Protein 2E7M (pdb70)

Secondary structure (DSSP, 8-state):
-------S---EE-EEE--S-EEEETT---EEEE-EEESPP-SS-----B--EEE--TT------TTSSSEEEE-S--SEEEEE--EEEETTEEEE--EEEEEE----S----

Organism: Homo sapiens (NCBI:txid9606)

InterPro domains:
  IPR000601 PKD domain [PS50093] (545-618)
  IPR003961 Fibronectin type III [SM00060] (305-418)
  IPR003961 Fibronectin type III [SM00060] (434-512)
  IPR003961 Fibronectin type III [SM00060] (593-702)
  IPR003961 Fibronectin type III [SM00060] (719-799)
  IPR011106 Seven cysteines, N-terminal [SM00765] (20-102)
  IPR013783 Immunoglobulin-like fold [G3DSA:2.60.40.10] (332-431)
  IPR013783 Immunoglobulin-like fold [G3DSA:2.60.40.10] (442-522)
  IPR013783 Immunoglobulin-like fold [G3DSA:2.60.40.10] (527-626)
  IPR013783 Immunoglobulin-like fold [G3DSA:2.60.40.10] (631-713)
  IPR013783 Immunoglobulin-like fold [G3DSA:2.60.40.10] (719-815)
  IPR013980 MANSC domain [PF23597] (23-106)
  IPR013980 MANSC domain [PS50986] (13-99)
  IPR022409 PKD/Chitinase domain [SM00089] (341-427)
  IPR022409 PKD/Chitinase domain [SM00089] (435-524)
  IPR022409 PKD/Chitinase domain [SM00089] (530-620)
  IPR022409 PKD/Chitinase domain [SM00089] (621-714)
  IPR022409 PKD/Chitinase domain [SM00089] (720-811)
  IPR029865 Dyslexia-associated protein KIAA0319-like [PTHR46182] (11-1071)
  IPR035986 PKD domain superfamily [SSF49299] (431-523)

GO terms:
  GO:0060391 positive regulation of SMAD protein signal transduction (P, IGI)
  GO:0030517 negative regulation of axon extension (P, IMP)
  GO:0060391 positive regulation of SMAD protein signal transduction (P, IMP)
  GO:0048692 negative regulation of axon extension involved in regeneration (P, IMP)
  GO:0005769 early endosome (C, IDA)
  GO:0005886 plasma membrane (C, IDA)
  GO:0031901 early endosome membrane (C, EXP)
  GO:0005886 plasma membrane (C, EXP)
  GO:0001764 neuron migration (P, IGI)
  GO:2000171 negative regulation of dendrite development (P, IGI)
  GO:0005515 protein binding (F, IPI)
  GO:0005886 plasma membrane (C, TAS)
  GO:0030669 clathrin-coated endocytic vesicle membrane (C, TAS)

Radius of gyration: 18.54 Å; Cα contacts (8 Å, |Δi|>4): 229; chains: 1; bounding box: 61×37×45 Å

Sequence (113 aa):
GSSGSSGPRTVKELTVSAGDNLIITLPDNEVELKAFVAPAPPVETTYNYEWNLISHPTDYQGEIKQGHKQTLNLSQLSVGLYVFKVTVSSENAFGEGFVNVTVKPARSGPSSGGSSGSSGPRTVKELTVSAGDNLIITLPDNEVELKAFVAPAPPVETTYNYEWNLISHPTDYQGEIKQGHKQTLNLSQLSVGLYVFKVTVSSENAFGEGFVNVTVKPARSGPSSGGSSGSSGPRTVKELTVSAGDNLIITLPDNEVELKAFVAPAPPVETTYNYEWNLISHPTDYQGEIKQGHKQTLNLSQLSVGLYVFKVTVSSENAFGEGFVNVTVKPARSGPSSGGSSGSSGPRTVKELTVSAGDNLIITLPDNEVELKAFVAPAPPVETTYNYEWNLISHPTDYQGEIKQGHKQTLNLSQLSVGLYVFKVTVSSENAFGEGFVNVTVKPARSGPSSGGSSGSSGPRTVKELTVSAGDNLIITLPDNEVELKAFVAPAPPVETTYNYEWNLISHPTDYQGEIKQGHKQTLNLSQLSVGLYVFKVTVSSENAFGEGFVNVTVKPARSGPSSGGSSGSSGPRTVKELTVSAGDNLIITLPDNEVELKAFVAPAPPVETTYNYEWNLISHPTDYQGEIKQGHKQTLNLSQLSVGLYVFKVTVSSENAFGEGFVNVTVKPARSGPSSGGSSGSSGPRTVKELTVSAGDNLIITLPDNEVELKAFVAPAPPVETTYNYEWNLISHPTDYQGEIKQGHKQTLNLSQLSVGLYVFKVTVSSENAFGEGFVNVTVKPARSGPSSGGSSGSSGPRTVKELTVSAGDNLIITLPDNEVELKAFVAPAPPVETTYNYEWNLISHPTDYQGEIKQGHKQTLNLSQLSVGLYVFKVTVSSENAFGEGFVNVTVKPARSGPSSGGSSGSSGPRTVKELTVSAGDNLIITLPDNEVELKAFVAPAPPVETTYNYEWNLISHPTDYQGEIKQGHKQTLNLSQLSVGLYVFKVTVSSENAFGEGFVNVTVKPARSGPSSGGSSGSSGPRTVKELTVSAGDNLIITLPDNEVELKAFVAPAPPVETTYNYEWNLISHPTDYQGEIKQGHKQTLNLSQLSVGLYVFKVTVSSENAFGEGFVNVTVKPARSGPSSGGSSGSSGPRTVKELTVSAGDNLIITLPDNEVELKAFVAPAPPVETTYNYEWNLISHPTDYQGEIKQGHKQTLNLSQLSVGLYVFKVTVSSENAFGEGFVNVTVKPARSGPSSGGSSGSSGPRTVKELTVSAGDNLIITLPDNEVELKAFVAPAPPVETTYNYEWNLISHPTDYQGEIKQGHKQTLNLSQLSVGLYVFKVTVSSENAFGEGFVNVTVKPARSGPSSGGSSGSSGPRTVKELTVSAGDNLIITLPDNEVELKAFVAPAPPVETTYNYEWNLISHPTDYQGEIKQGHKQTLNLSQLSVGLYVFKVTVSSENAFGEGFVNVTVKPARSGPSSGGSSGSSGPRTVKELTVSAGDNLIITLPDNEVELKAFVAPAPPVETTYNYEWNLISHPTDYQGEIKQGHKQTL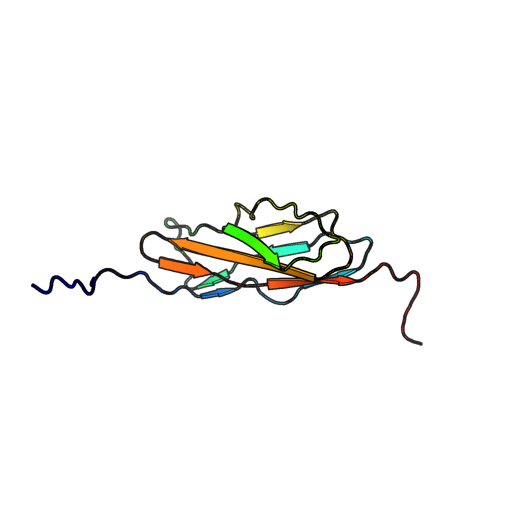NLSQLSVGLYVFKVTVSSENAFGEGFVNVTVKPARSGPSSGGSSGSSGPRTVKELTVSAGDNLIITLPDNEVELKAFVAPAPPVETTYNYEWNLISHPTDYQGEIKQGHKQTLNLSQLSVGLYVFKVTVSSENAFGEGFVNVTVKPARSGPSSGGSSGSSGPRTVKELTVSAGDNLIITLPDNEVELKAFVAPAPPVETTYNYEWNLISHPTDYQGEIKQGHKQTLNLSQLSVGLYVFKVTVSSENAFGEGFVNVTVKPARSGPSSGGSSGSSGPRTVKELTVSAGDNLIITLPDNEVELKAFVAPAPPVETTYNYEWNLISHPTDYQGEIKQGHKQTLNLSQLSVGLYVFKVTVSSENAFGEGFVNVTVKPARSGPSSGGSSGSSGPRTVKELTVSAGDNLIITLPDNEVELKAFVAPAPPVETTYNYEWNLISHPTDYQGEIKQGHKQTLNLSQLSVGLYVFKVTVSSENAFGEGFVNVTVKPARSGPSSGGSSGSSGPRTVKELTVSAGDNLIITLPDNEVELKAFVAPAPPVETTYNYEWNLISHPTDYQGEIKQGHKQTLNLSQLSVGLYVFKVTVSSENAFGEGFVNVTVKPARSGPSSGGSSGSSGPRTVKELTVSAGDNLIITLPDNEVELKAFVAPAPPVETTYNYEWNLISHPTDYQGEIKQGHKQTLNLSQLSVGLYVFKVTVSSENAFGEGFVNVTVKPARSGPSSG

Structure (mmCIF, N/CA/C/O backbone):
data_2E7M
#
_entry.id   2E7M
#
loop_
_atom_site.group_PDB
_atom_site.id
_atom_site.type_symbol
_atom_site.label_atom_id
_atom_site.label_alt_id
_atom_site.label_comp_id
_atom_site.label_asym_id
_atom_site.label_entity_id
_atom_site.label_seq_id
_atom_site.pdbx_PDB_ins_code
_atom_site.Cartn_x
_atom_site.Cartn_y
_atom_site.Cartn_z
_atom_site.occupancy
_atom_site.B_iso_or_equiv
_atom_site.auth_seq_id
_atom_site.auth_comp_id
_atom_site.auth_asym_id
_atom_site.auth_atom_id
_atom_site.pdbx_PDB_model_num
ATOM 1 N N . GLY A 1 1 ? -31.112 14.353 31.772 1.00 0.00 1 GLY A N 1
ATOM 2 C CA . GLY A 1 1 ? -31.728 13.320 30.959 1.00 0.00 1 GLY A CA 1
ATOM 3 C C . GLY A 1 1 ? -30.707 12.461 30.241 1.00 0.00 1 GLY A C 1
ATOM 4 O O . GLY A 1 1 ? -29.503 12.613 30.447 1.00 0.00 1 GLY A O 1
ATOM 8 N N . SER A 1 2 ? -31.187 11.554 29.396 1.00 0.00 2 SER A N 1
ATOM 9 C CA . SER A 1 2 ? -30.308 10.663 28.649 1.00 0.00 2 SER A CA 1
ATOM 10 C C . SER A 1 2 ? -30.527 10.816 27.148 1.00 0.00 2 SER A C 1
ATOM 11 O O . SER A 1 2 ? -31.473 10.262 26.588 1.00 0.00 2 SER A O 1
ATOM 19 N N . SER A 1 3 ? -29.646 11.572 26.501 1.00 0.00 3 SER A N 1
ATOM 20 C CA . SER A 1 3 ? -29.744 11.802 25.064 1.00 0.00 3 SER A CA 1
ATOM 21 C C . SER A 1 3 ? -28.706 10.978 24.309 1.00 0.00 3 SER A C 1
ATOM 22 O O . SER A 1 3 ? -27.627 11.469 23.979 1.00 0.00 3 SER A O 1
ATOM 30 N N . GLY A 1 4 ? -29.040 9.720 24.039 1.00 0.00 4 GLY A N 1
ATOM 31 C CA . GLY A 1 4 ? -28.127 8.846 23.326 1.00 0.00 4 GLY A CA 1
ATOM 32 C C . GLY A 1 4 ? -28.584 8.563 21.909 1.00 0.00 4 GLY A C 1
ATOM 33 O O . GLY A 1 4 ? -29.779 8.416 21.652 1.00 0.00 4 GLY A O 1
ATOM 37 N N . SER A 1 5 ? -27.631 8.487 20.985 1.00 0.00 5 SER A N 1
ATOM 38 C CA . SER A 1 5 ? -27.943 8.225 19.585 1.00 0.00 5 SER A CA 1
ATOM 39 C C . SER A 1 5 ? -27.085 7.086 19.042 1.00 0.00 5 SER A C 1
ATOM 40 O O . SER A 1 5 ? -25.866 7.213 18.926 1.00 0.00 5 SER A O 1
ATOM 48 N N . SER A 1 6 ? -27.731 5.973 18.709 1.00 0.00 6 SER A N 1
ATOM 49 C CA . SER A 1 6 ? -27.028 4.810 18.181 1.00 0.00 6 SER A CA 1
ATOM 50 C C . SER A 1 6 ? -26.408 5.120 16.822 1.00 0.00 6 SER A C 1
ATOM 51 O O . SER A 1 6 ? -25.288 4.704 16.528 1.00 0.00 6 SER A O 1
ATOM 59 N N . GLY A 1 7 ? -27.145 5.856 15.996 1.00 0.00 7 GLY A N 1
ATOM 60 C CA . GLY A 1 7 ? -26.653 6.211 14.678 1.00 0.00 7 GLY A CA 1
ATOM 61 C C . GLY A 1 7 ? -26.825 5.089 13.673 1.00 0.00 7 GLY A C 1
ATOM 62 O O . GLY A 1 7 ? -25.933 4.264 13.473 1.00 0.00 7 GLY A O 1
ATOM 66 N N . PRO A 1 8 ? -27.997 5.046 13.023 1.00 0.00 8 PRO A N 1
ATOM 67 C CA . PRO A 1 8 ? -28.311 4.020 12.024 1.00 0.00 8 PRO A CA 1
ATOM 68 C C . PRO A 1 8 ? -27.496 4.187 10.746 1.00 0.00 8 PRO A C 1
ATOM 69 O O . PRO A 1 8 ? -27.588 3.370 9.829 1.00 0.00 8 PRO A O 1
ATOM 80 N N . ARG A 1 9 ? -26.699 5.249 10.692 1.00 0.00 9 ARG A N 1
ATOM 81 C CA . ARG A 1 9 ? -25.868 5.522 9.525 1.00 0.00 9 ARG A CA 1
ATOM 82 C C . ARG A 1 9 ? -24.454 4.986 9.727 1.00 0.00 9 ARG A C 1
ATOM 83 O O . ARG A 1 9 ? -23.680 5.527 10.518 1.00 0.00 9 ARG A O 1
ATOM 104 N N . THR A 1 10 ? -24.123 3.918 9.008 1.00 0.00 10 THR A N 1
ATOM 105 C CA . THR A 1 10 ? -22.804 3.308 9.108 1.00 0.00 10 THR A CA 1
ATOM 106 C C . THR A 1 10 ? -22.170 3.137 7.732 1.00 0.00 10 THR A C 1
ATOM 107 O O . THR A 1 10 ? -22.836 3.287 6.708 1.00 0.00 10 THR A O 1
ATOM 118 N N . VAL A 1 11 ? -20.879 2.820 7.715 1.00 0.00 11 VAL A N 1
ATOM 119 C CA . VAL A 1 11 ? -20.156 2.626 6.464 1.00 0.00 11 VAL A CA 1
ATOM 120 C C . VAL A 1 11 ? -19.897 1.147 6.203 1.00 0.00 11 VAL A C 1
ATOM 121 O O . VAL A 1 11 ? -19.891 0.333 7.127 1.00 0.00 11 VAL A O 1
ATOM 134 N N . LYS A 1 12 ? -19.683 0.804 4.937 1.00 0.00 12 LYS A N 1
ATOM 135 C CA . LYS A 1 12 ? -19.422 -0.578 4.552 1.00 0.00 12 LYS A CA 1
ATOM 136 C C . LYS A 1 12 ? -17.973 -0.957 4.839 1.00 0.00 12 LYS A C 1
ATOM 137 O O . LYS A 1 12 ? -17.057 -0.171 4.599 1.00 0.00 12 LYS A O 1
ATOM 156 N N . GLU A 1 13 ? -17.773 -2.167 5.352 1.00 0.00 13 GLU A N 1
ATOM 157 C CA . GLU A 1 13 ? -16.434 -2.650 5.670 1.00 0.00 13 GLU A CA 1
ATOM 158 C C . GLU A 1 13 ? -15.786 -3.299 4.451 1.00 0.00 13 GLU A C 1
ATOM 159 O O . GLU A 1 13 ? -16.076 -4.448 4.116 1.00 0.00 13 GLU A O 1
ATOM 171 N N . LEU A 1 14 ? -14.907 -2.554 3.789 1.00 0.00 14 LEU A N 1
ATOM 172 C CA . LEU A 1 14 ? -14.216 -3.055 2.606 1.00 0.00 14 LEU A CA 1
ATOM 173 C C . LEU A 1 14 ? -12.950 -3.812 2.994 1.00 0.00 14 LEU A C 1
ATOM 174 O O . LEU A 1 14 ? -12.303 -3.492 3.992 1.00 0.00 14 LEU A O 1
ATOM 190 N N . THR A 1 15 ? -12.600 -4.818 2.198 1.00 0.00 15 THR A N 1
ATOM 191 C CA . THR A 1 15 ? -11.412 -5.620 2.457 1.00 0.00 15 THR A CA 1
ATOM 192 C C . THR A 1 15 ? -10.240 -5.159 1.598 1.00 0.00 15 THR A C 1
ATOM 193 O O . THR A 1 15 ? -10.144 -5.508 0.421 1.00 0.00 15 THR A O 1
ATOM 204 N N . VAL A 1 16 ? -9.348 -4.374 2.194 1.00 0.00 16 VAL A N 1
ATOM 205 C CA . VAL A 1 16 ? -8.180 -3.867 1.483 1.00 0.00 16 VAL A CA 1
ATOM 206 C C . VAL A 1 16 ? -6.982 -4.793 1.663 1.00 0.00 16 VAL A C 1
ATOM 207 O O . VAL A 1 16 ? -6.652 -5.187 2.782 1.00 0.00 16 VAL A O 1
ATOM 220 N N . SER A 1 17 ? -6.335 -5.137 0.555 1.00 0.00 17 SER A N 1
ATOM 221 C CA . SER A 1 17 ? -5.175 -6.020 0.589 1.00 0.00 17 SER A CA 1
ATOM 222 C C . SER A 1 17 ? -4.153 -5.615 -0.469 1.00 0.00 17 SER A C 1
ATOM 223 O O . SER A 1 17 ? -4.483 -5.477 -1.646 1.00 0.00 17 SER A O 1
ATOM 231 N N . ALA A 1 18 ? -2.909 -5.427 -0.040 1.00 0.00 18 ALA A N 1
ATOM 232 C CA . ALA A 1 18 ? -1.838 -5.041 -0.949 1.00 0.00 18 ALA A CA 1
ATOM 233 C C . ALA A 1 18 ? -1.419 -6.211 -1.833 1.00 0.00 18 ALA A C 1
ATOM 234 O O . ALA A 1 18 ? -1.131 -6.036 -3.016 1.00 0.00 18 ALA A O 1
ATOM 241 N N . GLY A 1 19 ? -1.385 -7.405 -1.249 1.00 0.00 19 GLY A N 1
ATOM 242 C CA . GLY A 1 19 ? -0.999 -8.586 -1.998 1.00 0.00 19 GLY A CA 1
ATOM 243 C C . GLY A 1 19 ? -0.225 -9.580 -1.156 1.00 0.00 19 GLY A C 1
ATOM 244 O O . GLY A 1 19 ? -0.733 -10.652 -0.825 1.00 0.00 19 GLY A O 1
ATOM 248 N N . ASP A 1 20 ? 1.007 -9.226 -0.809 1.00 0.00 20 ASP A N 1
ATOM 249 C CA . ASP A 1 20 ? 1.854 -10.095 0.000 1.00 0.00 20 ASP A CA 1
ATOM 250 C C . ASP A 1 20 ? 3.160 -9.396 0.364 1.00 0.00 20 ASP A C 1
ATOM 251 O O . ASP A 1 20 ? 3.466 -8.322 -0.153 1.00 0.00 20 ASP A O 1
ATOM 260 N N . ASN A 1 21 ? 3.927 -10.013 1.257 1.00 0.00 21 ASN A N 1
ATOM 261 C CA . ASN A 1 21 ? 5.200 -9.449 1.691 1.00 0.00 21 ASN A CA 1
ATOM 262 C C . ASN A 1 21 ? 6.193 -9.393 0.534 1.00 0.00 21 ASN A C 1
ATOM 263 O O . ASN A 1 21 ? 6.377 -10.373 -0.189 1.00 0.00 21 ASN A O 1
ATOM 274 N N . LEU A 1 22 ? 6.831 -8.240 0.365 1.00 0.00 22 LEU A N 1
ATOM 275 C CA . LEU A 1 22 ? 7.806 -8.055 -0.704 1.00 0.00 22 LEU A CA 1
ATOM 276 C C . LEU A 1 22 ? 9.218 -7.941 -0.139 1.00 0.00 22 LEU A C 1
ATOM 277 O O . LEU A 1 22 ? 9.435 -7.303 0.892 1.00 0.00 22 LEU A O 1
ATOM 293 N N . ILE A 1 23 ? 10.175 -8.562 -0.821 1.00 0.00 23 ILE A N 1
ATOM 294 C CA . ILE A 1 23 ? 11.566 -8.526 -0.388 1.00 0.00 23 ILE A CA 1
ATOM 295 C C . ILE A 1 23 ? 12.494 -8.179 -1.547 1.00 0.00 23 ILE A C 1
ATOM 296 O O . ILE A 1 23 ? 12.470 -8.831 -2.592 1.00 0.00 23 ILE A O 1
ATOM 312 N N . ILE A 1 24 ? 13.311 -7.149 -1.356 1.00 0.00 24 ILE A N 1
ATOM 313 C CA . ILE A 1 24 ? 14.249 -6.717 -2.385 1.00 0.00 24 ILE A CA 1
ATOM 314 C C . ILE A 1 24 ? 15.691 -6.866 -1.911 1.00 0.00 24 ILE A C 1
ATOM 315 O O . ILE A 1 24 ? 15.951 -7.044 -0.721 1.00 0.00 24 ILE A O 1
ATOM 331 N N . THR A 1 25 ? 16.628 -6.789 -2.852 1.00 0.00 25 THR A N 1
ATOM 332 C CA . THR A 1 25 ? 18.044 -6.914 -2.532 1.00 0.00 25 THR A CA 1
ATOM 333 C C . THR A 1 25 ? 18.870 -5.872 -3.278 1.00 0.00 25 THR A C 1
ATOM 334 O O . THR A 1 25 ? 18.769 -5.742 -4.498 1.00 0.00 25 THR A O 1
ATOM 345 N N . LEU A 1 26 ? 19.689 -5.133 -2.538 1.00 0.00 26 LEU A N 1
ATOM 346 C CA . LEU A 1 26 ? 20.535 -4.102 -3.130 1.00 0.00 26 LEU A CA 1
ATOM 347 C C . LEU A 1 26 ? 21.324 -4.658 -4.311 1.00 0.00 26 LEU A C 1
ATOM 348 O O . LEU A 1 26 ? 21.567 -5.860 -4.417 1.00 0.00 26 LEU A O 1
ATOM 364 N N . PRO A 1 27 ? 21.737 -3.763 -5.220 1.00 0.00 27 PRO A N 1
ATOM 365 C CA . PRO A 1 27 ? 21.454 -2.329 -5.105 1.00 0.00 27 PRO A CA 1
ATOM 366 C C . PRO A 1 27 ? 19.978 -2.011 -5.318 1.00 0.00 27 PRO A C 1
ATOM 367 O O . PRO A 1 27 ? 19.496 -0.954 -4.911 1.00 0.00 27 PRO A O 1
ATOM 378 N N . ASP A 1 28 ? 19.265 -2.932 -5.958 1.00 0.00 28 ASP A N 1
ATOM 379 C CA . ASP A 1 28 ? 17.843 -2.749 -6.223 1.00 0.00 28 ASP A CA 1
ATOM 380 C C . ASP A 1 28 ? 17.108 -2.299 -4.965 1.00 0.00 28 ASP A C 1
ATOM 381 O O . ASP A 1 28 ? 16.879 -3.091 -4.052 1.00 0.00 28 ASP A O 1
ATOM 390 N N . ASN A 1 29 ? 16.744 -1.022 -4.923 1.00 0.00 29 ASN A N 1
ATOM 391 C CA . ASN A 1 29 ? 16.037 -0.465 -3.776 1.00 0.00 29 ASN A CA 1
ATOM 392 C C . ASN A 1 29 ? 14.672 0.078 -4.188 1.00 0.00 29 ASN A C 1
ATOM 393 O O . ASN A 1 29 ? 14.115 0.952 -3.525 1.00 0.00 29 ASN A O 1
ATOM 404 N N . GLU A 1 30 ? 14.139 -0.448 -5.287 1.00 0.00 30 GLU A N 1
ATOM 405 C CA . GLU A 1 30 ? 12.840 -0.016 -5.788 1.00 0.00 30 GLU A CA 1
ATOM 406 C C . GLU A 1 30 ? 11.810 -1.136 -5.669 1.00 0.00 30 GLU A C 1
ATOM 407 O O . GLU A 1 30 ? 12.112 -2.301 -5.925 1.00 0.00 30 GLU A O 1
ATOM 419 N N . VAL A 1 31 ? 10.593 -0.773 -5.277 1.00 0.00 31 VAL A N 1
ATOM 420 C CA . VAL A 1 31 ? 9.518 -1.746 -5.124 1.00 0.00 31 VAL A CA 1
ATOM 421 C C . VAL A 1 31 ? 8.160 -1.113 -5.405 1.00 0.00 31 VAL A C 1
ATOM 422 O O . VAL A 1 31 ? 7.905 0.027 -5.020 1.00 0.00 31 VAL A O 1
ATOM 435 N N . GLU A 1 32 ? 7.291 -1.862 -6.077 1.00 0.00 32 GLU A N 1
ATOM 436 C CA . GLU A 1 32 ? 5.958 -1.373 -6.410 1.00 0.00 32 GLU A CA 1
ATOM 437 C C . GLU A 1 32 ? 4.887 -2.162 -5.662 1.00 0.00 32 GLU A C 1
ATOM 438 O O . GLU A 1 32 ? 4.891 -3.394 -5.666 1.00 0.00 32 GLU A O 1
ATOM 450 N N . LEU A 1 33 ? 3.972 -1.444 -5.020 1.00 0.00 33 LEU A N 1
ATOM 451 C CA . LEU A 1 33 ? 2.895 -2.076 -4.267 1.00 0.00 33 LEU A CA 1
ATOM 452 C C . LEU A 1 33 ? 1.532 -1.639 -4.795 1.00 0.00 33 LEU A C 1
ATOM 453 O O . LEU A 1 33 ? 1.309 -0.459 -5.068 1.00 0.00 33 LEU A O 1
ATOM 469 N N . LYS A 1 34 ? 0.622 -2.597 -4.934 1.00 0.00 34 LYS A N 1
ATOM 470 C CA . LYS A 1 34 ? -0.721 -2.312 -5.425 1.00 0.00 34 LYS A CA 1
ATOM 471 C C . LYS A 1 34 ? -1.768 -2.623 -4.361 1.00 0.00 34 LYS A C 1
ATOM 472 O O . LYS A 1 34 ? -1.622 -3.574 -3.593 1.00 0.00 34 LYS A O 1
ATOM 491 N N . ALA A 1 35 ? -2.823 -1.816 -4.321 1.00 0.00 35 ALA A N 1
ATOM 492 C CA . ALA A 1 35 ? -3.895 -2.008 -3.353 1.00 0.00 35 ALA A CA 1
ATOM 493 C C . ALA A 1 35 ? -5.113 -2.654 -4.004 1.00 0.00 35 ALA A C 1
ATOM 494 O O . ALA A 1 35 ? -5.558 -2.230 -5.070 1.00 0.00 35 ALA A O 1
ATOM 501 N N . PHE A 1 36 ? -5.648 -3.684 -3.355 1.00 0.00 36 PHE A N 1
ATOM 502 C CA . PHE A 1 36 ? -6.814 -4.391 -3.872 1.00 0.00 36 PHE A CA 1
ATOM 503 C C . PHE A 1 36 ? -7.984 -4.296 -2.897 1.00 0.00 36 PHE A C 1
ATOM 504 O O . PHE A 1 36 ? -7.937 -4.849 -1.798 1.00 0.00 36 PHE A O 1
ATOM 521 N N . VAL A 1 37 ? -9.033 -3.591 -3.307 1.00 0.00 37 VAL A N 1
ATOM 522 C CA . VAL A 1 37 ? -10.216 -3.423 -2.471 1.00 0.00 37 VAL A CA 1
ATOM 523 C C . VAL A 1 37 ? -11.395 -4.216 -3.022 1.00 0.00 37 VAL A C 1
ATOM 524 O O . VAL A 1 37 ? -11.748 -4.089 -4.195 1.00 0.00 37 VAL A O 1
ATOM 537 N N . ALA A 1 38 ? -12.002 -5.034 -2.169 1.00 0.00 38 ALA A N 1
ATOM 538 C CA . ALA A 1 38 ? -13.144 -5.846 -2.570 1.00 0.00 38 ALA A CA 1
ATOM 539 C C . ALA A 1 38 ? -14.373 -5.519 -1.729 1.00 0.00 38 ALA A C 1
ATOM 540 O O . ALA A 1 38 ? -14.291 -5.323 -0.516 1.00 0.00 38 ALA A O 1
ATOM 547 N N . PRO A 1 39 ? -15.541 -5.456 -2.385 1.00 0.00 39 PRO A N 1
ATOM 548 C CA . PRO A 1 39 ? -15.651 -5.686 -3.829 1.00 0.00 39 PRO A CA 1
ATOM 549 C C . PRO A 1 39 ? -15.020 -4.563 -4.645 1.00 0.00 39 PRO A C 1
ATOM 550 O O . PRO A 1 39 ? -14.758 -3.478 -4.126 1.00 0.00 39 PRO A O 1
ATOM 561 N N . ALA A 1 40 ? -14.779 -4.831 -5.924 1.00 0.00 40 ALA A N 1
ATOM 562 C CA . ALA A 1 40 ? -14.181 -3.842 -6.812 1.00 0.00 40 ALA A CA 1
ATOM 563 C C . ALA A 1 40 ? -15.185 -2.753 -7.175 1.00 0.00 40 ALA A C 1
ATOM 564 O O . ALA A 1 40 ? -16.372 -3.010 -7.376 1.00 0.00 40 ALA A O 1
ATOM 571 N N . PRO A 1 41 ? -14.700 -1.505 -7.262 1.00 0.00 41 PRO A N 1
ATOM 572 C CA . PRO A 1 41 ? -15.538 -0.352 -7.602 1.00 0.00 41 PRO A CA 1
ATOM 573 C C . PRO A 1 41 ? -16.000 -0.378 -9.055 1.00 0.00 41 PRO A C 1
ATOM 574 O O . PRO A 1 41 ? -15.368 -0.984 -9.921 1.00 0.00 41 PRO A O 1
ATOM 585 N N . PRO A 1 42 ? -17.127 0.294 -9.330 1.00 0.00 42 PRO A N 1
ATOM 586 C CA . PRO A 1 42 ? -17.698 0.363 -10.679 1.00 0.00 42 PRO A CA 1
ATOM 587 C C . PRO A 1 42 ? -16.849 1.205 -11.625 1.00 0.00 42 PRO A C 1
ATOM 588 O O . PRO A 1 42 ? -15.697 1.520 -11.328 1.00 0.00 42 PRO A O 1
ATOM 599 N N . VAL A 1 43 ? -17.425 1.567 -12.767 1.00 0.00 43 VAL A N 1
ATOM 600 C CA . VAL A 1 43 ? -16.722 2.374 -13.757 1.00 0.00 43 VAL A CA 1
ATOM 601 C C . VAL A 1 43 ? -16.822 3.859 -13.426 1.00 0.00 43 VAL A C 1
ATOM 602 O O . VAL A 1 43 ? -16.132 4.685 -14.023 1.00 0.00 43 VAL A O 1
ATOM 615 N N . GLU A 1 44 ? -17.686 4.190 -12.472 1.00 0.00 44 GLU A N 1
ATOM 616 C CA . GLU A 1 44 ? -17.877 5.577 -12.063 1.00 0.00 44 GLU A CA 1
ATOM 617 C C . GLU A 1 44 ? -17.270 5.826 -10.685 1.00 0.00 44 GLU A C 1
ATOM 618 O O . GLU A 1 44 ? -16.267 6.528 -10.553 1.00 0.00 44 GLU A O 1
ATOM 630 N N . THR A 1 45 ? -17.886 5.245 -9.660 1.00 0.00 45 THR A N 1
ATOM 631 C CA . THR A 1 45 ? -17.409 5.405 -8.292 1.00 0.00 45 THR A CA 1
ATOM 632 C C . THR A 1 45 ? -16.050 4.740 -8.102 1.00 0.00 45 THR A C 1
ATOM 633 O O . THR A 1 45 ? -15.936 3.514 -8.137 1.00 0.00 45 THR A O 1
ATOM 644 N N . THR A 1 46 ? -15.020 5.556 -7.901 1.00 0.00 46 THR A N 1
ATOM 645 C CA . THR A 1 46 ? -13.668 5.047 -7.706 1.00 0.00 46 THR A CA 1
ATOM 646 C C . THR A 1 46 ? -13.171 5.335 -6.294 1.00 0.00 46 THR A C 1
ATOM 647 O O . THR A 1 46 ? -13.356 6.434 -5.772 1.00 0.00 46 THR A O 1
ATOM 658 N N . TYR A 1 47 ? -12.537 4.341 -5.682 1.00 0.00 47 TYR A N 1
ATOM 659 C CA . TYR A 1 47 ? -12.014 4.486 -4.329 1.00 0.00 47 TYR A CA 1
ATOM 660 C C . TYR A 1 47 ? -10.656 5.182 -4.342 1.00 0.00 47 TYR A C 1
ATOM 661 O O . TYR A 1 47 ? -9.920 5.112 -5.325 1.00 0.00 47 TYR A O 1
ATOM 679 N N . ASN A 1 48 ? -10.331 5.852 -3.241 1.00 0.00 48 ASN A N 1
ATOM 680 C CA . ASN A 1 48 ? -9.062 6.561 -3.124 1.00 0.00 48 ASN A CA 1
ATOM 681 C C . ASN A 1 48 ? -8.055 5.744 -2.319 1.00 0.00 48 ASN A C 1
ATOM 682 O O . ASN A 1 48 ? -8.409 5.107 -1.327 1.00 0.00 48 ASN A O 1
ATOM 693 N N . TYR A 1 49 ? -6.800 5.770 -2.753 1.00 0.00 49 TYR A N 1
ATOM 694 C CA . TYR A 1 49 ? -5.742 5.031 -2.074 1.00 0.00 49 TYR A CA 1
ATOM 695 C C . TYR A 1 49 ? -4.780 5.982 -1.369 1.00 0.00 49 TYR A C 1
ATOM 696 O O . TYR A 1 49 ? -4.097 6.779 -2.010 1.00 0.00 49 TYR A O 1
ATOM 714 N N . GLU A 1 50 ? -4.732 5.889 -0.043 1.00 0.00 50 GLU A N 1
ATOM 715 C CA . GLU A 1 50 ? -3.854 6.741 0.750 1.00 0.00 50 GLU A CA 1
ATOM 716 C C . GLU A 1 50 ? -2.824 5.906 1.507 1.00 0.00 50 GLU A C 1
ATOM 717 O O . GLU A 1 50 ? -3.147 5.258 2.502 1.00 0.00 50 GLU A O 1
ATOM 729 N N . TRP A 1 51 ? -1.586 5.927 1.027 1.00 0.00 51 TRP A N 1
ATOM 730 C CA . TRP A 1 51 ? -0.509 5.172 1.657 1.00 0.00 51 TRP A CA 1
ATOM 731 C C . TRP A 1 51 ? 0.176 6.001 2.738 1.00 0.00 51 TRP A C 1
ATOM 732 O O . TRP A 1 51 ? 0.175 7.230 2.684 1.00 0.00 51 TRP A O 1
ATOM 753 N N . ASN A 1 52 ? 0.762 5.320 3.718 1.00 0.00 52 ASN A N 1
ATOM 754 C CA . ASN A 1 52 ? 1.452 5.995 4.811 1.00 0.00 52 ASN A CA 1
ATOM 755 C C . ASN A 1 52 ? 2.411 5.043 5.519 1.00 0.00 52 ASN A C 1
ATOM 756 O O . ASN A 1 52 ? 2.192 3.831 5.549 1.00 0.00 52 ASN A O 1
ATOM 767 N N . LEU A 1 53 ? 3.475 5.599 6.088 1.00 0.00 53 LEU A N 1
ATOM 768 C CA . LEU A 1 53 ? 4.468 4.800 6.797 1.00 0.00 53 LEU A CA 1
ATOM 769 C C . LEU A 1 53 ? 4.278 4.909 8.307 1.00 0.00 53 LEU A C 1
ATOM 770 O O . LEU A 1 53 ? 4.352 5.999 8.875 1.00 0.00 53 LEU A O 1
ATOM 786 N N . ILE A 1 54 ? 4.033 3.772 8.950 1.00 0.00 54 ILE A N 1
ATOM 787 C CA . ILE A 1 54 ? 3.836 3.739 10.394 1.00 0.00 54 ILE A CA 1
ATOM 788 C C . ILE A 1 54 ? 4.995 3.037 11.092 1.00 0.00 54 ILE A C 1
ATOM 789 O O . ILE A 1 54 ? 5.365 3.390 12.211 1.00 0.00 54 ILE A O 1
ATOM 805 N N . SER A 1 55 ? 5.567 2.041 10.422 1.00 0.00 55 SER A N 1
ATOM 806 C CA . SER A 1 55 ? 6.684 1.287 10.978 1.00 0.00 55 SER A CA 1
ATOM 807 C C . SER A 1 55 ? 7.920 1.414 10.092 1.00 0.00 55 SER A C 1
ATOM 808 O O . SER A 1 55 ? 7.920 0.976 8.941 1.00 0.00 55 SER A O 1
ATOM 816 N N . HIS A 1 56 ? 8.972 2.017 10.637 1.00 0.00 56 HIS A N 1
ATOM 817 C CA . HIS A 1 56 ? 10.215 2.201 9.898 1.00 0.00 56 HIS A CA 1
ATOM 818 C C . HIS A 1 56 ? 11.385 2.428 10.850 1.00 0.00 56 HIS A C 1
ATOM 819 O O . HIS A 1 56 ? 11.246 3.043 11.908 1.00 0.00 56 HIS A O 1
ATOM 834 N N . PRO A 1 57 ? 12.567 1.920 10.469 1.00 0.00 57 PRO A N 1
ATOM 835 C CA . PRO A 1 57 ? 13.784 2.054 11.275 1.00 0.00 57 PRO A CA 1
ATOM 836 C C . PRO A 1 57 ? 14.301 3.489 11.309 1.00 0.00 57 PRO A C 1
ATOM 837 O O . PRO A 1 57 ? 13.995 4.292 10.427 1.00 0.00 57 PRO A O 1
ATOM 848 N N . THR A 1 58 ? 15.087 3.805 12.334 1.00 0.00 58 THR A N 1
ATOM 849 C CA . THR A 1 58 ? 15.646 5.142 12.484 1.00 0.00 58 THR A CA 1
ATOM 850 C C . THR A 1 58 ? 16.594 5.474 11.337 1.00 0.00 58 THR A C 1
ATOM 851 O O . THR A 1 58 ? 16.816 6.643 11.021 1.00 0.00 58 THR A O 1
ATOM 862 N N . ASP A 1 59 ? 17.149 4.439 10.717 1.00 0.00 59 ASP A N 1
ATOM 863 C CA . ASP A 1 59 ? 18.073 4.620 9.603 1.00 0.00 59 ASP A CA 1
ATOM 864 C C . ASP A 1 59 ? 17.376 5.289 8.423 1.00 0.00 59 ASP A C 1
ATOM 865 O O . ASP A 1 59 ? 17.996 6.030 7.660 1.00 0.00 59 ASP A O 1
ATOM 874 N N . TYR A 1 60 ? 16.083 5.021 8.277 1.00 0.00 60 TYR A N 1
ATOM 875 C CA . TYR A 1 60 ? 15.301 5.594 7.188 1.00 0.00 60 TYR A CA 1
ATOM 876 C C . TYR A 1 60 ? 14.665 6.915 7.609 1.00 0.00 60 TYR A C 1
ATOM 877 O O . TYR A 1 60 ? 14.053 7.009 8.672 1.00 0.00 60 TYR A O 1
ATOM 895 N N . GLN A 1 61 ? 14.815 7.931 6.766 1.00 0.00 61 GLN A N 1
ATOM 896 C CA . GLN A 1 61 ? 14.255 9.248 7.050 1.00 0.00 61 GLN A CA 1
ATOM 897 C C . GLN A 1 61 ? 12.740 9.242 6.883 1.00 0.00 61 GLN A C 1
ATOM 898 O O . GLN A 1 61 ? 12.016 9.848 7.672 1.00 0.00 61 GLN A O 1
ATOM 912 N N . GLY A 1 62 ? 12.265 8.554 5.848 1.00 0.00 62 GLY A N 1
ATOM 913 C CA . GLY A 1 62 ? 10.838 8.484 5.596 1.00 0.00 62 GLY A CA 1
ATOM 914 C C . GLY A 1 62 ? 10.388 9.465 4.532 1.00 0.00 62 GLY A C 1
ATOM 915 O O . GLY A 1 62 ? 10.020 10.598 4.840 1.00 0.00 62 GLY A O 1
ATOM 919 N N . GLU A 1 63 ? 10.420 9.030 3.276 1.00 0.00 63 GLU A N 1
ATOM 920 C CA . GLU A 1 63 ? 10.014 9.880 2.163 1.00 0.00 63 GLU A CA 1
ATOM 921 C C . GLU A 1 63 ? 9.081 9.130 1.217 1.00 0.00 63 GLU A C 1
ATOM 922 O O . GLU A 1 63 ? 9.521 8.288 0.433 1.00 0.00 63 GLU A O 1
ATOM 934 N N . ILE A 1 64 ? 7.792 9.441 1.297 1.00 0.00 64 ILE A N 1
ATOM 935 C CA . ILE A 1 64 ? 6.797 8.798 0.448 1.00 0.00 64 ILE A CA 1
ATOM 936 C C . ILE A 1 64 ? 5.678 9.766 0.081 1.00 0.00 64 ILE A C 1
ATOM 937 O O . ILE A 1 64 ? 5.380 10.700 0.826 1.00 0.00 64 ILE A O 1
ATOM 953 N N . LYS A 1 65 ? 5.059 9.537 -1.072 1.00 0.00 65 LYS A N 1
ATOM 954 C CA . LYS A 1 65 ? 3.970 10.387 -1.539 1.00 0.00 65 LYS A CA 1
ATOM 955 C C . LYS A 1 65 ? 2.617 9.749 -1.241 1.00 0.00 65 LYS A C 1
ATOM 956 O O . LYS A 1 65 ? 1.675 9.878 -2.023 1.00 0.00 65 LYS A O 1
ATOM 975 N N . GLN A 1 66 ? 2.528 9.063 -0.107 1.00 0.00 66 GLN A N 1
ATOM 976 C CA . GLN A 1 66 ? 1.289 8.406 0.293 1.00 0.00 66 GLN A CA 1
ATOM 977 C C . GLN A 1 66 ? 0.597 7.771 -0.909 1.00 0.00 66 GLN A C 1
ATOM 978 O O . GLN A 1 66 ? -0.623 7.611 -0.922 1.00 0.00 66 GLN A O 1
ATOM 992 N N . GLY A 1 67 ? 1.385 7.412 -1.918 1.00 0.00 67 GLY A N 1
ATOM 993 C CA . GLY A 1 67 ? 0.830 6.799 -3.110 1.00 0.00 67 GLY A CA 1
ATOM 994 C C . GLY A 1 67 ? -0.546 7.336 -3.452 1.00 0.00 67 GLY A C 1
ATOM 995 O O . GLY A 1 67 ? -1.553 6.657 -3.251 1.00 0.00 67 GLY A O 1
ATOM 999 N N . HIS A 1 68 ? -0.590 8.560 -3.969 1.00 0.00 68 HIS A N 1
ATOM 1000 C CA . HIS A 1 68 ? -1.853 9.189 -4.338 1.00 0.00 68 HIS A CA 1
ATOM 1001 C C . HIS A 1 68 ? -2.642 8.302 -5.297 1.00 0.00 68 HIS A C 1
ATOM 1002 O O . HIS A 1 68 ? -3.833 8.516 -5.520 1.00 0.00 68 HIS A O 1
ATOM 1017 N N . LYS A 1 69 ? -1.969 7.305 -5.862 1.00 0.00 69 LYS A N 1
ATOM 1018 C CA . LYS A 1 69 ? -2.605 6.385 -6.796 1.00 0.00 69 LYS A CA 1
ATOM 1019 C C . LYS A 1 69 ? -2.814 5.016 -6.155 1.00 0.00 69 LYS A C 1
ATOM 1020 O O . LYS A 1 69 ? -2.523 4.823 -4.975 1.00 0.00 69 LYS A O 1
ATOM 1039 N N . GLN A 1 70 ? -3.318 4.070 -6.941 1.00 0.00 70 GLN A N 1
ATOM 1040 C CA . GLN A 1 70 ? -3.563 2.720 -6.450 1.00 0.00 70 GLN A CA 1
ATOM 1041 C C . GLN A 1 70 ? -2.253 1.966 -6.251 1.00 0.00 70 GLN A C 1
ATOM 1042 O O . GLN A 1 70 ? -2.183 1.014 -5.473 1.00 0.00 70 GLN A O 1
ATOM 1056 N N . THR A 1 71 ? -1.214 2.397 -6.960 1.00 0.00 71 THR A N 1
ATOM 1057 C CA . THR A 1 71 ? 0.094 1.762 -6.864 1.00 0.00 71 THR A CA 1
ATOM 1058 C C . THR A 1 71 ? 1.125 2.715 -6.269 1.00 0.00 71 THR A C 1
ATOM 1059 O O . THR A 1 71 ? 1.160 3.899 -6.607 1.00 0.00 71 THR A O 1
ATOM 1070 N N . LEU A 1 72 ? 1.964 2.192 -5.381 1.00 0.00 72 LEU A N 1
ATOM 1071 C CA . LEU A 1 72 ? 2.998 2.996 -4.739 1.00 0.00 72 LEU A CA 1
ATOM 1072 C C . LEU A 1 72 ? 4.387 2.454 -5.059 1.00 0.00 72 LEU A C 1
ATOM 1073 O O . LEU A 1 72 ? 4.668 1.276 -4.843 1.00 0.00 72 LEU A O 1
ATOM 1089 N N . ASN A 1 73 ? 5.252 3.322 -5.572 1.00 0.00 73 ASN A N 1
ATOM 1090 C CA . ASN A 1 73 ? 6.613 2.931 -5.920 1.00 0.00 73 ASN A CA 1
ATOM 1091 C C . ASN A 1 73 ? 7.632 3.712 -5.095 1.00 0.00 73 ASN A C 1
ATOM 1092 O O . ASN A 1 73 ? 7.628 4.944 -5.089 1.00 0.00 73 ASN A O 1
ATOM 1103 N N . LEU A 1 74 ? 8.503 2.988 -4.401 1.00 0.00 74 LEU A N 1
ATOM 1104 C CA . LEU A 1 74 ? 9.528 3.613 -3.572 1.00 0.00 74 LEU A CA 1
ATOM 1105 C C . LEU A 1 74 ? 10.901 3.500 -4.228 1.00 0.00 74 LEU A C 1
ATOM 1106 O O . LEU A 1 74 ? 11.105 2.685 -5.128 1.00 0.00 74 LEU A O 1
ATOM 1122 N N . SER A 1 75 ? 11.840 4.321 -3.768 1.00 0.00 75 SER A N 1
ATOM 1123 C CA . SER A 1 75 ? 13.193 4.314 -4.311 1.00 0.00 75 SER A CA 1
ATOM 1124 C C . SER A 1 75 ? 14.213 4.669 -3.233 1.00 0.00 75 SER A C 1
ATOM 1125 O O . SER A 1 75 ? 13.852 4.936 -2.087 1.00 0.00 75 SER A O 1
ATOM 1133 N N . GLN A 1 76 ? 15.487 4.669 -3.609 1.00 0.00 76 GLN A N 1
ATOM 1134 C CA . GLN A 1 76 ? 16.560 4.990 -2.675 1.00 0.00 76 GLN A CA 1
ATOM 1135 C C . GLN A 1 76 ? 16.320 4.327 -1.322 1.00 0.00 76 GLN A C 1
ATOM 1136 O O . GLN A 1 76 ? 16.659 4.884 -0.277 1.00 0.00 76 GLN A O 1
ATOM 1150 N N . LEU A 1 77 ? 15.734 3.136 -1.349 1.00 0.00 77 LEU A N 1
ATOM 1151 C CA . LEU A 1 77 ? 15.448 2.396 -0.125 1.00 0.00 77 LEU A CA 1
ATOM 1152 C C . LEU A 1 77 ? 16.694 1.674 0.379 1.00 0.00 77 LEU A C 1
ATOM 1153 O O . LEU A 1 77 ? 17.467 1.127 -0.407 1.00 0.00 77 LEU A O 1
ATOM 1169 N N . SER A 1 78 ? 16.880 1.675 1.695 1.00 0.00 78 SER A N 1
ATOM 1170 C CA . SER A 1 78 ? 18.033 1.021 2.304 1.00 0.00 78 SER A CA 1
ATOM 1171 C C . SER A 1 78 ? 17.609 -0.232 3.064 1.00 0.00 78 SER A C 1
ATOM 1172 O O . SER A 1 78 ? 16.431 -0.416 3.371 1.00 0.00 78 SER A O 1
ATOM 1180 N N . VAL A 1 79 ? 18.578 -1.091 3.363 1.00 0.00 79 VAL A N 1
ATOM 1181 C CA . VAL A 1 79 ? 18.307 -2.326 4.088 1.00 0.00 79 VAL A CA 1
ATOM 1182 C C . VAL A 1 79 ? 17.505 -2.055 5.356 1.00 0.00 79 VAL A C 1
ATOM 1183 O O . VAL A 1 79 ? 17.947 -1.319 6.237 1.00 0.00 79 VAL A O 1
ATOM 1196 N N . GLY A 1 80 ? 16.322 -2.657 5.442 1.00 0.00 80 GLY A N 1
ATOM 1197 C CA . GLY A 1 80 ? 15.477 -2.468 6.607 1.00 0.00 80 GLY A CA 1
ATOM 1198 C C . GLY A 1 80 ? 14.036 -2.860 6.347 1.00 0.00 80 GLY A C 1
ATOM 1199 O O . GLY A 1 80 ? 13.657 -3.141 5.210 1.00 0.00 80 GLY A O 1
ATOM 1203 N N . LEU A 1 81 ? 13.231 -2.882 7.404 1.00 0.00 81 LEU A N 1
ATOM 1204 C CA . LEU A 1 81 ? 11.823 -3.245 7.286 1.00 0.00 81 LEU A CA 1
ATOM 1205 C C . LEU A 1 81 ? 10.948 -2.001 7.177 1.00 0.00 81 LEU A C 1
ATOM 1206 O O . LEU A 1 81 ? 11.155 -1.019 7.890 1.00 0.00 81 LEU A O 1
ATOM 1222 N N . TYR A 1 82 ? 9.967 -2.050 6.282 1.00 0.00 82 TYR A N 1
ATOM 1223 C CA . TYR A 1 82 ? 9.060 -0.927 6.079 1.00 0.00 82 TYR A CA 1
ATOM 1224 C C . TYR A 1 82 ? 7.618 -1.408 5.950 1.00 0.00 82 TYR A C 1
ATOM 1225 O O . TYR A 1 82 ? 7.328 -2.347 5.207 1.00 0.00 82 TYR A O 1
ATOM 1243 N N . VAL A 1 83 ? 6.716 -0.757 6.678 1.00 0.00 83 VAL A N 1
ATOM 1244 C CA . VAL A 1 83 ? 5.303 -1.116 6.645 1.00 0.00 83 VAL A CA 1
ATOM 1245 C C . VAL A 1 83 ? 4.458 0.030 6.100 1.00 0.00 83 VAL A C 1
ATOM 1246 O O . VAL A 1 83 ? 4.375 1.097 6.707 1.00 0.00 83 VAL A O 1
ATOM 1259 N N . PHE A 1 84 ? 3.831 -0.200 4.951 1.00 0.00 84 PHE A N 1
ATOM 1260 C CA . PHE A 1 84 ? 2.991 0.814 4.322 1.00 0.00 84 PHE A CA 1
ATOM 1261 C C . PHE A 1 84 ? 1.514 0.459 4.463 1.00 0.00 84 PHE A C 1
ATOM 1262 O O . PHE A 1 84 ? 1.052 -0.549 3.928 1.00 0.00 84 PHE A O 1
ATOM 1279 N N . LYS A 1 85 ? 0.777 1.296 5.186 1.00 0.00 85 LYS A N 1
ATOM 1280 C CA . LYS A 1 85 ? -0.648 1.074 5.398 1.00 0.00 85 LYS A CA 1
ATOM 1281 C C . LYS A 1 85 ? -1.480 1.950 4.467 1.00 0.00 85 LYS A C 1
ATOM 1282 O O . LYS A 1 85 ? -1.508 3.172 4.609 1.00 0.00 85 LYS A O 1
ATOM 1301 N N . VAL A 1 86 ? -2.157 1.317 3.514 1.00 0.00 86 VAL A N 1
ATOM 1302 C CA . VAL A 1 86 ? -2.992 2.039 2.561 1.00 0.00 86 VAL A CA 1
ATOM 1303 C C . VAL A 1 86 ? -4.434 2.123 3.047 1.00 0.00 86 VAL A C 1
ATOM 1304 O O . VAL A 1 86 ? -5.144 1.118 3.098 1.00 0.00 86 VAL A O 1
ATOM 1317 N N . THR A 1 87 ? -4.863 3.330 3.404 1.00 0.00 87 THR A N 1
ATOM 1318 C CA . THR A 1 87 ? -6.221 3.546 3.887 1.00 0.00 87 THR A CA 1
ATOM 1319 C C . THR A 1 87 ? -7.154 3.938 2.747 1.00 0.00 87 THR A C 1
ATOM 1320 O O . THR A 1 87 ? -7.083 5.052 2.228 1.00 0.00 87 THR A O 1
ATOM 1331 N N . VAL A 1 88 ? -8.030 3.015 2.362 1.00 0.00 88 VAL A N 1
ATOM 1332 C CA . VAL A 1 88 ? -8.979 3.265 1.284 1.00 0.00 88 VAL A CA 1
ATOM 1333 C C . VAL A 1 88 ? -10.412 3.284 1.806 1.00 0.00 88 VAL A C 1
ATOM 1334 O O . VAL A 1 88 ? -10.959 2.249 2.184 1.00 0.00 88 VAL A O 1
ATOM 1347 N N . SER A 1 89 ? -11.013 4.469 1.824 1.00 0.00 89 SER A N 1
ATOM 1348 C CA . SER A 1 89 ? -12.382 4.625 2.303 1.00 0.00 89 SER A CA 1
ATOM 1349 C C . SER A 1 89 ? -13.197 5.491 1.347 1.00 0.00 89 SER A C 1
ATOM 1350 O O . SER A 1 89 ? -12.645 6.298 0.600 1.00 0.00 89 SER A O 1
ATOM 1358 N N . SER A 1 90 ? -14.514 5.316 1.378 1.00 0.00 90 SER A N 1
ATOM 1359 C CA . SER A 1 90 ? -15.407 6.078 0.512 1.00 0.00 90 SER A CA 1
ATOM 1360 C C . SER A 1 90 ? -16.471 6.802 1.332 1.00 0.00 90 SER A C 1
ATOM 1361 O O . SER A 1 90 ? -16.448 6.772 2.561 1.00 0.00 90 SER A O 1
ATOM 1369 N N . GLU A 1 91 ? -17.401 7.452 0.639 1.00 0.00 91 GLU A N 1
ATOM 1370 C CA . GLU A 1 91 ? -18.473 8.185 1.302 1.00 0.00 91 GLU A CA 1
ATOM 1371 C C . GLU A 1 91 ? -19.153 7.317 2.358 1.00 0.00 91 GLU A C 1
ATOM 1372 O O . GLU A 1 91 ? -19.223 7.687 3.529 1.00 0.00 91 GLU A O 1
ATOM 1384 N N . ASN A 1 92 ? -19.653 6.162 1.932 1.00 0.00 92 ASN A N 1
ATOM 1385 C CA . ASN A 1 92 ? -20.329 5.241 2.840 1.00 0.00 92 ASN A CA 1
ATOM 1386 C C . ASN A 1 92 ? -19.557 3.931 2.961 1.00 0.00 92 ASN A C 1
ATOM 1387 O O . ASN A 1 92 ? -20.148 2.854 3.018 1.00 0.00 92 ASN A O 1
ATOM 1398 N N . ALA A 1 93 ? -18.232 4.033 2.999 1.00 0.00 93 ALA A N 1
ATOM 1399 C CA . ALA A 1 93 ? -17.379 2.857 3.116 1.00 0.00 93 ALA A CA 1
ATOM 1400 C C . ALA A 1 93 ? -16.017 3.223 3.696 1.00 0.00 93 ALA A C 1
ATOM 1401 O O . ALA A 1 93 ? -15.608 4.383 3.662 1.00 0.00 93 ALA A O 1
ATOM 1408 N N . PHE A 1 94 ? -15.319 2.225 4.229 1.00 0.00 94 PHE A N 1
ATOM 1409 C CA . PHE A 1 94 ? -14.003 2.442 4.819 1.00 0.00 94 PHE A CA 1
ATOM 1410 C C . PHE A 1 94 ? -13.202 1.144 4.855 1.00 0.00 94 PHE A C 1
ATOM 1411 O O . PHE A 1 94 ? -13.737 0.080 5.165 1.00 0.00 94 PHE A O 1
ATOM 1428 N N . GLY A 1 95 ? -11.915 1.241 4.536 1.00 0.00 95 GLY A N 1
ATOM 1429 C CA . GLY A 1 95 ? -11.061 0.067 4.537 1.00 0.00 95 GLY A CA 1
ATOM 1430 C C . GLY A 1 95 ? -9.588 0.423 4.507 1.00 0.00 95 GLY A C 1
ATOM 1431 O O . GLY A 1 95 ? -9.218 1.529 4.113 1.00 0.00 95 GLY A O 1
ATOM 1435 N N . GLU A 1 96 ? -8.745 -0.516 4.925 1.00 0.00 96 GLU A N 1
ATOM 1436 C CA . GLU A 1 96 ? -7.304 -0.293 4.947 1.00 0.00 96 GLU A CA 1
ATOM 1437 C C . GLU A 1 96 ? -6.549 -1.620 4.954 1.00 0.00 96 GLU A C 1
ATOM 1438 O O . GLU A 1 96 ? -7.068 -2.640 5.406 1.00 0.00 96 GLU A O 1
ATOM 1450 N N . GLY A 1 97 ? -5.319 -1.597 4.448 1.00 0.00 97 GLY A N 1
ATOM 1451 C CA . GLY A 1 97 ? -4.513 -2.802 4.404 1.00 0.00 97 GLY A CA 1
ATOM 1452 C C . GLY A 1 97 ? -3.146 -2.608 5.031 1.00 0.00 97 GLY A C 1
ATOM 1453 O O . GLY A 1 97 ? -2.859 -1.554 5.598 1.00 0.00 97 GLY A O 1
ATOM 1457 N N . PHE A 1 98 ? -2.300 -3.628 4.930 1.00 0.00 98 PHE A N 1
ATOM 1458 C CA . PHE A 1 98 ? -0.957 -3.566 5.494 1.00 0.00 98 PHE A CA 1
ATOM 1459 C C . PHE A 1 98 ? 0.002 -4.460 4.713 1.00 0.00 98 PHE A C 1
ATOM 1460 O O . PHE A 1 98 ? -0.270 -5.641 4.496 1.00 0.00 98 PHE A O 1
ATOM 1477 N N . VAL A 1 99 ? 1.126 -3.888 4.294 1.00 0.00 99 VAL A N 1
ATOM 1478 C CA . VAL A 1 99 ? 2.127 -4.631 3.538 1.00 0.00 99 VAL A CA 1
ATOM 1479 C C . VAL A 1 99 ? 3.531 -4.349 4.059 1.00 0.00 99 VAL A C 1
ATOM 1480 O O . VAL A 1 99 ? 3.961 -3.198 4.122 1.00 0.00 99 VAL A O 1
ATOM 1493 N N . ASN A 1 100 ? 4.242 -5.408 4.433 1.00 0.00 100 ASN A N 1
ATOM 1494 C CA . ASN A 1 100 ? 5.599 -5.275 4.949 1.00 0.00 100 ASN A CA 1
ATOM 1495 C C . ASN A 1 100 ? 6.627 -5.557 3.858 1.00 0.00 100 ASN A C 1
ATOM 1496 O O . ASN A 1 100 ? 6.542 -6.565 3.156 1.00 0.00 100 ASN A O 1
ATOM 1507 N N . VAL A 1 101 ? 7.598 -4.660 3.721 1.00 0.00 101 VAL A N 1
ATOM 1508 C CA . VAL A 1 101 ? 8.644 -4.813 2.716 1.00 0.00 101 VAL A CA 1
ATOM 1509 C C . VAL A 1 101 ? 10.028 -4.789 3.356 1.00 0.00 101 VAL A C 1
ATOM 1510 O O . VAL A 1 101 ? 10.407 -3.814 4.006 1.00 0.00 101 VAL A O 1
ATOM 1523 N N . THR A 1 102 ? 10.780 -5.869 3.167 1.00 0.00 102 THR A N 1
ATOM 1524 C CA . THR A 1 102 ? 12.122 -5.973 3.725 1.00 0.00 102 THR A CA 1
ATOM 1525 C C . THR A 1 102 ? 13.183 -5.778 2.648 1.00 0.00 102 THR A C 1
ATOM 1526 O O . THR A 1 102 ? 13.046 -6.277 1.531 1.00 0.00 102 THR A O 1
ATOM 1537 N N . VAL A 1 103 ? 14.241 -5.050 2.990 1.00 0.00 103 VAL A N 1
ATOM 1538 C CA . VAL A 1 103 ? 15.326 -4.791 2.052 1.00 0.00 103 VAL A CA 1
ATOM 1539 C C . VAL A 1 103 ? 16.615 -5.469 2.502 1.00 0.00 103 VAL A C 1
ATOM 1540 O O . VAL A 1 103 ? 17.207 -5.094 3.514 1.00 0.00 103 VAL A O 1
ATOM 1553 N N . LYS A 1 104 ? 17.047 -6.470 1.742 1.00 0.00 104 LYS A N 1
ATOM 1554 C CA . LYS A 1 104 ? 18.267 -7.202 2.061 1.00 0.00 104 LYS A CA 1
ATOM 1555 C C . LYS A 1 104 ? 19.502 -6.405 1.650 1.00 0.00 104 LYS A C 1
ATOM 1556 O O . LYS A 1 104 ? 19.525 -5.742 0.613 1.00 0.00 104 LYS A O 1
ATOM 1575 N N . PRO A 1 105 ? 20.553 -6.471 2.481 1.00 0.00 105 PRO A N 1
ATOM 1576 C CA . PRO A 1 105 ? 21.811 -5.764 2.224 1.00 0.00 105 PRO A CA 1
ATOM 1577 C C . PRO A 1 105 ? 22.579 -6.355 1.047 1.00 0.00 105 PRO A C 1
ATOM 1578 O O . PRO A 1 105 ? 22.486 -7.551 0.772 1.00 0.00 105 PRO A O 1
ATOM 1589 N N . ALA A 1 106 ? 23.337 -5.510 0.356 1.00 0.00 106 ALA A N 1
ATOM 1590 C CA . ALA A 1 106 ? 24.123 -5.951 -0.790 1.00 0.00 106 ALA A CA 1
ATOM 1591 C C . ALA A 1 106 ? 25.155 -6.995 -0.378 1.00 0.00 106 ALA A C 1
ATOM 1592 O O . ALA A 1 106 ? 26.142 -6.677 0.286 1.00 0.00 106 ALA A O 1
ATOM 1599 N N . ARG A 1 107 ? 24.922 -8.241 -0.776 1.00 0.00 107 ARG A N 1
ATOM 1600 C CA . ARG A 1 107 ? 25.831 -9.332 -0.447 1.00 0.00 107 ARG A CA 1
ATOM 1601 C C . ARG A 1 107 ? 26.709 -9.688 -1.643 1.00 0.00 107 ARG A C 1
ATOM 1602 O O . ARG A 1 107 ? 26.394 -10.600 -2.407 1.00 0.00 107 ARG A O 1
ATOM 1623 N N . SER A 1 108 ? 27.811 -8.961 -1.800 1.00 0.00 108 SER A N 1
ATOM 1624 C CA . SER A 1 108 ? 28.732 -9.197 -2.905 1.00 0.00 108 SER A CA 1
ATOM 1625 C C . SER A 1 108 ? 29.160 -10.660 -2.952 1.00 0.00 108 SER A C 1
ATOM 1626 O O . SER A 1 108 ? 30.033 -11.088 -2.197 1.00 0.00 108 SER A O 1
ATOM 1634 N N . GLY A 1 109 ? 28.539 -11.424 -3.846 1.00 0.00 109 GLY A N 1
ATOM 1635 C CA . GLY A 1 109 ? 28.869 -12.831 -3.976 1.00 0.00 109 GLY A CA 1
ATOM 1636 C C . GLY A 1 109 ? 27.710 -13.735 -3.604 1.00 0.00 109 GLY A C 1
ATOM 1637 O O . GLY A 1 109 ? 26.695 -13.290 -3.067 1.00 0.00 109 GLY A O 1
ATOM 1641 N N . PRO A 1 110 ? 27.852 -15.036 -3.894 1.00 0.00 110 PRO A N 1
ATOM 1642 C CA . PRO A 1 110 ? 26.818 -16.032 -3.597 1.00 0.00 110 PRO A CA 1
ATOM 1643 C C . PRO A 1 110 ? 26.667 -16.281 -2.100 1.00 0.00 110 PRO A C 1
ATOM 1644 O O . PRO A 1 110 ? 27.363 -15.674 -1.287 1.00 0.00 110 PRO A O 1
ATOM 1655 N N . SER A 1 111 ? 25.754 -17.179 -1.744 1.00 0.00 111 SER A N 1
ATOM 1656 C CA . SER A 1 111 ? 25.509 -17.507 -0.344 1.00 0.00 111 SER A CA 1
ATOM 1657 C C . SER A 1 111 ? 25.656 -19.006 -0.103 1.00 0.00 111 SER A C 1
ATOM 1658 O O . SER A 1 111 ? 26.486 -19.439 0.696 1.00 0.00 111 SER A O 1
ATOM 1666 N N . SER A 1 112 ? 24.843 -19.793 -0.801 1.00 0.00 112 SER A N 1
ATOM 1667 C CA . SER A 1 112 ? 24.879 -21.244 -0.661 1.00 0.00 112 SER A CA 1
ATOM 1668 C C . SER A 1 112 ? 26.193 -21.809 -1.192 1.00 0.00 112 SER A C 1
ATOM 1669 O O . SER A 1 112 ? 26.998 -21.090 -1.782 1.00 0.00 112 SER A O 1
ATOM 1677 N N . GLY A 1 113 ? 26.402 -23.105 -0.977 1.00 0.00 113 GLY A N 1
ATOM 1678 C CA . GLY A 1 113 ? 27.620 -23.746 -1.439 1.00 0.00 113 GLY A CA 1
ATOM 1679 C C . GLY A 1 113 ? 28.580 -24.051 -0.306 1.00 0.00 113 GLY A C 1
ATOM 1680 O O . GLY A 1 113 ? 29.756 -24.331 -0.539 1.00 0.00 113 GLY A O 1
ATOM 1684 N N . GLY A 1 1 ? -22.588 16.543 23.000 1.00 0.00 1 GLY A N 2
ATOM 1685 C CA . GLY A 1 1 ? -21.412 16.764 22.179 1.00 0.00 1 GLY A CA 2
ATOM 1686 C C . GLY A 1 1 ? -21.494 18.053 21.386 1.00 0.00 1 GLY A C 2
ATOM 1687 O O . GLY A 1 1 ? -22.536 18.708 21.357 1.00 0.00 1 GLY A O 2
ATOM 1691 N N . SER A 1 2 ? -20.390 18.420 20.741 1.00 0.00 2 SER A N 2
ATOM 1692 C CA . SER A 1 2 ? -20.339 19.642 19.948 1.00 0.00 2 SER A CA 2
ATOM 1693 C C . SER A 1 2 ? -20.419 19.326 18.457 1.00 0.00 2 SER A C 2
ATOM 1694 O O . SER A 1 2 ? -21.202 19.930 17.724 1.00 0.00 2 SER A O 2
ATOM 1702 N N . SER A 1 3 ? -19.601 18.376 18.016 1.00 0.00 3 SER A N 2
ATOM 1703 C CA . SER A 1 3 ? -19.575 17.981 16.612 1.00 0.00 3 SER A CA 2
ATOM 1704 C C . SER A 1 3 ? -20.977 17.637 16.119 1.00 0.00 3 SER A C 2
ATOM 1705 O O . SER A 1 3 ? -21.490 18.260 15.190 1.00 0.00 3 SER A O 2
ATOM 1713 N N . GLY A 1 4 ? -21.591 16.639 16.747 1.00 0.00 4 GLY A N 2
ATOM 1714 C CA . GLY A 1 4 ? -22.927 16.228 16.359 1.00 0.00 4 GLY A CA 2
ATOM 1715 C C . GLY A 1 4 ? -23.176 14.754 16.608 1.00 0.00 4 GLY A C 2
ATOM 1716 O O . GLY A 1 4 ? -22.584 13.898 15.950 1.00 0.00 4 GLY A O 2
ATOM 1720 N N . SER A 1 5 ? -24.053 14.456 17.561 1.00 0.00 5 SER A N 2
ATOM 1721 C CA . SER A 1 5 ? -24.374 13.074 17.899 1.00 0.00 5 SER A CA 2
ATOM 1722 C C . SER A 1 5 ? -24.453 12.212 16.644 1.00 0.00 5 SER A C 2
ATOM 1723 O O . SER A 1 5 ? -25.214 12.506 15.722 1.00 0.00 5 SER A O 2
ATOM 1731 N N . SER A 1 6 ? -23.660 11.145 16.615 1.00 0.00 6 SER A N 2
ATOM 1732 C CA . SER A 1 6 ? -23.636 10.241 15.471 1.00 0.00 6 SER A CA 2
ATOM 1733 C C . SER A 1 6 ? -24.971 9.516 15.324 1.00 0.00 6 SER A C 2
ATOM 1734 O O . SER A 1 6 ? -25.472 8.917 16.274 1.00 0.00 6 SER A O 2
ATOM 1742 N N . GLY A 1 7 ? -25.540 9.575 14.124 1.00 0.00 7 GLY A N 2
ATOM 1743 C CA . GLY A 1 7 ? -26.811 8.921 13.873 1.00 0.00 7 GLY A CA 2
ATOM 1744 C C . GLY A 1 7 ? -26.642 7.518 13.326 1.00 0.00 7 GLY A C 2
ATOM 1745 O O . GLY A 1 7 ? -25.638 6.849 13.571 1.00 0.00 7 GLY A O 2
ATOM 1749 N N . PRO A 1 8 ? -27.645 7.049 12.568 1.00 0.00 8 PRO A N 2
ATOM 1750 C CA . PRO A 1 8 ? -27.627 5.711 11.970 1.00 0.00 8 PRO A CA 2
ATOM 1751 C C . PRO A 1 8 ? -26.595 5.588 10.854 1.00 0.00 8 PRO A C 2
ATOM 1752 O O . PRO A 1 8 ? -26.463 4.535 10.231 1.00 0.00 8 PRO A O 2
ATOM 1763 N N . ARG A 1 9 ? -25.866 6.671 10.607 1.00 0.00 9 ARG A N 2
ATOM 1764 C CA . ARG A 1 9 ? -24.846 6.685 9.566 1.00 0.00 9 ARG A CA 2
ATOM 1765 C C . ARG A 1 9 ? -23.857 5.538 9.758 1.00 0.00 9 ARG A C 2
ATOM 1766 O O . ARG A 1 9 ? -23.200 5.437 10.795 1.00 0.00 9 ARG A O 2
ATOM 1787 N N . THR A 1 10 ? -23.757 4.675 8.752 1.00 0.00 10 THR A N 2
ATOM 1788 C CA . THR A 1 10 ? -22.851 3.535 8.810 1.00 0.00 10 THR A CA 2
ATOM 1789 C C . THR A 1 10 ? -22.226 3.259 7.447 1.00 0.00 10 THR A C 2
ATOM 1790 O O . THR A 1 10 ? -22.881 3.393 6.414 1.00 0.00 10 THR A O 2
ATOM 1801 N N . VAL A 1 11 ? -20.955 2.870 7.452 1.00 0.00 11 VAL A N 2
ATOM 1802 C CA . VAL A 1 11 ? -20.242 2.573 6.215 1.00 0.00 11 VAL A CA 2
ATOM 1803 C C . VAL A 1 11 ? -19.948 1.082 6.096 1.00 0.00 11 VAL A C 2
ATOM 1804 O O . VAL A 1 11 ? -19.921 0.361 7.093 1.00 0.00 11 VAL A O 2
ATOM 1817 N N . LYS A 1 12 ? -19.727 0.625 4.868 1.00 0.00 12 LYS A N 2
ATOM 1818 C CA . LYS A 1 12 ? -19.433 -0.781 4.615 1.00 0.00 12 LYS A CA 2
ATOM 1819 C C . LYS A 1 12 ? -17.959 -1.082 4.867 1.00 0.00 12 LYS A C 2
ATOM 1820 O O . LYS A 1 12 ? -17.085 -0.298 4.499 1.00 0.00 12 LYS A O 2
ATOM 1839 N N . GLU A 1 13 ? -17.691 -2.223 5.495 1.00 0.00 13 GLU A N 2
ATOM 1840 C CA . GLU A 1 13 ? -16.322 -2.626 5.794 1.00 0.00 13 GLU A CA 2
ATOM 1841 C C . GLU A 1 13 ? -15.686 -3.322 4.595 1.00 0.00 13 GLU A C 2
ATOM 1842 O O . GLU A 1 13 ? -15.883 -4.519 4.380 1.00 0.00 13 GLU A O 2
ATOM 1854 N N . LEU A 1 14 ? -14.922 -2.564 3.816 1.00 0.00 14 LEU A N 2
ATOM 1855 C CA . LEU A 1 14 ? -14.255 -3.107 2.636 1.00 0.00 14 LEU A CA 2
ATOM 1856 C C . LEU A 1 14 ? -12.974 -3.838 3.023 1.00 0.00 14 LEU A C 2
ATOM 1857 O O . LEU A 1 14 ? -12.366 -3.546 4.054 1.00 0.00 14 LEU A O 2
ATOM 1873 N N . THR A 1 15 ? -12.567 -4.790 2.189 1.00 0.00 15 THR A N 2
ATOM 1874 C CA . THR A 1 15 ? -11.358 -5.563 2.443 1.00 0.00 15 THR A CA 2
ATOM 1875 C C . THR A 1 15 ? -10.198 -5.064 1.589 1.00 0.00 15 THR A C 2
ATOM 1876 O O . THR A 1 15 ? -10.022 -5.495 0.449 1.00 0.00 15 THR A O 2
ATOM 1887 N N . VAL A 1 16 ? -9.407 -4.154 2.148 1.00 0.00 16 VAL A N 2
ATOM 1888 C CA . VAL A 1 16 ? -8.261 -3.598 1.438 1.00 0.00 16 VAL A CA 2
ATOM 1889 C C . VAL A 1 16 ? -7.027 -4.476 1.613 1.00 0.00 16 VAL A C 2
ATOM 1890 O O . VAL A 1 16 ? -6.564 -4.698 2.731 1.00 0.00 16 VAL A O 2
ATOM 1903 N N . SER A 1 17 ? -6.498 -4.972 0.499 1.00 0.00 17 SER A N 2
ATOM 1904 C CA . SER A 1 17 ? -5.319 -5.829 0.528 1.00 0.00 17 SER A CA 2
ATOM 1905 C C . SER A 1 17 ? -4.320 -5.416 -0.548 1.00 0.00 17 SER A C 2
ATOM 1906 O O . SER A 1 17 ? -4.693 -5.171 -1.695 1.00 0.00 17 SER A O 2
ATOM 1914 N N . ALA A 1 18 ? -3.048 -5.341 -0.169 1.00 0.00 18 ALA A N 2
ATOM 1915 C CA . ALA A 1 18 ? -1.995 -4.960 -1.100 1.00 0.00 18 ALA A CA 2
ATOM 1916 C C . ALA A 1 18 ? -1.541 -6.153 -1.934 1.00 0.00 18 ALA A C 2
ATOM 1917 O O . ALA A 1 18 ? -1.109 -5.997 -3.075 1.00 0.00 18 ALA A O 2
ATOM 1924 N N . GLY A 1 19 ? -1.641 -7.346 -1.356 1.00 0.00 19 GLY A N 2
ATOM 1925 C CA . GLY A 1 19 ? -1.236 -8.549 -2.060 1.00 0.00 19 GLY A CA 2
ATOM 1926 C C . GLY A 1 19 ? -0.493 -9.522 -1.166 1.00 0.00 19 GLY A C 2
ATOM 1927 O O . GLY A 1 19 ? -1.038 -10.553 -0.771 1.00 0.00 19 GLY A O 2
ATOM 1931 N N . ASP A 1 20 ? 0.754 -9.195 -0.847 1.00 0.00 20 ASP A N 2
ATOM 1932 C CA . ASP A 1 20 ? 1.574 -10.048 0.006 1.00 0.00 20 ASP A CA 2
ATOM 1933 C C . ASP A 1 20 ? 2.905 -9.377 0.327 1.00 0.00 20 ASP A C 2
ATOM 1934 O O . ASP A 1 20 ? 3.302 -8.416 -0.331 1.00 0.00 20 ASP A O 2
ATOM 1943 N N . ASN A 1 21 ? 3.591 -9.890 1.344 1.00 0.00 21 ASN A N 2
ATOM 1944 C CA . ASN A 1 21 ? 4.877 -9.339 1.754 1.00 0.00 21 ASN A CA 2
ATOM 1945 C C . ASN A 1 21 ? 5.873 -9.365 0.599 1.00 0.00 21 ASN A C 2
ATOM 1946 O O . ASN A 1 21 ? 6.033 -10.384 -0.075 1.00 0.00 21 ASN A O 2
ATOM 1957 N N . LEU A 1 22 ? 6.541 -8.239 0.375 1.00 0.00 22 LEU A N 2
ATOM 1958 C CA . LEU A 1 22 ? 7.523 -8.132 -0.698 1.00 0.00 22 LEU A CA 2
ATOM 1959 C C . LEU A 1 22 ? 8.933 -7.983 -0.135 1.00 0.00 22 LEU A C 2
ATOM 1960 O O . LEU A 1 22 ? 9.152 -7.245 0.827 1.00 0.00 22 LEU A O 2
ATOM 1976 N N . ILE A 1 23 ? 9.884 -8.685 -0.740 1.00 0.00 23 ILE A N 2
ATOM 1977 C CA . ILE A 1 23 ? 11.273 -8.628 -0.300 1.00 0.00 23 ILE A CA 2
ATOM 1978 C C . ILE A 1 23 ? 12.203 -8.288 -1.460 1.00 0.00 23 ILE A C 2
ATOM 1979 O O . ILE A 1 23 ? 12.286 -9.029 -2.439 1.00 0.00 23 ILE A O 2
ATOM 1995 N N . ILE A 1 24 ? 12.902 -7.164 -1.340 1.00 0.00 24 ILE A N 2
ATOM 1996 C CA . ILE A 1 24 ? 13.828 -6.727 -2.377 1.00 0.00 24 ILE A CA 2
ATOM 1997 C C . ILE A 1 24 ? 15.272 -6.809 -1.894 1.00 0.00 24 ILE A C 2
ATOM 1998 O O . ILE A 1 24 ? 15.536 -6.843 -0.691 1.00 0.00 24 ILE A O 2
ATOM 2014 N N . THR A 1 25 ? 16.207 -6.839 -2.839 1.00 0.00 25 THR A N 2
ATOM 2015 C CA . THR A 1 25 ? 17.624 -6.916 -2.510 1.00 0.00 25 THR A CA 2
ATOM 2016 C C . THR A 1 25 ? 18.435 -5.927 -3.340 1.00 0.00 25 THR A C 2
ATOM 2017 O O . THR A 1 25 ? 18.261 -5.830 -4.555 1.00 0.00 25 THR A O 2
ATOM 2028 N N . LEU A 1 26 ? 19.323 -5.195 -2.676 1.00 0.00 26 LEU A N 2
ATOM 2029 C CA . LEU A 1 26 ? 20.163 -4.212 -3.353 1.00 0.00 26 LEU A CA 2
ATOM 2030 C C . LEU A 1 26 ? 20.882 -4.838 -4.544 1.00 0.00 26 LEU A C 2
ATOM 2031 O O . LEU A 1 26 ? 21.086 -6.051 -4.610 1.00 0.00 26 LEU A O 2
ATOM 2047 N N . PRO A 1 27 ? 21.276 -3.994 -5.508 1.00 0.00 27 PRO A N 2
ATOM 2048 C CA . PRO A 1 27 ? 21.038 -2.549 -5.441 1.00 0.00 27 PRO A CA 2
ATOM 2049 C C . PRO A 1 27 ? 19.563 -2.197 -5.601 1.00 0.00 27 PRO A C 2
ATOM 2050 O O . PRO A 1 27 ? 19.143 -1.083 -5.285 1.00 0.00 27 PRO A O 2
ATOM 2061 N N . ASP A 1 28 ? 18.781 -3.152 -6.092 1.00 0.00 28 ASP A N 2
ATOM 2062 C CA . ASP A 1 28 ? 17.352 -2.943 -6.292 1.00 0.00 28 ASP A CA 2
ATOM 2063 C C . ASP A 1 28 ? 16.687 -2.467 -5.004 1.00 0.00 28 ASP A C 2
ATOM 2064 O O . ASP A 1 28 ? 16.443 -3.255 -4.092 1.00 0.00 28 ASP A O 2
ATOM 2073 N N . ASN A 1 29 ? 16.397 -1.171 -4.938 1.00 0.00 29 ASN A N 2
ATOM 2074 C CA . ASN A 1 29 ? 15.762 -0.590 -3.761 1.00 0.00 29 ASN A CA 2
ATOM 2075 C C . ASN A 1 29 ? 14.423 0.046 -4.124 1.00 0.00 29 ASN A C 2
ATOM 2076 O O . ASN A 1 29 ? 13.898 0.876 -3.383 1.00 0.00 29 ASN A O 2
ATOM 2087 N N . GLU A 1 30 ? 13.876 -0.352 -5.268 1.00 0.00 30 GLU A N 2
ATOM 2088 C CA . GLU A 1 30 ? 12.598 0.179 -5.729 1.00 0.00 30 GLU A CA 2
ATOM 2089 C C . GLU A 1 30 ? 11.521 -0.901 -5.710 1.00 0.00 30 GLU A C 2
ATOM 2090 O O . GLU A 1 30 ? 11.796 -2.073 -5.968 1.00 0.00 30 GLU A O 2
ATOM 2102 N N . VAL A 1 31 ? 10.292 -0.498 -5.401 1.00 0.00 31 VAL A N 2
ATOM 2103 C CA . VAL A 1 31 ? 9.173 -1.431 -5.348 1.00 0.00 31 VAL A CA 2
ATOM 2104 C C . VAL A 1 31 ? 7.861 -0.734 -5.690 1.00 0.00 31 VAL A C 2
ATOM 2105 O O . VAL A 1 31 ? 7.611 0.389 -5.253 1.00 0.00 31 VAL A O 2
ATOM 2118 N N . GLU A 1 32 ? 7.026 -1.408 -6.475 1.00 0.00 32 GLU A N 2
ATOM 2119 C CA . GLU A 1 32 ? 5.739 -0.853 -6.877 1.00 0.00 32 GLU A CA 2
ATOM 2120 C C . GLU A 1 32 ? 4.589 -1.645 -6.262 1.00 0.00 32 GLU A C 2
ATOM 2121 O O . GLU A 1 32 ? 4.243 -2.728 -6.737 1.00 0.00 32 GLU A O 2
ATOM 2133 N N . LEU A 1 33 ? 4.002 -1.099 -5.204 1.00 0.00 33 LEU A N 2
ATOM 2134 C CA . LEU A 1 33 ? 2.890 -1.754 -4.522 1.00 0.00 33 LEU A CA 2
ATOM 2135 C C . LEU A 1 33 ? 1.563 -1.413 -5.193 1.00 0.00 33 LEU A C 2
ATOM 2136 O O . LEU A 1 33 ? 1.430 -0.371 -5.836 1.00 0.00 33 LEU A O 2
ATOM 2152 N N . LYS A 1 34 ? 0.583 -2.295 -5.036 1.00 0.00 34 LYS A N 2
ATOM 2153 C CA . LYS A 1 34 ? -0.736 -2.087 -5.622 1.00 0.00 34 LYS A CA 2
ATOM 2154 C C . LYS A 1 34 ? -1.836 -2.419 -4.619 1.00 0.00 34 LYS A C 2
ATOM 2155 O O . LYS A 1 34 ? -1.810 -3.470 -3.980 1.00 0.00 34 LYS A O 2
ATOM 2174 N N . ALA A 1 35 ? -2.802 -1.515 -4.486 1.00 0.00 35 ALA A N 2
ATOM 2175 C CA . ALA A 1 35 ? -3.912 -1.714 -3.563 1.00 0.00 35 ALA A CA 2
ATOM 2176 C C . ALA A 1 35 ? -5.068 -2.440 -4.244 1.00 0.00 35 ALA A C 2
ATOM 2177 O O . ALA A 1 35 ? -5.348 -2.216 -5.422 1.00 0.00 35 ALA A O 2
ATOM 2184 N N . PHE A 1 36 ? -5.737 -3.310 -3.495 1.00 0.00 36 PHE A N 2
ATOM 2185 C CA . PHE A 1 36 ? -6.862 -4.071 -4.027 1.00 0.00 36 PHE A CA 2
ATOM 2186 C C . PHE A 1 36 ? -8.061 -3.998 -3.086 1.00 0.00 36 PHE A C 2
ATOM 2187 O O . PHE A 1 36 ? -7.988 -4.427 -1.934 1.00 0.00 36 PHE A O 2
ATOM 2204 N N . VAL A 1 37 ? -9.165 -3.450 -3.585 1.00 0.00 37 VAL A N 2
ATOM 2205 C CA . VAL A 1 37 ? -10.381 -3.321 -2.790 1.00 0.00 37 VAL A CA 2
ATOM 2206 C C . VAL A 1 37 ? -11.398 -4.394 -3.163 1.00 0.00 37 VAL A C 2
ATOM 2207 O O . VAL A 1 37 ? -11.706 -4.589 -4.338 1.00 0.00 37 VAL A O 2
ATOM 2220 N N . ALA A 1 38 ? -11.916 -5.086 -2.154 1.00 0.00 38 ALA A N 2
ATOM 2221 C CA . ALA A 1 38 ? -12.901 -6.138 -2.375 1.00 0.00 38 ALA A CA 2
ATOM 2222 C C . ALA A 1 38 ? -14.179 -5.867 -1.589 1.00 0.00 38 ALA A C 2
ATOM 2223 O O . ALA A 1 38 ? -14.162 -5.696 -0.370 1.00 0.00 38 ALA A O 2
ATOM 2230 N N . PRO A 1 39 ? -15.315 -5.827 -2.302 1.00 0.00 39 PRO A N 2
ATOM 2231 C CA . PRO A 1 39 ? -15.347 -6.029 -3.753 1.00 0.00 39 PRO A CA 2
ATOM 2232 C C . PRO A 1 39 ? -14.713 -4.869 -4.514 1.00 0.00 39 PRO A C 2
ATOM 2233 O O . PRO A 1 39 ? -14.595 -3.762 -3.990 1.00 0.00 39 PRO A O 2
ATOM 2244 N N . ALA A 1 40 ? -14.308 -5.131 -5.752 1.00 0.00 40 ALA A N 2
ATOM 2245 C CA . ALA A 1 40 ? -13.688 -4.108 -6.586 1.00 0.00 40 ALA A CA 2
ATOM 2246 C C . ALA A 1 40 ? -14.717 -3.084 -7.052 1.00 0.00 40 ALA A C 2
ATOM 2247 O O . ALA A 1 40 ? -15.870 -3.410 -7.333 1.00 0.00 40 ALA A O 2
ATOM 2254 N N . PRO A 1 41 ? -14.292 -1.814 -7.137 1.00 0.00 41 PRO A N 2
ATOM 2255 C CA . PRO A 1 41 ? -15.162 -0.716 -7.569 1.00 0.00 41 PRO A CA 2
ATOM 2256 C C . PRO A 1 41 ? -15.510 -0.801 -9.051 1.00 0.00 41 PRO A C 2
ATOM 2257 O O . PRO A 1 41 ? -14.884 -1.531 -9.820 1.00 0.00 41 PRO A O 2
ATOM 2268 N N . PRO A 1 42 ? -16.533 -0.038 -9.465 1.00 0.00 42 PRO A N 2
ATOM 2269 C CA . PRO A 1 42 ? -16.987 -0.010 -10.858 1.00 0.00 42 PRO A CA 2
ATOM 2270 C C . PRO A 1 42 ? -15.980 0.667 -11.782 1.00 0.00 42 PRO A C 2
ATOM 2271 O O . PRO A 1 42 ? -14.878 1.021 -11.363 1.00 0.00 42 PRO A O 2
ATOM 2282 N N . VAL A 1 43 ? -16.367 0.847 -13.041 1.00 0.00 43 VAL A N 2
ATOM 2283 C CA . VAL A 1 43 ? -15.498 1.483 -14.024 1.00 0.00 43 VAL A CA 2
ATOM 2284 C C . VAL A 1 43 ? -15.540 3.002 -13.892 1.00 0.00 43 VAL A C 2
ATOM 2285 O O . VAL A 1 43 ? -14.745 3.710 -14.510 1.00 0.00 43 VAL A O 2
ATOM 2298 N N . GLU A 1 44 ? -16.471 3.495 -13.082 1.00 0.00 44 GLU A N 2
ATOM 2299 C CA . GLU A 1 44 ? -16.616 4.930 -12.869 1.00 0.00 44 GLU A CA 2
ATOM 2300 C C . GLU A 1 44 ? -16.106 5.329 -11.487 1.00 0.00 44 GLU A C 2
ATOM 2301 O O . GLU A 1 44 ? -15.083 6.003 -11.361 1.00 0.00 44 GLU A O 2
ATOM 2313 N N . THR A 1 45 ? -16.827 4.909 -10.452 1.00 0.00 45 THR A N 2
ATOM 2314 C CA . THR A 1 45 ? -16.449 5.224 -9.080 1.00 0.00 45 THR A CA 2
ATOM 2315 C C . THR A 1 45 ? -15.079 4.649 -8.741 1.00 0.00 45 THR A C 2
ATOM 2316 O O . THR A 1 45 ? -14.840 3.451 -8.898 1.00 0.00 45 THR A O 2
ATOM 2327 N N . THR A 1 46 ? -14.180 5.510 -8.275 1.00 0.00 46 THR A N 2
ATOM 2328 C CA . THR A 1 46 ? -12.832 5.087 -7.914 1.00 0.00 46 THR A CA 2
ATOM 2329 C C . THR A 1 46 ? -12.515 5.441 -6.466 1.00 0.00 46 THR A C 2
ATOM 2330 O O . THR A 1 46 ? -12.477 6.615 -6.097 1.00 0.00 46 THR A O 2
ATOM 2341 N N . TYR A 1 47 ? -12.287 4.419 -5.649 1.00 0.00 47 TYR A N 2
ATOM 2342 C CA . TYR A 1 47 ? -11.974 4.622 -4.239 1.00 0.00 47 TYR A CA 2
ATOM 2343 C C . TYR A 1 47 ? -10.714 5.467 -4.077 1.00 0.00 47 TYR A C 2
ATOM 2344 O O . TYR A 1 47 ? -10.063 5.825 -5.058 1.00 0.00 47 TYR A O 2
ATOM 2362 N N . ASN A 1 48 ? -10.377 5.782 -2.831 1.00 0.00 48 ASN A N 2
ATOM 2363 C CA . ASN A 1 48 ? -9.195 6.585 -2.538 1.00 0.00 48 ASN A CA 2
ATOM 2364 C C . ASN A 1 48 ? -8.129 5.749 -1.836 1.00 0.00 48 ASN A C 2
ATOM 2365 O O . ASN A 1 48 ? -8.403 5.093 -0.830 1.00 0.00 48 ASN A O 2
ATOM 2376 N N . TYR A 1 49 ? -6.914 5.778 -2.372 1.00 0.00 49 TYR A N 2
ATOM 2377 C CA . TYR A 1 49 ? -5.808 5.022 -1.798 1.00 0.00 49 TYR A CA 2
ATOM 2378 C C . TYR A 1 49 ? -4.835 5.946 -1.073 1.00 0.00 49 TYR A C 2
ATOM 2379 O O . TYR A 1 49 ? -4.119 6.726 -1.700 1.00 0.00 49 TYR A O 2
ATOM 2397 N N . GLU A 1 50 ? -4.815 5.851 0.253 1.00 0.00 50 GLU A N 2
ATOM 2398 C CA . GLU A 1 50 ? -3.930 6.678 1.065 1.00 0.00 50 GLU A CA 2
ATOM 2399 C C . GLU A 1 50 ? -2.916 5.818 1.814 1.00 0.00 50 GLU A C 2
ATOM 2400 O O . GLU A 1 50 ? -3.255 5.153 2.793 1.00 0.00 50 GLU A O 2
ATOM 2412 N N . TRP A 1 51 ? -1.674 5.837 1.347 1.00 0.00 51 TRP A N 2
ATOM 2413 C CA . TRP A 1 51 ? -0.610 5.058 1.972 1.00 0.00 51 TRP A CA 2
ATOM 2414 C C . TRP A 1 51 ? 0.070 5.856 3.079 1.00 0.00 51 TRP A C 2
ATOM 2415 O O . TRP A 1 51 ? 0.041 7.086 3.077 1.00 0.00 51 TRP A O 2
ATOM 2436 N N . ASN A 1 52 ? 0.681 5.148 4.023 1.00 0.00 52 ASN A N 2
ATOM 2437 C CA . ASN A 1 52 ? 1.368 5.792 5.137 1.00 0.00 52 ASN A CA 2
ATOM 2438 C C . ASN A 1 52 ? 2.306 4.813 5.836 1.00 0.00 52 ASN A C 2
ATOM 2439 O O . ASN A 1 52 ? 2.027 3.616 5.914 1.00 0.00 52 ASN A O 2
ATOM 2450 N N . LEU A 1 53 ? 3.420 5.329 6.344 1.00 0.00 53 LEU A N 2
ATOM 2451 C CA . LEU A 1 53 ? 4.400 4.501 7.038 1.00 0.00 53 LEU A CA 2
ATOM 2452 C C . LEU A 1 53 ? 4.186 4.554 8.547 1.00 0.00 53 LEU A C 2
ATOM 2453 O O . LEU A 1 53 ? 4.310 5.612 9.165 1.00 0.00 53 LEU A O 2
ATOM 2469 N N . ILE A 1 54 ? 3.867 3.405 9.135 1.00 0.00 54 ILE A N 2
ATOM 2470 C CA . ILE A 1 54 ? 3.639 3.320 10.572 1.00 0.00 54 ILE A CA 2
ATOM 2471 C C . ILE A 1 54 ? 4.783 2.590 11.267 1.00 0.00 54 ILE A C 2
ATOM 2472 O O . ILE A 1 54 ? 5.092 2.861 12.427 1.00 0.00 54 ILE A O 2
ATOM 2488 N N . SER A 1 55 ? 5.410 1.663 10.549 1.00 0.00 55 SER A N 2
ATOM 2489 C CA . SER A 1 55 ? 6.519 0.892 11.097 1.00 0.00 55 SER A CA 2
ATOM 2490 C C . SER A 1 55 ? 7.740 0.973 10.186 1.00 0.00 55 SER A C 2
ATOM 2491 O O . SER A 1 55 ? 7.705 0.524 9.040 1.00 0.00 55 SER A O 2
ATOM 2499 N N . HIS A 1 56 ? 8.820 1.550 10.704 1.00 0.00 56 HIS A N 2
ATOM 2500 C CA . HIS A 1 56 ? 10.054 1.691 9.939 1.00 0.00 56 HIS A CA 2
ATOM 2501 C C . HIS A 1 56 ? 11.192 2.182 10.828 1.00 0.00 56 HIS A C 2
ATOM 2502 O O . HIS A 1 56 ? 10.979 2.868 11.828 1.00 0.00 56 HIS A O 2
ATOM 2517 N N . PRO A 1 57 ? 12.430 1.824 10.457 1.00 0.00 57 PRO A N 2
ATOM 2518 C CA . PRO A 1 57 ? 13.626 2.217 11.208 1.00 0.00 57 PRO A CA 2
ATOM 2519 C C . PRO A 1 57 ? 13.918 3.709 11.093 1.00 0.00 57 PRO A C 2
ATOM 2520 O O . PRO A 1 57 ? 13.658 4.326 10.059 1.00 0.00 57 PRO A O 2
ATOM 2531 N N . THR A 1 58 ? 14.462 4.286 12.160 1.00 0.00 58 THR A N 2
ATOM 2532 C CA . THR A 1 58 ? 14.789 5.706 12.179 1.00 0.00 58 THR A CA 2
ATOM 2533 C C . THR A 1 58 ? 15.915 6.024 11.202 1.00 0.00 58 THR A C 2
ATOM 2534 O O . THR A 1 58 ? 16.061 7.163 10.758 1.00 0.00 58 THR A O 2
ATOM 2545 N N . ASP A 1 59 ? 16.707 5.010 10.869 1.00 0.00 59 ASP A N 2
ATOM 2546 C CA . ASP A 1 59 ? 17.819 5.182 9.942 1.00 0.00 59 ASP A CA 2
ATOM 2547 C C . ASP A 1 59 ? 17.314 5.523 8.544 1.00 0.00 59 ASP A C 2
ATOM 2548 O O . ASP A 1 59 ? 18.033 6.120 7.742 1.00 0.00 59 ASP A O 2
ATOM 2557 N N . TYR A 1 60 ? 16.075 5.140 8.259 1.00 0.00 60 TYR A N 2
ATOM 2558 C CA . TYR A 1 60 ? 15.474 5.403 6.956 1.00 0.00 60 TYR A CA 2
ATOM 2559 C C . TYR A 1 60 ? 15.488 6.895 6.641 1.00 0.00 60 TYR A C 2
ATOM 2560 O O . TYR A 1 60 ? 15.073 7.717 7.458 1.00 0.00 60 TYR A O 2
ATOM 2578 N N . GLN A 1 61 ? 15.969 7.237 5.450 1.00 0.00 61 GLN A N 2
ATOM 2579 C CA . GLN A 1 61 ? 16.038 8.631 5.026 1.00 0.00 61 GLN A CA 2
ATOM 2580 C C . GLN A 1 61 ? 14.914 8.958 4.048 1.00 0.00 61 GLN A C 2
ATOM 2581 O O . GLN A 1 61 ? 14.172 9.921 4.240 1.00 0.00 61 GLN A O 2
ATOM 2595 N N . GLY A 1 62 ? 14.793 8.150 3.000 1.00 0.00 62 GLY A N 2
ATOM 2596 C CA . GLY A 1 62 ? 13.758 8.371 2.008 1.00 0.00 62 GLY A CA 2
ATOM 2597 C C . GLY A 1 62 ? 12.430 8.752 2.631 1.00 0.00 62 GLY A C 2
ATOM 2598 O O . GLY A 1 62 ? 12.175 8.450 3.796 1.00 0.00 62 GLY A O 2
ATOM 2602 N N . GLU A 1 63 ? 11.582 9.420 1.854 1.00 0.00 63 GLU A N 2
ATOM 2603 C CA . GLU A 1 63 ? 10.275 9.845 2.339 1.00 0.00 63 GLU A CA 2
ATOM 2604 C C . GLU A 1 63 ? 9.179 9.475 1.344 1.00 0.00 63 GLU A C 2
ATOM 2605 O O . GLU A 1 63 ? 9.298 9.739 0.147 1.00 0.00 63 GLU A O 2
ATOM 2617 N N . ILE A 1 64 ? 8.113 8.862 1.848 1.00 0.00 64 ILE A N 2
ATOM 2618 C CA . ILE A 1 64 ? 6.996 8.456 1.004 1.00 0.00 64 ILE A CA 2
ATOM 2619 C C . ILE A 1 64 ? 5.975 9.580 0.865 1.00 0.00 64 ILE A C 2
ATOM 2620 O O . ILE A 1 64 ? 5.910 10.482 1.701 1.00 0.00 64 ILE A O 2
ATOM 2636 N N . LYS A 1 65 ? 5.176 9.520 -0.195 1.00 0.00 65 LYS A N 2
ATOM 2637 C CA . LYS A 1 65 ? 4.155 10.530 -0.443 1.00 0.00 65 LYS A CA 2
ATOM 2638 C C . LYS A 1 65 ? 2.762 9.978 -0.155 1.00 0.00 65 LYS A C 2
ATOM 2639 O O . LYS A 1 65 ? 1.763 10.512 -0.635 1.00 0.00 65 LYS A O 2
ATOM 2658 N N . GLN A 1 66 ? 2.706 8.909 0.632 1.00 0.00 66 GLN A N 2
ATOM 2659 C CA . GLN A 1 66 ? 1.435 8.286 0.983 1.00 0.00 66 GLN A CA 2
ATOM 2660 C C . GLN A 1 66 ? 0.703 7.800 -0.263 1.00 0.00 66 GLN A C 2
ATOM 2661 O O . GLN A 1 66 ? -0.521 7.675 -0.267 1.00 0.00 66 GLN A O 2
ATOM 2675 N N . GLY A 1 67 ? 1.462 7.529 -1.321 1.00 0.00 67 GLY A N 2
ATOM 2676 C CA . GLY A 1 67 ? 0.868 7.061 -2.559 1.00 0.00 67 GLY A CA 2
ATOM 2677 C C . GLY A 1 67 ? -0.497 7.670 -2.814 1.00 0.00 67 GLY A C 2
ATOM 2678 O O . GLY A 1 67 ? -1.516 7.134 -2.375 1.00 0.00 67 GLY A O 2
ATOM 2682 N N . HIS A 1 68 ? -0.519 8.793 -3.525 1.00 0.00 68 HIS A N 2
ATOM 2683 C CA . HIS A 1 68 ? -1.769 9.476 -3.837 1.00 0.00 68 HIS A CA 2
ATOM 2684 C C . HIS A 1 68 ? -2.544 8.725 -4.915 1.00 0.00 68 HIS A C 2
ATOM 2685 O O . HIS A 1 68 ? -3.594 9.180 -5.371 1.00 0.00 68 HIS A O 2
ATOM 2700 N N . LYS A 1 69 ? -2.019 7.574 -5.321 1.00 0.00 69 LYS A N 2
ATOM 2701 C CA . LYS A 1 69 ? -2.661 6.759 -6.346 1.00 0.00 69 LYS A CA 2
ATOM 2702 C C . LYS A 1 69 ? -2.918 5.346 -5.835 1.00 0.00 69 LYS A C 2
ATOM 2703 O O . LYS A 1 69 ? -2.658 5.040 -4.672 1.00 0.00 69 LYS A O 2
ATOM 2722 N N . GLN A 1 70 ? -3.429 4.488 -6.712 1.00 0.00 70 GLN A N 2
ATOM 2723 C CA . GLN A 1 70 ? -3.720 3.106 -6.349 1.00 0.00 70 GLN A CA 2
ATOM 2724 C C . GLN A 1 70 ? -2.433 2.313 -6.150 1.00 0.00 70 GLN A C 2
ATOM 2725 O O . GLN A 1 70 ? -2.415 1.304 -5.444 1.00 0.00 70 GLN A O 2
ATOM 2739 N N . THR A 1 71 ? -1.356 2.774 -6.779 1.00 0.00 71 THR A N 2
ATOM 2740 C CA . THR A 1 71 ? -0.065 2.107 -6.673 1.00 0.00 71 THR A CA 2
ATOM 2741 C C . THR A 1 71 ? 0.986 3.035 -6.075 1.00 0.00 71 THR A C 2
ATOM 2742 O O . THR A 1 71 ? 1.056 4.215 -6.421 1.00 0.00 71 THR A O 2
ATOM 2753 N N . LEU A 1 72 ? 1.802 2.496 -5.176 1.00 0.00 72 LEU A N 2
ATOM 2754 C CA . LEU A 1 72 ? 2.851 3.276 -4.530 1.00 0.00 72 LEU A CA 2
ATOM 2755 C C . LEU A 1 72 ? 4.233 2.786 -4.952 1.00 0.00 72 LEU A C 2
ATOM 2756 O O . LEU A 1 72 ? 4.527 1.593 -4.883 1.00 0.00 72 LEU A O 2
ATOM 2772 N N . ASN A 1 73 ? 5.078 3.716 -5.386 1.00 0.00 73 ASN A N 2
ATOM 2773 C CA . ASN A 1 73 ? 6.429 3.378 -5.818 1.00 0.00 73 ASN A CA 2
ATOM 2774 C C . ASN A 1 73 ? 7.469 4.043 -4.920 1.00 0.00 73 ASN A C 2
ATOM 2775 O O . ASN A 1 73 ? 7.493 5.266 -4.780 1.00 0.00 73 ASN A O 2
ATOM 2786 N N . LEU A 1 74 ? 8.326 3.229 -4.314 1.00 0.00 74 LEU A N 2
ATOM 2787 C CA . LEU A 1 74 ? 9.369 3.737 -3.430 1.00 0.00 74 LEU A CA 2
ATOM 2788 C C . LEU A 1 74 ? 10.735 3.670 -4.105 1.00 0.00 74 LEU A C 2
ATOM 2789 O O . LEU A 1 74 ? 10.933 2.911 -5.054 1.00 0.00 74 LEU A O 2
ATOM 2805 N N . SER A 1 75 ? 11.675 4.467 -3.607 1.00 0.00 75 SER A N 2
ATOM 2806 C CA . SER A 1 75 ? 13.023 4.499 -4.162 1.00 0.00 75 SER A CA 2
ATOM 2807 C C . SER A 1 75 ? 14.052 4.790 -3.074 1.00 0.00 75 SER A C 2
ATOM 2808 O O . SER A 1 75 ? 13.698 5.048 -1.924 1.00 0.00 75 SER A O 2
ATOM 2816 N N . GLN A 1 76 ? 15.327 4.747 -3.448 1.00 0.00 76 GLN A N 2
ATOM 2817 C CA . GLN A 1 76 ? 16.408 5.006 -2.505 1.00 0.00 76 GLN A CA 2
ATOM 2818 C C . GLN A 1 76 ? 16.136 4.328 -1.166 1.00 0.00 76 GLN A C 2
ATOM 2819 O O . GLN A 1 76 ? 16.529 4.830 -0.112 1.00 0.00 76 GLN A O 2
ATOM 2833 N N . LEU A 1 77 ? 15.462 3.184 -1.214 1.00 0.00 77 LEU A N 2
ATOM 2834 C CA . LEU A 1 77 ? 15.137 2.436 -0.005 1.00 0.00 77 LEU A CA 2
ATOM 2835 C C . LEU A 1 77 ? 16.379 1.765 0.571 1.00 0.00 77 LEU A C 2
ATOM 2836 O O . LEU A 1 77 ? 17.116 1.083 -0.142 1.00 0.00 77 LEU A O 2
ATOM 2852 N N . SER A 1 78 ? 16.605 1.960 1.866 1.00 0.00 78 SER A N 2
ATOM 2853 C CA . SER A 1 78 ? 17.759 1.375 2.538 1.00 0.00 78 SER A CA 2
ATOM 2854 C C . SER A 1 78 ? 17.376 0.079 3.246 1.00 0.00 78 SER A C 2
ATOM 2855 O O . SER A 1 78 ? 16.195 -0.235 3.396 1.00 0.00 78 SER A O 2
ATOM 2863 N N . VAL A 1 79 ? 18.384 -0.671 3.681 1.00 0.00 79 VAL A N 2
ATOM 2864 C CA . VAL A 1 79 ? 18.155 -1.933 4.374 1.00 0.00 79 VAL A CA 2
ATOM 2865 C C . VAL A 1 79 ? 17.339 -1.721 5.645 1.00 0.00 79 VAL A C 2
ATOM 2866 O O . VAL A 1 79 ? 17.698 -0.910 6.498 1.00 0.00 79 VAL A O 2
ATOM 2879 N N . GLY A 1 80 ? 16.238 -2.458 5.764 1.00 0.00 80 GLY A N 2
ATOM 2880 C CA . GLY A 1 80 ? 15.388 -2.336 6.934 1.00 0.00 80 GLY A CA 2
ATOM 2881 C C . GLY A 1 80 ? 13.968 -2.796 6.669 1.00 0.00 80 GLY A C 2
ATOM 2882 O O . GLY A 1 80 ? 13.620 -3.139 5.539 1.00 0.00 80 GLY A O 2
ATOM 2886 N N . LEU A 1 81 ? 13.146 -2.804 7.713 1.00 0.00 81 LEU A N 2
ATOM 2887 C CA . LEU A 1 81 ? 11.756 -3.226 7.588 1.00 0.00 81 LEU A CA 2
ATOM 2888 C C . LEU A 1 81 ? 10.832 -2.022 7.440 1.00 0.00 81 LEU A C 2
ATOM 2889 O O . LEU A 1 81 ? 10.953 -1.039 8.172 1.00 0.00 81 LEU A O 2
ATOM 2905 N N . TYR A 1 82 ? 9.907 -2.105 6.490 1.00 0.00 82 TYR A N 2
ATOM 2906 C CA . TYR A 1 82 ? 8.962 -1.022 6.245 1.00 0.00 82 TYR A CA 2
ATOM 2907 C C . TYR A 1 82 ? 7.535 -1.553 6.157 1.00 0.00 82 TYR A C 2
ATOM 2908 O O . TYR A 1 82 ? 7.297 -2.645 5.640 1.00 0.00 82 TYR A O 2
ATOM 2926 N N . VAL A 1 83 ? 6.587 -0.773 6.667 1.00 0.00 83 VAL A N 2
ATOM 2927 C CA . VAL A 1 83 ? 5.183 -1.162 6.645 1.00 0.00 83 VAL A CA 2
ATOM 2928 C C . VAL A 1 83 ? 4.304 -0.022 6.143 1.00 0.00 83 VAL A C 2
ATOM 2929 O O . VAL A 1 83 ? 4.151 0.999 6.814 1.00 0.00 83 VAL A O 2
ATOM 2942 N N . PHE A 1 84 ? 3.728 -0.203 4.960 1.00 0.00 84 PHE A N 2
ATOM 2943 C CA . PHE A 1 84 ? 2.864 0.811 4.367 1.00 0.00 84 PHE A CA 2
ATOM 2944 C C . PHE A 1 84 ? 1.394 0.433 4.525 1.00 0.00 84 PHE A C 2
ATOM 2945 O O . PHE A 1 84 ? 0.941 -0.582 3.995 1.00 0.00 84 PHE A O 2
ATOM 2962 N N . LYS A 1 85 ? 0.653 1.257 5.258 1.00 0.00 85 LYS A N 2
ATOM 2963 C CA . LYS A 1 85 ? -0.766 1.012 5.487 1.00 0.00 85 LYS A CA 2
ATOM 2964 C C . LYS A 1 85 ? -1.623 1.889 4.579 1.00 0.00 85 LYS A C 2
ATOM 2965 O O . LYS A 1 85 ? -1.700 3.103 4.765 1.00 0.00 85 LYS A O 2
ATOM 2984 N N . VAL A 1 86 ? -2.266 1.266 3.597 1.00 0.00 86 VAL A N 2
ATOM 2985 C CA . VAL A 1 86 ? -3.120 1.989 2.662 1.00 0.00 86 VAL A CA 2
ATOM 2986 C C . VAL A 1 86 ? -4.559 2.043 3.161 1.00 0.00 86 VAL A C 2
ATOM 2987 O O . VAL A 1 86 ? -5.279 1.044 3.124 1.00 0.00 86 VAL A O 2
ATOM 3000 N N . THR A 1 87 ? -4.975 3.216 3.628 1.00 0.00 87 THR A N 2
ATOM 3001 C CA . THR A 1 87 ? -6.328 3.401 4.135 1.00 0.00 87 THR A CA 2
ATOM 3002 C C . THR A 1 87 ? -7.270 3.867 3.031 1.00 0.00 87 THR A C 2
ATOM 3003 O O . THR A 1 87 ? -7.206 5.014 2.590 1.00 0.00 87 THR A O 2
ATOM 3014 N N . VAL A 1 88 ? -8.146 2.970 2.589 1.00 0.00 88 VAL A N 2
ATOM 3015 C CA . VAL A 1 88 ? -9.103 3.290 1.536 1.00 0.00 88 VAL A CA 2
ATOM 3016 C C . VAL A 1 88 ? -10.530 3.288 2.073 1.00 0.00 88 VAL A C 2
ATOM 3017 O O . VAL A 1 88 ? -11.047 2.251 2.487 1.00 0.00 88 VAL A O 2
ATOM 3030 N N . SER A 1 89 ? -11.162 4.457 2.062 1.00 0.00 89 SER A N 2
ATOM 3031 C CA . SER A 1 89 ? -12.529 4.592 2.550 1.00 0.00 89 SER A CA 2
ATOM 3032 C C . SER A 1 89 ? -13.336 5.528 1.655 1.00 0.00 89 SER A C 2
ATOM 3033 O O . SER A 1 89 ? -12.814 6.518 1.143 1.00 0.00 89 SER A O 2
ATOM 3041 N N . SER A 1 90 ? -14.613 5.206 1.472 1.00 0.00 90 SER A N 2
ATOM 3042 C CA . SER A 1 90 ? -15.492 6.014 0.636 1.00 0.00 90 SER A CA 2
ATOM 3043 C C . SER A 1 90 ? -16.562 6.702 1.479 1.00 0.00 90 SER A C 2
ATOM 3044 O O . SER A 1 90 ? -16.560 6.601 2.705 1.00 0.00 90 SER A O 2
ATOM 3052 N N . GLU A 1 91 ? -17.474 7.402 0.811 1.00 0.00 91 GLU A N 2
ATOM 3053 C CA . GLU A 1 91 ? -18.549 8.107 1.498 1.00 0.00 91 GLU A CA 2
ATOM 3054 C C . GLU A 1 91 ? -19.332 7.158 2.401 1.00 0.00 91 GLU A C 2
ATOM 3055 O O . GLU A 1 91 ? -19.664 7.497 3.536 1.00 0.00 91 GLU A O 2
ATOM 3067 N N . ASN A 1 92 ? -19.625 5.968 1.887 1.00 0.00 92 ASN A N 2
ATOM 3068 C CA . ASN A 1 92 ? -20.370 4.970 2.645 1.00 0.00 92 ASN A CA 2
ATOM 3069 C C . ASN A 1 92 ? -19.581 3.669 2.753 1.00 0.00 92 ASN A C 2
ATOM 3070 O O . ASN A 1 92 ? -20.154 2.580 2.733 1.00 0.00 92 ASN A O 2
ATOM 3081 N N . ALA A 1 93 ? -18.262 3.790 2.869 1.00 0.00 93 ALA A N 2
ATOM 3082 C CA . ALA A 1 93 ? -17.395 2.625 2.984 1.00 0.00 93 ALA A CA 2
ATOM 3083 C C . ALA A 1 93 ? -16.063 2.993 3.628 1.00 0.00 93 ALA A C 2
ATOM 3084 O O . ALA A 1 93 ? -15.629 4.144 3.567 1.00 0.00 93 ALA A O 2
ATOM 3091 N N . PHE A 1 94 ? -15.417 2.009 4.246 1.00 0.00 94 PHE A N 2
ATOM 3092 C CA . PHE A 1 94 ? -14.135 2.231 4.903 1.00 0.00 94 PHE A CA 2
ATOM 3093 C C . PHE A 1 94 ? -13.295 0.957 4.900 1.00 0.00 94 PHE A C 2
ATOM 3094 O O . PHE A 1 94 ? -13.810 -0.140 5.112 1.00 0.00 94 PHE A O 2
ATOM 3111 N N . GLY A 1 95 ? -11.997 1.111 4.658 1.00 0.00 95 GLY A N 2
ATOM 3112 C CA . GLY A 1 95 ? -11.106 -0.034 4.631 1.00 0.00 95 GLY A CA 2
ATOM 3113 C C . GLY A 1 95 ? -9.691 0.322 5.042 1.00 0.00 95 GLY A C 2
ATOM 3114 O O . GLY A 1 95 ? -9.359 1.498 5.190 1.00 0.00 95 GLY A O 2
ATOM 3118 N N . GLU A 1 96 ? -8.856 -0.696 5.229 1.00 0.00 96 GLU A N 2
ATOM 3119 C CA . GLU A 1 96 ? -7.470 -0.483 5.628 1.00 0.00 96 GLU A CA 2
ATOM 3120 C C . GLU A 1 96 ? -6.589 -1.643 5.175 1.00 0.00 96 GLU A C 2
ATOM 3121 O O . GLU A 1 96 ? -6.960 -2.808 5.310 1.00 0.00 96 GLU A O 2
ATOM 3133 N N . GLY A 1 97 ? -5.418 -1.315 4.637 1.00 0.00 97 GLY A N 2
ATOM 3134 C CA . GLY A 1 97 ? -4.503 -2.340 4.171 1.00 0.00 97 GLY A CA 2
ATOM 3135 C C . GLY A 1 97 ? -3.165 -2.288 4.882 1.00 0.00 97 GLY A C 2
ATOM 3136 O O . GLY A 1 97 ? -2.797 -1.262 5.454 1.00 0.00 97 GLY A O 2
ATOM 3140 N N . PHE A 1 98 ? -2.436 -3.399 4.849 1.00 0.00 98 PHE A N 2
ATOM 3141 C CA . PHE A 1 98 ? -1.133 -3.478 5.499 1.00 0.00 98 PHE A CA 2
ATOM 3142 C C . PHE A 1 98 ? -0.183 -4.372 4.706 1.00 0.00 98 PHE A C 2
ATOM 3143 O O . PHE A 1 98 ? -0.469 -5.546 4.472 1.00 0.00 98 PHE A O 2
ATOM 3160 N N . VAL A 1 99 ? 0.948 -3.807 4.295 1.00 0.00 99 VAL A N 2
ATOM 3161 C CA . VAL A 1 99 ? 1.940 -4.552 3.530 1.00 0.00 99 VAL A CA 2
ATOM 3162 C C . VAL A 1 99 ? 3.354 -4.224 3.997 1.00 0.00 99 VAL A C 2
ATOM 3163 O O . VAL A 1 99 ? 3.771 -3.067 3.981 1.00 0.00 99 VAL A O 2
ATOM 3176 N N . ASN A 1 100 ? 4.087 -5.252 4.412 1.00 0.00 100 ASN A N 2
ATOM 3177 C CA . ASN A 1 100 ? 5.455 -5.073 4.884 1.00 0.00 100 ASN A CA 2
ATOM 3178 C C . ASN A 1 100 ? 6.458 -5.391 3.778 1.00 0.00 100 ASN A C 2
ATOM 3179 O O . ASN A 1 100 ? 6.305 -6.370 3.048 1.00 0.00 100 ASN A O 2
ATOM 3190 N N . VAL A 1 101 ? 7.485 -4.555 3.661 1.00 0.00 101 VAL A N 2
ATOM 3191 C CA . VAL A 1 101 ? 8.515 -4.747 2.647 1.00 0.00 101 VAL A CA 2
ATOM 3192 C C . VAL A 1 101 ? 9.907 -4.736 3.267 1.00 0.00 101 VAL A C 2
ATOM 3193 O O . VAL A 1 101 ? 10.284 -3.788 3.958 1.00 0.00 101 VAL A O 2
ATOM 3206 N N . THR A 1 102 ? 10.670 -5.796 3.016 1.00 0.00 102 THR A N 2
ATOM 3207 C CA . THR A 1 102 ? 12.021 -5.909 3.551 1.00 0.00 102 THR A CA 2
ATOM 3208 C C . THR A 1 102 ? 13.063 -5.658 2.467 1.00 0.00 102 THR A C 2
ATOM 3209 O O . THR A 1 102 ? 12.904 -6.092 1.326 1.00 0.00 102 THR A O 2
ATOM 3220 N N . VAL A 1 103 ? 14.131 -4.955 2.831 1.00 0.00 103 VAL A N 2
ATOM 3221 C CA . VAL A 1 103 ? 15.202 -4.648 1.890 1.00 0.00 103 VAL A CA 2
ATOM 3222 C C . VAL A 1 103 ? 16.504 -5.325 2.300 1.00 0.00 103 VAL A C 2
ATOM 3223 O O . VAL A 1 103 ? 17.231 -4.830 3.161 1.00 0.00 103 VAL A O 2
ATOM 3236 N N . LYS A 1 104 ? 16.795 -6.462 1.676 1.00 0.00 104 LYS A N 2
ATOM 3237 C CA . LYS A 1 104 ? 18.012 -7.209 1.972 1.00 0.00 104 LYS A CA 2
ATOM 3238 C C . LYS A 1 104 ? 19.241 -6.479 1.442 1.00 0.00 104 LYS A C 2
ATOM 3239 O O . LYS A 1 104 ? 19.172 -5.717 0.477 1.00 0.00 104 LYS A O 2
ATOM 3258 N N . PRO A 1 105 ? 20.395 -6.716 2.084 1.00 0.00 105 PRO A N 2
ATOM 3259 C CA . PRO A 1 105 ? 21.662 -6.092 1.692 1.00 0.00 105 PRO A CA 2
ATOM 3260 C C . PRO A 1 105 ? 22.181 -6.621 0.360 1.00 0.00 105 PRO A C 2
ATOM 3261 O O . PRO A 1 105 ? 21.809 -7.711 -0.073 1.00 0.00 105 PRO A O 2
ATOM 3272 N N . ALA A 1 106 ? 23.044 -5.843 -0.285 1.00 0.00 106 ALA A N 2
ATOM 3273 C CA . ALA A 1 106 ? 23.616 -6.235 -1.567 1.00 0.00 106 ALA A CA 2
ATOM 3274 C C . ALA A 1 106 ? 24.384 -7.547 -1.447 1.00 0.00 106 ALA A C 2
ATOM 3275 O O . ALA A 1 106 ? 25.471 -7.591 -0.871 1.00 0.00 106 ALA A O 2
ATOM 3282 N N . ARG A 1 107 ? 23.811 -8.615 -1.994 1.00 0.00 107 ARG A N 2
ATOM 3283 C CA . ARG A 1 107 ? 24.441 -9.929 -1.946 1.00 0.00 107 ARG A CA 2
ATOM 3284 C C . ARG A 1 107 ? 25.662 -9.980 -2.860 1.00 0.00 107 ARG A C 2
ATOM 3285 O O . ARG A 1 107 ? 26.705 -10.517 -2.488 1.00 0.00 107 ARG A O 2
ATOM 3306 N N . SER A 1 108 ? 25.523 -9.418 -4.056 1.00 0.00 108 SER A N 2
ATOM 3307 C CA . SER A 1 108 ? 26.613 -9.403 -5.025 1.00 0.00 108 SER A CA 2
ATOM 3308 C C . SER A 1 108 ? 27.108 -7.980 -5.264 1.00 0.00 108 SER A C 2
ATOM 3309 O O . SER A 1 108 ? 26.721 -7.331 -6.235 1.00 0.00 108 SER A O 2
ATOM 3317 N N . GLY A 1 109 ? 27.967 -7.500 -4.370 1.00 0.00 109 GLY A N 2
ATOM 3318 C CA . GLY A 1 109 ? 28.501 -6.157 -4.500 1.00 0.00 109 GLY A CA 2
ATOM 3319 C C . GLY A 1 109 ? 29.958 -6.151 -4.917 1.00 0.00 109 GLY A C 2
ATOM 3320 O O . GLY A 1 109 ? 30.863 -6.052 -4.088 1.00 0.00 109 GLY A O 2
ATOM 3324 N N . PRO A 1 110 ? 30.202 -6.261 -6.232 1.00 0.00 110 PRO A N 2
ATOM 3325 C CA . PRO A 1 110 ? 31.559 -6.271 -6.787 1.00 0.00 110 PRO A CA 2
ATOM 3326 C C . PRO A 1 110 ? 32.242 -4.912 -6.674 1.00 0.00 110 PRO A C 2
ATOM 3327 O O . PRO A 1 110 ? 31.659 -3.884 -7.017 1.00 0.00 110 PRO A O 2
ATOM 3338 N N . SER A 1 111 ? 33.480 -4.916 -6.192 1.00 0.00 111 SER A N 2
ATOM 3339 C CA . SER A 1 111 ? 34.241 -3.683 -6.031 1.00 0.00 111 SER A CA 2
ATOM 3340 C C . SER A 1 111 ? 35.457 -3.670 -6.953 1.00 0.00 111 SER A C 2
ATOM 3341 O O . SER A 1 111 ? 36.212 -4.640 -7.016 1.00 0.00 111 SER A O 2
ATOM 3349 N N . SER A 1 112 ? 35.638 -2.564 -7.667 1.00 0.00 112 SER A N 2
ATOM 3350 C CA . SER A 1 112 ? 36.759 -2.425 -8.589 1.00 0.00 112 SER A CA 2
ATOM 3351 C C . SER A 1 112 ? 38.036 -2.054 -7.841 1.00 0.00 112 SER A C 2
ATOM 3352 O O . SER A 1 112 ? 37.991 -1.397 -6.802 1.00 0.00 112 SER A O 2
ATOM 3360 N N . GLY A 1 113 ? 39.175 -2.480 -8.379 1.00 0.00 113 GLY A N 2
ATOM 3361 C CA . GLY A 1 113 ? 40.448 -2.184 -7.749 1.00 0.00 113 GLY A CA 2
ATOM 3362 C C . GLY A 1 113 ? 40.789 -0.707 -7.797 1.00 0.00 113 GLY A C 2
ATOM 3363 O O . GLY A 1 113 ? 41.589 -0.275 -8.627 1.00 0.00 113 GLY A O 2
ATOM 3367 N N . GLY A 1 1 ? -32.990 3.441 31.556 1.00 0.00 1 GLY A N 3
ATOM 3368 C CA . GLY A 1 1 ? -34.168 4.276 31.416 1.00 0.00 1 GLY A CA 3
ATOM 3369 C C . GLY A 1 1 ? -34.610 4.419 29.973 1.00 0.00 1 GLY A C 3
ATOM 3370 O O . GLY A 1 1 ? -35.193 3.497 29.402 1.00 0.00 1 GLY A O 3
ATOM 3374 N N . SER A 1 2 ? -34.334 5.577 29.382 1.00 0.00 2 SER A N 3
ATOM 3375 C CA . SER A 1 2 ? -34.712 5.839 27.999 1.00 0.00 2 SER A CA 3
ATOM 3376 C C . SER A 1 2 ? -33.530 6.389 27.207 1.00 0.00 2 SER A C 3
ATOM 3377 O O . SER A 1 2 ? -33.220 5.908 26.117 1.00 0.00 2 SER A O 3
ATOM 3385 N N . SER A 1 3 ? -32.873 7.402 27.764 1.00 0.00 3 SER A N 3
ATOM 3386 C CA . SER A 1 3 ? -31.727 8.022 27.110 1.00 0.00 3 SER A CA 3
ATOM 3387 C C . SER A 1 3 ? -30.839 6.968 26.455 1.00 0.00 3 SER A C 3
ATOM 3388 O O . SER A 1 3 ? -30.449 5.988 27.089 1.00 0.00 3 SER A O 3
ATOM 3396 N N . GLY A 1 4 ? -30.524 7.177 25.181 1.00 0.00 4 GLY A N 3
ATOM 3397 C CA . GLY A 1 4 ? -29.685 6.238 24.460 1.00 0.00 4 GLY A CA 3
ATOM 3398 C C . GLY A 1 4 ? -29.768 6.420 22.958 1.00 0.00 4 GLY A C 3
ATOM 3399 O O . GLY A 1 4 ? -30.851 6.627 22.410 1.00 0.00 4 GLY A O 3
ATOM 3403 N N . SER A 1 5 ? -28.622 6.343 22.289 1.00 0.00 5 SER A N 3
ATOM 3404 C CA . SER A 1 5 ? -28.569 6.507 20.841 1.00 0.00 5 SER A CA 3
ATOM 3405 C C . SER A 1 5 ? -28.951 5.210 20.134 1.00 0.00 5 SER A C 3
ATOM 3406 O O . SER A 1 5 ? -28.134 4.300 19.998 1.00 0.00 5 SER A O 3
ATOM 3414 N N . SER A 1 6 ? -30.201 5.134 19.685 1.00 0.00 6 SER A N 3
ATOM 3415 C CA . SER A 1 6 ? -30.694 3.948 18.995 1.00 0.00 6 SER A CA 3
ATOM 3416 C C . SER A 1 6 ? -30.302 3.975 17.521 1.00 0.00 6 SER A C 3
ATOM 3417 O O . SER A 1 6 ? -30.616 4.921 16.801 1.00 0.00 6 SER A O 3
ATOM 3425 N N . GLY A 1 7 ? -29.612 2.928 17.079 1.00 0.00 7 GLY A N 3
ATOM 3426 C CA . GLY A 1 7 ? -29.187 2.850 15.694 1.00 0.00 7 GLY A CA 3
ATOM 3427 C C . GLY A 1 7 ? -27.780 3.375 15.488 1.00 0.00 7 GLY A C 3
ATOM 3428 O O . GLY A 1 7 ? -27.568 4.561 15.235 1.00 0.00 7 GLY A O 3
ATOM 3432 N N . PRO A 1 8 ? -26.788 2.479 15.600 1.00 0.00 8 PRO A N 3
ATOM 3433 C CA . PRO A 1 8 ? -25.377 2.835 15.429 1.00 0.00 8 PRO A CA 3
ATOM 3434 C C . PRO A 1 8 ? -25.036 3.179 13.983 1.00 0.00 8 PRO A C 3
ATOM 3435 O O . PRO A 1 8 ? -25.523 2.538 13.051 1.00 0.00 8 PRO A O 3
ATOM 3446 N N . ARG A 1 9 ? -24.198 4.194 13.802 1.00 0.00 9 ARG A N 3
ATOM 3447 C CA . ARG A 1 9 ? -23.793 4.623 12.469 1.00 0.00 9 ARG A CA 3
ATOM 3448 C C . ARG A 1 9 ? -22.508 3.922 12.039 1.00 0.00 9 ARG A C 3
ATOM 3449 O O . ARG A 1 9 ? -21.479 4.022 12.708 1.00 0.00 9 ARG A O 3
ATOM 3470 N N . THR A 1 10 ? -22.574 3.211 10.918 1.00 0.00 10 THR A N 3
ATOM 3471 C CA . THR A 1 10 ? -21.417 2.492 10.399 1.00 0.00 10 THR A CA 3
ATOM 3472 C C . THR A 1 10 ? -21.335 2.605 8.881 1.00 0.00 10 THR A C 3
ATOM 3473 O O . THR A 1 10 ? -22.320 2.930 8.218 1.00 0.00 10 THR A O 3
ATOM 3484 N N . VAL A 1 11 ? -20.153 2.335 8.336 1.00 0.00 11 VAL A N 3
ATOM 3485 C CA . VAL A 1 11 ? -19.943 2.404 6.894 1.00 0.00 11 VAL A CA 3
ATOM 3486 C C . VAL A 1 11 ? -19.646 1.026 6.315 1.00 0.00 11 VAL A C 3
ATOM 3487 O O . VAL A 1 11 ? -19.396 0.071 7.051 1.00 0.00 11 VAL A O 3
ATOM 3500 N N . LYS A 1 12 ? -19.675 0.928 4.990 1.00 0.00 12 LYS A N 3
ATOM 3501 C CA . LYS A 1 12 ? -19.408 -0.333 4.309 1.00 0.00 12 LYS A CA 3
ATOM 3502 C C . LYS A 1 12 ? -17.957 -0.759 4.504 1.00 0.00 12 LYS A C 3
ATOM 3503 O O . LYS A 1 12 ? -17.034 0.014 4.249 1.00 0.00 12 LYS A O 3
ATOM 3522 N N . GLU A 1 13 ? -17.763 -1.995 4.955 1.00 0.00 13 GLU A N 3
ATOM 3523 C CA . GLU A 1 13 ? -16.422 -2.523 5.183 1.00 0.00 13 GLU A CA 3
ATOM 3524 C C . GLU A 1 13 ? -15.827 -3.072 3.889 1.00 0.00 13 GLU A C 3
ATOM 3525 O O . GLU A 1 13 ? -16.462 -3.858 3.185 1.00 0.00 13 GLU A O 3
ATOM 3537 N N . LEU A 1 14 ? -14.605 -2.652 3.582 1.00 0.00 14 LEU A N 3
ATOM 3538 C CA . LEU A 1 14 ? -13.923 -3.101 2.373 1.00 0.00 14 LEU A CA 3
ATOM 3539 C C . LEU A 1 14 ? -12.632 -3.836 2.718 1.00 0.00 14 LEU A C 3
ATOM 3540 O O . LEU A 1 14 ? -11.916 -3.457 3.645 1.00 0.00 14 LEU A O 3
ATOM 3556 N N . THR A 1 15 ? -12.337 -4.891 1.963 1.00 0.00 15 THR A N 3
ATOM 3557 C CA . THR A 1 15 ? -11.132 -5.679 2.187 1.00 0.00 15 THR A CA 3
ATOM 3558 C C . THR A 1 15 ? -9.958 -5.128 1.386 1.00 0.00 15 THR A C 3
ATOM 3559 O O . THR A 1 15 ? -9.739 -5.518 0.239 1.00 0.00 15 THR A O 3
ATOM 3570 N N . VAL A 1 16 ? -9.205 -4.219 1.997 1.00 0.00 16 VAL A N 3
ATOM 3571 C CA . VAL A 1 16 ? -8.051 -3.615 1.341 1.00 0.00 16 VAL A CA 3
ATOM 3572 C C . VAL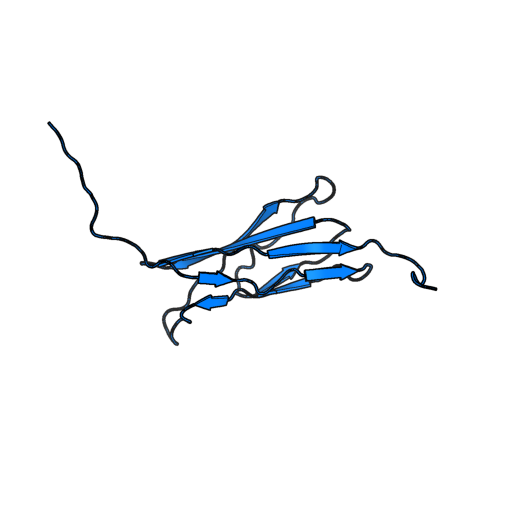 A 1 16 ? -6.794 -4.447 1.566 1.00 0.00 16 VAL A C 3
ATOM 3573 O O . VAL A 1 16 ? -6.219 -4.441 2.654 1.00 0.00 16 VAL A O 3
ATOM 3586 N N . SER A 1 17 ? -6.371 -5.163 0.528 1.00 0.00 17 SER A N 3
ATOM 3587 C CA . SER A 1 17 ? -5.182 -6.003 0.613 1.00 0.00 17 SER A CA 3
ATOM 3588 C C . SER A 1 17 ? -4.179 -5.638 -0.476 1.00 0.00 17 SER A C 3
ATOM 3589 O O . SER A 1 17 ? -4.546 -5.454 -1.637 1.00 0.00 17 SER A O 3
ATOM 3597 N N . ALA A 1 18 ? -2.911 -5.533 -0.093 1.00 0.00 18 ALA A N 3
ATOM 3598 C CA . ALA A 1 18 ? -1.853 -5.191 -1.037 1.00 0.00 18 ALA A CA 3
ATOM 3599 C C . ALA A 1 18 ? -1.375 -6.424 -1.796 1.00 0.00 18 ALA A C 3
ATOM 3600 O O . ALA A 1 18 ? -1.084 -6.357 -2.989 1.00 0.00 18 ALA A O 3
ATOM 3607 N N . GLY A 1 19 ? -1.295 -7.551 -1.095 1.00 0.00 19 GLY A N 3
ATOM 3608 C CA . GLY A 1 19 ? -0.850 -8.784 -1.719 1.00 0.00 19 GLY A CA 3
ATOM 3609 C C . GLY A 1 19 ? -0.090 -9.678 -0.760 1.00 0.00 19 GLY A C 3
ATOM 3610 O O . GLY A 1 19 ? -0.619 -10.685 -0.288 1.00 0.00 19 GLY A O 3
ATOM 3614 N N . ASP A 1 20 ? 1.154 -9.312 -0.472 1.00 0.00 20 ASP A N 3
ATOM 3615 C CA . ASP A 1 20 ? 1.989 -10.089 0.436 1.00 0.00 20 ASP A CA 3
ATOM 3616 C C . ASP A 1 20 ? 3.319 -9.386 0.688 1.00 0.00 20 ASP A C 3
ATOM 3617 O O . ASP A 1 20 ? 3.668 -8.431 -0.005 1.00 0.00 20 ASP A O 3
ATOM 3626 N N . ASN A 1 21 ? 4.056 -9.865 1.685 1.00 0.00 21 ASN A N 3
ATOM 3627 C CA . ASN A 1 21 ? 5.348 -9.281 2.029 1.00 0.00 21 ASN A CA 3
ATOM 3628 C C . ASN A 1 21 ? 6.304 -9.336 0.841 1.00 0.00 21 ASN A C 3
ATOM 3629 O O . ASN A 1 21 ? 6.399 -10.353 0.154 1.00 0.00 21 ASN A O 3
ATOM 3640 N N . LEU A 1 22 ? 7.009 -8.235 0.605 1.00 0.00 22 LEU A N 3
ATOM 3641 C CA . LEU A 1 22 ? 7.959 -8.158 -0.499 1.00 0.00 22 LEU A CA 3
ATOM 3642 C C . LEU A 1 22 ? 9.386 -8.003 0.019 1.00 0.00 22 LEU A C 3
ATOM 3643 O O . LEU A 1 22 ? 9.621 -7.338 1.028 1.00 0.00 22 LEU A O 3
ATOM 3659 N N . ILE A 1 23 ? 10.333 -8.621 -0.679 1.00 0.00 23 ILE A N 3
ATOM 3660 C CA . ILE A 1 23 ? 11.736 -8.549 -0.291 1.00 0.00 23 ILE A CA 3
ATOM 3661 C C . ILE A 1 23 ? 12.622 -8.222 -1.489 1.00 0.00 23 ILE A C 3
ATOM 3662 O O . ILE A 1 23 ? 12.556 -8.887 -2.522 1.00 0.00 23 ILE A O 3
ATOM 3678 N N . ILE A 1 24 ? 13.450 -7.193 -1.341 1.00 0.00 24 ILE A N 3
ATOM 3679 C CA . ILE A 1 24 ? 14.351 -6.780 -2.410 1.00 0.00 24 ILE A CA 3
ATOM 3680 C C . ILE A 1 24 ? 15.807 -6.857 -1.962 1.00 0.00 24 ILE A C 3
ATOM 3681 O O . ILE A 1 24 ? 16.100 -6.881 -0.766 1.00 0.00 24 ILE A O 3
ATOM 3697 N N . THR A 1 25 ? 16.717 -6.894 -2.930 1.00 0.00 25 THR A N 3
ATOM 3698 C CA . THR A 1 25 ? 18.143 -6.967 -2.637 1.00 0.00 25 THR A CA 3
ATOM 3699 C C . THR A 1 25 ? 18.911 -5.870 -3.364 1.00 0.00 25 THR A C 3
ATOM 3700 O O . THR A 1 25 ? 18.630 -5.565 -4.524 1.00 0.00 25 THR A O 3
ATOM 3711 N N . LEU A 1 26 ? 19.882 -5.279 -2.676 1.00 0.00 26 LEU A N 3
ATOM 3712 C CA . LEU A 1 26 ? 20.693 -4.215 -3.258 1.00 0.00 26 LEU A CA 3
ATOM 3713 C C . LEU A 1 26 ? 21.436 -4.710 -4.494 1.00 0.00 26 LEU A C 3
ATOM 3714 O O . LEU A 1 26 ? 21.682 -5.904 -4.665 1.00 0.00 26 LEU A O 3
ATOM 3730 N N . PRO A 1 27 ? 21.806 -3.771 -5.378 1.00 0.00 27 PRO A N 3
ATOM 3731 C CA . PRO A 1 27 ? 21.518 -2.346 -5.187 1.00 0.00 27 PRO A CA 3
ATOM 3732 C C . PRO A 1 27 ? 20.033 -2.031 -5.324 1.00 0.00 27 PRO A C 3
ATOM 3733 O O . PRO A 1 27 ? 19.549 -1.032 -4.793 1.00 0.00 27 PRO A O 3
ATOM 3744 N N . ASP A 1 28 ? 19.315 -2.889 -6.040 1.00 0.00 28 ASP A N 3
ATOM 3745 C CA . ASP A 1 28 ? 17.883 -2.703 -6.246 1.00 0.00 28 ASP A CA 3
ATOM 3746 C C . ASP A 1 28 ? 17.191 -2.321 -4.942 1.00 0.00 28 ASP A C 3
ATOM 3747 O O . ASP A 1 28 ? 16.954 -3.169 -4.082 1.00 0.00 28 ASP A O 3
ATOM 3756 N N . ASN A 1 29 ? 16.872 -1.039 -4.800 1.00 0.00 29 ASN A N 3
ATOM 3757 C CA . ASN A 1 29 ? 16.209 -0.544 -3.599 1.00 0.00 29 ASN A CA 3
ATOM 3758 C C . ASN A 1 29 ? 14.853 0.068 -3.939 1.00 0.00 29 ASN A C 3
ATOM 3759 O O . ASN A 1 29 ? 14.386 0.981 -3.260 1.00 0.00 29 ASN A O 3
ATOM 3770 N N . GLU A 1 30 ? 14.226 -0.444 -4.994 1.00 0.00 30 GLU A N 3
ATOM 3771 C CA . GLU A 1 30 ? 12.924 0.052 -5.423 1.00 0.00 30 GLU A CA 3
ATOM 3772 C C . GLU A 1 30 ? 11.881 -1.062 -5.397 1.00 0.00 30 GLU A C 3
ATOM 3773 O O . GLU A 1 30 ? 12.190 -2.223 -5.664 1.00 0.00 30 GLU A O 3
ATOM 3785 N N . VAL A 1 31 ? 10.645 -0.699 -5.071 1.00 0.00 31 VAL A N 3
ATOM 3786 C CA . VAL A 1 31 ? 9.555 -1.666 -5.009 1.00 0.00 31 VAL A CA 3
ATOM 3787 C C . VAL A 1 31 ? 8.216 -1.005 -5.314 1.00 0.00 31 VAL A C 3
ATOM 3788 O O . VAL A 1 31 ? 7.930 0.091 -4.832 1.00 0.00 31 VAL A O 3
ATOM 3801 N N . GLU A 1 32 ? 7.398 -1.679 -6.116 1.00 0.00 32 GLU A N 3
ATOM 3802 C CA . GLU A 1 32 ? 6.088 -1.156 -6.484 1.00 0.00 32 GLU A CA 3
ATOM 3803 C C . GLU A 1 32 ? 4.973 -1.984 -5.850 1.00 0.00 32 GLU A C 3
ATOM 3804 O O . GLU A 1 32 ? 4.773 -3.148 -6.199 1.00 0.00 32 GLU A O 3
ATOM 3816 N N . LEU A 1 33 ? 4.251 -1.375 -4.916 1.00 0.00 33 LEU A N 3
ATOM 3817 C CA . LEU A 1 33 ? 3.157 -2.055 -4.231 1.00 0.00 33 LEU A CA 3
ATOM 3818 C C . LEU A 1 33 ? 1.815 -1.702 -4.866 1.00 0.00 33 LEU A C 3
ATOM 3819 O O . LEU A 1 33 ? 1.638 -0.609 -5.402 1.00 0.00 33 LEU A O 3
ATOM 3835 N N . LYS A 1 34 ? 0.872 -2.636 -4.799 1.00 0.00 34 LYS A N 3
ATOM 3836 C CA . LYS A 1 34 ? -0.456 -2.424 -5.363 1.00 0.00 34 LYS A CA 3
ATOM 3837 C C . LYS A 1 34 ? -1.527 -2.515 -4.282 1.00 0.00 34 LYS A C 3
ATOM 3838 O O . LYS A 1 34 ? -1.340 -3.181 -3.264 1.00 0.00 34 LYS A O 3
ATOM 3857 N N . ALA A 1 35 ? -2.651 -1.843 -4.510 1.00 0.00 35 ALA A N 3
ATOM 3858 C CA . ALA A 1 35 ? -3.753 -1.851 -3.557 1.00 0.00 35 ALA A CA 3
ATOM 3859 C C . ALA A 1 35 ? -4.991 -2.512 -4.155 1.00 0.00 35 ALA A C 3
ATOM 3860 O O . ALA A 1 35 ? -5.454 -2.129 -5.229 1.00 0.00 35 ALA A O 3
ATOM 3867 N N . PHE A 1 36 ? -5.521 -3.508 -3.453 1.00 0.00 36 PHE A N 3
ATOM 3868 C CA . PHE A 1 36 ? -6.704 -4.225 -3.915 1.00 0.00 36 PHE A CA 3
ATOM 3869 C C . PHE A 1 36 ? -7.842 -4.103 -2.906 1.00 0.00 36 PHE A C 3
ATOM 3870 O O . PHE A 1 36 ? -7.643 -4.279 -1.704 1.00 0.00 36 PHE A O 3
ATOM 3887 N N . VAL A 1 37 ? -9.037 -3.801 -3.404 1.00 0.00 37 VAL A N 3
ATOM 3888 C CA . VAL A 1 37 ? -10.208 -3.656 -2.548 1.00 0.00 37 VAL A CA 3
ATOM 3889 C C . VAL A 1 37 ? -11.412 -4.382 -3.136 1.00 0.00 37 VAL A C 3
ATOM 3890 O O . VAL A 1 37 ? -11.767 -4.178 -4.296 1.00 0.00 37 VAL A O 3
ATOM 3903 N N . ALA A 1 38 ? -12.038 -5.231 -2.327 1.00 0.00 38 ALA A N 3
ATOM 3904 C CA . ALA A 1 38 ? -13.204 -5.987 -2.766 1.00 0.00 38 ALA A CA 3
ATOM 3905 C C . ALA A 1 38 ? -14.408 -5.706 -1.873 1.00 0.00 38 ALA A C 3
ATOM 3906 O O . ALA A 1 38 ? -14.291 -5.574 -0.655 1.00 0.00 38 ALA A O 3
ATOM 3913 N N . PRO A 1 39 ? -15.595 -5.611 -2.491 1.00 0.00 39 PRO A N 3
ATOM 3914 C CA . PRO A 1 39 ? -15.747 -5.765 -3.941 1.00 0.00 39 PRO A CA 3
ATOM 3915 C C . PRO A 1 39 ? -15.140 -4.599 -4.715 1.00 0.00 39 PRO A C 3
ATOM 3916 O O . PRO A 1 39 ? -14.932 -3.518 -4.165 1.00 0.00 39 PRO A O 3
ATOM 3927 N N . ALA A 1 40 ? -14.859 -4.826 -5.994 1.00 0.00 40 ALA A N 3
ATOM 3928 C CA . ALA A 1 40 ? -14.279 -3.794 -6.843 1.00 0.00 40 ALA A CA 3
ATOM 3929 C C . ALA A 1 40 ? -15.296 -2.699 -7.150 1.00 0.00 40 ALA A C 3
ATOM 3930 O O . ALA A 1 40 ? -16.471 -2.964 -7.403 1.00 0.00 40 ALA A O 3
ATOM 3937 N N . PRO A 1 41 ? -14.835 -1.440 -7.127 1.00 0.00 41 PRO A N 3
ATOM 3938 C CA . PRO A 1 41 ? -15.689 -0.280 -7.400 1.00 0.00 41 PRO A CA 3
ATOM 3939 C C . PRO A 1 41 ? -16.111 -0.203 -8.863 1.00 0.00 41 PRO A C 3
ATOM 3940 O O . PRO A 1 41 ? -15.380 -0.607 -9.767 1.00 0.00 41 PRO A O 3
ATOM 3951 N N . PRO A 1 42 ? -17.319 0.329 -9.104 1.00 0.00 42 PRO A N 3
ATOM 3952 C CA . PRO A 1 42 ? -17.865 0.473 -10.457 1.00 0.00 42 PRO A CA 3
ATOM 3953 C C . PRO A 1 42 ? -17.128 1.531 -11.270 1.00 0.00 42 PRO A C 3
ATOM 3954 O O . PRO A 1 42 ? -16.058 1.997 -10.877 1.00 0.00 42 PRO A O 3
ATOM 3965 N N . VAL A 1 43 ? -17.707 1.908 -12.406 1.00 0.00 43 VAL A N 3
ATOM 3966 C CA . VAL A 1 43 ? -17.106 2.913 -13.274 1.00 0.00 43 VAL A CA 3
ATOM 3967 C C . VAL A 1 43 ? -17.305 4.316 -12.711 1.00 0.00 43 VAL A C 3
ATOM 3968 O O . VAL A 1 43 ? -16.421 5.166 -12.808 1.00 0.00 43 VAL A O 3
ATOM 3981 N N . GLU A 1 44 ? -18.474 4.550 -12.121 1.00 0.00 44 GLU A N 3
ATOM 3982 C CA . GLU A 1 44 ? -18.789 5.851 -11.543 1.00 0.00 44 GLU A CA 3
ATOM 3983 C C . GLU A 1 44 ? -18.102 6.027 -10.192 1.00 0.00 44 GLU A C 3
ATOM 3984 O O . GLU A 1 44 ? -17.172 6.822 -10.053 1.00 0.00 44 GLU A O 3
ATOM 3996 N N . THR A 1 45 ? -18.566 5.278 -9.196 1.00 0.00 45 THR A N 3
ATOM 3997 C CA . THR A 1 45 ? -17.999 5.351 -7.856 1.00 0.00 45 THR A CA 3
ATOM 3998 C C . THR A 1 45 ? -16.566 4.830 -7.836 1.00 0.00 45 THR A C 3
ATOM 3999 O O . THR A 1 45 ? -16.249 3.829 -8.479 1.00 0.00 45 THR A O 3
ATOM 4010 N N . THR A 1 46 ? -15.702 5.516 -7.093 1.00 0.00 46 THR A N 3
ATOM 4011 C CA . THR A 1 46 ? -14.303 5.123 -6.990 1.00 0.00 46 THR A CA 3
ATOM 4012 C C . THR A 1 46 ? -13.742 5.443 -5.609 1.00 0.00 46 THR A C 3
ATOM 4013 O O . THR A 1 46 ? -14.101 6.451 -5.001 1.00 0.00 46 THR A O 3
ATOM 4024 N N . TYR A 1 47 ? -12.861 4.578 -5.119 1.00 0.00 47 TYR A N 3
ATOM 4025 C CA . TYR A 1 47 ? -12.251 4.768 -3.808 1.00 0.00 47 TYR A CA 3
ATOM 4026 C C . TYR A 1 47 ? -10.941 5.540 -3.923 1.00 0.00 47 TYR A C 3
ATOM 4027 O O . TYR A 1 47 ? -10.356 5.635 -5.001 1.00 0.00 47 TYR A O 3
ATOM 4045 N N . ASN A 1 48 ? -10.485 6.090 -2.802 1.00 0.00 48 ASN A N 3
ATOM 4046 C CA . ASN A 1 48 ? -9.243 6.854 -2.775 1.00 0.00 48 ASN A CA 3
ATOM 4047 C C . ASN A 1 48 ? -8.116 6.039 -2.150 1.00 0.00 48 ASN A C 3
ATOM 4048 O O . ASN A 1 48 ? -8.301 5.396 -1.116 1.00 0.00 48 ASN A O 3
ATOM 4059 N N . TYR A 1 49 ? -6.949 6.070 -2.783 1.00 0.00 49 TYR A N 3
ATOM 4060 C CA . TYR A 1 49 ? -5.791 5.333 -2.289 1.00 0.00 49 TYR A CA 3
ATOM 4061 C C . TYR A 1 49 ? -4.840 6.254 -1.533 1.00 0.00 49 TYR A C 3
ATOM 4062 O O . TYR A 1 49 ? -4.234 7.152 -2.116 1.00 0.00 49 TYR A O 3
ATOM 4080 N N . GLU A 1 50 ? -4.715 6.024 -0.229 1.00 0.00 50 GLU A N 3
ATOM 4081 C CA . GLU A 1 50 ? -3.838 6.834 0.608 1.00 0.00 50 GLU A CA 3
ATOM 4082 C C . GLU A 1 50 ? -2.898 5.951 1.424 1.00 0.00 50 GLU A C 3
ATOM 4083 O O . GLU A 1 50 ? -3.314 5.312 2.390 1.00 0.00 50 GLU A O 3
ATOM 4095 N N . TRP A 1 51 ? -1.631 5.922 1.028 1.00 0.00 51 TRP A N 3
ATOM 4096 C CA . TRP A 1 51 ? -0.632 5.118 1.722 1.00 0.00 51 TRP A CA 3
ATOM 4097 C C . TRP A 1 51 ? 0.033 5.918 2.837 1.00 0.00 51 TRP A C 3
ATOM 4098 O O . TRP A 1 51 ? 0.057 7.148 2.801 1.00 0.00 51 TRP A O 3
ATOM 4119 N N . ASN A 1 52 ? 0.572 5.213 3.826 1.00 0.00 52 ASN A N 3
ATOM 4120 C CA . ASN A 1 52 ? 1.238 5.859 4.951 1.00 0.00 52 ASN A CA 3
ATOM 4121 C C . ASN A 1 52 ? 2.189 4.891 5.649 1.00 0.00 52 ASN A C 3
ATOM 4122 O O . ASN A 1 52 ? 1.891 3.705 5.793 1.00 0.00 52 ASN A O 3
ATOM 4133 N N . LEU A 1 53 ? 3.335 5.406 6.082 1.00 0.00 53 LEU A N 3
ATOM 4134 C CA . LEU A 1 53 ? 4.331 4.589 6.766 1.00 0.00 53 LEU A CA 3
ATOM 4135 C C . LEU A 1 53 ? 4.052 4.531 8.264 1.00 0.00 53 LEU A C 3
ATOM 4136 O O . LEU A 1 53 ? 3.931 5.564 8.923 1.00 0.00 53 LEU A O 3
ATOM 4152 N N . ILE A 1 54 ? 3.952 3.317 8.796 1.00 0.00 54 ILE A N 3
ATOM 4153 C CA . ILE A 1 54 ? 3.691 3.125 10.217 1.00 0.00 54 ILE A CA 3
ATOM 4154 C C . ILE A 1 54 ? 4.851 2.406 10.897 1.00 0.00 54 ILE A C 3
ATOM 4155 O O . ILE A 1 54 ? 5.290 2.800 11.978 1.00 0.00 54 ILE A O 3
ATOM 4171 N N . SER A 1 55 ? 5.344 1.351 10.256 1.00 0.00 55 SER A N 3
ATOM 4172 C CA . SER A 1 55 ? 6.452 0.576 10.800 1.00 0.00 55 SER A CA 3
ATOM 4173 C C . SER A 1 55 ? 7.718 0.784 9.974 1.00 0.00 55 SER A C 3
ATOM 4174 O O . SER A 1 55 ? 7.854 0.240 8.877 1.00 0.00 55 SER A O 3
ATOM 4182 N N . HIS A 1 56 ? 8.642 1.576 10.508 1.00 0.00 56 HIS A N 3
ATOM 4183 C CA . HIS A 1 56 ? 9.898 1.857 9.821 1.00 0.00 56 HIS A CA 3
ATOM 4184 C C . HIS A 1 56 ? 10.990 2.232 10.818 1.00 0.00 56 HIS A C 3
ATOM 4185 O O . HIS A 1 56 ? 10.737 2.862 11.846 1.00 0.00 56 HIS A O 3
ATOM 4200 N N . PRO A 1 57 ? 12.234 1.835 10.511 1.00 0.00 57 PRO A N 3
ATOM 4201 C CA . PRO A 1 57 ? 13.390 2.118 11.368 1.00 0.00 57 PRO A CA 3
ATOM 4202 C C . PRO A 1 57 ? 13.758 3.598 11.374 1.00 0.00 57 PRO A C 3
ATOM 4203 O O . PRO A 1 57 ? 13.709 4.266 10.341 1.00 0.00 57 PRO A O 3
ATOM 4214 N N . THR A 1 58 ? 14.127 4.106 12.546 1.00 0.00 58 THR A N 3
ATOM 4215 C CA . THR A 1 58 ? 14.503 5.507 12.687 1.00 0.00 58 THR A CA 3
ATOM 4216 C C . THR A 1 58 ? 15.615 5.879 11.714 1.00 0.00 58 THR A C 3
ATOM 4217 O O . THR A 1 58 ? 15.706 7.022 11.268 1.00 0.00 58 THR A O 3
ATOM 4228 N N . ASP A 1 59 ? 16.459 4.906 11.387 1.00 0.00 59 ASP A N 3
ATOM 4229 C CA . ASP A 1 59 ? 17.565 5.131 10.464 1.00 0.00 59 ASP A CA 3
ATOM 4230 C C . ASP A 1 59 ? 17.050 5.542 9.089 1.00 0.00 59 ASP A C 3
ATOM 4231 O O . ASP A 1 59 ? 17.754 6.200 8.322 1.00 0.00 59 ASP A O 3
ATOM 4240 N N . TYR A 1 60 ? 15.818 5.150 8.782 1.00 0.00 60 TYR A N 3
ATOM 4241 C CA . TYR A 1 60 ? 15.210 5.475 7.498 1.00 0.00 60 TYR A CA 3
ATOM 4242 C C . TYR A 1 60 ? 15.154 6.985 7.288 1.00 0.00 60 TYR A C 3
ATOM 4243 O O . TYR A 1 60 ? 14.929 7.745 8.229 1.00 0.00 60 TYR A O 3
ATOM 4261 N N . GLN A 1 61 ? 15.360 7.411 6.046 1.00 0.00 61 GLN A N 3
ATOM 4262 C CA . GLN A 1 61 ? 15.334 8.830 5.711 1.00 0.00 61 GLN A CA 3
ATOM 4263 C C . GLN A 1 61 ? 14.427 9.090 4.513 1.00 0.00 61 GLN A C 3
ATOM 4264 O O . GLN A 1 61 ? 13.806 10.147 4.409 1.00 0.00 61 GLN A O 3
ATOM 4278 N N . GLY A 1 62 ? 14.356 8.117 3.609 1.00 0.00 62 GLY A N 3
ATOM 4279 C CA . GLY A 1 62 ? 13.523 8.261 2.429 1.00 0.00 62 GLY A CA 3
ATOM 4280 C C . GLY A 1 62 ? 12.181 8.892 2.740 1.00 0.00 62 GLY A C 3
ATOM 4281 O O . GLY A 1 62 ? 11.778 8.967 3.900 1.00 0.00 62 GLY A O 3
ATOM 4285 N N . GLU A 1 63 ? 11.489 9.349 1.701 1.00 0.00 63 GLU A N 3
ATOM 4286 C CA . GLU A 1 63 ? 10.185 9.980 1.871 1.00 0.00 63 GLU A CA 3
ATOM 4287 C C . GLU A 1 63 ? 9.183 9.439 0.855 1.00 0.00 63 GLU A C 3
ATOM 4288 O O . GLU A 1 63 ? 9.459 9.399 -0.344 1.00 0.00 63 GLU A O 3
ATOM 4300 N N . ILE A 1 64 ? 8.019 9.024 1.344 1.00 0.00 64 ILE A N 3
ATOM 4301 C CA . ILE A 1 64 ? 6.976 8.487 0.480 1.00 0.00 64 ILE A CA 3
ATOM 4302 C C . ILE A 1 64 ? 5.969 9.566 0.097 1.00 0.00 64 ILE A C 3
ATOM 4303 O O . ILE A 1 64 ? 5.951 10.650 0.681 1.00 0.00 64 ILE A O 3
ATOM 4319 N N . LYS A 1 65 ? 5.129 9.262 -0.887 1.00 0.00 65 LYS A N 3
ATOM 4320 C CA . LYS A 1 65 ? 4.116 10.204 -1.347 1.00 0.00 65 LYS A CA 3
ATOM 4321 C C . LYS A 1 65 ? 2.713 9.662 -1.091 1.00 0.00 65 LYS A C 3
ATOM 4322 O O . LYS A 1 65 ? 1.791 9.910 -1.868 1.00 0.00 65 LYS A O 3
ATOM 4341 N N . GLN A 1 66 ? 2.560 8.922 0.003 1.00 0.00 66 GLN A N 3
ATOM 4342 C CA . GLN A 1 66 ? 1.269 8.347 0.360 1.00 0.00 66 GLN A CA 3
ATOM 4343 C C . GLN A 1 66 ? 0.600 7.712 -0.855 1.00 0.00 66 GLN A C 3
ATOM 4344 O O . GLN A 1 66 ? -0.623 7.590 -0.910 1.00 0.00 66 GLN A O 3
ATOM 4358 N N . GLY A 1 67 ? 1.412 7.311 -1.829 1.00 0.00 67 GLY A N 3
ATOM 4359 C CA . GLY A 1 67 ? 0.881 6.695 -3.030 1.00 0.00 67 GLY A CA 3
ATOM 4360 C C . GLY A 1 67 ? -0.485 7.237 -3.405 1.00 0.00 67 GLY A C 3
ATOM 4361 O O . GLY A 1 67 ? -1.506 6.603 -3.140 1.00 0.00 67 GLY A O 3
ATOM 4365 N N . HIS A 1 68 ? -0.504 8.414 -4.022 1.00 0.00 68 HIS A N 3
ATOM 4366 C CA . HIS A 1 68 ? -1.754 9.042 -4.432 1.00 0.00 68 HIS A CA 3
ATOM 4367 C C . HIS A 1 68 ? -2.523 8.143 -5.397 1.00 0.00 68 HIS A C 3
ATOM 4368 O O . HIS A 1 68 ? -3.688 8.395 -5.703 1.00 0.00 68 HIS A O 3
ATOM 4383 N N . LYS A 1 69 ? -1.862 7.093 -5.873 1.00 0.00 69 LYS A N 3
ATOM 4384 C CA . LYS A 1 69 ? -2.481 6.156 -6.803 1.00 0.00 69 LYS A CA 3
ATOM 4385 C C . LYS A 1 69 ? -2.655 4.785 -6.158 1.00 0.00 69 LYS A C 3
ATOM 4386 O O . LYS A 1 69 ? -2.206 4.557 -5.035 1.00 0.00 69 LYS A O 3
ATOM 4405 N N . GLN A 1 70 ? -3.306 3.876 -6.876 1.00 0.00 70 GLN A N 3
ATOM 4406 C CA . GLN A 1 70 ? -3.537 2.527 -6.373 1.00 0.00 70 GLN A CA 3
ATOM 4407 C C . GLN A 1 70 ? -2.219 1.785 -6.180 1.00 0.00 70 GLN A C 3
ATOM 4408 O O . GLN A 1 70 ? -2.185 0.697 -5.604 1.00 0.00 70 GLN A O 3
ATOM 4422 N N . THR A 1 71 ? -1.134 2.380 -6.665 1.00 0.00 71 THR A N 3
ATOM 4423 C CA . THR A 1 71 ? 0.187 1.775 -6.548 1.00 0.00 71 THR A CA 3
ATOM 4424 C C . THR A 1 71 ? 1.164 2.718 -5.854 1.00 0.00 71 THR A C 3
ATOM 4425 O O . THR A 1 71 ? 1.075 3.938 -6.000 1.00 0.00 71 THR A O 3
ATOM 4436 N N . LEU A 1 72 ? 2.096 2.146 -5.101 1.00 0.00 72 LEU A N 3
ATOM 4437 C CA . LEU A 1 72 ? 3.092 2.936 -4.385 1.00 0.00 72 LEU A CA 3
ATOM 4438 C C . LEU A 1 72 ? 4.504 2.465 -4.718 1.00 0.00 72 LEU A C 3
ATOM 4439 O O . LEU A 1 72 ? 4.849 1.304 -4.499 1.00 0.00 72 LEU A O 3
ATOM 4455 N N . ASN A 1 73 ? 5.317 3.374 -5.246 1.00 0.00 73 ASN A N 3
ATOM 4456 C CA . ASN A 1 73 ? 6.692 3.051 -5.608 1.00 0.00 73 ASN A CA 3
ATOM 4457 C C . ASN A 1 73 ? 7.677 3.734 -4.664 1.00 0.00 73 ASN A C 3
ATOM 4458 O O . ASN A 1 73 ? 7.484 4.887 -4.275 1.00 0.00 73 ASN A O 3
ATOM 4469 N N . LEU A 1 74 ? 8.734 3.017 -4.301 1.00 0.00 74 LEU A N 3
ATOM 4470 C CA . LEU A 1 74 ? 9.751 3.553 -3.403 1.00 0.00 74 LEU A CA 3
ATOM 4471 C C . LEU A 1 74 ? 11.126 3.536 -4.065 1.00 0.00 74 LEU A C 3
ATOM 4472 O O . LEU A 1 74 ? 11.333 2.857 -5.071 1.00 0.00 74 LEU A O 3
ATOM 4488 N N . SER A 1 75 ? 12.062 4.286 -3.493 1.00 0.00 75 SER A N 3
ATOM 4489 C CA . SER A 1 75 ? 13.416 4.359 -4.028 1.00 0.00 75 SER A CA 3
ATOM 4490 C C . SER A 1 75 ? 14.433 4.558 -2.908 1.00 0.00 75 SER A C 3
ATOM 4491 O O . SER A 1 75 ? 14.066 4.747 -1.749 1.00 0.00 75 SER A O 3
ATOM 4499 N N . GLN A 1 76 ? 15.713 4.513 -3.265 1.00 0.00 76 GLN A N 3
ATOM 4500 C CA . GLN A 1 76 ? 16.783 4.687 -2.290 1.00 0.00 76 GLN A CA 3
ATOM 4501 C C . GLN A 1 76 ? 16.401 4.075 -0.946 1.00 0.00 76 GLN A C 3
ATOM 4502 O O . GLN A 1 76 ? 16.721 4.622 0.110 1.00 0.00 76 GLN A O 3
ATOM 4516 N N . LEU A 1 77 ? 15.714 2.939 -0.993 1.00 0.00 77 LEU A N 3
ATOM 4517 C CA . LEU A 1 77 ? 15.287 2.253 0.221 1.00 0.00 77 LEU A CA 3
ATOM 4518 C C . LEU A 1 77 ? 16.479 1.636 0.946 1.00 0.00 77 LEU A C 3
ATOM 4519 O O . LEU A 1 77 ? 17.259 0.890 0.355 1.00 0.00 77 LEU A O 3
ATOM 4535 N N . SER A 1 78 ? 16.612 1.952 2.230 1.00 0.00 78 SER A N 3
ATOM 4536 C CA . SER A 1 78 ? 17.710 1.430 3.036 1.00 0.00 78 SER A CA 3
ATOM 4537 C C . SER A 1 78 ? 17.380 0.039 3.568 1.00 0.00 78 SER A C 3
ATOM 4538 O O . SER A 1 78 ? 16.222 -0.378 3.573 1.00 0.00 78 SER A O 3
ATOM 4546 N N . VAL A 1 79 ? 18.408 -0.676 4.015 1.00 0.00 79 VAL A N 3
ATOM 4547 C CA . VAL A 1 79 ? 18.228 -2.020 4.551 1.00 0.00 79 VAL A CA 3
ATOM 4548 C C . VAL A 1 79 ? 17.419 -1.993 5.842 1.00 0.00 79 VAL A C 3
ATOM 4549 O O . VAL A 1 79 ? 17.949 -1.705 6.914 1.00 0.00 79 VAL A O 3
ATOM 4562 N N . GLY A 1 80 ? 16.129 -2.297 5.732 1.00 0.00 80 GLY A N 3
ATOM 4563 C CA . GLY A 1 80 ? 15.266 -2.302 6.899 1.00 0.00 80 GLY A CA 3
ATOM 4564 C C . GLY A 1 80 ? 13.841 -2.696 6.565 1.00 0.00 80 GLY A C 3
ATOM 4565 O O . GLY A 1 80 ? 13.514 -2.945 5.403 1.00 0.00 80 GLY A O 3
ATOM 4569 N N . LEU A 1 81 ? 12.991 -2.756 7.583 1.00 0.00 81 LEU A N 3
ATOM 4570 C CA . LEU A 1 81 ? 11.592 -3.124 7.392 1.00 0.00 81 LEU A CA 3
ATOM 4571 C C . LEU A 1 81 ? 10.723 -1.885 7.208 1.00 0.00 81 LEU A C 3
ATOM 4572 O O . LEU A 1 81 ? 10.930 -0.865 7.866 1.00 0.00 81 LEU A O 3
ATOM 4588 N N . TYR A 1 82 ? 9.748 -1.981 6.310 1.00 0.00 82 TYR A N 3
ATOM 4589 C CA . TYR A 1 82 ? 8.847 -0.867 6.039 1.00 0.00 82 TYR A CA 3
ATOM 4590 C C . TYR A 1 82 ? 7.418 -1.361 5.832 1.00 0.00 82 TYR A C 3
ATOM 4591 O O . TYR A 1 82 ? 7.109 -2.002 4.828 1.00 0.00 82 TYR A O 3
ATOM 4609 N N . VAL A 1 83 ? 6.549 -1.056 6.791 1.00 0.00 83 VAL A N 3
ATOM 4610 C CA . VAL A 1 83 ? 5.152 -1.466 6.716 1.00 0.00 83 VAL A CA 3
ATOM 4611 C C . VAL A 1 83 ? 4.262 -0.307 6.283 1.00 0.00 83 VAL A C 3
ATOM 4612 O O . VAL A 1 83 ? 3.969 0.593 7.071 1.00 0.00 83 VAL A O 3
ATOM 4625 N N . PHE A 1 84 ? 3.834 -0.334 5.025 1.00 0.00 84 PHE A N 3
ATOM 4626 C CA . PHE A 1 84 ? 2.977 0.715 4.486 1.00 0.00 84 PHE A CA 3
ATOM 4627 C C . PHE A 1 84 ? 1.507 0.313 4.570 1.00 0.00 84 PHE A C 3
ATOM 4628 O O . PHE A 1 84 ? 1.136 -0.806 4.216 1.00 0.00 84 PHE A O 3
ATOM 4645 N N . LYS A 1 85 ? 0.674 1.235 5.041 1.00 0.00 85 LYS A N 3
ATOM 4646 C CA . LYS A 1 85 ? -0.756 0.979 5.172 1.00 0.00 85 LYS A CA 3
ATOM 4647 C C . LYS A 1 85 ? -1.554 1.841 4.199 1.00 0.00 85 LYS A C 3
ATOM 4648 O O . LYS A 1 85 ? -1.523 3.070 4.274 1.00 0.00 85 LYS A O 3
ATOM 4667 N N . VAL A 1 86 ? -2.269 1.190 3.287 1.00 0.00 86 VAL A N 3
ATOM 4668 C CA . VAL A 1 86 ? -3.077 1.897 2.301 1.00 0.00 86 VAL A CA 3
ATOM 4669 C C . VAL A 1 86 ? -4.512 2.065 2.786 1.00 0.00 86 VAL A C 3
ATOM 4670 O O . VAL A 1 86 ? -5.310 1.129 2.738 1.00 0.00 86 VAL A O 3
ATOM 4683 N N . THR A 1 87 ? -4.836 3.267 3.253 1.00 0.00 87 THR A N 3
ATOM 4684 C CA . THR A 1 87 ? -6.176 3.559 3.748 1.00 0.00 87 THR A CA 3
ATOM 4685 C C . THR A 1 87 ? -7.108 3.954 2.609 1.00 0.00 87 THR A C 3
ATOM 4686 O O . THR A 1 87 ? -7.005 5.052 2.061 1.00 0.00 87 THR A O 3
ATOM 4697 N N . VAL A 1 88 ? -8.020 3.053 2.257 1.00 0.00 88 VAL A N 3
ATOM 4698 C CA . VAL A 1 88 ? -8.973 3.308 1.184 1.00 0.00 88 VAL A CA 3
ATOM 4699 C C . VAL A 1 88 ? -10.406 3.273 1.701 1.00 0.00 88 VAL A C 3
ATOM 4700 O O . VAL A 1 88 ? -10.900 2.226 2.121 1.00 0.00 88 VAL A O 3
ATOM 4713 N N . SER A 1 89 ? -11.071 4.423 1.669 1.00 0.00 89 SER A N 3
ATOM 4714 C CA . SER A 1 89 ? -12.448 4.525 2.138 1.00 0.00 89 SER A CA 3
ATOM 4715 C C . SER A 1 89 ? -13.314 5.263 1.122 1.00 0.00 89 SER A C 3
ATOM 4716 O O . SER A 1 89 ? -12.814 6.048 0.317 1.00 0.00 89 SER A O 3
ATOM 4724 N N . SER A 1 90 ? -14.618 5.004 1.167 1.00 0.00 90 SER A N 3
ATOM 4725 C CA . SER A 1 90 ? -15.555 5.640 0.249 1.00 0.00 90 SER A CA 3
ATOM 4726 C C . SER A 1 90 ? -16.556 6.506 1.008 1.00 0.00 90 SER A C 3
ATOM 4727 O O . SER A 1 90 ? -16.458 6.664 2.224 1.00 0.00 90 SER A O 3
ATOM 4735 N N . GLU A 1 91 ? -17.519 7.063 0.280 1.00 0.00 91 GLU A N 3
ATOM 4736 C CA . GLU A 1 91 ? -18.538 7.913 0.884 1.00 0.00 91 GLU A CA 3
ATOM 4737 C C . GLU A 1 91 ? -19.274 7.173 1.997 1.00 0.00 91 GLU A C 3
ATOM 4738 O O . GLU A 1 91 ? -19.428 7.689 3.104 1.00 0.00 91 GLU A O 3
ATOM 4750 N N . ASN A 1 92 ? -19.727 5.961 1.695 1.00 0.00 92 ASN A N 3
ATOM 4751 C CA . ASN A 1 92 ? -20.448 5.149 2.669 1.00 0.00 92 ASN A CA 3
ATOM 4752 C C . ASN A 1 92 ? -19.704 3.848 2.949 1.00 0.00 92 ASN A C 3
ATOM 4753 O O . ASN A 1 92 ? -20.316 2.790 3.094 1.00 0.00 92 ASN A O 3
ATOM 4764 N N . ALA A 1 93 ? -18.380 3.934 3.026 1.00 0.00 93 ALA A N 3
ATOM 4765 C CA . ALA A 1 93 ? -17.552 2.764 3.292 1.00 0.00 93 ALA A CA 3
ATOM 4766 C C . ALA A 1 93 ? -16.164 3.172 3.772 1.00 0.00 93 ALA A C 3
ATOM 4767 O O . ALA A 1 93 ? -15.793 4.344 3.708 1.00 0.00 93 ALA A O 3
ATOM 4774 N N . PHE A 1 94 ? -15.400 2.197 4.255 1.00 0.00 94 PHE A N 3
ATOM 4775 C CA . PHE A 1 94 ? -14.052 2.455 4.749 1.00 0.00 94 PHE A CA 3
ATOM 4776 C C . PHE A 1 94 ? -13.229 1.171 4.778 1.00 0.00 94 PHE A C 3
ATOM 4777 O O . PHE A 1 94 ? -13.730 0.107 5.138 1.00 0.00 94 PHE A O 3
ATOM 4794 N N . GLY A 1 95 ? -11.960 1.280 4.396 1.00 0.00 95 GLY A N 3
ATOM 4795 C CA . GLY A 1 95 ? -11.086 0.121 4.385 1.00 0.00 95 GLY A CA 3
ATOM 4796 C C . GLY A 1 95 ? -9.623 0.497 4.506 1.00 0.00 95 GLY A C 3
ATOM 4797 O O . GLY A 1 95 ? -9.239 1.626 4.205 1.00 0.00 95 GLY A O 3
ATOM 4801 N N . GLU A 1 96 ? -8.804 -0.452 4.949 1.00 0.00 96 GLU A N 3
ATOM 4802 C CA . GLU A 1 96 ? -7.375 -0.213 5.111 1.00 0.00 96 GLU A CA 3
ATOM 4803 C C . GLU A 1 96 ? -6.579 -1.495 4.882 1.00 0.00 96 GLU A C 3
ATOM 4804 O O . GLU A 1 96 ? -7.032 -2.588 5.218 1.00 0.00 96 GLU A O 3
ATOM 4816 N N . GLY A 1 97 ? -5.389 -1.351 4.307 1.00 0.00 97 GLY A N 3
ATOM 4817 C CA . GLY A 1 97 ? -4.549 -2.505 4.042 1.00 0.00 97 GLY A CA 3
ATOM 4818 C C . GLY A 1 97 ? -3.246 -2.463 4.815 1.00 0.00 97 GLY A C 3
ATOM 4819 O O . GLY A 1 97 ? -2.968 -1.496 5.525 1.00 0.00 97 GLY A O 3
ATOM 4823 N N . PHE A 1 98 ? -2.446 -3.515 4.679 1.00 0.00 98 PHE A N 3
ATOM 4824 C CA . PHE A 1 98 ? -1.166 -3.596 5.373 1.00 0.00 98 PHE A CA 3
ATOM 4825 C C . PHE A 1 98 ? -0.162 -4.417 4.569 1.00 0.00 98 PHE A C 3
ATOM 4826 O O . PHE A 1 98 ? -0.394 -5.590 4.278 1.00 0.00 98 PHE A O 3
ATOM 4843 N N . VAL A 1 99 ? 0.955 -3.791 4.212 1.00 0.00 99 VAL A N 3
ATOM 4844 C CA . VAL A 1 99 ? 1.995 -4.462 3.442 1.00 0.00 99 VAL A CA 3
ATOM 4845 C C . VAL A 1 99 ? 3.384 -4.038 3.907 1.00 0.00 99 VAL A C 3
ATOM 4846 O O . VAL A 1 99 ? 3.658 -2.850 4.071 1.00 0.00 99 VAL A O 3
ATOM 4859 N N . ASN A 1 100 ? 4.257 -5.017 4.116 1.00 0.00 100 ASN A N 3
ATOM 4860 C CA . ASN A 1 100 ? 5.619 -4.745 4.561 1.00 0.00 100 ASN A CA 3
ATOM 4861 C C . ASN A 1 100 ? 6.630 -5.124 3.484 1.00 0.00 100 ASN A C 3
ATOM 4862 O O . ASN A 1 100 ? 6.384 -6.017 2.673 1.00 0.00 100 ASN A O 3
ATOM 4873 N N . VAL A 1 101 ? 7.769 -4.438 3.482 1.00 0.00 101 VAL A N 3
ATOM 4874 C CA . VAL A 1 101 ? 8.819 -4.703 2.505 1.00 0.00 101 VAL A CA 3
ATOM 4875 C C . VAL A 1 101 ? 10.193 -4.715 3.165 1.00 0.00 101 VAL A C 3
ATOM 4876 O O . VAL A 1 101 ? 10.534 -3.814 3.932 1.00 0.00 101 VAL A O 3
ATOM 4889 N N . THR A 1 102 ? 10.981 -5.743 2.862 1.00 0.00 102 THR A N 3
ATOM 4890 C CA . THR A 1 102 ? 12.318 -5.873 3.426 1.00 0.00 102 THR A CA 3
ATOM 4891 C C . THR A 1 102 ? 13.388 -5.618 2.370 1.00 0.00 102 THR A C 3
ATOM 4892 O O . THR A 1 102 ? 13.261 -6.055 1.226 1.00 0.00 102 THR A O 3
ATOM 4903 N N . VAL A 1 103 ? 14.442 -4.910 2.761 1.00 0.00 103 VAL A N 3
ATOM 4904 C CA . VAL A 1 103 ? 15.535 -4.599 1.848 1.00 0.00 103 VAL A CA 3
ATOM 4905 C C . VAL A 1 103 ? 16.845 -5.212 2.330 1.00 0.00 103 VAL A C 3
ATOM 4906 O O . VAL A 1 103 ? 17.450 -4.736 3.291 1.00 0.00 103 VAL A O 3
ATOM 4919 N N . LYS A 1 104 ? 17.280 -6.271 1.655 1.00 0.00 104 LYS A N 3
ATOM 4920 C CA . LYS A 1 104 ? 18.520 -6.950 2.012 1.00 0.00 104 LYS A CA 3
ATOM 4921 C C . LYS A 1 104 ? 19.731 -6.174 1.504 1.00 0.00 104 LYS A C 3
ATOM 4922 O O . LYS A 1 104 ? 19.669 -5.471 0.495 1.00 0.00 104 LYS A O 3
ATOM 4941 N N . PRO A 1 105 ? 20.860 -6.305 2.216 1.00 0.00 105 PRO A N 3
ATOM 4942 C CA . PRO A 1 105 ? 22.107 -5.625 1.854 1.00 0.00 105 PRO A CA 3
ATOM 4943 C C . PRO A 1 105 ? 22.728 -6.191 0.582 1.00 0.00 105 PRO A C 3
ATOM 4944 O O . PRO A 1 105 ? 22.388 -7.293 0.151 1.00 0.00 105 PRO A O 3
ATOM 4955 N N . ALA A 1 106 ? 23.640 -5.431 -0.015 1.00 0.00 106 ALA A N 3
ATOM 4956 C CA . ALA A 1 106 ? 24.310 -5.859 -1.237 1.00 0.00 106 ALA A CA 3
ATOM 4957 C C . ALA A 1 106 ? 25.471 -6.798 -0.926 1.00 0.00 106 ALA A C 3
ATOM 4958 O O . ALA A 1 106 ? 26.445 -6.405 -0.284 1.00 0.00 106 ALA A O 3
ATOM 4965 N N . ARG A 1 107 ? 25.360 -8.040 -1.386 1.00 0.00 107 ARG A N 3
ATOM 4966 C CA . ARG A 1 107 ? 26.400 -9.036 -1.155 1.00 0.00 107 ARG A CA 3
ATOM 4967 C C . ARG A 1 107 ? 27.008 -9.503 -2.474 1.00 0.00 107 ARG A C 3
ATOM 4968 O O . ARG A 1 107 ? 26.289 -9.824 -3.421 1.00 0.00 107 ARG A O 3
ATOM 4989 N N . SER A 1 108 ? 28.335 -9.538 -2.529 1.00 0.00 108 SER A N 3
ATOM 4990 C CA . SER A 1 108 ? 29.040 -9.962 -3.733 1.00 0.00 108 SER A CA 3
ATOM 4991 C C . SER A 1 108 ? 30.062 -11.048 -3.411 1.00 0.00 108 SER A C 3
ATOM 4992 O O . SER A 1 108 ? 30.090 -12.099 -4.050 1.00 0.00 108 SER A O 3
ATOM 5000 N N . GLY A 1 109 ? 30.901 -10.786 -2.413 1.00 0.00 109 GLY A N 3
ATOM 5001 C CA . GLY A 1 109 ? 31.913 -11.749 -2.023 1.00 0.00 109 GLY A CA 3
ATOM 5002 C C . GLY A 1 109 ? 32.946 -11.156 -1.085 1.00 0.00 109 GLY A C 3
ATOM 5003 O O . GLY A 1 109 ? 32.858 -11.291 0.136 1.00 0.00 109 GLY A O 3
ATOM 5007 N N . PRO A 1 110 ? 33.955 -10.484 -1.658 1.00 0.00 110 PRO A N 3
ATOM 5008 C CA . PRO A 1 110 ? 35.030 -9.856 -0.884 1.00 0.00 110 PRO A CA 3
ATOM 5009 C C . PRO A 1 110 ? 34.544 -8.646 -0.093 1.00 0.00 110 PRO A C 3
ATOM 5010 O O . PRO A 1 110 ? 33.622 -7.948 -0.513 1.00 0.00 110 PRO A O 3
ATOM 5021 N N . SER A 1 111 ? 35.170 -8.405 1.055 1.00 0.00 111 SER A N 3
ATOM 5022 C CA . SER A 1 111 ? 34.798 -7.281 1.906 1.00 0.00 111 SER A CA 3
ATOM 5023 C C . SER A 1 111 ? 35.974 -6.846 2.775 1.00 0.00 111 SER A C 3
ATOM 5024 O O . SER A 1 111 ? 36.734 -7.677 3.273 1.00 0.00 111 SER A O 3
ATOM 5032 N N . SER A 1 112 ? 36.118 -5.536 2.952 1.00 0.00 112 SER A N 3
ATOM 5033 C CA . SER A 1 112 ? 37.204 -4.988 3.757 1.00 0.00 112 SER A CA 3
ATOM 5034 C C . SER A 1 112 ? 36.659 -4.100 4.871 1.00 0.00 112 SER A C 3
ATOM 5035 O O . SER A 1 112 ? 36.094 -3.038 4.613 1.00 0.00 112 SER A O 3
ATOM 5043 N N . GLY A 1 113 ? 36.833 -4.544 6.113 1.00 0.00 113 GLY A N 3
ATOM 5044 C CA . GLY A 1 113 ? 36.353 -3.778 7.248 1.00 0.00 113 GLY A CA 3
ATOM 5045 C C . GLY A 1 113 ? 37.451 -3.476 8.249 1.00 0.00 113 GLY A C 3
ATOM 5046 O O . GLY A 1 113 ? 38.628 -3.422 7.892 1.00 0.00 113 GLY A O 3
ATOM 5050 N N . GLY A 1 1 ? -29.089 21.051 -7.283 1.00 0.00 1 GLY A N 4
ATOM 5051 C CA . GLY A 1 1 ? -30.155 20.543 -6.439 1.00 0.00 1 GLY A CA 4
ATOM 5052 C C . GLY A 1 1 ? -29.766 20.506 -4.974 1.00 0.00 1 GLY A C 4
ATOM 5053 O O . GLY A 1 1 ? -28.674 20.936 -4.603 1.00 0.00 1 GLY A O 4
ATOM 5057 N N . SER A 1 2 ? -30.663 19.992 -4.138 1.00 0.00 2 SER A N 4
ATOM 5058 C CA . SER A 1 2 ? -30.411 19.905 -2.705 1.00 0.00 2 SER A CA 4
ATOM 5059 C C . SER A 1 2 ? -30.323 18.450 -2.256 1.00 0.00 2 SER A C 4
ATOM 5060 O O . SER A 1 2 ? -31.178 17.631 -2.594 1.00 0.00 2 SER A O 4
ATOM 5068 N N . SER A 1 3 ? -29.282 18.135 -1.491 1.00 0.00 3 SER A N 4
ATOM 5069 C CA . SER A 1 3 ? -29.079 16.778 -0.998 1.00 0.00 3 SER A CA 4
ATOM 5070 C C . SER A 1 3 ? -29.703 16.602 0.383 1.00 0.00 3 SER A C 4
ATOM 5071 O O . SER A 1 3 ? -29.780 17.548 1.167 1.00 0.00 3 SER A O 4
ATOM 5079 N N . GLY A 1 4 ? -30.149 15.384 0.674 1.00 0.00 4 GLY A N 4
ATOM 5080 C CA . GLY A 1 4 ? -30.762 15.105 1.960 1.00 0.00 4 GLY A CA 4
ATOM 5081 C C . GLY A 1 4 ? -31.147 13.647 2.115 1.00 0.00 4 GLY A C 4
ATOM 5082 O O . GLY A 1 4 ? -32.310 13.284 1.944 1.00 0.00 4 GLY A O 4
ATOM 5086 N N . SER A 1 5 ? -30.167 12.809 2.438 1.00 0.00 5 SER A N 4
ATOM 5087 C CA . SER A 1 5 ? -30.408 11.381 2.610 1.00 0.00 5 SER A CA 4
ATOM 5088 C C . SER A 1 5 ? -31.101 11.104 3.941 1.00 0.00 5 SER A C 4
ATOM 5089 O O . SER A 1 5 ? -31.441 12.028 4.680 1.00 0.00 5 SER A O 4
ATOM 5097 N N . SER A 1 6 ? -31.308 9.826 4.238 1.00 0.00 6 SER A N 4
ATOM 5098 C CA . SER A 1 6 ? -31.964 9.425 5.477 1.00 0.00 6 SER A CA 4
ATOM 5099 C C . SER A 1 6 ? -31.018 9.572 6.665 1.00 0.00 6 SER A C 4
ATOM 5100 O O . SER A 1 6 ? -31.365 9.231 7.795 1.00 0.00 6 SER A O 4
ATOM 5108 N N . GLY A 1 7 ? -29.820 10.084 6.399 1.00 0.00 7 GLY A N 4
ATOM 5109 C CA . GLY A 1 7 ? -28.841 10.268 7.455 1.00 0.00 7 GLY A CA 4
ATOM 5110 C C . GLY A 1 7 ? -28.149 8.974 7.835 1.00 0.00 7 GLY A C 4
ATOM 5111 O O . GLY A 1 7 ? -28.522 8.305 8.799 1.00 0.00 7 GLY A O 4
ATOM 5115 N N . PRO A 1 8 ? -27.115 8.604 7.065 1.00 0.00 8 PRO A N 4
ATOM 5116 C CA . PRO A 1 8 ? -26.347 7.378 7.306 1.00 0.00 8 PRO A CA 4
ATOM 5117 C C . PRO A 1 8 ? -25.501 7.464 8.572 1.00 0.00 8 PRO A C 4
ATOM 5118 O O . PRO A 1 8 ? -25.183 8.555 9.045 1.00 0.00 8 PRO A O 4
ATOM 5129 N N . ARG A 1 9 ? -25.138 6.306 9.115 1.00 0.00 9 ARG A N 4
ATOM 5130 C CA . ARG A 1 9 ? -24.329 6.251 10.326 1.00 0.00 9 ARG A CA 4
ATOM 5131 C C . ARG A 1 9 ? -23.185 5.253 10.171 1.00 0.00 9 ARG A C 4
ATOM 5132 O O . ARG A 1 9 ? -22.058 5.513 10.593 1.00 0.00 9 ARG A O 4
ATOM 5153 N N . THR A 1 10 ? -23.483 4.110 9.562 1.00 0.00 10 THR A N 4
ATOM 5154 C CA . THR A 1 10 ? -22.481 3.072 9.352 1.00 0.00 10 THR A CA 4
ATOM 5155 C C . THR A 1 10 ? -21.970 3.083 7.916 1.00 0.00 10 THR A C 4
ATOM 5156 O O . THR A 1 10 ? -22.655 3.552 7.006 1.00 0.00 10 THR A O 4
ATOM 5167 N N . VAL A 1 11 ? -20.763 2.564 7.718 1.00 0.00 11 VAL A N 4
ATOM 5168 C CA . VAL A 1 11 ? -20.161 2.512 6.391 1.00 0.00 11 VAL A CA 4
ATOM 5169 C C . VAL A 1 11 ? -20.047 1.076 5.894 1.00 0.00 11 VAL A C 4
ATOM 5170 O O . VAL A 1 11 ? -20.217 0.127 6.660 1.00 0.00 11 VAL A O 4
ATOM 5183 N N . LYS A 1 12 ? -19.760 0.922 4.606 1.00 0.00 12 LYS A N 4
ATOM 5184 C CA . LYS A 1 12 ? -19.622 -0.399 4.005 1.00 0.00 12 LYS A CA 4
ATOM 5185 C C . LYS A 1 12 ? -18.315 -1.059 4.434 1.00 0.00 12 LYS A C 4
ATOM 5186 O O . LYS A 1 12 ? -17.426 -0.401 4.975 1.00 0.00 12 LYS A O 4
ATOM 5205 N N . GLU A 1 13 ? -18.206 -2.360 4.189 1.00 0.00 13 GLU A N 4
ATOM 5206 C CA . GLU A 1 13 ? -17.006 -3.107 4.550 1.00 0.00 13 GLU A CA 4
ATOM 5207 C C . GLU A 1 13 ? -16.222 -3.513 3.306 1.00 0.00 13 GLU A C 4
ATOM 5208 O O . GLU A 1 13 ? -16.615 -4.428 2.581 1.00 0.00 13 GLU A O 4
ATOM 5220 N N . LEU A 1 14 ? -15.112 -2.825 3.063 1.00 0.00 14 LEU A N 4
ATOM 5221 C CA . LEU A 1 14 ? -14.271 -3.112 1.906 1.00 0.00 14 LEU A CA 4
ATOM 5222 C C . LEU A 1 14 ? -13.030 -3.899 2.316 1.00 0.00 14 LEU A C 4
ATOM 5223 O O . LEU A 1 14 ? -12.317 -3.517 3.244 1.00 0.00 14 LEU A O 4
ATOM 5239 N N . THR A 1 15 ? -12.777 -5.001 1.617 1.00 0.00 15 THR A N 4
ATOM 5240 C CA . THR A 1 15 ? -11.622 -5.842 1.907 1.00 0.00 15 THR A CA 4
ATOM 5241 C C . THR A 1 15 ? -10.388 -5.359 1.154 1.00 0.00 15 THR A C 4
ATOM 5242 O O . THR A 1 15 ? -10.189 -5.695 -0.013 1.00 0.00 15 THR A O 4
ATOM 5253 N N . VAL A 1 16 ? -9.560 -4.568 1.830 1.00 0.00 16 VAL A N 4
ATOM 5254 C CA . VAL A 1 16 ? -8.343 -4.041 1.225 1.00 0.00 16 VAL A CA 4
ATOM 5255 C C . VAL A 1 16 ? -7.140 -4.916 1.557 1.00 0.00 16 VAL A C 4
ATOM 5256 O O . VAL A 1 16 ? -6.892 -5.233 2.721 1.00 0.00 16 VAL A O 4
ATOM 5269 N N . SER A 1 17 ? -6.394 -5.304 0.527 1.00 0.00 17 SER A N 4
ATOM 5270 C CA . SER A 1 17 ? -5.218 -6.146 0.709 1.00 0.00 17 SER A CA 4
ATOM 5271 C C . SER A 1 17 ? -4.169 -5.852 -0.358 1.00 0.00 17 SER A C 4
ATOM 5272 O O . SER A 1 17 ? -4.442 -5.944 -1.555 1.00 0.00 17 SER A O 4
ATOM 5280 N N . ALA A 1 18 ? -2.967 -5.496 0.084 1.00 0.00 18 ALA A N 4
ATOM 5281 C CA . ALA A 1 18 ? -1.875 -5.190 -0.832 1.00 0.00 18 ALA A CA 4
ATOM 5282 C C . ALA A 1 18 ? -1.361 -6.452 -1.515 1.00 0.00 18 ALA A C 4
ATOM 5283 O O . ALA A 1 18 ? -1.023 -6.436 -2.698 1.00 0.00 18 ALA A O 4
ATOM 5290 N N . GLY A 1 19 ? -1.303 -7.546 -0.761 1.00 0.00 19 GLY A N 4
ATOM 5291 C CA . GLY A 1 19 ? -0.827 -8.802 -1.311 1.00 0.00 19 GLY A CA 4
ATOM 5292 C C . GLY A 1 19 ? -0.090 -9.641 -0.286 1.00 0.00 19 GLY A C 4
ATOM 5293 O O . GLY A 1 19 ? -0.634 -10.613 0.238 1.00 0.00 19 GLY A O 4
ATOM 5297 N N . ASP A 1 20 ? 1.152 -9.267 -0.001 1.00 0.00 20 ASP A N 4
ATOM 5298 C CA . ASP A 1 20 ? 1.966 -9.993 0.967 1.00 0.00 20 ASP A CA 4
ATOM 5299 C C . ASP A 1 20 ? 3.303 -9.291 1.188 1.00 0.00 20 ASP A C 4
ATOM 5300 O O . ASP A 1 20 ? 3.573 -8.249 0.594 1.00 0.00 20 ASP A O 4
ATOM 5309 N N . ASN A 1 21 ? 4.134 -9.870 2.048 1.00 0.00 21 ASN A N 4
ATOM 5310 C CA . ASN A 1 21 ? 5.442 -9.300 2.349 1.00 0.00 21 ASN A CA 4
ATOM 5311 C C . ASN A 1 21 ? 6.387 -9.449 1.160 1.00 0.00 21 ASN A C 4
ATOM 5312 O O . ASN A 1 21 ? 6.544 -10.540 0.610 1.00 0.00 21 ASN A O 4
ATOM 5323 N N . LEU A 1 22 ? 7.015 -8.345 0.769 1.00 0.00 22 LEU A N 4
ATOM 5324 C CA . LEU A 1 22 ? 7.946 -8.352 -0.354 1.00 0.00 22 LEU A CA 4
ATOM 5325 C C . LEU A 1 22 ? 9.372 -8.088 0.119 1.00 0.00 22 LEU A C 4
ATOM 5326 O O . LEU A 1 22 ? 9.605 -7.227 0.968 1.00 0.00 22 LEU A O 4
ATOM 5342 N N . ILE A 1 23 ? 10.322 -8.832 -0.437 1.00 0.00 23 ILE A N 4
ATOM 5343 C CA . ILE A 1 23 ? 11.725 -8.675 -0.075 1.00 0.00 23 ILE A CA 4
ATOM 5344 C C . ILE A 1 23 ? 12.581 -8.388 -1.303 1.00 0.00 23 ILE A C 4
ATOM 5345 O O . ILE A 1 23 ? 12.510 -9.103 -2.303 1.00 0.00 23 ILE A O 4
ATOM 5361 N N . ILE A 1 24 ? 13.392 -7.338 -1.220 1.00 0.00 24 ILE A N 4
ATOM 5362 C CA . ILE A 1 24 ? 14.265 -6.958 -2.324 1.00 0.00 24 ILE A CA 4
ATOM 5363 C C . ILE A 1 24 ? 15.733 -7.079 -1.931 1.00 0.00 24 ILE A C 4
ATOM 5364 O O . ILE A 1 24 ? 16.070 -7.116 -0.747 1.00 0.00 24 ILE A O 4
ATOM 5380 N N . THR A 1 25 ? 16.605 -7.139 -2.932 1.00 0.00 25 THR A N 4
ATOM 5381 C CA . THR A 1 25 ? 18.038 -7.255 -2.692 1.00 0.00 25 THR A CA 4
ATOM 5382 C C . THR A 1 25 ? 18.815 -6.211 -3.486 1.00 0.00 25 THR A C 4
ATOM 5383 O O . THR A 1 25 ? 18.712 -6.146 -4.712 1.00 0.00 25 THR A O 4
ATOM 5394 N N . LEU A 1 26 ? 19.593 -5.397 -2.782 1.00 0.00 26 LEU A N 4
ATOM 5395 C CA . LEU A 1 26 ? 20.389 -4.355 -3.422 1.00 0.00 26 LEU A CA 4
ATOM 5396 C C . LEU A 1 26 ? 21.150 -4.912 -4.622 1.00 0.00 26 LEU A C 4
ATOM 5397 O O . LEU A 1 26 ? 21.431 -6.107 -4.709 1.00 0.00 26 LEU A O 4
ATOM 5413 N N . PRO A 1 27 ? 21.493 -4.025 -5.568 1.00 0.00 27 PRO A N 4
ATOM 5414 C CA . PRO A 1 27 ? 21.163 -2.600 -5.474 1.00 0.00 27 PRO A CA 4
ATOM 5415 C C . PRO A 1 27 ? 19.669 -2.339 -5.634 1.00 0.00 27 PRO A C 4
ATOM 5416 O O . PRO A 1 27 ? 19.175 -1.268 -5.280 1.00 0.00 27 PRO A O 4
ATOM 5427 N N . ASP A 1 28 ? 18.955 -3.324 -6.168 1.00 0.00 28 ASP A N 4
ATOM 5428 C CA . ASP A 1 28 ? 17.517 -3.201 -6.373 1.00 0.00 28 ASP A CA 4
ATOM 5429 C C . ASP A 1 28 ? 16.823 -2.744 -5.094 1.00 0.00 28 ASP A C 4
ATOM 5430 O O . ASP A 1 28 ? 16.510 -3.555 -4.222 1.00 0.00 28 ASP A O 4
ATOM 5439 N N . ASN A 1 29 ? 16.586 -1.441 -4.988 1.00 0.00 29 ASN A N 4
ATOM 5440 C CA . ASN A 1 29 ? 15.930 -0.876 -3.814 1.00 0.00 29 ASN A CA 4
ATOM 5441 C C . ASN A 1 29 ? 14.591 -0.248 -4.188 1.00 0.00 29 ASN A C 4
ATOM 5442 O O . ASN A 1 29 ? 14.041 0.557 -3.438 1.00 0.00 29 ASN A O 4
ATOM 5453 N N . GLU A 1 30 ? 14.072 -0.623 -5.354 1.00 0.00 30 GLU A N 4
ATOM 5454 C CA . GLU A 1 30 ? 12.798 -0.097 -5.827 1.00 0.00 30 GLU A CA 4
ATOM 5455 C C . GLU A 1 30 ? 11.732 -1.188 -5.848 1.00 0.00 30 GLU A C 4
ATOM 5456 O O . GLU A 1 30 ? 11.974 -2.299 -6.320 1.00 0.00 30 GLU A O 4
ATOM 5468 N N . VAL A 1 31 ? 10.550 -0.864 -5.333 1.00 0.00 31 VAL A N 4
ATOM 5469 C CA . VAL A 1 31 ? 9.446 -1.815 -5.292 1.00 0.00 31 VAL A CA 4
ATOM 5470 C C . VAL A 1 31 ? 8.115 -1.124 -5.563 1.00 0.00 31 VAL A C 4
ATOM 5471 O O . VAL A 1 31 ? 7.881 -0.006 -5.104 1.00 0.00 31 VAL A O 4
ATOM 5484 N N . GLU A 1 32 ? 7.245 -1.798 -6.310 1.00 0.00 32 GLU A N 4
ATOM 5485 C CA . GLU A 1 32 ? 5.936 -1.247 -6.641 1.00 0.00 32 GLU A CA 4
ATOM 5486 C C . GLU A 1 32 ? 4.823 -2.056 -5.982 1.00 0.00 32 GLU A C 4
ATOM 5487 O O . GLU A 1 32 ? 4.557 -3.196 -6.367 1.00 0.00 32 GLU A O 4
ATOM 5499 N N . LEU A 1 33 ? 4.176 -1.460 -4.987 1.00 0.00 33 LEU A N 4
ATOM 5500 C CA . LEU A 1 33 ? 3.091 -2.125 -4.273 1.00 0.00 33 LEU A CA 4
ATOM 5501 C C . LEU A 1 33 ? 1.737 -1.741 -4.861 1.00 0.00 33 LEU A C 4
ATOM 5502 O O . LEU A 1 33 ? 1.597 -0.696 -5.497 1.00 0.00 33 LEU A O 4
ATOM 5518 N N . LYS A 1 34 ? 0.740 -2.592 -4.643 1.00 0.00 34 LYS A N 4
ATOM 5519 C CA . LYS A 1 34 ? -0.605 -2.341 -5.147 1.00 0.00 34 LYS A CA 4
ATOM 5520 C C . LYS A 1 34 ? -1.657 -2.798 -4.141 1.00 0.00 34 LYS A C 4
ATOM 5521 O O . LYS A 1 34 ? -1.546 -3.878 -3.560 1.00 0.00 34 LYS A O 4
ATOM 5540 N N . ALA A 1 35 ? -2.677 -1.971 -3.942 1.00 0.00 35 ALA A N 4
ATOM 5541 C CA . ALA A 1 35 ? -3.751 -2.292 -3.009 1.00 0.00 35 ALA A CA 4
ATOM 5542 C C . ALA A 1 35 ? -4.959 -2.868 -3.740 1.00 0.00 35 ALA A C 4
ATOM 5543 O O . ALA A 1 35 ? -5.506 -2.240 -4.647 1.00 0.00 35 ALA A O 4
ATOM 5550 N N . PHE A 1 36 ? -5.370 -4.066 -3.340 1.00 0.00 36 PHE A N 4
ATOM 5551 C CA . PHE A 1 36 ? -6.513 -4.728 -3.958 1.00 0.00 36 PHE A CA 4
ATOM 5552 C C . PHE A 1 36 ? -7.765 -4.567 -3.100 1.00 0.00 36 PHE A C 4
ATOM 5553 O O . PHE A 1 36 ? -7.834 -5.077 -1.982 1.00 0.00 36 PHE A O 4
ATOM 5570 N N . VAL A 1 37 ? -8.752 -3.853 -3.632 1.00 0.00 37 VAL A N 4
ATOM 5571 C CA . VAL A 1 37 ? -10.002 -3.624 -2.916 1.00 0.00 37 VAL A CA 4
ATOM 5572 C C . VAL A 1 37 ? -11.156 -4.371 -3.575 1.00 0.00 37 VAL A C 4
ATOM 5573 O O . VAL A 1 37 ? -11.320 -4.331 -4.794 1.00 0.00 37 VAL A O 4
ATOM 5586 N N . ALA A 1 38 ? -11.955 -5.052 -2.759 1.00 0.00 38 ALA A N 4
ATOM 5587 C CA . ALA A 1 38 ? -13.097 -5.805 -3.262 1.00 0.00 38 ALA A CA 4
ATOM 5588 C C . ALA A 1 38 ? -14.338 -5.554 -2.412 1.00 0.00 38 ALA A C 4
ATOM 5589 O O . ALA A 1 38 ? -14.271 -5.456 -1.187 1.00 0.00 38 ALA A O 4
ATOM 5596 N N . PRO A 1 39 ? -15.498 -5.445 -3.076 1.00 0.00 39 PRO A N 4
ATOM 5597 C CA . PRO A 1 39 ? -15.589 -5.559 -4.535 1.00 0.00 39 PRO A CA 4
ATOM 5598 C C . PRO A 1 39 ? -14.956 -4.370 -5.250 1.00 0.00 39 PRO A C 4
ATOM 5599 O O . PRO A 1 39 ? -14.803 -3.295 -4.670 1.00 0.00 39 PRO A O 4
ATOM 5610 N N . ALA A 1 40 ? -14.591 -4.570 -6.512 1.00 0.00 40 ALA A N 4
ATOM 5611 C CA . ALA A 1 40 ? -13.977 -3.514 -7.306 1.00 0.00 40 ALA A CA 4
ATOM 5612 C C . ALA A 1 40 ? -14.990 -2.428 -7.652 1.00 0.00 40 ALA A C 4
ATOM 5613 O O . ALA A 1 40 ? -16.162 -2.699 -7.913 1.00 0.00 40 ALA A O 4
ATOM 5620 N N . PRO A 1 41 ? -14.530 -1.168 -7.655 1.00 0.00 41 PRO A N 4
ATOM 5621 C CA . PRO A 1 41 ? -15.381 -0.015 -7.968 1.00 0.00 41 PRO A CA 4
ATOM 5622 C C . PRO A 1 41 ? -15.785 0.025 -9.437 1.00 0.00 41 PRO A C 4
ATOM 5623 O O . PRO A 1 41 ? -15.071 -0.460 -10.316 1.00 0.00 41 PRO A O 4
ATOM 5634 N N . PRO A 1 42 ? -16.956 0.617 -9.714 1.00 0.00 42 PRO A N 4
ATOM 5635 C CA . PRO A 1 42 ? -17.480 0.736 -11.078 1.00 0.00 42 PRO A CA 4
ATOM 5636 C C . PRO A 1 42 ? -16.674 1.714 -11.926 1.00 0.00 42 PRO A C 4
ATOM 5637 O O . PRO A 1 42 ? -15.634 2.213 -11.496 1.00 0.00 42 PRO A O 4
ATOM 5648 N N . VAL A 1 43 ? -17.161 1.984 -13.133 1.00 0.00 43 VAL A N 4
ATOM 5649 C CA . VAL A 1 43 ? -16.486 2.903 -14.041 1.00 0.00 43 VAL A CA 4
ATOM 5650 C C . VAL A 1 43 ? -16.653 4.348 -13.584 1.00 0.00 43 VAL A C 4
ATOM 5651 O O . VAL A 1 43 ? -15.897 5.229 -13.991 1.00 0.00 43 VAL A O 4
ATOM 5664 N N . GLU A 1 44 ? -17.650 4.584 -12.736 1.00 0.00 44 GLU A N 4
ATOM 5665 C CA . GLU A 1 44 ? -17.916 5.923 -12.225 1.00 0.00 44 GLU A CA 4
ATOM 5666 C C . GLU A 1 44 ? -17.337 6.095 -10.823 1.00 0.00 44 GLU A C 4
ATOM 5667 O O . GLU A 1 44 ? -16.323 6.770 -10.636 1.00 0.00 44 GLU A O 4
ATOM 5679 N N . THR A 1 45 ? -17.988 5.481 -9.840 1.00 0.00 45 THR A N 4
ATOM 5680 C CA . THR A 1 45 ? -17.539 5.567 -8.456 1.00 0.00 45 THR A CA 4
ATOM 5681 C C . THR A 1 45 ? -16.120 5.033 -8.304 1.00 0.00 45 THR A C 4
ATOM 5682 O O . THR A 1 45 ? -15.784 3.972 -8.832 1.00 0.00 45 THR A O 4
ATOM 5693 N N . THR A 1 46 ? -15.288 5.774 -7.578 1.00 0.00 46 THR A N 4
ATOM 5694 C CA . THR A 1 46 ? -13.904 5.375 -7.356 1.00 0.00 46 THR A CA 4
ATOM 5695 C C . THR A 1 46 ? -13.510 5.548 -5.894 1.00 0.00 46 THR A C 4
ATOM 5696 O O . THR A 1 46 ? -14.009 6.440 -5.207 1.00 0.00 46 THR A O 4
ATOM 5707 N N . TYR A 1 47 ? -12.612 4.690 -5.423 1.00 0.00 47 TYR A N 4
ATOM 5708 C CA . TYR A 1 47 ? -12.152 4.746 -4.041 1.00 0.00 47 TYR A CA 4
ATOM 5709 C C . TYR A 1 47 ? -10.859 5.549 -3.929 1.00 0.00 47 TYR A C 4
ATOM 5710 O O . TYR A 1 47 ? -10.205 5.835 -4.931 1.00 0.00 47 TYR A O 4
ATOM 5728 N N . ASN A 1 48 ? -10.498 5.910 -2.702 1.00 0.00 48 ASN A N 4
ATOM 5729 C CA . ASN A 1 48 ? -9.284 6.679 -2.458 1.00 0.00 48 ASN A CA 4
ATOM 5730 C C . ASN A 1 48 ? -8.179 5.789 -1.896 1.00 0.00 48 ASN A C 4
ATOM 5731 O O . ASN A 1 48 ? -8.426 4.944 -1.035 1.00 0.00 48 ASN A O 4
ATOM 5742 N N . TYR A 1 49 ? -6.961 5.985 -2.389 1.00 0.00 49 TYR A N 4
ATOM 5743 C CA . TYR A 1 49 ? -5.819 5.200 -1.938 1.00 0.00 49 TYR A CA 4
ATOM 5744 C C . TYR A 1 49 ? -4.797 6.082 -1.227 1.00 0.00 49 TYR A C 4
ATOM 5745 O O . TYR A 1 49 ? -4.094 6.868 -1.860 1.00 0.00 49 TYR A O 4
ATOM 5763 N N . GLU A 1 50 ? -4.723 5.944 0.093 1.00 0.00 50 GLU A N 4
ATOM 5764 C CA . GLU A 1 50 ? -3.788 6.729 0.891 1.00 0.00 50 GLU A CA 4
ATOM 5765 C C . GLU A 1 50 ? -2.803 5.821 1.623 1.00 0.00 50 GLU A C 4
ATOM 5766 O O . GLU A 1 50 ? -3.204 4.922 2.363 1.00 0.00 50 GLU A O 4
ATOM 5778 N N . TRP A 1 51 ? -1.515 6.064 1.411 1.00 0.00 51 TRP A N 4
ATOM 5779 C CA . TRP A 1 51 ? -0.472 5.269 2.050 1.00 0.00 51 TRP A CA 4
ATOM 5780 C C . TRP A 1 51 ? 0.228 6.068 3.143 1.00 0.00 51 TRP A C 4
ATOM 5781 O O . TRP A 1 51 ? 0.256 7.297 3.105 1.00 0.00 51 TRP A O 4
ATOM 5802 N N . ASN A 1 52 ? 0.794 5.361 4.116 1.00 0.00 52 ASN A N 4
ATOM 5803 C CA . ASN A 1 52 ? 1.495 6.006 5.220 1.00 0.00 52 ASN A CA 4
ATOM 5804 C C . ASN A 1 52 ? 2.516 5.059 5.843 1.00 0.00 52 ASN A C 4
ATOM 5805 O O . ASN A 1 52 ? 2.231 3.882 6.069 1.00 0.00 52 ASN A O 4
ATOM 5816 N N . LEU A 1 53 ? 3.707 5.580 6.120 1.00 0.00 53 LEU A N 4
ATOM 5817 C CA . LEU A 1 53 ? 4.771 4.781 6.718 1.00 0.00 53 LEU A CA 4
ATOM 5818 C C . LEU A 1 53 ? 4.695 4.826 8.241 1.00 0.00 53 LEU A C 4
ATOM 5819 O O . LEU A 1 53 ? 5.012 5.843 8.858 1.00 0.00 53 LEU A O 4
ATOM 5835 N N . ILE A 1 54 ? 4.275 3.717 8.840 1.00 0.00 54 ILE A N 4
ATOM 5836 C CA . ILE A 1 54 ? 4.161 3.629 10.290 1.00 0.00 54 ILE A CA 4
ATOM 5837 C C . ILE A 1 54 ? 5.368 2.920 10.895 1.00 0.00 54 ILE A C 4
ATOM 5838 O O . ILE A 1 54 ? 5.752 3.188 12.033 1.00 0.00 54 ILE A O 4
ATOM 5854 N N . SER A 1 55 ? 5.963 2.016 10.124 1.00 0.00 55 SER A N 4
ATOM 5855 C CA . SER A 1 55 ? 7.127 1.266 10.584 1.00 0.00 55 SER A CA 4
ATOM 5856 C C . SER A 1 55 ? 8.343 1.563 9.712 1.00 0.00 55 SER A C 4
ATOM 5857 O O . SER A 1 55 ? 8.346 1.280 8.513 1.00 0.00 55 SER A O 4
ATOM 5865 N N . HIS A 1 56 ? 9.376 2.135 10.323 1.00 0.00 56 HIS A N 4
ATOM 5866 C CA . HIS A 1 56 ? 10.600 2.470 9.603 1.00 0.00 56 HIS A CA 4
ATOM 5867 C C . HIS A 1 56 ? 11.764 2.660 10.571 1.00 0.00 56 HIS A C 4
ATOM 5868 O O . HIS A 1 56 ? 11.608 3.189 11.672 1.00 0.00 56 HIS A O 4
ATOM 5883 N N . PRO A 1 57 ? 12.960 2.218 10.153 1.00 0.00 57 PRO A N 4
ATOM 5884 C CA . PRO A 1 57 ? 14.173 2.328 10.968 1.00 0.00 57 PRO A CA 4
ATOM 5885 C C . PRO A 1 57 ? 14.647 3.771 11.110 1.00 0.00 57 PRO A C 4
ATOM 5886 O O . PRO A 1 57 ? 14.324 4.626 10.285 1.00 0.00 57 PRO A O 4
ATOM 5897 N N . THR A 1 58 ? 15.414 4.036 12.163 1.00 0.00 58 THR A N 4
ATOM 5898 C CA . THR A 1 58 ? 15.931 5.375 12.414 1.00 0.00 58 THR A CA 4
ATOM 5899 C C . THR A 1 58 ? 16.817 5.846 11.266 1.00 0.00 58 THR A C 4
ATOM 5900 O O . THR A 1 58 ? 16.895 7.041 10.980 1.00 0.00 58 THR A O 4
ATOM 5911 N N . ASP A 1 59 ? 17.483 4.901 10.613 1.00 0.00 59 ASP A N 4
ATOM 5912 C CA . ASP A 1 59 ? 18.363 5.219 9.494 1.00 0.00 59 ASP A CA 4
ATOM 5913 C C . ASP A 1 59 ? 17.579 5.855 8.350 1.00 0.00 59 ASP A C 4
ATOM 5914 O O . ASP A 1 59 ? 18.126 6.627 7.563 1.00 0.00 59 ASP A O 4
ATOM 5923 N N . TYR A 1 60 ? 16.295 5.524 8.264 1.00 0.00 60 TYR A N 4
ATOM 5924 C CA . TYR A 1 60 ? 15.436 6.060 7.214 1.00 0.00 60 TYR A CA 4
ATOM 5925 C C . TYR A 1 60 ? 14.652 7.268 7.716 1.00 0.00 60 TYR A C 4
ATOM 5926 O O . TYR A 1 60 ? 14.112 7.256 8.821 1.00 0.00 60 TYR A O 4
ATOM 5944 N N . GLN A 1 61 ? 14.595 8.311 6.893 1.00 0.00 61 GLN A N 4
ATOM 5945 C CA . GLN A 1 61 ? 13.877 9.528 7.252 1.00 0.00 61 GLN A CA 4
ATOM 5946 C C . GLN A 1 61 ? 12.373 9.345 7.076 1.00 0.00 61 GLN A C 4
ATOM 5947 O O . GLN A 1 61 ? 11.591 9.647 7.977 1.00 0.00 61 GLN A O 4
ATOM 5961 N N . GLY A 1 62 ? 11.975 8.849 5.909 1.00 0.00 62 GLY A N 4
ATOM 5962 C CA . GLY A 1 62 ? 10.565 8.635 5.636 1.00 0.00 62 GLY A CA 4
ATOM 5963 C C . GLY A 1 62 ? 10.014 9.622 4.626 1.00 0.00 62 GLY A C 4
ATOM 5964 O O . GLY A 1 62 ? 9.455 10.653 4.999 1.00 0.00 62 GLY A O 4
ATOM 5968 N N . GLU A 1 63 ? 10.173 9.307 3.345 1.00 0.00 63 GLU A N 4
ATOM 5969 C CA . GLU A 1 63 ? 9.689 10.176 2.279 1.00 0.00 63 GLU A CA 4
ATOM 5970 C C . GLU A 1 63 ? 8.819 9.399 1.296 1.00 0.00 63 GLU A C 4
ATOM 5971 O O . GLU A 1 63 ? 9.326 8.664 0.449 1.00 0.00 63 GLU A O 4
ATOM 5983 N N . ILE A 1 64 ? 7.506 9.566 1.416 1.00 0.00 64 ILE A N 4
ATOM 5984 C CA . ILE A 1 64 ? 6.565 8.881 0.539 1.00 0.00 64 ILE A CA 4
ATOM 5985 C C . ILE A 1 64 ? 5.389 9.784 0.182 1.00 0.00 64 ILE A C 4
ATOM 5986 O O . ILE A 1 64 ? 4.911 10.557 1.013 1.00 0.00 64 ILE A O 4
ATOM 6002 N N . LYS A 1 65 ? 4.924 9.678 -1.058 1.00 0.00 65 LYS A N 4
ATOM 6003 C CA . LYS A 1 65 ? 3.801 10.482 -1.525 1.00 0.00 65 LYS A CA 4
ATOM 6004 C C . LYS A 1 65 ? 2.473 9.828 -1.157 1.00 0.00 65 LYS A C 4
ATOM 6005 O O . LYS A 1 65 ? 1.466 10.022 -1.837 1.00 0.00 65 LYS A O 4
ATOM 6024 N N . GLN A 1 66 ? 2.480 9.055 -0.076 1.00 0.00 66 GLN A N 4
ATOM 6025 C CA . GLN A 1 66 ? 1.275 8.373 0.383 1.00 0.00 66 GLN A CA 4
ATOM 6026 C C . GLN A 1 66 ? 0.542 7.720 -0.784 1.00 0.00 66 GLN A C 4
ATOM 6027 O O . GLN A 1 66 ? -0.668 7.502 -0.726 1.00 0.00 66 GLN A O 4
ATOM 6041 N N . GLY A 1 67 ? 1.283 7.409 -1.843 1.00 0.00 67 GLY A N 4
ATOM 6042 C CA . GLY A 1 67 ? 0.686 6.784 -3.009 1.00 0.00 67 GLY A CA 4
ATOM 6043 C C . GLY A 1 67 ? -0.746 7.226 -3.235 1.00 0.00 67 GLY A C 4
ATOM 6044 O O . GLY A 1 67 ? -1.687 6.510 -2.890 1.00 0.00 67 GLY A O 4
ATOM 6048 N N . HIS A 1 68 ? -0.913 8.411 -3.814 1.00 0.00 68 HIS A N 4
ATOM 6049 C CA . HIS A 1 68 ? -2.242 8.949 -4.084 1.00 0.00 68 HIS A CA 4
ATOM 6050 C C . HIS A 1 68 ? -3.047 7.994 -4.960 1.00 0.00 68 HIS A C 4
ATOM 6051 O O . HIS A 1 68 ? -4.256 8.156 -5.126 1.00 0.00 68 HIS A O 4
ATOM 6066 N N . LYS A 1 69 ? -2.368 6.999 -5.521 1.00 0.00 69 LYS A N 4
ATOM 6067 C CA . LYS A 1 69 ? -3.019 6.017 -6.380 1.00 0.00 69 LYS A CA 4
ATOM 6068 C C . LYS A 1 69 ? -3.149 4.673 -5.669 1.00 0.00 69 LYS A C 4
ATOM 6069 O O . LYS A 1 69 ? -2.817 4.551 -4.490 1.00 0.00 69 LYS A O 4
ATOM 6088 N N . GLN A 1 70 ? -3.632 3.670 -6.394 1.00 0.00 70 GLN A N 4
ATOM 6089 C CA . GLN A 1 70 ? -3.804 2.335 -5.831 1.00 0.00 70 GLN A CA 4
ATOM 6090 C C . GLN A 1 70 ? -2.470 1.600 -5.756 1.00 0.00 70 GLN A C 4
ATOM 6091 O O . GLN A 1 70 ? -2.367 0.540 -5.137 1.00 0.00 70 GLN A O 4
ATOM 6105 N N . THR A 1 71 ? -1.450 2.169 -6.391 1.00 0.00 71 THR A N 4
ATOM 6106 C CA . THR A 1 71 ? -0.123 1.566 -6.397 1.00 0.00 71 THR A CA 4
ATOM 6107 C C . THR A 1 71 ? 0.928 2.545 -5.884 1.00 0.00 71 THR A C 4
ATOM 6108 O O . THR A 1 71 ? 0.959 3.707 -6.292 1.00 0.00 71 THR A O 4
ATOM 6119 N N . LEU A 1 72 ? 1.786 2.069 -4.989 1.00 0.00 72 LEU A N 4
ATOM 6120 C CA . LEU A 1 72 ? 2.840 2.903 -4.421 1.00 0.00 72 LEU A CA 4
ATOM 6121 C C . LEU A 1 72 ? 4.218 2.385 -4.819 1.00 0.00 72 LEU A C 4
ATOM 6122 O O . LEU A 1 72 ? 4.564 1.237 -4.543 1.00 0.00 72 LEU A O 4
ATOM 6138 N N . ASN A 1 73 ? 5.002 3.241 -5.467 1.00 0.00 73 ASN A N 4
ATOM 6139 C CA . ASN A 1 73 ? 6.344 2.870 -5.901 1.00 0.00 73 ASN A CA 4
ATOM 6140 C C . ASN A 1 73 ? 7.400 3.475 -4.981 1.00 0.00 73 ASN A C 4
ATOM 6141 O O . ASN A 1 73 ? 7.360 4.667 -4.672 1.00 0.00 73 ASN A O 4
ATOM 6152 N N . LEU A 1 74 ? 8.343 2.647 -4.548 1.00 0.00 74 LEU A N 4
ATOM 6153 C CA . LEU A 1 74 ? 9.411 3.099 -3.663 1.00 0.00 74 LEU A CA 4
ATOM 6154 C C . LEU A 1 74 ? 10.768 3.002 -4.353 1.00 0.00 74 LEU A C 4
ATOM 6155 O O . LEU A 1 74 ? 10.942 2.229 -5.296 1.00 0.00 74 LEU A O 4
ATOM 6171 N N . SER A 1 75 ? 11.727 3.789 -3.877 1.00 0.00 75 SER A N 4
ATOM 6172 C CA . SER A 1 75 ? 13.068 3.793 -4.449 1.00 0.00 75 SER A CA 4
ATOM 6173 C C . SER A 1 75 ? 14.114 4.100 -3.381 1.00 0.00 75 SER A C 4
ATOM 6174 O O . SER A 1 75 ? 13.779 4.510 -2.270 1.00 0.00 75 SER A O 4
ATOM 6182 N N . GLN A 1 76 ? 15.381 3.897 -3.727 1.00 0.00 76 GLN A N 4
ATOM 6183 C CA . GLN A 1 76 ? 16.476 4.151 -2.798 1.00 0.00 76 GLN A CA 4
ATOM 6184 C C . GLN A 1 76 ? 16.147 3.614 -1.409 1.00 0.00 76 GLN A C 4
ATOM 6185 O O . GLN A 1 76 ? 16.596 4.158 -0.399 1.00 0.00 76 GLN A O 4
ATOM 6199 N N . LEU A 1 77 ? 15.360 2.544 -1.365 1.00 0.00 77 LEU A N 4
ATOM 6200 C CA . LEU A 1 77 ? 14.970 1.933 -0.099 1.00 0.00 77 LEU A CA 4
ATOM 6201 C C . LEU A 1 77 ? 16.169 1.279 0.582 1.00 0.00 77 LEU A C 4
ATOM 6202 O O . LEU A 1 77 ? 16.568 0.170 0.227 1.00 0.00 77 LEU A O 4
ATOM 6218 N N . SER A 1 78 ? 16.736 1.973 1.563 1.00 0.00 78 SER A N 4
ATOM 6219 C CA . SER A 1 78 ? 17.890 1.460 2.293 1.00 0.00 78 SER A CA 4
ATOM 6220 C C . SER A 1 78 ? 17.573 0.112 2.933 1.00 0.00 78 SER A C 4
ATOM 6221 O O . SER A 1 78 ? 16.419 -0.317 2.966 1.00 0.00 78 SER A O 4
ATOM 6229 N N . VAL A 1 79 ? 18.606 -0.553 3.440 1.00 0.00 79 VAL A N 4
ATOM 6230 C CA . VAL A 1 79 ? 18.440 -1.853 4.079 1.00 0.00 79 VAL A CA 4
ATOM 6231 C C . VAL A 1 79 ? 17.699 -1.722 5.405 1.00 0.00 79 VAL A C 4
ATOM 6232 O O . VAL A 1 79 ? 18.278 -1.325 6.415 1.00 0.00 79 VAL A O 4
ATOM 6245 N N . GLY A 1 80 ? 16.412 -2.059 5.394 1.00 0.00 80 GLY A N 4
ATOM 6246 C CA . GLY A 1 80 ? 15.612 -1.973 6.602 1.00 0.00 80 GLY A CA 4
ATOM 6247 C C . GLY A 1 80 ? 14.175 -2.397 6.376 1.00 0.00 80 GLY A C 4
ATOM 6248 O O . GLY A 1 80 ? 13.774 -2.686 5.247 1.00 0.00 80 GLY A O 4
ATOM 6252 N N . LEU A 1 81 ? 13.396 -2.437 7.451 1.00 0.00 81 LEU A N 4
ATOM 6253 C CA . LEU A 1 81 ? 11.994 -2.831 7.366 1.00 0.00 81 LEU A CA 4
ATOM 6254 C C . LEU A 1 81 ? 11.102 -1.618 7.118 1.00 0.00 81 LEU A C 4
ATOM 6255 O O . LEU A 1 81 ? 11.276 -0.569 7.738 1.00 0.00 81 LEU A O 4
ATOM 6271 N N . TYR A 1 82 ? 10.145 -1.771 6.209 1.00 0.00 82 TYR A N 4
ATOM 6272 C CA . TYR A 1 82 ? 9.225 -0.689 5.879 1.00 0.00 82 TYR A CA 4
ATOM 6273 C C . TYR A 1 82 ? 7.794 -1.205 5.769 1.00 0.00 82 TYR A C 4
ATOM 6274 O O . TYR A 1 82 ? 7.472 -1.996 4.882 1.00 0.00 82 TYR A O 4
ATOM 6292 N N . VAL A 1 83 ? 6.937 -0.750 6.678 1.00 0.00 83 VAL A N 4
ATOM 6293 C CA . VAL A 1 83 ? 5.538 -1.164 6.684 1.00 0.00 83 VAL A CA 4
ATOM 6294 C C . VAL A 1 83 ? 4.629 -0.031 6.221 1.00 0.00 83 VAL A C 4
ATOM 6295 O O . VAL A 1 83 ? 4.545 1.015 6.863 1.00 0.00 83 VAL A O 4
ATOM 6308 N N . PHE A 1 84 ? 3.948 -0.248 5.100 1.00 0.00 84 PHE A N 4
ATOM 6309 C CA . PHE A 1 84 ? 3.044 0.754 4.549 1.00 0.00 84 PHE A CA 4
ATOM 6310 C C . PHE A 1 84 ? 1.589 0.327 4.719 1.00 0.00 84 PHE A C 4
ATOM 6311 O O . PHE A 1 84 ? 1.218 -0.801 4.394 1.00 0.00 84 PHE A O 4
ATOM 6328 N N . LYS A 1 85 ? 0.767 1.236 5.233 1.00 0.00 85 LYS A N 4
ATOM 6329 C CA . LYS A 1 85 ? -0.647 0.956 5.447 1.00 0.00 85 LYS A CA 4
ATOM 6330 C C . LYS A 1 85 ? -1.515 1.798 4.517 1.00 0.00 85 LYS A C 4
ATOM 6331 O O . LYS A 1 85 ? -1.580 3.020 4.648 1.00 0.00 85 LYS A O 4
ATOM 6350 N N . VAL A 1 86 ? -2.183 1.135 3.577 1.00 0.00 86 VAL A N 4
ATOM 6351 C CA . VAL A 1 86 ? -3.049 1.822 2.627 1.00 0.00 86 VAL A CA 4
ATOM 6352 C C . VAL A 1 86 ? -4.471 1.939 3.165 1.00 0.00 86 VAL A C 4
ATOM 6353 O O . VAL A 1 86 ? -5.206 0.953 3.231 1.00 0.00 86 VAL A O 4
ATOM 6366 N N . THR A 1 87 ? -4.855 3.153 3.548 1.00 0.00 87 THR A N 4
ATOM 6367 C CA . THR A 1 87 ? -6.189 3.400 4.081 1.00 0.00 87 THR A CA 4
ATOM 6368 C C . THR A 1 87 ? -7.143 3.858 2.983 1.00 0.00 87 THR A C 4
ATOM 6369 O O . THR A 1 87 ? -7.149 5.028 2.600 1.00 0.00 87 THR A O 4
ATOM 6380 N N . VAL A 1 88 ? -7.950 2.928 2.481 1.00 0.00 88 VAL A N 4
ATOM 6381 C CA . VAL A 1 88 ? -8.911 3.237 1.429 1.00 0.00 88 VAL A CA 4
ATOM 6382 C C . VAL A 1 88 ? -10.336 3.246 1.970 1.00 0.00 88 VAL A C 4
ATOM 6383 O O . VAL A 1 88 ? -10.906 2.195 2.264 1.00 0.00 88 VAL A O 4
ATOM 6396 N N . SER A 1 89 ? -10.906 4.440 2.100 1.00 0.00 89 SER A N 4
ATOM 6397 C CA . SER A 1 89 ? -12.265 4.586 2.610 1.00 0.00 89 SER A CA 4
ATOM 6398 C C . SER A 1 89 ? -13.045 5.609 1.790 1.00 0.00 89 SER A C 4
ATOM 6399 O O . SER A 1 89 ? -12.480 6.581 1.289 1.00 0.00 89 SER A O 4
ATOM 6407 N N . SER A 1 90 ? -14.348 5.382 1.658 1.00 0.00 90 SER A N 4
ATOM 6408 C CA . SER A 1 90 ? -15.207 6.280 0.896 1.00 0.00 90 SER A CA 4
ATOM 6409 C C . SER A 1 90 ? -16.284 6.890 1.788 1.00 0.00 90 SER A C 4
ATOM 6410 O O . SER A 1 90 ? -16.381 6.564 2.971 1.00 0.00 90 SER A O 4
ATOM 6418 N N . GLU A 1 91 ? -17.090 7.776 1.212 1.00 0.00 91 GLU A N 4
ATOM 6419 C CA . GLU A 1 91 ? -18.159 8.432 1.956 1.00 0.00 91 GLU A CA 4
ATOM 6420 C C . GLU A 1 91 ? -18.934 7.422 2.798 1.00 0.00 91 GLU A C 4
ATOM 6421 O O . GLU A 1 91 ? -19.090 7.596 4.006 1.00 0.00 91 GLU A O 4
ATOM 6433 N N . ASN A 1 92 ? -19.419 6.368 2.150 1.00 0.00 92 ASN A N 4
ATOM 6434 C CA . ASN A 1 92 ? -20.179 5.331 2.839 1.00 0.00 92 ASN A CA 4
ATOM 6435 C C . ASN A 1 92 ? -19.445 3.994 2.788 1.00 0.00 92 ASN A C 4
ATOM 6436 O O . ASN A 1 92 ? -20.054 2.948 2.571 1.00 0.00 92 ASN A O 4
ATOM 6447 N N . ALA A 1 93 ? -18.132 4.038 2.991 1.00 0.00 93 ALA A N 4
ATOM 6448 C CA . ALA A 1 93 ? -17.315 2.831 2.971 1.00 0.00 93 ALA A CA 4
ATOM 6449 C C . ALA A 1 93 ? -15.971 3.067 3.652 1.00 0.00 93 ALA A C 4
ATOM 6450 O O . ALA A 1 93 ? -15.543 4.208 3.825 1.00 0.00 93 ALA A O 4
ATOM 6457 N N . PHE A 1 94 ? -15.309 1.980 4.036 1.00 0.00 94 PHE A N 4
ATOM 6458 C CA . PHE A 1 94 ? -14.014 2.069 4.700 1.00 0.00 94 PHE A CA 4
ATOM 6459 C C . PHE A 1 94 ? -13.231 0.769 4.540 1.00 0.00 94 PHE A C 4
ATOM 6460 O O . PHE A 1 94 ? -13.802 -0.320 4.570 1.00 0.00 94 PHE A O 4
ATOM 6477 N N . GLY A 1 95 ? -11.918 0.893 4.371 1.00 0.00 95 GLY A N 4
ATOM 6478 C CA . GLY A 1 95 ? -11.077 -0.279 4.208 1.00 0.00 95 GLY A CA 4
ATOM 6479 C C . GLY A 1 95 ? -9.604 0.070 4.128 1.00 0.00 95 GLY A C 4
ATOM 6480 O O . GLY A 1 95 ? -9.201 0.899 3.312 1.00 0.00 95 GLY A O 4
ATOM 6484 N N . GLU A 1 96 ? -8.800 -0.561 4.977 1.00 0.00 96 GLU A N 4
ATOM 6485 C CA . GLU A 1 96 ? -7.364 -0.310 5.000 1.00 0.00 96 GLU A CA 4
ATOM 6486 C C . GLU A 1 96 ? -6.585 -1.614 5.139 1.00 0.00 96 GLU A C 4
ATOM 6487 O O . GLU A 1 96 ? -6.994 -2.520 5.865 1.00 0.00 96 GLU A O 4
ATOM 6499 N N . GLY A 1 97 ? -5.460 -1.703 4.437 1.00 0.00 97 GLY A N 4
ATOM 6500 C CA . GLY A 1 97 ? -4.641 -2.900 4.495 1.00 0.00 97 GLY A CA 4
ATOM 6501 C C . GLY A 1 97 ? -3.294 -2.651 5.145 1.00 0.00 97 GLY A C 4
ATOM 6502 O O . GLY A 1 97 ? -3.053 -1.578 5.698 1.00 0.00 97 GLY A O 4
ATOM 6506 N N . PHE A 1 98 ? -2.415 -3.644 5.079 1.00 0.00 98 PHE A N 4
ATOM 6507 C CA . PHE A 1 98 ? -1.085 -3.529 5.668 1.00 0.00 98 PHE A CA 4
ATOM 6508 C C . PHE A 1 98 ? -0.082 -4.402 4.920 1.00 0.00 98 PHE A C 4
ATOM 6509 O O . PHE A 1 98 ? -0.273 -5.610 4.784 1.00 0.00 98 PHE A O 4
ATOM 6526 N N . VAL A 1 99 ? 0.989 -3.780 4.437 1.00 0.00 99 VAL A N 4
ATOM 6527 C CA . VAL A 1 99 ? 2.024 -4.499 3.704 1.00 0.00 99 VAL A CA 4
ATOM 6528 C C . VAL A 1 99 ? 3.414 -4.005 4.088 1.00 0.00 99 VAL A C 4
ATOM 6529 O O . VAL A 1 99 ? 3.642 -2.803 4.221 1.00 0.00 99 VAL A O 4
ATOM 6542 N N . ASN A 1 100 ? 4.341 -4.941 4.265 1.00 0.00 100 ASN A N 4
ATOM 6543 C CA . ASN A 1 100 ? 5.710 -4.601 4.634 1.00 0.00 100 ASN A CA 4
ATOM 6544 C C . ASN A 1 100 ? 6.687 -5.001 3.532 1.00 0.00 100 ASN A C 4
ATOM 6545 O O . ASN A 1 100 ? 6.417 -5.911 2.749 1.00 0.00 100 ASN A O 4
ATOM 6556 N N . VAL A 1 101 ? 7.823 -4.313 3.478 1.00 0.00 101 VAL A N 4
ATOM 6557 C CA . VAL A 1 101 ? 8.841 -4.598 2.474 1.00 0.00 101 VAL A CA 4
ATOM 6558 C C . VAL A 1 101 ? 10.239 -4.554 3.080 1.00 0.00 101 VAL A C 4
ATOM 6559 O O . VAL A 1 101 ? 10.710 -3.500 3.510 1.00 0.00 101 VAL A O 4
ATOM 6572 N N . THR A 1 102 ? 10.901 -5.707 3.112 1.00 0.00 102 THR A N 4
ATOM 6573 C CA . THR A 1 102 ? 12.245 -5.801 3.666 1.00 0.00 102 THR A CA 4
ATOM 6574 C C . THR A 1 102 ? 13.301 -5.646 2.578 1.00 0.00 102 THR A C 4
ATOM 6575 O O . THR A 1 102 ? 13.164 -6.192 1.483 1.00 0.00 102 THR A O 4
ATOM 6586 N N . VAL A 1 103 ? 14.357 -4.899 2.886 1.00 0.00 103 VAL A N 4
ATOM 6587 C CA . VAL A 1 103 ? 15.438 -4.673 1.933 1.00 0.00 103 VAL A CA 4
ATOM 6588 C C . VAL A 1 103 ? 16.724 -5.350 2.393 1.00 0.00 103 VAL A C 4
ATOM 6589 O O . VAL A 1 103 ? 17.386 -4.885 3.321 1.00 0.00 103 VAL A O 4
ATOM 6602 N N . LYS A 1 104 ? 17.074 -6.450 1.736 1.00 0.00 104 LYS A N 4
ATOM 6603 C CA . LYS A 1 104 ? 18.283 -7.192 2.074 1.00 0.00 104 LYS A CA 4
ATOM 6604 C C . LYS A 1 104 ? 19.496 -6.616 1.350 1.00 0.00 104 LYS A C 4
ATOM 6605 O O . LYS A 1 104 ? 19.387 -6.045 0.264 1.00 0.00 104 LYS A O 4
ATOM 6624 N N . PRO A 1 105 ? 20.680 -6.768 1.961 1.00 0.00 105 PRO A N 4
ATOM 6625 C CA . PRO A 1 105 ? 21.935 -6.272 1.391 1.00 0.00 105 PRO A CA 4
ATOM 6626 C C . PRO A 1 105 ? 22.362 -7.057 0.155 1.00 0.00 105 PRO A C 4
ATOM 6627 O O . PRO A 1 105 ? 21.979 -8.214 -0.019 1.00 0.00 105 PRO A O 4
ATOM 6638 N N . ALA A 1 106 ? 23.157 -6.422 -0.699 1.00 0.00 106 ALA A N 4
ATOM 6639 C CA . ALA A 1 106 ? 23.637 -7.063 -1.917 1.00 0.00 106 ALA A CA 4
ATOM 6640 C C . ALA A 1 106 ? 24.490 -8.285 -1.595 1.00 0.00 106 ALA A C 4
ATOM 6641 O O . ALA A 1 106 ? 25.598 -8.160 -1.073 1.00 0.00 106 ALA A O 4
ATOM 6648 N N . ARG A 1 107 ? 23.966 -9.466 -1.908 1.00 0.00 107 ARG A N 4
ATOM 6649 C CA . ARG A 1 107 ? 24.680 -10.710 -1.649 1.00 0.00 107 ARG A CA 4
ATOM 6650 C C . ARG A 1 107 ? 25.809 -10.909 -2.656 1.00 0.00 107 ARG A C 4
ATOM 6651 O O . ARG A 1 107 ? 26.846 -11.488 -2.334 1.00 0.00 107 ARG A O 4
ATOM 6672 N N . SER A 1 108 ? 25.599 -10.425 -3.876 1.00 0.00 108 SER A N 4
ATOM 6673 C CA . SER A 1 108 ? 26.597 -10.553 -4.931 1.00 0.00 108 SER A CA 4
ATOM 6674 C C . SER A 1 108 ? 27.981 -10.161 -4.421 1.00 0.00 108 SER A C 4
ATOM 6675 O O . SER A 1 108 ? 28.908 -10.969 -4.424 1.00 0.00 108 SER A O 4
ATOM 6683 N N . GLY A 1 109 ? 28.111 -8.912 -3.983 1.00 0.00 109 GLY A N 4
ATOM 6684 C CA . GLY A 1 109 ? 29.383 -8.433 -3.476 1.00 0.00 109 GLY A CA 4
ATOM 6685 C C . GLY A 1 109 ? 29.458 -8.476 -1.963 1.00 0.00 109 GLY A C 4
ATOM 6686 O O . GLY A 1 109 ? 28.458 -8.689 -1.277 1.00 0.00 109 GLY A O 4
ATOM 6690 N N . PRO A 1 110 ? 30.667 -8.272 -1.420 1.00 0.00 110 PRO A N 4
ATOM 6691 C CA . PRO A 1 110 ? 30.898 -8.286 0.028 1.00 0.00 110 PRO A CA 4
ATOM 6692 C C . PRO A 1 110 ? 30.273 -7.082 0.725 1.00 0.00 110 PRO A C 4
ATOM 6693 O O . PRO A 1 110 ? 30.220 -5.987 0.165 1.00 0.00 110 PRO A O 4
ATOM 6704 N N . SER A 1 111 ? 29.803 -7.292 1.950 1.00 0.00 111 SER A N 4
ATOM 6705 C CA . SER A 1 111 ? 29.179 -6.224 2.723 1.00 0.00 111 SER A CA 4
ATOM 6706 C C . SER A 1 111 ? 30.204 -5.161 3.107 1.00 0.00 111 SER A C 4
ATOM 6707 O O . SER A 1 111 ? 29.983 -3.967 2.904 1.00 0.00 111 SER A O 4
ATOM 6715 N N . SER A 1 112 ? 31.328 -5.604 3.662 1.00 0.00 112 SER A N 4
ATOM 6716 C CA . SER A 1 112 ? 32.386 -4.692 4.078 1.00 0.00 112 SER A CA 4
ATOM 6717 C C . SER A 1 112 ? 33.708 -5.435 4.248 1.00 0.00 112 SER A C 4
ATOM 6718 O O . SER A 1 112 ? 33.729 -6.644 4.473 1.00 0.00 112 SER A O 4
ATOM 6726 N N . GLY A 1 113 ? 34.811 -4.701 4.137 1.00 0.00 113 GLY A N 4
ATOM 6727 C CA . GLY A 1 113 ? 36.123 -5.306 4.280 1.00 0.00 113 GLY A CA 4
ATOM 6728 C C . GLY A 1 113 ? 36.560 -6.044 3.030 1.00 0.00 113 GLY A C 4
ATOM 6729 O O . GLY A 1 113 ? 35.835 -6.079 2.036 1.00 0.00 113 GLY A O 4
ATOM 6733 N N . GLY A 1 1 ? -17.438 7.877 16.431 1.00 0.00 1 GLY A N 5
ATOM 6734 C CA . GLY A 1 1 ? -17.913 9.240 16.284 1.00 0.00 1 GLY A CA 5
ATOM 6735 C C . GLY A 1 1 ? -17.187 10.209 17.196 1.00 0.00 1 GLY A C 5
ATOM 6736 O O . GLY A 1 1 ? -16.064 9.945 17.625 1.00 0.00 1 GLY A O 5
ATOM 6740 N N . SER A 1 2 ? -17.828 11.335 17.492 1.00 0.00 2 SER A N 5
ATOM 6741 C CA . SER A 1 2 ? -17.233 12.349 18.355 1.00 0.00 2 SER A CA 5
ATOM 6742 C C . SER A 1 2 ? -18.263 12.897 19.339 1.00 0.00 2 SER A C 5
ATOM 6743 O O . SER A 1 2 ? -19.218 13.567 18.946 1.00 0.00 2 SER A O 5
ATOM 6751 N N . SER A 1 3 ? -18.060 12.607 20.620 1.00 0.00 3 SER A N 5
ATOM 6752 C CA . SER A 1 3 ? -18.972 13.067 21.661 1.00 0.00 3 SER A CA 5
ATOM 6753 C C . SER A 1 3 ? -20.414 12.699 21.322 1.00 0.00 3 SER A C 5
ATOM 6754 O O . SER A 1 3 ? -21.323 13.516 21.459 1.00 0.00 3 SER A O 5
ATOM 6762 N N . GLY A 1 4 ? -20.613 11.462 20.878 1.00 0.00 4 GLY A N 5
ATOM 6763 C CA . GLY A 1 4 ? -21.945 11.006 20.526 1.00 0.00 4 GLY A CA 5
ATOM 6764 C C . GLY A 1 4 ? -22.231 9.605 21.030 1.00 0.00 4 GLY A C 5
ATOM 6765 O O . GLY A 1 4 ? -21.992 8.625 20.325 1.00 0.00 4 GLY A O 5
ATOM 6769 N N . SER A 1 5 ? -22.742 9.511 22.253 1.00 0.00 5 SER A N 5
ATOM 6770 C CA . SER A 1 5 ? -23.055 8.219 22.853 1.00 0.00 5 SER A CA 5
ATOM 6771 C C . SER A 1 5 ? -23.824 7.337 21.873 1.00 0.00 5 SER A C 5
ATOM 6772 O O . SER A 1 5 ? -23.447 6.192 21.625 1.00 0.00 5 SER A O 5
ATOM 6780 N N . SER A 1 6 ? -24.903 7.880 21.319 1.00 0.00 6 SER A N 5
ATOM 6781 C CA . SER A 1 6 ? -25.727 7.142 20.369 1.00 0.00 6 SER A CA 5
ATOM 6782 C C . SER A 1 6 ? -25.322 7.464 18.934 1.00 0.00 6 SER A C 5
ATOM 6783 O O . SER A 1 6 ? -24.642 8.457 18.676 1.00 0.00 6 SER A O 5
ATOM 6791 N N . GLY A 1 7 ? -25.746 6.616 18.001 1.00 0.00 7 GLY A N 5
ATOM 6792 C CA . GLY A 1 7 ? -25.419 6.827 16.603 1.00 0.00 7 GLY A CA 5
ATOM 6793 C C . GLY A 1 7 ? -24.954 5.556 15.919 1.00 0.00 7 GLY A C 5
ATOM 6794 O O . GLY A 1 7 ? -23.759 5.270 15.840 1.00 0.00 7 GLY A O 5
ATOM 6798 N N . PRO A 1 8 ? -25.913 4.768 15.411 1.00 0.00 8 PRO A N 5
ATOM 6799 C CA . PRO A 1 8 ? -25.620 3.508 14.723 1.00 0.00 8 PRO A CA 5
ATOM 6800 C C . PRO A 1 8 ? -24.948 3.728 13.371 1.00 0.00 8 PRO A C 5
ATOM 6801 O O . PRO A 1 8 ? -24.680 2.776 12.638 1.00 0.00 8 PRO A O 5
ATOM 6812 N N . ARG A 1 9 ? -24.678 4.989 13.049 1.00 0.00 9 ARG A N 5
ATOM 6813 C CA . ARG A 1 9 ? -24.038 5.333 11.785 1.00 0.00 9 ARG A CA 5
ATOM 6814 C C . ARG A 1 9 ? -22.842 4.424 11.515 1.00 0.00 9 ARG A C 5
ATOM 6815 O O . ARG A 1 9 ? -21.849 4.453 12.244 1.00 0.00 9 ARG A O 5
ATOM 6836 N N . THR A 1 10 ? -22.944 3.617 10.464 1.00 0.00 10 THR A N 5
ATOM 6837 C CA . THR A 1 10 ? -21.873 2.698 10.099 1.00 0.00 10 THR A CA 5
ATOM 6838 C C . THR A 1 10 ? -21.718 2.609 8.585 1.00 0.00 10 THR A C 5
ATOM 6839 O O . THR A 1 10 ? -22.700 2.666 7.846 1.00 0.00 10 THR A O 5
ATOM 6850 N N . VAL A 1 11 ? -20.477 2.467 8.130 1.00 0.00 11 VAL A N 5
ATOM 6851 C CA . VAL A 1 11 ? -20.193 2.368 6.703 1.00 0.00 11 VAL A CA 5
ATOM 6852 C C . VAL A 1 11 ? -20.014 0.914 6.279 1.00 0.00 11 VAL A C 5
ATOM 6853 O O . VAL A 1 11 ? -19.957 0.014 7.116 1.00 0.00 11 VAL A O 5
ATOM 6866 N N . LYS A 1 12 ? -19.924 0.692 4.972 1.00 0.00 12 LYS A N 5
ATOM 6867 C CA . LYS A 1 12 ? -19.750 -0.652 4.434 1.00 0.00 12 LYS A CA 5
ATOM 6868 C C . LYS A 1 12 ? -18.329 -1.153 4.674 1.00 0.00 12 LYS A C 5
ATOM 6869 O O . LYS A 1 12 ? -17.358 -0.453 4.391 1.00 0.00 12 LYS A O 5
ATOM 6888 N N . GLU A 1 13 ? -18.217 -2.371 5.197 1.00 0.00 13 GLU A N 5
ATOM 6889 C CA . GLU A 1 13 ? -16.915 -2.965 5.474 1.00 0.00 13 GLU A CA 5
ATOM 6890 C C . GLU A 1 13 ? -16.252 -3.448 4.187 1.00 0.00 13 GLU A C 5
ATOM 6891 O O . GLU A 1 13 ? -16.749 -4.359 3.523 1.00 0.00 13 GLU A O 5
ATOM 6903 N N . LEU A 1 14 ? -15.128 -2.831 3.840 1.00 0.00 14 LEU A N 5
ATOM 6904 C CA . LEU A 1 14 ? -14.396 -3.196 2.632 1.00 0.00 14 LEU A CA 5
ATOM 6905 C C . LEU A 1 14 ? -13.172 -4.039 2.972 1.00 0.00 14 LEU A C 5
ATOM 6906 O O . LEU A 1 14 ? -12.519 -3.823 3.993 1.00 0.00 14 LEU A O 5
ATOM 6922 N N . THR A 1 15 ? -12.863 -5.001 2.107 1.00 0.00 15 THR A N 5
ATOM 6923 C CA . THR A 1 15 ? -11.717 -5.877 2.315 1.00 0.00 15 THR A CA 5
ATOM 6924 C C . THR A 1 15 ? -10.509 -5.400 1.515 1.00 0.00 15 THR A C 5
ATOM 6925 O O . THR A 1 15 ? -10.325 -5.785 0.361 1.00 0.00 15 THR A O 5
ATOM 6936 N N . VAL A 1 16 ? -9.688 -4.559 2.137 1.00 0.00 16 VAL A N 5
ATOM 6937 C CA . VAL A 1 16 ? -8.496 -4.031 1.484 1.00 0.00 16 VAL A CA 5
ATOM 6938 C C . VAL A 1 16 ? -7.296 -4.942 1.711 1.00 0.00 16 VAL A C 5
ATOM 6939 O O . VAL A 1 16 ? -7.062 -5.413 2.825 1.00 0.00 16 VAL A O 5
ATOM 6952 N N . SER A 1 17 ? -6.536 -5.187 0.648 1.00 0.00 17 SER A N 5
ATOM 6953 C CA . SER A 1 17 ? -5.360 -6.046 0.730 1.00 0.00 17 SER A CA 5
ATOM 6954 C C . SER A 1 17 ? -4.324 -5.649 -0.317 1.00 0.00 17 SER A C 5
ATOM 6955 O O . SER A 1 17 ? -4.639 -5.525 -1.501 1.00 0.00 17 SER A O 5
ATOM 6963 N N . ALA A 1 18 ? -3.087 -5.453 0.127 1.00 0.00 18 ALA A N 5
ATOM 6964 C CA . ALA A 1 18 ? -2.004 -5.073 -0.771 1.00 0.00 18 ALA A CA 5
ATOM 6965 C C . ALA A 1 18 ? -1.480 -6.280 -1.541 1.00 0.00 18 ALA A C 5
ATOM 6966 O O . ALA A 1 18 ? -1.171 -6.185 -2.728 1.00 0.00 18 ALA A O 5
ATOM 6973 N N . GLY A 1 19 ? -1.383 -7.416 -0.857 1.00 0.00 19 GLY A N 5
ATOM 6974 C CA . GLY A 1 19 ? -0.896 -8.626 -1.493 1.00 0.00 19 GLY A CA 5
ATOM 6975 C C . GLY A 1 19 ? -0.147 -9.526 -0.530 1.00 0.00 19 GLY A C 5
ATOM 6976 O O . GLY A 1 19 ? -0.695 -10.514 -0.040 1.00 0.00 19 GLY A O 5
ATOM 6980 N N . ASP A 1 20 ? 1.108 -9.187 -0.260 1.00 0.00 20 ASP A N 5
ATOM 6981 C CA . ASP A 1 20 ? 1.934 -9.972 0.650 1.00 0.00 20 ASP A CA 5
ATOM 6982 C C . ASP A 1 20 ? 3.287 -9.304 0.870 1.00 0.00 20 ASP A C 5
ATOM 6983 O O . ASP A 1 20 ? 3.691 -8.430 0.104 1.00 0.00 20 ASP A O 5
ATOM 6992 N N . ASN A 1 21 ? 3.983 -9.720 1.923 1.00 0.00 21 ASN A N 5
ATOM 6993 C CA . ASN A 1 21 ? 5.290 -9.161 2.245 1.00 0.00 21 ASN A CA 5
ATOM 6994 C C . ASN A 1 21 ? 6.247 -9.298 1.065 1.00 0.00 21 ASN A C 5
ATOM 6995 O O . ASN A 1 21 ? 6.359 -10.367 0.464 1.00 0.00 21 ASN A O 5
ATOM 7006 N N . LEU A 1 22 ? 6.934 -8.209 0.738 1.00 0.00 22 LEU A N 5
ATOM 7007 C CA . LEU A 1 22 ? 7.882 -8.207 -0.371 1.00 0.00 22 LEU A CA 5
ATOM 7008 C C . LEU A 1 22 ? 9.307 -7.995 0.131 1.00 0.00 22 LEU A C 5
ATOM 7009 O O . LEU A 1 22 ? 9.532 -7.275 1.104 1.00 0.00 22 LEU A O 5
ATOM 7025 N N . ILE A 1 23 ? 10.265 -8.626 -0.540 1.00 0.00 23 ILE A N 5
ATOM 7026 C CA . ILE A 1 23 ? 11.668 -8.503 -0.163 1.00 0.00 23 ILE A CA 5
ATOM 7027 C C . ILE A 1 23 ? 12.535 -8.176 -1.374 1.00 0.00 23 ILE A C 5
ATOM 7028 O O . ILE A 1 23 ? 12.406 -8.799 -2.429 1.00 0.00 23 ILE A O 5
ATOM 7044 N N . ILE A 1 24 ? 13.420 -7.197 -1.214 1.00 0.00 24 ILE A N 5
ATOM 7045 C CA . ILE A 1 24 ? 14.311 -6.790 -2.293 1.00 0.00 24 ILE A CA 5
ATOM 7046 C C . ILE A 1 24 ? 15.765 -6.788 -1.834 1.00 0.00 24 ILE A C 5
ATOM 7047 O O . ILE A 1 24 ? 16.051 -6.875 -0.640 1.00 0.00 24 ILE A O 5
ATOM 7063 N N . THR A 1 25 ? 16.682 -6.687 -2.792 1.00 0.00 25 THR A N 5
ATOM 7064 C CA . THR A 1 25 ? 18.107 -6.673 -2.487 1.00 0.00 25 THR A CA 5
ATOM 7065 C C . THR A 1 25 ? 18.838 -5.631 -3.325 1.00 0.00 25 THR A C 5
ATOM 7066 O O . THR A 1 25 ? 18.564 -5.472 -4.515 1.00 0.00 25 THR A O 5
ATOM 7077 N N . LEU A 1 26 ? 19.771 -4.922 -2.697 1.00 0.00 26 LEU A N 5
ATOM 7078 C CA . LEU A 1 26 ? 20.543 -3.894 -3.386 1.00 0.00 26 LEU A CA 5
ATOM 7079 C C . LEU A 1 26 ? 21.311 -4.487 -4.563 1.00 0.00 26 LEU A C 5
ATOM 7080 O O . LEU A 1 26 ? 21.621 -5.678 -4.597 1.00 0.00 26 LEU A O 5
ATOM 7096 N N . PRO A 1 27 ? 21.627 -3.637 -5.551 1.00 0.00 27 PRO A N 5
ATOM 7097 C CA . PRO A 1 27 ? 21.262 -2.218 -5.522 1.00 0.00 27 PRO A CA 5
ATOM 7098 C C . PRO A 1 27 ? 19.761 -2.001 -5.684 1.00 0.00 27 PRO A C 5
ATOM 7099 O O . PRO A 1 27 ? 19.226 -0.969 -5.279 1.00 0.00 27 PRO A O 5
ATOM 7110 N N . ASP A 1 28 ? 19.088 -2.980 -6.278 1.00 0.00 28 ASP A N 5
ATOM 7111 C CA . ASP A 1 28 ? 17.648 -2.897 -6.491 1.00 0.00 28 ASP A CA 5
ATOM 7112 C C . ASP A 1 28 ? 16.932 -2.474 -5.212 1.00 0.00 28 ASP A C 5
ATOM 7113 O O . ASP A 1 28 ? 16.637 -3.302 -4.352 1.00 0.00 28 ASP A O 5
ATOM 7122 N N . ASN A 1 29 ? 16.657 -1.179 -5.095 1.00 0.00 29 ASN A N 5
ATOM 7123 C CA . ASN A 1 29 ? 15.977 -0.646 -3.920 1.00 0.00 29 ASN A CA 5
ATOM 7124 C C . ASN A 1 29 ? 14.617 -0.066 -4.295 1.00 0.00 29 ASN A C 5
ATOM 7125 O O . ASN A 1 29 ? 14.075 0.780 -3.585 1.00 0.00 29 ASN A O 5
ATOM 7136 N N . GLU A 1 30 ? 14.071 -0.528 -5.416 1.00 0.00 30 GLU A N 5
ATOM 7137 C CA . GLU A 1 30 ? 12.774 -0.054 -5.885 1.00 0.00 30 GLU A CA 5
ATOM 7138 C C . GLU A 1 30 ? 11.727 -1.161 -5.797 1.00 0.00 30 GLU A C 5
ATOM 7139 O O . GLU A 1 30 ? 11.988 -2.309 -6.156 1.00 0.00 30 GLU A O 5
ATOM 7151 N N . VAL A 1 31 ? 10.539 -0.807 -5.315 1.00 0.00 31 VAL A N 5
ATOM 7152 C CA . VAL A 1 31 ? 9.452 -1.768 -5.180 1.00 0.00 31 VAL A CA 5
ATOM 7153 C C . VAL A 1 31 ? 8.108 -1.128 -5.511 1.00 0.00 31 VAL A C 5
ATOM 7154 O O . VAL A 1 31 ? 7.859 0.027 -5.168 1.00 0.00 31 VAL A O 5
ATOM 7167 N N . GLU A 1 32 ? 7.246 -1.887 -6.180 1.00 0.00 32 GLU A N 5
ATOM 7168 C CA . GLU A 1 32 ? 5.927 -1.393 -6.558 1.00 0.00 32 GLU A CA 5
ATOM 7169 C C . GLU A 1 32 ? 4.828 -2.181 -5.852 1.00 0.00 32 GLU A C 5
ATOM 7170 O O . GLU A 1 32 ? 4.682 -3.387 -6.059 1.00 0.00 32 GLU A O 5
ATOM 7182 N N . LEU A 1 33 ? 4.057 -1.493 -5.018 1.00 0.00 33 LEU A N 5
ATOM 7183 C CA . LEU A 1 33 ? 2.971 -2.127 -4.279 1.00 0.00 33 LEU A CA 5
ATOM 7184 C C . LEU A 1 33 ? 1.616 -1.736 -4.861 1.00 0.00 33 LEU A C 5
ATOM 7185 O O . LEU A 1 33 ? 1.479 -0.691 -5.497 1.00 0.00 33 LEU A O 5
ATOM 7201 N N . LYS A 1 34 ? 0.615 -2.581 -4.637 1.00 0.00 34 LYS A N 5
ATOM 7202 C CA . LYS A 1 34 ? -0.731 -2.323 -5.135 1.00 0.00 34 LYS A CA 5
ATOM 7203 C C . LYS A 1 34 ? -1.780 -2.744 -4.111 1.00 0.00 34 LYS A C 5
ATOM 7204 O O . LYS A 1 34 ? -1.650 -3.785 -3.468 1.00 0.00 34 LYS A O 5
ATOM 7223 N N . ALA A 1 35 ? -2.820 -1.929 -3.967 1.00 0.00 35 ALA A N 5
ATOM 7224 C CA . ALA A 1 35 ? -3.892 -2.220 -3.024 1.00 0.00 35 ALA A CA 5
ATOM 7225 C C . ALA A 1 35 ? -5.079 -2.872 -3.726 1.00 0.00 35 ALA A C 5
ATOM 7226 O O . ALA A 1 35 ? -5.396 -2.541 -4.868 1.00 0.00 35 ALA A O 5
ATOM 7233 N N . PHE A 1 36 ? -5.730 -3.803 -3.035 1.00 0.00 36 PHE A N 5
ATOM 7234 C CA . PHE A 1 36 ? -6.881 -4.503 -3.593 1.00 0.00 36 PHE A CA 5
ATOM 7235 C C . PHE A 1 36 ? -8.067 -4.450 -2.635 1.00 0.00 36 PHE A C 5
ATOM 7236 O O . PHE A 1 36 ? -8.012 -4.989 -1.530 1.00 0.00 36 PHE A O 5
ATOM 7253 N N . VAL A 1 37 ? -9.140 -3.795 -3.067 1.00 0.00 37 VAL A N 5
ATOM 7254 C CA . VAL A 1 37 ? -10.341 -3.671 -2.250 1.00 0.00 37 VAL A CA 5
ATOM 7255 C C . VAL A 1 37 ? -11.549 -4.280 -2.952 1.00 0.00 37 VAL A C 5
ATOM 7256 O O . VAL A 1 37 ? -11.750 -4.080 -4.149 1.00 0.00 37 VAL A O 5
ATOM 7269 N N . ALA A 1 38 ? -12.351 -5.025 -2.198 1.00 0.00 38 ALA A N 5
ATOM 7270 C CA . ALA A 1 38 ? -13.542 -5.661 -2.747 1.00 0.00 38 ALA A CA 5
ATOM 7271 C C . ALA A 1 38 ? -14.768 -5.364 -1.890 1.00 0.00 38 ALA A C 5
ATOM 7272 O O . ALA A 1 38 ? -14.690 -5.261 -0.666 1.00 0.00 38 ALA A O 5
ATOM 7279 N N . PRO A 1 39 ? -15.929 -5.222 -2.546 1.00 0.00 39 PRO A N 5
ATOM 7280 C CA . PRO A 1 39 ? -16.035 -5.342 -4.003 1.00 0.00 39 PRO A CA 5
ATOM 7281 C C . PRO A 1 39 ? -15.369 -4.179 -4.731 1.00 0.00 39 PRO A C 5
ATOM 7282 O O . PRO A 1 39 ? -15.287 -3.070 -4.204 1.00 0.00 39 PRO A O 5
ATOM 7293 N N . ALA A 1 40 ? -14.893 -4.440 -5.944 1.00 0.00 40 ALA A N 5
ATOM 7294 C CA . ALA A 1 40 ? -14.237 -3.414 -6.744 1.00 0.00 40 ALA A CA 5
ATOM 7295 C C . ALA A 1 40 ? -15.241 -2.380 -7.242 1.00 0.00 40 ALA A C 5
ATOM 7296 O O . ALA A 1 40 ? -16.371 -2.702 -7.609 1.00 0.00 40 ALA A O 5
ATOM 7303 N N . PRO A 1 41 ? -14.822 -1.105 -7.254 1.00 0.00 41 PRO A N 5
ATOM 7304 C CA . PRO A 1 41 ? -15.670 0.003 -7.703 1.00 0.00 41 PRO A CA 5
ATOM 7305 C C . PRO A 1 41 ? -15.920 -0.032 -9.207 1.00 0.00 41 PRO A C 5
ATOM 7306 O O . PRO A 1 41 ? -15.152 -0.613 -9.975 1.00 0.00 41 PRO A O 5
ATOM 7317 N N . PRO A 1 42 ? -17.018 0.604 -9.640 1.00 0.00 42 PRO A N 5
ATOM 7318 C CA . PRO A 1 42 ? -17.394 0.661 -11.056 1.00 0.00 42 PRO A CA 5
ATOM 7319 C C . PRO A 1 42 ? -16.447 1.534 -11.872 1.00 0.00 42 PRO A C 5
ATOM 7320 O O . PRO A 1 42 ? -15.433 2.012 -11.363 1.00 0.00 42 PRO A O 5
ATOM 7331 N N . VAL A 1 43 ? -16.785 1.740 -13.141 1.00 0.00 43 VAL A N 5
ATOM 7332 C CA . VAL A 1 43 ? -15.965 2.558 -14.028 1.00 0.00 43 VAL A CA 5
ATOM 7333 C C . VAL A 1 43 ? -16.082 4.036 -13.675 1.00 0.00 43 VAL A C 5
ATOM 7334 O O . VAL A 1 43 ? -15.163 4.817 -13.921 1.00 0.00 43 VAL A O 5
ATOM 7347 N N . GLU A 1 44 ? -17.218 4.413 -13.096 1.00 0.00 44 GLU A N 5
ATOM 7348 C CA . GLU A 1 44 ? -17.454 5.799 -12.709 1.00 0.00 44 GLU A CA 5
ATOM 7349 C C . GLU A 1 44 ? -16.937 6.066 -11.299 1.00 0.00 44 GLU A C 5
ATOM 7350 O O . GLU A 1 44 ? -15.967 6.802 -11.108 1.00 0.00 44 GLU A O 5
ATOM 7362 N N . THR A 1 45 ? -17.592 5.464 -10.311 1.00 0.00 45 THR A N 5
ATOM 7363 C CA . THR A 1 45 ? -17.201 5.637 -8.917 1.00 0.00 45 THR A CA 5
ATOM 7364 C C . THR A 1 45 ? -15.865 4.960 -8.633 1.00 0.00 45 THR A C 5
ATOM 7365 O O . THR A 1 45 ? -15.548 3.920 -9.211 1.00 0.00 45 THR A O 5
ATOM 7376 N N . THR A 1 46 ? -15.084 5.555 -7.737 1.00 0.00 46 THR A N 5
ATOM 7377 C CA . THR A 1 46 ? -13.782 5.010 -7.376 1.00 0.00 46 THR A CA 5
ATOM 7378 C C . THR A 1 46 ? -13.381 5.431 -5.967 1.00 0.00 46 THR A C 5
ATOM 7379 O O . THR A 1 46 ? -13.830 6.462 -5.465 1.00 0.00 46 THR A O 5
ATOM 7390 N N . TYR A 1 47 ? -12.533 4.628 -5.334 1.00 0.00 47 TYR A N 5
ATOM 7391 C CA . TYR A 1 47 ? -12.072 4.918 -3.981 1.00 0.00 47 TYR A CA 5
ATOM 7392 C C . TYR A 1 47 ? -10.730 5.643 -4.005 1.00 0.00 47 TYR A C 5
ATOM 7393 O O . TYR A 1 47 ? -10.123 5.812 -5.061 1.00 0.00 47 TYR A O 5
ATOM 7411 N N . ASN A 1 48 ? -10.273 6.068 -2.832 1.00 0.00 48 ASN A N 5
ATOM 7412 C CA . ASN A 1 48 ? -9.003 6.775 -2.717 1.00 0.00 48 ASN A CA 5
ATOM 7413 C C . ASN A 1 48 ? -7.989 5.947 -1.933 1.00 0.00 48 ASN A C 5
ATOM 7414 O O . ASN A 1 48 ? -8.309 5.381 -0.887 1.00 0.00 48 ASN A O 5
ATOM 7425 N N . TYR A 1 49 ? -6.765 5.882 -2.445 1.00 0.00 49 TYR A N 5
ATOM 7426 C CA . TYR A 1 49 ? -5.704 5.122 -1.794 1.00 0.00 49 TYR A CA 5
ATOM 7427 C C . TYR A 1 49 ? -4.689 6.055 -1.140 1.00 0.00 49 TYR A C 5
ATOM 7428 O O . TYR A 1 49 ? -3.943 6.755 -1.824 1.00 0.00 49 TYR A O 5
ATOM 7446 N N . GLU A 1 50 ? -4.667 6.057 0.189 1.00 0.00 50 GLU A N 5
ATOM 7447 C CA . GLU A 1 50 ? -3.744 6.903 0.936 1.00 0.00 50 GLU A CA 5
ATOM 7448 C C . GLU A 1 50 ? -2.743 6.058 1.719 1.00 0.00 50 GLU A C 5
ATOM 7449 O O . GLU A 1 50 ? -3.086 5.456 2.737 1.00 0.00 50 GLU A O 5
ATOM 7461 N N . TRP A 1 51 ? -1.507 6.018 1.236 1.00 0.00 51 TRP A N 5
ATOM 7462 C CA . TRP A 1 51 ? -0.456 5.246 1.890 1.00 0.00 51 TRP A CA 5
ATOM 7463 C C . TRP A 1 51 ? 0.258 6.083 2.945 1.00 0.00 51 TRP A C 5
ATOM 7464 O O . TRP A 1 51 ? 0.344 7.305 2.828 1.00 0.00 51 TRP A O 5
ATOM 7485 N N . ASN A 1 52 ? 0.770 5.418 3.976 1.00 0.00 52 ASN A N 5
ATOM 7486 C CA . ASN A 1 52 ? 1.477 6.102 5.052 1.00 0.00 52 ASN A CA 5
ATOM 7487 C C . ASN A 1 52 ? 2.431 5.151 5.768 1.00 0.00 52 ASN A C 5
ATOM 7488 O O . ASN A 1 52 ? 2.092 3.996 6.030 1.00 0.00 52 ASN A O 5
ATOM 7499 N N . LEU A 1 53 ? 3.624 5.643 6.082 1.00 0.00 53 LEU A N 5
ATOM 7500 C CA . LEU A 1 53 ? 4.628 4.838 6.768 1.00 0.00 53 LEU A CA 5
ATOM 7501 C C . LEU A 1 53 ? 4.396 4.848 8.276 1.00 0.00 53 LEU A C 5
ATOM 7502 O O . LEU A 1 53 ? 4.295 5.909 8.891 1.00 0.00 53 LEU A O 5
ATOM 7518 N N . ILE A 1 54 ? 4.316 3.659 8.864 1.00 0.00 54 ILE A N 5
ATOM 7519 C CA . ILE A 1 54 ? 4.100 3.532 10.300 1.00 0.00 54 ILE A CA 5
ATOM 7520 C C . ILE A 1 54 ? 5.274 2.828 10.972 1.00 0.00 54 ILE A C 5
ATOM 7521 O O . ILE A 1 54 ? 5.758 3.264 12.017 1.00 0.00 54 ILE A O 5
ATOM 7537 N N . SER A 1 55 ? 5.729 1.736 10.365 1.00 0.00 55 SER A N 5
ATOM 7538 C CA . SER A 1 55 ? 6.846 0.970 10.905 1.00 0.00 55 SER A CA 5
ATOM 7539 C C . SER A 1 55 ? 8.087 1.129 10.032 1.00 0.00 55 SER A C 5
ATOM 7540 O O . SER A 1 55 ? 8.050 0.869 8.828 1.00 0.00 55 SER A O 5
ATOM 7548 N N . HIS A 1 56 ? 9.185 1.557 10.647 1.00 0.00 56 HIS A N 5
ATOM 7549 C CA . HIS A 1 56 ? 10.438 1.750 9.926 1.00 0.00 56 HIS A CA 5
ATOM 7550 C C . HIS A 1 56 ? 11.589 1.998 10.896 1.00 0.00 56 HIS A C 5
ATOM 7551 O O . HIS A 1 56 ? 11.409 2.540 11.987 1.00 0.00 56 HIS A O 5
ATOM 7566 N N . PRO A 1 57 ? 12.802 1.591 10.492 1.00 0.00 57 PRO A N 5
ATOM 7567 C CA . PRO A 1 57 ? 14.006 1.758 11.311 1.00 0.00 57 PRO A CA 5
ATOM 7568 C C . PRO A 1 57 ? 14.428 3.219 11.431 1.00 0.00 57 PRO A C 5
ATOM 7569 O O . PRO A 1 57 ? 13.856 4.096 10.783 1.00 0.00 57 PRO A O 5
ATOM 7580 N N . THR A 1 58 ? 15.433 3.474 12.263 1.00 0.00 58 THR A N 5
ATOM 7581 C CA . THR A 1 58 ? 15.932 4.828 12.467 1.00 0.00 58 THR A CA 5
ATOM 7582 C C . THR A 1 58 ? 16.872 5.244 11.342 1.00 0.00 58 THR A C 5
ATOM 7583 O O . THR A 1 58 ? 17.006 6.429 11.038 1.00 0.00 58 THR A O 5
ATOM 7594 N N . ASP A 1 59 ? 17.520 4.262 10.725 1.00 0.00 59 ASP A N 5
ATOM 7595 C CA . ASP A 1 59 ? 18.447 4.526 9.631 1.00 0.00 59 ASP A CA 5
ATOM 7596 C C . ASP A 1 59 ? 17.728 5.184 8.457 1.00 0.00 59 ASP A C 5
ATOM 7597 O O . ASP A 1 59 ? 18.321 5.965 7.712 1.00 0.00 59 ASP A O 5
ATOM 7606 N N . TYR A 1 60 ? 16.449 4.862 8.298 1.00 0.00 60 TYR A N 5
ATOM 7607 C CA . TYR A 1 60 ? 15.651 5.419 7.213 1.00 0.00 60 TYR A CA 5
ATOM 7608 C C . TYR A 1 60 ? 15.067 6.773 7.605 1.00 0.00 60 TYR A C 5
ATOM 7609 O O . TYR A 1 60 ? 14.554 6.942 8.711 1.00 0.00 60 TYR A O 5
ATOM 7627 N N . GLN A 1 61 ? 15.149 7.733 6.689 1.00 0.00 61 GLN A N 5
ATOM 7628 C CA . GLN A 1 61 ? 14.629 9.073 6.939 1.00 0.00 61 GLN A CA 5
ATOM 7629 C C . GLN A 1 61 ? 13.112 9.106 6.782 1.00 0.00 61 GLN A C 5
ATOM 7630 O O . GLN A 1 61 ? 12.389 9.447 7.717 1.00 0.00 61 GLN A O 5
ATOM 7644 N N . GLY A 1 62 ? 12.637 8.749 5.592 1.00 0.00 62 GLY A N 5
ATOM 7645 C CA . GLY A 1 62 ? 11.209 8.746 5.334 1.00 0.00 62 GLY A CA 5
ATOM 7646 C C . GLY A 1 62 ? 10.834 9.600 4.140 1.00 0.00 62 GLY A C 5
ATOM 7647 O O . GLY A 1 62 ? 10.689 10.816 4.260 1.00 0.00 62 GLY A O 5
ATOM 7651 N N . GLU A 1 63 ? 10.677 8.962 2.984 1.00 0.00 63 GLU A N 5
ATOM 7652 C CA . GLU A 1 63 ? 10.319 9.673 1.762 1.00 0.00 63 GLU A CA 5
ATOM 7653 C C . GLU A 1 63 ? 9.291 8.885 0.956 1.00 0.00 63 GLU A C 5
ATOM 7654 O O . GLU A 1 63 ? 9.621 7.886 0.316 1.00 0.00 63 GLU A O 5
ATOM 7666 N N . ILE A 1 64 ? 8.043 9.341 0.993 1.00 0.00 64 ILE A N 5
ATOM 7667 C CA . ILE A 1 64 ? 6.967 8.680 0.266 1.00 0.00 64 ILE A CA 5
ATOM 7668 C C . ILE A 1 64 ? 5.899 9.680 -0.165 1.00 0.00 64 ILE A C 5
ATOM 7669 O O . ILE A 1 64 ? 5.779 10.763 0.408 1.00 0.00 64 ILE A O 5
ATOM 7685 N N . LYS A 1 65 ? 5.124 9.309 -1.178 1.00 0.00 65 LYS A N 5
ATOM 7686 C CA . LYS A 1 65 ? 4.063 10.171 -1.686 1.00 0.00 65 LYS A CA 5
ATOM 7687 C C . LYS A 1 65 ? 2.689 9.615 -1.322 1.00 0.00 65 LYS A C 5
ATOM 7688 O O . LYS A 1 65 ? 1.728 9.775 -2.073 1.00 0.00 65 LYS A O 5
ATOM 7707 N N . GLN A 1 66 ? 2.607 8.965 -0.166 1.00 0.00 66 GLN A N 5
ATOM 7708 C CA . GLN A 1 66 ? 1.350 8.387 0.296 1.00 0.00 66 GLN A CA 5
ATOM 7709 C C . GLN A 1 66 ? 0.604 7.716 -0.853 1.00 0.00 66 GLN A C 5
ATOM 7710 O O . GLN A 1 66 ? -0.621 7.612 -0.833 1.00 0.00 66 GLN A O 5
ATOM 7724 N N . GLY A 1 67 ? 1.353 7.263 -1.854 1.00 0.00 67 GLY A N 5
ATOM 7725 C CA . GLY A 1 67 ? 0.745 6.609 -2.997 1.00 0.00 67 GLY A CA 5
ATOM 7726 C C . GLY A 1 67 ? -0.621 7.175 -3.331 1.00 0.00 67 GLY A C 5
ATOM 7727 O O . GLY A 1 67 ? -1.644 6.536 -3.083 1.00 0.00 67 GLY A O 5
ATOM 7731 N N . HIS A 1 68 ? -0.639 8.379 -3.894 1.00 0.00 68 HIS A N 5
ATOM 7732 C CA . HIS A 1 68 ? -1.890 9.033 -4.261 1.00 0.00 68 HIS A CA 5
ATOM 7733 C C . HIS A 1 68 ? -2.724 8.137 -5.172 1.00 0.00 68 HIS A C 5
ATOM 7734 O O . HIS A 1 68 ? -3.911 8.384 -5.385 1.00 0.00 68 HIS A O 5
ATOM 7749 N N . LYS A 1 69 ? -2.096 7.095 -5.706 1.00 0.00 69 LYS A N 5
ATOM 7750 C CA . LYS A 1 69 ? -2.779 6.161 -6.593 1.00 0.00 69 LYS A CA 5
ATOM 7751 C C . LYS A 1 69 ? -2.975 4.810 -5.913 1.00 0.00 69 LYS A C 5
ATOM 7752 O O . LYS A 1 69 ? -2.620 4.634 -4.748 1.00 0.00 69 LYS A O 5
ATOM 7771 N N . GLN A 1 70 ? -3.542 3.859 -6.648 1.00 0.00 70 GLN A N 5
ATOM 7772 C CA . GLN A 1 70 ? -3.785 2.524 -6.115 1.00 0.00 70 GLN A CA 5
ATOM 7773 C C . GLN A 1 70 ? -2.474 1.766 -5.929 1.00 0.00 70 GLN A C 5
ATOM 7774 O O . GLN A 1 70 ? -2.419 0.765 -5.214 1.00 0.00 70 GLN A O 5
ATOM 7788 N N . THR A 1 71 ? -1.419 2.249 -6.578 1.00 0.00 71 THR A N 5
ATOM 7789 C CA . THR A 1 71 ? -0.109 1.617 -6.485 1.00 0.00 71 THR A CA 5
ATOM 7790 C C . THR A 1 71 ? 0.925 2.576 -5.908 1.00 0.00 71 THR A C 5
ATOM 7791 O O . THR A 1 71 ? 0.949 3.760 -6.250 1.00 0.00 71 THR A O 5
ATOM 7802 N N . LEU A 1 72 ? 1.779 2.060 -5.031 1.00 0.00 72 LEU A N 5
ATOM 7803 C CA . LEU A 1 72 ? 2.817 2.872 -4.406 1.00 0.00 72 LEU A CA 5
ATOM 7804 C C . LEU A 1 72 ? 4.205 2.386 -4.810 1.00 0.00 72 LEU A C 5
ATOM 7805 O O . LEU A 1 72 ? 4.547 1.220 -4.616 1.00 0.00 72 LEU A O 5
ATOM 7821 N N . ASN A 1 73 ? 5.002 3.289 -5.372 1.00 0.00 73 ASN A N 5
ATOM 7822 C CA . ASN A 1 73 ? 6.354 2.953 -5.803 1.00 0.00 73 ASN A CA 5
ATOM 7823 C C . ASN A 1 73 ? 7.392 3.696 -4.967 1.00 0.00 73 ASN A C 5
ATOM 7824 O O . ASN A 1 73 ? 7.315 4.914 -4.800 1.00 0.00 73 ASN A O 5
ATOM 7835 N N . LEU A 1 74 ? 8.362 2.955 -4.443 1.00 0.00 74 LEU A N 5
ATOM 7836 C CA . LEU A 1 74 ? 9.417 3.542 -3.624 1.00 0.00 74 LEU A CA 5
ATOM 7837 C C . LEU A 1 74 ? 10.761 3.483 -4.343 1.00 0.00 74 LEU A C 5
ATOM 7838 O O . LEU A 1 74 ? 10.932 2.728 -5.299 1.00 0.00 74 LEU A O 5
ATOM 7854 N N . SER A 1 75 ? 11.713 4.284 -3.874 1.00 0.00 75 SER A N 5
ATOM 7855 C CA . SER A 1 75 ? 13.042 4.324 -4.473 1.00 0.00 75 SER A CA 5
ATOM 7856 C C . SER A 1 75 ? 14.107 4.588 -3.413 1.00 0.00 75 SER A C 5
ATOM 7857 O O . SER A 1 75 ? 13.791 4.866 -2.257 1.00 0.00 75 SER A O 5
ATOM 7865 N N . GLN A 1 76 ? 15.370 4.497 -3.817 1.00 0.00 76 GLN A N 5
ATOM 7866 C CA . GLN A 1 76 ? 16.483 4.725 -2.903 1.00 0.00 76 GLN A CA 5
ATOM 7867 C C . GLN A 1 76 ? 16.175 4.160 -1.520 1.00 0.00 76 GLN A C 5
ATOM 7868 O O . GLN A 1 76 ? 16.527 4.757 -0.501 1.00 0.00 76 GLN A O 5
ATOM 7882 N N . LEU A 1 77 ? 15.516 3.007 -1.490 1.00 0.00 77 LEU A N 5
ATOM 7883 C CA . LEU A 1 77 ? 15.160 2.362 -0.232 1.00 0.00 77 LEU A CA 5
ATOM 7884 C C . LEU A 1 77 ? 16.393 1.775 0.447 1.00 0.00 77 LEU A C 5
ATOM 7885 O O . LEU A 1 77 ? 17.207 1.108 -0.191 1.00 0.00 77 LEU A O 5
ATOM 7901 N N . SER A 1 78 ? 16.524 2.027 1.746 1.00 0.00 78 SER A N 5
ATOM 7902 C CA . SER A 1 78 ? 17.659 1.526 2.512 1.00 0.00 78 SER A CA 5
ATOM 7903 C C . SER A 1 78 ? 17.376 0.126 3.048 1.00 0.00 78 SER A C 5
ATOM 7904 O O . SER A 1 78 ? 16.254 -0.372 2.956 1.00 0.00 78 SER A O 5
ATOM 7912 N N . VAL A 1 79 ? 18.403 -0.505 3.609 1.00 0.00 79 VAL A N 5
ATOM 7913 C CA . VAL A 1 79 ? 18.267 -1.847 4.161 1.00 0.00 79 VAL A CA 5
ATOM 7914 C C . VAL A 1 79 ? 17.503 -1.823 5.480 1.00 0.00 79 VAL A C 5
ATOM 7915 O O . VAL A 1 79 ? 18.005 -1.336 6.492 1.00 0.00 79 VAL A O 5
ATOM 7928 N N . GLY A 1 80 ? 16.284 -2.354 5.461 1.00 0.00 80 GLY A N 5
ATOM 7929 C CA . GLY A 1 80 ? 15.469 -2.385 6.662 1.00 0.00 80 GLY A CA 5
ATOM 7930 C C . GLY A 1 80 ? 14.021 -2.725 6.371 1.00 0.00 80 GLY A C 5
ATOM 7931 O O . GLY A 1 80 ? 13.632 -2.881 5.212 1.00 0.00 80 GLY A O 5
ATOM 7935 N N . LEU A 1 81 ? 13.219 -2.841 7.424 1.00 0.00 81 LEU A N 5
ATOM 7936 C CA . LEU A 1 81 ? 11.805 -3.167 7.276 1.00 0.00 81 LEU A CA 5
ATOM 7937 C C . LEU A 1 81 ? 10.968 -1.901 7.124 1.00 0.00 81 LEU A C 5
ATOM 7938 O O . LEU A 1 81 ? 11.247 -0.880 7.754 1.00 0.00 81 LEU A O 5
ATOM 7954 N N . TYR A 1 82 ? 9.940 -1.975 6.286 1.00 0.00 82 TYR A N 5
ATOM 7955 C CA . TYR A 1 82 ? 9.061 -0.835 6.051 1.00 0.00 82 TYR A CA 5
ATOM 7956 C C . TYR A 1 82 ? 7.614 -1.288 5.885 1.00 0.00 82 TYR A C 5
ATOM 7957 O O . TYR A 1 82 ? 7.252 -1.889 4.873 1.00 0.00 82 TYR A O 5
ATOM 7975 N N . VAL A 1 83 ? 6.790 -0.994 6.885 1.00 0.00 83 VAL A N 5
ATOM 7976 C CA . VAL A 1 83 ? 5.381 -1.368 6.850 1.00 0.00 83 VAL A CA 5
ATOM 7977 C C . VAL A 1 83 ? 4.510 -0.191 6.425 1.00 0.00 83 VAL A C 5
ATOM 7978 O O . VAL A 1 83 ? 4.283 0.739 7.199 1.00 0.00 83 VAL A O 5
ATOM 7991 N N . PHE A 1 84 ? 4.024 -0.238 5.189 1.00 0.00 84 PHE A N 5
ATOM 7992 C CA . PHE A 1 84 ? 3.177 0.825 4.660 1.00 0.00 84 PHE A CA 5
ATOM 7993 C C . PHE A 1 84 ? 1.701 0.463 4.796 1.00 0.00 84 PHE A C 5
ATOM 7994 O O . PHE A 1 84 ? 1.303 -0.675 4.545 1.00 0.00 84 PHE A O 5
ATOM 8011 N N . LYS A 1 85 ? 0.894 1.439 5.196 1.00 0.00 85 LYS A N 5
ATOM 8012 C CA . LYS A 1 85 ? -0.539 1.227 5.366 1.00 0.00 85 LYS A CA 5
ATOM 8013 C C . LYS A 1 85 ? -1.336 2.084 4.388 1.00 0.00 85 LYS A C 5
ATOM 8014 O O . LYS A 1 85 ? -1.110 3.289 4.276 1.00 0.00 85 LYS A O 5
ATOM 8033 N N . VAL A 1 86 ? -2.270 1.456 3.682 1.00 0.00 86 VAL A N 5
ATOM 8034 C CA . VAL A 1 86 ? -3.103 2.162 2.715 1.00 0.00 86 VAL A CA 5
ATOM 8035 C C . VAL A 1 86 ? -4.551 2.234 3.186 1.00 0.00 86 VAL A C 5
ATOM 8036 O O . VAL A 1 86 ? -5.256 1.225 3.221 1.00 0.00 86 VAL A O 5
ATOM 8049 N N . THR A 1 87 ? -4.990 3.435 3.549 1.00 0.00 87 THR A N 5
ATOM 8050 C CA . THR A 1 87 ? -6.355 3.640 4.019 1.00 0.00 87 THR A CA 5
ATOM 8051 C C . THR A 1 87 ? -7.280 4.027 2.870 1.00 0.00 87 THR A C 5
ATOM 8052 O O . THR A 1 87 ? -7.238 5.155 2.379 1.00 0.00 87 THR A O 5
ATOM 8063 N N . VAL A 1 88 ? -8.115 3.084 2.446 1.00 0.00 88 VAL A N 5
ATOM 8064 C CA . VAL A 1 88 ? -9.052 3.326 1.356 1.00 0.00 88 VAL A CA 5
ATOM 8065 C C . VAL A 1 88 ? -10.493 3.288 1.852 1.00 0.00 88 VAL A C 5
ATOM 8066 O O . VAL A 1 88 ? -10.984 2.246 2.286 1.00 0.00 88 VAL A O 5
ATOM 8079 N N . SER A 1 89 ? -11.167 4.432 1.784 1.00 0.00 89 SER A N 5
ATOM 8080 C CA . SER A 1 89 ? -12.552 4.530 2.229 1.00 0.00 89 SER A CA 5
ATOM 8081 C C . SER A 1 89 ? -13.383 5.346 1.243 1.00 0.00 89 SER A C 5
ATOM 8082 O O . SER A 1 89 ? -12.888 6.294 0.632 1.00 0.00 89 SER A O 5
ATOM 8090 N N . SER A 1 90 ? -14.649 4.971 1.093 1.00 0.00 90 SER A N 5
ATOM 8091 C CA . SER A 1 90 ? -15.549 5.665 0.179 1.00 0.00 90 SER A CA 5
ATOM 8092 C C . SER A 1 90 ? -16.635 6.412 0.948 1.00 0.00 90 SER A C 5
ATOM 8093 O O . SER A 1 90 ? -16.658 6.400 2.178 1.00 0.00 90 SER A O 5
ATOM 8101 N N . GLU A 1 91 ? -17.532 7.061 0.212 1.00 0.00 91 GLU A N 5
ATOM 8102 C CA . GLU A 1 91 ? -18.620 7.814 0.825 1.00 0.00 91 GLU A CA 5
ATOM 8103 C C . GLU A 1 91 ? -19.312 6.989 1.906 1.00 0.00 91 GLU A C 5
ATOM 8104 O O . GLU A 1 91 ? -19.490 7.448 3.033 1.00 0.00 91 GLU A O 5
ATOM 8116 N N . ASN A 1 92 ? -19.700 5.768 1.552 1.00 0.00 92 ASN A N 5
ATOM 8117 C CA . ASN A 1 92 ? -20.373 4.878 2.491 1.00 0.00 92 ASN A CA 5
ATOM 8118 C C . ASN A 1 92 ? -19.576 3.593 2.690 1.00 0.00 92 ASN A C 5
ATOM 8119 O O . ASN A 1 92 ? -20.147 2.515 2.854 1.00 0.00 92 ASN A O 5
ATOM 8130 N N . ALA A 1 93 ? -18.253 3.715 2.675 1.00 0.00 93 ALA A N 5
ATOM 8131 C CA . ALA A 1 93 ? -17.377 2.564 2.856 1.00 0.00 93 ALA A CA 5
ATOM 8132 C C . ALA A 1 93 ? -16.042 2.980 3.464 1.00 0.00 93 ALA A C 5
ATOM 8133 O O . ALA A 1 93 ? -15.623 4.131 3.338 1.00 0.00 93 ALA A O 5
ATOM 8140 N N . PHE A 1 94 ? -15.378 2.038 4.125 1.00 0.00 94 PHE A N 5
ATOM 8141 C CA . PHE A 1 94 ? -14.091 2.307 4.754 1.00 0.00 94 PHE A CA 5
ATOM 8142 C C . PHE A 1 94 ? -13.253 1.035 4.846 1.00 0.00 94 PHE A C 5
ATOM 8143 O O . PHE A 1 94 ? -13.714 0.010 5.346 1.00 0.00 94 PHE A O 5
ATOM 8160 N N . GLY A 1 95 ? -12.018 1.110 4.359 1.00 0.00 95 GLY A N 5
ATOM 8161 C CA . GLY A 1 95 ? -11.135 -0.041 4.395 1.00 0.00 95 GLY A CA 5
ATOM 8162 C C . GLY A 1 95 ? -9.672 0.351 4.446 1.00 0.00 95 GLY A C 5
ATOM 8163 O O . GLY A 1 95 ? -9.327 1.512 4.229 1.00 0.00 95 GLY A O 5
ATOM 8167 N N . GLU A 1 96 ? -8.811 -0.619 4.737 1.00 0.00 96 GLU A N 5
ATOM 8168 C CA . GLU A 1 96 ? -7.377 -0.367 4.820 1.00 0.00 96 GLU A CA 5
ATOM 8169 C C . GLU A 1 96 ? -6.596 -1.677 4.865 1.00 0.00 96 GLU A C 5
ATOM 8170 O O . GLU A 1 96 ? -7.106 -2.701 5.317 1.00 0.00 96 GLU A O 5
ATOM 8182 N N . GLY A 1 97 ? -5.354 -1.636 4.391 1.00 0.00 97 GLY A N 5
ATOM 8183 C CA . GLY A 1 97 ? -4.522 -2.825 4.385 1.00 0.00 97 GLY A CA 5
ATOM 8184 C C . GLY A 1 97 ? -3.165 -2.586 5.015 1.00 0.00 97 GLY A C 5
ATOM 8185 O O . GLY A 1 97 ? -2.859 -1.474 5.446 1.00 0.00 97 GLY A O 5
ATOM 8189 N N . PHE A 1 98 ? -2.348 -3.632 5.071 1.00 0.00 98 PHE A N 5
ATOM 8190 C CA . PHE A 1 98 ? -1.016 -3.532 5.656 1.00 0.00 98 PHE A CA 5
ATOM 8191 C C . PHE A 1 98 ? -0.009 -4.356 4.860 1.00 0.00 98 PHE A C 5
ATOM 8192 O O . PHE A 1 98 ? -0.179 -5.563 4.682 1.00 0.00 98 PHE A O 5
ATOM 8209 N N . VAL A 1 99 ? 1.042 -3.696 4.382 1.00 0.00 99 VAL A N 5
ATOM 8210 C CA . VAL A 1 99 ? 2.077 -4.366 3.605 1.00 0.00 99 VAL A CA 5
ATOM 8211 C C . VAL A 1 99 ? 3.468 -3.934 4.055 1.00 0.00 99 VAL A C 5
ATOM 8212 O O . VAL A 1 99 ? 3.726 -2.749 4.256 1.00 0.00 99 VAL A O 5
ATOM 8225 N N . ASN A 1 100 ? 4.362 -4.906 4.212 1.00 0.00 100 ASN A N 5
ATOM 8226 C CA . ASN A 1 100 ? 5.728 -4.626 4.639 1.00 0.00 100 ASN A CA 5
ATOM 8227 C C . ASN A 1 100 ? 6.727 -5.020 3.556 1.00 0.00 100 ASN A C 5
ATOM 8228 O O . ASN A 1 100 ? 6.527 -5.999 2.837 1.00 0.00 100 ASN A O 5
ATOM 8239 N N . VAL A 1 101 ? 7.805 -4.249 3.445 1.00 0.00 101 VAL A N 5
ATOM 8240 C CA . VAL A 1 101 ? 8.838 -4.518 2.452 1.00 0.00 101 VAL A CA 5
ATOM 8241 C C . VAL A 1 101 ? 10.224 -4.527 3.087 1.00 0.00 101 VAL A C 5
ATOM 8242 O O . VAL A 1 101 ? 10.679 -3.517 3.626 1.00 0.00 101 VAL A O 5
ATOM 8255 N N . THR A 1 102 ? 10.891 -5.675 3.022 1.00 0.00 102 THR A N 5
ATOM 8256 C CA . THR A 1 102 ? 12.225 -5.816 3.591 1.00 0.00 102 THR A CA 5
ATOM 8257 C C . THR A 1 102 ? 13.300 -5.632 2.526 1.00 0.00 102 THR A C 5
ATOM 8258 O O . THR A 1 102 ? 13.209 -6.194 1.434 1.00 0.00 102 THR A O 5
ATOM 8269 N N . VAL A 1 103 ? 14.319 -4.843 2.850 1.00 0.00 103 VAL A N 5
ATOM 8270 C CA . VAL A 1 103 ? 15.414 -4.587 1.922 1.00 0.00 103 VAL A CA 5
ATOM 8271 C C . VAL A 1 103 ? 16.695 -5.273 2.379 1.00 0.00 103 VAL A C 5
ATOM 8272 O O . VAL A 1 103 ? 17.054 -5.222 3.556 1.00 0.00 103 VAL A O 5
ATOM 8285 N N . LYS A 1 104 ? 17.383 -5.916 1.442 1.00 0.00 104 LYS A N 5
ATOM 8286 C CA . LYS A 1 104 ? 18.628 -6.612 1.747 1.00 0.00 104 LYS A CA 5
ATOM 8287 C C . LYS A 1 104 ? 19.834 -5.786 1.313 1.00 0.00 104 LYS A C 5
ATOM 8288 O O . LYS A 1 104 ? 19.780 -5.023 0.348 1.00 0.00 104 LYS A O 5
ATOM 8307 N N . PRO A 1 105 ? 20.951 -5.941 2.039 1.00 0.00 105 PRO A N 5
ATOM 8308 C CA . PRO A 1 105 ? 22.192 -5.219 1.746 1.00 0.00 105 PRO A CA 5
ATOM 8309 C C . PRO A 1 105 ? 22.849 -5.695 0.455 1.00 0.00 105 PRO A C 5
ATOM 8310 O O . PRO A 1 105 ? 22.762 -6.870 0.101 1.00 0.00 105 PRO A O 5
ATOM 8321 N N . ALA A 1 106 ? 23.506 -4.775 -0.244 1.00 0.00 106 ALA A N 5
ATOM 8322 C CA . ALA A 1 106 ? 24.180 -5.102 -1.494 1.00 0.00 106 ALA A CA 5
ATOM 8323 C C . ALA A 1 106 ? 25.226 -6.192 -1.285 1.00 0.00 106 ALA A C 5
ATOM 8324 O O . ALA A 1 106 ? 26.301 -5.937 -0.743 1.00 0.00 106 ALA A O 5
ATOM 8331 N N . ARG A 1 107 ? 24.903 -7.406 -1.718 1.00 0.00 107 ARG A N 5
ATOM 8332 C CA . ARG A 1 107 ? 25.815 -8.535 -1.577 1.00 0.00 107 ARG A CA 5
ATOM 8333 C C . ARG A 1 107 ? 27.025 -8.375 -2.493 1.00 0.00 107 ARG A C 5
ATOM 8334 O O . ARG A 1 107 ? 28.168 -8.502 -2.056 1.00 0.00 107 ARG A O 5
ATOM 8355 N N . SER A 1 108 ? 26.763 -8.096 -3.766 1.00 0.00 108 SER A N 5
ATOM 8356 C CA . SER A 1 108 ? 27.830 -7.923 -4.745 1.00 0.00 108 SER A CA 5
ATOM 8357 C C . SER A 1 108 ? 28.313 -6.476 -4.773 1.00 0.00 108 SER A C 5
ATOM 8358 O O . SER A 1 108 ? 27.688 -5.614 -5.388 1.00 0.00 108 SER A O 5
ATOM 8366 N N . GLY A 1 109 ? 29.431 -6.219 -4.101 1.00 0.00 109 GLY A N 5
ATOM 8367 C CA . GLY A 1 109 ? 29.979 -4.876 -4.060 1.00 0.00 109 GLY A CA 5
ATOM 8368 C C . GLY A 1 109 ? 31.425 -4.853 -3.607 1.00 0.00 109 GLY A C 5
ATOM 8369 O O . GLY A 1 109 ? 31.850 -5.655 -2.774 1.00 0.00 109 GLY A O 5
ATOM 8373 N N . PRO A 1 110 ? 32.209 -3.918 -4.163 1.00 0.00 110 PRO A N 5
ATOM 8374 C CA . PRO A 1 110 ? 33.629 -3.773 -3.827 1.00 0.00 110 PRO A CA 5
ATOM 8375 C C . PRO A 1 110 ? 33.838 -3.247 -2.411 1.00 0.00 110 PRO A C 5
ATOM 8376 O O . PRO A 1 110 ? 33.177 -2.300 -1.986 1.00 0.00 110 PRO A O 5
ATOM 8387 N N . SER A 1 111 ? 34.763 -3.867 -1.685 1.00 0.00 111 SER A N 5
ATOM 8388 C CA . SER A 1 111 ? 35.057 -3.463 -0.315 1.00 0.00 111 SER A CA 5
ATOM 8389 C C . SER A 1 111 ? 36.563 -3.393 -0.081 1.00 0.00 111 SER A C 5
ATOM 8390 O O . SER A 1 111 ? 37.304 -4.304 -0.452 1.00 0.00 111 SER A O 5
ATOM 8398 N N . SER A 1 112 ? 37.010 -2.305 0.537 1.00 0.00 112 SER A N 5
ATOM 8399 C CA . SER A 1 112 ? 38.428 -2.112 0.818 1.00 0.00 112 SER A CA 5
ATOM 8400 C C . SER A 1 112 ? 38.751 -2.487 2.261 1.00 0.00 112 SER A C 5
ATOM 8401 O O . SER A 1 112 ? 39.505 -1.791 2.941 1.00 0.00 112 SER A O 5
ATOM 8409 N N . GLY A 1 113 ? 38.175 -3.593 2.722 1.00 0.00 113 GLY A N 5
ATOM 8410 C CA . GLY A 1 113 ? 38.414 -4.042 4.081 1.00 0.00 113 GLY A CA 5
ATOM 8411 C C . GLY A 1 113 ? 39.825 -4.558 4.283 1.00 0.00 113 GLY A C 5
ATOM 8412 O O . GLY A 1 113 ? 40.093 -5.744 4.094 1.00 0.00 113 GLY A O 5
ATOM 8416 N N . GLY A 1 1 ? -19.279 28.673 11.784 1.00 0.00 1 GLY A N 6
ATOM 8417 C CA . GLY A 1 1 ? -20.560 28.011 11.625 1.00 0.00 1 GLY A CA 6
ATOM 8418 C C . GLY A 1 1 ? -20.417 26.573 11.168 1.00 0.00 1 GLY A C 6
ATOM 8419 O O . GLY A 1 1 ? -20.400 26.295 9.969 1.00 0.00 1 GLY A O 6
ATOM 8423 N N . SER A 1 2 ? -20.312 25.657 12.125 1.00 0.00 2 SER A N 6
ATOM 8424 C CA . SER A 1 2 ? -20.164 24.240 11.815 1.00 0.00 2 SER A CA 6
ATOM 8425 C C . SER A 1 2 ? -20.937 23.382 12.811 1.00 0.00 2 SER A C 6
ATOM 8426 O O . SER A 1 2 ? -20.796 23.539 14.023 1.00 0.00 2 SER A O 6
ATOM 8434 N N . SER A 1 3 ? -21.756 22.473 12.289 1.00 0.00 3 SER A N 6
ATOM 8435 C CA . SER A 1 3 ? -22.555 21.592 13.132 1.00 0.00 3 SER A CA 6
ATOM 8436 C C . SER A 1 3 ? -22.541 20.165 12.592 1.00 0.00 3 SER A C 6
ATOM 8437 O O . SER A 1 3 ? -22.315 19.941 11.403 1.00 0.00 3 SER A O 6
ATOM 8445 N N . GLY A 1 4 ? -22.785 19.202 13.475 1.00 0.00 4 GLY A N 6
ATOM 8446 C CA . GLY A 1 4 ? -22.796 17.808 13.070 1.00 0.00 4 GLY A CA 6
ATOM 8447 C C . GLY A 1 4 ? -23.927 17.027 13.710 1.00 0.00 4 GLY A C 6
ATOM 8448 O O . GLY A 1 4 ? -24.343 17.329 14.828 1.00 0.00 4 GLY A O 6
ATOM 8452 N N . SER A 1 5 ? -24.426 16.021 12.999 1.00 0.00 5 SER A N 6
ATOM 8453 C CA . SER A 1 5 ? -25.519 15.197 13.502 1.00 0.00 5 SER A CA 6
ATOM 8454 C C . SER A 1 5 ? -25.422 13.775 12.959 1.00 0.00 5 SER A C 6
ATOM 8455 O O . SER A 1 5 ? -25.537 13.550 11.754 1.00 0.00 5 SER A O 6
ATOM 8463 N N . SER A 1 6 ? -25.210 12.819 13.857 1.00 0.00 6 SER A N 6
ATOM 8464 C CA . SER A 1 6 ? -25.093 11.418 13.469 1.00 0.00 6 SER A CA 6
ATOM 8465 C C . SER A 1 6 ? -25.299 10.502 14.672 1.00 0.00 6 SER A C 6
ATOM 8466 O O . SER A 1 6 ? -24.838 10.794 15.775 1.00 0.00 6 SER A O 6
ATOM 8474 N N . GLY A 1 7 ? -25.996 9.391 14.450 1.00 0.00 7 GLY A N 6
ATOM 8475 C CA . GLY A 1 7 ? -26.251 8.449 15.524 1.00 0.00 7 GLY A CA 6
ATOM 8476 C C . GLY A 1 7 ? -26.039 7.011 15.096 1.00 0.00 7 GLY A C 6
ATOM 8477 O O . GLY A 1 7 ? -24.934 6.605 14.732 1.00 0.00 7 GLY A O 6
ATOM 8481 N N . PRO A 1 8 ? -27.115 6.212 15.137 1.00 0.00 8 PRO A N 6
ATOM 8482 C CA . PRO A 1 8 ? -27.066 4.797 14.755 1.00 0.00 8 PRO A CA 6
ATOM 8483 C C . PRO A 1 8 ? -26.863 4.609 13.256 1.00 0.00 8 PRO A C 6
ATOM 8484 O O . PRO A 1 8 ? -27.816 4.361 12.517 1.00 0.00 8 PRO A O 6
ATOM 8495 N N . ARG A 1 9 ? -25.615 4.727 12.813 1.00 0.00 9 ARG A N 6
ATOM 8496 C CA . ARG A 1 9 ? -25.287 4.570 11.401 1.00 0.00 9 ARG A CA 6
ATOM 8497 C C . ARG A 1 9 ? -24.108 3.619 11.219 1.00 0.00 9 ARG A C 6
ATOM 8498 O O . ARG A 1 9 ? -23.339 3.381 12.151 1.00 0.00 9 ARG A O 6
ATOM 8519 N N . THR A 1 10 ? -23.971 3.079 10.013 1.00 0.00 10 THR A N 6
ATOM 8520 C CA . THR A 1 10 ? -22.887 2.153 9.709 1.00 0.00 10 THR A CA 6
ATOM 8521 C C . THR A 1 10 ? -22.425 2.303 8.264 1.00 0.00 10 THR A C 6
ATOM 8522 O O . THR A 1 10 ? -23.193 2.718 7.396 1.00 0.00 10 THR A O 6
ATOM 8533 N N . VAL A 1 11 ? -21.165 1.962 8.012 1.00 0.00 11 VAL A N 6
ATOM 8534 C CA . VAL A 1 11 ? -20.601 2.057 6.670 1.00 0.00 11 VAL A CA 6
ATOM 8535 C C . VAL A 1 11 ? -20.391 0.675 6.063 1.00 0.00 11 VAL A C 6
ATOM 8536 O O . VAL A 1 11 ? -20.696 -0.342 6.686 1.00 0.00 11 VAL A O 6
ATOM 8549 N N . LYS A 1 12 ? -19.867 0.644 4.843 1.00 0.00 12 LYS A N 6
ATOM 8550 C CA . LYS A 1 12 ? -19.613 -0.613 4.150 1.00 0.00 12 LYS A CA 6
ATOM 8551 C C . LYS A 1 12 ? -18.181 -1.083 4.381 1.00 0.00 12 LYS A C 6
ATOM 8552 O O . LYS A 1 12 ? -17.227 -0.373 4.064 1.00 0.00 12 LYS A O 6
ATOM 8571 N N . GLU A 1 13 ? -18.038 -2.283 4.935 1.00 0.00 13 GLU A N 6
ATOM 8572 C CA . GLU A 1 13 ? -16.721 -2.847 5.207 1.00 0.00 13 GLU A CA 6
ATOM 8573 C C . GLU A 1 13 ? -16.048 -3.305 3.917 1.00 0.00 13 GLU A C 6
ATOM 8574 O O . GLU A 1 13 ? -16.544 -4.197 3.228 1.00 0.00 13 GLU A O 6
ATOM 8586 N N . LEU A 1 14 ? -14.916 -2.689 3.597 1.00 0.00 14 LEU A N 6
ATOM 8587 C CA . LEU A 1 14 ? -14.173 -3.032 2.389 1.00 0.00 14 LEU A CA 6
ATOM 8588 C C . LEU A 1 14 ? -12.940 -3.865 2.726 1.00 0.00 14 LEU A C 6
ATOM 8589 O O . LEU A 1 14 ? -12.215 -3.564 3.675 1.00 0.00 14 LEU A O 6
ATOM 8605 N N . THR A 1 15 ? -12.707 -4.912 1.941 1.00 0.00 15 THR A N 6
ATOM 8606 C CA . THR A 1 15 ? -11.561 -5.787 2.155 1.00 0.00 15 THR A CA 6
ATOM 8607 C C . THR A 1 15 ? -10.347 -5.306 1.369 1.00 0.00 15 THR A C 6
ATOM 8608 O O . THR A 1 15 ? -10.149 -5.688 0.216 1.00 0.00 15 THR A O 6
ATOM 8619 N N . VAL A 1 16 ? -9.534 -4.465 2.001 1.00 0.00 16 VAL A N 6
ATOM 8620 C CA . VAL A 1 16 ? -8.337 -3.932 1.361 1.00 0.00 16 VAL A CA 6
ATOM 8621 C C . VAL A 1 16 ? -7.145 -4.860 1.567 1.00 0.00 16 VAL A C 6
ATOM 8622 O O . VAL A 1 16 ? -6.751 -5.140 2.699 1.00 0.00 16 VAL A O 6
ATOM 8635 N N . SER A 1 17 ? -6.574 -5.334 0.464 1.00 0.00 17 SER A N 6
ATOM 8636 C CA . SER A 1 17 ? -5.428 -6.234 0.523 1.00 0.00 17 SER A CA 6
ATOM 8637 C C . SER A 1 17 ? -4.368 -5.830 -0.496 1.00 0.00 17 SER A C 6
ATOM 8638 O O . SER A 1 17 ? -4.653 -5.698 -1.686 1.00 0.00 17 SER A O 6
ATOM 8646 N N . ALA A 1 18 ? -3.142 -5.635 -0.021 1.00 0.00 18 ALA A N 6
ATOM 8647 C CA . ALA A 1 18 ? -2.038 -5.248 -0.890 1.00 0.00 18 ALA A CA 6
ATOM 8648 C C . ALA A 1 18 ? -1.577 -6.422 -1.747 1.00 0.00 18 ALA A C 6
ATOM 8649 O O . ALA A 1 18 ? -1.291 -6.262 -2.933 1.00 0.00 18 ALA A O 6
ATOM 8656 N N . GLY A 1 19 ? -1.507 -7.602 -1.139 1.00 0.00 19 GLY A N 6
ATOM 8657 C CA . GLY A 1 19 ? -1.079 -8.786 -1.862 1.00 0.00 19 GLY A CA 6
ATOM 8658 C C . GLY A 1 19 ? -0.299 -9.748 -0.989 1.00 0.00 19 GLY A C 6
ATOM 8659 O O . GLY A 1 19 ? -0.806 -10.806 -0.613 1.00 0.00 19 GLY A O 6
ATOM 8663 N N . ASP A 1 20 ? 0.937 -9.384 -0.667 1.00 0.00 20 ASP A N 6
ATOM 8664 C CA . ASP A 1 20 ? 1.789 -10.223 0.167 1.00 0.00 20 ASP A CA 6
ATOM 8665 C C . ASP A 1 20 ? 3.087 -9.502 0.516 1.00 0.00 20 ASP A C 6
ATOM 8666 O O . ASP A 1 20 ? 3.336 -8.391 0.051 1.00 0.00 20 ASP A O 6
ATOM 8675 N N . ASN A 1 21 ? 3.911 -10.143 1.339 1.00 0.00 21 ASN A N 6
ATOM 8676 C CA . ASN A 1 21 ? 5.183 -9.562 1.753 1.00 0.00 21 ASN A CA 6
ATOM 8677 C C . ASN A 1 21 ? 6.160 -9.503 0.582 1.00 0.00 21 ASN A C 6
ATOM 8678 O O . ASN A 1 21 ? 6.315 -10.473 -0.161 1.00 0.00 21 ASN A O 6
ATOM 8689 N N . LEU A 1 22 ? 6.818 -8.359 0.425 1.00 0.00 22 LEU A N 6
ATOM 8690 C CA . LEU A 1 22 ? 7.781 -8.173 -0.655 1.00 0.00 22 LEU A CA 6
ATOM 8691 C C . LEU A 1 22 ? 9.190 -7.987 -0.101 1.00 0.00 22 LEU A C 6
ATOM 8692 O O . LEU A 1 22 ? 9.388 -7.299 0.901 1.00 0.00 22 LEU A O 6
ATOM 8708 N N . ILE A 1 23 ? 10.165 -8.603 -0.760 1.00 0.00 23 ILE A N 6
ATOM 8709 C CA . ILE A 1 23 ? 11.556 -8.503 -0.336 1.00 0.00 23 ILE A CA 6
ATOM 8710 C C . ILE A 1 23 ? 12.463 -8.139 -1.507 1.00 0.00 23 ILE A C 6
ATOM 8711 O O . ILE A 1 23 ? 12.457 -8.809 -2.540 1.00 0.00 23 ILE A O 6
ATOM 8727 N N . ILE A 1 24 ? 13.243 -7.077 -1.336 1.00 0.00 24 ILE A N 6
ATOM 8728 C CA . ILE A 1 24 ? 14.158 -6.627 -2.378 1.00 0.00 24 ILE A CA 6
ATOM 8729 C C . ILE A 1 24 ? 15.607 -6.716 -1.912 1.00 0.00 24 ILE A C 6
ATOM 8730 O O . ILE A 1 24 ? 15.882 -6.844 -0.718 1.00 0.00 24 ILE A O 6
ATOM 8746 N N . THR A 1 25 ? 16.534 -6.647 -2.863 1.00 0.00 25 THR A N 6
ATOM 8747 C CA . THR A 1 25 ? 17.956 -6.719 -2.551 1.00 0.00 25 THR A CA 6
ATOM 8748 C C . THR A 1 25 ? 18.740 -5.654 -3.309 1.00 0.00 25 THR A C 6
ATOM 8749 O O . THR A 1 25 ? 18.579 -5.493 -4.520 1.00 0.00 25 THR A O 6
ATOM 8760 N N . LEU A 1 26 ? 19.589 -4.928 -2.590 1.00 0.00 26 LEU A N 6
ATOM 8761 C CA . LEU A 1 26 ? 20.400 -3.877 -3.196 1.00 0.00 26 LEU A CA 6
ATOM 8762 C C . LEU A 1 26 ? 21.163 -4.407 -4.406 1.00 0.00 26 LEU A C 6
ATOM 8763 O O . LEU A 1 26 ? 21.416 -5.605 -4.535 1.00 0.00 26 LEU A O 6
ATOM 8779 N N . PRO A 1 27 ? 21.540 -3.495 -5.314 1.00 0.00 27 PRO A N 6
ATOM 8780 C CA . PRO A 1 27 ? 21.244 -2.066 -5.171 1.00 0.00 27 PRO A CA 6
ATOM 8781 C C . PRO A 1 27 ? 19.759 -1.763 -5.339 1.00 0.00 27 PRO A C 6
ATOM 8782 O O . PRO A 1 27 ? 19.267 -0.741 -4.860 1.00 0.00 27 PRO A O 6
ATOM 8793 N N . ASP A 1 28 ? 19.051 -2.656 -6.021 1.00 0.00 28 ASP A N 6
ATOM 8794 C CA . ASP A 1 28 ? 17.621 -2.484 -6.250 1.00 0.00 28 ASP A CA 6
ATOM 8795 C C . ASP A 1 28 ? 16.911 -2.063 -4.967 1.00 0.00 28 ASP A C 6
ATOM 8796 O O . ASP A 1 28 ? 16.685 -2.879 -4.075 1.00 0.00 28 ASP A O 6
ATOM 8805 N N . ASN A 1 29 ? 16.564 -0.783 -4.882 1.00 0.00 29 ASN A N 6
ATOM 8806 C CA . ASN A 1 29 ? 15.882 -0.253 -3.707 1.00 0.00 29 ASN A CA 6
ATOM 8807 C C . ASN A 1 29 ? 14.520 0.323 -4.083 1.00 0.00 29 ASN A C 6
ATOM 8808 O O . ASN A 1 29 ? 13.982 1.178 -3.381 1.00 0.00 29 ASN A O 6
ATOM 8819 N N . GLU A 1 30 ? 13.968 -0.153 -5.195 1.00 0.00 30 GLU A N 6
ATOM 8820 C CA . GLU A 1 30 ? 12.669 0.315 -5.664 1.00 0.00 30 GLU A CA 6
ATOM 8821 C C . GLU A 1 30 ? 11.648 -0.819 -5.660 1.00 0.00 30 GLU A C 6
ATOM 8822 O O . GLU A 1 30 ? 11.965 -1.955 -6.012 1.00 0.00 30 GLU A O 6
ATOM 8834 N N . VAL A 1 31 ? 10.422 -0.501 -5.258 1.00 0.00 31 VAL A N 6
ATOM 8835 C CA . VAL A 1 31 ? 9.353 -1.492 -5.208 1.00 0.00 31 VAL A CA 6
ATOM 8836 C C . VAL A 1 31 ? 8.009 -0.870 -5.570 1.00 0.00 31 VAL A C 6
ATOM 8837 O O . VAL A 1 31 ? 7.722 0.268 -5.202 1.00 0.00 31 VAL A O 6
ATOM 8850 N N . GLU A 1 32 ? 7.189 -1.626 -6.294 1.00 0.00 32 GLU A N 6
ATOM 8851 C CA . GLU A 1 32 ? 5.875 -1.148 -6.706 1.00 0.00 32 GLU A CA 6
ATOM 8852 C C . GLU A 1 32 ? 4.768 -1.968 -6.051 1.00 0.00 32 GLU A C 6
ATOM 8853 O O . GLU A 1 32 ? 4.508 -3.107 -6.442 1.00 0.00 32 GLU A O 6
ATOM 8865 N N . LEU A 1 33 ? 4.118 -1.381 -5.052 1.00 0.00 33 LEU A N 6
ATOM 8866 C CA . LEU A 1 33 ? 3.038 -2.056 -4.340 1.00 0.00 33 LEU A CA 6
ATOM 8867 C C . LEU A 1 33 ? 1.687 -1.740 -4.974 1.00 0.00 33 LEU A C 6
ATOM 8868 O O . LEU A 1 33 ? 1.512 -0.694 -5.599 1.00 0.00 33 LEU A O 6
ATOM 8884 N N . LYS A 1 34 ? 0.734 -2.651 -4.808 1.00 0.00 34 LYS A N 6
ATOM 8885 C CA . LYS A 1 34 ? -0.603 -2.469 -5.361 1.00 0.00 34 LYS A CA 6
ATOM 8886 C C . LYS A 1 34 ? -1.670 -2.854 -4.341 1.00 0.00 34 LYS A C 6
ATOM 8887 O O . LYS A 1 34 ? -1.514 -3.826 -3.602 1.00 0.00 34 LYS A O 6
ATOM 8906 N N . ALA A 1 35 ? -2.754 -2.086 -4.307 1.00 0.00 35 ALA A N 6
ATOM 8907 C CA . ALA A 1 35 ? -3.848 -2.350 -3.380 1.00 0.00 35 ALA A CA 6
ATOM 8908 C C . ALA A 1 35 ? -5.025 -3.006 -4.093 1.00 0.00 35 ALA A C 6
ATOM 8909 O O . ALA A 1 35 ? -5.240 -2.791 -5.286 1.00 0.00 35 ALA A O 6
ATOM 8916 N N . PHE A 1 36 ? -5.784 -3.810 -3.355 1.00 0.00 36 PHE A N 6
ATOM 8917 C CA . PHE A 1 36 ? -6.939 -4.500 -3.918 1.00 0.00 36 PHE A CA 6
ATOM 8918 C C . PHE A 1 36 ? -8.161 -4.338 -3.018 1.00 0.00 36 PHE A C 6
ATOM 8919 O O . PHE A 1 36 ? -8.170 -4.798 -1.876 1.00 0.00 36 PHE A O 6
ATOM 8936 N N . VAL A 1 37 ? -9.191 -3.681 -3.541 1.00 0.00 37 VAL A N 6
ATOM 8937 C CA . VAL A 1 37 ? -10.419 -3.458 -2.786 1.00 0.00 37 VAL A CA 6
ATOM 8938 C C . VAL A 1 37 ? -11.533 -4.381 -3.265 1.00 0.00 37 VAL A C 6
ATOM 8939 O O . VAL A 1 37 ? -11.839 -4.436 -4.456 1.00 0.00 37 VAL A O 6
ATOM 8952 N N . ALA A 1 38 ? -12.137 -5.106 -2.329 1.00 0.00 38 ALA A N 6
ATOM 8953 C CA . ALA A 1 38 ? -13.220 -6.025 -2.655 1.00 0.00 38 ALA A CA 6
ATOM 8954 C C . ALA A 1 38 ? -14.455 -5.742 -1.806 1.00 0.00 38 ALA A C 6
ATOM 8955 O O . ALA A 1 38 ? -14.403 -5.732 -0.576 1.00 0.00 38 ALA A O 6
ATOM 8962 N N . PRO A 1 39 ? -15.593 -5.505 -2.475 1.00 0.00 39 PRO A N 6
ATOM 8963 C CA . PRO A 1 39 ? -15.666 -5.513 -3.939 1.00 0.00 39 PRO A CA 6
ATOM 8964 C C . PRO A 1 39 ? -14.937 -4.328 -4.563 1.00 0.00 39 PRO A C 6
ATOM 8965 O O . PRO A 1 39 ? -14.820 -3.267 -3.950 1.00 0.00 39 PRO A O 6
ATOM 8976 N N . ALA A 1 40 ? -14.450 -4.516 -5.785 1.00 0.00 40 ALA A N 6
ATOM 8977 C CA . ALA A 1 40 ? -13.735 -3.461 -6.493 1.00 0.00 40 ALA A CA 6
ATOM 8978 C C . ALA A 1 40 ? -14.698 -2.403 -7.021 1.00 0.00 40 ALA A C 6
ATOM 8979 O O . ALA A 1 40 ? -15.829 -2.697 -7.407 1.00 0.00 40 ALA A O 6
ATOM 8986 N N . PRO A 1 41 ? -14.242 -1.142 -7.039 1.00 0.00 41 PRO A N 6
ATOM 8987 C CA . PRO A 1 41 ? -15.048 -0.015 -7.518 1.00 0.00 41 PRO A CA 6
ATOM 8988 C C . PRO A 1 41 ? -15.269 -0.060 -9.026 1.00 0.00 41 PRO A C 6
ATOM 8989 O O . PRO A 1 41 ? -14.459 -0.599 -9.780 1.00 0.00 41 PRO A O 6
ATOM 9000 N N . PRO A 1 42 ? -16.392 0.519 -9.477 1.00 0.00 42 PRO A N 6
ATOM 9001 C CA . PRO A 1 42 ? -16.745 0.558 -10.900 1.00 0.00 42 PRO A CA 6
ATOM 9002 C C . PRO A 1 42 ? -15.831 1.481 -11.698 1.00 0.00 42 PRO A C 6
ATOM 9003 O O . PRO A 1 42 ? -14.782 1.906 -11.212 1.00 0.00 42 PRO A O 6
ATOM 9014 N N . VAL A 1 43 ? -16.235 1.789 -12.927 1.00 0.00 43 VAL A N 6
ATOM 9015 C CA . VAL A 1 43 ? -15.453 2.663 -13.792 1.00 0.00 43 VAL A CA 6
ATOM 9016 C C . VAL A 1 43 ? -15.598 4.123 -13.375 1.00 0.00 43 VAL A C 6
ATOM 9017 O O . VAL A 1 43 ? -14.623 4.874 -13.362 1.00 0.00 43 VAL A O 6
ATOM 9030 N N . GLU A 1 44 ? -16.821 4.516 -13.034 1.00 0.00 44 GLU A N 6
ATOM 9031 C CA . GLU A 1 44 ? -17.093 5.886 -12.616 1.00 0.00 44 GLU A CA 6
ATOM 9032 C C . GLU A 1 44 ? -16.549 6.146 -11.215 1.00 0.00 44 GLU A C 6
ATOM 9033 O O . GLU A 1 44 ? -15.559 6.858 -11.042 1.00 0.00 44 GLU A O 6
ATOM 9045 N N . THR A 1 45 ? -17.203 5.564 -10.215 1.00 0.00 45 THR A N 6
ATOM 9046 C CA . THR A 1 45 ? -16.788 5.733 -8.828 1.00 0.00 45 THR A CA 6
ATOM 9047 C C . THR A 1 45 ? -15.491 4.982 -8.547 1.00 0.00 45 THR A C 6
ATOM 9048 O O . THR A 1 45 ? -15.341 3.818 -8.922 1.00 0.00 45 THR A O 6
ATOM 9059 N N . THR A 1 46 ? -14.555 5.654 -7.885 1.00 0.00 46 THR A N 6
ATOM 9060 C CA . THR A 1 46 ? -13.270 5.050 -7.554 1.00 0.00 46 THR A CA 6
ATOM 9061 C C . THR A 1 46 ? -12.808 5.467 -6.162 1.00 0.00 46 THR A C 6
ATOM 9062 O O . THR A 1 46 ? -12.726 6.657 -5.856 1.00 0.00 46 THR A O 6
ATOM 9073 N N . TYR A 1 47 ? -12.508 4.482 -5.324 1.00 0.00 47 TYR A N 6
ATOM 9074 C CA . TYR A 1 47 ? -12.056 4.747 -3.963 1.00 0.00 47 TYR A CA 6
ATOM 9075 C C . TYR A 1 47 ? -10.725 5.492 -3.967 1.00 0.00 47 TYR A C 6
ATOM 9076 O O . TYR A 1 47 ? -10.076 5.621 -5.004 1.00 0.00 47 TYR A O 6
ATOM 9094 N N . ASN A 1 48 ? -10.325 5.980 -2.797 1.00 0.00 48 ASN A N 6
ATOM 9095 C CA . ASN A 1 48 ? -9.071 6.713 -2.664 1.00 0.00 48 ASN A CA 6
ATOM 9096 C C . ASN A 1 48 ? -8.030 5.880 -1.921 1.00 0.00 48 ASN A C 6
ATOM 9097 O O . ASN A 1 48 ? -8.281 5.393 -0.818 1.00 0.00 48 ASN A O 6
ATOM 9108 N N . TYR A 1 49 ? -6.862 5.720 -2.533 1.00 0.00 49 TYR A N 6
ATOM 9109 C CA . TYR A 1 49 ? -5.784 4.944 -1.932 1.00 0.00 49 TYR A CA 6
ATOM 9110 C C . TYR A 1 49 ? -4.760 5.859 -1.267 1.00 0.00 49 TYR A C 6
ATOM 9111 O O . TYR A 1 49 ? -4.005 6.557 -1.944 1.00 0.00 49 TYR A O 6
ATOM 9129 N N . GLU A 1 50 ? -4.741 5.849 0.062 1.00 0.00 50 GLU A N 6
ATOM 9130 C CA . GLU A 1 50 ? -3.810 6.678 0.818 1.00 0.00 50 GLU A CA 6
ATOM 9131 C C . GLU A 1 50 ? -2.807 5.815 1.578 1.00 0.00 50 GLU A C 6
ATOM 9132 O O . GLU A 1 50 ? -3.147 5.187 2.580 1.00 0.00 50 GLU A O 6
ATOM 9144 N N . TRP A 1 51 ? -1.571 5.790 1.093 1.00 0.00 51 TRP A N 6
ATOM 9145 C CA . TRP A 1 51 ? -0.517 5.004 1.725 1.00 0.00 51 TRP A CA 6
ATOM 9146 C C . TRP A 1 51 ? 0.209 5.822 2.787 1.00 0.00 51 TRP A C 6
ATOM 9147 O O . TRP A 1 51 ? 0.311 7.043 2.681 1.00 0.00 51 TRP A O 6
ATOM 9168 N N . ASN A 1 52 ? 0.712 5.140 3.811 1.00 0.00 52 ASN A N 6
ATOM 9169 C CA . ASN A 1 52 ? 1.429 5.805 4.893 1.00 0.00 52 ASN A CA 6
ATOM 9170 C C . ASN A 1 52 ? 2.360 4.830 5.608 1.00 0.00 52 ASN A C 6
ATOM 9171 O O . ASN A 1 52 ? 2.076 3.635 5.697 1.00 0.00 52 ASN A O 6
ATOM 9182 N N . LEU A 1 53 ? 3.472 5.348 6.118 1.00 0.00 53 LEU A N 6
ATOM 9183 C CA . LEU A 1 53 ? 4.446 4.524 6.826 1.00 0.00 53 LEU A CA 6
ATOM 9184 C C . LEU A 1 53 ? 4.286 4.671 8.336 1.00 0.00 53 LEU A C 6
ATOM 9185 O O . LEU A 1 53 ? 4.476 5.755 8.888 1.00 0.00 53 LEU A O 6
ATOM 9201 N N . ILE A 1 54 ? 3.939 3.572 8.998 1.00 0.00 54 ILE A N 6
ATOM 9202 C CA . ILE A 1 54 ? 3.757 3.578 10.445 1.00 0.00 54 ILE A CA 6
ATOM 9203 C C . ILE A 1 54 ? 4.857 2.782 11.140 1.00 0.00 54 ILE A C 6
ATOM 9204 O O . ILE A 1 54 ? 5.190 3.043 12.296 1.00 0.00 54 ILE A O 6
ATOM 9220 N N . SER A 1 55 ? 5.419 1.812 10.426 1.00 0.00 55 SER A N 6
ATOM 9221 C CA . SER A 1 55 ? 6.480 0.976 10.974 1.00 0.00 55 SER A CA 6
ATOM 9222 C C . SER A 1 55 ? 7.750 1.090 10.136 1.00 0.00 55 SER A C 6
ATOM 9223 O O . SER A 1 55 ? 7.795 0.635 8.992 1.00 0.00 55 SER A O 6
ATOM 9231 N N . HIS A 1 56 ? 8.780 1.700 10.713 1.00 0.00 56 HIS A N 6
ATOM 9232 C CA . HIS A 1 56 ? 10.051 1.874 10.019 1.00 0.00 56 HIS A CA 6
ATOM 9233 C C . HIS A 1 56 ? 11.146 2.305 10.991 1.00 0.00 56 HIS A C 6
ATOM 9234 O O . HIS A 1 56 ? 10.886 2.933 12.018 1.00 0.00 56 HIS A O 6
ATOM 9249 N N . PRO A 1 57 ? 12.399 1.960 10.663 1.00 0.00 57 PRO A N 6
ATOM 9250 C CA . PRO A 1 57 ? 13.558 2.301 11.494 1.00 0.00 57 PRO A CA 6
ATOM 9251 C C . PRO A 1 57 ? 13.861 3.795 11.481 1.00 0.00 57 PRO A C 6
ATOM 9252 O O . PRO A 1 57 ? 13.349 4.537 10.641 1.00 0.00 57 PRO A O 6
ATOM 9263 N N . THR A 1 58 ? 14.697 4.233 12.417 1.00 0.00 58 THR A N 6
ATOM 9264 C CA . THR A 1 58 ? 15.068 5.639 12.514 1.00 0.00 58 THR A CA 6
ATOM 9265 C C . THR A 1 58 ? 16.071 6.019 11.430 1.00 0.00 58 THR A C 6
ATOM 9266 O O . THR A 1 58 ? 16.119 7.168 10.991 1.00 0.00 58 THR A O 6
ATOM 9277 N N . ASP A 1 59 ? 16.869 5.047 11.002 1.00 0.00 59 ASP A N 6
ATOM 9278 C CA . ASP A 1 59 ? 17.870 5.280 9.967 1.00 0.00 59 ASP A CA 6
ATOM 9279 C C . ASP A 1 59 ? 17.206 5.610 8.634 1.00 0.00 59 ASP A C 6
ATOM 9280 O O . ASP A 1 59 ? 17.796 6.278 7.784 1.00 0.00 59 ASP A O 6
ATOM 9289 N N . TYR A 1 60 ? 15.978 5.137 8.457 1.00 0.00 60 TYR A N 6
ATOM 9290 C CA . TYR A 1 60 ? 15.236 5.379 7.225 1.00 0.00 60 TYR A CA 6
ATOM 9291 C C . TYR A 1 60 ? 15.209 6.867 6.889 1.00 0.00 60 TYR A C 6
ATOM 9292 O O . TYR A 1 60 ? 14.988 7.707 7.761 1.00 0.00 60 TYR A O 6
ATOM 9310 N N . GLN A 1 61 ? 15.435 7.183 5.618 1.00 0.00 61 GLN A N 6
ATOM 9311 C CA . GLN A 1 61 ? 15.437 8.570 5.165 1.00 0.00 61 GLN A CA 6
ATOM 9312 C C . GLN A 1 61 ? 14.480 8.761 3.993 1.00 0.00 61 GLN A C 6
ATOM 9313 O O . GLN A 1 61 ? 13.889 9.827 3.829 1.00 0.00 61 GLN A O 6
ATOM 9327 N N . GLY A 1 62 ? 14.334 7.720 3.179 1.00 0.00 62 GLY A N 6
ATOM 9328 C CA . GLY A 1 62 ? 13.448 7.794 2.032 1.00 0.00 62 GLY A CA 6
ATOM 9329 C C . GLY A 1 62 ? 12.135 8.478 2.356 1.00 0.00 62 GLY A C 6
ATOM 9330 O O . GLY A 1 62 ? 11.726 8.532 3.516 1.00 0.00 62 GLY A O 6
ATOM 9334 N N . GLU A 1 63 ? 11.473 9.003 1.330 1.00 0.00 63 GLU A N 6
ATOM 9335 C CA . GLU A 1 63 ? 10.200 9.689 1.513 1.00 0.00 63 GLU A CA 6
ATOM 9336 C C . GLU A 1 63 ? 9.123 9.088 0.614 1.00 0.00 63 GLU A C 6
ATOM 9337 O O . GLU A 1 63 ? 9.338 8.889 -0.582 1.00 0.00 63 GLU A O 6
ATOM 9349 N N . ILE A 1 64 ? 7.965 8.801 1.199 1.00 0.00 64 ILE A N 6
ATOM 9350 C CA . ILE A 1 64 ? 6.855 8.223 0.452 1.00 0.00 64 ILE A CA 6
ATOM 9351 C C . ILE A 1 64 ? 5.778 9.266 0.173 1.00 0.00 64 ILE A C 6
ATOM 9352 O O . ILE A 1 64 ? 5.459 10.090 1.030 1.00 0.00 64 ILE A O 6
ATOM 9368 N N . LYS A 1 65 ? 5.220 9.224 -1.032 1.00 0.00 65 LYS A N 6
ATOM 9369 C CA . LYS A 1 65 ? 4.176 10.162 -1.425 1.00 0.00 65 LYS A CA 6
ATOM 9370 C C . LYS A 1 65 ? 2.795 9.619 -1.072 1.00 0.00 65 LYS A C 6
ATOM 9371 O O . LYS A 1 65 ? 1.789 10.039 -1.644 1.00 0.00 65 LYS A O 6
ATOM 9390 N N . GLN A 1 66 ? 2.755 8.686 -0.126 1.00 0.00 66 GLN A N 6
ATOM 9391 C CA . GLN A 1 66 ? 1.496 8.087 0.302 1.00 0.00 66 GLN A CA 6
ATOM 9392 C C . GLN A 1 66 ? 0.733 7.514 -0.887 1.00 0.00 66 GLN A C 6
ATOM 9393 O O . GLN A 1 66 ? -0.490 7.388 -0.850 1.00 0.00 66 GLN A O 6
ATOM 9407 N N . GLY A 1 67 ? 1.465 7.167 -1.942 1.00 0.00 67 GLY A N 6
ATOM 9408 C CA . GLY A 1 67 ? 0.839 6.611 -3.128 1.00 0.00 67 GLY A CA 6
ATOM 9409 C C . GLY A 1 67 ? -0.544 7.180 -3.374 1.00 0.00 67 GLY A C 6
ATOM 9410 O O . GLY A 1 67 ? -1.544 6.617 -2.927 1.00 0.00 67 GLY A O 6
ATOM 9414 N N . HIS A 1 68 ? -0.603 8.300 -4.088 1.00 0.00 68 HIS A N 6
ATOM 9415 C CA . HIS A 1 68 ? -1.875 8.947 -4.392 1.00 0.00 68 HIS A CA 6
ATOM 9416 C C . HIS A 1 68 ? -2.716 8.079 -5.323 1.00 0.00 68 HIS A C 6
ATOM 9417 O O . HIS A 1 68 ? -3.856 8.416 -5.642 1.00 0.00 68 HIS A O 6
ATOM 9432 N N . LYS A 1 69 ? -2.146 6.960 -5.757 1.00 0.00 69 LYS A N 6
ATOM 9433 C CA . LYS A 1 69 ? -2.842 6.043 -6.652 1.00 0.00 69 LYS A CA 6
ATOM 9434 C C . LYS A 1 69 ? -2.999 4.669 -6.007 1.00 0.00 69 LYS A C 6
ATOM 9435 O O . LYS A 1 69 ? -2.597 4.462 -4.863 1.00 0.00 69 LYS A O 6
ATOM 9454 N N . GLN A 1 70 ? -3.584 3.736 -6.751 1.00 0.00 70 GLN A N 6
ATOM 9455 C CA . GLN A 1 70 ? -3.793 2.382 -6.251 1.00 0.00 70 GLN A CA 6
ATOM 9456 C C . GLN A 1 70 ? -2.463 1.658 -6.068 1.00 0.00 70 GLN A C 6
ATOM 9457 O O . GLN A 1 70 ? -2.401 0.601 -5.439 1.00 0.00 70 GLN A O 6
ATOM 9471 N N . THR A 1 71 ? -1.401 2.234 -6.621 1.00 0.00 71 THR A N 6
ATOM 9472 C CA . THR A 1 71 ? -0.072 1.643 -6.520 1.00 0.00 71 THR A CA 6
ATOM 9473 C C . THR A 1 71 ? 0.907 2.603 -5.855 1.00 0.00 71 THR A C 6
ATOM 9474 O O . THR A 1 71 ? 0.853 3.814 -6.075 1.00 0.00 71 THR A O 6
ATOM 9485 N N . LEU A 1 72 ? 1.803 2.056 -5.040 1.00 0.00 72 LEU A N 6
ATOM 9486 C CA . LEU A 1 72 ? 2.796 2.865 -4.342 1.00 0.00 72 LEU A CA 6
ATOM 9487 C C . LEU A 1 72 ? 4.210 2.456 -4.743 1.00 0.00 72 LEU A C 6
ATOM 9488 O O . LEU A 1 72 ? 4.617 1.313 -4.540 1.00 0.00 72 LEU A O 6
ATOM 9504 N N . ASN A 1 73 ? 4.954 3.399 -5.311 1.00 0.00 73 ASN A N 6
ATOM 9505 C CA . ASN A 1 73 ? 6.324 3.138 -5.739 1.00 0.00 73 ASN A CA 6
ATOM 9506 C C . ASN A 1 73 ? 7.322 3.859 -4.839 1.00 0.00 73 ASN A C 6
ATOM 9507 O O . ASN A 1 73 ? 7.177 5.050 -4.561 1.00 0.00 73 ASN A O 6
ATOM 9518 N N . LEU A 1 74 ? 8.335 3.129 -4.385 1.00 0.00 74 LEU A N 6
ATOM 9519 C CA . LEU A 1 74 ? 9.359 3.698 -3.516 1.00 0.00 74 LEU A CA 6
ATOM 9520 C C . LEU A 1 74 ? 10.719 3.702 -4.207 1.00 0.00 74 LEU A C 6
ATOM 9521 O O . LEU A 1 74 ? 10.946 2.953 -5.157 1.00 0.00 74 LEU A O 6
ATOM 9537 N N . SER A 1 75 ? 11.622 4.548 -3.721 1.00 0.00 75 SER A N 6
ATOM 9538 C CA . SER A 1 75 ? 12.959 4.651 -4.293 1.00 0.00 75 SER A CA 6
ATOM 9539 C C . SER A 1 75 ? 13.984 5.001 -3.218 1.00 0.00 75 SER A C 6
ATOM 9540 O O . SER A 1 75 ? 13.625 5.342 -2.092 1.00 0.00 75 SER A O 6
ATOM 9548 N N . GLN A 1 76 ? 15.261 4.913 -3.576 1.00 0.00 76 GLN A N 6
ATOM 9549 C CA . GLN A 1 76 ? 16.338 5.220 -2.643 1.00 0.00 76 GLN A CA 6
ATOM 9550 C C . GLN A 1 76 ? 16.078 4.581 -1.282 1.00 0.00 76 GLN A C 6
ATOM 9551 O O . GLN A 1 76 ? 16.404 5.155 -0.242 1.00 0.00 76 GLN A O 6
ATOM 9565 N N . LEU A 1 77 ? 15.490 3.391 -1.297 1.00 0.00 77 LEU A N 6
ATOM 9566 C CA . LEU A 1 77 ? 15.185 2.673 -0.064 1.00 0.00 77 LEU A CA 6
ATOM 9567 C C . LEU A 1 77 ? 16.449 2.070 0.542 1.00 0.00 77 LEU A C 6
ATOM 9568 O O . LEU A 1 77 ? 17.366 1.674 -0.177 1.00 0.00 77 LEU A O 6
ATOM 9584 N N . SER A 1 78 ? 16.489 2.002 1.869 1.00 0.00 78 SER A N 6
ATOM 9585 C CA . SER A 1 78 ? 17.641 1.449 2.571 1.00 0.00 78 SER A CA 6
ATOM 9586 C C . SER A 1 78 ? 17.280 0.134 3.255 1.00 0.00 78 SER A C 6
ATOM 9587 O O . SER A 1 78 ? 16.127 -0.296 3.230 1.00 0.00 78 SER A O 6
ATOM 9595 N N . VAL A 1 79 ? 18.276 -0.501 3.865 1.00 0.00 79 VAL A N 6
ATOM 9596 C CA . VAL A 1 79 ? 18.065 -1.767 4.557 1.00 0.00 79 VAL A CA 6
ATOM 9597 C C . VAL A 1 79 ? 17.256 -1.567 5.834 1.00 0.00 79 VAL A C 6
ATOM 9598 O O . VAL A 1 79 ? 17.622 -0.769 6.695 1.00 0.00 79 VAL A O 6
ATOM 9611 N N . GLY A 1 80 ? 16.152 -2.300 5.950 1.00 0.00 80 GLY A N 6
ATOM 9612 C CA . GLY A 1 80 ? 15.308 -2.189 7.125 1.00 0.00 80 GLY A CA 6
ATOM 9613 C C . GLY A 1 80 ? 13.877 -2.607 6.852 1.00 0.00 80 GLY A C 6
ATOM 9614 O O . GLY A 1 80 ? 13.506 -2.870 5.707 1.00 0.00 80 GLY A O 6
ATOM 9618 N N . LEU A 1 81 ? 13.070 -2.672 7.906 1.00 0.00 81 LEU A N 6
ATOM 9619 C CA . LEU A 1 81 ? 11.671 -3.063 7.775 1.00 0.00 81 LEU A CA 6
ATOM 9620 C C . LEU A 1 81 ? 10.794 -1.853 7.469 1.00 0.00 81 LEU A C 6
ATOM 9621 O O . LEU A 1 81 ? 11.003 -0.768 8.011 1.00 0.00 81 LEU A O 6
ATOM 9637 N N . TYR A 1 82 ? 9.809 -2.049 6.599 1.00 0.00 82 TYR A N 6
ATOM 9638 C CA . TYR A 1 82 ? 8.900 -0.974 6.220 1.00 0.00 82 TYR A CA 6
ATOM 9639 C C . TYR A 1 82 ? 7.477 -1.499 6.049 1.00 0.00 82 TYR A C 6
ATOM 9640 O O . TYR A 1 82 ? 7.225 -2.386 5.234 1.00 0.00 82 TYR A O 6
ATOM 9658 N N . VAL A 1 83 ? 6.551 -0.943 6.823 1.00 0.00 83 VAL A N 6
ATOM 9659 C CA . VAL A 1 83 ? 5.153 -1.352 6.757 1.00 0.00 83 VAL A CA 6
ATOM 9660 C C . VAL A 1 83 ? 4.268 -0.210 6.270 1.00 0.00 83 VAL A C 6
ATOM 9661 O O . VAL A 1 83 ? 4.118 0.805 6.950 1.00 0.00 83 VAL A O 6
ATOM 9674 N N . PHE A 1 84 ? 3.685 -0.384 5.089 1.00 0.00 84 PHE A N 6
ATOM 9675 C CA . PHE A 1 84 ? 2.814 0.633 4.510 1.00 0.00 84 PHE A CA 6
ATOM 9676 C C . PHE A 1 84 ? 1.346 0.260 4.693 1.00 0.00 84 PHE A C 6
ATOM 9677 O O . PHE A 1 84 ? 0.927 -0.846 4.353 1.00 0.00 84 PHE A O 6
ATOM 9694 N N . LYS A 1 85 ? 0.568 1.192 5.234 1.00 0.00 85 LYS A N 6
ATOM 9695 C CA . LYS A 1 85 ? -0.854 0.964 5.463 1.00 0.00 85 LYS A CA 6
ATOM 9696 C C . LYS A 1 85 ? -1.700 1.825 4.531 1.00 0.00 85 LYS A C 6
ATOM 9697 O O . LYS A 1 85 ? -1.778 3.042 4.694 1.00 0.00 85 LYS A O 6
ATOM 9716 N N . VAL A 1 86 ? -2.332 1.184 3.553 1.00 0.00 86 VAL A N 6
ATOM 9717 C CA . VAL A 1 86 ? -3.175 1.891 2.596 1.00 0.00 86 VAL A CA 6
ATOM 9718 C C . VAL A 1 86 ? -4.582 2.093 3.146 1.00 0.00 86 VAL A C 6
ATOM 9719 O O . VAL A 1 86 ? -5.380 1.157 3.201 1.00 0.00 86 VAL A O 6
ATOM 9732 N N . THR A 1 87 ? -4.882 3.323 3.553 1.00 0.00 87 THR A N 6
ATOM 9733 C CA . THR A 1 87 ? -6.193 3.648 4.101 1.00 0.00 87 THR A CA 6
ATOM 9734 C C . THR A 1 87 ? -7.168 4.039 2.996 1.00 0.00 87 THR A C 6
ATOM 9735 O O . THR A 1 87 ? -7.088 5.136 2.443 1.00 0.00 87 THR A O 6
ATOM 9746 N N . VAL A 1 88 ? -8.089 3.135 2.679 1.00 0.00 88 VAL A N 6
ATOM 9747 C CA . VAL A 1 88 ? -9.082 3.386 1.642 1.00 0.00 88 VAL A CA 6
ATOM 9748 C C . VAL A 1 88 ? -10.491 3.406 2.222 1.00 0.00 88 VAL A C 6
ATOM 9749 O O . VAL A 1 88 ? -11.005 2.380 2.667 1.00 0.00 88 VAL A O 6
ATOM 9762 N N . SER A 1 89 ? -11.112 4.582 2.216 1.00 0.00 89 SER A N 6
ATOM 9763 C CA . SER A 1 89 ? -12.462 4.736 2.745 1.00 0.00 89 SER A CA 6
ATOM 9764 C C . SER A 1 89 ? -13.308 5.613 1.827 1.00 0.00 89 SER A C 6
ATOM 9765 O O . SER A 1 89 ? -12.779 6.396 1.038 1.00 0.00 89 SER A O 6
ATOM 9773 N N . SER A 1 90 ? -14.625 5.476 1.937 1.00 0.00 90 SER A N 6
ATOM 9774 C CA . SER A 1 90 ? -15.546 6.252 1.115 1.00 0.00 90 SER A CA 6
ATOM 9775 C C . SER A 1 90 ? -16.629 6.898 1.975 1.00 0.00 90 SER A C 6
ATOM 9776 O O . SER A 1 90 ? -16.614 6.784 3.200 1.00 0.00 90 SER A O 6
ATOM 9784 N N . GLU A 1 91 ? -17.568 7.576 1.322 1.00 0.00 91 GLU A N 6
ATOM 9785 C CA . GLU A 1 91 ? -18.658 8.241 2.026 1.00 0.00 91 GLU A CA 6
ATOM 9786 C C . GLU A 1 91 ? -19.438 7.248 2.883 1.00 0.00 91 GLU A C 6
ATOM 9787 O O . GLU A 1 91 ? -19.838 7.559 4.004 1.00 0.00 91 GLU A O 6
ATOM 9799 N N . ASN A 1 92 ? -19.650 6.051 2.346 1.00 0.00 92 ASN A N 6
ATOM 9800 C CA . ASN A 1 92 ? -20.383 5.011 3.060 1.00 0.00 92 ASN A CA 6
ATOM 9801 C C . ASN A 1 92 ? -19.574 3.719 3.120 1.00 0.00 92 ASN A C 6
ATOM 9802 O O . ASN A 1 92 ? -20.133 2.623 3.084 1.00 0.00 92 ASN A O 6
ATOM 9813 N N . ALA A 1 93 ? -18.256 3.856 3.213 1.00 0.00 93 ALA A N 6
ATOM 9814 C CA . ALA A 1 93 ? -17.370 2.701 3.281 1.00 0.00 93 ALA A CA 6
ATOM 9815 C C . ALA A 1 93 ? -16.082 3.039 4.024 1.00 0.00 93 ALA A C 6
ATOM 9816 O O . ALA A 1 93 ? -15.792 4.207 4.284 1.00 0.00 93 ALA A O 6
ATOM 9823 N N . PHE A 1 94 ? -15.312 2.010 4.363 1.00 0.00 94 PHE A N 6
ATOM 9824 C CA . PHE A 1 94 ? -14.055 2.198 5.077 1.00 0.00 94 PHE A CA 6
ATOM 9825 C C . PHE A 1 94 ? -13.207 0.931 5.029 1.00 0.00 94 PHE A C 6
ATOM 9826 O O . PHE A 1 94 ? -13.678 -0.158 5.353 1.00 0.00 94 PHE A O 6
ATOM 9843 N N . GLY A 1 95 ? -11.950 1.082 4.619 1.00 0.00 95 GLY A N 6
ATOM 9844 C CA . GLY A 1 95 ? -11.056 -0.058 4.535 1.00 0.00 95 GLY A CA 6
ATOM 9845 C C . GLY A 1 95 ? -9.599 0.337 4.681 1.00 0.00 95 GLY A C 6
ATOM 9846 O O . GLY A 1 95 ? -9.227 1.475 4.400 1.00 0.00 95 GLY A O 6
ATOM 9850 N N . GLU A 1 96 ? -8.774 -0.607 5.124 1.00 0.00 96 GLU A N 6
ATOM 9851 C CA . GLU A 1 96 ? -7.351 -0.350 5.310 1.00 0.00 96 GLU A CA 6
ATOM 9852 C C . GLU A 1 96 ? -6.529 -1.600 5.007 1.00 0.00 96 GLU A C 6
ATOM 9853 O O . GLU A 1 96 ? -6.979 -2.722 5.232 1.00 0.00 96 GLU A O 6
ATOM 9865 N N . GLY A 1 97 ? -5.319 -1.395 4.494 1.00 0.00 97 GLY A N 6
ATOM 9866 C CA . GLY A 1 97 ? -4.453 -2.513 4.167 1.00 0.00 97 GLY A CA 6
ATOM 9867 C C . GLY A 1 97 ? -3.135 -2.462 4.913 1.00 0.00 97 GLY A C 6
ATOM 9868 O O . GLY A 1 97 ? -2.820 -1.466 5.565 1.00 0.00 97 GLY A O 6
ATOM 9872 N N . PHE A 1 98 ? -2.361 -3.539 4.819 1.00 0.00 98 PHE A N 6
ATOM 9873 C CA . PHE A 1 98 ? -1.070 -3.614 5.492 1.00 0.00 98 PHE A CA 6
ATOM 9874 C C . PHE A 1 98 ? -0.114 -4.531 4.735 1.00 0.00 98 PHE A C 6
ATOM 9875 O O . PHE A 1 98 ? -0.383 -5.720 4.563 1.00 0.00 98 PHE A O 6
ATOM 9892 N N . VAL A 1 99 ? 1.003 -3.970 4.284 1.00 0.00 99 VAL A N 6
ATOM 9893 C CA . VAL A 1 99 ? 2.000 -4.736 3.546 1.00 0.00 99 VAL A CA 6
ATOM 9894 C C . VAL A 1 99 ? 3.407 -4.438 4.052 1.00 0.00 99 VAL A C 6
ATOM 9895 O O . VAL A 1 99 ? 3.842 -3.288 4.065 1.00 0.00 99 VAL A O 6
ATOM 9908 N N . ASN A 1 100 ? 4.114 -5.484 4.467 1.00 0.00 100 ASN A N 6
ATOM 9909 C CA . ASN A 1 100 ? 5.473 -5.335 4.974 1.00 0.00 100 ASN A CA 6
ATOM 9910 C C . ASN A 1 100 ? 6.497 -5.625 3.880 1.00 0.00 100 ASN A C 6
ATOM 9911 O O . ASN A 1 100 ? 6.349 -6.576 3.113 1.00 0.00 100 ASN A O 6
ATOM 9922 N N . VAL A 1 101 ? 7.535 -4.798 3.815 1.00 0.00 101 VAL A N 6
ATOM 9923 C CA . VAL A 1 101 ? 8.585 -4.965 2.817 1.00 0.00 101 VAL A CA 6
ATOM 9924 C C . VAL A 1 101 ? 9.967 -4.885 3.455 1.00 0.00 101 VAL A C 6
ATOM 9925 O O . VAL A 1 101 ? 10.265 -3.957 4.206 1.00 0.00 101 VAL A O 6
ATOM 9938 N N . THR A 1 102 ? 10.811 -5.866 3.149 1.00 0.00 102 THR A N 6
ATOM 9939 C CA . THR A 1 102 ? 12.163 -5.908 3.692 1.00 0.00 102 THR A CA 6
ATOM 9940 C C . THR A 1 102 ? 13.200 -5.633 2.609 1.00 0.00 102 THR A C 6
ATOM 9941 O O . THR A 1 102 ? 13.098 -6.144 1.494 1.00 0.00 102 THR A O 6
ATOM 9952 N N . VAL A 1 103 ? 14.198 -4.821 2.945 1.00 0.00 103 VAL A N 6
ATOM 9953 C CA . VAL A 1 103 ? 15.255 -4.479 2.001 1.00 0.00 103 VAL A CA 6
ATOM 9954 C C . VAL A 1 103 ? 16.579 -5.118 2.404 1.00 0.00 103 VAL A C 6
ATOM 9955 O O . VAL A 1 103 ? 17.260 -4.642 3.313 1.00 0.00 103 VAL A O 6
ATOM 9968 N N . LYS A 1 104 ? 16.941 -6.198 1.720 1.00 0.00 104 LYS A N 6
ATOM 9969 C CA . LYS A 1 104 ? 18.185 -6.903 2.004 1.00 0.00 104 LYS A CA 6
ATOM 9970 C C . LYS A 1 104 ? 19.382 -6.139 1.447 1.00 0.00 104 LYS A C 6
ATOM 9971 O O . LYS A 1 104 ? 19.282 -5.420 0.453 1.00 0.00 104 LYS A O 6
ATOM 9990 N N . PRO A 1 105 ? 20.543 -6.298 2.100 1.00 0.00 105 PRO A N 6
ATOM 9991 C CA . PRO A 1 105 ? 21.782 -5.633 1.686 1.00 0.00 105 PRO A CA 6
ATOM 9992 C C . PRO A 1 105 ? 22.330 -6.191 0.377 1.00 0.00 105 PRO A C 6
ATOM 9993 O O . PRO A 1 105 ? 22.021 -7.319 -0.005 1.00 0.00 105 PRO A O 6
ATOM 10004 N N . ALA A 1 106 ? 23.144 -5.393 -0.305 1.00 0.00 106 ALA A N 6
ATOM 10005 C CA . ALA A 1 106 ? 23.737 -5.809 -1.571 1.00 0.00 106 ALA A CA 6
ATOM 10006 C C . ALA A 1 106 ? 24.602 -7.052 -1.390 1.00 0.00 106 ALA A C 6
ATOM 10007 O O . ALA A 1 106 ? 25.696 -6.982 -0.831 1.00 0.00 106 ALA A O 6
ATOM 10014 N N . ARG A 1 107 ? 24.102 -8.188 -1.865 1.00 0.00 107 ARG A N 6
ATOM 10015 C CA . ARG A 1 107 ? 24.829 -9.447 -1.754 1.00 0.00 107 ARG A CA 6
ATOM 10016 C C . ARG A 1 107 ? 25.811 -9.613 -2.910 1.00 0.00 107 ARG A C 6
ATOM 10017 O O . ARG A 1 107 ? 26.035 -10.722 -3.393 1.00 0.00 107 ARG A O 6
ATOM 10038 N N . SER A 1 108 ? 26.392 -8.501 -3.350 1.00 0.00 108 SER A N 6
ATOM 10039 C CA . SER A 1 108 ? 27.347 -8.522 -4.452 1.00 0.00 108 SER A CA 6
ATOM 10040 C C . SER A 1 108 ? 28.748 -8.169 -3.964 1.00 0.00 108 SER A C 6
ATOM 10041 O O . SER A 1 108 ? 28.921 -7.291 -3.120 1.00 0.00 108 SER A O 6
ATOM 10049 N N . GLY A 1 109 ? 29.748 -8.863 -4.501 1.00 0.00 109 GLY A N 6
ATOM 10050 C CA . GLY A 1 109 ? 31.122 -8.610 -4.109 1.00 0.00 109 GLY A CA 6
ATOM 10051 C C . GLY A 1 109 ? 31.838 -9.868 -3.661 1.00 0.00 109 GLY A C 6
ATOM 10052 O O . GLY A 1 109 ? 31.920 -10.172 -2.471 1.00 0.00 109 GLY A O 6
ATOM 10056 N N . PRO A 1 110 ? 32.372 -10.626 -4.630 1.00 0.00 110 PRO A N 6
ATOM 10057 C CA . PRO A 1 110 ? 33.093 -11.872 -4.354 1.00 0.00 110 PRO A CA 6
ATOM 10058 C C . PRO A 1 110 ? 34.435 -11.626 -3.672 1.00 0.00 110 PRO A C 6
ATOM 10059 O O . PRO A 1 110 ? 34.883 -10.485 -3.556 1.00 0.00 110 PRO A O 6
ATOM 10070 N N . SER A 1 111 ? 35.072 -12.703 -3.224 1.00 0.00 111 SER A N 6
ATOM 10071 C CA . SER A 1 111 ? 36.362 -12.603 -2.551 1.00 0.00 111 SER A CA 6
ATOM 10072 C C . SER A 1 111 ? 37.232 -11.532 -3.201 1.00 0.00 111 SER A C 6
ATOM 10073 O O . SER A 1 111 ? 37.644 -10.572 -2.550 1.00 0.00 111 SER A O 6
ATOM 10081 N N . SER A 1 112 ? 37.509 -11.704 -4.490 1.00 0.00 112 SER A N 6
ATOM 10082 C CA . SER A 1 112 ? 38.333 -10.755 -5.228 1.00 0.00 112 SER A CA 6
ATOM 10083 C C . SER A 1 112 ? 37.706 -10.426 -6.579 1.00 0.00 112 SER A C 6
ATOM 10084 O O . SER A 1 112 ? 37.037 -11.263 -7.186 1.00 0.00 112 SER A O 6
ATOM 10092 N N . GLY A 1 113 ? 37.927 -9.201 -7.046 1.00 0.00 113 GLY A N 6
ATOM 10093 C CA . GLY A 1 113 ? 37.377 -8.782 -8.322 1.00 0.00 113 GLY A CA 6
ATOM 10094 C C . GLY A 1 113 ? 35.861 -8.767 -8.323 1.00 0.00 113 GLY A C 6
ATOM 10095 O O . GLY A 1 113 ? 35.244 -7.788 -7.903 1.00 0.00 113 GLY A O 6
ATOM 10099 N N . GLY A 1 1 ? -28.310 7.246 18.464 1.00 0.00 1 GLY A N 7
ATOM 10100 C CA . GLY A 1 1 ? -28.019 8.243 17.450 1.00 0.00 1 GLY A CA 7
ATOM 10101 C C . GLY A 1 1 ? -26.580 8.717 17.498 1.00 0.00 1 GLY A C 7
ATOM 10102 O O . GLY A 1 1 ? -25.652 7.912 17.429 1.00 0.00 1 GLY A O 7
ATOM 10106 N N . SER A 1 2 ? -26.395 10.028 17.616 1.00 0.00 2 SER A N 7
ATOM 10107 C CA . SER A 1 2 ? -25.058 10.609 17.669 1.00 0.00 2 SER A CA 7
ATOM 10108 C C . SER A 1 2 ? -24.412 10.365 19.029 1.00 0.00 2 SER A C 7
ATOM 10109 O O . SER A 1 2 ? -23.334 9.778 19.121 1.00 0.00 2 SER A O 7
ATOM 10117 N N . SER A 1 3 ? -25.080 10.820 20.084 1.00 0.00 3 SER A N 7
ATOM 10118 C CA . SER A 1 3 ? -24.571 10.656 21.441 1.00 0.00 3 SER A CA 7
ATOM 10119 C C . SER A 1 3 ? -24.433 9.178 21.794 1.00 0.00 3 SER A C 7
ATOM 10120 O O . SER A 1 3 ? -23.400 8.743 22.300 1.00 0.00 3 SER A O 7
ATOM 10128 N N . GLY A 1 4 ? -25.485 8.411 21.522 1.00 0.00 4 GLY A N 7
ATOM 10129 C CA . GLY A 1 4 ? -25.462 6.990 21.818 1.00 0.00 4 GLY A CA 7
ATOM 10130 C C . GLY A 1 4 ? -24.423 6.245 21.003 1.00 0.00 4 GLY A C 7
ATOM 10131 O O . GLY A 1 4 ? -23.930 6.756 19.998 1.00 0.00 4 GLY A O 7
ATOM 10135 N N . SER A 1 5 ? -24.089 5.034 21.439 1.00 0.00 5 SER A N 7
ATOM 10136 C CA . SER A 1 5 ? -23.097 4.220 20.746 1.00 0.00 5 SER A CA 7
ATOM 10137 C C . SER A 1 5 ? -23.575 3.860 19.342 1.00 0.00 5 SER A C 7
ATOM 10138 O O . SER A 1 5 ? -24.770 3.681 19.108 1.00 0.00 5 SER A O 7
ATOM 10146 N N . SER A 1 6 ? -22.631 3.756 18.412 1.00 0.00 6 SER A N 7
ATOM 10147 C CA . SER A 1 6 ? -22.954 3.422 17.030 1.00 0.00 6 SER A CA 7
ATOM 10148 C C . SER A 1 6 ? -23.756 2.126 16.958 1.00 0.00 6 SER A C 7
ATOM 10149 O O . SER A 1 6 ? -23.570 1.222 17.771 1.00 0.00 6 SER A O 7
ATOM 10157 N N . GLY A 1 7 ? -24.649 2.044 15.976 1.00 0.00 7 GLY A N 7
ATOM 10158 C CA . GLY A 1 7 ? -25.467 0.855 15.815 1.00 0.00 7 GLY A CA 7
ATOM 10159 C C . GLY A 1 7 ? -26.367 0.932 14.598 1.00 0.00 7 GLY A C 7
ATOM 10160 O O . GLY A 1 7 ? -26.227 0.164 13.646 1.00 0.00 7 GLY A O 7
ATOM 10164 N N . PRO A 1 8 ? -27.319 1.877 14.619 1.00 0.00 8 PRO A N 7
ATOM 10165 C CA . PRO A 1 8 ? -28.265 2.073 13.517 1.00 0.00 8 PRO A CA 7
ATOM 10166 C C . PRO A 1 8 ? -27.593 2.639 12.270 1.00 0.00 8 PRO A C 7
ATOM 10167 O O . PRO A 1 8 ? -28.227 2.787 11.225 1.00 0.00 8 PRO A O 7
ATOM 10178 N N . ARG A 1 9 ? -26.307 2.953 12.387 1.00 0.00 9 ARG A N 7
ATOM 10179 C CA . ARG A 1 9 ? -25.551 3.503 11.269 1.00 0.00 9 ARG A CA 7
ATOM 10180 C C . ARG A 1 9 ? -24.222 2.773 11.100 1.00 0.00 9 ARG A C 7
ATOM 10181 O O . ARG A 1 9 ? -23.555 2.439 12.080 1.00 0.00 9 ARG A O 7
ATOM 10202 N N . THR A 1 10 ? -23.842 2.526 9.850 1.00 0.00 10 THR A N 7
ATOM 10203 C CA . THR A 1 10 ? -22.595 1.834 9.552 1.00 0.00 10 THR A CA 7
ATOM 10204 C C . THR A 1 10 ? -22.200 2.017 8.091 1.00 0.00 10 THR A C 7
ATOM 10205 O O . THR A 1 10 ? -22.982 2.521 7.284 1.00 0.00 10 THR A O 7
ATOM 10216 N N . VAL A 1 11 ? -20.983 1.602 7.755 1.00 0.00 11 VAL A N 7
ATOM 10217 C CA . VAL A 1 11 ? -20.485 1.718 6.390 1.00 0.00 11 VAL A CA 7
ATOM 10218 C C . VAL A 1 11 ? -20.245 0.345 5.774 1.00 0.00 11 VAL A C 7
ATOM 10219 O O . VAL A 1 11 ? -20.273 -0.673 6.467 1.00 0.00 11 VAL A O 7
ATOM 10232 N N . LYS A 1 12 ? -20.008 0.322 4.467 1.00 0.00 12 LYS A N 7
ATOM 10233 C CA . LYS A 1 12 ? -19.761 -0.927 3.755 1.00 0.00 12 LYS A CA 7
ATOM 10234 C C . LYS A 1 12 ? -18.370 -1.467 4.070 1.00 0.00 12 LYS A C 7
ATOM 10235 O O . LYS A 1 12 ? -17.365 -0.805 3.813 1.00 0.00 12 LYS A O 7
ATOM 10254 N N . GLU A 1 13 ? -18.320 -2.673 4.627 1.00 0.00 13 GLU A N 7
ATOM 10255 C CA . GLU A 1 13 ? -17.051 -3.301 4.976 1.00 0.00 13 GLU A CA 7
ATOM 10256 C C . GLU A 1 13 ? -16.294 -3.732 3.722 1.00 0.00 13 GLU A C 7
ATOM 10257 O O . GLU A 1 13 ? -16.688 -4.680 3.041 1.00 0.00 13 GLU A O 7
ATOM 10269 N N . LEU A 1 14 ? -15.208 -3.029 3.424 1.00 0.00 14 LEU A N 7
ATOM 10270 C CA . LEU A 1 14 ? -14.395 -3.337 2.252 1.00 0.00 14 LEU A CA 7
ATOM 10271 C C . LEU A 1 14 ? -13.169 -4.157 2.641 1.00 0.00 14 LEU A C 7
ATOM 10272 O O . LEU A 1 14 ? -12.526 -3.891 3.657 1.00 0.00 14 LEU A O 7
ATOM 10288 N N . THR A 1 15 ? -12.847 -5.156 1.824 1.00 0.00 15 THR A N 7
ATOM 10289 C CA . THR A 1 15 ? -11.698 -6.014 2.080 1.00 0.00 15 THR A CA 7
ATOM 10290 C C . THR A 1 15 ? -10.484 -5.562 1.277 1.00 0.00 15 THR A C 7
ATOM 10291 O O . THR A 1 15 ? -10.315 -5.946 0.120 1.00 0.00 15 THR A O 7
ATOM 10302 N N . VAL A 1 16 ? -9.640 -4.744 1.898 1.00 0.00 16 VAL A N 7
ATOM 10303 C CA . VAL A 1 16 ? -8.439 -4.241 1.241 1.00 0.00 16 VAL A CA 7
ATOM 10304 C C . VAL A 1 16 ? -7.251 -5.164 1.486 1.00 0.00 16 VAL A C 7
ATOM 10305 O O . VAL A 1 16 ? -7.032 -5.627 2.606 1.00 0.00 16 VAL A O 7
ATOM 10318 N N . SER A 1 17 ? -6.485 -5.427 0.432 1.00 0.00 17 SER A N 7
ATOM 10319 C CA . SER A 1 17 ? -5.320 -6.298 0.532 1.00 0.00 17 SER A CA 7
ATOM 10320 C C . SER A 1 17 ? -4.252 -5.895 -0.481 1.00 0.00 17 SER A C 7
ATOM 10321 O O . SER A 1 17 ? -4.526 -5.783 -1.676 1.00 0.00 17 SER A O 7
ATOM 10329 N N . ALA A 1 18 ? -3.035 -5.678 0.006 1.00 0.00 18 ALA A N 7
ATOM 10330 C CA . ALA A 1 18 ? -1.925 -5.290 -0.855 1.00 0.00 18 ALA A CA 7
ATOM 10331 C C . ALA A 1 18 ? -1.428 -6.474 -1.678 1.00 0.00 18 ALA A C 7
ATOM 10332 O O . ALA A 1 18 ? -0.995 -6.312 -2.818 1.00 0.00 18 ALA A O 7
ATOM 10339 N N . GLY A 1 19 ? -1.494 -7.665 -1.091 1.00 0.00 19 GLY A N 7
ATOM 10340 C CA . GLY A 1 19 ? -1.046 -8.859 -1.785 1.00 0.00 19 GLY A CA 7
ATOM 10341 C C . GLY A 1 19 ? -0.292 -9.809 -0.876 1.00 0.00 19 GLY A C 7
ATOM 10342 O O . GLY A 1 19 ? -0.829 -10.835 -0.456 1.00 0.00 19 GLY A O 7
ATOM 10346 N N . ASP A 1 20 ? 0.955 -9.470 -0.571 1.00 0.00 20 ASP A N 7
ATOM 10347 C CA . ASP A 1 20 ? 1.785 -10.301 0.294 1.00 0.00 20 ASP A CA 7
ATOM 10348 C C . ASP A 1 20 ? 3.120 -9.622 0.581 1.00 0.00 20 ASP A C 7
ATOM 10349 O O . ASP A 1 20 ? 3.553 -8.742 -0.161 1.00 0.00 20 ASP A O 7
ATOM 10358 N N . ASN A 1 21 ? 3.768 -10.037 1.665 1.00 0.00 21 ASN A N 7
ATOM 10359 C CA . ASN A 1 21 ? 5.054 -9.468 2.052 1.00 0.00 21 ASN A CA 7
ATOM 10360 C C . ASN A 1 21 ? 6.033 -9.491 0.882 1.00 0.00 21 ASN A C 7
ATOM 10361 O O . ASN A 1 21 ? 6.115 -10.475 0.145 1.00 0.00 21 ASN A O 7
ATOM 10372 N N . LEU A 1 22 ? 6.775 -8.402 0.717 1.00 0.00 22 LEU A N 7
ATOM 10373 C CA . LEU A 1 22 ? 7.750 -8.297 -0.363 1.00 0.00 22 LEU A CA 7
ATOM 10374 C C . LEU A 1 22 ? 9.159 -8.110 0.192 1.00 0.00 22 LEU A C 7
ATOM 10375 O O . LEU A 1 22 ? 9.356 -7.420 1.193 1.00 0.00 22 LEU A O 7
ATOM 10391 N N . ILE A 1 23 ? 10.135 -8.727 -0.466 1.00 0.00 23 ILE A N 7
ATOM 10392 C CA . ILE A 1 23 ? 11.525 -8.626 -0.040 1.00 0.00 23 ILE A CA 7
ATOM 10393 C C . ILE A 1 23 ? 12.442 -8.335 -1.223 1.00 0.00 23 ILE A C 7
ATOM 10394 O O . ILE A 1 23 ? 12.488 -9.098 -2.188 1.00 0.00 23 ILE A O 7
ATOM 10410 N N . ILE A 1 24 ? 13.171 -7.227 -1.140 1.00 0.00 24 ILE A N 7
ATOM 10411 C CA . ILE A 1 24 ? 14.090 -6.836 -2.202 1.00 0.00 24 ILE A CA 7
ATOM 10412 C C . ILE A 1 24 ? 15.534 -6.851 -1.713 1.00 0.00 24 ILE A C 7
ATOM 10413 O O . ILE A 1 24 ? 15.794 -6.920 -0.511 1.00 0.00 24 ILE A O 7
ATOM 10429 N N . THR A 1 25 ? 16.472 -6.783 -2.653 1.00 0.00 25 THR A N 7
ATOM 10430 C CA . THR A 1 25 ? 17.891 -6.788 -2.319 1.00 0.00 25 THR A CA 7
ATOM 10431 C C . THR A 1 25 ? 18.648 -5.735 -3.120 1.00 0.00 25 THR A C 7
ATOM 10432 O O . THR A 1 25 ? 18.396 -5.547 -4.311 1.00 0.00 25 THR A O 7
ATOM 10443 N N . LEU A 1 26 ? 19.577 -5.052 -2.461 1.00 0.00 26 LEU A N 7
ATOM 10444 C CA . LEU A 1 26 ? 20.372 -4.017 -3.113 1.00 0.00 26 LEU A CA 7
ATOM 10445 C C . LEU A 1 26 ? 21.117 -4.582 -4.319 1.00 0.00 26 LEU A C 7
ATOM 10446 O O . LEU A 1 26 ? 21.396 -5.778 -4.402 1.00 0.00 26 LEU A O 7
ATOM 10462 N N . PRO A 1 27 ? 21.449 -3.702 -5.275 1.00 0.00 27 PRO A N 7
ATOM 10463 C CA . PRO A 1 27 ? 21.121 -2.276 -5.187 1.00 0.00 27 PRO A CA 7
ATOM 10464 C C . PRO A 1 27 ? 19.625 -2.015 -5.329 1.00 0.00 27 PRO A C 7
ATOM 10465 O O . PRO A 1 27 ? 19.112 -1.010 -4.839 1.00 0.00 27 PRO A O 7
ATOM 10476 N N . ASP A 1 28 ? 18.932 -2.927 -6.002 1.00 0.00 28 ASP A N 7
ATOM 10477 C CA . ASP A 1 28 ? 17.494 -2.796 -6.207 1.00 0.00 28 ASP A CA 7
ATOM 10478 C C . ASP A 1 28 ? 16.806 -2.310 -4.935 1.00 0.00 28 ASP A C 7
ATOM 10479 O O . ASP A 1 28 ? 16.579 -3.085 -4.007 1.00 0.00 28 ASP A O 7
ATOM 10488 N N . ASN A 1 29 ? 16.478 -1.023 -4.900 1.00 0.00 29 ASN A N 7
ATOM 10489 C CA . ASN A 1 29 ? 15.817 -0.434 -3.741 1.00 0.00 29 ASN A CA 7
ATOM 10490 C C . ASN A 1 29 ? 14.464 0.156 -4.128 1.00 0.00 29 ASN A C 7
ATOM 10491 O O . ASN A 1 29 ? 13.962 1.067 -3.471 1.00 0.00 29 ASN A O 7
ATOM 10502 N N . GLU A 1 30 ? 13.878 -0.372 -5.199 1.00 0.00 30 GLU A N 7
ATOM 10503 C CA . GLU A 1 30 ? 12.583 0.102 -5.672 1.00 0.00 30 GLU A CA 7
ATOM 10504 C C . GLU A 1 30 ? 11.570 -1.038 -5.717 1.00 0.00 30 GLU A C 7
ATOM 10505 O O . GLU A 1 30 ? 11.885 -2.148 -6.145 1.00 0.00 30 GLU A O 7
ATOM 10517 N N . VAL A 1 31 ? 10.350 -0.755 -5.270 1.00 0.00 31 VAL A N 7
ATOM 10518 C CA . VAL A 1 31 ? 9.289 -1.755 -5.258 1.00 0.00 31 VAL A CA 7
ATOM 10519 C C . VAL A 1 31 ? 7.939 -1.127 -5.584 1.00 0.00 31 VAL A C 7
ATOM 10520 O O . VAL A 1 31 ? 7.651 -0.003 -5.174 1.00 0.00 31 VAL A O 7
ATOM 10533 N N . GLU A 1 32 ? 7.114 -1.861 -6.325 1.00 0.00 32 GLU A N 7
ATOM 10534 C CA . GLU A 1 32 ? 5.793 -1.375 -6.706 1.00 0.00 32 GLU A CA 7
ATOM 10535 C C . GLU A 1 32 ? 4.696 -2.209 -6.051 1.00 0.00 32 GLU A C 7
ATOM 10536 O O . GLU A 1 32 ? 4.500 -3.376 -6.392 1.00 0.00 32 GLU A O 7
ATOM 10548 N N . LEU A 1 33 ? 3.984 -1.603 -5.107 1.00 0.00 33 LEU A N 7
ATOM 10549 C CA . LEU A 1 33 ? 2.906 -2.289 -4.403 1.00 0.00 33 LEU A CA 7
ATOM 10550 C C . LEU A 1 33 ? 1.552 -1.954 -5.020 1.00 0.00 33 LEU A C 7
ATOM 10551 O O . LEU A 1 33 ? 1.403 -0.944 -5.708 1.00 0.00 33 LEU A O 7
ATOM 10567 N N . LYS A 1 34 ? 0.566 -2.808 -4.769 1.00 0.00 34 LYS A N 7
ATOM 10568 C CA . LYS A 1 34 ? -0.778 -2.602 -5.296 1.00 0.00 34 LYS A CA 7
ATOM 10569 C C . LYS A 1 34 ? -1.833 -3.035 -4.282 1.00 0.00 34 LYS A C 7
ATOM 10570 O O . LYS A 1 34 ? -1.743 -4.116 -3.702 1.00 0.00 34 LYS A O 7
ATOM 10589 N N . ALA A 1 35 ? -2.832 -2.183 -4.074 1.00 0.00 35 ALA A N 7
ATOM 10590 C CA . ALA A 1 35 ? -3.905 -2.479 -3.133 1.00 0.00 35 ALA A CA 7
ATOM 10591 C C . ALA A 1 35 ? -5.080 -3.150 -3.835 1.00 0.00 35 ALA A C 7
ATOM 10592 O O . ALA A 1 35 ? -5.386 -2.844 -4.988 1.00 0.00 35 ALA A O 7
ATOM 10599 N N . PHE A 1 36 ? -5.736 -4.068 -3.133 1.00 0.00 36 PHE A N 7
ATOM 10600 C CA . PHE A 1 36 ? -6.878 -4.785 -3.689 1.00 0.00 36 PHE A CA 7
ATOM 10601 C C . PHE A 1 36 ? -8.078 -4.710 -2.750 1.00 0.00 36 PHE A C 7
ATOM 10602 O O . PHE A 1 36 ? -8.080 -5.315 -1.677 1.00 0.00 36 PHE A O 7
ATOM 10619 N N . VAL A 1 37 ? -9.098 -3.963 -3.160 1.00 0.00 37 VAL A N 7
ATOM 10620 C CA . VAL A 1 37 ? -10.304 -3.808 -2.356 1.00 0.00 37 VAL A CA 7
ATOM 10621 C C . VAL A 1 37 ? -11.526 -4.352 -3.089 1.00 0.00 37 VAL A C 7
ATOM 10622 O O . VAL A 1 37 ? -11.835 -3.928 -4.201 1.00 0.00 37 VAL A O 7
ATOM 10635 N N . ALA A 1 38 ? -12.217 -5.295 -2.456 1.00 0.00 38 ALA A N 7
ATOM 10636 C CA . ALA A 1 38 ? -13.407 -5.896 -3.046 1.00 0.00 38 ALA A CA 7
ATOM 10637 C C . ALA A 1 38 ? -14.648 -5.584 -2.217 1.00 0.00 38 ALA A C 7
ATOM 10638 O O . ALA A 1 38 ? -14.594 -5.472 -0.992 1.00 0.00 38 ALA A O 7
ATOM 10645 N N . PRO A 1 39 ? -15.794 -5.438 -2.898 1.00 0.00 39 PRO A N 7
ATOM 10646 C CA . PRO A 1 39 ? -15.870 -5.569 -4.356 1.00 0.00 39 PRO A CA 7
ATOM 10647 C C . PRO A 1 39 ? -15.181 -4.416 -5.078 1.00 0.00 39 PRO A C 7
ATOM 10648 O O . PRO A 1 39 ? -14.948 -3.357 -4.496 1.00 0.00 39 PRO A O 7
ATOM 10659 N N . ALA A 1 40 ? -14.858 -4.628 -6.349 1.00 0.00 40 ALA A N 7
ATOM 10660 C CA . ALA A 1 40 ? -14.197 -3.606 -7.151 1.00 0.00 40 ALA A CA 7
ATOM 10661 C C . ALA A 1 40 ? -15.165 -2.486 -7.517 1.00 0.00 40 ALA A C 7
ATOM 10662 O O . ALA A 1 40 ? -16.329 -2.720 -7.844 1.00 0.00 40 ALA A O 7
ATOM 10669 N N . PRO A 1 41 ? -14.675 -1.238 -7.461 1.00 0.00 41 PRO A N 7
ATOM 10670 C CA . PRO A 1 41 ? -15.481 -0.056 -7.784 1.00 0.00 41 PRO A CA 7
ATOM 10671 C C . PRO A 1 41 ? -15.809 0.034 -9.270 1.00 0.00 41 PRO A C 7
ATOM 10672 O O . PRO A 1 41 ? -15.107 -0.515 -10.120 1.00 0.00 41 PRO A O 7
ATOM 10683 N N . PRO A 1 42 ? -16.901 0.742 -9.594 1.00 0.00 42 PRO A N 7
ATOM 10684 C CA . PRO A 1 42 ? -17.346 0.921 -10.980 1.00 0.00 42 PRO A CA 7
ATOM 10685 C C . PRO A 1 42 ? -16.407 1.819 -11.779 1.00 0.00 42 PRO A C 7
ATOM 10686 O O . PRO A 1 42 ? -15.315 2.156 -11.321 1.00 0.00 42 PRO A O 7
ATOM 10697 N N . VAL A 1 43 ? -16.839 2.203 -12.975 1.00 0.00 43 VAL A N 7
ATOM 10698 C CA . VAL A 1 43 ? -16.037 3.063 -13.838 1.00 0.00 43 VAL A CA 7
ATOM 10699 C C . VAL A 1 43 ? -16.058 4.506 -13.347 1.00 0.00 43 VAL A C 7
ATOM 10700 O O . VAL A 1 43 ? -15.060 5.219 -13.443 1.00 0.00 43 VAL A O 7
ATOM 10713 N N . GLU A 1 44 ? -17.203 4.930 -12.820 1.00 0.00 44 GLU A N 7
ATOM 10714 C CA . GLU A 1 44 ? -17.353 6.289 -12.315 1.00 0.00 44 GLU A CA 7
ATOM 10715 C C . GLU A 1 44 ? -16.763 6.417 -10.913 1.00 0.00 44 GLU A C 7
ATOM 10716 O O . GLU A 1 44 ? -15.686 6.985 -10.729 1.00 0.00 44 GLU A O 7
ATOM 10728 N N . THR A 1 45 ? -17.476 5.884 -9.926 1.00 0.00 45 THR A N 7
ATOM 10729 C CA . THR A 1 45 ? -17.025 5.939 -8.541 1.00 0.00 45 THR A CA 7
ATOM 10730 C C . THR A 1 45 ? -15.700 5.207 -8.365 1.00 0.00 45 THR A C 7
ATOM 10731 O O . THR A 1 45 ? -15.525 4.090 -8.853 1.00 0.00 45 THR A O 7
ATOM 10742 N N . THR A 1 46 ? -14.766 5.843 -7.664 1.00 0.00 46 THR A N 7
ATOM 10743 C CA . THR A 1 46 ? -13.456 5.252 -7.424 1.00 0.00 46 THR A CA 7
ATOM 10744 C C . THR A 1 46 ? -12.945 5.596 -6.029 1.00 0.00 46 THR A C 7
ATOM 10745 O O . THR A 1 46 ? -12.743 6.765 -5.702 1.00 0.00 46 THR A O 7
ATOM 10756 N N . TYR A 1 47 ? -12.738 4.570 -5.211 1.00 0.00 47 TYR A N 7
ATOM 10757 C CA . TYR A 1 47 ? -12.252 4.764 -3.850 1.00 0.00 47 TYR A CA 7
ATOM 10758 C C . TYR A 1 47 ? -10.972 5.594 -3.841 1.00 0.00 47 TYR A C 7
ATOM 10759 O O . TYR A 1 47 ? -10.473 5.995 -4.892 1.00 0.00 47 TYR A O 7
ATOM 10777 N N . ASN A 1 48 ? -10.445 5.845 -2.647 1.00 0.00 48 ASN A N 7
ATOM 10778 C CA . ASN A 1 48 ? -9.223 6.627 -2.500 1.00 0.00 48 ASN A CA 7
ATOM 10779 C C . ASN A 1 48 ? -8.118 5.794 -1.857 1.00 0.00 48 ASN A C 7
ATOM 10780 O O . ASN A 1 48 ? -8.367 5.027 -0.927 1.00 0.00 48 ASN A O 7
ATOM 10791 N N . TYR A 1 49 ? -6.898 5.950 -2.359 1.00 0.00 49 TYR A N 7
ATOM 10792 C CA . TYR A 1 49 ? -5.756 5.211 -1.835 1.00 0.00 49 TYR A CA 7
ATOM 10793 C C . TYR A 1 49 ? -4.759 6.152 -1.165 1.00 0.00 49 TYR A C 7
ATOM 10794 O O . TYR A 1 49 ? -4.117 6.967 -1.827 1.00 0.00 49 TYR A O 7
ATOM 10812 N N . GLU A 1 50 ? -4.636 6.032 0.153 1.00 0.00 50 GLU A N 7
ATOM 10813 C CA . GLU A 1 50 ? -3.718 6.872 0.913 1.00 0.00 50 GLU A CA 7
ATOM 10814 C C . GLU A 1 50 ? -2.736 6.020 1.713 1.00 0.00 50 GLU A C 7
ATOM 10815 O O . GLU A 1 50 ? -3.095 5.436 2.735 1.00 0.00 50 GLU A O 7
ATOM 10827 N N . TRP A 1 51 ? -1.497 5.955 1.238 1.00 0.00 51 TRP A N 7
ATOM 10828 C CA . TRP A 1 51 ? -0.463 5.174 1.908 1.00 0.00 51 TRP A CA 7
ATOM 10829 C C . TRP A 1 51 ? 0.258 6.012 2.958 1.00 0.00 51 TRP A C 7
ATOM 10830 O O . TRP A 1 51 ? 0.395 7.225 2.810 1.00 0.00 51 TRP A O 7
ATOM 10851 N N . ASN A 1 52 ? 0.717 5.356 4.019 1.00 0.00 52 ASN A N 7
ATOM 10852 C CA . ASN A 1 52 ? 1.423 6.042 5.095 1.00 0.00 52 ASN A CA 7
ATOM 10853 C C . ASN A 1 52 ? 2.393 5.097 5.798 1.00 0.00 52 ASN A C 7
ATOM 10854 O O . ASN A 1 52 ? 2.090 3.922 6.008 1.00 0.00 52 ASN A O 7
ATOM 10865 N N . LEU A 1 53 ? 3.560 5.618 6.160 1.00 0.00 53 LEU A N 7
ATOM 10866 C CA . LEU A 1 53 ? 4.575 4.822 6.841 1.00 0.00 53 LEU A CA 7
ATOM 10867 C C . LEU A 1 53 ? 4.358 4.838 8.351 1.00 0.00 53 LEU A C 7
ATOM 10868 O O . LEU A 1 53 ? 4.208 5.901 8.955 1.00 0.00 53 LEU A O 7
ATOM 10884 N N . ILE A 1 54 ? 4.346 3.654 8.954 1.00 0.00 54 ILE A N 7
ATOM 10885 C CA . ILE A 1 54 ? 4.151 3.533 10.393 1.00 0.00 54 ILE A CA 7
ATOM 10886 C C . ILE A 1 54 ? 5.324 2.813 11.048 1.00 0.00 54 ILE A C 7
ATOM 10887 O O . ILE A 1 54 ? 5.803 3.219 12.107 1.00 0.00 54 ILE A O 7
ATOM 10903 N N . SER A 1 55 ? 5.785 1.742 10.410 1.00 0.00 55 SER A N 7
ATOM 10904 C CA . SER A 1 55 ? 6.902 0.963 10.932 1.00 0.00 55 SER A CA 7
ATOM 10905 C C . SER A 1 55 ? 8.142 1.142 10.062 1.00 0.00 55 SER A C 7
ATOM 10906 O O . SER A 1 55 ? 8.222 0.608 8.955 1.00 0.00 55 SER A O 7
ATOM 10914 N N . HIS A 1 56 ? 9.110 1.899 10.570 1.00 0.00 56 HIS A N 7
ATOM 10915 C CA . HIS A 1 56 ? 10.348 2.150 9.841 1.00 0.00 56 HIS A CA 7
ATOM 10916 C C . HIS A 1 56 ? 11.476 2.523 10.798 1.00 0.00 56 HIS A C 7
ATOM 10917 O O . HIS A 1 56 ? 11.259 3.137 11.843 1.00 0.00 56 HIS A O 7
ATOM 10932 N N . PRO A 1 57 ? 12.710 2.145 10.435 1.00 0.00 57 PRO A N 7
ATOM 10933 C CA . PRO A 1 57 ? 13.897 2.429 11.247 1.00 0.00 57 PRO A CA 7
ATOM 10934 C C . PRO A 1 57 ? 14.249 3.913 11.259 1.00 0.00 57 PRO A C 7
ATOM 10935 O O . PRO A 1 57 ? 14.123 4.600 10.245 1.00 0.00 57 PRO A O 7
ATOM 10946 N N . THR A 1 58 ? 14.693 4.402 12.413 1.00 0.00 58 THR A N 7
ATOM 10947 C CA . THR A 1 58 ? 15.063 5.804 12.557 1.00 0.00 58 THR A CA 7
ATOM 10948 C C . THR A 1 58 ? 16.160 6.187 11.570 1.00 0.00 58 THR A C 7
ATOM 10949 O O . THR A 1 58 ? 16.284 7.350 11.187 1.00 0.00 58 THR A O 7
ATOM 10960 N N . ASP A 1 59 ? 16.952 5.202 11.162 1.00 0.00 59 ASP A N 7
ATOM 10961 C CA . ASP A 1 59 ? 18.039 5.436 10.218 1.00 0.00 59 ASP A CA 7
ATOM 10962 C C . ASP A 1 59 ? 17.494 5.851 8.855 1.00 0.00 59 ASP A C 7
ATOM 10963 O O . ASP A 1 59 ? 18.123 6.624 8.132 1.00 0.00 59 ASP A O 7
ATOM 10972 N N . TYR A 1 60 ? 16.321 5.332 8.509 1.00 0.00 60 TYR A N 7
ATOM 10973 C CA . TYR A 1 60 ? 15.693 5.646 7.231 1.00 0.00 60 TYR A CA 7
ATOM 10974 C C . TYR A 1 60 ? 15.554 7.154 7.048 1.00 0.00 60 TYR A C 7
ATOM 10975 O O . TYR A 1 60 ? 15.365 7.892 8.014 1.00 0.00 60 TYR A O 7
ATOM 10993 N N . GLN A 1 61 ? 15.650 7.603 5.801 1.00 0.00 61 GLN A N 7
ATOM 10994 C CA . GLN A 1 61 ? 15.536 9.023 5.490 1.00 0.00 61 GLN A CA 7
ATOM 10995 C C . GLN A 1 61 ? 14.576 9.250 4.326 1.00 0.00 61 GLN A C 7
ATOM 10996 O O . GLN A 1 61 ? 13.890 10.269 4.264 1.00 0.00 61 GLN A O 7
ATOM 11010 N N . GLY A 1 62 ? 14.533 8.292 3.405 1.00 0.00 62 GLY A N 7
ATOM 11011 C CA . GLY A 1 62 ? 13.655 8.407 2.256 1.00 0.00 62 GLY A CA 7
ATOM 11012 C C . GLY A 1 62 ? 12.287 8.948 2.623 1.00 0.00 62 GLY A C 7
ATOM 11013 O O . GLY A 1 62 ? 11.907 8.947 3.793 1.00 0.00 62 GLY A O 7
ATOM 11017 N N . GLU A 1 63 ? 11.547 9.412 1.621 1.00 0.00 63 GLU A N 7
ATOM 11018 C CA . GLU A 1 63 ? 10.215 9.961 1.847 1.00 0.00 63 GLU A CA 7
ATOM 11019 C C . GLU A 1 63 ? 9.212 9.379 0.855 1.00 0.00 63 GLU A C 7
ATOM 11020 O O . GLU A 1 63 ? 9.460 9.352 -0.351 1.00 0.00 63 GLU A O 7
ATOM 11032 N N . ILE A 1 64 ? 8.080 8.914 1.372 1.00 0.00 64 ILE A N 7
ATOM 11033 C CA . ILE A 1 64 ? 7.039 8.333 0.532 1.00 0.00 64 ILE A CA 7
ATOM 11034 C C . ILE A 1 64 ? 5.981 9.370 0.172 1.00 0.00 64 ILE A C 7
ATOM 11035 O O . ILE A 1 64 ? 5.749 10.322 0.918 1.00 0.00 64 ILE A O 7
ATOM 11051 N N . LYS A 1 65 ? 5.339 9.178 -0.975 1.00 0.00 65 LYS A N 7
ATOM 11052 C CA . LYS A 1 65 ? 4.302 10.095 -1.435 1.00 0.00 65 LYS A CA 7
ATOM 11053 C C . LYS A 1 65 ? 2.916 9.579 -1.061 1.00 0.00 65 LYS A C 7
ATOM 11054 O O . LYS A 1 65 ? 1.921 9.930 -1.696 1.00 0.00 65 LYS A O 7
ATOM 11073 N N . GLN A 1 66 ? 2.858 8.745 -0.027 1.00 0.00 66 GLN A N 7
ATOM 11074 C CA . GLN A 1 66 ? 1.593 8.183 0.431 1.00 0.00 66 GLN A CA 7
ATOM 11075 C C . GLN A 1 66 ? 0.808 7.589 -0.734 1.00 0.00 66 GLN A C 7
ATOM 11076 O O . GLN A 1 66 ? -0.421 7.550 -0.712 1.00 0.00 66 GLN A O 7
ATOM 11090 N N . GLY A 1 67 ? 1.528 7.127 -1.752 1.00 0.00 67 GLY A N 7
ATOM 11091 C CA . GLY A 1 67 ? 0.883 6.541 -2.912 1.00 0.00 67 GLY A CA 7
ATOM 11092 C C . GLY A 1 67 ? -0.449 7.193 -3.225 1.00 0.00 67 GLY A C 7
ATOM 11093 O O . GLY A 1 67 ? -1.507 6.623 -2.955 1.00 0.00 67 GLY A O 7
ATOM 11097 N N . HIS A 1 68 ? -0.400 8.393 -3.796 1.00 0.00 68 HIS A N 7
ATOM 11098 C CA . HIS A 1 68 ? -1.612 9.124 -4.145 1.00 0.00 68 HIS A CA 7
ATOM 11099 C C . HIS A 1 68 ? -2.505 8.292 -5.060 1.00 0.00 68 HIS A C 7
ATOM 11100 O O . HIS A 1 68 ? -3.671 8.622 -5.276 1.00 0.00 68 HIS A O 7
ATOM 11115 N N . LYS A 1 69 ? -1.948 7.211 -5.597 1.00 0.00 69 LYS A N 7
ATOM 11116 C CA . LYS A 1 69 ? -2.692 6.330 -6.490 1.00 0.00 69 LYS A CA 7
ATOM 11117 C C . LYS A 1 69 ? -2.908 4.963 -5.849 1.00 0.00 69 LYS A C 7
ATOM 11118 O O . LYS A 1 69 ? -2.559 4.750 -4.688 1.00 0.00 69 LYS A O 7
ATOM 11137 N N . GLN A 1 70 ? -3.483 4.040 -6.613 1.00 0.00 70 GLN A N 7
ATOM 11138 C CA . GLN A 1 70 ? -3.743 2.693 -6.119 1.00 0.00 70 GLN A CA 7
ATOM 11139 C C . GLN A 1 70 ? -2.443 1.914 -5.953 1.00 0.00 70 GLN A C 7
ATOM 11140 O O . GLN A 1 70 ? -2.401 0.895 -5.261 1.00 0.00 70 GLN A O 7
ATOM 11154 N N . THR A 1 71 ? -1.382 2.398 -6.591 1.00 0.00 71 THR A N 7
ATOM 11155 C CA . THR A 1 71 ? -0.081 1.747 -6.515 1.00 0.00 71 THR A CA 7
ATOM 11156 C C . THR A 1 71 ? 0.965 2.676 -5.911 1.00 0.00 71 THR A C 7
ATOM 11157 O O . THR A 1 71 ? 0.952 3.884 -6.154 1.00 0.00 71 THR A O 7
ATOM 11168 N N . LEU A 1 72 ? 1.871 2.108 -5.122 1.00 0.00 72 LEU A N 7
ATOM 11169 C CA . LEU A 1 72 ? 2.926 2.887 -4.484 1.00 0.00 72 LEU A CA 7
ATOM 11170 C C . LEU A 1 72 ? 4.304 2.375 -4.892 1.00 0.00 72 LEU A C 7
ATOM 11171 O O . LEU A 1 72 ? 4.588 1.182 -4.794 1.00 0.00 72 LEU A O 7
ATOM 11187 N N . ASN A 1 73 ? 5.157 3.286 -5.348 1.00 0.00 73 ASN A N 7
ATOM 11188 C CA . ASN A 1 73 ? 6.506 2.927 -5.769 1.00 0.00 73 ASN A CA 7
ATOM 11189 C C . ASN A 1 73 ? 7.548 3.542 -4.840 1.00 0.00 73 ASN A C 7
ATOM 11190 O O . ASN A 1 73 ? 7.570 4.756 -4.630 1.00 0.00 73 ASN A O 7
ATOM 11201 N N . LEU A 1 74 ? 8.411 2.698 -4.286 1.00 0.00 74 LEU A N 7
ATOM 11202 C CA . LEU A 1 74 ? 9.457 3.157 -3.379 1.00 0.00 74 LEU A CA 7
ATOM 11203 C C . LEU A 1 74 ? 10.770 3.368 -4.126 1.00 0.00 74 LEU A C 7
ATOM 11204 O O . LEU A 1 74 ? 11.043 2.700 -5.123 1.00 0.00 74 LEU A O 7
ATOM 11220 N N . SER A 1 75 ? 11.581 4.300 -3.634 1.00 0.00 75 SER A N 7
ATOM 11221 C CA . SER A 1 75 ? 12.866 4.600 -4.255 1.00 0.00 75 SER A CA 7
ATOM 11222 C C . SER A 1 75 ? 13.893 5.014 -3.206 1.00 0.00 75 SER A C 7
ATOM 11223 O O . SER A 1 75 ? 13.536 5.468 -2.119 1.00 0.00 75 SER A O 7
ATOM 11231 N N . GLN A 1 76 ? 15.169 4.854 -3.541 1.00 0.00 76 GLN A N 7
ATOM 11232 C CA . GLN A 1 76 ? 16.249 5.210 -2.628 1.00 0.00 76 GLN A CA 7
ATOM 11233 C C . GLN A 1 76 ? 16.094 4.488 -1.293 1.00 0.00 76 GLN A C 7
ATOM 11234 O O . GLN A 1 76 ? 16.554 4.969 -0.257 1.00 0.00 76 GLN A O 7
ATOM 11248 N N . LEU A 1 77 ? 15.442 3.330 -1.325 1.00 0.00 77 LEU A N 7
ATOM 11249 C CA . LEU A 1 77 ? 15.226 2.541 -0.118 1.00 0.00 77 LEU A CA 7
ATOM 11250 C C . LEU A 1 77 ? 16.549 2.031 0.444 1.00 0.00 77 LEU A C 7
ATOM 11251 O O . LEU A 1 77 ? 17.565 2.015 -0.251 1.00 0.00 77 LEU A O 7
ATOM 11267 N N . SER A 1 78 ? 16.529 1.612 1.705 1.00 0.00 78 SER A N 7
ATOM 11268 C CA . SER A 1 78 ? 17.727 1.102 2.361 1.00 0.00 78 SER A CA 7
ATOM 11269 C C . SER A 1 78 ? 17.407 -0.139 3.189 1.00 0.00 78 SER A C 7
ATOM 11270 O O . SER A 1 78 ? 16.266 -0.348 3.599 1.00 0.00 78 SER A O 7
ATOM 11278 N N . VAL A 1 79 ? 18.425 -0.959 3.431 1.00 0.00 79 VAL A N 7
ATOM 11279 C CA . VAL A 1 79 ? 18.254 -2.179 4.210 1.00 0.00 79 VAL A CA 7
ATOM 11280 C C . VAL A 1 79 ? 17.512 -1.900 5.513 1.00 0.00 79 VAL A C 7
ATOM 11281 O O . VAL A 1 79 ? 18.056 -1.287 6.430 1.00 0.00 79 VAL A O 7
ATOM 11294 N N . GLY A 1 80 ? 16.265 -2.355 5.586 1.00 0.00 80 GLY A N 7
ATOM 11295 C CA . GLY A 1 80 ? 15.468 -2.145 6.781 1.00 0.00 80 GLY A CA 7
ATOM 11296 C C . GLY A 1 80 ? 14.027 -2.581 6.600 1.00 0.00 80 GLY A C 7
ATOM 11297 O O . GLY A 1 80 ? 13.639 -3.037 5.524 1.00 0.00 80 GLY A O 7
ATOM 11301 N N . LEU A 1 81 ? 13.233 -2.443 7.656 1.00 0.00 81 LEU A N 7
ATOM 11302 C CA . LEU A 1 81 ? 11.826 -2.827 7.610 1.00 0.00 81 LEU A CA 7
ATOM 11303 C C . LEU A 1 81 ? 10.936 -1.609 7.383 1.00 0.00 81 LEU A C 7
ATOM 11304 O O . LEU A 1 81 ? 11.113 -0.571 8.022 1.00 0.00 81 LEU A O 7
ATOM 11320 N N . TYR A 1 82 ? 9.979 -1.744 6.473 1.00 0.00 82 TYR A N 7
ATOM 11321 C CA . TYR A 1 82 ? 9.060 -0.655 6.162 1.00 0.00 82 TYR A CA 7
ATOM 11322 C C . TYR A 1 82 ? 7.646 -1.181 5.941 1.00 0.00 82 TYR A C 7
ATOM 11323 O O . TYR A 1 82 ? 7.389 -1.932 5.000 1.00 0.00 82 TYR A O 7
ATOM 11341 N N . VAL A 1 83 ? 6.729 -0.781 6.817 1.00 0.00 83 VAL A N 7
ATOM 11342 C CA . VAL A 1 83 ? 5.339 -1.209 6.719 1.00 0.00 83 VAL A CA 7
ATOM 11343 C C . VAL A 1 83 ? 4.444 -0.069 6.248 1.00 0.00 83 VAL A C 7
ATOM 11344 O O . VAL A 1 83 ? 4.174 0.872 6.995 1.00 0.00 83 VAL A O 7
ATOM 11357 N N . PHE A 1 84 ? 3.987 -0.158 5.003 1.00 0.00 84 PHE A N 7
ATOM 11358 C CA . PHE A 1 84 ? 3.122 0.867 4.431 1.00 0.00 84 PHE A CA 7
ATOM 11359 C C . PHE A 1 84 ? 1.653 0.478 4.568 1.00 0.00 84 PHE A C 7
ATOM 11360 O O . PHE A 1 84 ? 1.238 -0.592 4.122 1.00 0.00 84 PHE A O 7
ATOM 11377 N N . LYS A 1 85 ? 0.870 1.354 5.188 1.00 0.00 85 LYS A N 7
ATOM 11378 C CA . LYS A 1 85 ? -0.553 1.105 5.384 1.00 0.00 85 LYS A CA 7
ATOM 11379 C C . LYS A 1 85 ? -1.390 1.942 4.422 1.00 0.00 85 LYS A C 7
ATOM 11380 O O . LYS A 1 85 ? -1.314 3.171 4.426 1.00 0.00 85 LYS A O 7
ATOM 11399 N N . VAL A 1 86 ? -2.189 1.270 3.601 1.00 0.00 86 VAL A N 7
ATOM 11400 C CA . VAL A 1 86 ? -3.042 1.952 2.635 1.00 0.00 86 VAL A CA 7
ATOM 11401 C C . VAL A 1 86 ? -4.479 2.041 3.137 1.00 0.00 86 VAL A C 7
ATOM 11402 O O . VAL A 1 86 ? -5.207 1.048 3.149 1.00 0.00 86 VAL A O 7
ATOM 11415 N N . THR A 1 87 ? -4.882 3.238 3.553 1.00 0.00 87 THR A N 7
ATOM 11416 C CA . THR A 1 87 ? -6.232 3.457 4.057 1.00 0.00 87 THR A CA 7
ATOM 11417 C C . THR A 1 87 ? -7.159 3.947 2.951 1.00 0.00 87 THR A C 7
ATOM 11418 O O . THR A 1 87 ? -7.006 5.059 2.446 1.00 0.00 87 THR A O 7
ATOM 11429 N N . VAL A 1 88 ? -8.123 3.111 2.579 1.00 0.00 88 VAL A N 7
ATOM 11430 C CA . VAL A 1 88 ? -9.077 3.461 1.534 1.00 0.00 88 VAL A CA 7
ATOM 11431 C C . VAL A 1 88 ? -10.509 3.403 2.055 1.00 0.00 88 VAL A C 7
ATOM 11432 O O . VAL A 1 88 ? -11.058 2.324 2.274 1.00 0.00 88 VAL A O 7
ATOM 11445 N N . SER A 1 89 ? -11.109 4.573 2.250 1.00 0.00 89 SER A N 7
ATOM 11446 C CA . SER A 1 89 ? -12.477 4.657 2.749 1.00 0.00 89 SER A CA 7
ATOM 11447 C C . SER A 1 89 ? -13.306 5.616 1.901 1.00 0.00 89 SER A C 7
ATOM 11448 O O . SER A 1 89 ? -12.791 6.603 1.377 1.00 0.00 89 SER A O 7
ATOM 11456 N N . SER A 1 90 ? -14.595 5.318 1.771 1.00 0.00 90 SER A N 7
ATOM 11457 C CA . SER A 1 90 ? -15.497 6.150 0.984 1.00 0.00 90 SER A CA 7
ATOM 11458 C C . SER A 1 90 ? -16.575 6.770 1.868 1.00 0.00 90 SER A C 7
ATOM 11459 O O . SER A 1 90 ? -16.560 6.609 3.088 1.00 0.00 90 SER A O 7
ATOM 11467 N N . GLU A 1 91 ? -17.509 7.479 1.242 1.00 0.00 91 GLU A N 7
ATOM 11468 C CA . GLU A 1 91 ? -18.594 8.124 1.972 1.00 0.00 91 GLU A CA 7
ATOM 11469 C C . GLU A 1 91 ? -19.329 7.119 2.854 1.00 0.00 91 GLU A C 7
ATOM 11470 O O . GLU A 1 91 ? -19.537 7.356 4.043 1.00 0.00 91 GLU A O 7
ATOM 11482 N N . ASN A 1 92 ? -19.721 5.996 2.262 1.00 0.00 92 ASN A N 7
ATOM 11483 C CA . ASN A 1 92 ? -20.434 4.954 2.993 1.00 0.00 92 ASN A CA 7
ATOM 11484 C C . ASN A 1 92 ? -19.666 3.637 2.950 1.00 0.00 92 ASN A C 7
ATOM 11485 O O . ASN A 1 92 ? -20.260 2.563 2.863 1.00 0.00 92 ASN A O 7
ATOM 11496 N N . ALA A 1 93 ? -18.341 3.728 3.013 1.00 0.00 93 ALA A N 7
ATOM 11497 C CA . ALA A 1 93 ? -17.492 2.544 2.985 1.00 0.00 93 ALA A CA 7
ATOM 11498 C C . ALA A 1 93 ? -16.161 2.806 3.682 1.00 0.00 93 ALA A C 7
ATOM 11499 O O . ALA A 1 93 ? -15.776 3.957 3.894 1.00 0.00 93 ALA A O 7
ATOM 11506 N N . PHE A 1 94 ? -15.462 1.733 4.036 1.00 0.00 94 PHE A N 7
ATOM 11507 C CA . PHE A 1 94 ? -14.174 1.848 4.711 1.00 0.00 94 PHE A CA 7
ATOM 11508 C C . PHE A 1 94 ? -13.364 0.564 4.558 1.00 0.00 94 PHE A C 7
ATOM 11509 O O . PHE A 1 94 ? -13.851 -0.529 4.845 1.00 0.00 94 PHE A O 7
ATOM 11526 N N . GLY A 1 95 ? -12.123 0.706 4.102 1.00 0.00 95 GLY A N 7
ATOM 11527 C CA . GLY A 1 95 ? -11.264 -0.450 3.917 1.00 0.00 95 GLY A CA 7
ATOM 11528 C C . GLY A 1 95 ? -9.796 -0.077 3.859 1.00 0.00 95 GLY A C 7
ATOM 11529 O O . GLY A 1 95 ? -9.404 0.811 3.103 1.00 0.00 95 GLY A O 7
ATOM 11533 N N . GLU A 1 96 ? -8.982 -0.757 4.660 1.00 0.00 96 GLU A N 7
ATOM 11534 C CA . GLU A 1 96 ? -7.549 -0.490 4.698 1.00 0.00 96 GLU A CA 7
ATOM 11535 C C . GLU A 1 96 ? -6.762 -1.776 4.929 1.00 0.00 96 GLU A C 7
ATOM 11536 O O . GLU A 1 96 ? -7.288 -2.752 5.464 1.00 0.00 96 GLU A O 7
ATOM 11548 N N . GLY A 1 97 ? -5.496 -1.770 4.522 1.00 0.00 97 GLY A N 7
ATOM 11549 C CA . GLY A 1 97 ? -4.656 -2.942 4.693 1.00 0.00 97 GLY A CA 7
ATOM 11550 C C . GLY A 1 97 ? -3.260 -2.590 5.168 1.00 0.00 97 GLY A C 7
ATOM 11551 O O . GLY A 1 97 ? -2.987 -1.442 5.520 1.00 0.00 97 GLY A O 7
ATOM 11555 N N . PHE A 1 98 ? -2.374 -3.580 5.180 1.00 0.00 98 PHE A N 7
ATOM 11556 C CA . PHE A 1 98 ? -0.999 -3.370 5.618 1.00 0.00 98 PHE A CA 7
ATOM 11557 C C . PHE A 1 98 ? -0.039 -4.273 4.848 1.00 0.00 98 PHE A C 7
ATOM 11558 O O . PHE A 1 98 ? -0.275 -5.473 4.708 1.00 0.00 98 PHE A O 7
ATOM 11575 N N . VAL A 1 99 ? 1.045 -3.686 4.350 1.00 0.00 99 VAL A N 7
ATOM 11576 C CA . VAL A 1 99 ? 2.041 -4.436 3.594 1.00 0.00 99 VAL A CA 7
ATOM 11577 C C . VAL A 1 99 ? 3.452 -4.105 4.067 1.00 0.00 99 VAL A C 7
ATOM 11578 O O . VAL A 1 99 ? 3.839 -2.938 4.131 1.00 0.00 99 VAL A O 7
ATOM 11591 N N . ASN A 1 100 ? 4.219 -5.140 4.396 1.00 0.00 100 ASN A N 7
ATOM 11592 C CA . ASN A 1 100 ? 5.588 -4.959 4.863 1.00 0.00 100 ASN A CA 7
ATOM 11593 C C . ASN A 1 100 ? 6.586 -5.227 3.740 1.00 0.00 100 ASN A C 7
ATOM 11594 O O . ASN A 1 100 ? 6.409 -6.151 2.945 1.00 0.00 100 ASN A O 7
ATOM 11605 N N . VAL A 1 101 ? 7.635 -4.414 3.681 1.00 0.00 101 VAL A N 7
ATOM 11606 C CA . VAL A 1 101 ? 8.662 -4.564 2.657 1.00 0.00 101 VAL A CA 7
ATOM 11607 C C . VAL A 1 101 ? 10.059 -4.489 3.264 1.00 0.00 101 VAL A C 7
ATOM 11608 O O . VAL A 1 101 ? 10.497 -3.430 3.714 1.00 0.00 101 VAL A O 7
ATOM 11621 N N . THR A 1 102 ? 10.755 -5.622 3.274 1.00 0.00 102 THR A N 7
ATOM 11622 C CA . THR A 1 102 ? 12.102 -5.686 3.827 1.00 0.00 102 THR A CA 7
ATOM 11623 C C . THR A 1 102 ? 13.152 -5.489 2.739 1.00 0.00 102 THR A C 7
ATOM 11624 O O . THR A 1 102 ? 12.979 -5.939 1.606 1.00 0.00 102 THR A O 7
ATOM 11635 N N . VAL A 1 103 ? 14.243 -4.815 3.091 1.00 0.00 103 VAL A N 7
ATOM 11636 C CA . VAL A 1 103 ? 15.322 -4.560 2.145 1.00 0.00 103 VAL A CA 7
ATOM 11637 C C . VAL A 1 103 ? 16.615 -5.233 2.593 1.00 0.00 103 VAL A C 7
ATOM 11638 O O . VAL A 1 103 ? 17.106 -4.988 3.695 1.00 0.00 103 VAL A O 7
ATOM 11651 N N . LYS A 1 104 ? 17.163 -6.082 1.730 1.00 0.00 104 LYS A N 7
ATOM 11652 C CA . LYS A 1 104 ? 18.401 -6.790 2.034 1.00 0.00 104 LYS A CA 7
ATOM 11653 C C . LYS A 1 104 ? 19.615 -5.977 1.597 1.00 0.00 104 LYS A C 7
ATOM 11654 O O . LYS A 1 104 ? 19.598 -5.295 0.572 1.00 0.00 104 LYS A O 7
ATOM 11673 N N . PRO A 1 105 ? 20.694 -6.050 2.390 1.00 0.00 105 PRO A N 7
ATOM 11674 C CA . PRO A 1 105 ? 21.937 -5.328 2.103 1.00 0.00 105 PRO A CA 7
ATOM 11675 C C . PRO A 1 105 ? 22.669 -5.893 0.890 1.00 0.00 105 PRO A C 7
ATOM 11676 O O . PRO A 1 105 ? 22.679 -7.103 0.668 1.00 0.00 105 PRO A O 7
ATOM 11687 N N . ALA A 1 106 ? 23.280 -5.008 0.109 1.00 0.00 106 ALA A N 7
ATOM 11688 C CA . ALA A 1 106 ? 24.016 -5.419 -1.080 1.00 0.00 106 ALA A CA 7
ATOM 11689 C C . ALA A 1 106 ? 25.073 -6.463 -0.738 1.00 0.00 106 ALA A C 7
ATOM 11690 O O . ALA A 1 106 ? 26.107 -6.144 -0.150 1.00 0.00 106 ALA A O 7
ATOM 11697 N N . ARG A 1 107 ? 24.807 -7.711 -1.109 1.00 0.00 107 ARG A N 7
ATOM 11698 C CA . ARG A 1 107 ? 25.735 -8.803 -0.839 1.00 0.00 107 ARG A CA 7
ATOM 11699 C C . ARG A 1 107 ? 26.296 -9.373 -2.138 1.00 0.00 107 ARG A C 7
ATOM 11700 O O . ARG A 1 107 ? 27.326 -10.046 -2.138 1.00 0.00 107 ARG A O 7
ATOM 11721 N N . SER A 1 108 ? 25.611 -9.099 -3.243 1.00 0.00 108 SER A N 7
ATOM 11722 C CA . SER A 1 108 ? 26.038 -9.588 -4.549 1.00 0.00 108 SER A CA 7
ATOM 11723 C C . SER A 1 108 ? 26.396 -8.428 -5.473 1.00 0.00 108 SER A C 7
ATOM 11724 O O . SER A 1 108 ? 25.563 -7.570 -5.762 1.00 0.00 108 SER A O 7
ATOM 11732 N N . GLY A 1 109 ? 27.643 -8.409 -5.934 1.00 0.00 109 GLY A N 7
ATOM 11733 C CA . GLY A 1 109 ? 28.091 -7.351 -6.820 1.00 0.00 109 GLY A CA 7
ATOM 11734 C C . GLY A 1 109 ? 29.350 -6.670 -6.321 1.00 0.00 109 GLY A C 7
ATOM 11735 O O . GLY A 1 109 ? 29.388 -6.116 -5.222 1.00 0.00 109 GLY A O 7
ATOM 11739 N N . PRO A 1 110 ? 30.412 -6.709 -7.139 1.00 0.00 110 PRO A N 7
ATOM 11740 C CA . PRO A 1 110 ? 31.699 -6.096 -6.794 1.00 0.00 110 PRO A CA 7
ATOM 11741 C C . PRO A 1 110 ? 31.633 -4.573 -6.790 1.00 0.00 110 PRO A C 7
ATOM 11742 O O . PRO A 1 110 ? 31.579 -3.942 -7.846 1.00 0.00 110 PRO A O 7
ATOM 11753 N N . SER A 1 111 ? 31.639 -3.988 -5.597 1.00 0.00 111 SER A N 7
ATOM 11754 C CA . SER A 1 111 ? 31.577 -2.538 -5.456 1.00 0.00 111 SER A CA 7
ATOM 11755 C C . SER A 1 111 ? 30.667 -1.927 -6.517 1.00 0.00 111 SER A C 7
ATOM 11756 O O . SER A 1 111 ? 30.979 -0.886 -7.094 1.00 0.00 111 SER A O 7
ATOM 11764 N N . SER A 1 112 ? 29.539 -2.584 -6.769 1.00 0.00 112 SER A N 7
ATOM 11765 C CA . SER A 1 112 ? 28.584 -2.110 -7.764 1.00 0.00 112 SER A CA 7
ATOM 11766 C C . SER A 1 112 ? 27.411 -1.399 -7.095 1.00 0.00 112 SER A C 7
ATOM 11767 O O . SER A 1 112 ? 26.379 -2.008 -6.817 1.00 0.00 112 SER A O 7
ATOM 11775 N N . GLY A 1 113 ? 27.579 -0.105 -6.839 1.00 0.00 113 GLY A N 7
ATOM 11776 C CA . GLY A 1 113 ? 26.528 0.668 -6.204 1.00 0.00 113 GLY A CA 7
ATOM 11777 C C . GLY A 1 113 ? 27.002 1.368 -4.946 1.00 0.00 113 GLY A C 7
ATOM 11778 O O . GLY A 1 113 ? 26.327 2.261 -4.433 1.00 0.00 113 GLY A O 7
ATOM 11782 N N . GLY A 1 1 ? -21.135 21.400 14.676 1.00 0.00 1 GLY A N 8
ATOM 11783 C CA . GLY A 1 1 ? -22.399 20.993 14.093 1.00 0.00 1 GLY A CA 8
ATOM 11784 C C . GLY A 1 1 ? -22.331 19.614 13.466 1.00 0.00 1 GLY A C 8
ATOM 11785 O O . GLY A 1 1 ? -21.783 18.683 14.056 1.00 0.00 1 GLY A O 8
ATOM 11789 N N . SER A 1 2 ? -22.891 19.482 12.268 1.00 0.00 2 SER A N 8
ATOM 11790 C CA . SER A 1 2 ? -22.896 18.205 11.563 1.00 0.00 2 SER A CA 8
ATOM 11791 C C . SER A 1 2 ? -22.233 18.337 10.195 1.00 0.00 2 SER A C 8
ATOM 11792 O O . SER A 1 2 ? -22.312 19.384 9.553 1.00 0.00 2 SER A O 8
ATOM 11800 N N . SER A 1 3 ? -21.579 17.266 9.756 1.00 0.00 3 SER A N 8
ATOM 11801 C CA . SER A 1 3 ? -20.898 17.262 8.467 1.00 0.00 3 SER A CA 8
ATOM 11802 C C . SER A 1 3 ? -21.588 16.315 7.491 1.00 0.00 3 SER A C 8
ATOM 11803 O O . SER A 1 3 ? -21.784 16.644 6.322 1.00 0.00 3 SER A O 8
ATOM 11811 N N . GLY A 1 4 ? -21.956 15.135 7.981 1.00 0.00 4 GLY A N 8
ATOM 11812 C CA . GLY A 1 4 ? -22.621 14.156 7.140 1.00 0.00 4 GLY A CA 8
ATOM 11813 C C . GLY A 1 4 ? -23.505 13.215 7.933 1.00 0.00 4 GLY A C 8
ATOM 11814 O O . GLY A 1 4 ? -23.222 12.917 9.094 1.00 0.00 4 GLY A O 8
ATOM 11818 N N . SER A 1 5 ? -24.580 12.747 7.307 1.00 0.00 5 SER A N 8
ATOM 11819 C CA . SER A 1 5 ? -25.512 11.838 7.965 1.00 0.00 5 SER A CA 8
ATOM 11820 C C . SER A 1 5 ? -25.642 10.534 7.183 1.00 0.00 5 SER A C 8
ATOM 11821 O O . SER A 1 5 ? -26.738 9.998 7.027 1.00 0.00 5 SER A O 8
ATOM 11829 N N . SER A 1 6 ? -24.513 10.031 6.693 1.00 0.00 6 SER A N 8
ATOM 11830 C CA . SER A 1 6 ? -24.500 8.792 5.924 1.00 0.00 6 SER A CA 8
ATOM 11831 C C . SER A 1 6 ? -24.272 7.589 6.835 1.00 0.00 6 SER A C 8
ATOM 11832 O O . SER A 1 6 ? -23.439 7.630 7.739 1.00 0.00 6 SER A O 8
ATOM 11840 N N . GLY A 1 7 ? -25.021 6.518 6.589 1.00 0.00 7 GLY A N 8
ATOM 11841 C CA . GLY A 1 7 ? -24.887 5.319 7.395 1.00 0.00 7 GLY A CA 8
ATOM 11842 C C . GLY A 1 7 ? -25.163 5.573 8.864 1.00 0.00 7 GLY A C 8
ATOM 11843 O O . GLY A 1 7 ? -24.250 5.792 9.660 1.00 0.00 7 GLY A O 8
ATOM 11847 N N . PRO A 1 8 ? -26.450 5.547 9.241 1.00 0.00 8 PRO A N 8
ATOM 11848 C CA . PRO A 1 8 ? -26.873 5.776 10.626 1.00 0.00 8 PRO A CA 8
ATOM 11849 C C . PRO A 1 8 ? -26.477 4.630 11.550 1.00 0.00 8 PRO A C 8
ATOM 11850 O O . PRO A 1 8 ? -26.771 4.653 12.745 1.00 0.00 8 PRO A O 8
ATOM 11861 N N . ARG A 1 9 ? -25.808 3.627 10.989 1.00 0.00 9 ARG A N 8
ATOM 11862 C CA . ARG A 1 9 ? -25.373 2.471 11.763 1.00 0.00 9 ARG A CA 8
ATOM 11863 C C . ARG A 1 9 ? -23.888 2.197 11.542 1.00 0.00 9 ARG A C 8
ATOM 11864 O O . ARG A 1 9 ? -23.140 1.966 12.492 1.00 0.00 9 ARG A O 8
ATOM 11885 N N . THR A 1 10 ? -23.468 2.223 10.281 1.00 0.00 10 THR A N 8
ATOM 11886 C CA . THR A 1 10 ? -22.074 1.976 9.935 1.00 0.00 10 THR A CA 8
ATOM 11887 C C . THR A 1 10 ? -21.833 2.185 8.444 1.00 0.00 10 THR A C 8
ATOM 11888 O O . THR A 1 10 ? -22.729 2.607 7.713 1.00 0.00 10 THR A O 8
ATOM 11899 N N . VAL A 1 11 ? -20.616 1.886 7.999 1.00 0.00 11 VAL A N 8
ATOM 11900 C CA . VAL A 1 11 ? -20.258 2.040 6.594 1.00 0.00 11 VAL A CA 8
ATOM 11901 C C . VAL A 1 11 ? -20.000 0.687 5.941 1.00 0.00 11 VAL A C 8
ATOM 11902 O O . VAL A 1 11 ? -19.894 -0.334 6.622 1.00 0.00 11 VAL A O 8
ATOM 11915 N N . LYS A 1 12 ? -19.899 0.685 4.616 1.00 0.00 12 LYS A N 8
ATOM 11916 C CA . LYS A 1 12 ? -19.651 -0.543 3.869 1.00 0.00 12 LYS A CA 8
ATOM 11917 C C . LYS A 1 12 ? -18.237 -1.057 4.121 1.00 0.00 12 LYS A C 8
ATOM 11918 O O . LYS A 1 12 ? -17.257 -0.371 3.830 1.00 0.00 12 LYS A O 8
ATOM 11937 N N . GLU A 1 13 ? -18.139 -2.267 4.662 1.00 0.00 13 GLU A N 8
ATOM 11938 C CA . GLU A 1 13 ? -16.844 -2.872 4.951 1.00 0.00 13 GLU A CA 8
ATOM 11939 C C . GLU A 1 13 ? -16.134 -3.278 3.663 1.00 0.00 13 GLU A C 8
ATOM 11940 O O . GLU A 1 13 ? -16.676 -4.031 2.853 1.00 0.00 13 GLU A O 8
ATOM 11952 N N . LEU A 1 14 ? -14.918 -2.774 3.481 1.00 0.00 14 LEU A N 8
ATOM 11953 C CA . LEU A 1 14 ? -14.132 -3.083 2.291 1.00 0.00 14 LEU A CA 8
ATOM 11954 C C . LEU A 1 14 ? -12.921 -3.940 2.647 1.00 0.00 14 LEU A C 8
ATOM 11955 O O . LEU A 1 14 ? -12.257 -3.707 3.657 1.00 0.00 14 LEU A O 8
ATOM 11971 N N . THR A 1 15 ? -12.637 -4.931 1.808 1.00 0.00 15 THR A N 8
ATOM 11972 C CA . THR A 1 15 ? -11.506 -5.822 2.032 1.00 0.00 15 THR A CA 8
ATOM 11973 C C . THR A 1 15 ? -10.251 -5.303 1.338 1.00 0.00 15 THR A C 8
ATOM 11974 O O . THR A 1 15 ? -10.021 -5.582 0.161 1.00 0.00 15 THR A O 8
ATOM 11985 N N . VAL A 1 16 ? -9.443 -4.547 2.074 1.00 0.00 16 VAL A N 8
ATOM 11986 C CA . VAL A 1 16 ? -8.210 -3.991 1.529 1.00 0.00 16 VAL A CA 8
ATOM 11987 C C . VAL A 1 16 ? -7.040 -4.947 1.730 1.00 0.00 16 VAL A C 8
ATOM 11988 O O . VAL A 1 16 ? -6.720 -5.325 2.857 1.00 0.00 16 VAL A O 8
ATOM 12001 N N . SER A 1 17 ? -6.403 -5.334 0.629 1.00 0.00 17 SER A N 8
ATOM 12002 C CA . SER A 1 17 ? -5.269 -6.249 0.684 1.00 0.00 17 SER A CA 8
ATOM 12003 C C . SER A 1 17 ? -4.188 -5.833 -0.309 1.00 0.00 17 SER A C 8
ATOM 12004 O O . SER A 1 17 ? -4.469 -5.577 -1.479 1.00 0.00 17 SER A O 8
ATOM 12012 N N . ALA A 1 18 ? -2.949 -5.768 0.168 1.00 0.00 18 ALA A N 8
ATOM 12013 C CA . ALA A 1 18 ? -1.824 -5.386 -0.676 1.00 0.00 18 ALA A CA 8
ATOM 12014 C C . ALA A 1 18 ? -1.323 -6.572 -1.494 1.00 0.00 18 ALA A C 8
ATOM 12015 O O . ALA A 1 18 ? -0.981 -6.429 -2.667 1.00 0.00 18 ALA A O 8
ATOM 12022 N N . GLY A 1 19 ? -1.283 -7.743 -0.865 1.00 0.00 19 GLY A N 8
ATOM 12023 C CA . GLY A 1 19 ? -0.822 -8.937 -1.550 1.00 0.00 19 GLY A CA 8
ATOM 12024 C C . GLY A 1 19 ? -0.020 -9.851 -0.645 1.00 0.00 19 GLY A C 8
ATOM 12025 O O . GLY A 1 19 ? -0.517 -10.884 -0.198 1.00 0.00 19 GLY A O 8
ATOM 12029 N N . ASP A 1 20 ? 1.225 -9.471 -0.377 1.00 0.00 20 ASP A N 8
ATOM 12030 C CA . ASP A 1 20 ? 2.098 -10.265 0.480 1.00 0.00 20 ASP A CA 8
ATOM 12031 C C . ASP A 1 20 ? 3.384 -9.507 0.796 1.00 0.00 20 ASP A C 8
ATOM 12032 O O . ASP A 1 20 ? 3.608 -8.407 0.292 1.00 0.00 20 ASP A O 8
ATOM 12041 N N . ASN A 1 21 ? 4.226 -10.104 1.633 1.00 0.00 21 ASN A N 8
ATOM 12042 C CA . ASN A 1 21 ? 5.489 -9.485 2.017 1.00 0.00 21 ASN A CA 8
ATOM 12043 C C . ASN A 1 21 ? 6.438 -9.400 0.825 1.00 0.00 21 ASN A C 8
ATOM 12044 O O . ASN A 1 21 ? 6.588 -10.359 0.068 1.00 0.00 21 ASN A O 8
ATOM 12055 N N . LEU A 1 22 ? 7.076 -8.246 0.666 1.00 0.00 22 LEU A N 8
ATOM 12056 C CA . LEU A 1 22 ? 8.011 -8.034 -0.434 1.00 0.00 22 LEU A CA 8
ATOM 12057 C C . LEU A 1 22 ? 9.431 -7.837 0.089 1.00 0.00 22 LEU A C 8
ATOM 12058 O O . LEU A 1 22 ? 9.645 -7.143 1.083 1.00 0.00 22 LEU A O 8
ATOM 12074 N N . ILE A 1 23 ? 10.396 -8.450 -0.588 1.00 0.00 23 ILE A N 8
ATOM 12075 C CA . ILE A 1 23 ? 11.794 -8.338 -0.194 1.00 0.00 23 ILE A CA 8
ATOM 12076 C C . ILE A 1 23 ? 12.683 -8.043 -1.398 1.00 0.00 23 ILE A C 8
ATOM 12077 O O . ILE A 1 23 ? 12.678 -8.783 -2.382 1.00 0.00 23 ILE A O 8
ATOM 12093 N N . ILE A 1 24 ? 13.446 -6.959 -1.311 1.00 0.00 24 ILE A N 8
ATOM 12094 C CA . ILE A 1 24 ? 14.343 -6.568 -2.392 1.00 0.00 24 ILE A CA 8
ATOM 12095 C C . ILE A 1 24 ? 15.802 -6.736 -1.983 1.00 0.00 24 ILE A C 8
ATOM 12096 O O . ILE A 1 24 ? 16.124 -6.799 -0.796 1.00 0.00 24 ILE A O 8
ATOM 12112 N N . THR A 1 25 ? 16.685 -6.807 -2.975 1.00 0.00 25 THR A N 8
ATOM 12113 C CA . THR A 1 25 ? 18.111 -6.967 -2.720 1.00 0.00 25 THR A CA 8
ATOM 12114 C C . THR A 1 25 ? 18.921 -5.889 -3.432 1.00 0.00 25 THR A C 8
ATOM 12115 O O . THR A 1 25 ? 18.858 -5.757 -4.655 1.00 0.00 25 THR A O 8
ATOM 12126 N N . LEU A 1 26 ? 19.681 -5.121 -2.660 1.00 0.00 26 LEU A N 8
ATOM 12127 C CA . LEU A 1 26 ? 20.506 -4.054 -3.217 1.00 0.00 26 LEU A CA 8
ATOM 12128 C C . LEU A 1 26 ? 21.293 -4.549 -4.426 1.00 0.00 26 LEU A C 8
ATOM 12129 O O . LEU A 1 26 ? 21.564 -5.741 -4.576 1.00 0.00 26 LEU A O 8
ATOM 12145 N N . PRO A 1 27 ? 21.671 -3.614 -5.310 1.00 0.00 27 PRO A N 8
ATOM 12146 C CA . PRO A 1 27 ? 21.353 -2.193 -5.143 1.00 0.00 27 PRO A CA 8
ATOM 12147 C C . PRO A 1 27 ? 19.867 -1.905 -5.326 1.00 0.00 27 PRO A C 8
ATOM 12148 O O . PRO A 1 27 ? 19.362 -0.881 -4.867 1.00 0.00 27 PRO A O 8
ATOM 12159 N N . ASP A 1 28 ? 19.172 -2.815 -5.999 1.00 0.00 28 ASP A N 8
ATOM 12160 C CA . ASP A 1 28 ? 17.742 -2.660 -6.242 1.00 0.00 28 ASP A CA 8
ATOM 12161 C C . ASP A 1 28 ? 17.028 -2.169 -4.987 1.00 0.00 28 ASP A C 8
ATOM 12162 O O . ASP A 1 28 ? 16.798 -2.934 -4.052 1.00 0.00 28 ASP A O 8
ATOM 12171 N N . ASN A 1 29 ? 16.681 -0.886 -4.973 1.00 0.00 29 ASN A N 8
ATOM 12172 C CA . ASN A 1 29 ? 15.995 -0.292 -3.832 1.00 0.00 29 ASN A CA 8
ATOM 12173 C C . ASN A 1 29 ? 14.645 0.285 -4.249 1.00 0.00 29 ASN A C 8
ATOM 12174 O O . ASN A 1 29 ? 14.150 1.233 -3.641 1.00 0.00 29 ASN A O 8
ATOM 12185 N N . GLU A 1 30 ? 14.056 -0.296 -5.289 1.00 0.00 30 GLU A N 8
ATOM 12186 C CA . GLU A 1 30 ? 12.763 0.161 -5.787 1.00 0.00 30 GLU A CA 8
ATOM 12187 C C . GLU A 1 30 ? 11.742 -0.973 -5.770 1.00 0.00 30 GLU A C 8
ATOM 12188 O O . GLU A 1 30 ? 12.033 -2.092 -6.194 1.00 0.00 30 GLU A O 8
ATOM 12200 N N . VAL A 1 31 ? 10.544 -0.676 -5.276 1.00 0.00 31 VAL A N 8
ATOM 12201 C CA . VAL A 1 31 ? 9.479 -1.669 -5.203 1.00 0.00 31 VAL A CA 8
ATOM 12202 C C . VAL A 1 31 ? 8.124 -1.044 -5.515 1.00 0.00 31 VAL A C 8
ATOM 12203 O O . VAL A 1 31 ? 7.843 0.085 -5.114 1.00 0.00 31 VAL A O 8
ATOM 12216 N N . GLU A 1 32 ? 7.287 -1.788 -6.232 1.00 0.00 32 GLU A N 8
ATOM 12217 C CA . GLU A 1 32 ? 5.960 -1.306 -6.597 1.00 0.00 32 GLU A CA 8
ATOM 12218 C C . GLU A 1 32 ? 4.874 -2.131 -5.912 1.00 0.00 32 GLU A C 8
ATOM 12219 O O . GLU A 1 32 ? 4.653 -3.294 -6.254 1.00 0.00 32 GLU A O 8
ATOM 12231 N N . LEU A 1 33 ? 4.198 -1.521 -4.944 1.00 0.00 33 LEU A N 8
ATOM 12232 C CA . LEU A 1 33 ? 3.135 -2.198 -4.210 1.00 0.00 33 LEU A CA 8
ATOM 12233 C C . LEU A 1 33 ? 1.774 -1.916 -4.839 1.00 0.00 33 LEU A C 8
ATOM 12234 O O . LEU A 1 33 ? 1.612 -0.952 -5.587 1.00 0.00 33 LEU A O 8
ATOM 12250 N N . LYS A 1 34 ? 0.798 -2.762 -4.528 1.00 0.00 34 LYS A N 8
ATOM 12251 C CA . LYS A 1 34 ? -0.551 -2.603 -5.059 1.00 0.00 34 LYS A CA 8
ATOM 12252 C C . LYS A 1 34 ? -1.585 -2.643 -3.938 1.00 0.00 34 LYS A C 8
ATOM 12253 O O . LYS A 1 34 ? -1.368 -3.272 -2.903 1.00 0.00 34 LYS A O 8
ATOM 12272 N N . ALA A 1 35 ? -2.710 -1.968 -4.153 1.00 0.00 35 ALA A N 8
ATOM 12273 C CA . ALA A 1 35 ? -3.778 -1.930 -3.162 1.00 0.00 35 ALA A CA 8
ATOM 12274 C C . ALA A 1 35 ? -5.077 -2.488 -3.734 1.00 0.00 35 ALA A C 8
ATOM 12275 O O . ALA A 1 35 ? -5.724 -1.853 -4.566 1.00 0.00 35 ALA A O 8
ATOM 12282 N N . PHE A 1 36 ? -5.453 -3.680 -3.282 1.00 0.00 36 PHE A N 8
ATOM 12283 C CA . PHE A 1 36 ? -6.674 -4.325 -3.750 1.00 0.00 36 PHE A CA 8
ATOM 12284 C C . PHE A 1 36 ? -7.849 -3.994 -2.835 1.00 0.00 36 PHE A C 8
ATOM 12285 O O . PHE A 1 36 ? -7.685 -3.843 -1.624 1.00 0.00 36 PHE A O 8
ATOM 12302 N N . VAL A 1 37 ? -9.036 -3.881 -3.423 1.00 0.00 37 VAL A N 8
ATOM 12303 C CA . VAL A 1 37 ? -10.240 -3.568 -2.662 1.00 0.00 37 VAL A CA 8
ATOM 12304 C C . VAL A 1 37 ? -11.446 -4.327 -3.204 1.00 0.00 37 VAL A C 8
ATOM 12305 O O . VAL A 1 37 ? -11.761 -4.245 -4.390 1.00 0.00 37 VAL A O 8
ATOM 12318 N N . ALA A 1 38 ? -12.117 -5.065 -2.326 1.00 0.00 38 ALA A N 8
ATOM 12319 C CA . ALA A 1 38 ? -13.290 -5.837 -2.715 1.00 0.00 38 ALA A CA 8
ATOM 12320 C C . ALA A 1 38 ? -14.497 -5.472 -1.858 1.00 0.00 38 ALA A C 8
ATOM 12321 O O . ALA A 1 38 ? -14.404 -5.333 -0.639 1.00 0.00 38 ALA A O 8
ATOM 12328 N N . PRO A 1 39 ? -15.659 -5.310 -2.509 1.00 0.00 39 PRO A N 8
ATOM 12329 C CA . PRO A 1 39 ? -15.782 -5.472 -3.961 1.00 0.00 39 PRO A CA 8
ATOM 12330 C C . PRO A 1 39 ? -15.084 -4.356 -4.730 1.00 0.00 39 PRO A C 8
ATOM 12331 O O . PRO A 1 39 ? -14.750 -3.315 -4.165 1.00 0.00 39 PRO A O 8
ATOM 12342 N N . ALA A 1 40 ? -14.866 -4.580 -6.022 1.00 0.00 40 ALA A N 8
ATOM 12343 C CA . ALA A 1 40 ? -14.210 -3.592 -6.868 1.00 0.00 40 ALA A CA 8
ATOM 12344 C C . ALA A 1 40 ? -15.159 -2.450 -7.217 1.00 0.00 40 ALA A C 8
ATOM 12345 O O . ALA A 1 40 ? -16.357 -2.648 -7.422 1.00 0.00 40 ALA A O 8
ATOM 12352 N N . PRO A 1 41 ? -14.614 -1.226 -7.286 1.00 0.00 41 PRO A N 8
ATOM 12353 C CA . PRO A 1 41 ? -15.396 -0.029 -7.609 1.00 0.00 41 PRO A CA 8
ATOM 12354 C C . PRO A 1 41 ? -15.856 -0.013 -9.063 1.00 0.00 41 PRO A C 8
ATOM 12355 O O . PRO A 1 41 ? -15.186 -0.531 -9.957 1.00 0.00 41 PRO A O 8
ATOM 12366 N N . PRO A 1 42 ? -17.026 0.596 -9.308 1.00 0.00 42 PRO A N 8
ATOM 12367 C CA . PRO A 1 42 ? -17.601 0.695 -10.652 1.00 0.00 42 PRO A CA 8
ATOM 12368 C C . PRO A 1 42 ? -16.810 1.638 -11.553 1.00 0.00 42 PRO A C 8
ATOM 12369 O O . PRO A 1 42 ? -15.705 2.059 -11.210 1.00 0.00 42 PRO A O 8
ATOM 12380 N N . VAL A 1 43 ? -17.382 1.967 -12.706 1.00 0.00 43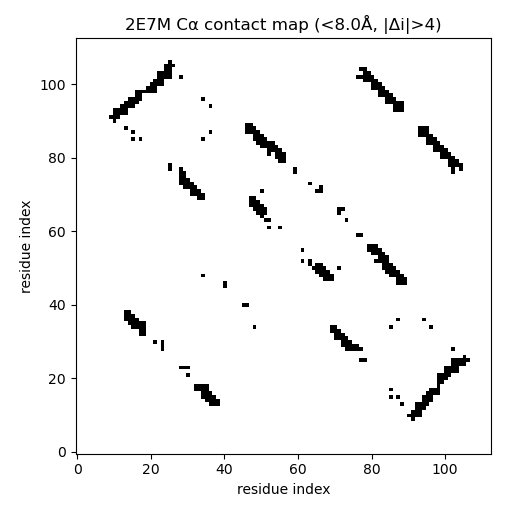 VAL A N 8
ATOM 12381 C CA . VAL A 1 43 ? -16.731 2.862 -13.656 1.00 0.00 43 VAL A CA 8
ATOM 12382 C C . VAL A 1 43 ? -16.863 4.316 -13.219 1.00 0.00 43 VAL A C 8
ATOM 12383 O O . VAL A 1 43 ? -16.097 5.176 -13.653 1.00 0.00 43 VAL A O 8
ATOM 12396 N N . GLU A 1 44 ? -17.839 4.583 -12.356 1.00 0.00 44 GLU A N 8
ATOM 12397 C CA . GLU A 1 44 ? -18.070 5.935 -11.861 1.00 0.00 44 GLU A CA 8
ATOM 12398 C C . GLU A 1 44 ? -17.347 6.160 -10.536 1.00 0.00 44 GLU A C 8
ATOM 12399 O O . GLU A 1 44 ? -16.341 6.869 -10.477 1.00 0.00 44 GLU A O 8
ATOM 12411 N N . THR A 1 45 ? -17.866 5.552 -9.474 1.00 0.00 45 THR A N 8
ATOM 12412 C CA . THR A 1 45 ? -17.272 5.687 -8.150 1.00 0.00 45 THR A CA 8
ATOM 12413 C C . THR A 1 45 ? -15.858 5.118 -8.121 1.00 0.00 45 THR A C 8
ATOM 12414 O O . THR A 1 45 ? -15.639 3.953 -8.454 1.00 0.00 45 THR A O 8
ATOM 12425 N N . THR A 1 46 ? -14.899 5.948 -7.721 1.00 0.00 46 THR A N 8
ATOM 12426 C CA . THR A 1 46 ? -13.506 5.528 -7.649 1.00 0.00 46 THR A CA 8
ATOM 12427 C C . THR A 1 46 ? -12.944 5.724 -6.246 1.00 0.00 46 THR A C 8
ATOM 12428 O O . THR A 1 46 ? -12.827 6.851 -5.765 1.00 0.00 46 THR A O 8
ATOM 12439 N N . TYR A 1 47 ? -12.597 4.620 -5.593 1.00 0.00 47 TYR A N 8
ATOM 12440 C CA . TYR A 1 47 ? -12.048 4.670 -4.243 1.00 0.00 47 TYR A CA 8
ATOM 12441 C C . TYR A 1 47 ? -10.698 5.380 -4.230 1.00 0.00 47 TYR A C 8
ATOM 12442 O O . TYR A 1 47 ? -9.945 5.323 -5.201 1.00 0.00 47 TYR A O 8
ATOM 12460 N N . ASN A 1 48 ? -10.399 6.048 -3.121 1.00 0.00 48 ASN A N 8
ATOM 12461 C CA . ASN A 1 48 ? -9.139 6.770 -2.979 1.00 0.00 48 ASN A CA 8
ATOM 12462 C C . ASN A 1 48 ? -8.104 5.919 -2.250 1.00 0.00 48 ASN A C 8
ATOM 12463 O O . ASN A 1 48 ? -8.421 5.238 -1.274 1.00 0.00 48 ASN A O 8
ATOM 12474 N N . TYR A 1 49 ? -6.866 5.964 -2.728 1.00 0.00 49 TYR A N 8
ATOM 12475 C CA . TYR A 1 49 ? -5.784 5.197 -2.123 1.00 0.00 49 TYR A CA 8
ATOM 12476 C C . TYR A 1 49 ? -4.819 6.112 -1.376 1.00 0.00 49 TYR A C 8
ATOM 12477 O O . TYR A 1 49 ? -4.124 6.926 -1.982 1.00 0.00 49 TYR A O 8
ATOM 12495 N N . GLU A 1 50 ? -4.782 5.970 -0.054 1.00 0.00 50 GLU A N 8
ATOM 12496 C CA . GLU A 1 50 ? -3.902 6.783 0.776 1.00 0.00 50 GLU A CA 8
ATOM 12497 C C . GLU A 1 50 ? -2.918 5.908 1.547 1.00 0.00 50 GLU A C 8
ATOM 12498 O O . GLU A 1 50 ? -3.295 5.217 2.494 1.00 0.00 50 GLU A O 8
ATOM 12510 N N . TRP A 1 51 ? -1.657 5.941 1.133 1.00 0.00 51 TRP A N 8
ATOM 12511 C CA . TRP A 1 51 ? -0.618 5.150 1.783 1.00 0.00 51 TRP A CA 8
ATOM 12512 C C . TRP A 1 51 ? 0.052 5.944 2.899 1.00 0.00 51 TRP A C 8
ATOM 12513 O O . TRP A 1 51 ? 0.103 7.172 2.855 1.00 0.00 51 TRP A O 8
ATOM 12534 N N . ASN A 1 52 ? 0.563 5.234 3.899 1.00 0.00 52 ASN A N 8
ATOM 12535 C CA . ASN A 1 52 ? 1.230 5.873 5.028 1.00 0.00 52 ASN A CA 8
ATOM 12536 C C . ASN A 1 52 ? 2.171 4.898 5.728 1.00 0.00 52 ASN A C 8
ATOM 12537 O O . ASN A 1 52 ? 1.807 3.752 5.999 1.00 0.00 52 ASN A O 8
ATOM 12548 N N . LEU A 1 53 ? 3.383 5.359 6.018 1.00 0.00 53 LEU A N 8
ATOM 12549 C CA . LEU A 1 53 ? 4.378 4.528 6.687 1.00 0.00 53 LEU A CA 8
ATOM 12550 C C . LEU A 1 53 ? 4.142 4.503 8.194 1.00 0.00 53 LEU A C 8
ATOM 12551 O O . LEU A 1 53 ? 4.026 5.551 8.831 1.00 0.00 53 LEU A O 8
ATOM 12567 N N . ILE A 1 54 ? 4.076 3.302 8.758 1.00 0.00 54 ILE A N 8
ATOM 12568 C CA . ILE A 1 54 ? 3.858 3.142 10.190 1.00 0.00 54 ILE A CA 8
ATOM 12569 C C . ILE A 1 54 ? 5.014 2.390 10.841 1.00 0.00 54 ILE A C 8
ATOM 12570 O O . ILE A 1 54 ? 5.547 2.817 11.865 1.00 0.00 54 ILE A O 8
ATOM 12586 N N . SER A 1 55 ? 5.397 1.268 10.239 1.00 0.00 55 SER A N 8
ATOM 12587 C CA . SER A 1 55 ? 6.489 0.455 10.761 1.00 0.00 55 SER A CA 8
ATOM 12588 C C . SER A 1 55 ? 7.769 0.688 9.965 1.00 0.00 55 SER A C 8
ATOM 12589 O O . SER A 1 55 ? 7.914 0.200 8.844 1.00 0.00 55 SER A O 8
ATOM 12597 N N . HIS A 1 56 ? 8.695 1.438 10.553 1.00 0.00 56 HIS A N 8
ATOM 12598 C CA . HIS A 1 56 ? 9.965 1.737 9.899 1.00 0.00 56 HIS A CA 8
ATOM 12599 C C . HIS A 1 56 ? 11.008 2.187 10.918 1.00 0.00 56 HIS A C 8
ATOM 12600 O O . HIS A 1 56 ? 10.688 2.773 11.953 1.00 0.00 56 HIS A O 8
ATOM 12615 N N . PRO A 1 57 ? 12.285 1.906 10.622 1.00 0.00 57 PRO A N 8
ATOM 12616 C CA . PRO A 1 57 ? 13.401 2.272 11.499 1.00 0.00 57 PRO A CA 8
ATOM 12617 C C . PRO A 1 57 ? 13.638 3.778 11.537 1.00 0.00 57 PRO A C 8
ATOM 12618 O O . PRO A 1 57 ? 13.123 4.520 10.701 1.00 0.00 57 PRO A O 8
ATOM 12629 N N . THR A 1 58 ? 14.423 4.224 12.513 1.00 0.00 58 THR A N 8
ATOM 12630 C CA . THR A 1 58 ? 14.728 5.641 12.661 1.00 0.00 58 THR A CA 8
ATOM 12631 C C . THR A 1 58 ? 15.776 6.086 11.647 1.00 0.00 58 THR A C 8
ATOM 12632 O O . THR A 1 58 ? 15.765 7.229 11.190 1.00 0.00 58 THR A O 8
ATOM 12643 N N . ASP A 1 59 ? 16.680 5.177 11.300 1.00 0.00 59 ASP A N 8
ATOM 12644 C CA . ASP A 1 59 ? 17.735 5.475 10.338 1.00 0.00 59 ASP A CA 8
ATOM 12645 C C . ASP A 1 59 ? 17.144 5.835 8.978 1.00 0.00 59 ASP A C 8
ATOM 12646 O O . ASP A 1 59 ? 17.675 6.687 8.265 1.00 0.00 59 ASP A O 8
ATOM 12655 N N . TYR A 1 60 ? 16.044 5.180 8.625 1.00 0.00 60 TYR A N 8
ATOM 12656 C CA . TYR A 1 60 ? 15.383 5.428 7.349 1.00 0.00 60 TYR A CA 8
ATOM 12657 C C . TYR A 1 60 ? 15.337 6.921 7.041 1.00 0.00 60 TYR A C 8
ATOM 12658 O O . TYR A 1 60 ? 15.004 7.734 7.903 1.00 0.00 60 TYR A O 8
ATOM 12676 N N . GLN A 1 61 ? 15.674 7.274 5.804 1.00 0.00 61 GLN A N 8
ATOM 12677 C CA . GLN A 1 61 ? 15.671 8.669 5.381 1.00 0.00 61 GLN A CA 8
ATOM 12678 C C . GLN A 1 61 ? 14.990 8.825 4.025 1.00 0.00 61 GLN A C 8
ATOM 12679 O O . GLN A 1 61 ? 15.469 9.558 3.160 1.00 0.00 61 GLN A O 8
ATOM 12693 N N . GLY A 1 62 ? 13.871 8.131 3.847 1.00 0.00 62 GLY A N 8
ATOM 12694 C CA . GLY A 1 62 ? 13.143 8.206 2.594 1.00 0.00 62 GLY A CA 8
ATOM 12695 C C . GLY A 1 62 ? 11.851 8.990 2.719 1.00 0.00 62 GLY A C 8
ATOM 12696 O O . GLY A 1 62 ? 11.395 9.273 3.827 1.00 0.00 62 GLY A O 8
ATOM 12700 N N . GLU A 1 63 ? 11.261 9.342 1.581 1.00 0.00 63 GLU A N 8
ATOM 12701 C CA . GLU A 1 63 ? 10.015 10.100 1.570 1.00 0.00 63 GLU A CA 8
ATOM 12702 C C . GLU A 1 63 ? 8.960 9.400 0.718 1.00 0.00 63 GLU A C 8
ATOM 12703 O O . GLU A 1 63 ? 9.228 9.001 -0.415 1.00 0.00 63 GLU A O 8
ATOM 12715 N N . ILE A 1 64 ? 7.762 9.256 1.273 1.00 0.00 64 ILE A N 8
ATOM 12716 C CA . ILE A 1 64 ? 6.666 8.605 0.565 1.00 0.00 64 ILE A CA 8
ATOM 12717 C C . ILE A 1 64 ? 5.599 9.615 0.155 1.00 0.00 64 ILE A C 8
ATOM 12718 O O . ILE A 1 64 ? 5.355 10.596 0.858 1.00 0.00 64 ILE A O 8
ATOM 12734 N N . LYS A 1 65 ? 4.965 9.367 -0.985 1.00 0.00 65 LYS A N 8
ATOM 12735 C CA . LYS A 1 65 ? 3.920 10.252 -1.488 1.00 0.00 65 LYS A CA 8
ATOM 12736 C C . LYS A 1 65 ? 2.537 9.675 -1.208 1.00 0.00 65 LYS A C 8
ATOM 12737 O O . LYS A 1 65 ? 1.618 9.825 -2.013 1.00 0.00 65 LYS A O 8
ATOM 12756 N N . GLN A 1 66 ? 2.396 9.016 -0.062 1.00 0.00 66 GLN A N 8
ATOM 12757 C CA . GLN A 1 66 ? 1.123 8.418 0.323 1.00 0.00 66 GLN A CA 8
ATOM 12758 C C . GLN A 1 66 ? 0.475 7.707 -0.861 1.00 0.00 66 GLN A C 8
ATOM 12759 O O . GLN A 1 66 ? -0.745 7.564 -0.920 1.00 0.00 66 GLN A O 8
ATOM 12773 N N . GLY A 1 67 ? 1.302 7.263 -1.803 1.00 0.00 67 GLY A N 8
ATOM 12774 C CA . GLY A 1 67 ? 0.791 6.572 -2.973 1.00 0.00 67 GLY A CA 8
ATOM 12775 C C . GLY A 1 67 ? -0.563 7.095 -3.409 1.00 0.00 67 GLY A C 8
ATOM 12776 O O . GLY A 1 67 ? -1.561 6.375 -3.355 1.00 0.00 67 GLY A O 8
ATOM 12780 N N . HIS A 1 68 ? -0.600 8.351 -3.842 1.00 0.00 68 HIS A N 8
ATOM 12781 C CA . HIS A 1 68 ? -1.843 8.970 -4.288 1.00 0.00 68 HIS A CA 8
ATOM 12782 C C . HIS A 1 68 ? -2.641 8.012 -5.167 1.00 0.00 68 HIS A C 8
ATOM 12783 O O . HIS A 1 68 ? -3.857 8.147 -5.306 1.00 0.00 68 HIS A O 8
ATOM 12798 N N . LYS A 1 69 ? -1.950 7.045 -5.760 1.00 0.00 69 LYS A N 8
ATOM 12799 C CA . LYS A 1 69 ? -2.593 6.064 -6.626 1.00 0.00 69 LYS A CA 8
ATOM 12800 C C . LYS A 1 69 ? -2.731 4.720 -5.917 1.00 0.00 69 LYS A C 8
ATOM 12801 O O . LYS A 1 69 ? -2.341 4.577 -4.759 1.00 0.00 69 LYS A O 8
ATOM 12820 N N . GLN A 1 70 ? -3.286 3.739 -6.622 1.00 0.00 70 GLN A N 8
ATOM 12821 C CA . GLN A 1 70 ? -3.474 2.407 -6.059 1.00 0.00 70 GLN A CA 8
ATOM 12822 C C . GLN A 1 70 ? -2.134 1.707 -5.859 1.00 0.00 70 GLN A C 8
ATOM 12823 O O . GLN A 1 70 ? -1.986 0.865 -4.973 1.00 0.00 70 GLN A O 8
ATOM 12837 N N . THR A 1 71 ? -1.158 2.060 -6.690 1.00 0.00 71 THR A N 8
ATOM 12838 C CA . THR A 1 71 ? 0.170 1.464 -6.607 1.00 0.00 71 THR A CA 8
ATOM 12839 C C . THR A 1 71 ? 1.187 2.461 -6.063 1.00 0.00 71 THR A C 8
ATOM 12840 O O . THR A 1 71 ? 1.218 3.621 -6.477 1.00 0.00 71 THR A O 8
ATOM 12851 N N . LEU A 1 72 ? 2.018 2.003 -5.133 1.00 0.00 72 LEU A N 8
ATOM 12852 C CA . LEU A 1 72 ? 3.038 2.856 -4.532 1.00 0.00 72 LEU A CA 8
ATOM 12853 C C . LEU A 1 72 ? 4.434 2.427 -4.972 1.00 0.00 72 LEU A C 8
ATOM 12854 O O . LEU A 1 72 ? 4.759 1.241 -4.969 1.00 0.00 72 LEU A O 8
ATOM 12870 N N . ASN A 1 73 ? 5.256 3.402 -5.347 1.00 0.00 73 ASN A N 8
ATOM 12871 C CA . ASN A 1 73 ? 6.618 3.126 -5.788 1.00 0.00 73 ASN A CA 8
ATOM 12872 C C . ASN A 1 73 ? 7.635 3.761 -4.844 1.00 0.00 73 ASN A C 8
ATOM 12873 O O . ASN A 1 73 ? 7.571 4.958 -4.560 1.00 0.00 73 ASN A O 8
ATOM 12884 N N . LEU A 1 74 ? 8.572 2.952 -4.362 1.00 0.00 74 LEU A N 8
ATOM 12885 C CA . LEU A 1 74 ? 9.604 3.434 -3.451 1.00 0.00 74 LEU A CA 8
ATOM 12886 C C . LEU A 1 74 ? 10.939 3.588 -4.172 1.00 0.00 74 LEU A C 8
ATOM 12887 O O . LEU A 1 74 ? 11.228 2.864 -5.125 1.00 0.00 74 LEU A O 8
ATOM 12903 N N . SER A 1 75 ? 11.751 4.533 -3.709 1.00 0.00 75 SER A N 8
ATOM 12904 C CA . SER A 1 75 ? 13.055 4.783 -4.310 1.00 0.00 75 SER A CA 8
ATOM 12905 C C . SER A 1 75 ? 14.060 5.240 -3.258 1.00 0.00 75 SER A C 8
ATOM 12906 O O . SER A 1 75 ? 13.686 5.811 -2.234 1.00 0.00 75 SER A O 8
ATOM 12914 N N . GLN A 1 76 ? 15.338 4.985 -3.518 1.00 0.00 76 GLN A N 8
ATOM 12915 C CA . GLN A 1 76 ? 16.398 5.369 -2.593 1.00 0.00 76 GLN A CA 8
ATOM 12916 C C . GLN A 1 76 ? 16.207 4.698 -1.238 1.00 0.00 76 GLN A C 8
ATOM 12917 O O . GLN A 1 76 ? 16.542 5.267 -0.198 1.00 0.00 76 GLN A O 8
ATOM 12931 N N . LEU A 1 77 ? 15.667 3.484 -1.255 1.00 0.00 77 LEU A N 8
ATOM 12932 C CA . LEU A 1 77 ? 15.431 2.734 -0.026 1.00 0.00 77 LEU A CA 8
ATOM 12933 C C . LEU A 1 77 ? 16.737 2.172 0.528 1.00 0.00 77 LEU A C 8
ATOM 12934 O O . LEU A 1 77 ? 17.780 2.244 -0.121 1.00 0.00 77 LEU A O 8
ATOM 12950 N N . SER A 1 78 ? 16.670 1.610 1.730 1.00 0.00 78 SER A N 8
ATOM 12951 C CA . SER A 1 78 ? 17.847 1.036 2.373 1.00 0.00 78 SER A CA 8
ATOM 12952 C C . SER A 1 78 ? 17.481 -0.222 3.153 1.00 0.00 78 SER A C 8
ATOM 12953 O O . SER A 1 78 ? 16.321 -0.634 3.181 1.00 0.00 78 SER A O 8
ATOM 12961 N N . VAL A 1 79 ? 18.479 -0.829 3.787 1.00 0.00 79 VAL A N 8
ATOM 12962 C CA . VAL A 1 79 ? 18.263 -2.040 4.570 1.00 0.00 79 VAL A CA 8
ATOM 12963 C C . VAL A 1 79 ? 17.426 -1.751 5.811 1.00 0.00 79 VAL A C 8
ATOM 12964 O O . VAL A 1 79 ? 17.871 -1.060 6.726 1.00 0.00 79 VAL A O 8
ATOM 12977 N N . GLY A 1 80 ? 16.209 -2.286 5.835 1.00 0.00 80 GLY A N 8
ATOM 12978 C CA . GLY A 1 80 ? 15.328 -2.074 6.968 1.00 0.00 80 GLY A CA 8
ATOM 12979 C C . GLY A 1 80 ? 13.903 -2.508 6.684 1.00 0.00 80 GLY A C 8
ATOM 12980 O O . GLY A 1 80 ? 13.543 -2.770 5.536 1.00 0.00 80 GLY A O 8
ATOM 12984 N N . LEU A 1 81 ? 13.090 -2.586 7.732 1.00 0.00 81 LEU A N 8
ATOM 12985 C CA . LEU A 1 81 ? 11.696 -2.992 7.590 1.00 0.00 81 LEU A CA 8
ATOM 12986 C C . LEU A 1 81 ? 10.799 -1.784 7.342 1.00 0.00 81 LEU A C 8
ATOM 12987 O O . LEU A 1 81 ? 10.956 -0.741 7.977 1.00 0.00 81 LEU A O 8
ATOM 13003 N N . TYR A 1 82 ? 9.858 -1.933 6.416 1.00 0.00 82 TYR A N 8
ATOM 13004 C CA . TYR A 1 82 ? 8.935 -0.854 6.084 1.00 0.00 82 TYR A CA 8
ATOM 13005 C C . TYR A 1 82 ? 7.529 -1.395 5.843 1.00 0.00 82 TYR A C 8
ATOM 13006 O O . TYR A 1 82 ? 7.287 -2.121 4.880 1.00 0.00 82 TYR A O 8
ATOM 13024 N N . VAL A 1 83 ? 6.604 -1.033 6.727 1.00 0.00 83 VAL A N 8
ATOM 13025 C CA . VAL A 1 83 ? 5.221 -1.479 6.612 1.00 0.00 83 VAL A CA 8
ATOM 13026 C C . VAL A 1 83 ? 4.312 -0.340 6.162 1.00 0.00 83 VAL A C 8
ATOM 13027 O O . VAL A 1 83 ? 4.072 0.609 6.909 1.00 0.00 83 VAL A O 8
ATOM 13040 N N . PHE A 1 84 ? 3.808 -0.442 4.937 1.00 0.00 84 PHE A N 8
ATOM 13041 C CA . PHE A 1 84 ? 2.925 0.580 4.387 1.00 0.00 84 PHE A CA 8
ATOM 13042 C C . PHE A 1 84 ? 1.461 0.189 4.568 1.00 0.00 84 PHE A C 8
ATOM 13043 O O . PHE A 1 84 ? 1.075 -0.952 4.313 1.00 0.00 84 PHE A O 8
ATOM 13060 N N . LYS A 1 85 ? 0.650 1.144 5.010 1.00 0.00 85 LYS A N 8
ATOM 13061 C CA . LYS A 1 85 ? -0.772 0.902 5.225 1.00 0.00 85 LYS A CA 8
ATOM 13062 C C . LYS A 1 85 ? -1.617 1.748 4.278 1.00 0.00 85 LYS A C 8
ATOM 13063 O O . LYS A 1 85 ? -1.681 2.970 4.411 1.00 0.00 85 LYS A O 8
ATOM 13082 N N . VAL A 1 86 ? -2.266 1.090 3.322 1.00 0.00 86 VAL A N 8
ATOM 13083 C CA . VAL A 1 86 ? -3.109 1.782 2.355 1.00 0.00 86 VAL A CA 8
ATOM 13084 C C . VAL A 1 86 ? -4.531 1.942 2.882 1.00 0.00 86 VAL A C 8
ATOM 13085 O O . VAL A 1 86 ? -5.310 0.988 2.902 1.00 0.00 86 VAL A O 8
ATOM 13098 N N . THR A 1 87 ? -4.865 3.156 3.308 1.00 0.00 87 THR A N 8
ATOM 13099 C CA . THR A 1 87 ? -6.193 3.443 3.835 1.00 0.00 87 THR A CA 8
ATOM 13100 C C . THR A 1 87 ? -7.147 3.864 2.724 1.00 0.00 87 THR A C 8
ATOM 13101 O O . THR A 1 87 ? -7.012 4.947 2.153 1.00 0.00 87 THR A O 8
ATOM 13112 N N . VAL A 1 88 ? -8.113 3.002 2.421 1.00 0.00 88 VAL A N 8
ATOM 13113 C CA . VAL A 1 88 ? -9.091 3.286 1.378 1.00 0.00 88 VAL A CA 8
ATOM 13114 C C . VAL A 1 88 ? -10.506 3.322 1.946 1.00 0.00 88 VAL A C 8
ATOM 13115 O O . VAL A 1 88 ? -11.018 2.311 2.428 1.00 0.00 88 VAL A O 8
ATOM 13128 N N . SER A 1 89 ? -11.132 4.493 1.887 1.00 0.00 89 SER A N 8
ATOM 13129 C CA . SER A 1 89 ? -12.487 4.661 2.399 1.00 0.00 89 SER A CA 8
ATOM 13130 C C . SER A 1 89 ? -13.304 5.568 1.484 1.00 0.00 89 SER A C 8
ATOM 13131 O O . SER A 1 89 ? -12.760 6.444 0.812 1.00 0.00 89 SER A O 8
ATOM 13139 N N . SER A 1 90 ? -14.616 5.352 1.464 1.00 0.00 90 SER A N 8
ATOM 13140 C CA . SER A 1 90 ? -15.509 6.146 0.630 1.00 0.00 90 SER A CA 8
ATOM 13141 C C . SER A 1 90 ? -16.607 6.791 1.470 1.00 0.00 90 SER A C 8
ATOM 13142 O O . SER A 1 90 ? -16.728 6.521 2.664 1.00 0.00 90 SER A O 8
ATOM 13150 N N . GLU A 1 91 ? -17.406 7.644 0.836 1.00 0.00 91 GLU A N 8
ATOM 13151 C CA . GLU A 1 91 ? -18.493 8.328 1.525 1.00 0.00 91 GLU A CA 8
ATOM 13152 C C . GLU A 1 91 ? -19.178 7.396 2.521 1.00 0.00 91 GLU A C 8
ATOM 13153 O O . GLU A 1 91 ? -19.269 7.700 3.709 1.00 0.00 91 GLU A O 8
ATOM 13165 N N . ASN A 1 92 ? -19.658 6.260 2.026 1.00 0.00 92 ASN A N 8
ATOM 13166 C CA . ASN A 1 92 ? -20.335 5.284 2.871 1.00 0.00 92 ASN A CA 8
ATOM 13167 C C . ASN A 1 92 ? -19.550 3.977 2.929 1.00 0.00 92 ASN A C 8
ATOM 13168 O O . ASN A 1 92 ? -20.127 2.891 2.871 1.00 0.00 92 ASN A O 8
ATOM 13179 N N . ALA A 1 93 ? -18.231 4.089 3.043 1.00 0.00 93 ALA A N 8
ATOM 13180 C CA . ALA A 1 93 ? -17.367 2.917 3.111 1.00 0.00 93 ALA A CA 8
ATOM 13181 C C . ALA A 1 93 ? -16.039 3.252 3.783 1.00 0.00 93 ALA A C 8
ATOM 13182 O O . ALA A 1 93 ? -15.659 4.419 3.881 1.00 0.00 93 ALA A O 8
ATOM 13189 N N . PHE A 1 94 ? -15.339 2.222 4.244 1.00 0.00 94 PHE A N 8
ATOM 13190 C CA . PHE A 1 94 ? -14.054 2.407 4.908 1.00 0.00 94 PHE A CA 8
ATOM 13191 C C . PHE A 1 94 ? -13.276 1.095 4.965 1.00 0.00 94 PHE A C 8
ATOM 13192 O O . PHE A 1 94 ? -13.830 0.047 5.292 1.00 0.00 94 PHE A O 8
ATOM 13209 N N . GLY A 1 95 ? -11.988 1.163 4.644 1.00 0.00 95 GLY A N 8
ATOM 13210 C CA . GLY A 1 95 ? -11.155 -0.025 4.664 1.00 0.00 95 GLY A CA 8
ATOM 13211 C C . GLY A 1 95 ? -9.677 0.301 4.575 1.00 0.00 95 GLY A C 8
ATOM 13212 O O . GLY A 1 95 ? -9.301 1.391 4.145 1.00 0.00 95 GLY A O 8
ATOM 13216 N N . GLU A 1 96 ? -8.838 -0.645 4.984 1.00 0.00 96 GLU A N 8
ATOM 13217 C CA . GLU A 1 96 ? -7.394 -0.451 4.951 1.00 0.00 96 GLU A CA 8
ATOM 13218 C C . GLU A 1 96 ? -6.662 -1.785 5.065 1.00 0.00 96 GLU A C 8
ATOM 13219 O O . GLU A 1 96 ? -7.219 -2.772 5.544 1.00 0.00 96 GLU A O 8
ATOM 13231 N N . GLY A 1 97 ? -5.409 -1.807 4.621 1.00 0.00 97 GLY A N 8
ATOM 13232 C CA . GLY A 1 97 ? -4.621 -3.024 4.681 1.00 0.00 97 GLY A CA 8
ATOM 13233 C C . GLY A 1 97 ? -3.254 -2.800 5.295 1.00 0.00 97 GLY A C 8
ATOM 13234 O O . GLY A 1 97 ? -2.969 -1.722 5.818 1.00 0.00 97 GLY A O 8
ATOM 13238 N N . PHE A 1 98 ? -2.405 -3.821 5.235 1.00 0.00 98 PHE A N 8
ATOM 13239 C CA . PHE A 1 98 ? -1.060 -3.731 5.792 1.00 0.00 98 PHE A CA 8
ATOM 13240 C C . PHE A 1 98 ? -0.096 -4.638 5.032 1.00 0.00 98 PHE A C 8
ATOM 13241 O O . PHE A 1 98 ? -0.326 -5.840 4.904 1.00 0.00 98 PHE A O 8
ATOM 13258 N N . VAL A 1 99 ? 0.986 -4.051 4.530 1.00 0.00 99 VAL A N 8
ATOM 13259 C CA . VAL A 1 99 ? 1.987 -4.805 3.784 1.00 0.00 99 VAL A CA 8
ATOM 13260 C C . VAL A 1 99 ? 3.388 -4.542 4.324 1.00 0.00 99 VAL A C 8
ATOM 13261 O O . VAL A 1 99 ? 3.706 -3.427 4.737 1.00 0.00 99 VAL A O 8
ATOM 13274 N N . ASN A 1 100 ? 4.223 -5.576 4.316 1.00 0.00 100 ASN A N 8
ATOM 13275 C CA . ASN A 1 100 ? 5.592 -5.457 4.806 1.00 0.00 100 ASN A CA 8
ATOM 13276 C C . ASN A 1 100 ? 6.586 -5.469 3.648 1.00 0.00 100 ASN A C 8
ATOM 13277 O O . ASN A 1 100 ? 6.382 -6.156 2.648 1.00 0.00 100 ASN A O 8
ATOM 13288 N N . VAL A 1 101 ? 7.663 -4.703 3.793 1.00 0.00 101 VAL A N 8
ATOM 13289 C CA . VAL A 1 101 ? 8.691 -4.627 2.761 1.00 0.00 101 VAL A CA 8
ATOM 13290 C C . VAL A 1 101 ? 10.084 -4.566 3.377 1.00 0.00 101 VAL A C 8
ATOM 13291 O O . VAL A 1 101 ? 10.430 -3.606 4.066 1.00 0.00 101 VAL A O 8
ATOM 13304 N N . THR A 1 102 ? 10.883 -5.599 3.124 1.00 0.00 102 THR A N 8
ATOM 13305 C CA . THR A 1 102 ? 12.239 -5.664 3.653 1.00 0.00 102 THR A CA 8
ATOM 13306 C C . THR A 1 102 ? 13.271 -5.460 2.549 1.00 0.00 102 THR A C 8
ATOM 13307 O O . THR A 1 102 ? 13.029 -5.796 1.390 1.00 0.00 102 THR A O 8
ATOM 13318 N N . VAL A 1 103 ? 14.423 -4.908 2.917 1.00 0.00 103 VAL A N 8
ATOM 13319 C CA . VAL A 1 103 ? 15.493 -4.662 1.957 1.00 0.00 103 VAL A CA 8
ATOM 13320 C C . VAL A 1 103 ? 16.767 -5.398 2.354 1.00 0.00 103 VAL A C 8
ATOM 13321 O O . VAL A 1 103 ? 17.494 -4.967 3.249 1.00 0.00 103 VAL A O 8
ATOM 13334 N N . LYS A 1 104 ? 17.033 -6.513 1.682 1.00 0.00 104 LYS A N 8
ATOM 13335 C CA . LYS A 1 104 ? 18.221 -7.311 1.961 1.00 0.00 104 LYS A CA 8
ATOM 13336 C C . LYS A 1 104 ? 19.483 -6.586 1.503 1.00 0.00 104 LYS A C 8
ATOM 13337 O O . LYS A 1 104 ? 19.473 -5.822 0.538 1.00 0.00 104 LYS A O 8
ATOM 13356 N N . PRO A 1 105 ? 20.597 -6.832 2.209 1.00 0.00 105 PRO A N 8
ATOM 13357 C CA . PRO A 1 105 ? 21.888 -6.214 1.891 1.00 0.00 105 PRO A CA 8
ATOM 13358 C C . PRO A 1 105 ? 22.479 -6.744 0.589 1.00 0.00 105 PRO A C 8
ATOM 13359 O O . PRO A 1 105 ? 22.313 -7.916 0.252 1.00 0.00 105 PRO A O 8
ATOM 13370 N N . ALA A 1 106 ? 23.169 -5.872 -0.139 1.00 0.00 106 ALA A N 8
ATOM 13371 C CA . ALA A 1 106 ? 23.787 -6.253 -1.403 1.00 0.00 106 ALA A CA 8
ATOM 13372 C C . ALA A 1 106 ? 24.767 -7.406 -1.210 1.00 0.00 106 ALA A C 8
ATOM 13373 O O . ALA A 1 106 ? 25.844 -7.228 -0.640 1.00 0.00 106 ALA A O 8
ATOM 13380 N N . ARG A 1 107 ? 24.386 -8.586 -1.688 1.00 0.00 107 ARG A N 8
ATOM 13381 C CA . ARG A 1 107 ? 25.231 -9.768 -1.565 1.00 0.00 107 ARG A CA 8
ATOM 13382 C C . ARG A 1 107 ? 26.196 -9.870 -2.743 1.00 0.00 107 ARG A C 8
ATOM 13383 O O . ARG A 1 107 ? 25.969 -10.635 -3.680 1.00 0.00 107 ARG A O 8
ATOM 13404 N N . SER A 1 108 ? 27.274 -9.094 -2.687 1.00 0.00 108 SER A N 8
ATOM 13405 C CA . SER A 1 108 ? 28.272 -9.093 -3.751 1.00 0.00 108 SER A CA 8
ATOM 13406 C C . SER A 1 108 ? 29.680 -9.210 -3.174 1.00 0.00 108 SER A C 8
ATOM 13407 O O . SER A 1 108 ? 29.872 -9.157 -1.961 1.00 0.00 108 SER A O 8
ATOM 13415 N N . GLY A 1 109 ? 30.662 -9.371 -4.056 1.00 0.00 109 GLY A N 8
ATOM 13416 C CA . GLY A 1 109 ? 32.040 -9.493 -3.618 1.00 0.00 109 GLY A CA 8
ATOM 13417 C C . GLY A 1 109 ? 32.675 -10.797 -4.059 1.00 0.00 109 GLY A C 8
ATOM 13418 O O . GLY A 1 109 ? 32.070 -11.596 -4.774 1.00 0.00 109 GLY A O 8
ATOM 13422 N N . PRO A 1 110 ? 33.925 -11.026 -3.630 1.00 0.00 110 PRO A N 8
ATOM 13423 C CA . PRO A 1 110 ? 34.670 -12.240 -3.974 1.00 0.00 110 PRO A CA 8
ATOM 13424 C C . PRO A 1 110 ? 34.104 -13.481 -3.291 1.00 0.00 110 PRO A C 8
ATOM 13425 O O . PRO A 1 110 ? 33.939 -14.526 -3.920 1.00 0.00 110 PRO A O 8
ATOM 13436 N N . SER A 1 111 ? 33.807 -13.358 -2.002 1.00 0.00 111 SER A N 8
ATOM 13437 C CA . SER A 1 111 ? 33.262 -14.471 -1.233 1.00 0.00 111 SER A CA 8
ATOM 13438 C C . SER A 1 111 ? 32.242 -15.252 -2.057 1.00 0.00 111 SER A C 8
ATOM 13439 O O . SER A 1 111 ? 32.412 -16.446 -2.305 1.00 0.00 111 SER A O 8
ATOM 13447 N N . SER A 1 112 ? 31.183 -14.568 -2.478 1.00 0.00 112 SER A N 8
ATOM 13448 C CA . SER A 1 112 ? 30.133 -15.198 -3.270 1.00 0.00 112 SER A CA 8
ATOM 13449 C C . SER A 1 112 ? 30.643 -15.554 -4.664 1.00 0.00 112 SER A C 8
ATOM 13450 O O . SER A 1 112 ? 31.188 -14.708 -5.372 1.00 0.00 112 SER A O 8
ATOM 13458 N N . GLY A 1 113 ? 30.463 -16.813 -5.049 1.00 0.00 113 GLY A N 8
ATOM 13459 C CA . GLY A 1 113 ? 30.910 -17.260 -6.356 1.00 0.00 113 GLY A CA 8
ATOM 13460 C C . GLY A 1 113 ? 32.415 -17.419 -6.430 1.00 0.00 113 GLY A C 8
ATOM 13461 O O . GLY A 1 113 ? 32.942 -18.512 -6.223 1.00 0.00 113 GLY A O 8
ATOM 13465 N N . GLY A 1 1 ? -27.314 22.755 12.558 1.00 0.00 1 GLY A N 9
ATOM 13466 C CA . GLY A 1 1 ? -28.674 22.278 12.734 1.00 0.00 1 GLY A CA 9
ATOM 13467 C C . GLY A 1 1 ? -28.890 20.905 12.131 1.00 0.00 1 GLY A C 9
ATOM 13468 O O . GLY A 1 1 ? -28.837 20.740 10.912 1.00 0.00 1 GLY A O 9
ATOM 13472 N N . SER A 1 2 ? -29.132 19.916 12.985 1.00 0.00 2 SER A N 9
ATOM 13473 C CA . SER A 1 2 ? -29.351 18.548 12.529 1.00 0.00 2 SER A CA 9
ATOM 13474 C C . SER A 1 2 ? -30.635 17.977 13.123 1.00 0.00 2 SER A C 9
ATOM 13475 O O . SER A 1 2 ? -30.735 17.770 14.332 1.00 0.00 2 SER A O 9
ATOM 13483 N N . SER A 1 3 ? -31.617 17.725 12.262 1.00 0.00 3 SER A N 9
ATOM 13484 C CA . SER A 1 3 ? -32.897 17.181 12.700 1.00 0.00 3 SER A CA 9
ATOM 13485 C C . SER A 1 3 ? -32.789 15.682 12.962 1.00 0.00 3 SER A C 9
ATOM 13486 O O . SER A 1 3 ? -32.844 14.873 12.037 1.00 0.00 3 SER A O 9
ATOM 13494 N N . GLY A 1 4 ? -32.636 15.319 14.232 1.00 0.00 4 GLY A N 9
ATOM 13495 C CA . GLY A 1 4 ? -32.523 13.918 14.595 1.00 0.00 4 GLY A CA 9
ATOM 13496 C C . GLY A 1 4 ? -31.230 13.295 14.106 1.00 0.00 4 GLY A C 9
ATOM 13497 O O . GLY A 1 4 ? -30.367 13.985 13.563 1.00 0.00 4 GLY A O 9
ATOM 13501 N N . SER A 1 5 ? -31.094 11.988 14.301 1.00 0.00 5 SER A N 9
ATOM 13502 C CA . SER A 1 5 ? -29.894 11.273 13.881 1.00 0.00 5 SER A CA 9
ATOM 13503 C C . SER A 1 5 ? -30.253 9.920 13.274 1.00 0.00 5 SER A C 9
ATOM 13504 O O . SER A 1 5 ? -31.405 9.490 13.325 1.00 0.00 5 SER A O 9
ATOM 13512 N N . SER A 1 6 ? -29.257 9.254 12.699 1.00 0.00 6 SER A N 9
ATOM 13513 C CA . SER A 1 6 ? -29.466 7.951 12.078 1.00 0.00 6 SER A CA 9
ATOM 13514 C C . SER A 1 6 ? -29.354 6.833 13.110 1.00 0.00 6 SER A C 9
ATOM 13515 O O . SER A 1 6 ? -29.205 7.088 14.304 1.00 0.00 6 SER A O 9
ATOM 13523 N N . GLY A 1 7 ? -29.428 5.592 12.639 1.00 0.00 7 GLY A N 9
ATOM 13524 C CA . GLY A 1 7 ? -29.334 4.452 13.532 1.00 0.00 7 GLY A CA 9
ATOM 13525 C C . GLY A 1 7 ? -28.432 3.362 12.988 1.00 0.00 7 GLY A C 9
ATOM 13526 O O . GLY A 1 7 ? -27.213 3.394 13.155 1.00 0.00 7 GLY A O 9
ATOM 13530 N N . PRO A 1 8 ? -29.036 2.367 12.321 1.00 0.00 8 PRO A N 9
ATOM 13531 C CA . PRO A 1 8 ? -28.299 1.242 11.739 1.00 0.00 8 PRO A CA 9
ATOM 13532 C C . PRO A 1 8 ? -27.452 1.662 10.542 1.00 0.00 8 PRO A C 9
ATOM 13533 O O . PRO A 1 8 ? -26.591 0.910 10.084 1.00 0.00 8 PRO A O 9
ATOM 13544 N N . ARG A 1 9 ? -27.702 2.867 10.039 1.00 0.00 9 ARG A N 9
ATOM 13545 C CA . ARG A 1 9 ? -26.963 3.386 8.895 1.00 0.00 9 ARG A CA 9
ATOM 13546 C C . ARG A 1 9 ? -25.465 3.419 9.185 1.00 0.00 9 ARG A C 9
ATOM 13547 O O . ARG A 1 9 ? -24.983 4.282 9.919 1.00 0.00 9 ARG A O 9
ATOM 13568 N N . THR A 1 10 ? -24.734 2.474 8.604 1.00 0.00 10 THR A N 9
ATOM 13569 C CA . THR A 1 10 ? -23.292 2.393 8.800 1.00 0.00 10 THR A CA 9
ATOM 13570 C C . THR A 1 10 ? -22.567 2.187 7.476 1.00 0.00 10 THR A C 9
ATOM 13571 O O . THR A 1 10 ? -23.194 1.950 6.443 1.00 0.00 10 THR A O 9
ATOM 13582 N N . VAL A 1 11 ? -21.241 2.277 7.511 1.00 0.00 11 VAL A N 9
ATOM 13583 C CA . VAL A 1 11 ? -20.430 2.098 6.313 1.00 0.00 11 VAL A CA 9
ATOM 13584 C C . VAL A 1 11 ? -20.290 0.621 5.960 1.00 0.00 11 VAL A C 9
ATOM 13585 O O . VAL A 1 11 ? -20.650 -0.254 6.747 1.00 0.00 11 VAL A O 9
ATOM 13598 N N . LYS A 1 12 ? -19.763 0.351 4.771 1.00 0.00 12 LYS A N 9
ATOM 13599 C CA . LYS A 1 12 ? -19.572 -1.020 4.312 1.00 0.00 12 LYS A CA 9
ATOM 13600 C C . LYS A 1 12 ? -18.157 -1.503 4.615 1.00 0.00 12 LYS A C 9
ATOM 13601 O O . LYS A 1 12 ? -17.219 -0.709 4.671 1.00 0.00 12 LYS A O 9
ATOM 13620 N N . GLU A 1 13 ? -18.012 -2.810 4.808 1.00 0.00 13 GLU A N 9
ATOM 13621 C CA . GLU A 1 13 ? -16.710 -3.398 5.104 1.00 0.00 13 GLU A CA 9
ATOM 13622 C C . GLU A 1 13 ? -15.982 -3.783 3.820 1.00 0.00 13 GLU A C 9
ATOM 13623 O O . GLU A 1 13 ? -16.356 -4.743 3.145 1.00 0.00 13 GLU A O 9
ATOM 13635 N N . LEU A 1 14 ? -14.941 -3.028 3.488 1.00 0.00 14 LEU A N 9
ATOM 13636 C CA . LEU A 1 14 ? -14.159 -3.289 2.284 1.00 0.00 14 LEU A CA 9
ATOM 13637 C C . LEU A 1 14 ? -12.909 -4.098 2.611 1.00 0.00 14 LEU A C 9
ATOM 13638 O O . LEU A 1 14 ? -12.234 -3.844 3.610 1.00 0.00 14 LEU A O 9
ATOM 13654 N N . THR A 1 15 ? -12.603 -5.075 1.762 1.00 0.00 15 THR A N 9
ATOM 13655 C CA . THR A 1 15 ? -11.433 -5.921 1.960 1.00 0.00 15 THR A CA 9
ATOM 13656 C C . THR A 1 15 ? -10.229 -5.383 1.196 1.00 0.00 15 THR A C 9
ATOM 13657 O O . THR A 1 15 ? -10.012 -5.731 0.035 1.00 0.00 15 THR A O 9
ATOM 13668 N N . VAL A 1 16 ? -9.448 -4.532 1.854 1.00 0.00 16 VAL A N 9
ATOM 13669 C CA . VAL A 1 16 ? -8.264 -3.947 1.237 1.00 0.00 16 VAL A CA 9
ATOM 13670 C C . VAL A 1 16 ? -7.025 -4.788 1.519 1.00 0.00 16 VAL A C 9
ATOM 13671 O O . VAL A 1 16 ? -6.566 -4.873 2.658 1.00 0.00 16 VAL A O 9
ATOM 13684 N N . SER A 1 17 ? -6.486 -5.407 0.473 1.00 0.00 17 SER A N 9
ATOM 13685 C CA . SER A 1 17 ? -5.300 -6.245 0.609 1.00 0.00 17 SER A CA 9
ATOM 13686 C C . SER A 1 17 ? -4.238 -5.852 -0.413 1.00 0.00 17 SER A C 9
ATOM 13687 O O . SER A 1 17 ? -4.526 -5.708 -1.600 1.00 0.00 17 SER A O 9
ATOM 13695 N N . ALA A 1 18 ? -3.007 -5.680 0.059 1.00 0.00 18 ALA A N 9
ATOM 13696 C CA . ALA A 1 18 ? -1.901 -5.306 -0.813 1.00 0.00 18 ALA A CA 9
ATOM 13697 C C . ALA A 1 18 ? -1.387 -6.509 -1.596 1.00 0.00 18 ALA A C 9
ATOM 13698 O O . ALA A 1 18 ? -1.094 -6.408 -2.786 1.00 0.00 18 ALA A O 9
ATOM 13705 N N . GLY A 1 19 ? -1.280 -7.648 -0.919 1.00 0.00 19 GLY A N 9
ATOM 13706 C CA . GLY A 1 19 ? -0.800 -8.855 -1.567 1.00 0.00 19 GLY A CA 9
ATOM 13707 C C . GLY A 1 19 ? -0.024 -9.751 -0.624 1.00 0.00 19 GLY A C 9
ATOM 13708 O O . GLY A 1 19 ? -0.541 -10.764 -0.152 1.00 0.00 19 GLY A O 9
ATOM 13712 N N . ASP A 1 20 ? 1.222 -9.381 -0.349 1.00 0.00 20 ASP A N 9
ATOM 13713 C CA . ASP A 1 20 ? 2.072 -10.159 0.544 1.00 0.00 20 ASP A CA 9
ATOM 13714 C C . ASP A 1 20 ? 3.402 -9.451 0.783 1.00 0.00 20 ASP A C 9
ATOM 13715 O O . ASP A 1 20 ? 3.771 -8.538 0.045 1.00 0.00 20 ASP A O 9
ATOM 13724 N N . ASN A 1 21 ? 4.116 -9.878 1.819 1.00 0.00 21 ASN A N 9
ATOM 13725 C CA . ASN A 1 21 ? 5.405 -9.283 2.156 1.00 0.00 21 ASN A CA 9
ATOM 13726 C C . ASN A 1 21 ? 6.344 -9.303 0.954 1.00 0.00 21 ASN A C 9
ATOM 13727 O O . ASN A 1 21 ? 6.438 -10.304 0.241 1.00 0.00 21 ASN A O 9
ATOM 13738 N N . LEU A 1 22 ? 7.038 -8.192 0.734 1.00 0.00 22 LEU A N 9
ATOM 13739 C CA . LEU A 1 22 ? 7.971 -8.081 -0.382 1.00 0.00 22 LEU A CA 9
ATOM 13740 C C . LEU A 1 22 ? 9.403 -7.917 0.120 1.00 0.00 22 LEU A C 9
ATOM 13741 O O . LEU A 1 22 ? 9.657 -7.173 1.068 1.00 0.00 22 LEU A O 9
ATOM 13757 N N . ILE A 1 23 ? 10.333 -8.614 -0.523 1.00 0.00 23 ILE A N 9
ATOM 13758 C CA . ILE A 1 23 ? 11.739 -8.543 -0.144 1.00 0.00 23 ILE A CA 9
ATOM 13759 C C . ILE A 1 23 ? 12.615 -8.204 -1.345 1.00 0.00 23 ILE A C 9
ATOM 13760 O O . ILE A 1 23 ? 12.548 -8.866 -2.382 1.00 0.00 23 ILE A O 9
ATOM 13776 N N . ILE A 1 24 ? 13.438 -7.171 -1.198 1.00 0.00 24 ILE A N 9
ATOM 13777 C CA . ILE A 1 24 ? 14.330 -6.747 -2.269 1.00 0.00 24 ILE A CA 9
ATOM 13778 C C . ILE A 1 24 ? 15.791 -6.861 -1.846 1.00 0.00 24 ILE A C 9
ATOM 13779 O O . ILE A 1 24 ? 16.098 -6.980 -0.659 1.00 0.00 24 ILE A O 9
ATOM 13795 N N . THR A 1 25 ? 16.690 -6.823 -2.825 1.00 0.00 25 THR A N 9
ATOM 13796 C CA . THR A 1 25 ? 18.119 -6.922 -2.554 1.00 0.00 25 THR A CA 9
ATOM 13797 C C . THR A 1 25 ? 18.893 -5.831 -3.286 1.00 0.00 25 THR A C 9
ATOM 13798 O O . THR A 1 25 ? 18.792 -5.695 -4.506 1.00 0.00 25 THR A O 9
ATOM 13809 N N . LEU A 1 26 ? 19.667 -5.056 -2.534 1.00 0.00 26 LEU A N 9
ATOM 13810 C CA . LEU A 1 26 ? 20.460 -3.977 -3.111 1.00 0.00 26 LEU A CA 9
ATOM 13811 C C . LEU A 1 26 ? 21.257 -4.470 -4.315 1.00 0.00 26 LEU A C 9
ATOM 13812 O O . LEU A 1 26 ? 21.541 -5.659 -4.457 1.00 0.00 26 LEU A O 9
ATOM 13828 N N . PRO A 1 27 ? 21.628 -3.535 -5.202 1.00 0.00 27 PRO A N 9
ATOM 13829 C CA . PRO A 1 27 ? 21.295 -2.117 -5.044 1.00 0.00 27 PRO A CA 9
ATOM 13830 C C . PRO A 1 27 ? 19.807 -1.846 -5.235 1.00 0.00 27 PRO A C 9
ATOM 13831 O O . PRO A 1 27 ? 19.293 -0.815 -4.800 1.00 0.00 27 PRO A O 9
ATOM 13842 N N . ASP A 1 28 ? 19.120 -2.778 -5.886 1.00 0.00 28 ASP A N 9
ATOM 13843 C CA . ASP A 1 28 ? 17.689 -2.640 -6.133 1.00 0.00 28 ASP A CA 9
ATOM 13844 C C . ASP A 1 28 ? 16.962 -2.178 -4.874 1.00 0.00 28 ASP A C 9
ATOM 13845 O O . ASP A 1 28 ? 16.685 -2.974 -3.978 1.00 0.00 28 ASP A O 9
ATOM 13854 N N . ASN A 1 29 ? 16.658 -0.885 -4.813 1.00 0.00 29 ASN A N 9
ATOM 13855 C CA . ASN A 1 29 ? 15.965 -0.316 -3.663 1.00 0.00 29 ASN A CA 9
ATOM 13856 C C . ASN A 1 29 ? 14.625 0.283 -4.077 1.00 0.00 29 ASN A C 9
ATOM 13857 O O . ASN A 1 29 ? 14.120 1.202 -3.433 1.00 0.00 29 ASN A O 9
ATOM 13868 N N . GLU A 1 30 ? 14.054 -0.246 -5.155 1.00 0.00 30 GLU A N 9
ATOM 13869 C CA . GLU A 1 30 ? 12.772 0.237 -5.654 1.00 0.00 30 GLU A CA 9
ATOM 13870 C C . GLU A 1 30 ? 11.732 -0.880 -5.654 1.00 0.00 30 GLU A C 9
ATOM 13871 O O . GLU A 1 30 ? 12.025 -2.016 -6.025 1.00 0.00 30 GLU A O 9
ATOM 13883 N N . VAL A 1 31 ? 10.516 -0.547 -5.235 1.00 0.00 31 VAL A N 9
ATOM 13884 C CA . VAL A 1 31 ? 9.431 -1.521 -5.186 1.00 0.00 31 VAL A CA 9
ATOM 13885 C C . VAL A 1 31 ? 8.099 -0.878 -5.554 1.00 0.00 31 VAL A C 9
ATOM 13886 O O . VAL A 1 31 ? 7.837 0.273 -5.206 1.00 0.00 31 VAL A O 9
ATOM 13899 N N . GLU A 1 32 ? 7.259 -1.630 -6.259 1.00 0.00 32 GLU A N 9
ATOM 13900 C CA . GLU A 1 32 ? 5.953 -1.132 -6.674 1.00 0.00 32 GLU A CA 9
ATOM 13901 C C . GLU A 1 32 ? 4.832 -1.951 -6.041 1.00 0.00 32 GLU A C 9
ATOM 13902 O O . GLU A 1 32 ? 4.521 -3.053 -6.494 1.00 0.00 32 GLU A O 9
ATOM 13914 N N . LEU A 1 33 ? 4.231 -1.405 -4.990 1.00 0.00 33 LEU A N 9
ATOM 13915 C CA . LEU A 1 33 ? 3.144 -2.084 -4.292 1.00 0.00 33 LEU A CA 9
ATOM 13916 C C . LEU A 1 33 ? 1.802 -1.783 -4.951 1.00 0.00 33 LEU A C 9
ATOM 13917 O O . LEU A 1 33 ? 1.671 -0.821 -5.707 1.00 0.00 33 LEU A O 9
ATOM 13933 N N . LYS A 1 34 ? 0.805 -2.612 -4.656 1.00 0.00 34 LYS A N 9
ATOM 13934 C CA . LYS A 1 34 ? -0.529 -2.434 -5.216 1.00 0.00 34 LYS A CA 9
ATOM 13935 C C . LYS A 1 34 ? -1.601 -2.754 -4.180 1.00 0.00 34 LYS A C 9
ATOM 13936 O O . LYS A 1 34 ? -1.403 -3.602 -3.310 1.00 0.00 34 LYS A O 9
ATOM 13955 N N . ALA A 1 35 ? -2.737 -2.071 -4.280 1.00 0.00 35 ALA A N 9
ATOM 13956 C CA . ALA A 1 35 ? -3.842 -2.286 -3.353 1.00 0.00 35 ALA A CA 9
ATOM 13957 C C . ALA A 1 35 ? -5.002 -2.999 -4.038 1.00 0.00 35 ALA A C 9
ATOM 13958 O O . ALA A 1 35 ? -5.258 -2.791 -5.225 1.00 0.00 35 ALA A O 9
ATOM 13965 N N . PHE A 1 36 ? -5.702 -3.841 -3.284 1.00 0.00 36 PHE A N 9
ATOM 13966 C CA . PHE A 1 36 ? -6.835 -4.586 -3.820 1.00 0.00 36 PHE A CA 9
ATOM 13967 C C . PHE A 1 36 ? -8.034 -4.502 -2.881 1.00 0.00 36 PHE A C 9
ATOM 13968 O O . PHE A 1 36 ? -8.030 -5.084 -1.796 1.00 0.00 36 PHE A O 9
ATOM 13985 N N . VAL A 1 37 ? -9.061 -3.772 -3.305 1.00 0.00 37 VAL A N 9
ATOM 13986 C CA . VAL A 1 37 ? -10.268 -3.611 -2.503 1.00 0.00 37 VAL A CA 9
ATOM 13987 C C . VAL A 1 37 ? -11.484 -4.193 -3.217 1.00 0.00 37 VAL A C 9
ATOM 13988 O O . VAL A 1 37 ? -11.779 -3.832 -4.356 1.00 0.00 37 VAL A O 9
ATOM 14001 N N . ALA A 1 38 ? -12.185 -5.095 -2.539 1.00 0.00 38 ALA A N 9
ATOM 14002 C CA . ALA A 1 38 ? -13.370 -5.725 -3.107 1.00 0.00 38 ALA A CA 9
ATOM 14003 C C . ALA A 1 38 ? -14.585 -5.521 -2.208 1.00 0.00 38 ALA A C 9
ATOM 14004 O O . ALA A 1 38 ? -14.478 -5.461 -0.983 1.00 0.00 38 ALA A O 9
ATOM 14011 N N . PRO A 1 39 ? -15.769 -5.410 -2.828 1.00 0.00 39 PRO A N 9
ATOM 14012 C CA . PRO A 1 39 ? -15.909 -5.478 -4.286 1.00 0.00 39 PRO A CA 9
ATOM 14013 C C . PRO A 1 39 ? -15.319 -4.258 -4.983 1.00 0.00 39 PRO A C 9
ATOM 14014 O O . PRO A 1 39 ? -15.223 -3.181 -4.395 1.00 0.00 39 PRO A O 9
ATOM 14025 N N . ALA A 1 40 ? -14.924 -4.433 -6.240 1.00 0.00 40 ALA A N 9
ATOM 14026 C CA . ALA A 1 40 ? -14.345 -3.344 -7.018 1.00 0.00 40 ALA A CA 9
ATOM 14027 C C . ALA A 1 40 ? -15.400 -2.302 -7.373 1.00 0.00 40 ALA A C 9
ATOM 14028 O O . ALA A 1 40 ? -16.553 -2.624 -7.661 1.00 0.00 40 ALA A O 9
ATOM 14035 N N . PRO A 1 41 ? -14.999 -1.022 -7.353 1.00 0.00 41 PRO A N 9
ATOM 14036 C CA . PRO A 1 41 ? -15.896 0.093 -7.670 1.00 0.00 41 PRO A CA 9
ATOM 14037 C C . PRO A 1 41 ? -16.272 0.132 -9.147 1.00 0.00 41 PRO A C 9
ATOM 14038 O O . PRO A 1 41 ? -15.595 -0.442 -10.000 1.00 0.00 41 PRO A O 9
ATOM 14049 N N . PRO A 1 42 ? -17.377 0.826 -9.459 1.00 0.00 42 PRO A N 9
ATOM 14050 C CA . PRO A 1 42 ? -17.867 0.957 -10.835 1.00 0.00 42 PRO A CA 9
ATOM 14051 C C . PRO A 1 42 ? -16.958 1.830 -11.693 1.00 0.00 42 PRO A C 9
ATOM 14052 O O . PRO A 1 42 ? -15.848 2.175 -11.288 1.00 0.00 42 PRO A O 9
ATOM 14063 N N . VAL A 1 43 ? -17.436 2.184 -12.882 1.00 0.00 43 VAL A N 9
ATOM 14064 C CA . VAL A 1 43 ? -16.667 3.019 -13.797 1.00 0.00 43 VAL A CA 9
ATOM 14065 C C . VAL A 1 43 ? -16.785 4.493 -13.428 1.00 0.00 43 VAL A C 9
ATOM 14066 O O . VAL A 1 43 ? -15.995 5.321 -13.880 1.00 0.00 43 VAL A O 9
ATOM 14079 N N . GLU A 1 44 ? -17.777 4.813 -12.603 1.00 0.00 44 GLU A N 9
ATOM 14080 C CA . GLU A 1 44 ? -17.998 6.189 -12.173 1.00 0.00 44 GLU A CA 9
ATOM 14081 C C . GLU A 1 44 ? -17.367 6.440 -10.806 1.00 0.00 44 GLU A C 9
ATOM 14082 O O . GLU A 1 44 ? -16.403 7.196 -10.684 1.00 0.00 44 GLU A O 9
ATOM 14094 N N . THR A 1 45 ? -17.919 5.801 -9.779 1.00 0.00 45 THR A N 9
ATOM 14095 C CA . THR A 1 45 ? -17.413 5.955 -8.422 1.00 0.00 45 THR A CA 9
ATOM 14096 C C . THR A 1 45 ? -16.095 5.211 -8.238 1.00 0.00 45 THR A C 9
ATOM 14097 O O . THR A 1 45 ? -15.874 4.160 -8.840 1.00 0.00 45 THR A O 9
ATOM 14108 N N . THR A 1 46 ? -15.221 5.763 -7.402 1.00 0.00 46 THR A N 9
ATOM 14109 C CA . THR A 1 46 ? -13.924 5.151 -7.140 1.00 0.00 46 THR A CA 9
ATOM 14110 C C . THR A 1 46 ? -13.408 5.529 -5.756 1.00 0.00 46 THR A C 9
ATOM 14111 O O . THR A 1 46 ? -13.671 6.626 -5.263 1.00 0.00 46 THR A O 9
ATOM 14122 N N . TYR A 1 47 ? -12.672 4.614 -5.135 1.00 0.00 47 TYR A N 9
ATOM 14123 C CA . TYR A 1 47 ? -12.120 4.851 -3.806 1.00 0.00 47 TYR A CA 9
ATOM 14124 C C . TYR A 1 47 ? -10.778 5.570 -3.894 1.00 0.00 47 TYR A C 9
ATOM 14125 O O . TYR A 1 47 ? -10.138 5.588 -4.945 1.00 0.00 47 TYR A O 9
ATOM 14143 N N . ASN A 1 48 ? -10.357 6.162 -2.781 1.00 0.00 48 ASN A N 9
ATOM 14144 C CA . ASN A 1 48 ? -9.090 6.883 -2.730 1.00 0.00 48 ASN A CA 9
ATOM 14145 C C . ASN A 1 48 ? -7.998 6.022 -2.102 1.00 0.00 48 ASN A C 9
ATOM 14146 O O . ASN A 1 48 ? -8.249 5.279 -1.153 1.00 0.00 48 ASN A O 9
ATOM 14157 N N . TYR A 1 49 ? -6.787 6.128 -2.637 1.00 0.00 49 TYR A N 9
ATOM 14158 C CA . TYR A 1 49 ? -5.658 5.358 -2.130 1.00 0.00 49 TYR A CA 9
ATOM 14159 C C . TYR A 1 49 ? -4.649 6.265 -1.433 1.00 0.00 49 TYR A C 9
ATOM 14160 O O . TYR A 1 49 ? -3.948 7.044 -2.079 1.00 0.00 49 TYR A O 9
ATOM 14178 N N . GLU A 1 50 ? -4.582 6.158 -0.109 1.00 0.00 50 GLU A N 9
ATOM 14179 C CA . GLU A 1 50 ? -3.659 6.969 0.676 1.00 0.00 50 GLU A CA 9
ATOM 14180 C C . GLU A 1 50 ? -2.707 6.086 1.479 1.00 0.00 50 GLU A C 9
ATOM 14181 O O . GLU A 1 50 ? -3.097 5.484 2.479 1.00 0.00 50 GLU A O 9
ATOM 14193 N N . TRP A 1 51 ? -1.458 6.016 1.033 1.00 0.00 51 TRP A N 9
ATOM 14194 C CA . TRP A 1 51 ? -0.450 5.207 1.709 1.00 0.00 51 TRP A CA 9
ATOM 14195 C C . TRP A 1 51 ? 0.257 6.012 2.793 1.00 0.00 51 TRP A C 9
ATOM 14196 O O . TRP A 1 51 ? 0.310 7.240 2.732 1.00 0.00 51 TRP A O 9
ATOM 14217 N N . ASN A 1 52 ? 0.800 5.313 3.784 1.00 0.00 52 ASN A N 9
ATOM 14218 C CA . ASN A 1 52 ? 1.505 5.965 4.882 1.00 0.00 52 ASN A CA 9
ATOM 14219 C C . ASN A 1 52 ? 2.424 4.981 5.600 1.00 0.00 52 ASN A C 9
ATOM 14220 O O . ASN A 1 52 ? 2.121 3.791 5.698 1.00 0.00 52 ASN A O 9
ATOM 14231 N N . LEU A 1 53 ? 3.546 5.485 6.100 1.00 0.00 53 LEU A N 9
ATOM 14232 C CA . LEU A 1 53 ? 4.510 4.650 6.809 1.00 0.00 53 LEU A CA 9
ATOM 14233 C C . LEU A 1 53 ? 4.305 4.745 8.318 1.00 0.00 53 LEU A C 9
ATOM 14234 O O . LEU A 1 53 ? 4.546 5.790 8.922 1.00 0.00 53 LEU A O 9
ATOM 14250 N N . ILE A 1 54 ? 3.863 3.646 8.919 1.00 0.00 54 ILE A N 9
ATOM 14251 C CA . ILE A 1 54 ? 3.629 3.604 10.358 1.00 0.00 54 ILE A CA 9
ATOM 14252 C C . ILE A 1 54 ? 4.724 2.817 11.069 1.00 0.00 54 ILE A C 9
ATOM 14253 O O . ILE A 1 54 ? 4.997 3.040 12.249 1.00 0.00 54 ILE A O 9
ATOM 14269 N N . SER A 1 55 ? 5.349 1.895 10.344 1.00 0.00 55 SER A N 9
ATOM 14270 C CA . SER A 1 55 ? 6.413 1.072 10.907 1.00 0.00 55 SER A CA 9
ATOM 14271 C C . SER A 1 55 ? 7.673 1.154 10.050 1.00 0.00 55 SER A C 9
ATOM 14272 O O . SER A 1 55 ? 7.669 0.769 8.880 1.00 0.00 55 SER A O 9
ATOM 14280 N N . HIS A 1 56 ? 8.752 1.658 10.642 1.00 0.00 56 HIS A N 9
ATOM 14281 C CA . HIS A 1 56 ? 10.020 1.790 9.934 1.00 0.00 56 HIS A CA 9
ATOM 14282 C C . HIS A 1 56 ? 11.132 2.217 10.888 1.00 0.00 56 HIS A C 9
ATOM 14283 O O . HIS A 1 56 ? 10.895 2.869 11.905 1.00 0.00 56 HIS A O 9
ATOM 14298 N N . PRO A 1 57 ? 12.376 1.841 10.554 1.00 0.00 57 PRO A N 9
ATOM 14299 C CA . PRO A 1 57 ? 13.549 2.174 11.368 1.00 0.00 57 PRO A CA 9
ATOM 14300 C C . PRO A 1 57 ? 13.881 3.661 11.325 1.00 0.00 57 PRO A C 9
ATOM 14301 O O . PRO A 1 57 ? 13.956 4.261 10.251 1.00 0.00 57 PRO A O 9
ATOM 14312 N N . THR A 1 58 ? 14.081 4.253 12.498 1.00 0.00 58 THR A N 9
ATOM 14313 C CA . THR A 1 58 ? 14.404 5.671 12.594 1.00 0.00 58 THR A CA 9
ATOM 14314 C C . THR A 1 58 ? 15.523 6.046 11.629 1.00 0.00 58 THR A C 9
ATOM 14315 O O . THR A 1 58 ? 15.636 7.199 11.213 1.00 0.00 58 THR A O 9
ATOM 14326 N N . ASP A 1 59 ? 16.346 5.065 11.275 1.00 0.00 59 ASP A N 9
ATOM 14327 C CA . ASP A 1 59 ? 17.456 5.293 10.356 1.00 0.00 59 ASP A CA 9
ATOM 14328 C C . ASP A 1 59 ? 16.944 5.623 8.958 1.00 0.00 59 ASP A C 9
ATOM 14329 O O . ASP A 1 59 ? 17.539 6.429 8.242 1.00 0.00 59 ASP A O 9
ATOM 14338 N N . TYR A 1 60 ? 15.837 4.996 8.575 1.00 0.00 60 TYR A N 9
ATOM 14339 C CA . TYR A 1 60 ? 15.247 5.221 7.261 1.00 0.00 60 TYR A CA 9
ATOM 14340 C C . TYR A 1 60 ? 15.340 6.692 6.866 1.00 0.00 60 TYR A C 9
ATOM 14341 O O . TYR A 1 60 ? 15.275 7.579 7.717 1.00 0.00 60 TYR A O 9
ATOM 14359 N N . GLN A 1 61 ? 15.493 6.941 5.570 1.00 0.00 61 GLN A N 9
ATOM 14360 C CA . GLN A 1 61 ? 15.595 8.304 5.061 1.00 0.00 61 GLN A CA 9
ATOM 14361 C C . GLN A 1 61 ? 14.680 8.506 3.858 1.00 0.00 61 GLN A C 9
ATOM 14362 O O . GLN A 1 61 ? 14.112 9.581 3.672 1.00 0.00 61 GLN A O 9
ATOM 14376 N N . GLY A 1 62 ? 14.543 7.465 3.043 1.00 0.00 62 GLY A N 9
ATOM 14377 C CA . GLY A 1 62 ? 13.696 7.549 1.868 1.00 0.00 62 GLY A CA 9
ATOM 14378 C C . GLY A 1 62 ? 12.417 8.320 2.129 1.00 0.00 62 GLY A C 9
ATOM 14379 O O . GLY A 1 62 ? 12.007 8.483 3.277 1.00 0.00 62 GLY A O 9
ATOM 14383 N N . GLU A 1 63 ? 11.787 8.797 1.060 1.00 0.00 63 GLU A N 9
ATOM 14384 C CA . GLU A 1 63 ? 10.548 9.557 1.180 1.00 0.00 63 GLU A CA 9
ATOM 14385 C C . GLU A 1 63 ? 9.442 8.933 0.334 1.00 0.00 63 GLU A C 9
ATOM 14386 O O . GLU A 1 63 ? 9.636 8.652 -0.850 1.00 0.00 63 GLU A O 9
ATOM 14398 N N . ILE A 1 64 ? 8.284 8.720 0.948 1.00 0.00 64 ILE A N 9
ATOM 14399 C CA . ILE A 1 64 ? 7.147 8.130 0.252 1.00 0.00 64 ILE A CA 9
ATOM 14400 C C . ILE A 1 64 ? 6.137 9.198 -0.154 1.00 0.00 64 ILE A C 9
ATOM 14401 O O . ILE A 1 64 ? 5.979 10.210 0.528 1.00 0.00 64 ILE A O 9
ATOM 14417 N N . LYS A 1 65 ? 5.454 8.964 -1.269 1.00 0.00 65 LYS A N 9
ATOM 14418 C CA . LYS A 1 65 ? 4.456 9.903 -1.767 1.00 0.00 65 LYS A CA 9
ATOM 14419 C C . LYS A 1 65 ? 3.048 9.448 -1.395 1.00 0.00 65 LYS A C 9
ATOM 14420 O O . LYS A 1 65 ? 2.078 9.788 -2.072 1.00 0.00 65 LYS A O 9
ATOM 14439 N N . GLN A 1 66 ? 2.945 8.679 -0.316 1.00 0.00 66 GLN A N 9
ATOM 14440 C CA . GLN A 1 66 ? 1.655 8.179 0.144 1.00 0.00 66 GLN A CA 9
ATOM 14441 C C . GLN A 1 66 ? 0.863 7.571 -1.009 1.00 0.00 66 GLN A C 9
ATOM 14442 O O . GLN A 1 66 ? -0.366 7.535 -0.980 1.00 0.00 66 GLN A O 9
ATOM 14456 N N . GLY A 1 67 ? 1.578 7.094 -2.024 1.00 0.00 67 GLY A N 9
ATOM 14457 C CA . GLY A 1 67 ? 0.925 6.495 -3.173 1.00 0.00 67 GLY A CA 9
ATOM 14458 C C . GLY A 1 67 ? -0.419 7.128 -3.473 1.00 0.00 67 GLY A C 9
ATOM 14459 O O . GLY A 1 67 ? -1.464 6.583 -3.115 1.00 0.00 67 GLY A O 9
ATOM 14463 N N . HIS A 1 68 ? -0.394 8.284 -4.129 1.00 0.00 68 HIS A N 9
ATOM 14464 C CA . HIS A 1 68 ? -1.620 8.993 -4.476 1.00 0.00 68 HIS A CA 9
ATOM 14465 C C . HIS A 1 68 ? -2.526 8.121 -5.340 1.00 0.00 68 HIS A C 9
ATOM 14466 O O . HIS A 1 68 ? -3.691 8.451 -5.567 1.00 0.00 68 HIS A O 9
ATOM 14481 N N . LYS A 1 69 ? -1.984 7.008 -5.821 1.00 0.00 69 LYS A N 9
ATOM 14482 C CA . LYS A 1 69 ? -2.743 6.087 -6.660 1.00 0.00 69 LYS A CA 9
ATOM 14483 C C . LYS A 1 69 ? -2.893 4.730 -5.981 1.00 0.00 69 LYS A C 9
ATOM 14484 O O . LYS A 1 69 ? -2.488 4.553 -4.833 1.00 0.00 69 LYS A O 9
ATOM 14503 N N . GLN A 1 70 ? -3.478 3.776 -6.698 1.00 0.00 70 GLN A N 9
ATOM 14504 C CA . GLN A 1 70 ? -3.681 2.435 -6.164 1.00 0.00 70 GLN A CA 9
ATOM 14505 C C . GLN A 1 70 ? -2.346 1.746 -5.900 1.00 0.00 70 GLN A C 9
ATOM 14506 O O . GLN A 1 70 ? -2.242 0.880 -5.030 1.00 0.00 70 GLN A O 9
ATOM 14520 N N . THR A 1 71 ? -1.324 2.136 -6.656 1.00 0.00 71 THR A N 9
ATOM 14521 C CA . THR A 1 71 ? 0.004 1.556 -6.506 1.00 0.00 71 THR A CA 9
ATOM 14522 C C . THR A 1 71 ? 0.954 2.528 -5.816 1.00 0.00 71 THR A C 9
ATOM 14523 O O . THR A 1 71 ? 0.833 3.745 -5.970 1.00 0.00 71 THR A O 9
ATOM 14534 N N . LEU A 1 72 ? 1.899 1.986 -5.057 1.00 0.00 72 LEU A N 9
ATOM 14535 C CA . LEU A 1 72 ? 2.872 2.807 -4.343 1.00 0.00 72 LEU A CA 9
ATOM 14536 C C . LEU A 1 72 ? 4.296 2.427 -4.735 1.00 0.00 72 LEU A C 9
ATOM 14537 O O . LEU A 1 72 ? 4.721 1.289 -4.542 1.00 0.00 72 LEU A O 9
ATOM 14553 N N . ASN A 1 73 ? 5.030 3.390 -5.284 1.00 0.00 73 ASN A N 9
ATOM 14554 C CA . ASN A 1 73 ? 6.408 3.157 -5.701 1.00 0.00 73 ASN A CA 9
ATOM 14555 C C . ASN A 1 73 ? 7.386 3.857 -4.762 1.00 0.00 73 ASN A C 9
ATOM 14556 O O . ASN A 1 73 ? 7.202 5.023 -4.412 1.00 0.00 73 ASN A O 9
ATOM 14567 N N . LEU A 1 74 ? 8.427 3.137 -4.358 1.00 0.00 74 LEU A N 9
ATOM 14568 C CA . LEU A 1 74 ? 9.436 3.688 -3.460 1.00 0.00 74 LEU A CA 9
ATOM 14569 C C . LEU A 1 74 ? 10.804 3.721 -4.133 1.00 0.00 74 LEU A C 9
ATOM 14570 O O . LEU A 1 74 ? 11.056 2.985 -5.087 1.00 0.00 74 LEU A O 9
ATOM 14586 N N . SER A 1 75 ? 11.685 4.580 -3.629 1.00 0.00 75 SER A N 9
ATOM 14587 C CA . SER A 1 75 ? 13.028 4.710 -4.183 1.00 0.00 75 SER A CA 9
ATOM 14588 C C . SER A 1 75 ? 14.032 5.070 -3.093 1.00 0.00 75 SER A C 9
ATOM 14589 O O . SER A 1 75 ? 13.652 5.453 -1.986 1.00 0.00 75 SER A O 9
ATOM 14597 N N . GLN A 1 76 ? 15.316 4.944 -3.414 1.00 0.00 76 GLN A N 9
ATOM 14598 C CA . GLN A 1 76 ? 16.375 5.255 -2.462 1.00 0.00 76 GLN A CA 9
ATOM 14599 C C . GLN A 1 76 ? 16.123 4.569 -1.124 1.00 0.00 76 GLN A C 9
ATOM 14600 O O . GLN A 1 76 ? 16.499 5.083 -0.070 1.00 0.00 76 GLN A O 9
ATOM 14614 N N . LEU A 1 77 ? 15.485 3.405 -1.173 1.00 0.00 77 LEU A N 9
ATOM 14615 C CA . LEU A 1 77 ? 15.182 2.647 0.037 1.00 0.00 77 LEU A CA 9
ATOM 14616 C C . LEU A 1 77 ? 16.453 2.061 0.644 1.00 0.00 77 LEU A C 9
ATOM 14617 O O . LEU A 1 77 ? 17.394 1.720 -0.071 1.00 0.00 77 LEU A O 9
ATOM 14633 N N . SER A 1 78 ? 16.470 1.945 1.968 1.00 0.00 78 SER A N 9
ATOM 14634 C CA . SER A 1 78 ? 17.625 1.401 2.673 1.00 0.00 78 SER A CA 9
ATOM 14635 C C . SER A 1 78 ? 17.292 0.050 3.300 1.00 0.00 78 SER A C 9
ATOM 14636 O O . SER A 1 78 ? 16.185 -0.465 3.143 1.00 0.00 78 SER A O 9
ATOM 14644 N N . VAL A 1 79 ? 18.260 -0.519 4.012 1.00 0.00 79 VAL A N 9
ATOM 14645 C CA . VAL A 1 79 ? 18.071 -1.809 4.664 1.00 0.00 79 VAL A CA 9
ATOM 14646 C C . VAL A 1 79 ? 17.236 -1.667 5.932 1.00 0.00 79 VAL A C 9
ATOM 14647 O O . VAL A 1 79 ? 17.623 -0.969 6.868 1.00 0.00 79 VAL A O 9
ATOM 14660 N N . GLY A 1 80 ? 16.086 -2.334 5.954 1.00 0.00 80 GLY A N 9
ATOM 14661 C CA . GLY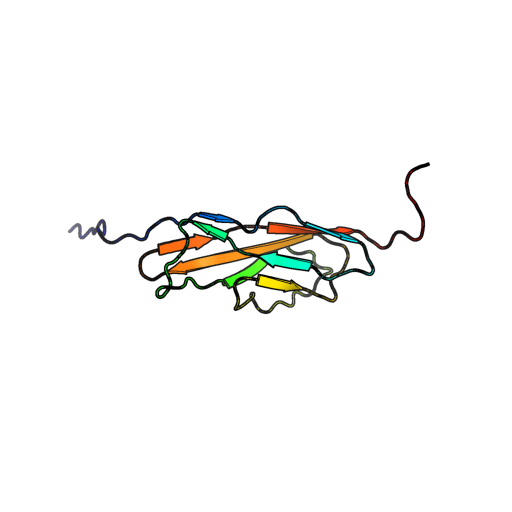 A 1 80 ? 15.213 -2.270 7.112 1.00 0.00 80 GLY A CA 9
ATOM 14662 C C . GLY A 1 80 ? 13.786 -2.665 6.785 1.00 0.00 80 GLY A C 9
ATOM 14663 O O . GLY A 1 80 ? 13.444 -2.878 5.621 1.00 0.00 80 GLY A O 9
ATOM 14667 N N . LEU A 1 81 ? 12.952 -2.765 7.813 1.00 0.00 81 LEU A N 9
ATOM 14668 C CA . LEU A 1 81 ? 11.553 -3.139 7.630 1.00 0.00 81 LEU A CA 9
ATOM 14669 C C . LEU A 1 81 ? 10.678 -1.903 7.450 1.00 0.00 81 LEU A C 9
ATOM 14670 O O . LEU A 1 81 ? 10.815 -0.920 8.179 1.00 0.00 81 LEU A O 9
ATOM 14686 N N . TYR A 1 82 ? 9.778 -1.959 6.474 1.00 0.00 82 TYR A N 9
ATOM 14687 C CA . TYR A 1 82 ? 8.880 -0.844 6.197 1.00 0.00 82 TYR A CA 9
ATOM 14688 C C . TYR A 1 82 ? 7.450 -1.334 5.996 1.00 0.00 82 TYR A C 9
ATOM 14689 O O . TYR A 1 82 ? 7.173 -2.127 5.095 1.00 0.00 82 TYR A O 9
ATOM 14707 N N . VAL A 1 83 ? 6.542 -0.855 6.841 1.00 0.00 83 VAL A N 9
ATOM 14708 C CA . VAL A 1 83 ? 5.139 -1.242 6.756 1.00 0.00 83 VAL A CA 9
ATOM 14709 C C . VAL A 1 83 ? 4.284 -0.096 6.226 1.00 0.00 83 VAL A C 9
ATOM 14710 O O . VAL A 1 83 ? 4.121 0.929 6.889 1.00 0.00 83 VAL A O 9
ATOM 14723 N N . PHE A 1 84 ? 3.741 -0.275 5.027 1.00 0.00 84 PHE A N 9
ATOM 14724 C CA . PHE A 1 84 ? 2.903 0.744 4.407 1.00 0.00 84 PHE A CA 9
ATOM 14725 C C . PHE A 1 84 ? 1.424 0.398 4.558 1.00 0.00 84 PHE A C 9
ATOM 14726 O O . PHE A 1 84 ? 0.962 -0.632 4.067 1.00 0.00 84 PHE A O 9
ATOM 14743 N N . LYS A 1 85 ? 0.686 1.267 5.241 1.00 0.00 85 LYS A N 9
ATOM 14744 C CA . LYS A 1 85 ? -0.740 1.056 5.457 1.00 0.00 85 LYS A CA 9
ATOM 14745 C C . LYS A 1 85 ? -1.568 1.914 4.506 1.00 0.00 85 LYS A C 9
ATOM 14746 O O . LYS A 1 85 ? -1.639 3.134 4.656 1.00 0.00 85 LYS A O 9
ATOM 14765 N N . VAL A 1 86 ? -2.193 1.269 3.526 1.00 0.00 86 VAL A N 9
ATOM 14766 C CA . VAL A 1 86 ? -3.017 1.973 2.551 1.00 0.00 86 VAL A CA 9
ATOM 14767 C C . VAL A 1 86 ? -4.431 2.188 3.081 1.00 0.00 86 VAL A C 9
ATOM 14768 O O . VAL A 1 86 ? -5.242 1.262 3.112 1.00 0.00 86 VAL A O 9
ATOM 14781 N N . THR A 1 87 ? -4.721 3.417 3.496 1.00 0.00 87 THR A N 9
ATOM 14782 C CA . THR A 1 87 ? -6.036 3.755 4.025 1.00 0.00 87 THR A CA 9
ATOM 14783 C C . THR A 1 87 ? -6.993 4.152 2.907 1.00 0.00 87 THR A C 9
ATOM 14784 O O . THR A 1 87 ? -6.815 5.185 2.261 1.00 0.00 87 THR A O 9
ATOM 14795 N N . VAL A 1 88 ? -8.010 3.326 2.683 1.00 0.00 88 VAL A N 9
ATOM 14796 C CA . VAL A 1 88 ? -8.997 3.592 1.643 1.00 0.00 88 VAL A CA 9
ATOM 14797 C C . VAL A 1 88 ? -10.414 3.519 2.199 1.00 0.00 88 VAL A C 9
ATOM 14798 O O . VAL A 1 88 ? -10.888 2.448 2.579 1.00 0.00 88 VAL A O 9
ATOM 14811 N N . SER A 1 89 ? -11.087 4.665 2.243 1.00 0.00 89 SER A N 9
ATOM 14812 C CA . SER A 1 89 ? -12.450 4.731 2.756 1.00 0.00 89 SER A CA 9
ATOM 14813 C C . SER A 1 89 ? -13.338 5.559 1.832 1.00 0.00 89 SER A C 9
ATOM 14814 O O . SER A 1 89 ? -12.892 6.540 1.239 1.00 0.00 89 SER A O 9
ATOM 14822 N N . SER A 1 90 ? -14.599 5.154 1.715 1.00 0.00 90 SER A N 9
ATOM 14823 C CA . SER A 1 90 ? -15.550 5.854 0.860 1.00 0.00 90 SER A CA 9
ATOM 14824 C C . SER A 1 90 ? -16.692 6.441 1.685 1.00 0.00 90 SER A C 9
ATOM 14825 O O . SER A 1 90 ? -16.821 6.157 2.875 1.00 0.00 90 SER A O 9
ATOM 14833 N N . GLU A 1 91 ? -17.517 7.262 1.042 1.00 0.00 91 GLU A N 9
ATOM 14834 C CA . GLU A 1 91 ? -18.647 7.890 1.716 1.00 0.00 91 GLU A CA 9
ATOM 14835 C C . GLU A 1 91 ? -19.355 6.896 2.633 1.00 0.00 91 GLU A C 9
ATOM 14836 O O . GLU A 1 91 ? -19.609 7.186 3.801 1.00 0.00 91 GLU A O 9
ATOM 14848 N N . ASN A 1 92 ? -19.669 5.723 2.093 1.00 0.00 92 ASN A N 9
ATOM 14849 C CA . ASN A 1 92 ? -20.349 4.686 2.861 1.00 0.00 92 ASN A CA 9
ATOM 14850 C C . ASN A 1 92 ? -19.507 3.415 2.921 1.00 0.00 92 ASN A C 9
ATOM 14851 O O . ASN A 1 92 ? -20.039 2.305 2.895 1.00 0.00 92 ASN A O 9
ATOM 14862 N N . ALA A 1 93 ? -18.192 3.586 3.003 1.00 0.00 93 ALA A N 9
ATOM 14863 C CA . ALA A 1 93 ? -17.277 2.453 3.070 1.00 0.00 93 ALA A CA 9
ATOM 14864 C C . ALA A 1 93 ? -15.984 2.833 3.783 1.00 0.00 93 ALA A C 9
ATOM 14865 O O . ALA A 1 93 ? -15.628 4.009 3.860 1.00 0.00 93 ALA A O 9
ATOM 14872 N N . PHE A 1 94 ? -15.285 1.830 4.304 1.00 0.00 94 PHE A N 9
ATOM 14873 C CA . PHE A 1 94 ? -14.031 2.060 5.013 1.00 0.00 94 PHE A CA 9
ATOM 14874 C C . PHE A 1 94 ? -13.153 0.812 4.983 1.00 0.00 94 PHE A C 9
ATOM 14875 O O . PHE A 1 94 ? -13.615 -0.292 5.266 1.00 0.00 94 PHE A O 9
ATOM 14892 N N . GLY A 1 95 ? -11.882 0.998 4.637 1.00 0.00 95 GLY A N 9
ATOM 14893 C CA . GLY A 1 95 ? -10.959 -0.120 4.576 1.00 0.00 95 GLY A CA 9
ATOM 14894 C C . GLY A 1 95 ? -9.510 0.322 4.618 1.00 0.00 95 GLY A C 9
ATOM 14895 O O . GLY A 1 95 ? -9.183 1.437 4.212 1.00 0.00 95 GLY A O 9
ATOM 14899 N N . GLU A 1 96 ? -8.640 -0.553 5.112 1.00 0.00 96 GLU A N 9
ATOM 14900 C CA . GLU A 1 96 ? -7.218 -0.245 5.208 1.00 0.00 96 GLU A CA 9
ATOM 14901 C C . GLU A 1 96 ? -6.374 -1.496 4.982 1.00 0.00 96 GLU A C 9
ATOM 14902 O O . GLU A 1 96 ? -6.685 -2.569 5.496 1.00 0.00 96 GLU A O 9
ATOM 14914 N N . GLY A 1 97 ? -5.302 -1.348 4.209 1.00 0.00 97 GLY A N 9
ATOM 14915 C CA . GLY A 1 97 ? -4.430 -2.473 3.927 1.00 0.00 97 GLY A CA 9
ATOM 14916 C C . GLY A 1 97 ? -3.137 -2.415 4.716 1.00 0.00 97 GLY A C 9
ATOM 14917 O O . GLY A 1 97 ? -2.851 -1.420 5.383 1.00 0.00 97 GLY A O 9
ATOM 14921 N N . PHE A 1 98 ? -2.353 -3.486 4.643 1.00 0.00 98 PHE A N 9
ATOM 14922 C CA . PHE A 1 98 ? -1.084 -3.554 5.358 1.00 0.00 98 PHE A CA 9
ATOM 14923 C C . PHE A 1 98 ? -0.099 -4.467 4.633 1.00 0.00 98 PHE A C 9
ATOM 14924 O O . PHE A 1 98 ? -0.390 -5.636 4.378 1.00 0.00 98 PHE A O 9
ATOM 14941 N N . VAL A 1 99 ? 1.068 -3.924 4.302 1.00 0.00 99 VAL A N 9
ATOM 14942 C CA . VAL A 1 99 ? 2.097 -4.688 3.606 1.00 0.00 99 VAL A CA 9
ATOM 14943 C C . VAL A 1 99 ? 3.492 -4.273 4.061 1.00 0.00 99 VAL A C 9
ATOM 14944 O O . VAL A 1 99 ? 3.852 -3.098 3.998 1.00 0.00 99 VAL A O 9
ATOM 14957 N N . ASN A 1 100 ? 4.273 -5.246 4.519 1.00 0.00 100 ASN A N 9
ATOM 14958 C CA . ASN A 1 100 ? 5.629 -4.982 4.985 1.00 0.00 100 ASN A CA 9
ATOM 14959 C C . ASN A 1 100 ? 6.654 -5.363 3.921 1.00 0.00 100 ASN A C 9
ATOM 14960 O O . ASN A 1 100 ? 6.498 -6.368 3.226 1.00 0.00 100 ASN A O 9
ATOM 14971 N N . VAL A 1 101 ? 7.702 -4.555 3.800 1.00 0.00 101 VAL A N 9
ATOM 14972 C CA . VAL A 1 101 ? 8.754 -4.809 2.822 1.00 0.00 101 VAL A CA 9
ATOM 14973 C C . VAL A 1 101 ? 10.131 -4.771 3.474 1.00 0.00 101 VAL A C 9
ATOM 14974 O O . VAL A 1 101 ? 10.453 -3.844 4.219 1.00 0.00 101 VAL A O 9
ATOM 14987 N N . THR A 1 102 ? 10.943 -5.784 3.190 1.00 0.00 102 THR A N 9
ATOM 14988 C CA . THR A 1 102 ? 12.286 -5.868 3.749 1.00 0.00 102 THR A CA 9
ATOM 14989 C C . THR A 1 102 ? 13.343 -5.595 2.685 1.00 0.00 102 THR A C 9
ATOM 14990 O O . THR A 1 102 ? 13.209 -6.024 1.539 1.00 0.00 102 THR A O 9
ATOM 15001 N N . VAL A 1 103 ? 14.394 -4.878 3.071 1.00 0.00 103 VAL A N 9
ATOM 15002 C CA . VAL A 1 103 ? 15.475 -4.549 2.149 1.00 0.00 103 VAL A CA 9
ATOM 15003 C C . VAL A 1 103 ? 16.782 -5.204 2.580 1.00 0.00 103 VAL A C 9
ATOM 15004 O O . VAL A 1 103 ? 17.424 -4.765 3.535 1.00 0.00 103 VAL A O 9
ATOM 15017 N N . LYS A 1 104 ? 17.173 -6.256 1.869 1.00 0.00 104 LYS A N 9
ATOM 15018 C CA . LYS A 1 104 ? 18.406 -6.972 2.176 1.00 0.00 104 LYS A CA 9
ATOM 15019 C C . LYS A 1 104 ? 19.618 -6.227 1.627 1.00 0.00 104 LYS A C 9
ATOM 15020 O O . LYS A 1 104 ? 19.563 -5.592 0.574 1.00 0.00 104 LYS A O 9
ATOM 15039 N N . PRO A 1 105 ? 20.742 -6.306 2.356 1.00 0.00 105 PRO A N 9
ATOM 15040 C CA . PRO A 1 105 ? 21.990 -5.646 1.960 1.00 0.00 105 PRO A CA 9
ATOM 15041 C C . PRO A 1 105 ? 22.624 -6.294 0.733 1.00 0.00 105 PRO A C 9
ATOM 15042 O O . PRO A 1 105 ? 22.374 -7.462 0.438 1.00 0.00 105 PRO A O 9
ATOM 15053 N N . ALA A 1 106 ? 23.445 -5.527 0.023 1.00 0.00 106 ALA A N 9
ATOM 15054 C CA . ALA A 1 106 ? 24.116 -6.027 -1.170 1.00 0.00 106 ALA A CA 9
ATOM 15055 C C . ALA A 1 106 ? 25.231 -7.001 -0.805 1.00 0.00 106 ALA A C 9
ATOM 15056 O O . ALA A 1 106 ? 26.247 -6.609 -0.230 1.00 0.00 106 ALA A O 9
ATOM 15063 N N . ARG A 1 107 ? 25.035 -8.271 -1.142 1.00 0.00 107 ARG A N 9
ATOM 15064 C CA . ARG A 1 107 ? 26.024 -9.301 -0.847 1.00 0.00 107 ARG A CA 9
ATOM 15065 C C . ARG A 1 107 ? 26.906 -9.571 -2.063 1.00 0.00 107 ARG A C 9
ATOM 15066 O O . ARG A 1 107 ? 26.421 -9.989 -3.114 1.00 0.00 107 ARG A O 9
ATOM 15087 N N . SER A 1 108 ? 28.204 -9.329 -1.911 1.00 0.00 108 SER A N 9
ATOM 15088 C CA . SER A 1 108 ? 29.154 -9.542 -2.997 1.00 0.00 108 SER A CA 9
ATOM 15089 C C . SER A 1 108 ? 30.130 -10.662 -2.653 1.00 0.00 108 SER A C 9
ATOM 15090 O O .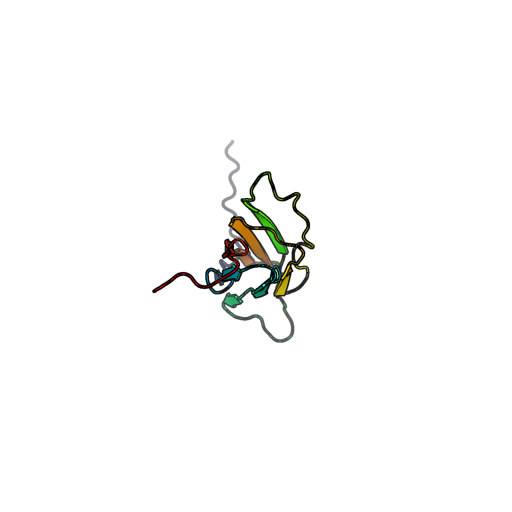 SER A 1 108 ? 30.841 -11.169 -3.520 1.00 0.00 108 SER A O 9
ATOM 15098 N N . GLY A 1 109 ? 30.159 -11.044 -1.379 1.00 0.00 109 GLY A N 9
ATOM 15099 C CA . GLY A 1 109 ? 31.051 -12.102 -0.942 1.00 0.00 109 GLY A CA 9
ATOM 15100 C C . GLY A 1 109 ? 32.175 -11.586 -0.065 1.00 0.00 109 GLY A C 9
ATOM 15101 O O . GLY A 1 109 ? 31.954 -11.107 1.047 1.00 0.00 109 GLY A O 9
ATOM 15105 N N . PRO A 1 110 ? 33.415 -11.684 -0.568 1.00 0.00 110 PRO A N 9
ATOM 15106 C CA . PRO A 1 110 ? 34.603 -11.230 0.162 1.00 0.00 110 PRO A CA 9
ATOM 15107 C C . PRO A 1 110 ? 34.665 -9.711 0.280 1.00 0.00 110 PRO A C 9
ATOM 15108 O O . PRO A 1 110 ? 35.156 -9.029 -0.619 1.00 0.00 110 PRO A O 9
ATOM 15119 N N . SER A 1 111 ? 34.165 -9.188 1.395 1.00 0.00 111 SER A N 9
ATOM 15120 C CA . SER A 1 111 ? 34.161 -7.749 1.629 1.00 0.00 111 SER A CA 9
ATOM 15121 C C . SER A 1 111 ? 35.064 -7.387 2.804 1.00 0.00 111 SER A C 9
ATOM 15122 O O . SER A 1 111 ? 35.461 -8.251 3.585 1.00 0.00 111 SER A O 9
ATOM 15130 N N . SER A 1 112 ? 35.386 -6.103 2.922 1.00 0.00 112 SER A N 9
ATOM 15131 C CA . SER A 1 112 ? 36.246 -5.625 3.998 1.00 0.00 112 SER A CA 9
ATOM 15132 C C . SER A 1 112 ? 35.585 -4.475 4.752 1.00 0.00 112 SER A C 9
ATOM 15133 O O . SER A 1 112 ? 34.511 -4.006 4.375 1.00 0.00 112 SER A O 9
ATOM 15141 N N . GLY A 1 113 ? 36.234 -4.026 5.822 1.00 0.00 113 GLY A N 9
ATOM 15142 C CA . GLY A 1 113 ? 35.696 -2.935 6.613 1.00 0.00 113 GLY A CA 9
ATOM 15143 C C . GLY A 1 113 ? 35.853 -1.591 5.930 1.00 0.00 113 GLY A C 9
ATOM 15144 O O . GLY A 1 113 ? 35.030 -1.210 5.097 1.00 0.00 113 GLY A O 9
ATOM 15148 N N . GLY A 1 1 ? -35.495 22.418 3.337 1.00 0.00 1 GLY A N 10
ATOM 15149 C CA . GLY A 1 1 ? -36.329 22.130 4.489 1.00 0.00 1 GLY A CA 10
ATOM 15150 C C . GLY A 1 1 ? -36.484 20.642 4.735 1.00 0.00 1 GLY A C 10
ATOM 15151 O O . GLY A 1 1 ? -37.598 20.147 4.905 1.00 0.00 1 GLY A O 10
ATOM 15155 N N . SER A 1 2 ? -35.364 19.927 4.752 1.00 0.00 2 SER A N 10
ATOM 15156 C CA . SER A 1 2 ? -35.381 18.486 4.973 1.00 0.00 2 SER A CA 10
ATOM 15157 C C . SER A 1 2 ? -34.895 18.146 6.379 1.00 0.00 2 SER A C 10
ATOM 15158 O O . SER A 1 2 ? -33.851 18.628 6.820 1.00 0.00 2 SER A O 10
ATOM 15166 N N . SER A 1 3 ? -35.659 17.312 7.078 1.00 0.00 3 SER A N 10
ATOM 15167 C CA . SER A 1 3 ? -35.309 16.910 8.435 1.00 0.00 3 SER A CA 10
ATOM 15168 C C . SER A 1 3 ? -33.947 16.223 8.464 1.00 0.00 3 SER A C 10
ATOM 15169 O O . SER A 1 3 ? -33.544 15.579 7.496 1.00 0.00 3 SER A O 10
ATOM 15177 N N . GLY A 1 4 ? -33.243 16.366 9.582 1.00 0.00 4 GLY A N 10
ATOM 15178 C CA . GLY A 1 4 ? -31.934 15.754 9.718 1.00 0.00 4 GLY A CA 10
ATOM 15179 C C . GLY A 1 4 ? -31.874 14.758 10.859 1.00 0.00 4 GLY A C 10
ATOM 15180 O O . GLY A 1 4 ? -32.536 14.936 11.882 1.00 0.00 4 GLY A O 10
ATOM 15184 N N . SER A 1 5 ? -31.081 13.706 10.684 1.00 0.00 5 SER A N 10
ATOM 15185 C CA . SER A 1 5 ? -30.942 12.675 11.706 1.00 0.00 5 SER A CA 10
ATOM 15186 C C . SER A 1 5 ? -29.473 12.329 11.932 1.00 0.00 5 SER A C 10
ATOM 15187 O O . SER A 1 5 ? -28.945 11.393 11.331 1.00 0.00 5 SER A O 10
ATOM 15195 N N . SER A 1 6 ? -28.819 13.090 12.804 1.00 0.00 6 SER A N 10
ATOM 15196 C CA . SER A 1 6 ? -27.411 12.867 13.107 1.00 0.00 6 SER A CA 10
ATOM 15197 C C . SER A 1 6 ? -27.254 11.948 14.315 1.00 0.00 6 SER A C 10
ATOM 15198 O O . SER A 1 6 ? -28.101 11.928 15.208 1.00 0.00 6 SER A O 10
ATOM 15206 N N . GLY A 1 7 ? -26.164 11.188 14.335 1.00 0.00 7 GLY A N 10
ATOM 15207 C CA . GLY A 1 7 ? -25.915 10.277 15.437 1.00 0.00 7 GLY A CA 10
ATOM 15208 C C . GLY A 1 7 ? -25.185 9.023 14.998 1.00 0.00 7 GLY A C 10
ATOM 15209 O O . GLY A 1 7 ? -24.079 9.078 14.460 1.00 0.00 7 GLY A O 10
ATOM 15213 N N . PRO A 1 8 ? -25.808 7.858 15.231 1.00 0.00 8 PRO A N 10
ATOM 15214 C CA . PRO A 1 8 ? -25.229 6.562 14.865 1.00 0.00 8 PRO A CA 10
ATOM 15215 C C . PRO A 1 8 ? -25.188 6.351 13.355 1.00 0.00 8 PRO A C 10
ATOM 15216 O O . PRO A 1 8 ? -26.222 6.374 12.688 1.00 0.00 8 PRO A O 10
ATOM 15227 N N . ARG A 1 9 ? -23.987 6.146 12.824 1.00 0.00 9 ARG A N 10
ATOM 15228 C CA . ARG A 1 9 ? -23.812 5.932 11.392 1.00 0.00 9 ARG A CA 10
ATOM 15229 C C . ARG A 1 9 ? -22.964 4.691 11.128 1.00 0.00 9 ARG A C 10
ATOM 15230 O O . ARG A 1 9 ? -22.185 4.265 11.981 1.00 0.00 9 ARG A O 10
ATOM 15251 N N . THR A 1 10 ? -23.121 4.115 9.940 1.00 0.00 10 THR A N 10
ATOM 15252 C CA . THR A 1 10 ? -22.372 2.923 9.564 1.00 0.00 10 THR A CA 10
ATOM 15253 C C . THR A 1 10 ? -21.904 3.002 8.115 1.00 0.00 10 THR A C 10
ATOM 15254 O O . THR A 1 10 ? -22.613 3.517 7.251 1.00 0.00 10 THR A O 10
ATOM 15265 N N . VAL A 1 11 ? -20.707 2.486 7.856 1.00 0.00 11 VAL A N 10
ATOM 15266 C CA . VAL A 1 11 ? -20.145 2.497 6.510 1.00 0.00 11 VAL A CA 10
ATOM 15267 C C . VAL A 1 11 ? -19.969 1.079 5.977 1.00 0.00 11 VAL A C 10
ATOM 15268 O O . VAL A 1 11 ? -20.152 0.103 6.704 1.00 0.00 11 VAL A O 10
ATOM 15281 N N . LYS A 1 12 ? -19.613 0.973 4.701 1.00 0.00 12 LYS A N 10
ATOM 15282 C CA . LYS A 1 12 ? -19.410 -0.325 4.069 1.00 0.00 12 LYS A CA 10
ATOM 15283 C C . LYS A 1 12 ? -17.986 -0.823 4.294 1.00 0.00 12 LYS A C 10
ATOM 15284 O O . LYS A 1 12 ? -17.028 -0.239 3.790 1.00 0.00 12 LYS A O 10
ATOM 15303 N N . GLU A 1 13 ? -17.857 -1.907 5.053 1.00 0.00 13 GLU A N 10
ATOM 15304 C CA . GLU A 1 13 ? -16.549 -2.483 5.344 1.00 0.00 13 GLU A CA 10
ATOM 15305 C C . GLU A 1 13 ? -15.910 -3.048 4.079 1.00 0.00 13 GLU A C 10
ATOM 15306 O O . GLU A 1 13 ? -16.338 -4.081 3.561 1.00 0.00 13 GLU A O 10
ATOM 15318 N N . LEU A 1 14 ? -14.884 -2.364 3.586 1.00 0.00 14 LEU A N 10
ATOM 15319 C CA . LEU A 1 14 ? -14.185 -2.796 2.380 1.00 0.00 14 LEU A CA 10
ATOM 15320 C C . LEU A 1 14 ? -12.957 -3.630 2.732 1.00 0.00 14 LEU A C 10
ATOM 15321 O O . LEU A 1 14 ? -12.167 -3.258 3.601 1.00 0.00 14 LEU A O 10
ATOM 15337 N N . THR A 1 15 ? -12.801 -4.761 2.050 1.00 0.00 15 THR A N 10
ATOM 15338 C CA . THR A 1 15 ? -11.669 -5.648 2.290 1.00 0.00 15 THR A CA 10
ATOM 15339 C C . THR A 1 15 ? -10.456 -5.225 1.469 1.00 0.00 15 THR A C 10
ATOM 15340 O O . THR A 1 15 ? -10.301 -5.631 0.317 1.00 0.00 15 THR A O 10
ATOM 15351 N N . VAL A 1 16 ? -9.597 -4.407 2.069 1.00 0.00 16 VAL A N 10
ATOM 15352 C CA . VAL A 1 16 ? -8.396 -3.930 1.393 1.00 0.00 16 VAL A CA 10
ATOM 15353 C C . VAL A 1 16 ? -7.229 -4.886 1.609 1.00 0.00 16 VAL A C 10
ATOM 15354 O O . VAL A 1 16 ? -6.983 -5.341 2.726 1.00 0.00 16 VAL A O 10
ATOM 15367 N N . SER A 1 17 ? -6.512 -5.188 0.531 1.00 0.00 17 SER A N 10
ATOM 15368 C CA . SER A 1 17 ? -5.371 -6.093 0.601 1.00 0.00 17 SER A CA 10
ATOM 15369 C C . SER A 1 17 ? -4.291 -5.684 -0.396 1.00 0.00 17 SER A C 10
ATOM 15370 O O . SER A 1 17 ? -4.566 -5.485 -1.579 1.00 0.00 17 SER A O 10
ATOM 15378 N N . ALA A 1 18 ? -3.060 -5.562 0.091 1.00 0.00 18 ALA A N 10
ATOM 15379 C CA . ALA A 1 18 ? -1.938 -5.179 -0.756 1.00 0.00 18 ALA A CA 10
ATOM 15380 C C . ALA A 1 18 ? -1.475 -6.350 -1.616 1.00 0.00 18 ALA A C 10
ATOM 15381 O O . ALA A 1 18 ? -1.156 -6.181 -2.792 1.00 0.00 18 ALA A O 10
ATOM 15388 N N . GLY A 1 19 ? -1.439 -7.538 -1.021 1.00 0.00 19 GLY A N 10
ATOM 15389 C CA . GLY A 1 19 ? -1.013 -8.720 -1.748 1.00 0.00 19 GLY A CA 10
ATOM 15390 C C . GLY A 1 19 ? -0.220 -9.679 -0.881 1.00 0.00 19 GLY A C 10
ATOM 15391 O O . GLY A 1 19 ? -0.716 -10.742 -0.507 1.00 0.00 19 GLY A O 10
ATOM 15395 N N . ASP A 1 20 ? 1.014 -9.304 -0.564 1.00 0.00 20 ASP A N 10
ATOM 15396 C CA . ASP A 1 20 ? 1.877 -10.139 0.263 1.00 0.00 20 ASP A CA 10
ATOM 15397 C C . ASP A 1 20 ? 3.184 -9.420 0.583 1.00 0.00 20 ASP A C 10
ATOM 15398 O O . ASP A 1 20 ? 3.444 -8.330 0.077 1.00 0.00 20 ASP A O 10
ATOM 15407 N N . ASN A 1 21 ? 4.003 -10.039 1.428 1.00 0.00 21 ASN A N 10
ATOM 15408 C CA . ASN A 1 21 ? 5.282 -9.457 1.817 1.00 0.00 21 ASN A CA 10
ATOM 15409 C C . ASN A 1 21 ? 6.251 -9.436 0.639 1.00 0.00 21 ASN A C 10
ATOM 15410 O O . ASN A 1 21 ? 6.425 -10.440 -0.054 1.00 0.00 21 ASN A O 10
ATOM 15421 N N . LEU A 1 22 ? 6.880 -8.287 0.418 1.00 0.00 22 LEU A N 10
ATOM 15422 C CA . LEU A 1 22 ? 7.833 -8.135 -0.676 1.00 0.00 22 LEU A CA 10
ATOM 15423 C C . LEU A 1 22 ? 9.244 -7.909 -0.142 1.00 0.00 22 LEU A C 10
ATOM 15424 O O . LEU A 1 22 ? 9.442 -7.167 0.821 1.00 0.00 22 LEU A O 10
ATOM 15440 N N . ILE A 1 23 ? 10.220 -8.552 -0.773 1.00 0.00 23 ILE A N 10
ATOM 15441 C CA . ILE A 1 23 ? 11.613 -8.418 -0.363 1.00 0.00 23 ILE A CA 10
ATOM 15442 C C . ILE A 1 23 ? 12.507 -8.087 -1.553 1.00 0.00 23 ILE A C 10
ATOM 15443 O O . ILE A 1 23 ? 12.471 -8.769 -2.578 1.00 0.00 23 ILE A O 10
ATOM 15459 N N . ILE A 1 24 ? 13.308 -7.037 -1.410 1.00 0.00 24 ILE A N 10
ATOM 15460 C CA . ILE A 1 24 ? 14.214 -6.617 -2.472 1.00 0.00 24 ILE A CA 10
ATOM 15461 C C . ILE A 1 24 ? 15.669 -6.747 -2.036 1.00 0.00 24 ILE A C 10
ATOM 15462 O O . ILE A 1 24 ? 15.966 -6.868 -0.847 1.00 0.00 24 ILE A O 10
ATOM 15478 N N . THR A 1 25 ? 16.577 -6.719 -3.008 1.00 0.00 25 THR A N 10
ATOM 15479 C CA . THR A 1 25 ? 18.002 -6.833 -2.726 1.00 0.00 25 THR A CA 10
ATOM 15480 C C . THR A 1 25 ? 18.799 -5.781 -3.488 1.00 0.00 25 THR A C 10
ATOM 15481 O O . THR A 1 25 ? 18.717 -5.693 -4.714 1.00 0.00 25 THR A O 10
ATOM 15492 N N . LEU A 1 26 ? 19.572 -4.986 -2.757 1.00 0.00 26 LEU A N 10
ATOM 15493 C CA . LEU A 1 26 ? 20.386 -3.939 -3.365 1.00 0.00 26 LEU A CA 10
ATOM 15494 C C . LEU A 1 26 ? 21.169 -4.481 -4.556 1.00 0.00 26 LEU A C 10
ATOM 15495 O O . LEU A 1 26 ? 21.445 -5.677 -4.656 1.00 0.00 26 LEU A O 10
ATOM 15511 N N . PRO A 1 27 ? 21.539 -3.583 -5.480 1.00 0.00 27 PRO A N 10
ATOM 15512 C CA . PRO A 1 27 ? 21.216 -2.157 -5.372 1.00 0.00 27 PRO A CA 10
ATOM 15513 C C . PRO A 1 27 ? 19.728 -1.884 -5.560 1.00 0.00 27 PRO A C 10
ATOM 15514 O O . PRO A 1 27 ? 19.232 -0.817 -5.198 1.00 0.00 27 PRO A O 10
ATOM 15525 N N . ASP A 1 28 ? 19.021 -2.854 -6.129 1.00 0.00 28 ASP A N 10
ATOM 15526 C CA . ASP A 1 28 ? 17.588 -2.719 -6.364 1.00 0.00 28 ASP A CA 10
ATOM 15527 C C . ASP A 1 28 ? 16.871 -2.256 -5.100 1.00 0.00 28 ASP A C 10
ATOM 15528 O O . ASP A 1 28 ? 16.645 -3.040 -4.180 1.00 0.00 28 ASP A O 10
ATOM 15537 N N . ASN A 1 29 ? 16.517 -0.975 -5.062 1.00 0.00 29 ASN A N 10
ATOM 15538 C CA . ASN A 1 29 ? 15.827 -0.407 -3.909 1.00 0.00 29 ASN A CA 10
ATOM 15539 C C . ASN A 1 29 ? 14.492 0.206 -4.322 1.00 0.00 29 ASN A C 10
ATOM 15540 O O . ASN A 1 29 ? 14.009 1.147 -3.693 1.00 0.00 29 ASN A O 10
ATOM 15551 N N . GLU A 1 30 ? 13.902 -0.335 -5.384 1.00 0.00 30 GLU A N 10
ATOM 15552 C CA . GLU A 1 30 ? 12.623 0.160 -5.880 1.00 0.00 30 GLU A CA 10
ATOM 15553 C C . GLU A 1 30 ? 11.596 -0.967 -5.954 1.00 0.00 30 GLU A C 10
ATOM 15554 O O . GLU A 1 30 ? 11.876 -2.044 -6.482 1.00 0.00 30 GLU A O 10
ATOM 15566 N N . VAL A 1 31 ? 10.406 -0.710 -5.422 1.00 0.00 31 VAL A N 10
ATOM 15567 C CA . VAL A 1 31 ? 9.336 -1.701 -5.428 1.00 0.00 31 VAL A CA 10
ATOM 15568 C C . VAL A 1 31 ? 7.992 -1.057 -5.748 1.00 0.00 31 VAL A C 10
ATOM 15569 O O . VAL A 1 31 ? 7.708 0.058 -5.314 1.00 0.00 31 VAL A O 10
ATOM 15582 N N . GLU A 1 32 ? 7.168 -1.769 -6.512 1.00 0.00 32 GLU A N 10
ATOM 15583 C CA . GLU A 1 32 ? 5.853 -1.265 -6.891 1.00 0.00 32 GLU A CA 10
ATOM 15584 C C . GLU A 1 32 ? 4.748 -2.047 -6.187 1.00 0.00 32 GLU A C 10
ATOM 15585 O O . GLU A 1 32 ? 4.446 -3.184 -6.552 1.00 0.00 32 GLU A O 10
ATOM 15597 N N . LEU A 1 33 ? 4.147 -1.429 -5.175 1.00 0.00 33 LEU A N 10
ATOM 15598 C CA . LEU A 1 33 ? 3.075 -2.066 -4.418 1.00 0.00 33 LEU A CA 10
ATOM 15599 C C . LEU A 1 33 ? 1.715 -1.754 -5.033 1.00 0.00 33 LEU A C 10
ATOM 15600 O O . LEU A 1 33 ? 1.585 -0.842 -5.851 1.00 0.00 33 LEU A O 10
ATOM 15616 N N . LYS A 1 34 ? 0.702 -2.516 -4.634 1.00 0.00 34 LYS A N 10
ATOM 15617 C CA . LYS A 1 34 ? -0.651 -2.319 -5.142 1.00 0.00 34 LYS A CA 10
ATOM 15618 C C . LYS A 1 34 ? -1.680 -2.493 -4.030 1.00 0.00 34 LYS A C 10
ATOM 15619 O O . LYS A 1 34 ? -1.421 -3.162 -3.030 1.00 0.00 34 LYS A O 10
ATOM 15638 N N . ALA A 1 35 ? -2.849 -1.888 -4.213 1.00 0.00 35 ALA A N 10
ATOM 15639 C CA . ALA A 1 35 ? -3.919 -1.979 -3.227 1.00 0.00 35 ALA A CA 10
ATOM 15640 C C . ALA A 1 35 ? -5.194 -2.535 -3.850 1.00 0.00 35 ALA A C 10
ATOM 15641 O O . ALA A 1 35 ? -5.796 -1.907 -4.722 1.00 0.00 35 ALA A O 10
ATOM 15648 N N . PHE A 1 36 ? -5.602 -3.716 -3.398 1.00 0.00 36 PHE A N 10
ATOM 15649 C CA . PHE A 1 36 ? -6.806 -4.358 -3.913 1.00 0.00 36 PHE A CA 10
ATOM 15650 C C . PHE A 1 36 ? -7.961 -4.221 -2.925 1.00 0.00 36 PHE A C 10
ATOM 15651 O O . PHE A 1 36 ? -7.838 -4.584 -1.755 1.00 0.00 36 PHE A O 10
ATOM 15668 N N . VAL A 1 37 ? -9.083 -3.693 -3.405 1.00 0.00 37 VAL A N 10
ATOM 15669 C CA . VAL A 1 37 ? -10.260 -3.508 -2.565 1.00 0.00 37 VAL A CA 10
ATOM 15670 C C . VAL A 1 37 ? -11.386 -4.447 -2.983 1.00 0.00 37 VAL A C 10
ATOM 15671 O O . VAL A 1 37 ? -11.664 -4.610 -4.171 1.00 0.00 37 VAL A O 10
ATOM 15684 N N . ALA A 1 38 ? -12.032 -5.062 -1.998 1.00 0.00 38 ALA A N 10
ATOM 15685 C CA . ALA A 1 38 ? -13.131 -5.983 -2.263 1.00 0.00 38 ALA A CA 10
ATOM 15686 C C . ALA A 1 38 ? -14.372 -5.602 -1.464 1.00 0.00 38 ALA A C 10
ATOM 15687 O O . ALA A 1 38 ? -14.328 -5.437 -0.244 1.00 0.00 38 ALA A O 10
ATOM 15694 N N . PRO A 1 39 ? -15.507 -5.457 -2.164 1.00 0.00 39 PRO A N 10
ATOM 15695 C CA . PRO A 1 39 ? -15.571 -5.650 -3.616 1.00 0.00 39 PRO A CA 10
ATOM 15696 C C . PRO A 1 39 ? -14.843 -4.548 -4.380 1.00 0.00 39 PRO A C 10
ATOM 15697 O O . PRO A 1 39 ? -14.535 -3.495 -3.824 1.00 0.00 39 PRO A O 10
ATOM 15708 N N . ALA A 1 40 ? -14.572 -4.800 -5.656 1.00 0.00 40 ALA A N 10
ATOM 15709 C CA . ALA A 1 40 ? -13.883 -3.828 -6.496 1.00 0.00 40 ALA A CA 10
ATOM 15710 C C . ALA A 1 40 ? -14.845 -2.758 -7.000 1.00 0.00 40 ALA A C 10
ATOM 15711 O O . ALA A 1 40 ? -16.003 -3.029 -7.317 1.00 0.00 40 ALA A O 10
ATOM 15718 N N . PRO A 1 41 ? -14.356 -1.511 -7.076 1.00 0.00 41 PRO A N 10
ATOM 15719 C CA . PRO A 1 41 ? -15.157 -0.374 -7.541 1.00 0.00 41 PRO A CA 10
ATOM 15720 C C . PRO A 1 41 ? -15.462 -0.451 -9.033 1.00 0.00 41 PRO A C 10
ATOM 15721 O O . PRO A 1 41 ? -14.685 -0.988 -9.823 1.00 0.00 41 PRO A O 10
ATOM 15732 N N . PRO A 1 42 ? -16.619 0.099 -9.431 1.00 0.00 42 PRO A N 10
ATOM 15733 C CA . PRO A 1 42 ? -17.051 0.106 -10.831 1.00 0.00 42 PRO A CA 10
ATOM 15734 C C . PRO A 1 42 ? -16.202 1.031 -11.696 1.00 0.00 42 PRO A C 10
ATOM 15735 O O . PRO A 1 42 ? -15.110 1.439 -11.299 1.00 0.00 42 PRO A O 10
ATOM 15746 N N . VAL A 1 43 ? -16.709 1.358 -12.880 1.00 0.00 43 VAL A N 10
ATOM 15747 C CA . VAL A 1 43 ? -15.997 2.237 -13.800 1.00 0.00 43 VAL A CA 10
ATOM 15748 C C . VAL A 1 43 ? -16.208 3.702 -13.435 1.00 0.00 43 VAL A C 10
ATOM 15749 O O . VAL A 1 43 ? -15.335 4.539 -13.663 1.00 0.00 43 VAL A O 10
ATOM 15762 N N . GLU A 1 44 ? -17.371 4.003 -12.866 1.00 0.00 44 GLU A N 10
ATOM 15763 C CA . GLU A 1 44 ? -17.695 5.369 -12.470 1.00 0.00 44 GLU A CA 10
ATOM 15764 C C . GLU A 1 44 ? -17.214 5.651 -11.049 1.00 0.00 44 GLU A C 10
ATOM 15765 O O . GLU A 1 44 ? -16.356 6.507 -10.830 1.00 0.00 44 GLU A O 10
ATOM 15777 N N . THR A 1 45 ? -17.773 4.926 -10.086 1.00 0.00 45 THR A N 10
ATOM 15778 C CA . THR A 1 45 ? -17.404 5.099 -8.687 1.00 0.00 45 THR A CA 10
ATOM 15779 C C . THR A 1 45 ? -16.013 4.538 -8.412 1.00 0.00 45 THR A C 10
ATOM 15780 O O . THR A 1 45 ? -15.731 3.377 -8.707 1.00 0.00 45 THR A O 10
ATOM 15791 N N . THR A 1 46 ? -15.146 5.371 -7.844 1.00 0.00 46 THR A N 10
ATOM 15792 C CA . THR A 1 46 ? -13.784 4.958 -7.529 1.00 0.00 46 THR A CA 10
ATOM 15793 C C . THR A 1 46 ? -13.423 5.307 -6.090 1.00 0.00 46 THR A C 10
ATOM 15794 O O . THR A 1 46 ? -13.978 6.239 -5.508 1.00 0.00 46 THR A O 10
ATOM 15805 N N . TYR A 1 47 ? -12.489 4.553 -5.520 1.00 0.00 47 TYR A N 10
ATOM 15806 C CA . TYR A 1 47 ? -12.055 4.781 -4.147 1.00 0.00 47 TYR A CA 10
ATOM 15807 C C . TYR A 1 47 ? -10.753 5.577 -4.113 1.00 0.00 47 TYR A C 10
ATOM 15808 O O . TYR A 1 47 ? -10.142 5.834 -5.149 1.00 0.00 47 TYR A O 10
ATOM 15826 N N . ASN A 1 48 ? -10.335 5.963 -2.912 1.00 0.00 48 ASN A N 10
ATOM 15827 C CA . ASN A 1 48 ? -9.106 6.729 -2.741 1.00 0.00 48 ASN A CA 10
ATOM 15828 C C . ASN A 1 48 ? -8.022 5.879 -2.084 1.00 0.00 48 ASN A C 10
ATOM 15829 O O . ASN A 1 48 ? -8.271 5.196 -1.090 1.00 0.00 48 ASN A O 10
ATOM 15840 N N . TYR A 1 49 ? -6.819 5.927 -2.645 1.00 0.00 49 TYR A N 10
ATOM 15841 C CA . TYR A 1 49 ? -5.698 5.161 -2.116 1.00 0.00 49 TYR A CA 10
ATOM 15842 C C . TYR A 1 49 ? -4.694 6.075 -1.420 1.00 0.00 49 TYR A C 10
ATOM 15843 O O . TYR A 1 49 ? -3.993 6.851 -2.068 1.00 0.00 49 TYR A O 10
ATOM 15861 N N . GLU A 1 50 ? -4.630 5.974 -0.096 1.00 0.00 50 GLU A N 10
ATOM 15862 C CA . GLU A 1 50 ? -3.712 6.791 0.689 1.00 0.00 50 GLU A CA 10
ATOM 15863 C C . GLU A 1 50 ? -2.710 5.918 1.437 1.00 0.00 50 GLU A C 10
ATOM 15864 O O . GLU A 1 50 ? -3.049 5.282 2.435 1.00 0.00 50 GLU A O 10
ATOM 15876 N N . TRP A 1 51 ? -1.475 5.892 0.948 1.00 0.00 51 TRP A N 10
ATOM 15877 C CA . TRP A 1 51 ? -0.423 5.096 1.570 1.00 0.00 51 TRP A CA 10
ATOM 15878 C C . TRP A 1 51 ? 0.303 5.898 2.644 1.00 0.00 51 TRP A C 10
ATOM 15879 O O . TRP A 1 51 ? 0.356 7.126 2.585 1.00 0.00 51 TRP A O 10
ATOM 15900 N N . ASN A 1 52 ? 0.863 5.196 3.624 1.00 0.00 52 ASN A N 10
ATOM 15901 C CA . ASN A 1 52 ? 1.587 5.844 4.712 1.00 0.00 52 ASN A CA 10
ATOM 15902 C C . ASN A 1 52 ? 2.565 4.875 5.368 1.00 0.00 52 ASN A C 10
ATOM 15903 O O . ASN A 1 52 ? 2.358 3.661 5.353 1.00 0.00 52 ASN A O 10
ATOM 15914 N N . LEU A 1 53 ? 3.631 5.419 5.944 1.00 0.00 53 LEU A N 10
ATOM 15915 C CA . LEU A 1 53 ? 4.642 4.602 6.607 1.00 0.00 53 LEU A CA 10
ATOM 15916 C C . LEU A 1 53 ? 4.548 4.743 8.123 1.00 0.00 53 LEU A C 10
ATOM 15917 O O . LEU A 1 53 ? 4.899 5.782 8.683 1.00 0.00 53 LEU A O 10
ATOM 15933 N N . ILE A 1 54 ? 4.073 3.691 8.781 1.00 0.00 54 ILE A N 10
ATOM 15934 C CA . ILE A 1 54 ? 3.936 3.697 10.232 1.00 0.00 54 ILE A CA 10
ATOM 15935 C C . ILE A 1 54 ? 5.111 2.989 10.899 1.00 0.00 54 ILE A C 10
ATOM 15936 O O . ILE A 1 54 ? 5.526 3.354 11.999 1.00 0.00 54 ILE A O 10
ATOM 15952 N N . SER A 1 55 ? 5.645 1.977 10.223 1.00 0.00 55 SER A N 10
ATOM 15953 C CA . SER A 1 55 ? 6.772 1.216 10.750 1.00 0.00 55 SER A CA 10
ATOM 15954 C C . SER A 1 55 ? 8.011 1.408 9.881 1.00 0.00 55 SER A C 10
ATOM 15955 O O . SER A 1 55 ? 8.024 1.037 8.707 1.00 0.00 55 SER A O 10
ATOM 15963 N N . HIS A 1 56 ? 9.052 1.992 10.467 1.00 0.00 56 HIS A N 10
ATOM 15964 C CA . HIS A 1 56 ? 10.298 2.234 9.747 1.00 0.00 56 HIS A CA 10
ATOM 15965 C C . HIS A 1 56 ? 11.472 2.343 10.715 1.00 0.00 56 HIS A C 10
ATOM 15966 O O . HIS A 1 56 ? 11.348 2.866 11.823 1.00 0.00 56 HIS A O 10
ATOM 15981 N N . PRO A 1 57 ? 12.640 1.839 10.289 1.00 0.00 57 PRO A N 10
ATOM 15982 C CA . PRO A 1 57 ? 13.859 1.868 11.103 1.00 0.00 57 PRO A CA 10
ATOM 15983 C C . PRO A 1 57 ? 14.414 3.279 11.263 1.00 0.00 57 PRO A C 10
ATOM 15984 O O . PRO A 1 57 ? 14.159 4.157 10.438 1.00 0.00 57 PRO A O 10
ATOM 15995 N N . THR A 1 58 ? 15.177 3.492 12.332 1.00 0.00 58 THR A N 10
ATOM 15996 C CA . THR A 1 58 ? 15.769 4.796 12.601 1.00 0.00 58 THR A CA 10
ATOM 15997 C C . THR A 1 58 ? 16.784 5.172 11.528 1.00 0.00 58 THR A C 10
ATOM 15998 O O . THR A 1 58 ? 17.091 6.348 11.335 1.00 0.00 58 THR A O 10
ATOM 16009 N N . ASP A 1 59 ? 17.301 4.165 10.832 1.00 0.00 59 ASP A N 10
ATOM 16010 C CA . ASP A 1 59 ? 18.282 4.391 9.776 1.00 0.00 59 ASP A CA 10
ATOM 16011 C C . ASP A 1 59 ? 17.644 5.099 8.584 1.00 0.00 59 ASP A C 10
ATOM 16012 O O . ASP A 1 59 ? 18.325 5.778 7.816 1.00 0.00 59 ASP A O 10
ATOM 16021 N N . TYR A 1 60 ? 16.334 4.934 8.437 1.00 0.00 60 TYR A N 10
ATOM 16022 C CA . TYR A 1 60 ? 15.605 5.555 7.337 1.00 0.00 60 TYR A CA 10
ATOM 16023 C C . TYR A 1 60 ? 14.863 6.801 7.810 1.00 0.00 60 TYR A C 10
ATOM 16024 O O . TYR A 1 60 ? 14.297 6.822 8.903 1.00 0.00 60 TYR A O 10
ATOM 16042 N N . GLN A 1 61 ? 14.870 7.837 6.978 1.00 0.00 61 GLN A N 10
ATOM 16043 C CA . GLN A 1 61 ? 14.198 9.088 7.310 1.00 0.00 61 GLN A CA 10
ATOM 16044 C C . GLN A 1 61 ? 12.690 8.963 7.118 1.00 0.00 61 GLN A C 10
ATOM 16045 O O . GLN A 1 61 ? 11.914 9.214 8.040 1.00 0.00 61 GLN A O 10
ATOM 16059 N N . GLY A 1 62 ? 12.281 8.574 5.914 1.00 0.00 62 GLY A N 10
ATOM 16060 C CA . GLY A 1 62 ? 10.868 8.423 5.623 1.00 0.00 62 GLY A CA 10
ATOM 16061 C C . GLY A 1 62 ? 10.382 9.409 4.579 1.00 0.00 62 GLY A C 10
ATOM 16062 O O . GLY A 1 62 ? 9.906 10.493 4.915 1.00 0.00 62 GLY A O 10
ATOM 16066 N N . GLU A 1 63 ? 10.505 9.033 3.310 1.00 0.00 63 GLU A N 10
ATOM 16067 C CA . GLU A 1 63 ? 10.076 9.894 2.214 1.00 0.00 63 GLU A CA 10
ATOM 16068 C C . GLU A 1 63 ? 9.191 9.129 1.235 1.00 0.00 63 GLU A C 10
ATOM 16069 O O . GLU A 1 63 ? 9.681 8.348 0.418 1.00 0.00 63 GLU A O 10
ATOM 16081 N N . ILE A 1 64 ? 7.885 9.358 1.323 1.00 0.00 64 ILE A N 10
ATOM 16082 C CA . ILE A 1 64 ? 6.932 8.691 0.445 1.00 0.00 64 ILE A CA 10
ATOM 16083 C C . ILE A 1 64 ? 5.828 9.647 0.006 1.00 0.00 64 ILE A C 10
ATOM 16084 O O . ILE A 1 64 ? 5.509 10.609 0.705 1.00 0.00 64 ILE A O 10
ATOM 16100 N N . LYS A 1 65 ? 5.246 9.375 -1.157 1.00 0.00 65 LYS A N 10
ATOM 16101 C CA . LYS A 1 65 ? 4.174 10.208 -1.691 1.00 0.00 65 LYS A CA 10
ATOM 16102 C C . LYS A 1 65 ? 2.809 9.613 -1.363 1.00 0.00 65 LYS A C 10
ATOM 16103 O O . LYS A 1 65 ? 1.839 9.825 -2.091 1.00 0.00 65 LYS A O 10
ATOM 16122 N N . GLN A 1 66 ? 2.740 8.869 -0.264 1.00 0.00 66 GLN A N 10
ATOM 16123 C CA . GLN A 1 66 ? 1.492 8.245 0.159 1.00 0.00 66 GLN A CA 10
ATOM 16124 C C . GLN A 1 66 ? 0.750 7.649 -1.033 1.00 0.00 66 GLN A C 10
ATOM 16125 O O . GLN A 1 66 ? -0.473 7.519 -1.014 1.00 0.00 66 GLN A O 10
ATOM 16139 N N . GLY A 1 67 ? 1.499 7.290 -2.071 1.00 0.00 67 GLY A N 10
ATOM 16140 C CA . GLY A 1 67 ? 0.895 6.713 -3.258 1.00 0.00 67 GLY A CA 10
ATOM 16141 C C . GLY A 1 67 ? -0.503 7.241 -3.512 1.00 0.00 67 GLY A C 10
ATOM 16142 O O . GLY A 1 67 ? -1.486 6.671 -3.038 1.00 0.00 67 GLY A O 10
ATOM 16146 N N . HIS A 1 68 ? -0.593 8.336 -4.261 1.00 0.00 68 HIS A N 10
ATOM 16147 C CA . HIS A 1 68 ? -1.881 8.943 -4.577 1.00 0.00 68 HIS A CA 10
ATOM 16148 C C . HIS A 1 68 ? -2.696 8.039 -5.497 1.00 0.00 68 HIS A C 10
ATOM 16149 O O . HIS A 1 68 ? -3.838 8.349 -5.837 1.00 0.00 68 HIS A O 10
ATOM 16164 N N . LYS A 1 69 ? -2.101 6.921 -5.899 1.00 0.00 69 LYS A N 10
ATOM 16165 C CA . LYS A 1 69 ? -2.771 5.971 -6.780 1.00 0.00 69 LYS A CA 10
ATOM 16166 C C . LYS A 1 69 ? -2.935 4.618 -6.096 1.00 0.00 69 LYS A C 10
ATOM 16167 O O . LYS A 1 69 ? -2.607 4.463 -4.920 1.00 0.00 69 LYS A O 10
ATOM 16186 N N . GLN A 1 70 ? -3.443 3.641 -6.842 1.00 0.00 70 GLN A N 10
ATOM 16187 C CA . GLN A 1 70 ? -3.648 2.301 -6.307 1.00 0.00 70 GLN A CA 10
ATOM 16188 C C . GLN A 1 70 ? -2.320 1.570 -6.143 1.00 0.00 70 GLN A C 10
ATOM 16189 O O . GLN A 1 70 ? -2.262 0.487 -5.559 1.00 0.00 70 GLN A O 10
ATOM 16203 N N . THR A 1 71 ? -1.253 2.168 -6.663 1.00 0.00 71 THR A N 10
ATOM 16204 C CA . THR A 1 71 ? 0.075 1.574 -6.577 1.00 0.00 71 THR A CA 10
ATOM 16205 C C . THR A 1 71 ? 1.072 2.543 -5.951 1.00 0.00 71 THR A C 10
ATOM 16206 O O . THR A 1 71 ? 1.089 3.730 -6.280 1.00 0.00 71 THR A O 10
ATOM 16217 N N . LEU A 1 72 ? 1.901 2.031 -5.049 1.00 0.00 72 LEU A N 10
ATOM 16218 C CA . LEU A 1 72 ? 2.902 2.852 -4.377 1.00 0.00 72 LEU A CA 10
ATOM 16219 C C . LEU A 1 72 ? 4.312 2.427 -4.776 1.00 0.00 72 LEU A C 10
ATOM 16220 O O . LEU A 1 72 ? 4.729 1.300 -4.510 1.00 0.00 72 LEU A O 10
ATOM 16236 N N . ASN A 1 73 ? 5.041 3.337 -5.412 1.00 0.00 73 ASN A N 10
ATOM 16237 C CA . ASN A 1 73 ? 6.405 3.056 -5.846 1.00 0.00 73 ASN A CA 10
ATOM 16238 C C . ASN A 1 73 ? 7.419 3.689 -4.897 1.00 0.00 73 ASN A C 10
ATOM 16239 O O . ASN A 1 73 ? 7.306 4.864 -4.544 1.00 0.00 73 ASN A O 10
ATOM 16250 N N . LEU A 1 74 ? 8.408 2.903 -4.488 1.00 0.00 74 LEU A N 10
ATOM 16251 C CA . LEU A 1 74 ? 9.444 3.386 -3.580 1.00 0.00 74 LEU A CA 10
ATOM 16252 C C . LEU A 1 74 ? 10.777 3.537 -4.306 1.00 0.00 74 LEU A C 10
ATOM 16253 O O . LEU A 1 74 ? 11.044 2.842 -5.286 1.00 0.00 74 LEU A O 10
ATOM 16269 N N . SER A 1 75 ? 11.611 4.449 -3.817 1.00 0.00 75 SER A N 10
ATOM 16270 C CA . SER A 1 75 ? 12.916 4.693 -4.420 1.00 0.00 75 SER A CA 10
ATOM 16271 C C . SER A 1 75 ? 13.935 5.102 -3.361 1.00 0.00 75 SER A C 10
ATOM 16272 O O . SER A 1 75 ? 13.573 5.613 -2.301 1.00 0.00 75 SER A O 10
ATOM 16280 N N . GLN A 1 76 ? 15.211 4.874 -3.657 1.00 0.00 76 GLN A N 10
ATOM 16281 C CA . GLN A 1 76 ? 16.283 5.218 -2.730 1.00 0.00 76 GLN A CA 10
ATOM 16282 C C . GLN A 1 76 ? 16.018 4.630 -1.348 1.00 0.00 76 GLN A C 10
ATOM 16283 O O . GLN A 1 76 ? 16.320 5.252 -0.329 1.00 0.00 76 GLN A O 10
ATOM 16297 N N . LEU A 1 77 ? 15.450 3.429 -1.321 1.00 0.00 77 LEU A N 10
ATOM 16298 C CA . LEU A 1 77 ? 15.144 2.757 -0.063 1.00 0.00 77 LEU A CA 10
ATOM 16299 C C . LEU A 1 77 ? 16.417 2.253 0.610 1.00 0.00 77 LEU A C 10
ATOM 16300 O O . LEU A 1 77 ? 17.458 2.118 -0.032 1.00 0.00 77 LEU A O 10
ATOM 16316 N N . SER A 1 78 ? 16.324 1.976 1.907 1.00 0.00 78 SER A N 10
ATOM 16317 C CA . SER A 1 78 ? 17.469 1.489 2.668 1.00 0.00 78 SER A CA 10
ATOM 16318 C C . SER A 1 78 ? 17.182 0.113 3.259 1.00 0.00 78 SER A C 10
ATOM 16319 O O . SER A 1 78 ? 16.043 -0.354 3.253 1.00 0.00 78 SER A O 10
ATOM 16327 N N . VAL A 1 79 ? 18.225 -0.534 3.771 1.00 0.00 79 VAL A N 10
ATOM 16328 C CA . VAL A 1 79 ? 18.087 -1.857 4.368 1.00 0.00 79 VAL A CA 10
ATOM 16329 C C . VAL A 1 79 ? 17.302 -1.791 5.674 1.00 0.00 79 VAL A C 10
ATOM 16330 O O . VAL A 1 79 ? 17.725 -1.147 6.633 1.00 0.00 79 VAL A O 10
ATOM 16343 N N . GLY A 1 80 ? 16.155 -2.464 5.703 1.00 0.00 80 GLY A N 10
ATOM 16344 C CA . GLY A 1 80 ? 15.329 -2.469 6.896 1.00 0.00 80 GLY A CA 10
ATOM 16345 C C . GLY A 1 80 ? 13.902 -2.892 6.611 1.00 0.00 80 GLY A C 10
ATOM 16346 O O . GLY A 1 80 ? 13.545 -3.169 5.465 1.00 0.00 80 GLY A O 10
ATOM 16350 N N . LEU A 1 81 ? 13.082 -2.944 7.655 1.00 0.00 81 LEU A N 10
ATOM 16351 C CA . LEU A 1 81 ? 11.685 -3.339 7.512 1.00 0.00 81 LEU A CA 10
ATOM 16352 C C . LEU A 1 81 ? 10.778 -2.114 7.438 1.00 0.00 81 LEU A C 10
ATOM 16353 O O . LEU A 1 81 ? 10.873 -1.208 8.266 1.00 0.00 81 LEU A O 10
ATOM 16369 N N . TYR A 1 82 ? 9.899 -2.095 6.442 1.00 0.00 82 TYR A N 10
ATOM 16370 C CA . TYR A 1 82 ? 8.976 -0.982 6.259 1.00 0.00 82 TYR A CA 10
ATOM 16371 C C . TYR A 1 82 ? 7.548 -1.485 6.070 1.00 0.00 82 TYR A C 10
ATOM 16372 O O . TYR A 1 82 ? 7.290 -2.364 5.248 1.00 0.00 82 TYR A O 10
ATOM 16390 N N . VAL A 1 83 ? 6.622 -0.918 6.837 1.00 0.00 83 VAL A N 10
ATOM 16391 C CA . VAL A 1 83 ? 5.218 -1.306 6.754 1.00 0.00 83 VAL A CA 10
ATOM 16392 C C . VAL A 1 83 ? 4.375 -0.191 6.145 1.00 0.00 83 VAL A C 10
ATOM 16393 O O . VAL A 1 83 ? 4.122 0.830 6.784 1.00 0.00 83 VAL A O 10
ATOM 16406 N N . PHE A 1 84 ? 3.942 -0.394 4.905 1.00 0.00 84 PHE A N 10
ATOM 16407 C CA . PHE A 1 84 ? 3.127 0.594 4.208 1.00 0.00 84 PHE A CA 10
ATOM 16408 C C . PHE A 1 84 ? 1.643 0.267 4.344 1.00 0.00 84 PHE A C 10
ATOM 16409 O O . PHE A 1 84 ? 1.161 -0.726 3.799 1.00 0.00 84 PHE A O 10
ATOM 16426 N N . LYS A 1 85 ? 0.922 1.111 5.075 1.00 0.00 85 LYS A N 10
ATOM 16427 C CA . LYS A 1 85 ? -0.508 0.915 5.283 1.00 0.00 85 LYS A CA 10
ATOM 16428 C C . LYS A 1 85 ? -1.321 1.838 4.381 1.00 0.00 85 LYS A C 10
ATOM 16429 O O . LYS A 1 85 ? -1.188 3.060 4.446 1.00 0.00 85 LYS A O 10
ATOM 16448 N N . VAL A 1 86 ? -2.163 1.245 3.541 1.00 0.00 86 VAL A N 10
ATOM 16449 C CA . VAL A 1 86 ? -3.000 2.015 2.628 1.00 0.00 86 VAL A CA 10
ATOM 16450 C C . VAL A 1 86 ? -4.418 2.155 3.168 1.00 0.00 86 VAL A C 10
ATOM 16451 O O . VAL A 1 86 ? -5.121 1.163 3.365 1.00 0.00 86 VAL A O 10
ATOM 16464 N N . THR A 1 87 ? -4.835 3.395 3.406 1.00 0.00 87 THR A N 10
ATOM 16465 C CA . THR A 1 87 ? -6.170 3.666 3.924 1.00 0.00 87 THR A CA 10
ATOM 16466 C C . THR A 1 87 ? -7.118 4.090 2.808 1.00 0.00 87 THR A C 10
ATOM 16467 O O . THR A 1 87 ? -7.022 5.201 2.286 1.00 0.00 87 THR A O 10
ATOM 16478 N N . VAL A 1 88 ? -8.034 3.197 2.445 1.00 0.00 88 VAL A N 10
ATOM 16479 C CA . VAL A 1 88 ? -9.001 3.480 1.391 1.00 0.00 88 VAL A CA 10
ATOM 16480 C C . VAL A 1 88 ? -10.422 3.503 1.941 1.00 0.00 88 VAL A C 10
ATOM 16481 O O . VAL A 1 88 ? -10.991 2.461 2.266 1.00 0.00 88 VAL A O 10
ATOM 16494 N N . SER A 1 89 ? -10.992 4.700 2.043 1.00 0.00 89 SER A N 10
ATOM 16495 C CA . SER A 1 89 ? -12.347 4.860 2.557 1.00 0.00 89 SER A CA 10
ATOM 16496 C C . SER A 1 89 ? -13.149 5.821 1.685 1.00 0.00 89 SER A C 10
ATOM 16497 O O . SER A 1 89 ? -12.584 6.668 0.993 1.00 0.00 89 SER A O 10
ATOM 16505 N N . SER A 1 90 ? -14.470 5.683 1.724 1.00 0.00 90 SER A N 10
ATOM 16506 C CA . SER A 1 90 ? -15.352 6.535 0.934 1.00 0.00 90 SER A CA 10
ATOM 16507 C C . SER A 1 90 ? -16.467 7.113 1.800 1.00 0.00 90 SER A C 10
ATOM 16508 O O . SER A 1 90 ? -16.570 6.802 2.986 1.00 0.00 90 SER A O 10
ATOM 16516 N N . GLU A 1 91 ? -17.299 7.956 1.197 1.00 0.00 91 GLU A N 10
ATOM 16517 C CA . GLU A 1 91 ? -18.407 8.579 1.913 1.00 0.00 91 GLU A CA 10
ATOM 16518 C C . GLU A 1 91 ? -19.163 7.549 2.746 1.00 0.00 91 GLU A C 10
ATOM 16519 O O . GLU A 1 91 ? -19.464 7.781 3.916 1.00 0.00 91 GLU A O 10
ATOM 16531 N N . ASN A 1 92 ? -19.469 6.409 2.133 1.00 0.00 92 ASN A N 10
ATOM 16532 C CA . ASN A 1 92 ? -20.192 5.343 2.817 1.00 0.00 92 ASN A CA 10
ATOM 16533 C C . ASN A 1 92 ? -19.391 4.045 2.799 1.00 0.00 92 ASN A C 10
ATOM 16534 O O . ASN A 1 92 ? -19.958 2.956 2.711 1.00 0.00 92 ASN A O 10
ATOM 16545 N N . ALA A 1 93 ? -18.071 4.169 2.882 1.00 0.00 93 ALA A N 10
ATOM 16546 C CA . ALA A 1 93 ? -17.193 3.005 2.878 1.00 0.00 93 ALA A CA 10
ATOM 16547 C C . ALA A 1 93 ? -15.913 3.280 3.661 1.00 0.00 93 ALA A C 10
ATOM 16548 O O . ALA A 1 93 ? -15.562 4.433 3.911 1.00 0.00 93 ALA A O 10
ATOM 16555 N N . PHE A 1 94 ? -15.220 2.214 4.047 1.00 0.00 94 PHE A N 10
ATOM 16556 C CA . PHE A 1 94 ? -13.980 2.340 4.804 1.00 0.00 94 PHE A CA 10
ATOM 16557 C C . PHE A 1 94 ? -13.220 1.018 4.827 1.00 0.00 94 PHE A C 10
ATOM 16558 O O . PHE A 1 94 ? -13.744 -0.004 5.268 1.00 0.00 94 PHE A O 10
ATOM 16575 N N . GLY A 1 95 ? -11.980 1.046 4.347 1.00 0.00 95 GLY A N 10
ATOM 16576 C CA . GLY A 1 95 ? -11.167 -0.156 4.321 1.00 0.00 95 GLY A CA 10
ATOM 16577 C C . GLY A 1 95 ? -9.697 0.143 4.102 1.00 0.00 95 GLY A C 10
ATOM 16578 O O . GLY A 1 95 ? -9.345 0.969 3.260 1.00 0.00 95 GLY A O 10
ATOM 16582 N N . GLU A 1 96 ? -8.838 -0.530 4.861 1.00 0.00 96 GLU A N 10
ATOM 16583 C CA . GLU A 1 96 ? -7.399 -0.329 4.746 1.00 0.00 96 GLU A CA 10
ATOM 16584 C C . GLU A 1 96 ? -6.657 -1.661 4.811 1.00 0.00 96 GLU A C 10
ATOM 16585 O O . GLU A 1 96 ? -7.201 -2.666 5.266 1.00 0.00 96 GLU A O 10
ATOM 16597 N N . GLY A 1 97 ? -5.409 -1.660 4.351 1.00 0.00 97 GLY A N 10
ATOM 16598 C CA . GLY A 1 97 ? -4.613 -2.873 4.364 1.00 0.00 97 GLY A CA 10
ATOM 16599 C C . GLY A 1 97 ? -3.247 -2.663 4.987 1.00 0.00 97 GLY A C 10
ATOM 16600 O O . GLY A 1 97 ? -2.901 -1.549 5.382 1.00 0.00 97 GLY A O 10
ATOM 16604 N N . PHE A 1 98 ? -2.468 -3.735 5.077 1.00 0.00 98 PHE A N 10
ATOM 16605 C CA . PHE A 1 98 ? -1.132 -3.664 5.659 1.00 0.00 98 PHE A CA 10
ATOM 16606 C C . PHE A 1 98 ? -0.149 -4.525 4.872 1.00 0.00 98 PHE A C 10
ATOM 16607 O O . PHE A 1 98 ? -0.400 -5.705 4.624 1.00 0.00 98 PHE A O 10
ATOM 16624 N N . VAL A 1 99 ? 0.971 -3.927 4.481 1.00 0.00 99 VAL A N 10
ATOM 16625 C CA . VAL A 1 99 ? 1.993 -4.638 3.722 1.00 0.00 99 VAL A CA 10
ATOM 16626 C C . VAL A 1 99 ? 3.392 -4.273 4.207 1.00 0.00 99 VAL A C 10
ATOM 16627 O O . VAL A 1 99 ? 3.714 -3.098 4.376 1.00 0.00 99 VAL A O 10
ATOM 16640 N N . ASN A 1 100 ? 4.219 -5.289 4.430 1.00 0.00 100 ASN A N 10
ATOM 16641 C CA . ASN A 1 100 ? 5.584 -5.075 4.897 1.00 0.00 100 ASN A CA 10
ATOM 16642 C C . ASN A 1 100 ? 6.591 -5.399 3.798 1.00 0.00 100 ASN A C 10
ATOM 16643 O O . ASN A 1 100 ? 6.394 -6.327 3.013 1.00 0.00 100 ASN A O 10
ATOM 16654 N N . VAL A 1 101 ? 7.672 -4.626 3.748 1.00 0.00 101 VAL A N 10
ATOM 16655 C CA . VAL A 1 101 ? 8.712 -4.831 2.746 1.00 0.00 101 VAL A CA 10
ATOM 16656 C C . VAL A 1 101 ? 10.096 -4.847 3.386 1.00 0.00 101 VAL A C 10
ATOM 16657 O O . VAL A 1 101 ? 10.438 -3.965 4.175 1.00 0.00 101 VAL A O 10
ATOM 16670 N N . THR A 1 102 ? 10.890 -5.856 3.041 1.00 0.00 102 THR A N 10
ATOM 16671 C CA . THR A 1 102 ? 12.237 -5.988 3.581 1.00 0.00 102 THR A CA 10
ATOM 16672 C C . THR A 1 102 ? 13.288 -5.726 2.509 1.00 0.00 102 THR A C 10
ATOM 16673 O O . THR A 1 102 ? 13.214 -6.270 1.407 1.00 0.00 102 THR A O 10
ATOM 16684 N N . VAL A 1 103 ? 14.267 -4.890 2.838 1.00 0.00 103 VAL A N 10
ATOM 16685 C CA . VAL A 1 103 ? 15.335 -4.557 1.903 1.00 0.00 103 VAL A CA 10
ATOM 16686 C C . VAL A 1 103 ? 16.651 -5.205 2.319 1.00 0.00 103 VAL A C 10
ATOM 16687 O O . VAL A 1 103 ? 17.329 -4.732 3.231 1.00 0.00 103 VAL A O 10
ATOM 16700 N N . LYS A 1 104 ? 17.009 -6.292 1.643 1.00 0.00 104 LYS A N 10
ATOM 16701 C CA . LYS A 1 104 ? 18.245 -7.006 1.939 1.00 0.00 104 LYS A CA 10
ATOM 16702 C C . LYS A 1 104 ? 19.452 -6.258 1.383 1.00 0.00 104 LYS A C 10
ATOM 16703 O O . LYS A 1 104 ? 19.372 -5.569 0.366 1.00 0.00 104 LYS A O 10
ATOM 16722 N N . PRO A 1 105 ? 20.600 -6.395 2.064 1.00 0.00 105 PRO A N 10
ATOM 16723 C CA . PRO A 1 105 ? 21.846 -5.741 1.655 1.00 0.00 105 PRO A CA 10
ATOM 16724 C C . PRO A 1 105 ? 22.421 -6.337 0.374 1.00 0.00 105 PRO A C 10
ATOM 16725 O O . PRO A 1 105 ? 22.236 -7.521 0.093 1.00 0.00 105 PRO A O 10
ATOM 16736 N N . ALA A 1 106 ? 23.118 -5.510 -0.397 1.00 0.00 106 ALA A N 10
ATOM 16737 C CA . ALA A 1 106 ? 23.721 -5.956 -1.647 1.00 0.00 106 ALA A CA 10
ATOM 16738 C C . ALA A 1 106 ? 24.669 -7.127 -1.411 1.00 0.00 106 ALA A C 10
ATOM 16739 O O . ALA A 1 106 ? 25.752 -6.959 -0.851 1.00 0.00 106 ALA A O 10
ATOM 16746 N N . ARG A 1 107 ? 24.253 -8.315 -1.840 1.00 0.00 107 ARG A N 10
ATOM 16747 C CA . ARG A 1 107 ? 25.065 -9.514 -1.673 1.00 0.00 107 ARG A CA 10
ATOM 16748 C C . ARG A 1 107 ? 26.329 -9.438 -2.524 1.00 0.00 107 ARG A C 10
ATOM 16749 O O . ARG A 1 107 ? 26.267 -9.171 -3.724 1.00 0.00 107 ARG A O 10
ATOM 16770 N N . SER A 1 108 ? 27.475 -9.673 -1.894 1.00 0.00 108 SER A N 10
ATOM 16771 C CA . SER A 1 108 ? 28.755 -9.626 -2.592 1.00 0.00 108 SER A CA 10
ATOM 16772 C C . SER A 1 108 ? 29.856 -10.267 -1.752 1.00 0.00 108 SER A C 10
ATOM 16773 O O . SER A 1 108 ? 29.930 -10.057 -0.542 1.00 0.00 108 SER A O 10
ATOM 16781 N N . GLY A 1 109 ? 30.709 -11.051 -2.404 1.00 0.00 109 GLY A N 10
ATOM 16782 C CA . GLY A 1 109 ? 31.795 -11.711 -1.702 1.00 0.00 109 GLY A CA 10
ATOM 16783 C C . GLY A 1 109 ? 31.299 -12.710 -0.675 1.00 0.00 109 GLY A C 10
ATOM 16784 O O . GLY A 1 109 ? 30.200 -13.254 -0.787 1.00 0.00 109 GLY A O 10
ATOM 16788 N N . PRO A 1 110 ? 32.122 -12.965 0.353 1.00 0.00 110 PRO A N 10
ATOM 16789 C CA . PRO A 1 110 ? 31.782 -13.908 1.423 1.00 0.00 110 PRO A CA 10
ATOM 16790 C C . PRO A 1 110 ? 30.664 -13.388 2.320 1.00 0.00 110 PRO A C 10
ATOM 16791 O O . PRO A 1 110 ? 30.876 -12.496 3.140 1.00 0.00 110 PRO A O 10
ATOM 16802 N N . SER A 1 111 ? 29.471 -13.953 2.158 1.00 0.00 111 SER A N 10
ATOM 16803 C CA . SER A 1 111 ? 28.318 -13.545 2.951 1.00 0.00 111 SER A CA 10
ATOM 16804 C C . SER A 1 111 ? 28.681 -13.451 4.430 1.00 0.00 111 SER A C 10
ATOM 16805 O O . SER A 1 111 ? 29.677 -14.023 4.873 1.00 0.00 111 SER A O 10
ATOM 16813 N N . SER A 1 112 ? 27.865 -12.726 5.189 1.00 0.00 112 SER A N 10
ATOM 16814 C CA . SER A 1 112 ? 28.101 -12.554 6.617 1.00 0.00 112 SER A CA 10
ATOM 16815 C C . SER A 1 112 ? 27.708 -13.810 7.388 1.00 0.00 112 SER A C 10
ATOM 16816 O O . SER A 1 112 ? 28.483 -14.327 8.193 1.00 0.00 112 SER A O 10
ATOM 16824 N N . GLY A 1 113 ? 26.497 -14.297 7.136 1.00 0.00 113 GLY A N 10
ATOM 16825 C CA . GLY A 1 113 ? 26.020 -15.489 7.814 1.00 0.00 113 GLY A CA 10
ATOM 16826 C C . GLY A 1 113 ? 24.907 -16.182 7.054 1.00 0.00 113 GLY A C 10
ATOM 16827 O O . GLY A 1 113 ? 24.831 -16.090 5.829 1.00 0.00 113 GLY A O 10
ATOM 16831 N N . GLY A 1 1 ? -27.473 11.461 32.582 1.00 0.00 1 GLY A N 11
ATOM 16832 C CA . GLY A 1 1 ? -26.926 10.343 31.835 1.00 0.00 1 GLY A CA 11
ATOM 16833 C C . GLY A 1 1 ? -27.079 10.516 30.337 1.00 0.00 1 GLY A C 11
ATOM 16834 O O . GLY A 1 1 ? -28.195 10.630 29.829 1.00 0.00 1 GLY A O 11
ATOM 16838 N N . SER A 1 2 ? -25.956 10.538 29.627 1.00 0.00 2 SER A N 11
ATOM 16839 C CA . SER A 1 2 ? -25.970 10.704 28.179 1.00 0.00 2 SER A CA 11
ATOM 16840 C C . SER A 1 2 ? -26.451 9.430 27.490 1.00 0.00 2 SER A C 11
ATOM 16841 O O . SER A 1 2 ? -26.692 8.413 28.141 1.00 0.00 2 SER A O 11
ATOM 16849 N N . SER A 1 3 ? -26.588 9.494 26.170 1.00 0.00 3 SER A N 11
ATOM 16850 C CA . SER A 1 3 ? -27.044 8.348 25.392 1.00 0.00 3 SER A CA 11
ATOM 16851 C C . SER A 1 3 ? -26.857 8.596 23.899 1.00 0.00 3 SER A C 11
ATOM 16852 O O . SER A 1 3 ? -27.187 9.666 23.389 1.00 0.00 3 SER A O 11
ATOM 16860 N N . GLY A 1 4 ? -26.323 7.597 23.202 1.00 0.00 4 GLY A N 11
ATOM 16861 C CA . GLY A 1 4 ? -26.099 7.725 21.774 1.00 0.00 4 GLY A CA 11
ATOM 16862 C C . GLY A 1 4 ? -25.899 6.384 21.096 1.00 0.00 4 GLY A C 11
ATOM 16863 O O . GLY A 1 4 ? -24.845 5.764 21.230 1.00 0.00 4 GLY A O 11
ATOM 16867 N N . SER A 1 5 ? -26.915 5.934 20.366 1.00 0.00 5 SER A N 11
ATOM 16868 C CA . SER A 1 5 ? -26.848 4.655 19.668 1.00 0.00 5 SER A CA 11
ATOM 16869 C C . SER A 1 5 ? -27.202 4.821 18.194 1.00 0.00 5 SER A C 11
ATOM 16870 O O . SER A 1 5 ? -28.230 5.407 17.853 1.00 0.00 5 SER A O 11
ATOM 16878 N N . SER A 1 6 ? -26.343 4.301 17.323 1.00 0.00 6 SER A N 11
ATOM 16879 C CA . SER A 1 6 ? -26.563 4.394 15.884 1.00 0.00 6 SER A CA 11
ATOM 16880 C C . SER A 1 6 ? -26.950 3.037 15.305 1.00 0.00 6 SER A C 11
ATOM 16881 O O . SER A 1 6 ? -26.827 2.008 15.968 1.00 0.00 6 SER A O 11
ATOM 16889 N N . GLY A 1 7 ? -27.419 3.044 14.061 1.00 0.00 7 GLY A N 11
ATOM 16890 C CA . GLY A 1 7 ? -27.818 1.809 13.412 1.00 0.00 7 GLY A CA 11
ATOM 16891 C C . GLY A 1 7 ? -27.746 1.898 11.900 1.00 0.00 7 GLY A C 11
ATOM 16892 O O . GLY A 1 7 ? -26.888 1.289 11.261 1.00 0.00 7 GLY A O 11
ATOM 16896 N N . PRO A 1 8 ? -28.665 2.673 11.305 1.00 0.00 8 PRO A N 11
ATOM 16897 C CA . PRO A 1 8 ? -28.724 2.858 9.852 1.00 0.00 8 PRO A CA 11
ATOM 16898 C C . PRO A 1 8 ? -27.551 3.676 9.324 1.00 0.00 8 PRO A C 11
ATOM 16899 O O . PRO A 1 8 ? -27.433 3.903 8.120 1.00 0.00 8 PRO A O 11
ATOM 16910 N N . ARG A 1 9 ? -26.685 4.115 10.232 1.00 0.00 9 ARG A N 11
ATOM 16911 C CA . ARG A 1 9 ? -25.521 4.909 9.856 1.00 0.00 9 ARG A CA 11
ATOM 16912 C C . ARG A 1 9 ? -24.282 4.028 9.726 1.00 0.00 9 ARG A C 11
ATOM 16913 O O . ARG A 1 9 ? -23.225 4.339 10.275 1.00 0.00 9 ARG A O 11
ATOM 16934 N N . THR A 1 10 ? -24.420 2.926 8.996 1.00 0.00 10 THR A N 11
ATOM 16935 C CA . THR A 1 10 ? -23.313 1.999 8.794 1.00 0.00 10 THR A CA 11
ATOM 16936 C C . THR A 1 10 ? -22.709 2.158 7.404 1.00 0.00 10 THR A C 11
ATOM 16937 O O . THR A 1 10 ? -23.348 2.688 6.495 1.00 0.00 10 THR A O 11
ATOM 16948 N N . VAL A 1 11 ? -21.473 1.694 7.244 1.00 0.00 11 VAL A N 11
ATOM 16949 C CA . VAL A 1 11 ? -20.783 1.784 5.963 1.00 0.00 11 VAL A CA 11
ATOM 16950 C C . VAL A 1 11 ? -20.450 0.399 5.421 1.00 0.00 11 VAL A C 11
ATOM 16951 O O . VAL A 1 11 ? -20.494 -0.593 6.149 1.00 0.00 11 VAL A O 11
ATOM 16964 N N . LYS A 1 12 ? -20.116 0.337 4.136 1.00 0.00 12 LYS A N 11
ATOM 16965 C CA . LYS A 1 12 ? -19.773 -0.926 3.494 1.00 0.00 12 LYS A CA 11
ATOM 16966 C C . LYS A 1 12 ? -18.349 -1.346 3.845 1.00 0.00 12 LYS A C 11
ATOM 16967 O O . LYS A 1 12 ? -17.402 -0.588 3.645 1.00 0.00 12 LYS A O 11
ATOM 16986 N N . GLU A 1 13 ? -18.207 -2.560 4.369 1.00 0.00 13 GLU A N 11
ATOM 16987 C CA . GLU A 1 13 ? -16.899 -3.080 4.746 1.00 0.00 13 GLU A CA 11
ATOM 16988 C C . GLU A 1 13 ? -16.114 -3.526 3.516 1.00 0.00 13 GLU A C 11
ATOM 16989 O O . GLU A 1 13 ? -16.394 -4.574 2.933 1.00 0.00 13 GLU A O 11
ATOM 17001 N N . LEU A 1 14 ? -15.131 -2.723 3.125 1.00 0.00 14 LEU A N 11
ATOM 17002 C CA . LEU A 1 14 ? -14.305 -3.033 1.963 1.00 0.00 14 LEU A CA 11
ATOM 17003 C C . LEU A 1 14 ? -13.124 -3.915 2.355 1.00 0.00 14 LEU A C 11
ATOM 17004 O O . LEU A 1 14 ? -12.582 -3.795 3.454 1.00 0.00 14 LEU A O 11
ATOM 17020 N N . THR A 1 15 ? -12.726 -4.800 1.446 1.00 0.00 15 THR A N 11
ATOM 17021 C CA . THR A 1 15 ? -11.608 -5.702 1.696 1.00 0.00 15 THR A CA 11
ATOM 17022 C C . THR A 1 15 ? -10.317 -5.154 1.100 1.00 0.00 15 THR A C 11
ATOM 17023 O O . THR A 1 15 ? -10.050 -5.321 -0.091 1.00 0.00 15 THR A O 11
ATOM 17034 N N . VAL A 1 16 ? -9.517 -4.498 1.935 1.00 0.00 16 VAL A N 11
ATOM 17035 C CA . VAL A 1 16 ? -8.251 -3.927 1.490 1.00 0.00 16 VAL A CA 11
ATOM 17036 C C . VAL A 1 16 ? -7.091 -4.877 1.768 1.00 0.00 16 VAL A C 11
ATOM 17037 O O . VAL A 1 16 ? -6.885 -5.305 2.903 1.00 0.00 16 VAL A O 11
ATOM 17050 N N . SER A 1 17 ? -6.336 -5.201 0.723 1.00 0.00 17 SER A N 11
ATOM 17051 C CA . SER A 1 17 ? -5.198 -6.104 0.854 1.00 0.00 17 SER A CA 11
ATOM 17052 C C . SER A 1 17 ? -4.115 -5.763 -0.165 1.00 0.00 17 SER A C 11
ATOM 17053 O O . SER A 1 17 ? -4.345 -5.813 -1.372 1.00 0.00 17 SER A O 11
ATOM 17061 N N . ALA A 1 18 ? -2.933 -5.415 0.333 1.00 0.00 18 ALA A N 11
ATOM 17062 C CA . ALA A 1 18 ? -1.812 -5.068 -0.532 1.00 0.00 18 ALA A CA 11
ATOM 17063 C C . ALA A 1 18 ? -1.391 -6.256 -1.390 1.00 0.00 18 ALA A C 11
ATOM 17064 O O . ALA A 1 18 ? -1.052 -6.099 -2.562 1.00 0.00 18 ALA A O 11
ATOM 17071 N N . GLY A 1 19 ? -1.415 -7.446 -0.797 1.00 0.00 19 GLY A N 11
ATOM 17072 C CA . GLY A 1 19 ? -1.033 -8.644 -1.522 1.00 0.00 19 GLY A CA 11
ATOM 17073 C C . GLY A 1 19 ? -0.244 -9.613 -0.664 1.00 0.00 19 GLY A C 11
ATOM 17074 O O . GLY A 1 19 ? -0.749 -10.671 -0.287 1.00 0.00 19 GLY A O 11
ATOM 17078 N N . ASP A 1 20 ? 0.997 -9.254 -0.357 1.00 0.00 20 ASP A N 11
ATOM 17079 C CA . ASP A 1 20 ? 1.858 -10.100 0.461 1.00 0.00 20 ASP A CA 11
ATOM 17080 C C . ASP A 1 20 ? 3.177 -9.398 0.768 1.00 0.00 20 ASP A C 11
ATOM 17081 O O . ASP A 1 20 ? 3.432 -8.296 0.285 1.00 0.00 20 ASP A O 11
ATOM 17090 N N . ASN A 1 21 ? 4.012 -10.045 1.575 1.00 0.00 21 ASN A N 11
ATOM 17091 C CA . ASN A 1 21 ? 5.305 -9.482 1.948 1.00 0.00 21 ASN A CA 11
ATOM 17092 C C . ASN A 1 21 ? 6.234 -9.407 0.740 1.00 0.00 21 ASN A C 11
ATOM 17093 O O . ASN A 1 21 ? 6.321 -10.348 -0.050 1.00 0.00 21 ASN A O 11
ATOM 17104 N N . LEU A 1 22 ? 6.927 -8.282 0.603 1.00 0.00 22 LEU A N 11
ATOM 17105 C CA . LEU A 1 22 ? 7.851 -8.083 -0.509 1.00 0.00 22 LEU A CA 11
ATOM 17106 C C . LEU A 1 22 ? 9.284 -7.940 -0.007 1.00 0.00 22 LEU A C 11
ATOM 17107 O O . LEU A 1 22 ? 9.534 -7.288 1.008 1.00 0.00 22 LEU A O 11
ATOM 17123 N N . ILE A 1 23 ? 10.220 -8.552 -0.724 1.00 0.00 23 ILE A N 11
ATOM 17124 C CA . ILE A 1 23 ? 11.628 -8.490 -0.352 1.00 0.00 23 ILE A CA 11
ATOM 17125 C C . ILE A 1 23 ? 12.502 -8.173 -1.561 1.00 0.00 23 ILE A C 11
ATOM 17126 O O . ILE A 1 23 ? 12.404 -8.828 -2.599 1.00 0.00 23 ILE A O 11
ATOM 17142 N N . ILE A 1 24 ? 13.357 -7.166 -1.419 1.00 0.00 24 ILE A N 11
ATOM 17143 C CA . ILE A 1 24 ? 14.251 -6.764 -2.498 1.00 0.00 24 ILE A CA 11
ATOM 17144 C C . ILE A 1 24 ? 15.711 -6.881 -2.075 1.00 0.00 24 ILE A C 11
ATOM 17145 O O . ILE A 1 24 ? 16.022 -6.937 -0.885 1.00 0.00 24 ILE A O 11
ATOM 17161 N N . THR A 1 25 ? 16.605 -6.915 -3.058 1.00 0.00 25 THR A N 11
ATOM 17162 C CA . THR A 1 25 ? 18.034 -7.024 -2.788 1.00 0.00 25 THR A CA 11
ATOM 17163 C C . THR A 1 25 ? 18.822 -5.978 -3.568 1.00 0.00 25 THR A C 11
ATOM 17164 O O . THR A 1 25 ? 18.677 -5.857 -4.786 1.00 0.00 25 THR A O 11
ATOM 17175 N N . LEU A 1 26 ? 19.656 -5.225 -2.861 1.00 0.00 26 LEU A N 11
ATOM 17176 C CA . LEU A 1 26 ? 20.469 -4.188 -3.489 1.00 0.00 26 LEU A CA 11
ATOM 17177 C C . LEU A 1 26 ? 21.216 -4.739 -4.699 1.00 0.00 26 LEU A C 11
ATOM 17178 O O . LEU A 1 26 ? 21.477 -5.938 -4.806 1.00 0.00 26 LEU A O 11
ATOM 17194 N N . PRO A 1 27 ? 21.569 -3.845 -5.634 1.00 0.00 27 PRO A N 11
ATOM 17195 C CA . PRO A 1 27 ? 21.264 -2.416 -5.519 1.00 0.00 27 PRO A CA 11
ATOM 17196 C C . PRO A 1 27 ? 19.773 -2.128 -5.668 1.00 0.00 27 PRO A C 11
ATOM 17197 O O . PRO A 1 27 ? 19.285 -1.089 -5.224 1.00 0.00 27 PRO A O 11
ATOM 17208 N N . ASP A 1 28 ? 19.057 -3.055 -6.294 1.00 0.00 28 ASP A N 11
ATOM 17209 C CA . ASP A 1 28 ? 17.621 -2.901 -6.500 1.00 0.00 28 ASP A CA 11
ATOM 17210 C C . ASP A 1 28 ? 16.933 -2.452 -5.215 1.00 0.00 28 ASP A C 11
ATOM 17211 O O . ASP A 1 28 ? 16.639 -3.264 -4.340 1.00 0.00 28 ASP A O 11
ATOM 17220 N N . ASN A 1 29 ? 16.680 -1.151 -5.109 1.00 0.00 29 ASN A N 11
ATOM 17221 C CA . ASN A 1 29 ? 16.028 -0.593 -3.930 1.00 0.00 29 ASN A CA 11
ATOM 17222 C C . ASN A 1 29 ? 14.674 0.011 -4.292 1.00 0.00 29 ASN A C 11
ATOM 17223 O O . ASN A 1 29 ? 14.178 0.903 -3.605 1.00 0.00 29 ASN A O 11
ATOM 17234 N N . GLU A 1 30 ? 14.083 -0.483 -5.376 1.00 0.00 30 GLU A N 11
ATOM 17235 C CA . GLU A 1 30 ? 12.787 0.008 -5.828 1.00 0.00 30 GLU A CA 11
ATOM 17236 C C . GLU A 1 30 ? 11.726 -1.084 -5.731 1.00 0.00 30 GLU A C 11
ATOM 17237 O O . GLU A 1 30 ? 11.980 -2.243 -6.061 1.00 0.00 30 GLU A O 11
ATOM 17249 N N . VAL A 1 31 ? 10.536 -0.707 -5.274 1.00 0.00 31 VAL A N 11
ATOM 17250 C CA . VAL A 1 31 ? 9.436 -1.654 -5.132 1.00 0.00 31 VAL A CA 11
ATOM 17251 C C . VAL A 1 31 ? 8.101 -1.000 -5.470 1.00 0.00 31 VAL A C 11
ATOM 17252 O O . VAL A 1 31 ? 7.892 0.182 -5.199 1.00 0.00 31 VAL A O 11
ATOM 17265 N N . GLU A 1 32 ? 7.201 -1.777 -6.064 1.00 0.00 32 GLU A N 11
ATOM 17266 C CA . GLU A 1 32 ? 5.886 -1.272 -6.439 1.00 0.00 32 GLU A CA 11
ATOM 17267 C C . GLU A 1 32 ? 4.781 -2.066 -5.748 1.00 0.00 32 GLU A C 11
ATOM 17268 O O . GLU A 1 32 ? 4.524 -3.221 -6.090 1.00 0.00 32 GLU A O 11
ATOM 17280 N N . LEU A 1 33 ? 4.131 -1.439 -4.774 1.00 0.00 33 LEU A N 11
ATOM 17281 C CA . LEU A 1 33 ? 3.053 -2.085 -4.034 1.00 0.00 33 LEU A CA 11
ATOM 17282 C C . LEU A 1 33 ? 1.695 -1.741 -4.636 1.00 0.00 33 LEU A C 11
ATOM 17283 O O . LEU A 1 33 ? 1.528 -0.693 -5.259 1.00 0.00 33 LEU A O 11
ATOM 17299 N N . LYS A 1 34 ? 0.726 -2.630 -4.446 1.00 0.00 34 LYS A N 11
ATOM 17300 C CA . LYS A 1 34 ? -0.619 -2.421 -4.967 1.00 0.00 34 LYS A CA 11
ATOM 17301 C C . LYS A 1 34 ? -1.670 -2.773 -3.919 1.00 0.00 34 LYS A C 11
ATOM 17302 O O . LYS A 1 34 ? -1.586 -3.814 -3.268 1.00 0.00 34 LYS A O 11
ATOM 17321 N N . ALA A 1 35 ? -2.659 -1.899 -3.762 1.00 0.00 35 ALA A N 11
ATOM 17322 C CA . ALA A 1 35 ? -3.727 -2.120 -2.796 1.00 0.00 35 ALA A CA 11
ATOM 17323 C C . ALA A 1 35 ? -4.968 -2.694 -3.471 1.00 0.00 35 ALA A C 11
ATOM 17324 O O . ALA A 1 35 ? -5.636 -2.012 -4.249 1.00 0.00 35 ALA A O 11
ATOM 17331 N N . PHE A 1 36 ? -5.272 -3.952 -3.169 1.00 0.00 36 PHE A N 11
ATOM 17332 C CA . PHE A 1 36 ? -6.432 -4.618 -3.748 1.00 0.00 36 PHE A CA 11
ATOM 17333 C C . PHE A 1 36 ? -7.670 -4.407 -2.881 1.00 0.00 36 PHE A C 11
ATOM 17334 O O . PHE A 1 36 ? -7.696 -4.790 -1.712 1.00 0.00 36 PHE A O 11
ATOM 17351 N N . VAL A 1 37 ? -8.696 -3.793 -3.464 1.00 0.00 37 VAL A N 11
ATOM 17352 C CA . VAL A 1 37 ? -9.937 -3.531 -2.746 1.00 0.00 37 VAL A CA 11
ATOM 17353 C C . VAL A 1 37 ? -11.102 -4.294 -3.366 1.00 0.00 37 VAL A C 11
ATOM 17354 O O . VAL A 1 37 ? -11.422 -4.113 -4.540 1.00 0.00 37 VAL A O 11
ATOM 17367 N N . ALA A 1 38 ? -11.734 -5.149 -2.567 1.00 0.00 38 ALA A N 11
ATOM 17368 C CA . ALA A 1 38 ? -12.865 -5.939 -3.036 1.00 0.00 38 ALA A CA 11
ATOM 17369 C C . ALA A 1 38 ? -14.128 -5.612 -2.246 1.00 0.00 38 ALA A C 11
ATOM 17370 O O . ALA A 1 38 ? -14.102 -5.456 -1.025 1.00 0.00 38 ALA A O 11
ATOM 17377 N N . PRO A 1 39 ? -15.261 -5.504 -2.957 1.00 0.00 39 PRO A N 11
ATOM 17378 C CA . PRO A 1 39 ? -15.303 -5.687 -4.411 1.00 0.00 39 PRO A CA 11
ATOM 17379 C C . PRO A 1 39 ? -14.611 -4.553 -5.158 1.00 0.00 39 PRO A C 11
ATOM 17380 O O . PRO A 1 39 ? -14.347 -3.493 -4.591 1.00 0.00 39 PRO A O 11
ATOM 17391 N N . ALA A 1 40 ? -14.320 -4.782 -6.434 1.00 0.00 40 ALA A N 11
ATOM 17392 C CA . ALA A 1 40 ? -13.660 -3.778 -7.260 1.00 0.00 40 ALA A CA 11
ATOM 17393 C C . ALA A 1 40 ? -14.630 -2.669 -7.654 1.00 0.00 40 ALA A C 11
ATOM 17394 O O . ALA A 1 40 ? -15.797 -2.911 -7.960 1.00 0.00 40 ALA A O 11
ATOM 17401 N N . PRO A 1 41 ? -14.137 -1.421 -7.647 1.00 0.00 41 PRO A N 11
ATOM 17402 C CA . PRO A 1 41 ? -14.944 -0.250 -8.002 1.00 0.00 41 PRO A CA 11
ATOM 17403 C C . PRO A 1 41 ? -15.288 -0.210 -9.487 1.00 0.00 41 PRO A C 11
ATOM 17404 O O . PRO A 1 41 ? -14.519 -0.657 -10.339 1.00 0.00 41 PRO A O 11
ATOM 17415 N N . PRO A 1 42 ? -16.470 0.336 -9.808 1.00 0.00 42 PRO A N 11
ATOM 17416 C CA . PRO A 1 42 ? -16.941 0.447 -11.191 1.00 0.00 42 PRO A CA 11
ATOM 17417 C C . PRO A 1 42 ? -16.142 1.466 -11.996 1.00 0.00 42 PRO A C 11
ATOM 17418 O O . PRO A 1 42 ? -15.099 1.945 -11.550 1.00 0.00 42 PRO A O 11
ATOM 17429 N N . VAL A 1 43 ? -16.636 1.794 -13.186 1.00 0.00 43 VAL A N 11
ATOM 17430 C CA . VAL A 1 43 ? -15.968 2.757 -14.053 1.00 0.00 43 VAL A CA 11
ATOM 17431 C C . VAL A 1 43 ? -16.240 4.187 -13.598 1.00 0.00 43 VAL A C 11
ATOM 17432 O O . VAL A 1 43 ? -15.448 5.092 -13.858 1.00 0.00 43 VAL A O 11
ATOM 17445 N N . GLU A 1 44 ? -17.365 4.381 -12.916 1.00 0.00 44 GLU A N 11
ATOM 17446 C CA . GLU A 1 44 ? -17.740 5.702 -12.425 1.00 0.00 44 GLU A CA 11
ATOM 17447 C C . GLU A 1 44 ? -17.231 5.919 -11.003 1.00 0.00 44 GLU A C 11
ATOM 17448 O O . GLU A 1 44 ? -16.347 6.742 -10.766 1.00 0.00 44 GLU A O 11
ATOM 17460 N N . THR A 1 45 ? -17.797 5.174 -10.058 1.00 0.00 45 THR A N 11
ATOM 17461 C CA . THR A 1 45 ? -17.403 5.285 -8.659 1.00 0.00 45 THR A CA 11
ATOM 17462 C C . THR A 1 45 ? -15.951 4.865 -8.462 1.00 0.00 45 THR A C 11
ATOM 17463 O O . THR A 1 45 ? -15.470 3.932 -9.106 1.00 0.00 45 THR A O 11
ATOM 17474 N N . THR A 1 46 ? -15.256 5.559 -7.566 1.00 0.00 46 THR A N 11
ATOM 17475 C CA . THR A 1 46 ? -13.858 5.258 -7.284 1.00 0.00 46 THR A CA 11
ATOM 17476 C C . THR A 1 46 ? -13.534 5.480 -5.811 1.00 0.00 46 THR A C 11
ATOM 17477 O O . THR A 1 46 ? -14.192 6.269 -5.133 1.00 0.00 46 THR A O 11
ATOM 17488 N N . TYR A 1 47 ? -12.517 4.779 -5.322 1.00 0.00 47 TYR A N 11
ATOM 17489 C CA . TYR A 1 47 ? -12.107 4.898 -3.928 1.00 0.00 47 TYR A CA 11
ATOM 17490 C C . TYR A 1 47 ? -10.810 5.691 -3.808 1.00 0.00 47 TYR A C 11
ATOM 17491 O O . TYR A 1 47 ? -10.055 5.819 -4.771 1.00 0.00 47 TYR A O 11
ATOM 17509 N N . ASN A 1 48 ? -10.558 6.223 -2.616 1.00 0.00 48 ASN A N 11
ATOM 17510 C CA . ASN A 1 48 ? -9.352 7.005 -2.367 1.00 0.00 48 ASN A CA 11
ATOM 17511 C C . ASN A 1 48 ? -8.244 6.128 -1.791 1.00 0.00 48 ASN A C 11
ATOM 17512 O O . ASN A 1 48 ? -8.443 5.434 -0.794 1.00 0.00 48 ASN A O 11
ATOM 17523 N N . TYR A 1 49 ? -7.078 6.165 -2.425 1.00 0.00 49 TYR A N 11
ATOM 17524 C CA . TYR A 1 49 ? -5.939 5.373 -1.977 1.00 0.00 49 TYR A CA 11
ATOM 17525 C C . TYR A 1 49 ? -4.925 6.244 -1.240 1.00 0.00 49 TYR A C 11
ATOM 17526 O O . TYR A 1 49 ? -4.215 7.041 -1.853 1.00 0.00 49 TYR A O 11
ATOM 17544 N N . GLU A 1 50 ? -4.864 6.084 0.078 1.00 0.00 50 GLU A N 11
ATOM 17545 C CA . GLU A 1 50 ? -3.938 6.855 0.899 1.00 0.00 50 GLU A CA 11
ATOM 17546 C C . GLU A 1 50 ? -2.968 5.936 1.635 1.00 0.00 50 GLU A C 11
ATOM 17547 O O . GLU A 1 50 ? -3.383 5.026 2.353 1.00 0.00 50 GLU A O 11
ATOM 17559 N N . TRP A 1 51 ? -1.676 6.180 1.451 1.00 0.00 51 TRP A N 11
ATOM 17560 C CA . TRP A 1 51 ? -0.646 5.374 2.097 1.00 0.00 51 TRP A CA 11
ATOM 17561 C C . TRP A 1 51 ? 0.061 6.168 3.190 1.00 0.00 51 TRP A C 11
ATOM 17562 O O . TRP A 1 51 ? 0.110 7.397 3.144 1.00 0.00 51 TRP A O 11
ATOM 17583 N N . ASN A 1 52 ? 0.607 5.459 4.172 1.00 0.00 52 ASN A N 11
ATOM 17584 C CA . ASN A 1 52 ? 1.311 6.098 5.277 1.00 0.00 52 ASN A CA 11
ATOM 17585 C C . ASN A 1 52 ? 2.270 5.121 5.951 1.00 0.00 52 ASN A C 11
ATOM 17586 O O . ASN A 1 52 ? 1.949 3.946 6.133 1.00 0.00 52 ASN A O 11
ATOM 17597 N N . LEU A 1 53 ? 3.447 5.614 6.318 1.00 0.00 53 LEU A N 11
ATOM 17598 C CA . LEU A 1 53 ? 4.453 4.785 6.973 1.00 0.00 53 LEU A CA 11
ATOM 17599 C C . LEU A 1 53 ? 4.242 4.762 8.483 1.00 0.00 53 LEU A C 11
ATOM 17600 O O . LEU A 1 53 ? 4.080 5.808 9.113 1.00 0.00 53 LEU A O 11
ATOM 17616 N N . ILE A 1 54 ? 4.247 3.564 9.059 1.00 0.00 54 ILE A N 11
ATOM 17617 C CA . ILE A 1 54 ? 4.060 3.407 10.495 1.00 0.00 54 ILE A CA 11
ATOM 17618 C C . ILE A 1 54 ? 5.234 2.665 11.125 1.00 0.00 54 ILE A C 11
ATOM 17619 O O . ILE A 1 54 ? 5.732 3.053 12.182 1.00 0.00 54 ILE A O 11
ATOM 17635 N N . SER A 1 55 ? 5.674 1.597 10.467 1.00 0.00 55 SER A N 11
ATOM 17636 C CA . SER A 1 55 ? 6.789 0.800 10.963 1.00 0.00 55 SER A CA 11
ATOM 17637 C C . SER A 1 55 ? 8.013 0.960 10.066 1.00 0.00 55 SER A C 11
ATOM 17638 O O . SER A 1 55 ? 8.016 0.521 8.915 1.00 0.00 55 SER A O 11
ATOM 17646 N N . HIS A 1 56 ? 9.053 1.592 10.602 1.00 0.00 56 HIS A N 11
ATOM 17647 C CA . HIS A 1 56 ? 10.284 1.810 9.851 1.00 0.00 56 HIS A CA 11
ATOM 17648 C C . HIS A 1 56 ? 11.420 2.228 10.780 1.00 0.00 56 HIS A C 11
ATOM 17649 O O . HIS A 1 56 ? 11.204 2.826 11.834 1.00 0.00 56 HIS A O 11
ATOM 17664 N N . PRO A 1 57 ? 12.660 1.906 10.382 1.00 0.00 57 PRO A N 11
ATOM 17665 C CA . PRO A 1 57 ? 13.854 2.238 11.164 1.00 0.00 57 PRO A CA 11
ATOM 17666 C C . PRO A 1 57 ? 14.141 3.736 11.176 1.00 0.00 57 PRO A C 11
ATOM 17667 O O . PRO A 1 57 ? 13.956 4.422 10.171 1.00 0.00 57 PRO A O 11
ATOM 17678 N N . THR A 1 58 ? 14.596 4.237 12.321 1.00 0.00 58 THR A N 11
ATOM 17679 C CA . THR A 1 58 ? 14.908 5.654 12.463 1.00 0.00 58 THR A CA 11
ATOM 17680 C C . THR A 1 58 ? 15.947 6.094 11.438 1.00 0.00 58 THR A C 11
ATOM 17681 O O . THR A 1 58 ? 15.946 7.242 10.993 1.00 0.00 58 THR A O 11
ATOM 17692 N N . ASP A 1 59 ? 16.831 5.175 11.067 1.00 0.00 59 ASP A N 11
ATOM 17693 C CA . ASP A 1 59 ? 17.875 5.468 10.092 1.00 0.00 59 ASP A CA 11
ATOM 17694 C C . ASP A 1 59 ? 17.269 5.853 8.746 1.00 0.00 59 ASP A C 11
ATOM 17695 O O . ASP A 1 59 ? 17.828 6.667 8.012 1.00 0.00 59 ASP A O 11
ATOM 17704 N N . TYR A 1 60 ? 16.123 5.261 8.428 1.00 0.00 60 TYR A N 11
ATOM 17705 C CA . TYR A 1 60 ? 15.442 5.539 7.169 1.00 0.00 60 TYR A CA 11
ATOM 17706 C C . TYR A 1 60 ? 15.451 7.034 6.864 1.00 0.00 60 TYR A C 11
ATOM 17707 O O . TYR A 1 60 ? 15.380 7.863 7.770 1.00 0.00 60 TYR A O 11
ATOM 17725 N N . GLN A 1 61 ? 15.538 7.368 5.580 1.00 0.00 61 GLN A N 11
ATOM 17726 C CA . GLN A 1 61 ? 15.556 8.762 5.154 1.00 0.00 61 GLN A CA 11
ATOM 17727 C C . GLN A 1 61 ? 14.557 9.001 4.027 1.00 0.00 61 GLN A C 11
ATOM 17728 O O . GLN A 1 61 ? 13.875 10.024 3.994 1.00 0.00 61 GLN A O 11
ATOM 17742 N N . GLY A 1 62 ? 14.476 8.047 3.104 1.00 0.00 62 GLY A N 11
ATOM 17743 C CA . GLY A 1 62 ? 13.557 8.173 1.987 1.00 0.00 62 GLY A CA 11
ATOM 17744 C C . GLY A 1 62 ? 12.232 8.787 2.392 1.00 0.00 62 GLY A C 11
ATOM 17745 O O . GLY A 1 62 ? 11.856 8.749 3.563 1.00 0.00 62 GLY A O 11
ATOM 17749 N N . GLU A 1 63 ? 11.524 9.357 1.422 1.00 0.00 63 GLU A N 11
ATOM 17750 C CA . GLU A 1 63 ? 10.235 9.985 1.685 1.00 0.00 63 GLU A CA 11
ATOM 17751 C C . GLU A 1 63 ? 9.163 9.440 0.746 1.00 0.00 63 GLU A C 11
ATOM 17752 O O . GLU A 1 63 ? 9.359 9.381 -0.468 1.00 0.00 63 GLU A O 11
ATOM 17764 N N . ILE A 1 64 ? 8.030 9.044 1.317 1.00 0.00 64 ILE A N 11
ATOM 17765 C CA . ILE A 1 64 ? 6.927 8.505 0.531 1.00 0.00 64 ILE A CA 11
ATOM 17766 C C . ILE A 1 64 ? 5.935 9.600 0.154 1.00 0.00 64 ILE A C 11
ATOM 17767 O O . ILE A 1 64 ? 5.964 10.699 0.709 1.00 0.00 64 ILE A O 11
ATOM 17783 N N . LYS A 1 65 ? 5.055 9.293 -0.793 1.00 0.00 65 LYS A N 11
ATOM 17784 C CA . LYS A 1 65 ? 4.050 10.248 -1.244 1.00 0.00 65 LYS A CA 11
ATOM 17785 C C . LYS A 1 65 ? 2.644 9.748 -0.930 1.00 0.00 65 LYS A C 11
ATOM 17786 O O . LYS A 1 65 ? 1.715 9.948 -1.712 1.00 0.00 65 LYS A O 11
ATOM 17805 N N . GLN A 1 66 ? 2.495 9.097 0.220 1.00 0.00 66 GLN A N 11
ATOM 17806 C CA . GLN A 1 66 ? 1.201 8.569 0.637 1.00 0.00 66 GLN A CA 11
ATOM 17807 C C . GLN A 1 66 ? 0.480 7.908 -0.534 1.00 0.00 66 GLN A C 11
ATOM 17808 O O . GLN A 1 66 ? -0.746 7.813 -0.547 1.00 0.00 66 GLN A O 11
ATOM 17822 N N . GLY A 1 67 ? 1.252 7.453 -1.516 1.00 0.00 67 GLY A N 11
ATOM 17823 C CA . GLY A 1 67 ? 0.669 6.807 -2.678 1.00 0.00 67 GLY A CA 11
ATOM 17824 C C . GLY A 1 67 ? -0.705 7.352 -3.016 1.00 0.00 67 GLY A C 11
ATOM 17825 O O . GLY A 1 67 ? -1.718 6.699 -2.767 1.00 0.00 67 GLY A O 11
ATOM 17829 N N . HIS A 1 68 ? -0.739 8.553 -3.584 1.00 0.00 68 HIS A N 11
ATOM 17830 C CA . HIS A 1 68 ? -2.000 9.186 -3.956 1.00 0.00 68 HIS A CA 11
ATOM 17831 C C . HIS A 1 68 ? -2.845 8.251 -4.816 1.00 0.00 68 HIS A C 11
ATOM 17832 O O . HIS A 1 68 ? -4.049 8.453 -4.973 1.00 0.00 68 HIS A O 11
ATOM 17847 N N . LYS A 1 69 ? -2.206 7.227 -5.372 1.00 0.00 69 LYS A N 11
ATOM 17848 C CA . LYS A 1 69 ? -2.897 6.260 -6.216 1.00 0.00 69 LYS A CA 11
ATOM 17849 C C . LYS A 1 69 ? -3.028 4.915 -5.507 1.00 0.00 69 LYS A C 11
ATOM 17850 O O . LYS A 1 69 ? -2.642 4.776 -4.347 1.00 0.00 69 LYS A O 11
ATOM 17869 N N . GLN A 1 70 ? -3.572 3.930 -6.214 1.00 0.00 70 GLN A N 11
ATOM 17870 C CA . GLN A 1 70 ? -3.752 2.597 -5.651 1.00 0.00 70 GLN A CA 11
ATOM 17871 C C . GLN A 1 70 ? -2.416 1.872 -5.530 1.00 0.00 70 GLN A C 11
ATOM 17872 O O . GLN A 1 70 ? -2.242 1.004 -4.674 1.00 0.00 70 GLN A O 11
ATOM 17886 N N . THR A 1 71 ? -1.472 2.233 -6.394 1.00 0.00 71 THR A N 11
ATOM 17887 C CA . THR A 1 71 ? -0.151 1.617 -6.385 1.00 0.00 71 THR A CA 11
ATOM 17888 C C . THR A 1 71 ? 0.913 2.602 -5.915 1.00 0.00 71 THR A C 11
ATOM 17889 O O . THR A 1 71 ? 0.917 3.766 -6.318 1.00 0.00 71 THR A O 11
ATOM 17900 N N . LEU A 1 72 ? 1.813 2.130 -5.060 1.00 0.00 72 LEU A N 11
ATOM 17901 C CA . LEU A 1 72 ? 2.884 2.970 -4.535 1.00 0.00 72 LEU A CA 11
ATOM 17902 C C . LEU A 1 72 ? 4.249 2.451 -4.974 1.00 0.00 72 LEU A C 11
ATOM 17903 O O . LEU A 1 72 ? 4.496 1.245 -4.970 1.00 0.00 72 LEU A O 11
ATOM 17919 N N . ASN A 1 73 ? 5.133 3.369 -5.349 1.00 0.00 73 ASN A N 11
ATOM 17920 C CA . ASN A 1 73 ? 6.475 3.004 -5.789 1.00 0.00 73 ASN A CA 11
ATOM 17921 C C . ASN A 1 73 ? 7.534 3.713 -4.951 1.00 0.00 73 ASN A C 11
ATOM 17922 O O . ASN A 1 73 ? 7.520 4.938 -4.819 1.00 0.00 73 ASN A O 11
ATOM 17933 N N . LEU A 1 74 ? 8.453 2.936 -4.388 1.00 0.00 74 LEU A N 11
ATOM 17934 C CA . LEU A 1 74 ? 9.521 3.490 -3.563 1.00 0.00 74 LEU A CA 11
ATOM 17935 C C . LEU A 1 74 ? 10.881 3.282 -4.221 1.00 0.00 74 LEU A C 11
ATOM 17936 O O . LEU A 1 74 ? 11.027 2.452 -5.119 1.00 0.00 74 LEU A O 11
ATOM 17952 N N . SER A 1 75 ? 11.875 4.039 -3.768 1.00 0.00 75 SER A N 11
ATOM 17953 C CA . SER A 1 75 ? 13.223 3.939 -4.314 1.00 0.00 75 SER A CA 11
ATOM 17954 C C . SER A 1 75 ? 14.267 4.236 -3.242 1.00 0.00 75 SER A C 11
ATOM 17955 O O . SER A 1 75 ? 13.928 4.520 -2.093 1.00 0.00 75 SER A O 11
ATOM 17963 N N . GLN A 1 76 ? 15.537 4.168 -3.627 1.00 0.00 76 GLN A N 11
ATOM 17964 C CA . GLN A 1 76 ? 16.631 4.429 -2.699 1.00 0.00 76 GLN A CA 11
ATOM 17965 C C . GLN A 1 76 ? 16.298 3.910 -1.304 1.00 0.00 76 GLN A C 11
ATOM 17966 O O . GLN A 1 76 ? 16.750 4.462 -0.300 1.00 0.00 76 GLN A O 11
ATOM 17980 N N . LEU A 1 77 ? 15.504 2.847 -1.249 1.00 0.00 77 LEU A N 11
ATOM 17981 C CA . LEU A 1 77 ? 15.109 2.253 0.024 1.00 0.00 77 LEU A CA 11
ATOM 17982 C C . LEU A 1 77 ? 16.310 1.637 0.734 1.00 0.00 77 LEU A C 11
ATOM 17983 O O . LEU A 1 77 ? 17.064 0.865 0.142 1.00 0.00 77 LEU A O 11
ATOM 17999 N N . SER A 1 78 ? 16.480 1.982 2.006 1.00 0.00 78 SER A N 11
ATOM 18000 C CA . SER A 1 78 ? 17.591 1.464 2.796 1.00 0.00 78 SER A CA 11
ATOM 18001 C C . SER A 1 78 ? 17.268 0.077 3.344 1.00 0.00 78 SER A C 11
ATOM 18002 O O . SER A 1 78 ? 16.110 -0.341 3.364 1.00 0.00 78 SER A O 11
ATOM 18010 N N . VAL A 1 79 ? 18.300 -0.633 3.787 1.00 0.00 79 VAL A N 11
ATOM 18011 C CA . VAL A 1 79 ? 18.128 -1.972 4.336 1.00 0.00 79 VAL A CA 11
ATOM 18012 C C . VAL A 1 79 ? 17.380 -1.930 5.664 1.00 0.00 79 VAL A C 11
ATOM 18013 O O . VAL A 1 79 ? 17.969 -1.672 6.712 1.00 0.00 79 VAL A O 11
ATOM 18026 N N . GLY A 1 80 ? 16.076 -2.186 5.611 1.00 0.00 80 GLY A N 11
ATOM 18027 C CA . GLY A 1 80 ? 15.268 -2.173 6.816 1.00 0.00 80 GLY A CA 11
ATOM 18028 C C . GLY A 1 80 ? 13.825 -2.553 6.551 1.00 0.00 80 GLY A C 11
ATOM 18029 O O . GLY A 1 80 ? 13.437 -2.786 5.405 1.00 0.00 80 GLY A O 11
ATOM 18033 N N . LEU A 1 81 ? 13.028 -2.619 7.611 1.00 0.00 81 LEU A N 11
ATOM 18034 C CA . LEU A 1 81 ? 11.619 -2.976 7.488 1.00 0.00 81 LEU A CA 11
ATOM 18035 C C . LEU A 1 81 ? 10.758 -1.733 7.286 1.00 0.00 81 LEU A C 11
ATOM 18036 O O . LEU A 1 81 ? 10.991 -0.697 7.908 1.00 0.00 81 LEU A O 11
ATOM 18052 N N . TYR A 1 82 ? 9.762 -1.846 6.414 1.00 0.00 82 TYR A N 11
ATOM 18053 C CA . TYR A 1 82 ? 8.866 -0.731 6.130 1.00 0.00 82 TYR A CA 11
ATOM 18054 C C . TYR A 1 82 ? 7.436 -1.221 5.919 1.00 0.00 82 TYR A C 11
ATOM 18055 O O . TYR A 1 82 ? 7.135 -1.887 4.928 1.00 0.00 82 TYR A O 11
ATOM 18073 N N . VAL A 1 83 ? 6.559 -0.887 6.860 1.00 0.00 83 VAL A N 11
ATOM 18074 C CA . VAL A 1 83 ? 5.160 -1.290 6.778 1.00 0.00 83 VAL A CA 11
ATOM 18075 C C . VAL A 1 83 ? 4.276 -0.125 6.350 1.00 0.00 83 VAL A C 11
ATOM 18076 O O . VAL A 1 83 ? 4.059 0.817 7.113 1.00 0.00 83 VAL A O 11
ATOM 18089 N N . PHE A 1 84 ? 3.766 -0.194 5.125 1.00 0.00 84 PHE A N 11
ATOM 18090 C CA . PHE A 1 84 ? 2.905 0.856 4.594 1.00 0.00 84 PHE A CA 11
ATOM 18091 C C . PHE A 1 84 ? 1.434 0.483 4.749 1.00 0.00 84 PHE A C 11
ATOM 18092 O O . PHE A 1 84 ? 1.002 -0.585 4.314 1.00 0.00 84 PHE A O 11
ATOM 18109 N N . LYS A 1 85 ? 0.668 1.371 5.374 1.00 0.00 85 LYS A N 11
ATOM 18110 C CA . LYS A 1 85 ? -0.756 1.138 5.588 1.00 0.00 85 LYS A CA 11
ATOM 18111 C C . LYS A 1 85 ? -1.594 1.971 4.625 1.00 0.00 85 LYS A C 11
ATOM 18112 O O . LYS A 1 85 ? -1.570 3.201 4.669 1.00 0.00 85 LYS A O 11
ATOM 18131 N N . VAL A 1 86 ? -2.337 1.293 3.755 1.00 0.00 86 VAL A N 11
ATOM 18132 C CA . VAL A 1 86 ? -3.185 1.971 2.783 1.00 0.00 86 VAL A CA 11
ATOM 18133 C C . VAL A 1 86 ? -4.607 2.131 3.310 1.00 0.00 86 VAL A C 11
ATOM 18134 O O . VAL A 1 86 ? -5.361 1.162 3.401 1.00 0.00 86 VAL A O 11
ATOM 18147 N N . THR A 1 87 ? -4.968 3.363 3.657 1.00 0.00 87 THR A N 11
ATOM 18148 C CA . THR A 1 87 ? -6.299 3.651 4.177 1.00 0.00 87 THR A CA 11
ATOM 18149 C C . THR A 1 87 ? -7.242 4.089 3.062 1.00 0.00 87 THR A C 11
ATOM 18150 O O . THR A 1 87 ? -7.062 5.151 2.465 1.00 0.00 87 THR A O 11
ATOM 18161 N N . VAL A 1 88 ? -8.248 3.266 2.785 1.00 0.00 88 VAL A N 11
ATOM 18162 C CA . VAL A 1 88 ? -9.220 3.570 1.742 1.00 0.00 88 VAL A CA 11
ATOM 18163 C C . VAL A 1 88 ? -10.638 3.586 2.301 1.00 0.00 88 VAL A C 11
ATOM 18164 O O . VAL A 1 88 ? -11.190 2.543 2.652 1.00 0.00 88 VAL A O 11
ATOM 18177 N N . SER A 1 89 ? -11.224 4.776 2.381 1.00 0.00 89 SER A N 11
ATOM 18178 C CA . SER A 1 89 ? -12.578 4.929 2.900 1.00 0.00 89 SER A CA 11
ATOM 18179 C C . SER A 1 89 ? -13.409 5.834 1.995 1.00 0.00 89 SER A C 11
ATOM 18180 O O . SER A 1 89 ? -12.890 6.776 1.396 1.00 0.00 89 SER A O 11
ATOM 18188 N N . SER A 1 90 ? -14.702 5.541 1.902 1.00 0.00 90 SER A N 11
ATOM 18189 C CA . SER A 1 90 ? -15.605 6.325 1.067 1.00 0.00 90 SER A CA 11
ATOM 18190 C C . SER A 1 90 ? -16.813 6.798 1.870 1.00 0.00 90 SER A C 11
ATOM 18191 O O . SER A 1 90 ? -16.975 6.440 3.036 1.00 0.00 90 SER A O 11
ATOM 18199 N N . GLU A 1 91 ? -17.658 7.605 1.236 1.00 0.00 91 GLU A N 11
ATOM 18200 C CA . GLU A 1 91 ? -18.851 8.129 1.891 1.00 0.00 91 GLU A CA 11
ATOM 18201 C C . GLU A 1 91 ? -19.575 7.028 2.662 1.00 0.00 91 GLU A C 11
ATOM 18202 O O . GLU A 1 91 ? -19.817 7.153 3.862 1.00 0.00 91 GLU A O 11
ATOM 18214 N N . ASN A 1 92 ? -19.918 5.952 1.963 1.00 0.00 92 ASN A N 11
ATOM 18215 C CA . ASN A 1 92 ? -20.615 4.829 2.580 1.00 0.00 92 ASN A CA 11
ATOM 18216 C C . ASN A 1 92 ? -19.747 3.575 2.565 1.00 0.00 92 ASN A C 11
ATOM 18217 O O . ASN A 1 92 ? -20.230 2.477 2.292 1.00 0.00 92 ASN A O 11
ATOM 18228 N N . ALA A 1 93 ? -18.463 3.747 2.862 1.00 0.00 93 ALA A N 11
ATOM 18229 C CA . ALA A 1 93 ? -17.528 2.629 2.886 1.00 0.00 93 ALA A CA 11
ATOM 18230 C C . ALA A 1 93 ? -16.298 2.959 3.724 1.00 0.00 93 ALA A C 11
ATOM 18231 O O . ALA A 1 93 ? -16.027 4.125 4.015 1.00 0.00 93 ALA A O 11
ATOM 18238 N N . PHE A 1 94 ? -15.557 1.927 4.111 1.00 0.00 94 PHE A N 11
ATOM 18239 C CA . PHE A 1 94 ? -14.356 2.108 4.919 1.00 0.00 94 PHE A CA 11
ATOM 18240 C C . PHE A 1 94 ? -13.505 0.841 4.919 1.00 0.00 94 PHE A C 11
ATOM 18241 O O . PHE A 1 94 ? -14.000 -0.253 5.187 1.00 0.00 94 PHE A O 11
ATOM 18258 N N . GLY A 1 95 ? -12.220 0.999 4.616 1.00 0.00 95 GLY A N 11
ATOM 18259 C CA . GLY A 1 95 ? -11.320 -0.139 4.586 1.00 0.00 95 GLY A CA 11
ATOM 18260 C C . GLY A 1 95 ? -9.861 0.275 4.584 1.00 0.00 95 GLY A C 11
ATOM 18261 O O . GLY A 1 95 ? -9.537 1.426 4.297 1.00 0.00 95 GLY A O 11
ATOM 18265 N N . GLU A 1 96 ? -8.980 -0.667 4.907 1.00 0.00 96 GLU A N 11
ATOM 18266 C CA . GLU A 1 96 ? -7.549 -0.392 4.944 1.00 0.00 96 GLU A CA 11
ATOM 18267 C C . GLU A 1 96 ? -6.748 -1.688 5.034 1.00 0.00 96 GLU A C 11
ATOM 18268 O O . GLU A 1 96 ? -7.281 -2.736 5.395 1.00 0.00 96 GLU A O 11
ATOM 18280 N N . GLY A 1 97 ? -5.463 -1.607 4.701 1.00 0.00 97 GLY A N 11
ATOM 18281 C CA . GLY A 1 97 ? -4.609 -2.780 4.749 1.00 0.00 97 GLY A CA 11
ATOM 18282 C C . GLY A 1 97 ? -3.197 -2.450 5.192 1.00 0.00 97 GLY A C 11
ATOM 18283 O O . GLY A 1 97 ? -2.906 -1.316 5.571 1.00 0.00 97 GLY A O 11
ATOM 18287 N N . PHE A 1 98 ? -2.317 -3.445 5.145 1.00 0.00 98 PHE A N 11
ATOM 18288 C CA . PHE A 1 98 ? -0.928 -3.256 5.546 1.00 0.00 98 PHE A CA 11
ATOM 18289 C C . PHE A 1 98 ? -0.003 -4.175 4.754 1.00 0.00 98 PHE A C 11
ATOM 18290 O O . PHE A 1 98 ? -0.361 -5.309 4.433 1.00 0.00 98 PHE A O 11
ATOM 18307 N N . VAL A 1 99 ? 1.190 -3.678 4.441 1.00 0.00 99 VAL A N 11
ATOM 18308 C CA . VAL A 1 99 ? 2.167 -4.454 3.687 1.00 0.00 99 VAL A CA 11
ATOM 18309 C C . VAL A 1 99 ? 3.578 -4.224 4.217 1.00 0.00 99 VAL A C 11
ATOM 18310 O O . VAL A 1 99 ? 4.013 -3.084 4.380 1.00 0.00 99 VAL A O 11
ATOM 18323 N N . ASN A 1 100 ? 4.289 -5.314 4.483 1.00 0.00 100 ASN A N 11
ATOM 18324 C CA . ASN A 1 100 ? 5.652 -5.232 4.995 1.00 0.00 100 ASN A CA 11
ATOM 18325 C C . ASN A 1 100 ? 6.666 -5.525 3.893 1.00 0.00 100 ASN A C 11
ATOM 18326 O O . ASN A 1 100 ? 6.578 -6.545 3.209 1.00 0.00 100 ASN A O 11
ATOM 18337 N N . VAL A 1 101 ? 7.629 -4.624 3.727 1.00 0.00 101 VAL A N 11
ATOM 18338 C CA . VAL A 1 101 ? 8.661 -4.786 2.710 1.00 0.00 101 VAL A CA 11
ATOM 18339 C C . VAL A 1 101 ? 10.053 -4.751 3.329 1.00 0.00 101 VAL A C 11
ATOM 18340 O O . VAL A 1 101 ? 10.401 -3.816 4.053 1.00 0.00 101 VAL A O 11
ATOM 18353 N N . THR A 1 102 ? 10.849 -5.776 3.041 1.00 0.00 102 THR A N 11
ATOM 18354 C CA . THR A 1 102 ? 12.205 -5.863 3.569 1.00 0.00 102 THR A CA 11
ATOM 18355 C C . THR A 1 102 ? 13.239 -5.634 2.473 1.00 0.00 102 THR A C 11
ATOM 18356 O O . THR A 1 102 ? 13.082 -6.111 1.349 1.00 0.00 102 THR A O 11
ATOM 18367 N N . VAL A 1 103 ? 14.296 -4.902 2.807 1.00 0.00 103 VAL A N 11
ATOM 18368 C CA . VAL A 1 103 ? 15.358 -4.611 1.851 1.00 0.00 103 VAL A CA 11
ATOM 18369 C C . VAL A 1 103 ? 16.659 -5.300 2.247 1.00 0.00 103 VAL A C 11
ATOM 18370 O O . VAL A 1 103 ? 17.367 -4.844 3.145 1.00 0.00 103 VAL A O 11
ATOM 18383 N N . LYS A 1 104 ? 16.968 -6.401 1.571 1.00 0.00 104 LYS A N 11
ATOM 18384 C CA . LYS A 1 104 ? 18.186 -7.153 1.850 1.00 0.00 104 LYS A CA 11
ATOM 18385 C C . LYS A 1 104 ? 19.408 -6.443 1.277 1.00 0.00 104 LYS A C 11
ATOM 18386 O O . LYS A 1 104 ? 19.358 -5.834 0.208 1.00 0.00 104 LYS A O 11
ATOM 18405 N N . PRO A 1 105 ? 20.533 -6.522 2.003 1.00 0.00 105 PRO A N 11
ATOM 18406 C CA . PRO A 1 105 ? 21.790 -5.894 1.585 1.00 0.00 105 PRO A CA 11
ATOM 18407 C C . PRO A 1 105 ? 22.407 -6.583 0.372 1.00 0.00 105 PRO A C 11
ATOM 18408 O O . PRO A 1 105 ? 22.212 -7.779 0.160 1.00 0.00 105 PRO A O 11
ATOM 18419 N N . ALA A 1 106 ? 23.153 -5.820 -0.420 1.00 0.00 106 ALA A N 11
ATOM 18420 C CA . ALA A 1 106 ? 23.801 -6.358 -1.610 1.00 0.00 106 ALA A CA 11
ATOM 18421 C C . ALA A 1 106 ? 24.773 -7.476 -1.248 1.00 0.00 106 ALA A C 11
ATOM 18422 O O . ALA A 1 106 ? 25.815 -7.233 -0.639 1.00 0.00 106 ALA A O 11
ATOM 18429 N N . ARG A 1 107 ? 24.424 -8.702 -1.625 1.00 0.00 107 ARG A N 11
ATOM 18430 C CA . ARG A 1 107 ? 25.265 -9.858 -1.338 1.00 0.00 107 ARG A CA 11
ATOM 18431 C C . ARG A 1 107 ? 26.454 -9.916 -2.292 1.00 0.00 107 ARG A C 11
ATOM 18432 O O . ARG A 1 107 ? 26.727 -10.952 -2.897 1.00 0.00 107 ARG A O 11
ATOM 18453 N N . SER A 1 108 ? 27.157 -8.795 -2.422 1.00 0.00 108 SER A N 11
ATOM 18454 C CA . SER A 1 108 ? 28.314 -8.717 -3.306 1.00 0.00 108 SER A CA 11
ATOM 18455 C C . SER A 1 108 ? 29.512 -9.440 -2.698 1.00 0.00 108 SER A C 11
ATOM 18456 O O . SER A 1 108 ? 30.291 -8.852 -1.950 1.00 0.00 108 SER A O 11
ATOM 18464 N N . GLY A 1 109 ? 29.651 -10.721 -3.027 1.00 0.00 109 GLY A N 11
ATOM 18465 C CA . GLY A 1 109 ? 30.756 -11.504 -2.506 1.00 0.00 109 GLY A CA 11
ATOM 18466 C C . GLY A 1 109 ? 30.673 -11.696 -1.004 1.00 0.00 109 GLY A C 11
ATOM 18467 O O . GLY A 1 109 ? 30.209 -10.823 -0.270 1.00 0.00 109 GLY A O 11
ATOM 18471 N N . PRO A 1 110 ? 31.130 -12.863 -0.526 1.00 0.00 110 PRO A N 11
ATOM 18472 C CA . PRO A 1 110 ? 31.115 -13.194 0.902 1.00 0.00 110 PRO A CA 11
ATOM 18473 C C . PRO A 1 110 ? 32.114 -12.363 1.700 1.00 0.00 110 PRO A C 11
ATOM 18474 O O . PRO A 1 110 ? 33.244 -12.146 1.262 1.00 0.00 110 PRO A O 11
ATOM 18485 N N . SER A 1 111 ? 31.691 -11.902 2.873 1.00 0.00 111 SER A N 11
ATOM 18486 C CA . SER A 1 111 ? 32.548 -11.093 3.730 1.00 0.00 111 SER A CA 11
ATOM 18487 C C . SER A 1 111 ? 33.560 -11.966 4.467 1.00 0.00 111 SER A C 11
ATOM 18488 O O . SER A 1 111 ? 33.210 -13.010 5.017 1.00 0.00 111 SER A O 11
ATOM 18496 N N . SER A 1 112 ? 34.815 -11.530 4.473 1.00 0.00 112 SER A N 11
ATOM 18497 C CA . SER A 1 112 ? 35.879 -12.273 5.138 1.00 0.00 112 SER A CA 11
ATOM 18498 C C . SER A 1 112 ? 36.930 -11.325 5.707 1.00 0.00 112 SER A C 11
ATOM 18499 O O . SER A 1 112 ? 37.286 -10.327 5.081 1.00 0.00 112 SER A O 11
ATOM 18507 N N . GLY A 1 113 ? 37.423 -11.644 6.900 1.00 0.00 113 GLY A N 11
ATOM 18508 C CA . GLY A 1 113 ? 38.428 -10.812 7.534 1.00 0.00 113 GLY A CA 11
ATOM 18509 C C . GLY A 1 113 ? 37.933 -10.186 8.823 1.00 0.00 113 GLY A C 11
ATOM 18510 O O . GLY A 1 113 ? 38.177 -9.008 9.083 1.00 0.00 113 GLY A O 11
ATOM 18514 N N . GLY A 1 1 ? -28.585 20.181 18.429 1.00 0.00 1 GLY A N 12
ATOM 18515 C CA . GLY A 1 1 ? -29.965 20.248 18.873 1.00 0.00 1 GLY A CA 12
ATOM 18516 C C . GLY A 1 1 ? -30.162 19.639 20.247 1.00 0.00 1 GLY A C 12
ATOM 18517 O O . GLY A 1 1 ? -29.288 18.934 20.752 1.00 0.00 1 GLY A O 12
ATOM 18521 N N . SER A 1 2 ? -31.312 19.912 20.855 1.00 0.00 2 SER A N 12
ATOM 18522 C CA . SER A 1 2 ? -31.618 19.390 22.182 1.00 0.00 2 SER A CA 12
ATOM 18523 C C . SER A 1 2 ? -31.968 17.907 22.115 1.00 0.00 2 SER A C 12
ATOM 18524 O O . SER A 1 2 ? -31.282 17.069 22.700 1.00 0.00 2 SER A O 12
ATOM 18532 N N . SER A 1 3 ? -33.041 17.590 21.397 1.00 0.00 3 SER A N 12
ATOM 18533 C CA . SER A 1 3 ? -33.486 16.209 21.255 1.00 0.00 3 SER A CA 12
ATOM 18534 C C . SER A 1 3 ? -32.391 15.347 20.635 1.00 0.00 3 SER A C 12
ATOM 18535 O O . SER A 1 3 ? -31.963 14.352 21.218 1.00 0.00 3 SER A O 12
ATOM 18543 N N . GLY A 1 4 ? -31.942 15.737 19.446 1.00 0.00 4 GLY A N 12
ATOM 18544 C CA . GLY A 1 4 ? -30.901 14.989 18.764 1.00 0.00 4 GLY A CA 12
ATOM 18545 C C . GLY A 1 4 ? -31.431 13.737 18.094 1.00 0.00 4 GLY A C 12
ATOM 18546 O O . GLY A 1 4 ? -32.036 12.885 18.745 1.00 0.00 4 GLY A O 12
ATOM 18550 N N . SER A 1 5 ? -31.204 13.624 16.789 1.00 0.00 5 SER A N 12
ATOM 18551 C CA . SER A 1 5 ? -31.667 12.469 16.030 1.00 0.00 5 SER A CA 12
ATOM 18552 C C . SER A 1 5 ? -30.633 11.349 16.059 1.00 0.00 5 SER A C 12
ATOM 18553 O O . SER A 1 5 ? -29.438 11.596 16.223 1.00 0.00 5 SER A O 12
ATOM 18561 N N . SER A 1 6 ? -31.101 10.115 15.900 1.00 0.00 6 SER A N 12
ATOM 18562 C CA . SER A 1 6 ? -30.218 8.955 15.912 1.00 0.00 6 SER A CA 12
ATOM 18563 C C . SER A 1 6 ? -29.609 8.721 14.533 1.00 0.00 6 SER A C 12
ATOM 18564 O O . SER A 1 6 ? -28.396 8.567 14.395 1.00 0.00 6 SER A O 12
ATOM 18572 N N . GLY A 1 7 ? -30.462 8.696 13.513 1.00 0.00 7 GLY A N 12
ATOM 18573 C CA . GLY A 1 7 ? -29.991 8.480 12.157 1.00 0.00 7 GLY A CA 12
ATOM 18574 C C . GLY A 1 7 ? -28.931 7.399 12.077 1.00 0.00 7 GLY A C 12
ATOM 18575 O O . GLY A 1 7 ? -27.731 7.676 12.069 1.00 0.00 7 GLY A O 12
ATOM 18579 N N . PRO A 1 8 ? -29.373 6.134 12.017 1.00 0.00 8 PRO A N 12
ATOM 18580 C CA . PRO A 1 8 ? -28.470 4.983 11.937 1.00 0.00 8 PRO A CA 12
ATOM 18581 C C . PRO A 1 8 ? -27.755 4.899 10.593 1.00 0.00 8 PRO A C 12
ATOM 18582 O O . PRO A 1 8 ? -28.284 4.342 9.631 1.00 0.00 8 PRO A O 12
ATOM 18593 N N . ARG A 1 9 ? -26.549 5.456 10.534 1.00 0.00 9 ARG A N 12
ATOM 18594 C CA . ARG A 1 9 ? -25.762 5.445 9.307 1.00 0.00 9 ARG A CA 12
ATOM 18595 C C . ARG A 1 9 ? -24.544 4.536 9.451 1.00 0.00 9 ARG A C 12
ATOM 18596 O O . ARG A 1 9 ? -23.699 4.744 10.322 1.00 0.00 9 ARG A O 12
ATOM 18617 N N . THR A 1 10 ? -24.461 3.527 8.590 1.00 0.00 10 THR A N 12
ATOM 18618 C CA . THR A 1 10 ? -23.349 2.585 8.621 1.00 0.00 10 THR A CA 12
ATOM 18619 C C . THR A 1 10 ? -22.597 2.577 7.295 1.00 0.00 10 THR A C 12
ATOM 18620 O O . THR A 1 10 ? -23.152 2.928 6.253 1.00 0.00 10 THR A O 12
ATOM 18631 N N . VAL A 1 11 ? -21.332 2.173 7.339 1.00 0.00 11 VAL A N 12
ATOM 18632 C CA . VAL A 1 11 ? -20.504 2.118 6.140 1.00 0.00 11 VAL A CA 12
ATOM 18633 C C . VAL A 1 11 ? -20.246 0.676 5.717 1.00 0.00 11 VAL A C 12
ATOM 18634 O O . VAL A 1 11 ? -20.414 -0.254 6.506 1.00 0.00 11 VAL A O 12
ATOM 18647 N N . LYS A 1 12 ? -19.836 0.497 4.466 1.00 0.00 12 LYS A N 12
ATOM 18648 C CA . LYS A 1 12 ? -19.552 -0.832 3.936 1.00 0.00 12 LYS A CA 12
ATOM 18649 C C . LYS A 1 12 ? -18.160 -1.297 4.352 1.00 0.00 12 LYS A C 12
ATOM 18650 O O . LYS A 1 12 ? -17.281 -0.482 4.629 1.00 0.00 12 LYS A O 12
ATOM 18669 N N . GLU A 1 13 ? -17.968 -2.612 4.391 1.00 0.00 13 GLU A N 12
ATOM 18670 C CA . GLU A 1 13 ? -16.682 -3.184 4.772 1.00 0.00 13 GLU A CA 12
ATOM 18671 C C . GLU A 1 13 ? -15.894 -3.620 3.540 1.00 0.00 13 GLU A C 12
ATOM 18672 O O . GLU A 1 13 ? -16.099 -4.714 3.013 1.00 0.00 13 GLU A O 12
ATOM 18684 N N . LEU A 1 14 ? -14.992 -2.756 3.086 1.00 0.00 14 LEU A N 12
ATOM 18685 C CA . LEU A 1 14 ? -14.173 -3.051 1.915 1.00 0.00 14 LEU A CA 12
ATOM 18686 C C . LEU A 1 14 ? -12.925 -3.836 2.307 1.00 0.00 14 LEU A C 12
ATOM 18687 O O . LEU A 1 14 ? -12.216 -3.470 3.245 1.00 0.00 14 LEU A O 12
ATOM 18703 N N . THR A 1 15 ? -12.661 -4.919 1.582 1.00 0.00 15 THR A N 12
ATOM 18704 C CA . THR A 1 15 ? -11.499 -5.755 1.852 1.00 0.00 15 THR A CA 12
ATOM 18705 C C . THR A 1 15 ? -10.254 -5.207 1.164 1.00 0.00 15 THR A C 12
ATOM 18706 O O . THR A 1 15 ? -10.001 -5.497 -0.005 1.00 0.00 15 THR A O 12
ATOM 18717 N N . VAL A 1 16 ? -9.479 -4.414 1.897 1.00 0.00 16 VAL A N 12
ATOM 18718 C CA . VAL A 1 16 ? -8.259 -3.827 1.357 1.00 0.00 16 VAL A CA 12
ATOM 18719 C C . VAL A 1 16 ? -7.059 -4.735 1.597 1.00 0.00 16 VAL A C 12
ATOM 18720 O O . VAL A 1 16 ? -6.659 -4.966 2.739 1.00 0.00 16 VAL A O 12
ATOM 18733 N N . SER A 1 17 ? -6.487 -5.249 0.513 1.00 0.00 17 SER A N 12
ATOM 18734 C CA . SER A 1 17 ? -5.333 -6.137 0.605 1.00 0.00 17 SER A CA 12
ATOM 18735 C C . SER A 1 17 ? -4.295 -5.790 -0.457 1.00 0.00 17 SER A C 12
ATOM 18736 O O . SER A 1 17 ? -4.583 -5.812 -1.654 1.00 0.00 17 SER A O 12
ATOM 18744 N N . ALA A 1 18 ? -3.084 -5.470 -0.011 1.00 0.00 18 ALA A N 12
ATOM 18745 C CA . ALA A 1 18 ? -2.002 -5.120 -0.923 1.00 0.00 18 ALA A CA 12
ATOM 18746 C C . ALA A 1 18 ? -1.461 -6.357 -1.632 1.00 0.00 18 ALA A C 12
ATOM 18747 O O . ALA A 1 18 ? -1.097 -6.301 -2.806 1.00 0.00 18 ALA A O 12
ATOM 18754 N N . GLY A 1 19 ? -1.410 -7.473 -0.911 1.00 0.00 19 GLY A N 12
ATOM 18755 C CA . GLY A 1 19 ? -0.911 -8.707 -1.489 1.00 0.00 19 GLY A CA 12
ATOM 18756 C C . GLY A 1 19 ? -0.214 -9.584 -0.468 1.00 0.00 19 GLY A C 12
ATOM 18757 O O . GLY A 1 19 ? -0.794 -10.549 0.031 1.00 0.00 19 GLY A O 12
ATOM 18761 N N . ASP A 1 20 ? 1.034 -9.251 -0.158 1.00 0.00 20 ASP A N 12
ATOM 18762 C CA . ASP A 1 20 ? 1.812 -10.017 0.809 1.00 0.00 20 ASP A CA 12
ATOM 18763 C C . ASP A 1 20 ? 3.165 -9.358 1.062 1.00 0.00 20 ASP A C 12
ATOM 18764 O O . ASP A 1 20 ? 3.525 -8.385 0.402 1.00 0.00 20 ASP A O 12
ATOM 18773 N N . ASN A 1 21 ? 3.909 -9.897 2.023 1.00 0.00 21 ASN A N 12
ATOM 18774 C CA . ASN A 1 21 ? 5.222 -9.360 2.364 1.00 0.00 21 ASN A CA 12
ATOM 18775 C C . ASN A 1 21 ? 6.187 -9.496 1.190 1.00 0.00 21 ASN A C 12
ATOM 18776 O O . ASN A 1 21 ? 6.320 -10.570 0.602 1.00 0.00 21 ASN A O 12
ATOM 18787 N N . LEU A 1 22 ? 6.858 -8.400 0.854 1.00 0.00 22 LEU A N 12
ATOM 18788 C CA . LEU A 1 22 ? 7.812 -8.395 -0.250 1.00 0.00 22 LEU A CA 12
ATOM 18789 C C . LEU A 1 22 ? 9.237 -8.215 0.263 1.00 0.00 22 LEU A C 12
ATOM 18790 O O . LEU A 1 22 ? 9.467 -7.521 1.254 1.00 0.00 22 LEU A O 12
ATOM 18806 N N . ILE A 1 23 ? 10.190 -8.841 -0.419 1.00 0.00 23 ILE A N 12
ATOM 18807 C CA . ILE A 1 23 ? 11.592 -8.746 -0.034 1.00 0.00 23 ILE A CA 12
ATOM 18808 C C . ILE A 1 23 ? 12.475 -8.453 -1.242 1.00 0.00 23 ILE A C 12
ATOM 18809 O O . ILE A 1 23 ? 12.475 -9.201 -2.221 1.00 0.00 23 ILE A O 12
ATOM 18825 N N . ILE A 1 24 ? 13.229 -7.361 -1.166 1.00 0.00 24 ILE A N 12
ATOM 18826 C CA . ILE A 1 24 ? 14.119 -6.971 -2.253 1.00 0.00 24 ILE A CA 12
ATOM 18827 C C . ILE A 1 24 ? 15.581 -7.102 -1.839 1.00 0.00 24 ILE A C 12
ATOM 18828 O O . ILE A 1 24 ? 15.894 -7.231 -0.655 1.00 0.00 24 ILE A O 12
ATOM 18844 N N . THR A 1 25 ? 16.474 -7.065 -2.823 1.00 0.00 25 THR A N 12
ATOM 18845 C CA . THR A 1 25 ? 17.903 -7.179 -2.563 1.00 0.00 25 THR A CA 12
ATOM 18846 C C . THR A 1 25 ? 18.690 -6.134 -3.345 1.00 0.00 25 THR A C 12
ATOM 18847 O O . THR A 1 25 ? 18.511 -5.985 -4.555 1.00 0.00 25 THR A O 12
ATOM 18858 N N . LEU A 1 26 ? 19.561 -5.412 -2.649 1.00 0.00 26 LEU A N 12
ATOM 18859 C CA . LEU A 1 26 ? 20.377 -4.380 -3.279 1.00 0.00 26 LEU A CA 12
ATOM 18860 C C . LEU A 1 26 ? 21.101 -4.931 -4.504 1.00 0.00 26 LEU A C 12
ATOM 18861 O O . LEU A 1 26 ? 21.338 -6.132 -4.627 1.00 0.00 26 LEU A O 12
ATOM 18877 N N . PRO A 1 27 ? 21.463 -4.032 -5.432 1.00 0.00 27 PRO A N 12
ATOM 18878 C CA . PRO A 1 27 ? 21.185 -2.599 -5.296 1.00 0.00 27 PRO A CA 12
ATOM 18879 C C . PRO A 1 27 ? 19.699 -2.281 -5.427 1.00 0.00 27 PRO A C 12
ATOM 18880 O O . PRO A 1 27 ? 19.229 -1.255 -4.936 1.00 0.00 27 PRO A O 12
ATOM 18891 N N . ASP A 1 28 ? 18.966 -3.168 -6.091 1.00 0.00 28 ASP A N 12
ATOM 18892 C CA . ASP A 1 28 ? 17.533 -2.982 -6.285 1.00 0.00 28 ASP A CA 12
ATOM 18893 C C . ASP A 1 28 ? 16.876 -2.453 -5.014 1.00 0.00 28 ASP A C 12
ATOM 18894 O O . ASP A 1 28 ? 16.638 -3.203 -4.068 1.00 0.00 28 ASP A O 12
ATOM 18903 N N . ASN A 1 29 ? 16.587 -1.156 -4.999 1.00 0.00 29 ASN A N 12
ATOM 18904 C CA . ASN A 1 29 ? 15.960 -0.526 -3.842 1.00 0.00 29 ASN A CA 12
ATOM 18905 C C . ASN A 1 29 ? 14.610 0.077 -4.218 1.00 0.00 29 ASN A C 12
ATOM 18906 O O . ASN A 1 29 ? 14.131 1.005 -3.566 1.00 0.00 29 ASN A O 12
ATOM 18917 N N . GLU A 1 30 ? 14.002 -0.456 -5.273 1.00 0.00 30 GLU A N 12
ATOM 18918 C CA . GLU A 1 30 ? 12.707 0.030 -5.734 1.00 0.00 30 GLU A CA 12
ATOM 18919 C C . GLU A 1 30 ? 11.672 -1.091 -5.732 1.00 0.00 30 GLU A C 12
ATOM 18920 O O . GLU A 1 30 ? 11.927 -2.188 -6.229 1.00 0.00 30 GLU A O 12
ATOM 18932 N N . VAL A 1 31 ? 10.502 -0.808 -5.167 1.00 0.00 31 VAL A N 12
ATOM 18933 C CA . VAL A 1 31 ? 9.428 -1.791 -5.100 1.00 0.00 31 VAL A CA 12
ATOM 18934 C C . VAL A 1 31 ? 8.084 -1.162 -5.451 1.00 0.00 31 VAL A C 12
ATOM 18935 O O . VAL A 1 31 ? 7.814 -0.014 -5.098 1.00 0.00 31 VAL A O 12
ATOM 18948 N N . GLU A 1 32 ? 7.245 -1.922 -6.149 1.00 0.00 32 GLU A N 12
ATOM 18949 C CA . GLU A 1 32 ? 5.929 -1.437 -6.548 1.00 0.00 32 GLU A CA 12
ATOM 18950 C C . GLU A 1 32 ? 4.824 -2.228 -5.853 1.00 0.00 32 GLU A C 12
ATOM 18951 O O . GLU A 1 32 ? 4.630 -3.414 -6.124 1.00 0.00 32 GLU A O 12
ATOM 18963 N N . LEU A 1 33 ? 4.104 -1.564 -4.957 1.00 0.00 33 LEU A N 12
ATOM 18964 C CA . LEU A 1 33 ? 3.018 -2.204 -4.222 1.00 0.00 33 LEU A CA 12
ATOM 18965 C C . LEU A 1 33 ? 1.663 -1.813 -4.802 1.00 0.00 33 LEU A C 12
ATOM 18966 O O . LEU A 1 33 ? 1.457 -0.671 -5.213 1.00 0.00 33 LEU A O 12
ATOM 18982 N N . LYS A 1 34 ? 0.740 -2.769 -4.832 1.00 0.00 34 LYS A N 12
ATOM 18983 C CA . LYS A 1 34 ? -0.598 -2.525 -5.358 1.00 0.00 34 LYS A CA 12
ATOM 18984 C C . LYS A 1 34 ? -1.662 -2.863 -4.319 1.00 0.00 34 LYS A C 12
ATOM 18985 O O . LYS A 1 34 ? -1.558 -3.866 -3.615 1.00 0.00 34 LYS A O 12
ATOM 19004 N N . ALA A 1 35 ? -2.684 -2.018 -4.229 1.00 0.00 35 ALA A N 12
ATOM 19005 C CA . ALA A 1 35 ? -3.768 -2.229 -3.278 1.00 0.00 35 ALA A CA 12
ATOM 19006 C C . ALA A 1 35 ? -5.011 -2.774 -3.974 1.00 0.00 35 ALA A C 12
ATOM 19007 O O . ALA A 1 35 ? -5.455 -2.232 -4.987 1.00 0.00 35 ALA A O 12
ATOM 19014 N N . PHE A 1 36 ? -5.568 -3.849 -3.426 1.00 0.00 36 PHE A N 12
ATOM 19015 C CA . PHE A 1 36 ? -6.759 -4.468 -3.996 1.00 0.00 36 PHE A CA 12
ATOM 19016 C C . PHE A 1 36 ? -7.974 -4.231 -3.104 1.00 0.00 36 PHE A C 12
ATOM 19017 O O . PHE A 1 36 ? -7.979 -4.604 -1.930 1.00 0.00 36 PHE A O 12
ATOM 19034 N N . VAL A 1 37 ? -9.004 -3.610 -3.670 1.00 0.00 37 VAL A N 12
ATOM 19035 C CA . VAL A 1 37 ? -10.226 -3.324 -2.927 1.00 0.00 37 VAL A CA 12
ATOM 19036 C C . VAL A 1 37 ? -11.382 -4.187 -3.419 1.00 0.00 37 VAL A C 12
ATOM 19037 O O . VAL A 1 37 ? -11.798 -4.086 -4.572 1.00 0.00 37 VAL A O 12
ATOM 19050 N N . ALA A 1 38 ? -11.898 -5.034 -2.535 1.00 0.00 38 ALA A N 12
ATOM 19051 C CA . ALA A 1 38 ? -13.009 -5.914 -2.878 1.00 0.00 38 ALA A CA 12
ATOM 19052 C C . ALA A 1 38 ? -14.225 -5.629 -2.003 1.00 0.00 38 ALA A C 12
ATOM 19053 O O . ALA A 1 38 ? -14.132 -5.544 -0.778 1.00 0.00 38 ALA A O 12
ATOM 19060 N N . PRO A 1 39 ? -15.393 -5.477 -2.643 1.00 0.00 39 PRO A N 12
ATOM 19061 C CA . PRO A 1 39 ? -15.515 -5.575 -4.101 1.00 0.00 39 PRO A CA 12
ATOM 19062 C C . PRO A 1 39 ? -14.857 -4.401 -4.818 1.00 0.00 39 PRO A C 12
ATOM 19063 O O . PRO A 1 39 ? -14.622 -3.351 -4.222 1.00 0.00 39 PRO A O 12
ATOM 19074 N N . ALA A 1 40 ? -14.563 -4.587 -6.101 1.00 0.00 40 ALA A N 12
ATOM 19075 C CA . ALA A 1 40 ? -13.934 -3.543 -6.899 1.00 0.00 40 ALA A CA 12
ATOM 19076 C C . ALA A 1 40 ? -14.941 -2.463 -7.282 1.00 0.00 40 ALA A C 12
ATOM 19077 O O . ALA A 1 40 ? -16.112 -2.737 -7.545 1.00 0.00 40 ALA A O 12
ATOM 19084 N N . PRO A 1 41 ? -14.477 -1.205 -7.313 1.00 0.00 41 PRO A N 12
ATOM 19085 C CA . PRO A 1 41 ? -15.321 -0.058 -7.662 1.00 0.00 41 PRO A CA 12
ATOM 19086 C C . PRO A 1 41 ? -15.714 -0.054 -9.136 1.00 0.00 41 PRO A C 12
ATOM 19087 O O . PRO A 1 41 ? -15.006 -0.585 -9.993 1.00 0.00 41 PRO A O 12
ATOM 19098 N N . PRO A 1 42 ? -16.868 0.557 -9.440 1.00 0.00 42 PRO A N 12
ATOM 19099 C CA . PRO A 1 42 ? -17.380 0.645 -10.811 1.00 0.00 42 PRO A CA 12
ATOM 19100 C C . PRO A 1 42 ? -16.544 1.575 -11.683 1.00 0.00 42 PRO A C 12
ATOM 19101 O O . PRO A 1 42 ? -15.451 1.990 -11.296 1.00 0.00 42 PRO A O 12
ATOM 19112 N N . VAL A 1 43 ? -17.064 1.900 -12.862 1.00 0.00 43 VAL A N 12
ATOM 19113 C CA . VAL A 1 43 ? -16.366 2.783 -13.789 1.00 0.00 43 VAL A CA 12
ATOM 19114 C C . VAL A 1 43 ? -16.504 4.242 -13.369 1.00 0.00 43 VAL A C 12
ATOM 19115 O O . VAL A 1 43 ? -15.658 5.074 -13.694 1.00 0.00 43 VAL A O 12
ATOM 19128 N N . GLU A 1 44 ? -17.577 4.544 -12.644 1.00 0.00 44 GLU A N 12
ATOM 19129 C CA . GLU A 1 44 ? -17.826 5.903 -12.179 1.00 0.00 44 GLU A CA 12
ATOM 19130 C C . GLU A 1 44 ? -17.182 6.139 -10.817 1.00 0.00 44 GLU A C 12
ATOM 19131 O O . GLU A 1 44 ? -16.200 6.873 -10.699 1.00 0.00 44 GLU A O 12
ATOM 19143 N N . THR A 1 45 ? -17.742 5.512 -9.787 1.00 0.00 45 THR A N 12
ATOM 19144 C CA . THR A 1 45 ? -17.224 5.654 -8.432 1.00 0.00 45 THR A CA 12
ATOM 19145 C C . THR A 1 45 ? -15.845 5.018 -8.301 1.00 0.00 45 THR A C 12
ATOM 19146 O O . THR A 1 45 ? -15.627 3.885 -8.732 1.00 0.00 45 THR A O 12
ATOM 19157 N N . THR A 1 46 ? -14.913 5.754 -7.702 1.00 0.00 46 THR A N 12
ATOM 19158 C CA . THR A 1 46 ? -13.554 5.263 -7.514 1.00 0.00 46 THR A CA 12
ATOM 19159 C C . THR A 1 46 ? -13.077 5.496 -6.086 1.00 0.00 46 THR A C 12
ATOM 19160 O O . THR A 1 46 ? -13.205 6.597 -5.550 1.00 0.00 46 THR A O 12
ATOM 19171 N N . TYR A 1 47 ? -12.528 4.453 -5.473 1.00 0.00 47 TYR A N 12
ATOM 19172 C CA . TYR A 1 47 ? -12.033 4.545 -4.104 1.00 0.00 47 TYR A CA 12
ATOM 19173 C C . TYR A 1 47 ? -10.737 5.347 -4.046 1.00 0.00 47 TYR A C 12
ATOM 19174 O O . TYR A 1 47 ? -10.054 5.519 -5.055 1.00 0.00 47 TYR A O 12
ATOM 19192 N N . ASN A 1 48 ? -10.404 5.835 -2.855 1.00 0.00 48 ASN A N 12
ATOM 19193 C CA . ASN A 1 48 ? -9.190 6.620 -2.663 1.00 0.00 48 ASN A CA 12
ATOM 19194 C C . ASN A 1 48 ? -8.108 5.789 -1.979 1.00 0.00 48 ASN A C 12
ATOM 19195 O O . ASN A 1 48 ? -8.368 5.111 -0.984 1.00 0.00 48 ASN A O 12
ATOM 19206 N N . TYR A 1 49 ? -6.895 5.849 -2.516 1.00 0.00 49 TYR A N 12
ATOM 19207 C CA . TYR A 1 49 ? -5.774 5.101 -1.959 1.00 0.00 49 TYR A CA 12
ATOM 19208 C C . TYR A 1 49 ? -4.795 6.034 -1.253 1.00 0.00 49 TYR A C 12
ATOM 19209 O O . TYR A 1 49 ? -4.076 6.798 -1.896 1.00 0.00 49 TYR A O 12
ATOM 19227 N N . GLU A 1 50 ? -4.773 5.964 0.075 1.00 0.00 50 GLU A N 12
ATOM 19228 C CA . GLU A 1 50 ? -3.883 6.802 0.869 1.00 0.00 50 GLU A CA 12
ATOM 19229 C C . GLU A 1 50 ? -2.841 5.954 1.594 1.00 0.00 50 GLU A C 12
ATOM 19230 O O . GLU A 1 50 ? -3.148 5.285 2.581 1.00 0.00 50 GLU A O 12
ATOM 19242 N N . TRP A 1 51 ? -1.610 5.988 1.097 1.00 0.00 51 TRP A N 12
ATOM 19243 C CA . TRP A 1 51 ? -0.523 5.223 1.697 1.00 0.00 51 TRP A CA 12
ATOM 19244 C C . TRP A 1 51 ? 0.171 6.027 2.791 1.00 0.00 51 TRP A C 12
ATOM 19245 O O . TRP A 1 51 ? 0.188 7.257 2.753 1.00 0.00 51 TRP A O 12
ATOM 19266 N N . ASN A 1 52 ? 0.742 5.325 3.764 1.00 0.00 52 ASN A N 12
ATOM 19267 C CA . ASN A 1 52 ? 1.436 5.976 4.869 1.00 0.00 52 ASN A CA 12
ATOM 19268 C C . ASN A 1 52 ? 2.433 5.023 5.522 1.00 0.00 52 ASN A C 12
ATOM 19269 O O . ASN A 1 52 ? 2.194 3.817 5.602 1.00 0.00 52 ASN A O 12
ATOM 19280 N N . LEU A 1 53 ? 3.549 5.571 5.988 1.00 0.00 53 LEU A N 12
ATOM 19281 C CA . LEU A 1 53 ? 4.583 4.770 6.635 1.00 0.00 53 LEU A CA 12
ATOM 19282 C C . LEU A 1 53 ? 4.459 4.844 8.153 1.00 0.00 53 LEU A C 12
ATOM 19283 O O . LEU A 1 53 ? 4.629 5.908 8.748 1.00 0.00 53 LEU A O 12
ATOM 19299 N N . ILE A 1 54 ? 4.163 3.707 8.773 1.00 0.00 54 ILE A N 12
ATOM 19300 C CA . ILE A 1 54 ? 4.020 3.643 10.222 1.00 0.00 54 ILE A CA 12
ATOM 19301 C C . ILE A 1 54 ? 5.192 2.904 10.859 1.00 0.00 54 ILE A C 12
ATOM 19302 O O . ILE A 1 54 ? 5.497 3.099 12.035 1.00 0.00 54 ILE A O 12
ATOM 19318 N N . SER A 1 55 ? 5.847 2.056 10.072 1.00 0.00 55 SER A N 12
ATOM 19319 C CA . SER A 1 55 ? 6.986 1.286 10.559 1.00 0.00 55 SER A CA 12
ATOM 19320 C C . SER A 1 55 ? 8.223 1.545 9.704 1.00 0.00 55 SER A C 12
ATOM 19321 O O . SER A 1 55 ? 8.237 1.252 8.508 1.00 0.00 55 SER A O 12
ATOM 19329 N N . HIS A 1 56 ? 9.259 2.097 10.327 1.00 0.00 56 HIS A N 12
ATOM 19330 C CA . HIS A 1 56 ? 10.502 2.396 9.624 1.00 0.00 56 HIS A CA 12
ATOM 19331 C C . HIS A 1 56 ? 11.658 2.552 10.607 1.00 0.00 56 HIS A C 12
ATOM 19332 O O . HIS A 1 56 ? 11.500 3.069 11.713 1.00 0.00 56 HIS A O 12
ATOM 19347 N N . PRO A 1 57 ? 12.850 2.093 10.197 1.00 0.00 57 PRO A N 12
ATOM 19348 C CA . PRO A 1 57 ? 14.056 2.170 11.027 1.00 0.00 57 PRO A CA 12
ATOM 19349 C C . PRO A 1 57 ? 14.555 3.601 11.194 1.00 0.00 57 PRO A C 12
ATOM 19350 O O . PRO A 1 57 ? 14.083 4.517 10.520 1.00 0.00 57 PRO A O 12
ATOM 19361 N N . THR A 1 58 ? 15.513 3.787 12.097 1.00 0.00 58 THR A N 12
ATOM 19362 C CA . THR A 1 58 ? 16.075 5.107 12.353 1.00 0.00 58 THR A CA 12
ATOM 19363 C C . THR A 1 58 ? 17.010 5.535 11.227 1.00 0.00 58 THR A C 12
ATOM 19364 O O . THR A 1 58 ? 17.195 6.726 10.980 1.00 0.00 58 THR A O 12
ATOM 19375 N N . ASP A 1 59 ? 17.596 4.555 10.547 1.00 0.00 59 ASP A N 12
ATOM 19376 C CA . ASP A 1 59 ? 18.511 4.830 9.446 1.00 0.00 59 ASP A CA 12
ATOM 19377 C C . ASP A 1 59 ? 17.795 5.560 8.313 1.00 0.00 59 ASP A C 12
ATOM 19378 O O . ASP A 1 59 ? 18.390 6.382 7.617 1.00 0.00 59 ASP A O 12
ATOM 19387 N N . TYR A 1 60 ? 16.515 5.252 8.135 1.00 0.00 60 TYR A N 12
ATOM 19388 C CA . TYR A 1 60 ? 15.718 5.876 7.086 1.00 0.00 60 TYR A CA 12
ATOM 19389 C C . TYR A 1 60 ? 14.964 7.089 7.622 1.00 0.00 60 TYR A C 12
ATOM 19390 O O . TYR A 1 60 ? 14.650 7.162 8.809 1.00 0.00 60 TYR A O 12
ATOM 19408 N N . GLN A 1 61 ? 14.676 8.037 6.736 1.00 0.00 61 GLN A N 12
ATOM 19409 C CA . GLN A 1 61 ? 13.958 9.247 7.119 1.00 0.00 61 GLN A CA 12
ATOM 19410 C C . GLN A 1 61 ? 12.460 9.089 6.884 1.00 0.00 61 GLN A C 12
ATOM 19411 O O . GLN A 1 61 ? 11.651 9.345 7.776 1.00 0.00 61 GLN A O 12
ATOM 19425 N N . GLY A 1 62 ? 12.096 8.667 5.677 1.00 0.00 62 GLY A N 12
ATOM 19426 C CA . GLY A 1 62 ? 10.695 8.482 5.347 1.00 0.00 62 GLY A CA 12
ATOM 19427 C C . GLY A 1 62 ? 10.194 9.512 4.353 1.00 0.00 62 GLY A C 12
ATOM 19428 O O . GLY A 1 62 ? 9.639 10.539 4.741 1.00 0.00 62 GLY A O 12
ATOM 19432 N N . GLU A 1 63 ? 10.392 9.236 3.067 1.00 0.00 63 GLU A N 12
ATOM 19433 C CA . GLU A 1 63 ? 9.957 10.148 2.016 1.00 0.00 63 GLU A CA 12
ATOM 19434 C C . GLU A 1 63 ? 8.997 9.453 1.055 1.00 0.00 63 GLU A C 12
ATOM 19435 O O . GLU A 1 63 ? 9.422 8.746 0.140 1.00 0.00 63 GLU A O 12
ATOM 19447 N N . ILE A 1 64 ? 7.702 9.659 1.270 1.00 0.00 64 ILE A N 12
ATOM 19448 C CA . ILE A 1 64 ? 6.682 9.053 0.423 1.00 0.00 64 ILE A CA 12
ATOM 19449 C C . ILE A 1 64 ? 5.550 10.034 0.139 1.00 0.00 64 ILE A C 12
ATOM 19450 O O . ILE A 1 64 ? 5.278 10.933 0.935 1.00 0.00 64 ILE A O 12
ATOM 19466 N N . LYS A 1 65 ? 4.890 9.854 -1.000 1.00 0.00 65 LYS A N 12
ATOM 19467 C CA . LYS A 1 65 ? 3.784 10.720 -1.390 1.00 0.00 65 LYS A CA 12
ATOM 19468 C C . LYS A 1 65 ? 2.443 10.063 -1.080 1.00 0.00 65 LYS A C 12
ATOM 19469 O O . LYS A 1 65 ? 1.437 10.351 -1.728 1.00 0.00 65 LYS A O 12
ATOM 19488 N N . GLN A 1 66 ? 2.437 9.182 -0.085 1.00 0.00 66 GLN A N 12
ATOM 19489 C CA . GLN A 1 66 ? 1.219 8.486 0.311 1.00 0.00 66 GLN A CA 12
ATOM 19490 C C . GLN A 1 66 ? 0.531 7.861 -0.899 1.00 0.00 66 GLN A C 12
ATOM 19491 O O . GLN A 1 66 ? -0.679 7.639 -0.892 1.00 0.00 66 GLN A O 12
ATOM 19505 N N . GLY A 1 67 ? 1.312 7.580 -1.938 1.00 0.00 67 GLY A N 12
ATOM 19506 C CA . GLY A 1 67 ? 0.761 6.985 -3.141 1.00 0.00 67 GLY A CA 12
ATOM 19507 C C . GLY A 1 67 ? -0.664 7.427 -3.407 1.00 0.00 67 GLY A C 12
ATOM 19508 O O . GLY A 1 67 ? -1.615 6.745 -3.025 1.00 0.00 67 GLY A O 12
ATOM 19512 N N . HIS A 1 68 ? -0.813 8.574 -4.062 1.00 0.00 68 HIS A N 12
ATOM 19513 C CA . HIS A 1 68 ? -2.134 9.109 -4.377 1.00 0.00 68 HIS A CA 12
ATOM 19514 C C . HIS A 1 68 ? -2.891 8.169 -5.310 1.00 0.00 68 HIS A C 12
ATOM 19515 O O . HIS A 1 68 ? -4.075 8.368 -5.582 1.00 0.00 68 HIS A O 12
ATOM 19530 N N . LYS A 1 69 ? -2.201 7.143 -5.797 1.00 0.00 69 LYS A N 12
ATOM 19531 C CA . LYS A 1 69 ? -2.807 6.171 -6.699 1.00 0.00 69 LYS A CA 12
ATOM 19532 C C . LYS A 1 69 ? -2.973 4.820 -6.011 1.00 0.00 69 LYS A C 12
ATOM 19533 O O . LYS A 1 69 ? -2.647 4.669 -4.834 1.00 0.00 69 LYS A O 12
ATOM 19552 N N . GLN A 1 70 ? -3.481 3.842 -6.753 1.00 0.00 70 GLN A N 12
ATOM 19553 C CA . GLN A 1 70 ? -3.689 2.503 -6.214 1.00 0.00 70 GLN A CA 12
ATOM 19554 C C . GLN A 1 70 ? -2.362 1.766 -6.060 1.00 0.00 70 GLN A C 12
ATOM 19555 O O . GLN A 1 70 ? -2.260 0.801 -5.303 1.00 0.00 70 GLN A O 12
ATOM 19569 N N . THR A 1 71 ? -1.347 2.228 -6.784 1.00 0.00 71 THR A N 12
ATOM 19570 C CA . THR A 1 71 ? -0.027 1.612 -6.729 1.00 0.00 71 THR A CA 12
ATOM 19571 C C . THR A 1 71 ? 1.016 2.592 -6.205 1.00 0.00 71 THR A C 12
ATOM 19572 O O . THR A 1 71 ? 1.091 3.735 -6.658 1.00 0.00 71 THR A O 12
ATOM 19583 N N . LEU A 1 72 ? 1.818 2.139 -5.249 1.00 0.00 72 LEU A N 12
ATOM 19584 C CA . LEU A 1 72 ? 2.859 2.977 -4.663 1.00 0.00 72 LEU A CA 12
ATOM 19585 C C . LEU A 1 72 ? 4.246 2.434 -4.992 1.00 0.00 72 LEU A C 12
ATOM 19586 O O . LEU A 1 72 ? 4.514 1.246 -4.820 1.00 0.00 72 LEU A O 12
ATOM 19602 N N . ASN A 1 73 ? 5.123 3.313 -5.465 1.00 0.00 73 ASN A N 12
ATOM 19603 C CA . ASN A 1 73 ? 6.483 2.921 -5.817 1.00 0.00 73 ASN A CA 12
ATOM 19604 C C . ASN A 1 73 ? 7.497 3.578 -4.885 1.00 0.00 73 ASN A C 12
ATOM 19605 O O . ASN A 1 73 ? 7.355 4.746 -4.520 1.00 0.00 73 ASN A O 12
ATOM 19616 N N . LEU A 1 74 ? 8.520 2.821 -4.504 1.00 0.00 74 LEU A N 12
ATOM 19617 C CA . LEU A 1 74 ? 9.559 3.329 -3.615 1.00 0.00 74 LEU A CA 12
ATOM 19618 C C . LEU A 1 74 ? 10.904 3.396 -4.331 1.00 0.00 74 LEU A C 12
ATOM 19619 O O . LEU A 1 74 ? 11.148 2.655 -5.284 1.00 0.00 74 LEU A O 12
ATOM 19635 N N . SER A 1 75 ? 11.773 4.286 -3.865 1.00 0.00 75 SER A N 12
ATOM 19636 C CA . SER A 1 75 ? 13.093 4.451 -4.462 1.00 0.00 75 SER A CA 12
ATOM 19637 C C . SER A 1 75 ? 14.135 4.779 -3.396 1.00 0.00 75 SER A C 12
ATOM 19638 O O . SER A 1 75 ? 13.796 5.228 -2.301 1.00 0.00 75 SER A O 12
ATOM 19646 N N . GLN A 1 76 ? 15.402 4.550 -3.725 1.00 0.00 76 GLN A N 12
ATOM 19647 C CA . GLN A 1 76 ? 16.493 4.820 -2.796 1.00 0.00 76 GLN A CA 12
ATOM 19648 C C . GLN A 1 76 ? 16.220 4.184 -1.437 1.00 0.00 76 GLN A C 12
ATOM 19649 O O . GLN A 1 76 ? 16.607 4.723 -0.399 1.00 0.00 76 GLN A O 12
ATOM 19663 N N . LEU A 1 77 ? 15.552 3.036 -1.449 1.00 0.00 77 LEU A N 12
ATOM 19664 C CA . LEU A 1 77 ? 15.227 2.327 -0.217 1.00 0.00 77 LEU A CA 12
ATOM 19665 C C . LEU A 1 77 ? 16.473 1.689 0.389 1.00 0.00 77 LEU A C 12
ATOM 19666 O O . LEU A 1 77 ? 17.294 1.109 -0.322 1.00 0.00 77 LEU A O 12
ATOM 19682 N N . SER A 1 78 ? 16.607 1.800 1.707 1.00 0.00 78 SER A N 12
ATOM 19683 C CA . SER A 1 78 ? 17.754 1.236 2.409 1.00 0.00 78 SER A CA 12
ATOM 19684 C C . SER A 1 78 ? 17.376 -0.066 3.109 1.00 0.00 78 SER A C 12
ATOM 19685 O O . SER A 1 78 ? 16.203 -0.319 3.384 1.00 0.00 78 SER A O 12
ATOM 19693 N N . VAL A 1 79 ? 18.379 -0.890 3.395 1.00 0.00 79 VAL A N 12
ATOM 19694 C CA . VAL A 1 79 ? 18.154 -2.166 4.063 1.00 0.00 79 VAL A CA 12
ATOM 19695 C C . VAL A 1 79 ? 17.465 -1.967 5.409 1.00 0.00 79 VAL A C 12
ATOM 19696 O O . VAL A 1 79 ? 18.074 -1.488 6.365 1.00 0.00 79 VAL A O 12
ATOM 19709 N N . GLY A 1 80 ? 16.190 -2.340 5.476 1.00 0.00 80 GLY A N 12
ATOM 19710 C CA . GLY A 1 80 ? 15.439 -2.195 6.709 1.00 0.00 80 GLY A CA 12
ATOM 19711 C C . GLY A 1 80 ? 13.993 -2.623 6.561 1.00 0.00 80 GLY A C 12
ATOM 19712 O O . GLY A 1 80 ? 13.550 -2.970 5.466 1.00 0.00 80 GLY A O 12
ATOM 19716 N N . LEU A 1 81 ? 13.255 -2.601 7.665 1.00 0.00 81 LEU A N 12
ATOM 19717 C CA . LEU A 1 81 ? 11.850 -2.993 7.655 1.00 0.00 81 LEU A CA 12
ATOM 19718 C C . LEU A 1 81 ? 10.949 -1.780 7.444 1.00 0.00 81 LEU A C 12
ATOM 19719 O O . LEU A 1 81 ? 10.941 -0.852 8.253 1.00 0.00 81 LEU A O 12
ATOM 19735 N N . TYR A 1 82 ? 10.189 -1.796 6.354 1.00 0.00 82 TYR A N 12
ATOM 19736 C CA . TYR A 1 82 ? 9.284 -0.698 6.038 1.00 0.00 82 TYR A CA 12
ATOM 19737 C C . TYR A 1 82 ? 7.860 -1.207 5.834 1.00 0.00 82 TYR A C 12
ATOM 19738 O O . TYR A 1 82 ? 7.584 -1.956 4.897 1.00 0.00 82 TYR A O 12
ATOM 19756 N N . VAL A 1 83 ? 6.959 -0.793 6.719 1.00 0.00 83 VAL A N 12
ATOM 19757 C CA . VAL A 1 83 ? 5.562 -1.205 6.638 1.00 0.00 83 VAL A CA 12
ATOM 19758 C C . VAL A 1 83 ? 4.675 -0.050 6.186 1.00 0.00 83 VAL A C 12
ATOM 19759 O O . VAL A 1 83 ? 4.600 0.985 6.847 1.00 0.00 83 VAL A O 12
ATOM 19772 N N . PHE A 1 84 ? 4.003 -0.236 5.054 1.00 0.00 84 PHE A N 12
ATOM 19773 C CA . PHE A 1 84 ? 3.120 0.790 4.512 1.00 0.00 84 PHE A CA 12
ATOM 19774 C C . PHE A 1 84 ? 1.656 0.406 4.705 1.00 0.00 84 PHE A C 12
ATOM 19775 O O . PHE A 1 84 ? 1.239 -0.696 4.346 1.00 0.00 84 PHE A O 12
ATOM 19792 N N . LYS A 1 85 ? 0.880 1.321 5.276 1.00 0.00 85 LYS A N 12
ATOM 19793 C CA . LYS A 1 85 ? -0.537 1.080 5.518 1.00 0.00 85 LYS A CA 12
ATOM 19794 C C . LYS A 1 85 ? -1.399 1.926 4.586 1.00 0.00 85 LYS A C 12
ATOM 19795 O O . LYS A 1 85 ? -1.427 3.152 4.692 1.00 0.00 85 LYS A O 12
ATOM 19814 N N . VAL A 1 86 ? -2.103 1.263 3.674 1.00 0.00 86 VAL A N 12
ATOM 19815 C CA . VAL A 1 86 ? -2.968 1.954 2.725 1.00 0.00 86 VAL A CA 12
ATOM 19816 C C . VAL A 1 86 ? -4.393 2.059 3.256 1.00 0.00 86 VAL A C 12
ATOM 19817 O O . VAL A 1 86 ? -5.098 1.057 3.381 1.00 0.00 86 VAL A O 12
ATOM 19830 N N . THR A 1 87 ? -4.814 3.281 3.569 1.00 0.00 87 THR A N 12
ATOM 19831 C CA . THR A 1 87 ? -6.155 3.519 4.088 1.00 0.00 87 THR A CA 12
ATOM 19832 C C . THR A 1 87 ? -7.107 3.946 2.977 1.00 0.00 87 THR A C 12
ATOM 19833 O O . THR A 1 87 ? -7.015 5.060 2.462 1.00 0.00 87 THR A O 12
ATOM 19844 N N . VAL A 1 88 ? -8.021 3.053 2.612 1.00 0.00 88 VAL A N 12
ATOM 19845 C CA . VAL A 1 88 ? -8.992 3.339 1.562 1.00 0.00 88 VAL A CA 12
ATOM 19846 C C . VAL A 1 88 ? -10.412 3.355 2.117 1.00 0.00 88 VAL A C 12
ATOM 19847 O O . VAL A 1 88 ? -10.944 2.321 2.521 1.00 0.00 88 VAL A O 12
ATOM 19860 N N . SER A 1 89 ? -11.022 4.536 2.133 1.00 0.00 89 SER A N 12
ATOM 19861 C CA . SER A 1 89 ? -12.381 4.688 2.641 1.00 0.00 89 SER A CA 12
ATOM 19862 C C . SER A 1 89 ? -13.213 5.567 1.712 1.00 0.00 89 SER A C 12
ATOM 19863 O O . SER A 1 89 ? -12.677 6.407 0.990 1.00 0.00 89 SER A O 12
ATOM 19871 N N . SER A 1 90 ? -14.526 5.365 1.737 1.00 0.00 90 SER A N 12
ATOM 19872 C CA . SER A 1 90 ? -15.434 6.136 0.895 1.00 0.00 90 SER A CA 12
ATOM 19873 C C . SER A 1 90 ? -16.550 6.759 1.728 1.00 0.00 90 SER A C 12
ATOM 19874 O O . SER A 1 90 ? -16.609 6.574 2.943 1.00 0.00 90 SER A O 12
ATOM 19882 N N . GLU A 1 91 ? -17.434 7.497 1.063 1.00 0.00 91 GLU A N 12
ATOM 19883 C CA . GLU A 1 91 ? -18.548 8.148 1.742 1.00 0.00 91 GLU A CA 12
ATOM 19884 C C . GLU A 1 91 ? -19.304 7.157 2.622 1.00 0.00 91 GLU A C 12
ATOM 19885 O O . GLU A 1 91 ? -19.562 7.422 3.795 1.00 0.00 91 GLU A O 12
ATOM 19897 N N . ASN A 1 92 ? -19.656 6.012 2.045 1.00 0.00 92 ASN A N 12
ATOM 19898 C CA . ASN A 1 92 ? -20.384 4.980 2.775 1.00 0.00 92 ASN A CA 12
ATOM 19899 C C . ASN A 1 92 ? -19.579 3.685 2.833 1.00 0.00 92 ASN A C 12
ATOM 19900 O O . ASN A 1 92 ? -20.132 2.593 2.708 1.00 0.00 92 ASN A O 12
ATOM 19911 N N . ALA A 1 93 ? -18.270 3.816 3.023 1.00 0.00 93 ALA A N 12
ATOM 19912 C CA . ALA A 1 93 ? -17.390 2.657 3.101 1.00 0.00 93 ALA A CA 12
ATOM 19913 C C . ALA A 1 93 ? -16.111 2.989 3.862 1.00 0.00 93 ALA A C 12
ATOM 19914 O O . ALA A 1 93 ? -15.793 4.158 4.082 1.00 0.00 93 ALA A O 12
ATOM 19921 N N . PHE A 1 94 ? -15.381 1.953 4.263 1.00 0.00 94 PHE A N 12
ATOM 19922 C CA . PHE A 1 94 ? -14.137 2.135 5.001 1.00 0.00 94 PHE A CA 12
ATOM 19923 C C . PHE A 1 94 ? -13.293 0.864 4.967 1.00 0.00 94 PHE A C 12
ATOM 19924 O O . PHE A 1 94 ? -13.778 -0.224 5.277 1.00 0.00 94 PHE A O 12
ATOM 19941 N N . GLY A 1 95 ? -12.028 1.011 4.588 1.00 0.00 95 GLY A N 12
ATOM 19942 C CA . GLY A 1 95 ? -11.136 -0.133 4.519 1.00 0.00 95 GLY A CA 12
ATOM 19943 C C . GLY A 1 95 ? -9.675 0.269 4.550 1.00 0.00 95 GLY A C 12
ATOM 19944 O O . GLY A 1 95 ? -9.341 1.434 4.340 1.00 0.00 95 GLY A O 12
ATOM 19948 N N . GLU A 1 96 ? -8.803 -0.699 4.815 1.00 0.00 96 GLU A N 12
ATOM 19949 C CA . GLU A 1 96 ? -7.369 -0.438 4.875 1.00 0.00 96 GLU A CA 12
ATOM 19950 C C . GLU A 1 96 ? -6.577 -1.743 4.843 1.00 0.00 96 GLU A C 12
ATOM 19951 O O . GLU A 1 96 ? -7.082 -2.797 5.227 1.00 0.00 96 GLU A O 12
ATOM 19963 N N . GLY A 1 97 ? -5.333 -1.662 4.381 1.00 0.00 97 GLY A N 12
ATOM 19964 C CA . GLY A 1 97 ? -4.491 -2.842 4.306 1.00 0.00 97 GLY A CA 12
ATOM 19965 C C . GLY A 1 97 ? -3.169 -2.657 5.024 1.00 0.00 97 GLY A C 12
ATOM 19966 O O . GLY A 1 97 ? -2.910 -1.601 5.601 1.00 0.00 97 GLY A O 12
ATOM 19970 N N . PHE A 1 98 ? -2.330 -3.687 4.989 1.00 0.00 98 PHE A N 12
ATOM 19971 C CA . PHE A 1 98 ? -1.028 -3.634 5.643 1.00 0.00 98 PHE A CA 12
ATOM 19972 C C . PHE A 1 98 ? -0.015 -4.508 4.909 1.00 0.00 98 PHE A C 12
ATOM 19973 O O . PHE A 1 98 ? -0.160 -5.729 4.848 1.00 0.00 98 PHE A O 12
ATOM 19990 N N . VAL A 1 99 ? 1.012 -3.873 4.353 1.00 0.00 99 VAL A N 12
ATOM 19991 C CA . VAL A 1 99 ? 2.050 -4.591 3.623 1.00 0.00 99 VAL A CA 12
ATOM 19992 C C . VAL A 1 99 ? 3.440 -4.117 4.035 1.00 0.00 99 VAL A C 12
ATOM 19993 O O . VAL A 1 99 ? 3.703 -2.917 4.100 1.00 0.00 99 VAL A O 12
ATOM 20006 N N . ASN A 1 100 ? 4.325 -5.069 4.313 1.00 0.00 100 ASN A N 12
ATOM 20007 C CA . ASN A 1 100 ? 5.689 -4.748 4.719 1.00 0.00 100 ASN A CA 12
ATOM 20008 C C . ASN A 1 100 ? 6.687 -5.151 3.638 1.00 0.00 100 ASN A C 12
ATOM 20009 O O . ASN A 1 100 ? 6.445 -6.082 2.869 1.00 0.00 100 ASN A O 12
ATOM 20020 N N . VAL A 1 101 ? 7.812 -4.444 3.585 1.00 0.00 101 VAL A N 12
ATOM 20021 C CA . VAL A 1 101 ? 8.848 -4.729 2.600 1.00 0.00 101 VAL A CA 12
ATOM 20022 C C . VAL A 1 101 ? 10.230 -4.742 3.244 1.00 0.00 101 VAL A C 12
ATOM 20023 O O . VAL A 1 101 ? 10.697 -3.726 3.759 1.00 0.00 101 VAL A O 12
ATOM 20036 N N . THR A 1 102 ? 10.880 -5.901 3.212 1.00 0.00 102 THR A N 12
ATOM 20037 C CA . THR A 1 102 ? 12.209 -6.048 3.793 1.00 0.00 102 THR A CA 12
ATOM 20038 C C . THR A 1 102 ? 13.293 -5.901 2.732 1.00 0.00 102 THR A C 12
ATOM 20039 O O . THR A 1 102 ? 13.327 -6.652 1.757 1.00 0.00 102 THR A O 12
ATOM 20050 N N . VAL A 1 103 ? 14.178 -4.929 2.927 1.00 0.00 103 VAL A N 12
ATOM 20051 C CA . VAL A 1 103 ? 15.266 -4.685 1.987 1.00 0.00 103 VAL A CA 12
ATOM 20052 C C . VAL A 1 103 ? 16.551 -5.364 2.445 1.00 0.00 103 VAL A C 12
ATOM 20053 O O . VAL A 1 103 ? 17.193 -4.925 3.399 1.00 0.00 103 VAL A O 12
ATOM 20066 N N . LYS A 1 104 ? 16.924 -6.438 1.757 1.00 0.00 104 LYS A N 12
ATOM 20067 C CA . LYS A 1 104 ? 18.134 -7.179 2.091 1.00 0.00 104 LYS A CA 12
ATOM 20068 C C . LYS A 1 104 ? 19.377 -6.433 1.616 1.00 0.00 104 LYS A C 12
ATOM 20069 O O . LYS A 1 104 ? 19.385 -5.800 0.560 1.00 0.00 104 LYS A O 12
ATOM 20088 N N . PRO A 1 105 ? 20.454 -6.507 2.413 1.00 0.00 105 PRO A N 12
ATOM 20089 C CA . PRO A 1 105 ? 21.722 -5.846 2.093 1.00 0.00 105 PRO A CA 12
ATOM 20090 C C . PRO A 1 105 ? 22.432 -6.495 0.909 1.00 0.00 105 PRO A C 12
ATOM 20091 O O . PRO A 1 105 ? 22.397 -7.714 0.745 1.00 0.00 105 PRO A O 12
ATOM 20102 N N . ALA A 1 106 ? 23.075 -5.672 0.087 1.00 0.00 106 ALA A N 12
ATOM 20103 C CA . ALA A 1 106 ? 23.795 -6.166 -1.080 1.00 0.00 106 ALA A CA 12
ATOM 20104 C C . ALA A 1 106 ? 24.872 -7.167 -0.677 1.00 0.00 106 ALA A C 12
ATOM 20105 O O . ALA A 1 106 ? 25.954 -6.783 -0.232 1.00 0.00 106 ALA A O 12
ATOM 20112 N N . ARG A 1 107 ? 24.570 -8.451 -0.836 1.00 0.00 107 ARG A N 12
ATOM 20113 C CA . ARG A 1 107 ? 25.513 -9.507 -0.487 1.00 0.00 107 ARG A CA 12
ATOM 20114 C C . ARG A 1 107 ? 26.318 -9.942 -1.708 1.00 0.00 107 ARG A C 12
ATOM 20115 O O . ARG A 1 107 ? 25.848 -10.735 -2.524 1.00 0.00 107 ARG A O 12
ATOM 20136 N N . SER A 1 108 ? 27.534 -9.418 -1.826 1.00 0.00 108 SER A N 12
ATOM 20137 C CA . SER A 1 108 ? 28.403 -9.749 -2.949 1.00 0.00 108 SER A CA 12
ATOM 20138 C C . SER A 1 108 ? 29.786 -9.131 -2.766 1.00 0.00 108 SER A C 12
ATOM 20139 O O . SER A 1 108 ? 29.972 -8.230 -1.950 1.00 0.00 108 SER A O 12
ATOM 20147 N N . GLY A 1 109 ? 30.753 -9.622 -3.534 1.00 0.00 109 GLY A N 12
ATOM 20148 C CA . GLY A 1 109 ? 32.107 -9.107 -3.443 1.00 0.00 109 GLY A CA 12
ATOM 20149 C C . GLY A 1 109 ? 33.101 -9.948 -4.220 1.00 0.00 109 GLY A C 12
ATOM 20150 O O . GLY A 1 109 ? 33.288 -9.772 -5.424 1.00 0.00 109 GLY A O 12
ATOM 20154 N N . PRO A 1 110 ? 33.761 -10.885 -3.523 1.00 0.00 110 PRO A N 12
ATOM 20155 C CA . PRO A 1 110 ? 34.753 -11.774 -4.135 1.00 0.00 110 PRO A CA 12
ATOM 20156 C C . PRO A 1 110 ? 34.119 -12.785 -5.084 1.00 0.00 110 PRO A C 12
ATOM 20157 O O . PRO A 1 110 ? 32.899 -12.819 -5.245 1.00 0.00 110 PRO A O 12
ATOM 20168 N N . SER A 1 111 ? 34.955 -13.608 -5.709 1.00 0.00 111 SER A N 12
ATOM 20169 C CA . SER A 1 111 ? 34.475 -14.619 -6.644 1.00 0.00 111 SER A CA 12
ATOM 20170 C C . SER A 1 111 ? 34.594 -16.016 -6.043 1.00 0.00 111 SER A C 12
ATOM 20171 O O . SER A 1 111 ? 35.618 -16.366 -5.456 1.00 0.00 111 SER A O 12
ATOM 20179 N N . SER A 1 112 ? 33.538 -16.810 -6.193 1.00 0.00 112 SER A N 12
ATOM 20180 C CA . SER A 1 112 ? 33.521 -18.167 -5.662 1.00 0.00 112 SER A CA 12
ATOM 20181 C C . SER A 1 112 ? 33.047 -19.159 -6.720 1.00 0.00 112 SER A C 12
ATOM 20182 O O . SER A 1 112 ? 31.847 -19.320 -6.943 1.00 0.00 112 SER A O 12
ATOM 20190 N N . GLY A 1 113 ? 33.998 -19.822 -7.370 1.00 0.00 113 GLY A N 12
ATOM 20191 C CA . GLY A 1 113 ? 33.659 -20.789 -8.397 1.00 0.00 113 GLY A CA 12
ATOM 20192 C C . GLY A 1 113 ? 33.533 -22.197 -7.849 1.00 0.00 113 GLY A C 12
ATOM 20193 O O . GLY A 1 113 ? 33.373 -23.153 -8.607 1.00 0.00 113 GLY A O 12
ATOM 20197 N N . GLY A 1 1 ? -23.507 25.341 18.282 1.00 0.00 1 GLY A N 13
ATOM 20198 C CA . GLY A 1 1 ? -24.470 24.709 17.398 1.00 0.00 1 GLY A CA 13
ATOM 20199 C C . GLY A 1 1 ? -24.225 23.221 17.243 1.00 0.00 1 GLY A C 13
ATOM 20200 O O . GLY A 1 1 ? -23.379 22.804 16.452 1.00 0.00 1 GLY A O 13
ATOM 20204 N N . SER A 1 2 ? -24.966 22.419 18.000 1.00 0.00 2 SER A N 13
ATOM 20205 C CA . SER A 1 2 ? -24.821 20.969 17.947 1.00 0.00 2 SER A CA 13
ATOM 20206 C C . SER A 1 2 ? -25.900 20.347 17.064 1.00 0.00 2 SER A C 13
ATOM 20207 O O . SER A 1 2 ? -27.085 20.648 17.208 1.00 0.00 2 SER A O 13
ATOM 20215 N N . SER A 1 3 ? -25.479 19.478 16.150 1.00 0.00 3 SER A N 13
ATOM 20216 C CA . SER A 1 3 ? -26.407 18.816 15.241 1.00 0.00 3 SER A CA 13
ATOM 20217 C C . SER A 1 3 ? -25.817 17.510 14.719 1.00 0.00 3 SER A C 13
ATOM 20218 O O . SER A 1 3 ? -24.623 17.424 14.435 1.00 0.00 3 SER A O 13
ATOM 20226 N N . GLY A 1 4 ? -26.665 16.493 14.596 1.00 0.00 4 GLY A N 13
ATOM 20227 C CA . GLY A 1 4 ? -26.210 15.203 14.109 1.00 0.00 4 GLY A CA 13
ATOM 20228 C C . GLY A 1 4 ? -26.410 14.096 15.125 1.00 0.00 4 GLY A C 13
ATOM 20229 O O . GLY A 1 4 ? -25.999 14.222 16.278 1.00 0.00 4 GLY A O 13
ATOM 20233 N N . SER A 1 5 ? -27.045 13.010 14.697 1.00 0.00 5 SER A N 13
ATOM 20234 C CA . SER A 1 5 ? -27.303 11.878 15.579 1.00 0.00 5 SER A CA 13
ATOM 20235 C C . SER A 1 5 ? -26.805 10.578 14.956 1.00 0.00 5 SER A C 13
ATOM 20236 O O . SER A 1 5 ? -26.680 10.470 13.736 1.00 0.00 5 SER A O 13
ATOM 20244 N N . SER A 1 6 ? -26.523 9.593 15.803 1.00 0.00 6 SER A N 13
ATOM 20245 C CA . SER A 1 6 ? -26.034 8.301 15.337 1.00 0.00 6 SER A CA 13
ATOM 20246 C C . SER A 1 6 ? -27.193 7.341 15.084 1.00 0.00 6 SER A C 13
ATOM 20247 O O . SER A 1 6 ? -28.330 7.608 15.469 1.00 0.00 6 SER A O 13
ATOM 20255 N N . GLY A 1 7 ? -26.894 6.220 14.434 1.00 0.00 7 GLY A N 13
ATOM 20256 C CA . GLY A 1 7 ? -27.920 5.237 14.140 1.00 0.00 7 GLY A CA 13
ATOM 20257 C C . GLY A 1 7 ? -27.754 4.618 12.767 1.00 0.00 7 GLY A C 13
ATOM 20258 O O . GLY A 1 7 ? -27.007 3.657 12.581 1.00 0.00 7 GLY A O 13
ATOM 20262 N N . PRO A 1 8 ? -28.465 5.173 11.773 1.00 0.00 8 PRO A N 13
ATOM 20263 C CA . PRO A 1 8 ? -28.410 4.684 10.392 1.00 0.00 8 PRO A CA 13
ATOM 20264 C C . PRO A 1 8 ? -27.069 4.975 9.727 1.00 0.00 8 PRO A C 13
ATOM 20265 O O . PRO A 1 8 ? -26.525 4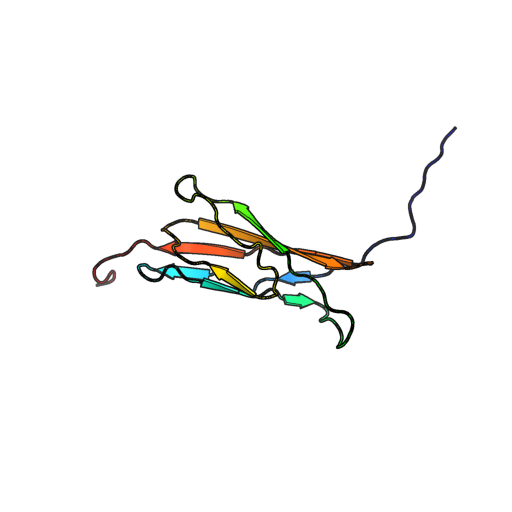.134 9.012 1.00 0.00 8 PRO A O 13
ATOM 20276 N N . ARG A 1 9 ? -26.541 6.170 9.969 1.00 0.00 9 ARG A N 13
ATOM 20277 C CA . ARG A 1 9 ? -25.263 6.572 9.392 1.00 0.00 9 ARG A CA 13
ATOM 20278 C C . ARG A 1 9 ? -24.198 5.508 9.638 1.00 0.00 9 ARG A C 13
ATOM 20279 O O . ARG A 1 9 ? -23.497 5.537 10.651 1.00 0.00 9 ARG A O 13
ATOM 20300 N N . THR A 1 10 ? -24.080 4.568 8.706 1.00 0.00 10 THR A N 13
ATOM 20301 C CA . THR A 1 10 ? -23.102 3.494 8.822 1.00 0.00 10 THR A CA 13
ATOM 20302 C C . THR A 1 10 ? -22.391 3.251 7.495 1.00 0.00 10 THR A C 13
ATOM 20303 O O . THR A 1 10 ? -22.943 3.513 6.427 1.00 0.00 10 THR A O 13
ATOM 20314 N N . VAL A 1 11 ? -21.163 2.749 7.570 1.00 0.00 11 VAL A N 13
ATOM 20315 C CA . VAL A 1 11 ? -20.377 2.469 6.374 1.00 0.00 11 VAL A CA 13
ATOM 20316 C C . VAL A 1 11 ? -20.189 0.969 6.179 1.00 0.00 11 VAL A C 13
ATOM 20317 O O . VAL A 1 11 ? -20.386 0.181 7.105 1.00 0.00 11 VAL A O 13
ATOM 20330 N N . LYS A 1 12 ? -19.805 0.579 4.968 1.00 0.00 12 LYS A N 13
ATOM 20331 C CA . LYS A 1 12 ? -19.588 -0.827 4.650 1.00 0.00 12 LYS A CA 13
ATOM 20332 C C . LYS A 1 12 ? -18.159 -1.246 4.983 1.00 0.00 12 LYS A C 13
ATOM 20333 O O . LYS A 1 12 ? -17.227 -0.451 4.867 1.00 0.00 12 LYS A O 13
ATOM 20352 N N . GLU A 1 13 ? -17.996 -2.499 5.397 1.00 0.00 13 GLU A N 13
ATOM 20353 C CA . GLU A 1 13 ? -16.680 -3.022 5.746 1.00 0.00 13 GLU A CA 13
ATOM 20354 C C . GLU A 1 13 ? -15.998 -3.637 4.527 1.00 0.00 13 GLU A C 13
ATOM 20355 O O . GLU A 1 13 ? -16.322 -4.753 4.119 1.00 0.00 13 GLU A O 13
ATOM 20367 N N . LEU A 1 14 ? -15.054 -2.902 3.951 1.00 0.00 14 LEU A N 13
ATOM 20368 C CA . LEU A 1 14 ? -14.326 -3.375 2.778 1.00 0.00 14 LEU A CA 13
ATOM 20369 C C . LEU A 1 14 ? -13.074 -4.144 3.188 1.00 0.00 14 LEU A C 13
ATOM 20370 O O . LEU A 1 14 ? -12.570 -3.986 4.301 1.00 0.00 14 LEU A O 13
ATOM 20386 N N . THR A 1 15 ? -12.575 -4.978 2.281 1.00 0.00 15 THR A N 13
ATOM 20387 C CA . THR A 1 15 ? -11.382 -5.772 2.547 1.00 0.00 15 THR A CA 13
ATOM 20388 C C . THR A 1 15 ? -10.190 -5.258 1.748 1.00 0.00 15 THR A C 13
ATOM 20389 O O . THR A 1 15 ? -10.030 -5.585 0.572 1.00 0.00 15 THR A O 13
ATOM 20400 N N . VAL A 1 16 ? -9.354 -4.451 2.394 1.00 0.00 16 VAL A N 13
ATOM 20401 C CA . VAL A 1 16 ? -8.174 -3.893 1.743 1.00 0.00 16 VAL A CA 13
ATOM 20402 C C . VAL A 1 16 ? -6.975 -4.822 1.889 1.00 0.00 16 VAL A C 13
ATOM 20403 O O . VAL A 1 16 ? -6.681 -5.307 2.981 1.00 0.00 16 VAL A O 13
ATOM 20416 N N . SER A 1 17 ? -6.285 -5.066 0.779 1.00 0.00 17 SER A N 13
ATOM 20417 C CA . SER A 1 17 ? -5.118 -5.941 0.782 1.00 0.00 17 SER A CA 13
ATOM 20418 C C . SER A 1 17 ? -4.141 -5.547 -0.322 1.00 0.00 17 SER A C 13
ATOM 20419 O O . SER A 1 17 ? -4.521 -5.418 -1.485 1.00 0.00 17 SER A O 13
ATOM 20427 N N . ALA A 1 18 ? -2.880 -5.357 0.053 1.00 0.00 18 ALA A N 13
ATOM 20428 C CA . ALA A 1 18 ? -1.847 -4.979 -0.904 1.00 0.00 18 ALA A CA 13
ATOM 20429 C C . ALA A 1 18 ? -1.411 -6.176 -1.742 1.00 0.00 18 ALA A C 13
ATOM 20430 O O . ALA A 1 18 ? -1.134 -6.044 -2.933 1.00 0.00 18 ALA A O 13
ATOM 20437 N N . GLY A 1 19 ? -1.352 -7.345 -1.111 1.00 0.00 19 GLY A N 13
ATOM 20438 C CA . GLY A 1 19 ? -0.948 -8.548 -1.814 1.00 0.00 19 GLY A CA 13
ATOM 20439 C C . GLY A 1 19 ? -0.186 -9.511 -0.925 1.00 0.00 19 GLY A C 13
ATOM 20440 O O . GLY A 1 19 ? -0.746 -10.494 -0.440 1.00 0.00 19 GLY A O 13
ATOM 20444 N N . ASP A 1 20 ? 1.095 -9.230 -0.713 1.00 0.00 20 ASP A N 13
ATOM 20445 C CA . ASP A 1 20 ? 1.935 -10.079 0.123 1.00 0.00 20 ASP A CA 13
ATOM 20446 C C . ASP A 1 20 ? 3.261 -9.392 0.436 1.00 0.00 20 ASP A C 13
ATOM 20447 O O . ASP A 1 20 ? 3.599 -8.372 -0.163 1.00 0.00 20 ASP A O 13
ATOM 20456 N N . ASN A 1 21 ? 4.008 -9.959 1.378 1.00 0.00 21 ASN A N 13
ATOM 20457 C CA . ASN A 1 21 ? 5.296 -9.400 1.771 1.00 0.00 21 ASN A CA 13
ATOM 20458 C C . ASN A 1 21 ? 6.278 -9.424 0.604 1.00 0.00 21 ASN A C 13
ATOM 20459 O O . ASN A 1 21 ? 6.426 -10.440 -0.077 1.00 0.00 21 ASN A O 13
ATOM 20470 N N . LEU A 1 22 ? 6.949 -8.300 0.379 1.00 0.00 22 LEU A N 13
ATOM 20471 C CA . LEU A 1 22 ? 7.918 -8.191 -0.706 1.00 0.00 22 LEU A CA 13
ATOM 20472 C C . LEU A 1 22 ? 9.331 -8.018 -0.158 1.00 0.00 22 LEU A C 13
ATOM 20473 O O . LEU A 1 22 ? 9.545 -7.298 0.818 1.00 0.00 22 LEU A O 13
ATOM 20489 N N . ILE A 1 23 ? 10.292 -8.679 -0.794 1.00 0.00 23 ILE A N 13
ATOM 20490 C CA . ILE A 1 23 ? 11.685 -8.596 -0.372 1.00 0.00 23 ILE A CA 13
ATOM 20491 C C . ILE A 1 23 ? 12.594 -8.244 -1.544 1.00 0.00 23 ILE A C 13
ATOM 20492 O O . ILE A 1 23 ? 12.663 -8.977 -2.531 1.00 0.00 23 ILE A O 13
ATOM 20508 N N . ILE A 1 24 ? 13.291 -7.119 -1.428 1.00 0.00 24 ILE A N 13
ATOM 20509 C CA . ILE A 1 24 ? 14.199 -6.671 -2.477 1.00 0.00 24 ILE A CA 13
ATOM 20510 C C . ILE A 1 24 ? 15.652 -6.762 -2.023 1.00 0.00 24 ILE A C 13
ATOM 20511 O O . ILE A 1 24 ? 15.938 -6.809 -0.826 1.00 0.00 24 ILE A O 13
ATOM 20527 N N . THR A 1 25 ? 16.567 -6.785 -2.986 1.00 0.00 25 THR A N 13
ATOM 20528 C CA . THR A 1 25 ? 17.991 -6.869 -2.686 1.00 0.00 25 THR A CA 13
ATOM 20529 C C . THR A 1 25 ? 18.777 -5.806 -3.444 1.00 0.00 25 THR A C 13
ATOM 20530 O O . THR A 1 25 ? 18.630 -5.658 -4.658 1.00 0.00 25 THR A O 13
ATOM 20541 N N . LEU A 1 26 ? 19.611 -5.067 -2.721 1.00 0.00 26 LEU A N 13
ATOM 20542 C CA . LEU A 1 26 ? 20.422 -4.016 -3.326 1.00 0.00 26 LEU A CA 13
ATOM 20543 C C . LEU A 1 26 ? 21.184 -4.545 -4.538 1.00 0.00 26 LEU A C 13
ATOM 20544 O O . LEU A 1 26 ? 21.450 -5.740 -4.661 1.00 0.00 26 LEU A O 13
ATOM 20560 N N . PRO A 1 27 ? 21.545 -3.634 -5.454 1.00 0.00 27 PRO A N 13
ATOM 20561 C CA . PRO A 1 27 ? 21.233 -2.208 -5.318 1.00 0.00 27 PRO A CA 13
ATOM 20562 C C . PRO A 1 27 ? 19.744 -1.922 -5.479 1.00 0.00 27 PRO A C 13
ATOM 20563 O O . PRO A 1 27 ? 19.241 -0.908 -4.995 1.00 0.00 27 PRO A O 13
ATOM 20574 N N . ASP A 1 28 ? 19.044 -2.822 -6.161 1.00 0.00 28 ASP A N 13
ATOM 20575 C CA . ASP A 1 28 ? 17.611 -2.668 -6.384 1.00 0.00 28 ASP A CA 13
ATOM 20576 C C . ASP A 1 28 ? 16.895 -2.310 -5.086 1.00 0.00 28 ASP A C 13
ATOM 20577 O O . ASP A 1 28 ? 16.593 -3.181 -4.271 1.00 0.00 28 ASP A O 13
ATOM 20586 N N . ASN A 1 29 ? 16.625 -1.021 -4.900 1.00 0.00 29 ASN A N 13
ATOM 20587 C CA . ASN A 1 29 ? 15.946 -0.548 -3.700 1.00 0.00 29 ASN A CA 13
ATOM 20588 C C . ASN A 1 29 ? 14.585 0.050 -4.046 1.00 0.00 29 ASN A C 13
ATOM 20589 O O . ASN A 1 29 ? 14.040 0.854 -3.291 1.00 0.00 29 ASN A O 13
ATOM 20600 N N . GLU A 1 30 ? 14.043 -0.350 -5.192 1.00 0.00 30 GLU A N 13
ATOM 20601 C CA . GLU A 1 30 ? 12.746 0.146 -5.637 1.00 0.00 30 GLU A CA 13
ATOM 20602 C C . GLU A 1 30 ? 11.694 -0.958 -5.584 1.00 0.00 30 GLU A C 13
ATOM 20603 O O . GLU A 1 30 ? 11.968 -2.109 -5.921 1.00 0.00 30 GLU A O 13
ATOM 20615 N N . VAL A 1 31 ? 10.487 -0.597 -5.159 1.00 0.00 31 VAL A N 13
ATOM 20616 C CA . VAL A 1 31 ? 9.392 -1.555 -5.062 1.00 0.00 31 VAL A CA 13
ATOM 20617 C C . VAL A 1 31 ? 8.065 -0.915 -5.453 1.00 0.00 31 VAL A C 13
ATOM 20618 O O . VAL A 1 31 ? 7.776 0.219 -5.071 1.00 0.00 31 VAL A O 13
ATOM 20631 N N . GLU A 1 32 ? 7.262 -1.649 -6.216 1.00 0.00 32 GLU A N 13
ATOM 20632 C CA . GLU A 1 32 ? 5.964 -1.152 -6.658 1.00 0.00 32 GLU A CA 13
ATOM 20633 C C . GLU A 1 32 ? 4.830 -1.946 -6.018 1.00 0.00 32 GLU A C 13
ATOM 20634 O O . GLU A 1 32 ? 4.524 -3.063 -6.438 1.00 0.00 32 GLU A O 13
ATOM 20646 N N . LEU A 1 33 ? 4.210 -1.363 -4.998 1.00 0.00 33 LEU A N 13
ATOM 20647 C CA . LEU A 1 33 ? 3.109 -2.015 -4.297 1.00 0.00 33 LEU A CA 13
ATOM 20648 C C . LEU A 1 33 ? 1.767 -1.628 -4.912 1.00 0.00 33 LEU A C 13
ATOM 20649 O O . LEU A 1 33 ? 1.622 -0.546 -5.481 1.00 0.00 33 LEU A O 13
ATOM 20665 N N . LYS A 1 34 ? 0.788 -2.518 -4.791 1.00 0.00 34 LYS A N 13
ATOM 20666 C CA . LYS A 1 34 ? -0.543 -2.270 -5.330 1.00 0.00 34 LYS A CA 13
ATOM 20667 C C . LYS A 1 34 ? -1.598 -2.339 -4.230 1.00 0.00 34 LYS A C 13
ATOM 20668 O O . LYS A 1 34 ? -1.381 -2.955 -3.187 1.00 0.00 34 LYS A O 13
ATOM 20687 N N . ALA A 1 35 ? -2.740 -1.703 -4.471 1.00 0.00 35 ALA A N 13
ATOM 20688 C CA . ALA A 1 35 ? -3.829 -1.696 -3.502 1.00 0.00 35 ALA A CA 13
ATOM 20689 C C . ALA A 1 35 ? -5.063 -2.399 -4.058 1.00 0.00 35 ALA A C 13
ATOM 20690 O O . ALA A 1 35 ? -5.621 -1.984 -5.073 1.00 0.00 35 ALA A O 13
ATOM 20697 N N . PHE A 1 36 ? -5.483 -3.466 -3.386 1.00 0.00 36 PHE A N 13
ATOM 20698 C CA . PHE A 1 36 ? -6.650 -4.228 -3.813 1.00 0.00 36 PHE A CA 13
ATOM 20699 C C . PHE A 1 36 ? -7.754 -4.168 -2.762 1.00 0.00 36 PHE A C 13
ATOM 20700 O O . PHE A 1 36 ? -7.501 -4.341 -1.569 1.00 0.00 36 PHE A O 13
ATOM 20717 N N . VAL A 1 37 ? -8.980 -3.921 -3.212 1.00 0.00 37 VAL A N 13
ATOM 20718 C CA . VAL A 1 37 ? -10.123 -3.839 -2.311 1.00 0.00 37 VAL A CA 13
ATOM 20719 C C . VAL A 1 37 ? -11.339 -4.546 -2.900 1.00 0.00 37 VAL A C 13
ATOM 20720 O O . VAL A 1 37 ? -11.571 -4.501 -4.108 1.00 0.00 37 VAL A O 13
ATOM 20733 N N . ALA A 1 38 ? -12.112 -5.198 -2.039 1.00 0.00 38 ALA A N 13
ATOM 20734 C CA . ALA A 1 38 ? -13.306 -5.912 -2.473 1.00 0.00 38 ALA A CA 13
ATOM 20735 C C . ALA A 1 38 ? -14.498 -5.584 -1.580 1.00 0.00 38 ALA A C 13
ATOM 20736 O O . ALA A 1 38 ? -14.382 -5.493 -0.358 1.00 0.00 38 ALA A O 13
ATOM 20743 N N . PRO A 1 39 ? -15.672 -5.401 -2.202 1.00 0.00 39 PRO A N 13
ATOM 20744 C CA . PRO A 1 39 ? -15.822 -5.506 -3.656 1.00 0.00 39 PRO A CA 13
ATOM 20745 C C . PRO A 1 39 ? -15.140 -4.358 -4.394 1.00 0.00 39 PRO A C 13
ATOM 20746 O O . PRO A 1 39 ? -14.990 -3.263 -3.853 1.00 0.00 39 PRO A O 13
ATOM 20757 N N . ALA A 1 40 ? -14.731 -4.616 -5.631 1.00 0.00 40 ALA A N 13
ATOM 20758 C CA . ALA A 1 40 ? -14.068 -3.604 -6.443 1.00 0.00 40 ALA A CA 13
ATOM 20759 C C . ALA A 1 40 ? -15.064 -2.566 -6.949 1.00 0.00 40 ALA A C 13
ATOM 20760 O O . ALA A 1 40 ? -16.212 -2.877 -7.268 1.00 0.00 40 ALA A O 13
ATOM 20767 N N . PRO A 1 41 ? -14.618 -1.304 -7.025 1.00 0.00 41 PRO A N 13
ATOM 20768 C CA . PRO A 1 41 ? -15.456 -0.195 -7.491 1.00 0.00 41 PRO A CA 13
ATOM 20769 C C . PRO A 1 41 ? -15.755 -0.282 -8.984 1.00 0.00 41 PRO A C 13
ATOM 20770 O O . PRO A 1 41 ? -15.116 -1.027 -9.727 1.00 0.00 41 PRO A O 13
ATOM 20781 N N . PRO A 1 42 ? -16.750 0.496 -9.435 1.00 0.00 42 PRO A N 13
ATOM 20782 C CA . PRO A 1 42 ? -17.155 0.525 -10.844 1.00 0.00 42 PRO A CA 13
ATOM 20783 C C . PRO A 1 42 ? -16.106 1.180 -11.736 1.00 0.00 42 PRO A C 13
ATOM 20784 O O . PRO A 1 42 ? -14.979 1.427 -11.307 1.00 0.00 42 PRO A O 13
ATOM 20795 N N . VAL A 1 43 ? -16.484 1.458 -12.980 1.00 0.00 43 VAL A N 13
ATOM 20796 C CA . VAL A 1 43 ? -15.575 2.086 -13.932 1.00 0.00 43 VAL A CA 13
ATOM 20797 C C . VAL A 1 43 ? -15.546 3.599 -13.749 1.00 0.00 43 VAL A C 13
ATOM 20798 O O . VAL A 1 43 ? -14.642 4.275 -14.237 1.00 0.00 43 VAL A O 13
ATOM 20811 N N . GLU A 1 44 ? -16.542 4.123 -13.041 1.00 0.00 44 GLU A N 13
ATOM 20812 C CA . GLU A 1 44 ? -16.630 5.557 -12.793 1.00 0.00 44 GLU A CA 13
ATOM 20813 C C . GLU A 1 44 ? -16.109 5.902 -11.401 1.00 0.00 44 GLU A C 13
ATOM 20814 O O . GLU A 1 44 ? -15.017 6.451 -11.251 1.00 0.00 44 GLU A O 13
ATOM 20826 N N . THR A 1 45 ? -16.900 5.577 -10.382 1.00 0.00 45 THR A N 13
ATOM 20827 C CA . THR A 1 45 ? -16.522 5.853 -9.002 1.00 0.00 45 THR A CA 13
ATOM 20828 C C . THR A 1 45 ? -15.307 5.029 -8.590 1.00 0.00 45 THR A C 13
ATOM 20829 O O . THR A 1 45 ? -15.311 3.802 -8.695 1.00 0.00 45 THR A O 13
ATOM 20840 N N . THR A 1 46 ? -14.267 5.711 -8.120 1.00 0.00 46 THR A N 13
ATOM 20841 C CA . THR A 1 46 ? -13.045 5.042 -7.692 1.00 0.00 46 THR A CA 13
ATOM 20842 C C . THR A 1 46 ? -12.636 5.486 -6.292 1.00 0.00 46 THR A C 13
ATOM 20843 O O . THR A 1 46 ? -12.410 6.672 -6.048 1.00 0.00 46 THR A O 13
ATOM 20854 N N . TYR A 1 47 ? -12.543 4.529 -5.377 1.00 0.00 47 TYR A N 13
ATOM 20855 C CA . TYR A 1 47 ? -12.163 4.822 -4.000 1.00 0.00 47 TYR A CA 13
ATOM 20856 C C . TYR A 1 47 ? -10.900 5.677 -3.954 1.00 0.00 47 TYR A C 13
ATOM 20857 O O . TYR A 1 47 ? -10.323 6.008 -4.989 1.00 0.00 47 TYR A O 13
ATOM 20875 N N . ASN A 1 48 ? -10.477 6.031 -2.744 1.00 0.00 48 ASN A N 13
ATOM 20876 C CA . ASN A 1 48 ? -9.282 6.848 -2.561 1.00 0.00 48 ASN A CA 13
ATOM 20877 C C . ASN A 1 48 ? -8.162 6.037 -1.917 1.00 0.00 48 ASN A C 13
ATOM 20878 O O . ASN A 1 48 ? -8.333 5.472 -0.836 1.00 0.00 48 ASN A O 13
ATOM 20889 N N . TYR A 1 49 ? -7.017 5.984 -2.587 1.00 0.00 49 TYR A N 13
ATOM 20890 C CA . TYR A 1 49 ? -5.869 5.241 -2.082 1.00 0.00 49 TYR A CA 13
ATOM 20891 C C . TYR A 1 49 ? -4.889 6.169 -1.371 1.00 0.00 49 TYR A C 13
ATOM 20892 O O . TYR A 1 49 ? -4.212 6.978 -2.006 1.00 0.00 49 TYR A O 13
ATOM 20910 N N . GLU A 1 50 ? -4.819 6.046 -0.049 1.00 0.00 50 GLU A N 13
ATOM 20911 C CA . GLU A 1 50 ? -3.922 6.874 0.749 1.00 0.00 50 GLU A CA 13
ATOM 20912 C C . GLU A 1 50 ? -2.924 6.012 1.516 1.00 0.00 50 GLU A C 13
ATOM 20913 O O . GLU A 1 50 ? -3.280 5.354 2.495 1.00 0.00 50 GLU A O 13
ATOM 20925 N N . TRP A 1 51 ? -1.675 6.019 1.065 1.00 0.00 51 TRP A N 13
ATOM 20926 C CA . TRP A 1 51 ? -0.625 5.238 1.709 1.00 0.00 51 TRP A CA 13
ATOM 20927 C C . TRP A 1 51 ? 0.045 6.037 2.821 1.00 0.00 51 TRP A C 13
ATOM 20928 O O . TRP A 1 51 ? 0.022 7.267 2.813 1.00 0.00 51 TRP A O 13
ATOM 20949 N N . ASN A 1 52 ? 0.641 5.331 3.775 1.00 0.00 52 ASN A N 13
ATOM 20950 C CA . ASN A 1 52 ? 1.318 5.976 4.895 1.00 0.00 52 ASN A CA 13
ATOM 20951 C C . ASN A 1 52 ? 2.262 5.003 5.594 1.00 0.00 52 ASN A C 13
ATOM 20952 O O . ASN A 1 52 ? 1.944 3.825 5.763 1.00 0.00 52 ASN A O 13
ATOM 20963 N N . LEU A 1 53 ? 3.424 5.503 5.999 1.00 0.00 53 LEU A N 13
ATOM 20964 C CA . LEU A 1 53 ? 4.416 4.678 6.681 1.00 0.00 53 LEU A CA 13
ATOM 20965 C C . LEU A 1 53 ? 4.183 4.682 8.188 1.00 0.00 53 LEU A C 13
ATOM 20966 O O . LEU A 1 53 ? 3.972 5.735 8.791 1.00 0.00 53 LEU A O 13
ATOM 20982 N N . ILE A 1 54 ? 4.224 3.499 8.791 1.00 0.00 54 ILE A N 13
ATOM 20983 C CA . ILE A 1 54 ? 4.021 3.366 10.228 1.00 0.00 54 ILE A CA 13
ATOM 20984 C C . ILE A 1 54 ? 5.170 2.603 10.878 1.00 0.00 54 ILE A C 13
ATOM 20985 O O . ILE A 1 54 ? 5.729 3.040 11.884 1.00 0.00 54 ILE A O 13
ATOM 21001 N N . SER A 1 55 ? 5.518 1.460 10.295 1.00 0.00 55 SER A N 13
ATOM 21002 C CA . SER A 1 55 ? 6.600 0.634 10.818 1.00 0.00 55 SER A CA 13
ATOM 21003 C C . SER A 1 55 ? 7.864 0.798 9.979 1.00 0.00 55 SER A C 13
ATOM 21004 O O . SER A 1 55 ? 8.009 0.176 8.926 1.00 0.00 55 SER A O 13
ATOM 21012 N N . HIS A 1 56 ? 8.776 1.641 10.454 1.00 0.00 56 HIS A N 13
ATOM 21013 C CA . HIS A 1 56 ? 10.029 1.888 9.749 1.00 0.00 56 HIS A CA 13
ATOM 21014 C C . HIS A 1 56 ? 11.142 2.246 10.728 1.00 0.00 56 HIS A C 13
ATOM 21015 O O . HIS A 1 56 ? 10.918 2.896 11.750 1.00 0.00 56 HIS A O 13
ATOM 21030 N N . PRO A 1 57 ? 12.372 1.814 10.412 1.00 0.00 57 PRO A N 13
ATOM 21031 C CA . PRO A 1 57 ? 13.544 2.078 11.251 1.00 0.00 57 PRO A CA 13
ATOM 21032 C C . PRO A 1 57 ? 13.950 3.547 11.234 1.00 0.00 57 PRO A C 13
ATOM 21033 O O . PRO A 1 57 ? 13.905 4.203 10.193 1.00 0.00 57 PRO A O 13
ATOM 21044 N N . THR A 1 58 ? 14.348 4.060 12.395 1.00 0.00 58 THR A N 13
ATOM 21045 C CA . THR A 1 58 ? 14.762 5.452 12.513 1.00 0.00 58 THR A CA 13
ATOM 21046 C C . THR A 1 58 ? 15.805 5.808 11.460 1.00 0.00 58 THR A C 13
ATOM 21047 O O . THR A 1 58 ? 15.876 6.948 11.002 1.00 0.00 58 THR A O 13
ATOM 21058 N N . ASP A 1 59 ? 16.613 4.824 11.080 1.00 0.00 59 ASP A N 13
ATOM 21059 C CA . ASP A 1 59 ? 17.653 5.033 10.078 1.00 0.00 59 ASP A CA 13
ATOM 21060 C C . ASP A 1 59 ? 17.044 5.440 8.740 1.00 0.00 59 ASP A C 13
ATOM 21061 O O . ASP A 1 59 ? 17.649 6.190 7.974 1.00 0.00 59 ASP A O 13
ATOM 21070 N N . TYR A 1 60 ? 15.845 4.939 8.465 1.00 0.00 60 TYR A N 13
ATOM 21071 C CA . TYR A 1 60 ? 15.156 5.247 7.217 1.00 0.00 60 TYR A CA 13
ATOM 21072 C C . TYR A 1 60 ? 15.084 6.754 6.993 1.00 0.00 60 TYR A C 13
ATOM 21073 O O . TYR A 1 60 ? 14.848 7.521 7.926 1.00 0.00 60 TYR A O 13
ATOM 21091 N N . GLN A 1 61 ? 15.290 7.171 5.747 1.00 0.00 61 GLN A N 13
ATOM 21092 C CA . GLN A 1 61 ? 15.249 8.586 5.399 1.00 0.00 61 GLN A CA 13
ATOM 21093 C C . GLN A 1 61 ? 14.300 8.832 4.230 1.00 0.00 61 GLN A C 13
ATOM 21094 O O . GLN A 1 61 ? 13.668 9.884 4.141 1.00 0.00 61 GLN A O 13
ATOM 21108 N N . GLY A 1 62 ? 14.206 7.853 3.335 1.00 0.00 62 GLY A N 13
ATOM 21109 C CA . GLY A 1 62 ? 13.332 7.983 2.183 1.00 0.00 62 GLY A CA 13
ATOM 21110 C C . GLY A 1 62 ? 12.019 8.659 2.525 1.00 0.00 62 GLY A C 13
ATOM 21111 O O . GLY A 1 62 ? 11.600 8.665 3.682 1.00 0.00 62 GLY A O 13
ATOM 21115 N N . GLU A 1 63 ? 11.370 9.232 1.516 1.00 0.00 63 GLU A N 13
ATOM 21116 C CA . GLU A 1 63 ? 10.098 9.916 1.717 1.00 0.00 63 GLU A CA 13
ATOM 21117 C C . GLU A 1 63 ? 9.050 9.418 0.727 1.00 0.00 63 GLU A C 13
ATOM 21118 O O . GLU A 1 63 ? 9.290 9.378 -0.480 1.00 0.00 63 GLU A O 13
ATOM 21130 N N . ILE A 1 64 ? 7.887 9.038 1.246 1.00 0.00 64 ILE A N 13
ATOM 21131 C CA . ILE A 1 64 ? 6.802 8.543 0.409 1.00 0.00 64 ILE A CA 13
ATOM 21132 C C . ILE A 1 64 ? 5.761 9.628 0.159 1.00 0.00 64 ILE A C 13
ATOM 21133 O O . ILE A 1 64 ? 5.619 10.562 0.949 1.00 0.00 64 ILE A O 13
ATOM 21149 N N . LYS A 1 65 ? 5.031 9.498 -0.944 1.00 0.00 65 LYS A N 13
ATOM 21150 C CA . LYS A 1 65 ? 3.999 10.466 -1.298 1.00 0.00 65 LYS A CA 13
ATOM 21151 C C . LYS A 1 65 ? 2.609 9.908 -1.010 1.00 0.00 65 LYS A C 13
ATOM 21152 O O . LYS A 1 65 ? 1.650 10.211 -1.719 1.00 0.00 65 LYS A O 13
ATOM 21171 N N . GLN A 1 66 ? 2.508 9.093 0.036 1.00 0.00 66 GLN A N 13
ATOM 21172 C CA . GLN A 1 66 ? 1.235 8.495 0.417 1.00 0.00 66 GLN A CA 13
ATOM 21173 C C . GLN A 1 66 ? 0.539 7.879 -0.793 1.00 0.00 66 GLN A C 13
ATOM 21174 O O . GLN A 1 66 ? -0.684 7.747 -0.817 1.00 0.00 66 GLN A O 13
ATOM 21188 N N . GLY A 1 67 ? 1.327 7.503 -1.795 1.00 0.00 67 GLY A N 13
ATOM 21189 C CA . GLY A 1 67 ? 0.769 6.906 -2.994 1.00 0.00 67 GLY A CA 13
ATOM 21190 C C . GLY A 1 67 ? -0.608 7.447 -3.324 1.00 0.00 67 GLY A C 13
ATOM 21191 O O . GLY A 1 67 ? -1.620 6.809 -3.032 1.00 0.00 67 GLY A O 13
ATOM 21195 N N . HIS A 1 68 ? -0.648 8.628 -3.934 1.00 0.00 68 HIS A N 13
ATOM 21196 C CA . HIS A 1 68 ? -1.912 9.255 -4.303 1.00 0.00 68 HIS A CA 13
ATOM 21197 C C . HIS A 1 68 ? -2.729 8.339 -5.209 1.00 0.00 68 HIS A C 13
ATOM 21198 O O . HIS A 1 68 ? -3.916 8.573 -5.438 1.00 0.00 68 HIS A O 13
ATOM 21213 N N . LYS A 1 69 ? -2.086 7.296 -5.723 1.00 0.00 69 LYS A N 13
ATOM 21214 C CA . LYS A 1 69 ? -2.752 6.344 -6.604 1.00 0.00 69 LYS A CA 13
ATOM 21215 C C . LYS A 1 69 ? -2.831 4.966 -5.955 1.00 0.00 69 LYS A C 13
ATOM 21216 O O . LYS A 1 69 ? -2.331 4.762 -4.849 1.00 0.00 69 LYS A O 13
ATOM 21235 N N . GLN A 1 70 ? -3.460 4.024 -6.651 1.00 0.00 70 GLN A N 13
ATOM 21236 C CA . GLN A 1 70 ? -3.602 2.666 -6.142 1.00 0.00 70 GLN A CA 13
ATOM 21237 C C . GLN A 1 70 ? -2.238 2.018 -5.929 1.00 0.00 70 GLN A C 13
ATOM 21238 O O . GLN A 1 70 ? -2.073 1.162 -5.059 1.00 0.00 70 GLN A O 13
ATOM 21252 N N . THR A 1 71 ? -1.260 2.432 -6.729 1.00 0.00 71 THR A N 13
ATOM 21253 C CA . THR A 1 71 ? 0.089 1.891 -6.630 1.00 0.00 71 THR A CA 13
ATOM 21254 C C . THR A 1 71 ? 1.020 2.864 -5.915 1.00 0.00 71 THR A C 13
ATOM 21255 O O . THR A 1 71 ? 0.909 4.080 -6.079 1.00 0.00 71 THR A O 13
ATOM 21266 N N . LEU A 1 72 ? 1.937 2.322 -5.121 1.00 0.00 72 LEU A N 13
ATOM 21267 C CA . LEU A 1 72 ? 2.889 3.143 -4.380 1.00 0.00 72 LEU A CA 13
ATOM 21268 C C . LEU A 1 72 ? 4.324 2.738 -4.702 1.00 0.00 72 LEU A C 13
ATOM 21269 O O . LEU A 1 72 ? 4.799 1.694 -4.257 1.00 0.00 72 LEU A O 13
ATOM 21285 N N . ASN A 1 73 ? 5.009 3.573 -5.477 1.00 0.00 73 ASN A N 13
ATOM 21286 C CA . ASN A 1 73 ? 6.391 3.302 -5.858 1.00 0.00 73 ASN A CA 13
ATOM 21287 C C . ASN A 1 73 ? 7.362 3.973 -4.891 1.00 0.00 73 ASN A C 13
ATOM 21288 O O . ASN A 1 73 ? 7.223 5.155 -4.574 1.00 0.00 73 ASN A O 13
ATOM 21299 N N . LEU A 1 74 ? 8.346 3.211 -4.426 1.00 0.00 74 LEU A N 13
ATOM 21300 C CA . LEU A 1 74 ? 9.342 3.731 -3.496 1.00 0.00 74 LEU A CA 13
ATOM 21301 C C . LEU A 1 74 ? 10.730 3.732 -4.129 1.00 0.00 74 LEU A C 13
ATOM 21302 O O . LEU A 1 74 ? 10.982 3.016 -5.098 1.00 0.00 74 LEU A O 13
ATOM 21318 N N . SER A 1 75 ? 11.628 4.539 -3.573 1.00 0.00 75 SER A N 13
ATOM 21319 C CA . SER A 1 75 ? 12.990 4.635 -4.084 1.00 0.00 75 SER A CA 13
ATOM 21320 C C . SER A 1 75 ? 13.981 4.871 -2.948 1.00 0.00 75 SER A C 13
ATOM 21321 O O . SER A 1 75 ? 13.587 5.139 -1.813 1.00 0.00 75 SER A O 13
ATOM 21329 N N . GLN A 1 76 ? 15.268 4.768 -3.263 1.00 0.00 76 GLN A N 13
ATOM 21330 C CA . GLN A 1 76 ? 16.316 4.969 -2.269 1.00 0.00 76 GLN A CA 13
ATOM 21331 C C . GLN A 1 76 ? 15.946 4.306 -0.946 1.00 0.00 76 GLN A C 13
ATOM 21332 O O . GLN A 1 76 ? 16.100 4.899 0.122 1.00 0.00 76 GLN A O 13
ATOM 21346 N N . LEU A 1 77 ? 15.457 3.074 -1.025 1.00 0.00 77 LEU A N 13
ATOM 21347 C CA . LEU A 1 77 ? 15.064 2.329 0.167 1.00 0.00 77 LEU A CA 13
ATOM 21348 C C . LEU A 1 77 ? 16.270 1.642 0.801 1.00 0.00 77 LEU A C 13
ATOM 21349 O O . LEU A 1 77 ? 16.934 0.822 0.167 1.00 0.00 77 LEU A O 13
ATOM 21365 N N . SER A 1 78 ? 16.544 1.980 2.057 1.00 0.00 78 SER A N 13
ATOM 21366 C CA . SER A 1 78 ? 17.670 1.396 2.777 1.00 0.00 78 SER A CA 13
ATOM 21367 C C . SER A 1 78 ? 17.322 0.004 3.293 1.00 0.00 78 SER A C 13
ATOM 21368 O O . SER A 1 78 ? 16.182 -0.447 3.177 1.00 0.00 78 SER A O 13
ATOM 21376 N N . VAL A 1 79 ? 18.312 -0.673 3.866 1.00 0.00 79 VAL A N 13
ATOM 21377 C CA . VAL A 1 79 ? 18.112 -2.014 4.402 1.00 0.00 79 VAL A CA 13
ATOM 21378 C C . VAL A 1 79 ? 17.335 -1.971 5.713 1.00 0.00 79 VAL A C 13
ATOM 21379 O O . VAL A 1 79 ? 17.849 -1.525 6.737 1.00 0.00 79 VAL A O 13
ATOM 21392 N N . GLY A 1 80 ? 16.091 -2.440 5.673 1.00 0.00 80 GLY A N 13
ATOM 21393 C CA . GLY A 1 80 ? 15.263 -2.446 6.864 1.00 0.00 80 GLY A CA 13
ATOM 21394 C C . GLY A 1 80 ? 13.821 -2.809 6.566 1.00 0.00 80 GLY A C 13
ATOM 21395 O O . GLY A 1 80 ? 13.446 -2.992 5.407 1.00 0.00 80 GLY A O 13
ATOM 21399 N N . LEU A 1 81 ? 13.011 -2.916 7.613 1.00 0.00 81 LEU A N 13
ATOM 21400 C CA . LEU A 1 81 ? 11.602 -3.262 7.459 1.00 0.00 81 LEU A CA 13
ATOM 21401 C C . LEU A 1 81 ? 10.755 -2.011 7.249 1.00 0.00 81 LEU A C 13
ATOM 21402 O O . LEU A 1 81 ? 11.013 -0.966 7.847 1.00 0.00 81 LEU A O 13
ATOM 21418 N N . TYR A 1 82 ? 9.742 -2.126 6.397 1.00 0.00 82 TYR A N 13
ATOM 21419 C CA . TYR A 1 82 ? 8.856 -1.004 6.108 1.00 0.00 82 TYR A CA 13
ATOM 21420 C C . TYR A 1 82 ? 7.417 -1.478 5.932 1.00 0.00 82 TYR A C 13
ATOM 21421 O O . TYR A 1 82 ? 7.118 -2.277 5.044 1.00 0.00 82 TYR A O 13
ATOM 21439 N N . VAL A 1 83 ? 6.528 -0.979 6.784 1.00 0.00 83 VAL A N 13
ATOM 21440 C CA . VAL A 1 83 ? 5.119 -1.348 6.723 1.00 0.00 83 VAL A CA 13
ATOM 21441 C C . VAL A 1 83 ? 4.264 -0.179 6.247 1.00 0.00 83 VAL A C 13
ATOM 21442 O O . VAL A 1 83 ? 4.118 0.823 6.947 1.00 0.00 83 VAL A O 13
ATOM 21455 N N . PHE A 1 84 ? 3.700 -0.315 5.051 1.00 0.00 84 PHE A N 13
ATOM 21456 C CA . PHE A 1 84 ? 2.859 0.731 4.480 1.00 0.00 84 PHE A CA 13
ATOM 21457 C C . PHE A 1 84 ? 1.381 0.381 4.628 1.00 0.00 84 PHE A C 13
ATOM 21458 O O . PHE A 1 84 ? 0.933 -0.676 4.185 1.00 0.00 84 PHE A O 13
ATOM 21475 N N . LYS A 1 85 ? 0.628 1.278 5.255 1.00 0.00 85 LYS A N 13
ATOM 21476 C CA . LYS A 1 85 ? -0.800 1.068 5.463 1.00 0.00 85 LYS A CA 13
ATOM 21477 C C . LYS A 1 85 ? -1.621 1.921 4.501 1.00 0.00 85 LYS A C 13
ATOM 21478 O O . LYS A 1 85 ? -1.657 3.146 4.617 1.00 0.00 85 LYS A O 13
ATOM 21497 N N . VAL A 1 86 ? -2.282 1.265 3.552 1.00 0.00 86 VAL A N 13
ATOM 21498 C CA . VAL A 1 86 ? -3.105 1.963 2.571 1.00 0.00 86 VAL A CA 13
ATOM 21499 C C . VAL A 1 86 ? -4.545 2.092 3.055 1.00 0.00 86 VAL A C 13
ATOM 21500 O O . VAL A 1 86 ? -5.308 1.126 3.034 1.00 0.00 86 VAL A O 13
ATOM 21513 N N . THR A 1 87 ? -4.911 3.294 3.491 1.00 0.00 87 THR A N 13
ATOM 21514 C CA . THR A 1 87 ? -6.259 3.551 3.981 1.00 0.00 87 THR A CA 13
ATOM 21515 C C . THR A 1 87 ? -7.190 3.955 2.844 1.00 0.00 87 THR A C 13
ATOM 21516 O O . THR A 1 87 ? -7.057 5.039 2.274 1.00 0.00 87 THR A O 13
ATOM 21527 N N . VAL A 1 88 ? -8.134 3.078 2.517 1.00 0.00 88 VAL A N 13
ATOM 21528 C CA . VAL A 1 88 ? -9.089 3.345 1.448 1.00 0.00 88 VAL A CA 13
ATOM 21529 C C . VAL A 1 88 ? -10.521 3.317 1.971 1.00 0.00 88 VAL A C 13
ATOM 21530 O O . VAL A 1 88 ? -11.024 2.270 2.376 1.00 0.00 88 VAL A O 13
ATOM 21543 N N . SER A 1 89 ? -11.172 4.476 1.958 1.00 0.00 89 SER A N 13
ATOM 21544 C CA . SER A 1 89 ? -12.546 4.585 2.434 1.00 0.00 89 SER A CA 13
ATOM 21545 C C . SER A 1 89 ? -13.395 5.396 1.459 1.00 0.00 89 SER A C 13
ATOM 21546 O O . SER A 1 89 ? -12.871 6.154 0.644 1.00 0.00 89 SER A O 13
ATOM 21554 N N . SER A 1 90 ? -14.711 5.229 1.550 1.00 0.00 90 SER A N 13
ATOM 21555 C CA . SER A 1 90 ? -15.634 5.941 0.674 1.00 0.00 90 SER A CA 13
ATOM 21556 C C . SER A 1 90 ? -16.714 6.651 1.486 1.00 0.00 90 SER A C 13
ATOM 21557 O O . SER A 1 90 ? -16.702 6.618 2.716 1.00 0.00 90 SER A O 13
ATOM 21565 N N . GLU A 1 91 ? -17.645 7.292 0.786 1.00 0.00 91 GLU A N 13
ATOM 21566 C CA . GLU A 1 91 ? -18.731 8.011 1.441 1.00 0.00 91 GLU A CA 13
ATOM 21567 C C . GLU A 1 91 ? -19.527 7.082 2.354 1.00 0.00 91 GLU A C 13
ATOM 21568 O O . GLU A 1 91 ? -19.989 7.487 3.419 1.00 0.00 91 GLU A O 13
ATOM 21580 N N . ASN A 1 92 ? -19.682 5.833 1.926 1.00 0.00 92 ASN A N 13
ATOM 21581 C CA . ASN A 1 92 ? -20.423 4.846 2.702 1.00 0.00 92 ASN A CA 13
ATOM 21582 C C . ASN A 1 92 ? -19.613 3.563 2.866 1.00 0.00 92 ASN A C 13
ATOM 21583 O O . ASN A 1 92 ? -20.167 2.465 2.881 1.00 0.00 92 ASN A O 13
ATOM 21594 N N . ALA A 1 93 ? -18.298 3.712 2.988 1.00 0.00 93 ALA A N 13
ATOM 21595 C CA . ALA A 1 93 ? -17.412 2.566 3.153 1.00 0.00 93 ALA A CA 13
ATOM 21596 C C . ALA A 1 93 ? -16.119 2.969 3.854 1.00 0.00 93 ALA A C 13
ATOM 21597 O O . ALA A 1 93 ? -15.825 4.155 4.002 1.00 0.00 93 ALA A O 13
ATOM 21604 N N . PHE A 1 94 ? -15.351 1.974 4.286 1.00 0.00 94 PHE A N 13
ATOM 21605 C CA . PHE A 1 94 ? -14.090 2.225 4.974 1.00 0.00 94 PHE A CA 13
ATOM 21606 C C . PHE A 1 94 ? -13.226 0.967 5.002 1.00 0.00 94 PHE A C 13
ATOM 21607 O O . PHE A 1 94 ? -13.682 -0.103 5.401 1.00 0.00 94 PHE A O 13
ATOM 21624 N N . GLY A 1 95 ? -11.975 1.106 4.572 1.00 0.00 95 GLY A N 13
ATOM 21625 C CA . GLY A 1 95 ? -11.067 -0.026 4.555 1.00 0.00 95 GLY A CA 13
ATOM 21626 C C . GLY A 1 95 ? -9.618 0.391 4.714 1.00 0.00 95 GLY A C 13
ATOM 21627 O O . GLY A 1 95 ? -9.250 1.516 4.378 1.00 0.00 95 GLY A O 13
ATOM 21631 N N . GLU A 1 96 ? -8.796 -0.518 5.229 1.00 0.00 96 GLU A N 13
ATOM 21632 C CA . GLU A 1 96 ? -7.380 -0.236 5.433 1.00 0.00 96 GLU A CA 13
ATOM 21633 C C . GLU A 1 96 ? -6.531 -1.467 5.128 1.00 0.00 96 GLU A C 13
ATOM 21634 O O . GLU A 1 96 ? -6.898 -2.589 5.472 1.00 0.00 96 GLU A O 13
ATOM 21646 N N . GLY A 1 97 ? -5.392 -1.246 4.477 1.00 0.00 97 GLY A N 13
ATOM 21647 C CA . GLY A 1 97 ? -4.509 -2.346 4.135 1.00 0.00 97 GLY A CA 13
ATOM 21648 C C . GLY A 1 97 ? -3.173 -2.260 4.847 1.00 0.00 97 GLY A C 13
ATOM 21649 O O . GLY A 1 97 ? -2.821 -1.217 5.399 1.00 0.00 97 GLY A O 13
ATOM 21653 N N . PHE A 1 98 ? -2.428 -3.360 4.838 1.00 0.00 98 PHE A N 13
ATOM 21654 C CA . PHE A 1 98 ? -1.124 -3.405 5.490 1.00 0.00 98 PHE A CA 13
ATOM 21655 C C . PHE A 1 98 ? -0.181 -4.353 4.755 1.00 0.00 98 PHE A C 13
ATOM 21656 O O . PHE A 1 98 ? -0.504 -5.519 4.531 1.00 0.00 98 PHE A O 13
ATOM 21673 N N . VAL A 1 99 ? 0.988 -3.842 4.381 1.00 0.00 99 VAL A N 13
ATOM 21674 C CA . VAL A 1 99 ? 1.980 -4.642 3.671 1.00 0.00 99 VAL A CA 13
ATOM 21675 C C . VAL A 1 99 ? 3.379 -4.403 4.228 1.00 0.00 99 VAL A C 13
ATOM 21676 O O . VAL A 1 99 ? 3.767 -3.265 4.491 1.00 0.00 99 VAL A O 13
ATOM 21689 N N . ASN A 1 100 ? 4.132 -5.483 4.405 1.00 0.00 100 ASN A N 13
ATOM 21690 C CA . ASN A 1 100 ? 5.489 -5.391 4.930 1.00 0.00 100 ASN A CA 13
ATOM 21691 C C . ASN A 1 100 ? 6.515 -5.695 3.843 1.00 0.00 100 ASN A C 13
ATOM 21692 O O . ASN A 1 100 ? 6.399 -6.688 3.125 1.00 0.00 100 ASN A O 13
ATOM 21703 N N . VAL A 1 101 ? 7.521 -4.833 3.728 1.00 0.00 101 VAL A N 13
ATOM 21704 C CA . VAL A 1 101 ? 8.569 -5.010 2.730 1.00 0.00 101 VAL A CA 13
ATOM 21705 C C . VAL A 1 101 ? 9.951 -4.977 3.373 1.00 0.00 101 VAL A C 13
ATOM 21706 O O . VAL A 1 101 ? 10.274 -4.064 4.133 1.00 0.00 101 VAL A O 13
ATOM 21719 N N . THR A 1 102 ? 10.766 -5.981 3.063 1.00 0.00 102 THR A N 13
ATOM 21720 C CA . THR A 1 102 ? 12.114 -6.068 3.610 1.00 0.00 102 THR A CA 13
ATOM 21721 C C . THR A 1 102 ? 13.163 -5.837 2.529 1.00 0.00 102 THR A C 13
ATOM 21722 O O . THR A 1 102 ? 13.039 -6.341 1.412 1.00 0.00 102 THR A O 13
ATOM 21733 N N . VAL A 1 103 ? 14.196 -5.072 2.867 1.00 0.00 103 VAL A N 13
ATOM 21734 C CA . VAL A 1 103 ? 15.268 -4.775 1.924 1.00 0.00 103 VAL A CA 13
ATOM 21735 C C . VAL A 1 103 ? 16.591 -5.372 2.391 1.00 0.00 103 VAL A C 13
ATOM 21736 O O . VAL A 1 103 ? 17.152 -4.951 3.403 1.00 0.00 103 VAL A O 13
ATOM 21749 N N . LYS A 1 104 ? 17.086 -6.355 1.647 1.00 0.00 104 LYS A N 13
ATOM 21750 C CA . LYS A 1 104 ? 18.345 -7.010 1.983 1.00 0.00 104 LYS A CA 13
ATOM 21751 C C . LYS A 1 104 ? 19.530 -6.228 1.427 1.00 0.00 104 LYS A C 13
ATOM 21752 O O . LYS A 1 104 ? 19.449 -5.597 0.372 1.00 0.00 104 LYS A O 13
ATOM 21771 N N . PRO A 1 105 ? 20.659 -6.269 2.149 1.00 0.00 105 PRO A N 13
ATOM 21772 C CA . PRO A 1 105 ? 21.884 -5.571 1.746 1.00 0.00 105 PRO A CA 13
ATOM 21773 C C . PRO A 1 105 ? 22.531 -6.200 0.517 1.00 0.00 105 PRO A C 13
ATOM 21774 O O . PRO A 1 105 ? 22.331 -7.381 0.234 1.00 0.00 105 PRO A O 13
ATOM 21785 N N . ALA A 1 106 ? 23.309 -5.404 -0.210 1.00 0.00 106 ALA A N 13
ATOM 21786 C CA . ALA A 1 106 ? 23.988 -5.885 -1.406 1.00 0.00 106 ALA A CA 13
ATOM 21787 C C . ALA A 1 106 ? 25.003 -6.970 -1.063 1.00 0.00 106 ALA A C 13
ATOM 21788 O O . ALA A 1 106 ? 26.055 -6.690 -0.488 1.00 0.00 106 ALA A O 13
ATOM 21795 N N . ARG A 1 107 ? 24.680 -8.209 -1.419 1.00 0.00 107 ARG A N 13
ATOM 21796 C CA . ARG A 1 107 ? 25.563 -9.337 -1.147 1.00 0.00 107 ARG A CA 13
ATOM 21797 C C . ARG A 1 107 ? 26.661 -9.434 -2.202 1.00 0.00 107 ARG A C 13
ATOM 21798 O O . ARG A 1 107 ? 27.004 -10.526 -2.656 1.00 0.00 107 ARG A O 13
ATOM 21819 N N . SER A 1 108 ? 27.208 -8.286 -2.587 1.00 0.00 108 SER A N 13
ATOM 21820 C CA . SER A 1 108 ? 28.264 -8.241 -3.592 1.00 0.00 108 SER A CA 13
ATOM 21821 C C . SER A 1 108 ? 29.632 -8.456 -2.952 1.00 0.00 108 SER A C 13
ATOM 21822 O O . SER A 1 108 ? 30.401 -9.317 -3.377 1.00 0.00 108 SER A O 13
ATOM 21830 N N . GLY A 1 109 ? 29.929 -7.666 -1.924 1.00 0.00 109 GLY A N 13
ATOM 21831 C CA . GLY A 1 109 ? 31.204 -7.785 -1.241 1.00 0.00 109 GLY A CA 13
ATOM 21832 C C . GLY A 1 109 ? 31.223 -7.047 0.083 1.00 0.00 109 GLY A C 13
ATOM 21833 O O . GLY A 1 109 ? 31.022 -5.834 0.145 1.00 0.00 109 GLY A O 13
ATOM 21837 N N . PRO A 1 110 ? 31.468 -7.788 1.174 1.00 0.00 110 PRO A N 13
ATOM 21838 C CA . PRO A 1 110 ? 31.517 -7.218 2.524 1.00 0.00 110 PRO A CA 13
ATOM 21839 C C . PRO A 1 110 ? 32.738 -6.329 2.733 1.00 0.00 110 PRO A C 13
ATOM 21840 O O . PRO A 1 110 ? 32.841 -5.625 3.738 1.00 0.00 110 PRO A O 13
ATOM 21851 N N . SER A 1 111 ? 33.662 -6.365 1.778 1.00 0.00 111 SER A N 13
ATOM 21852 C CA . SER A 1 111 ? 34.878 -5.565 1.860 1.00 0.00 111 SER A CA 13
ATOM 21853 C C . SER A 1 111 ? 34.560 -4.078 1.732 1.00 0.00 111 SER A C 13
ATOM 21854 O O . SER A 1 111 ? 34.797 -3.469 0.689 1.00 0.00 111 SER A O 13
ATOM 21862 N N . SER A 1 112 ? 34.022 -3.501 2.801 1.00 0.00 112 SER A N 13
ATOM 21863 C CA . SER A 1 112 ? 33.667 -2.087 2.809 1.00 0.00 112 SER A CA 13
ATOM 21864 C C . SER A 1 112 ? 34.901 -1.218 3.032 1.00 0.00 112 SER A C 13
ATOM 21865 O O . SER A 1 112 ? 35.840 -1.618 3.720 1.00 0.00 112 SER A O 13
ATOM 21873 N N . GLY A 1 113 ? 34.892 -0.025 2.444 1.00 0.00 113 GLY A N 13
ATOM 21874 C CA . GLY A 1 113 ? 36.015 0.882 2.590 1.00 0.00 113 GLY A CA 13
ATOM 21875 C C . GLY A 1 113 ? 36.633 1.258 1.258 1.00 0.00 113 GLY A C 13
ATOM 21876 O O . GLY A 1 113 ? 37.695 1.878 1.212 1.00 0.00 113 GLY A O 13
ATOM 21880 N N . GLY A 1 1 ? -23.572 13.858 27.379 1.00 0.00 1 GLY A N 14
ATOM 21881 C CA . GLY A 1 1 ? -23.719 12.487 27.832 1.00 0.00 1 GLY A CA 14
ATOM 21882 C C . GLY A 1 1 ? -24.796 11.738 27.074 1.00 0.00 1 GLY A C 14
ATOM 21883 O O . GLY A 1 1 ? -25.985 12.014 27.236 1.00 0.00 1 GLY A O 14
ATOM 21887 N N . SER A 1 2 ? -24.381 10.788 26.242 1.00 0.00 2 SER A N 14
ATOM 21888 C CA . SER A 1 2 ? -25.320 10.000 25.452 1.00 0.00 2 SER A CA 14
ATOM 21889 C C . SER A 1 2 ? -25.066 8.507 25.636 1.00 0.00 2 SER A C 14
ATOM 21890 O O . SER A 1 2 ? -24.057 7.976 25.174 1.00 0.00 2 SER A O 14
ATOM 21898 N N . SER A 1 3 ? -25.990 7.836 26.316 1.00 0.00 3 SER A N 14
ATOM 21899 C CA . SER A 1 3 ? -25.867 6.405 26.566 1.00 0.00 3 SER A CA 14
ATOM 21900 C C . SER A 1 3 ? -26.193 5.604 25.310 1.00 0.00 3 SER A C 14
ATOM 21901 O O . SER A 1 3 ? -27.349 5.263 25.060 1.00 0.00 3 SER A O 14
ATOM 21909 N N . GLY A 1 4 ? -25.165 5.306 24.521 1.00 0.00 4 GLY A N 14
ATOM 21910 C CA . GLY A 1 4 ? -25.362 4.547 23.300 1.00 0.00 4 GLY A CA 14
ATOM 21911 C C . GLY A 1 4 ? -25.098 5.372 22.056 1.00 0.00 4 GLY A C 14
ATOM 21912 O O . GLY A 1 4 ? -25.460 6.547 21.993 1.00 0.00 4 GLY A O 14
ATOM 21916 N N . SER A 1 5 ? -24.463 4.756 21.064 1.00 0.00 5 SER A N 14
ATOM 21917 C CA . SER A 1 5 ? -24.145 5.443 19.817 1.00 0.00 5 SER A CA 14
ATOM 21918 C C . SER A 1 5 ? -25.347 6.235 19.312 1.00 0.00 5 SER A C 14
ATOM 21919 O O . SER A 1 5 ? -26.463 5.721 19.252 1.00 0.00 5 SER A O 14
ATOM 21927 N N . SER A 1 6 ? -25.109 7.492 18.948 1.00 0.00 6 SER A N 14
ATOM 21928 C CA . SER A 1 6 ? -26.171 8.358 18.451 1.00 0.00 6 SER A CA 14
ATOM 21929 C C . SER A 1 6 ? -26.408 8.127 16.962 1.00 0.00 6 SER A C 14
ATOM 21930 O O . SER A 1 6 ? -25.861 8.835 16.118 1.00 0.00 6 SER A O 14
ATOM 21938 N N . GLY A 1 7 ? -27.230 7.130 16.647 1.00 0.00 7 GLY A N 14
ATOM 21939 C CA . GLY A 1 7 ? -27.526 6.822 15.261 1.00 0.00 7 GLY A CA 14
ATOM 21940 C C . GLY A 1 7 ? -26.748 5.624 14.754 1.00 0.00 7 GLY A C 14
ATOM 21941 O O . GLY A 1 7 ? -25.546 5.492 14.989 1.00 0.00 7 GLY A O 14
ATOM 21945 N N . PRO A 1 8 ? -27.440 4.722 14.042 1.00 0.00 8 PRO A N 14
ATOM 21946 C CA . PRO A 1 8 ? -26.826 3.512 13.487 1.00 0.00 8 PRO A CA 14
ATOM 21947 C C . PRO A 1 8 ? -25.864 3.821 12.344 1.00 0.00 8 PRO A C 14
ATOM 21948 O O . PRO A 1 8 ? -25.292 2.914 11.740 1.00 0.00 8 PRO A O 14
ATOM 21959 N N . ARG A 1 9 ? -25.691 5.106 12.055 1.00 0.00 9 ARG A N 14
ATOM 21960 C CA . ARG A 1 9 ? -24.798 5.535 10.984 1.00 0.00 9 ARG A CA 14
ATOM 21961 C C . ARG A 1 9 ? -23.588 4.610 10.883 1.00 0.00 9 ARG A C 14
ATOM 21962 O O . ARG A 1 9 ? -22.675 4.671 11.707 1.00 0.00 9 ARG A O 14
ATOM 21983 N N . THR A 1 10 ? -23.588 3.754 9.866 1.00 0.00 10 THR A N 14
ATOM 21984 C CA . THR A 1 10 ? -22.492 2.816 9.657 1.00 0.00 10 THR A CA 14
ATOM 21985 C C . THR A 1 10 ? -22.042 2.812 8.201 1.00 0.00 10 THR A C 14
ATOM 21986 O O . THR A 1 10 ? -22.816 3.135 7.300 1.00 0.00 10 THR A O 14
ATOM 21997 N N . VAL A 1 11 ? -20.785 2.443 7.977 1.00 0.00 11 VAL A N 14
ATOM 21998 C CA . VAL A 1 11 ? -20.231 2.395 6.628 1.00 0.00 11 VAL A CA 14
ATOM 21999 C C . VAL A 1 11 ? -19.985 0.957 6.186 1.00 0.00 11 VAL A C 14
ATOM 22000 O O . VAL A 1 11 ? -20.021 0.031 6.997 1.00 0.00 11 VAL A O 14
ATOM 22013 N N . LYS A 1 12 ? -19.734 0.776 4.894 1.00 0.00 12 LYS A N 14
ATOM 22014 C CA . LYS A 1 12 ? -19.479 -0.549 4.342 1.00 0.00 12 LYS A CA 14
ATOM 22015 C C . LYS A 1 12 ? -18.178 -1.127 4.891 1.00 0.00 12 LYS A C 14
ATOM 22016 O O . LYS A 1 12 ? -17.433 -0.443 5.592 1.00 0.00 12 LYS A O 14
ATOM 22035 N N . GLU A 1 13 ? -17.912 -2.388 4.567 1.00 0.00 13 GLU A N 14
ATOM 22036 C CA . GLU A 1 13 ? -16.701 -3.056 5.028 1.00 0.00 13 GLU A CA 14
ATOM 22037 C C . GLU A 1 13 ? -15.881 -3.572 3.848 1.00 0.00 13 GLU A C 14
ATOM 22038 O O . GLU A 1 13 ? -16.006 -4.731 3.450 1.00 0.00 13 GLU A O 14
ATOM 22050 N N . LEU A 1 14 ? -15.043 -2.703 3.294 1.00 0.00 14 LEU A N 14
ATOM 22051 C CA . LEU A 1 14 ? -14.202 -3.069 2.159 1.00 0.00 14 LEU A CA 14
ATOM 22052 C C . LEU A 1 14 ? -12.952 -3.810 2.624 1.00 0.00 14 LEU A C 14
ATOM 22053 O O . LEU A 1 14 ? -12.325 -3.432 3.614 1.00 0.00 14 LEU A O 14
ATOM 22069 N N . THR A 1 15 ? -12.593 -4.866 1.901 1.00 0.00 15 THR A N 14
ATOM 22070 C CA . THR A 1 15 ? -11.418 -5.659 2.238 1.00 0.00 15 THR A CA 14
ATOM 22071 C C . THR A 1 15 ? -10.203 -5.211 1.434 1.00 0.00 15 THR A C 14
ATOM 22072 O O . THR A 1 15 ? -9.993 -5.658 0.307 1.00 0.00 15 THR A O 14
ATOM 22083 N N . VAL A 1 16 ? -9.405 -4.324 2.021 1.00 0.00 16 VAL A N 14
ATOM 22084 C CA . VAL A 1 16 ? -8.209 -3.817 1.359 1.00 0.00 16 VAL A CA 14
ATOM 22085 C C . VAL A 1 16 ? -7.011 -4.723 1.618 1.00 0.00 16 VAL A C 14
ATOM 22086 O O . VAL A 1 16 ? -6.758 -5.126 2.753 1.00 0.00 16 VAL A O 14
ATOM 22099 N N . SER A 1 17 ? -6.275 -5.040 0.557 1.00 0.00 17 SER A N 14
ATOM 22100 C CA . SER A 1 17 ? -5.104 -5.902 0.669 1.00 0.00 17 SER A CA 14
ATOM 22101 C C . SER A 1 17 ? -4.073 -5.558 -0.402 1.00 0.00 17 SER A C 14
ATOM 22102 O O . SER A 1 17 ? -4.386 -5.517 -1.591 1.00 0.00 17 SER A O 14
ATOM 22110 N N . ALA A 1 18 ? -2.840 -5.313 0.031 1.00 0.00 18 ALA A N 14
ATOM 22111 C CA . ALA A 1 18 ? -1.761 -4.975 -0.889 1.00 0.00 18 ALA A CA 14
ATOM 22112 C C . ALA A 1 18 ? -1.283 -6.206 -1.651 1.00 0.00 18 ALA A C 14
ATOM 22113 O O . ALA A 1 18 ? -1.031 -6.145 -2.853 1.00 0.00 18 ALA A O 14
ATOM 22120 N N . GLY A 1 19 ? -1.159 -7.324 -0.941 1.00 0.00 19 GLY A N 14
ATOM 22121 C CA . GLY A 1 19 ? -0.711 -8.554 -1.568 1.00 0.00 19 GLY A CA 14
ATOM 22122 C C . GLY A 1 19 ? 0.024 -9.462 -0.601 1.00 0.00 19 GLY A C 14
ATOM 22123 O O . GLY A 1 19 ? -0.526 -10.461 -0.138 1.00 0.00 19 GLY A O 14
ATOM 22127 N N . ASP A 1 20 ? 1.270 -9.116 -0.297 1.00 0.00 20 ASP A N 14
ATOM 22128 C CA . ASP A 1 20 ? 2.081 -9.908 0.620 1.00 0.00 20 ASP A CA 14
ATOM 22129 C C . ASP A 1 20 ? 3.413 -9.218 0.901 1.00 0.00 20 ASP A C 14
ATOM 22130 O O . ASP A 1 20 ? 3.712 -8.169 0.332 1.00 0.00 20 ASP A O 14
ATOM 22139 N N . ASN A 1 21 ? 4.207 -9.814 1.784 1.00 0.00 21 ASN A N 14
ATOM 22140 C CA . ASN A 1 21 ? 5.506 -9.256 2.143 1.00 0.00 21 ASN A CA 14
ATOM 22141 C C . ASN A 1 21 ? 6.486 -9.369 0.979 1.00 0.00 21 ASN A C 14
ATOM 22142 O O . ASN A 1 21 ? 6.645 -10.438 0.389 1.00 0.00 21 ASN A O 14
ATOM 22153 N N . LEU A 1 22 ? 7.142 -8.260 0.656 1.00 0.00 22 LEU A N 14
ATOM 22154 C CA . LEU A 1 22 ? 8.108 -8.233 -0.437 1.00 0.00 22 LEU A CA 14
ATOM 22155 C C . LEU A 1 22 ? 9.521 -8.006 0.091 1.00 0.00 22 LEU A C 14
ATOM 22156 O O . LEU A 1 22 ? 9.732 -7.205 1.002 1.00 0.00 22 LEU A O 14
ATOM 22172 N N . ILE A 1 23 ? 10.485 -8.713 -0.489 1.00 0.00 23 ILE A N 14
ATOM 22173 C CA . ILE A 1 23 ? 11.877 -8.586 -0.078 1.00 0.00 23 ILE A CA 14
ATOM 22174 C C . ILE A 1 23 ? 12.777 -8.290 -1.274 1.00 0.00 23 ILE A C 14
ATOM 22175 O O . ILE A 1 23 ? 12.832 -9.065 -2.229 1.00 0.00 23 ILE A O 14
ATOM 22191 N N . ILE A 1 24 ? 13.483 -7.166 -1.212 1.00 0.00 24 ILE A N 14
ATOM 22192 C CA . ILE A 1 24 ? 14.383 -6.770 -2.288 1.00 0.00 24 ILE A CA 14
ATOM 22193 C C . ILE A 1 24 ? 15.839 -6.840 -1.840 1.00 0.00 24 ILE A C 14
ATOM 22194 O O . ILE A 1 24 ? 16.134 -6.839 -0.645 1.00 0.00 24 ILE A O 14
ATOM 22210 N N . THR A 1 25 ? 16.748 -6.899 -2.809 1.00 0.00 25 THR A N 14
ATOM 22211 C CA . THR A 1 25 ? 18.174 -6.969 -2.515 1.00 0.00 25 THR A CA 14
ATOM 22212 C C . THR A 1 25 ? 18.950 -5.923 -3.308 1.00 0.00 25 THR A C 14
ATOM 22213 O O . THR A 1 25 ? 18.848 -5.856 -4.533 1.00 0.00 25 THR A O 14
ATOM 22224 N N . LEU A 1 26 ? 19.727 -5.109 -2.602 1.00 0.00 26 LEU A N 14
ATOM 22225 C CA . LEU A 1 26 ? 20.522 -4.066 -3.240 1.00 0.00 26 LEU A CA 14
ATOM 22226 C C . LEU A 1 26 ? 21.319 -4.629 -4.412 1.00 0.00 26 LEU A C 14
ATOM 22227 O O . LEU A 1 26 ? 21.602 -5.825 -4.484 1.00 0.00 26 LEU A O 14
ATOM 22243 N N . PRO A 1 27 ? 21.693 -3.748 -5.352 1.00 0.00 27 PRO A N 14
ATOM 22244 C CA . PRO A 1 27 ? 21.361 -2.323 -5.277 1.00 0.00 27 PRO A CA 14
ATOM 22245 C C . PRO A 1 27 ? 19.873 -2.062 -5.485 1.00 0.00 27 PRO A C 14
ATOM 22246 O O . PRO A 1 27 ? 19.358 -1.012 -5.099 1.00 0.00 27 PRO A O 14
ATOM 22257 N N . ASP A 1 28 ? 19.188 -3.023 -6.095 1.00 0.00 28 ASP A N 14
ATOM 22258 C CA . ASP A 1 28 ? 17.758 -2.897 -6.352 1.00 0.00 28 ASP A CA 14
ATOM 22259 C C . ASP A 1 28 ? 17.011 -2.497 -5.084 1.00 0.00 28 ASP A C 14
ATOM 22260 O O . ASP A 1 28 ? 16.715 -3.336 -4.235 1.00 0.00 28 ASP A O 14
ATOM 22269 N N . ASN A 1 29 ? 16.711 -1.208 -4.962 1.00 0.00 29 ASN A N 14
ATOM 22270 C CA . ASN A 1 29 ? 16.000 -0.695 -3.796 1.00 0.00 29 ASN A CA 14
ATOM 22271 C C . ASN A 1 29 ? 14.640 -0.130 -4.194 1.00 0.00 29 ASN A C 14
ATOM 22272 O O . ASN A 1 29 ? 14.104 0.753 -3.525 1.00 0.00 29 ASN A O 14
ATOM 22283 N N . GLU A 1 30 ? 14.087 -0.647 -5.287 1.00 0.00 30 GLU A N 14
ATOM 22284 C CA . GLU A 1 30 ? 12.789 -0.193 -5.773 1.00 0.00 30 GLU A CA 14
ATOM 22285 C C . GLU A 1 30 ? 11.737 -1.289 -5.621 1.00 0.00 30 GLU A C 14
ATOM 22286 O O . GLU A 1 30 ? 12.005 -2.462 -5.877 1.00 0.00 30 GLU A O 14
ATOM 22298 N N . VAL A 1 31 ? 10.539 -0.896 -5.200 1.00 0.00 31 VAL A N 14
ATOM 22299 C CA . VAL A 1 31 ? 9.446 -1.843 -5.014 1.00 0.00 31 VAL A CA 14
ATOM 22300 C C . VAL A 1 31 ? 8.109 -1.222 -5.401 1.00 0.00 31 VAL A C 14
ATOM 22301 O O . VAL A 1 31 ? 7.828 -0.072 -5.068 1.00 0.00 31 VAL A O 14
ATOM 22314 N N . GLU A 1 32 ? 7.288 -1.993 -6.108 1.00 0.00 32 GLU A N 14
ATOM 22315 C CA . GLU A 1 32 ? 5.979 -1.517 -6.542 1.00 0.00 32 GLU A CA 14
ATOM 22316 C C . GLU A 1 32 ? 4.863 -2.336 -5.900 1.00 0.00 32 GLU A C 14
ATOM 22317 O O . GLU A 1 32 ? 4.730 -3.534 -6.155 1.00 0.00 32 GLU A O 14
ATOM 22329 N N . LEU A 1 33 ? 4.063 -1.682 -5.065 1.00 0.00 33 LEU A N 14
ATOM 22330 C CA . LEU A 1 33 ? 2.957 -2.348 -4.385 1.00 0.00 33 LEU A CA 14
ATOM 22331 C C . LEU A 1 33 ? 1.633 -2.057 -5.085 1.00 0.00 33 LEU A C 14
ATOM 22332 O O . LEU A 1 33 ? 1.494 -1.051 -5.781 1.00 0.00 33 LEU A O 14
ATOM 22348 N N . LYS A 1 34 ? 0.662 -2.943 -4.893 1.00 0.00 34 LYS A N 14
ATOM 22349 C CA . LYS A 1 34 ? -0.653 -2.781 -5.502 1.00 0.00 34 LYS A CA 14
ATOM 22350 C C . LYS A 1 34 ? -1.759 -3.037 -4.483 1.00 0.00 34 LYS A C 14
ATOM 22351 O O . LYS A 1 34 ? -1.763 -4.061 -3.801 1.00 0.00 34 LYS A O 14
ATOM 22370 N N . ALA A 1 35 ? -2.698 -2.101 -4.388 1.00 0.00 35 ALA A N 14
ATOM 22371 C CA . ALA A 1 35 ? -3.811 -2.227 -3.455 1.00 0.00 35 ALA A CA 14
ATOM 22372 C C . ALA A 1 35 ? -4.972 -2.988 -4.087 1.00 0.00 35 ALA A C 14
ATOM 22373 O O . ALA A 1 35 ? -5.321 -2.758 -5.245 1.00 0.00 35 ALA A O 14
ATOM 22380 N N . PHE A 1 36 ? -5.567 -3.894 -3.319 1.00 0.00 36 PHE A N 14
ATOM 22381 C CA . PHE A 1 36 ? -6.688 -4.690 -3.804 1.00 0.00 36 PHE A CA 14
ATOM 22382 C C . PHE A 1 36 ? -7.862 -4.627 -2.831 1.00 0.00 36 PHE A C 14
ATOM 22383 O O . PHE A 1 36 ? -7.764 -5.087 -1.693 1.00 0.00 36 PHE A O 14
ATOM 22400 N N . VAL A 1 37 ? -8.971 -4.054 -3.287 1.00 0.00 37 VAL A N 14
ATOM 22401 C CA . VAL A 1 37 ? -10.164 -3.930 -2.458 1.00 0.00 37 VAL A CA 14
ATOM 22402 C C . VAL A 1 37 ? -11.373 -4.563 -3.137 1.00 0.00 37 VAL A C 14
ATOM 22403 O O . VAL A 1 37 ? -11.538 -4.462 -4.353 1.00 0.00 37 VAL A O 14
ATOM 22416 N N . ALA A 1 38 ? -12.217 -5.215 -2.344 1.00 0.00 38 ALA A N 14
ATOM 22417 C CA . ALA A 1 38 ? -13.413 -5.862 -2.869 1.00 0.00 38 ALA A CA 14
ATOM 22418 C C . ALA A 1 38 ? -14.612 -5.621 -1.957 1.00 0.00 38 ALA A C 14
ATOM 22419 O O . ALA A 1 38 ? -14.489 -5.554 -0.734 1.00 0.00 38 ALA A O 14
ATOM 22426 N N . PRO A 1 39 ? -15.800 -5.487 -2.565 1.00 0.00 39 PRO A N 14
ATOM 22427 C CA . PRO A 1 39 ? -15.959 -5.564 -4.020 1.00 0.00 39 PRO A CA 14
ATOM 22428 C C . PRO A 1 39 ? -15.348 -4.364 -4.735 1.00 0.00 39 PRO A C 14
ATOM 22429 O O . PRO A 1 39 ? -15.222 -3.284 -4.157 1.00 0.00 39 PRO A O 14
ATOM 22440 N N . ALA A 1 40 ? -14.970 -4.560 -5.994 1.00 0.00 40 ALA A N 14
ATOM 22441 C CA . ALA A 1 40 ? -14.375 -3.492 -6.787 1.00 0.00 40 ALA A CA 14
ATOM 22442 C C . ALA A 1 40 ? -15.409 -2.430 -7.143 1.00 0.00 40 ALA A C 14
ATOM 22443 O O . ALA A 1 40 ? -16.561 -2.731 -7.456 1.00 0.00 40 ALA A O 14
ATOM 22450 N N . PRO A 1 41 ? -14.992 -1.156 -7.093 1.00 0.00 41 PRO A N 14
ATOM 22451 C CA . PRO A 1 41 ? -15.868 -0.023 -7.407 1.00 0.00 41 PRO A CA 14
ATOM 22452 C C . PRO A 1 41 ? -16.218 0.046 -8.889 1.00 0.00 41 PRO A C 14
ATOM 22453 O O . PRO A 1 41 ? -15.529 -0.515 -9.741 1.00 0.00 41 PRO A O 14
ATOM 22464 N N . PRO A 1 42 ? -17.313 0.752 -9.208 1.00 0.00 42 PRO A N 14
ATOM 22465 C CA . PRO A 1 42 ? -17.778 0.912 -10.589 1.00 0.00 42 PRO A CA 14
ATOM 22466 C C . PRO A 1 42 ? -16.849 1.796 -11.414 1.00 0.00 42 PRO A C 14
ATOM 22467 O O . PRO A 1 42 ? -15.744 2.125 -10.984 1.00 0.00 42 PRO A O 14
ATOM 22478 N N . VAL A 1 43 ? -17.306 2.179 -12.602 1.00 0.00 43 VAL A N 14
ATOM 22479 C CA . VAL A 1 43 ? -16.516 3.027 -13.488 1.00 0.00 43 VAL A CA 14
ATOM 22480 C C . VAL A 1 43 ? -16.515 4.473 -13.006 1.00 0.00 43 VAL A C 14
ATOM 22481 O O . VAL A 1 43 ? -15.478 5.136 -13.006 1.00 0.00 43 VAL A O 14
ATOM 22494 N N . GLU A 1 44 ? -17.684 4.956 -12.597 1.00 0.00 44 GLU A N 14
ATOM 22495 C CA . GLU A 1 44 ? -17.817 6.325 -12.113 1.00 0.00 44 GLU A CA 14
ATOM 22496 C C . GLU A 1 44 ? -17.237 6.464 -10.708 1.00 0.00 44 GLU A C 14
ATOM 22497 O O . GLU A 1 44 ? -16.249 7.169 -10.499 1.00 0.00 44 GLU A O 14
ATOM 22509 N N . THR A 1 45 ? -17.860 5.788 -9.747 1.00 0.00 45 THR A N 14
ATOM 22510 C CA . THR A 1 45 ? -17.408 5.837 -8.363 1.00 0.00 45 THR A CA 14
ATOM 22511 C C . THR A 1 45 ? -16.146 5.005 -8.166 1.00 0.00 45 THR A C 14
ATOM 22512 O O . THR A 1 45 ? -16.085 3.844 -8.573 1.00 0.00 45 THR A O 14
ATOM 22523 N N . THR A 1 46 ? -15.138 5.606 -7.540 1.00 0.00 46 THR A N 14
ATOM 22524 C CA . THR A 1 46 ? -13.876 4.920 -7.290 1.00 0.00 46 THR A CA 14
ATOM 22525 C C . THR A 1 46 ? -13.292 5.319 -5.940 1.00 0.00 46 THR A C 14
ATOM 22526 O O . THR A 1 46 ? -13.305 6.493 -5.569 1.00 0.00 46 THR A O 14
ATOM 22537 N N . TYR A 1 47 ? -12.780 4.335 -5.209 1.00 0.00 47 TYR A N 14
ATOM 22538 C CA . TYR A 1 47 ? -12.192 4.584 -3.898 1.00 0.00 47 TYR A CA 14
ATOM 22539 C C . TYR A 1 47 ? -10.862 5.320 -4.028 1.00 0.00 47 TYR A C 14
ATOM 22540 O O . TYR A 1 47 ? -10.277 5.381 -5.109 1.00 0.00 47 TYR A O 14
ATOM 22558 N N . ASN A 1 48 ? -10.390 5.877 -2.917 1.00 0.00 48 ASN A N 14
ATOM 22559 C CA . ASN A 1 48 ? -9.129 6.609 -2.906 1.00 0.00 48 ASN A CA 14
ATOM 22560 C C . ASN A 1 48 ? -8.041 5.807 -2.199 1.00 0.00 48 ASN A C 14
ATOM 22561 O O . ASN A 1 48 ? -8.270 5.234 -1.134 1.00 0.00 48 ASN A O 14
ATOM 22572 N N . TYR A 1 49 ? -6.856 5.771 -2.800 1.00 0.00 49 TYR A N 14
ATOM 22573 C CA . TYR A 1 49 ? -5.732 5.038 -2.230 1.00 0.00 49 TYR A CA 14
ATOM 22574 C C . TYR A 1 49 ? -4.754 5.987 -1.544 1.00 0.00 49 TYR A C 14
ATOM 22575 O O . TYR A 1 49 ? -4.105 6.803 -2.196 1.00 0.00 49 TYR A O 14
ATOM 22593 N N . GLU A 1 50 ? -4.655 5.871 -0.223 1.00 0.00 50 GLU A N 14
ATOM 22594 C CA . GLU A 1 50 ? -3.756 6.718 0.552 1.00 0.00 50 GLU A CA 14
ATOM 22595 C C . GLU A 1 50 ? -2.733 5.877 1.309 1.00 0.00 50 GLU A C 14
ATOM 22596 O O . GLU A 1 50 ? -3.055 5.249 2.318 1.00 0.00 50 GLU A O 14
ATOM 22608 N N . TRP A 1 51 ? -1.500 5.870 0.815 1.00 0.00 51 TRP A N 14
ATOM 22609 C CA . TRP A 1 51 ? -0.430 5.105 1.445 1.00 0.00 51 TRP A CA 14
ATOM 22610 C C . TRP A 1 51 ? 0.307 5.950 2.478 1.00 0.00 51 TRP A C 14
ATOM 22611 O O . TRP A 1 51 ? 0.269 7.179 2.430 1.00 0.00 51 TRP A O 14
ATOM 22632 N N . ASN A 1 52 ? 0.978 5.283 3.412 1.00 0.00 52 ASN A N 14
ATOM 22633 C CA . ASN A 1 52 ? 1.724 5.974 4.458 1.00 0.00 52 ASN A CA 14
ATOM 22634 C C . ASN A 1 52 ? 2.626 5.003 5.214 1.00 0.00 52 ASN A C 14
ATOM 22635 O O . ASN A 1 52 ? 2.350 3.804 5.280 1.00 0.00 52 ASN A O 14
ATOM 22646 N N . LEU A 1 53 ? 3.704 5.529 5.784 1.00 0.00 53 LEU A N 14
ATOM 22647 C CA . LEU A 1 53 ? 4.648 4.709 6.538 1.00 0.00 53 LEU A CA 14
ATOM 22648 C C . LEU A 1 53 ? 4.413 4.849 8.038 1.00 0.00 53 LEU A C 14
ATOM 22649 O O . LEU A 1 53 ? 4.688 5.897 8.624 1.00 0.00 53 LEU A O 14
ATOM 22665 N N . ILE A 1 54 ? 3.905 3.787 8.654 1.00 0.00 54 ILE A N 14
ATOM 22666 C CA . ILE A 1 54 ? 3.637 3.791 10.087 1.00 0.00 54 ILE A CA 14
ATOM 22667 C C . ILE A 1 54 ? 4.756 3.098 10.857 1.00 0.00 54 ILE A C 14
ATOM 22668 O O . ILE A 1 54 ? 5.020 3.423 12.014 1.00 0.00 54 ILE A O 14
ATOM 22684 N N . SER A 1 55 ? 5.411 2.142 10.206 1.00 0.00 55 SER A N 14
ATOM 22685 C CA . SER A 1 55 ? 6.501 1.402 10.831 1.00 0.00 55 SER A CA 14
ATOM 22686 C C . SER A 1 55 ? 7.763 1.469 9.976 1.00 0.00 55 SER A C 14
ATOM 22687 O O . SER A 1 55 ? 7.749 1.111 8.798 1.00 0.00 55 SER A O 14
ATOM 22695 N N . HIS A 1 56 ? 8.854 1.932 10.578 1.00 0.00 56 HIS A N 14
ATOM 22696 C CA . HIS A 1 56 ? 10.126 2.046 9.874 1.00 0.00 56 HIS A CA 14
ATOM 22697 C C . HIS A 1 56 ? 11.278 2.228 10.858 1.00 0.00 56 HIS A C 14
ATOM 22698 O O . HIS A 1 56 ? 11.109 2.754 11.958 1.00 0.00 56 HIS A O 14
ATOM 22713 N N . PRO A 1 57 ? 12.478 1.784 10.454 1.00 0.00 57 PRO A N 14
ATOM 22714 C CA . PRO A 1 57 ? 13.680 1.887 11.286 1.00 0.00 57 PRO A CA 14
ATOM 22715 C C . PRO A 1 57 ? 14.157 3.327 11.440 1.00 0.00 57 PRO A C 14
ATOM 22716 O O . PRO A 1 57 ? 13.715 4.220 10.716 1.00 0.00 57 PRO A O 14
ATOM 22727 N N . THR A 1 58 ? 15.063 3.547 12.388 1.00 0.00 58 THR A N 14
ATOM 22728 C CA . THR A 1 58 ? 15.599 4.879 12.638 1.00 0.00 58 THR A CA 14
ATOM 22729 C C . THR A 1 58 ? 16.507 5.329 11.499 1.00 0.00 58 THR A C 14
ATOM 22730 O O . THR A 1 58 ? 16.611 6.520 11.208 1.00 0.00 58 THR A O 14
ATOM 22741 N N . ASP A 1 59 ? 17.163 4.368 10.857 1.00 0.00 59 ASP A N 14
ATOM 22742 C CA . ASP A 1 59 ? 18.062 4.665 9.748 1.00 0.00 59 ASP A CA 14
ATOM 22743 C C . ASP A 1 59 ? 17.306 5.322 8.597 1.00 0.00 59 ASP A C 14
ATOM 22744 O O . ASP A 1 59 ? 17.890 6.045 7.790 1.00 0.00 59 ASP A O 14
ATOM 22753 N N . TYR A 1 60 ? 16.005 5.065 8.528 1.00 0.00 60 TYR A N 14
ATOM 22754 C CA . TYR A 1 60 ? 15.169 5.628 7.474 1.00 0.00 60 TYR A CA 14
ATOM 22755 C C . TYR A 1 60 ? 14.292 6.751 8.016 1.00 0.00 60 TYR A C 14
ATOM 22756 O O . TYR A 1 60 ? 13.598 6.582 9.019 1.00 0.00 60 TYR A O 14
ATOM 22774 N N . GLN A 1 61 ? 14.328 7.898 7.345 1.00 0.00 61 GLN A N 14
ATOM 22775 C CA . GLN A 1 61 ? 13.536 9.050 7.759 1.00 0.00 61 GLN A CA 14
ATOM 22776 C C . GLN A 1 61 ? 12.056 8.830 7.460 1.00 0.00 61 GLN A C 14
ATOM 22777 O O . GLN A 1 61 ? 11.210 8.943 8.346 1.00 0.00 61 GLN A O 14
ATOM 22791 N N . GLY A 1 62 ? 11.752 8.514 6.205 1.00 0.00 62 GLY A N 14
ATOM 22792 C CA . GLY A 1 62 ? 10.374 8.283 5.812 1.00 0.00 62 GLY A CA 14
ATOM 22793 C C . GLY A 1 62 ? 9.887 9.289 4.787 1.00 0.00 62 GLY A C 14
ATOM 22794 O O . GLY A 1 62 ? 9.327 10.325 5.143 1.00 0.00 62 GLY A O 14
ATOM 22798 N N . GLU A 1 63 ? 10.103 8.983 3.511 1.00 0.00 63 GLU A N 14
ATOM 22799 C CA . GLU A 1 63 ? 9.684 9.870 2.433 1.00 0.00 63 GLU A CA 14
ATOM 22800 C C . GLU A 1 63 ? 8.890 9.106 1.377 1.00 0.00 63 GLU A C 14
ATOM 22801 O O . GLU A 1 63 ? 9.454 8.342 0.594 1.00 0.00 63 GLU A O 14
ATOM 22813 N N . ILE A 1 64 ? 7.578 9.318 1.364 1.00 0.00 64 ILE A N 14
ATOM 22814 C CA . ILE A 1 64 ? 6.707 8.651 0.406 1.00 0.00 64 ILE A CA 14
ATOM 22815 C C . ILE A 1 64 ? 5.586 9.576 -0.056 1.00 0.00 64 ILE A C 14
ATOM 22816 O O . ILE A 1 64 ? 5.106 10.416 0.706 1.00 0.00 64 ILE A O 14
ATOM 22832 N N . LYS A 1 65 ? 5.172 9.416 -1.308 1.00 0.00 65 LYS A N 14
ATOM 22833 C CA . LYS A 1 65 ? 4.105 10.234 -1.872 1.00 0.00 65 LYS A CA 14
ATOM 22834 C C . LYS A 1 65 ? 2.737 9.649 -1.539 1.00 0.00 65 LYS A C 14
ATOM 22835 O O . LYS A 1 65 ? 1.763 9.877 -2.257 1.00 0.00 65 LYS A O 14
ATOM 22854 N N . GLN A 1 66 ? 2.670 8.896 -0.446 1.00 0.00 66 GLN A N 14
ATOM 22855 C CA . GLN A 1 66 ? 1.420 8.280 -0.018 1.00 0.00 66 GLN A CA 14
ATOM 22856 C C . GLN A 1 66 ? 0.694 7.644 -1.200 1.00 0.00 66 GLN A C 14
ATOM 22857 O O . GLN A 1 66 ? -0.526 7.486 -1.180 1.00 0.00 66 GLN A O 14
ATOM 22871 N N . GLY A 1 67 ? 1.454 7.282 -2.229 1.00 0.00 67 GLY A N 14
ATOM 22872 C CA . GLY A 1 67 ? 0.866 6.668 -3.406 1.00 0.00 67 GLY A CA 14
ATOM 22873 C C . GLY A 1 67 ? -0.530 7.185 -3.692 1.00 0.00 67 GLY A C 14
ATOM 22874 O O . GLY A 1 67 ? -1.521 6.545 -3.339 1.00 0.00 67 GLY A O 14
ATOM 22878 N N . HIS A 1 68 ? -0.610 8.346 -4.334 1.00 0.00 68 HIS A N 14
ATOM 22879 C CA . HIS A 1 68 ? -1.895 8.949 -4.667 1.00 0.00 68 HIS A CA 14
ATOM 22880 C C . HIS A 1 68 ? -2.719 8.018 -5.551 1.00 0.00 68 HIS A C 14
ATOM 22881 O O . HIS A 1 68 ? -3.910 8.244 -5.770 1.00 0.00 68 HIS A O 14
ATOM 22896 N N . LYS A 1 69 ? -2.078 6.971 -6.058 1.00 0.00 69 LYS A N 14
ATOM 22897 C CA . LYS A 1 69 ? -2.751 6.004 -6.918 1.00 0.00 69 LYS A CA 14
ATOM 22898 C C . LYS A 1 69 ? -2.888 4.656 -6.218 1.00 0.00 69 LYS A C 14
ATOM 22899 O O . LYS A 1 69 ? -2.532 4.515 -5.048 1.00 0.00 69 LYS A O 14
ATOM 22918 N N . GLN A 1 70 ? -3.405 3.668 -6.942 1.00 0.00 70 GLN A N 14
ATOM 22919 C CA . GLN A 1 70 ? -3.588 2.332 -6.389 1.00 0.00 70 GLN A CA 14
ATOM 22920 C C . GLN A 1 70 ? -2.244 1.639 -6.183 1.00 0.00 70 GLN A C 14
ATOM 22921 O O . GLN A 1 70 ? -2.118 0.739 -5.352 1.00 0.00 70 GLN A O 14
ATOM 22935 N N . THR A 1 71 ? -1.242 2.064 -6.946 1.00 0.00 71 THR A N 14
ATOM 22936 C CA . THR A 1 71 ? 0.091 1.484 -6.849 1.00 0.00 71 THR A CA 14
ATOM 22937 C C . THR A 1 71 ? 1.082 2.479 -6.254 1.00 0.00 71 THR A C 14
ATOM 22938 O O . THR A 1 71 ? 0.980 3.685 -6.484 1.00 0.00 71 THR A O 14
ATOM 22949 N N . LEU A 1 72 ? 2.039 1.967 -5.488 1.00 0.00 72 LEU A N 14
ATOM 22950 C CA . LEU A 1 72 ? 3.050 2.811 -4.860 1.00 0.00 72 LEU A CA 14
ATOM 22951 C C . LEU A 1 72 ? 4.454 2.328 -5.206 1.00 0.00 72 LEU A C 14
ATOM 22952 O O . LEU A 1 72 ? 4.809 1.180 -4.942 1.00 0.00 72 LEU A O 14
ATOM 22968 N N . ASN A 1 73 ? 5.251 3.214 -5.795 1.00 0.00 73 ASN A N 14
ATOM 22969 C CA . ASN A 1 73 ? 6.618 2.878 -6.176 1.00 0.00 73 ASN A CA 14
ATOM 22970 C C . ASN A 1 73 ? 7.624 3.634 -5.313 1.00 0.00 73 ASN A C 14
ATOM 22971 O O . ASN A 1 73 ? 7.508 4.845 -5.121 1.00 0.00 73 ASN A O 14
ATOM 22982 N N . LEU A 1 74 ? 8.611 2.912 -4.795 1.00 0.00 74 LEU A N 14
ATOM 22983 C CA . LEU A 1 74 ? 9.639 3.513 -3.952 1.00 0.00 74 LEU A CA 14
ATOM 22984 C C . LEU A 1 74 ? 11.019 3.357 -4.582 1.00 0.00 74 LEU A C 14
ATOM 22985 O O . LEU A 1 74 ? 11.219 2.523 -5.465 1.00 0.00 74 LEU A O 14
ATOM 23001 N N . SER A 1 75 ? 11.970 4.163 -4.119 1.00 0.00 75 SER A N 14
ATOM 23002 C CA . SER A 1 75 ? 13.332 4.116 -4.638 1.00 0.00 75 SER A CA 14
ATOM 23003 C C . SER A 1 75 ? 14.341 4.461 -3.548 1.00 0.00 75 SER A C 14
ATOM 23004 O O . SER A 1 75 ? 13.966 4.768 -2.416 1.00 0.00 75 SER A O 14
ATOM 23012 N N . GLN A 1 76 ? 15.622 4.409 -3.898 1.00 0.00 76 GLN A N 14
ATOM 23013 C CA . GLN A 1 76 ? 16.686 4.715 -2.949 1.00 0.00 76 GLN A CA 14
ATOM 23014 C C . GLN A 1 76 ? 16.346 4.185 -1.560 1.00 0.00 76 GLN A C 14
ATOM 23015 O O . GLN A 1 76 ? 16.672 4.809 -0.549 1.00 0.00 76 GLN A O 14
ATOM 23029 N N . LEU A 1 77 ? 15.689 3.032 -1.517 1.00 0.00 77 LEU A N 14
ATOM 23030 C CA . LEU A 1 77 ? 15.304 2.417 -0.251 1.00 0.00 77 LEU A CA 14
ATOM 23031 C C . LEU A 1 77 ? 16.504 1.758 0.421 1.00 0.00 77 LEU A C 14
ATOM 23032 O O . LEU A 1 77 ? 17.213 0.962 -0.194 1.00 0.00 77 LEU A O 14
ATOM 23048 N N . SER A 1 78 ? 16.723 2.093 1.689 1.00 0.00 78 SER A N 14
ATOM 23049 C CA . SER A 1 78 ? 17.838 1.535 2.445 1.00 0.00 78 SER A CA 14
ATOM 23050 C C . SER A 1 78 ? 17.468 0.178 3.037 1.00 0.00 78 SER A C 14
ATOM 23051 O O . SER A 1 78 ? 16.377 -0.339 2.799 1.00 0.00 78 SER A O 14
ATOM 23059 N N . VAL A 1 79 ? 18.386 -0.393 3.811 1.00 0.00 79 VAL A N 14
ATOM 23060 C CA . VAL A 1 79 ? 18.157 -1.688 4.439 1.00 0.00 79 VAL A CA 14
ATOM 23061 C C . VAL A 1 79 ? 17.316 -1.546 5.703 1.00 0.00 79 VAL A C 14
ATOM 23062 O O . VAL A 1 79 ? 17.666 -0.796 6.613 1.00 0.00 79 VAL A O 14
ATOM 23075 N N . GLY A 1 80 ? 16.203 -2.272 5.751 1.00 0.00 80 GLY A N 14
ATOM 23076 C CA . GLY A 1 80 ? 15.328 -2.212 6.908 1.00 0.00 80 GLY A CA 14
ATOM 23077 C C . GLY A 1 80 ? 13.903 -2.609 6.578 1.00 0.00 80 GLY A C 14
ATOM 23078 O O . GLY A 1 80 ? 13.539 -2.730 5.407 1.00 0.00 80 GLY A O 14
ATOM 23082 N N . LEU A 1 81 ? 13.093 -2.813 7.611 1.00 0.00 81 LEU A N 14
ATOM 23083 C CA . LEU A 1 81 ? 11.699 -3.200 7.426 1.00 0.00 81 LEU A CA 14
ATOM 23084 C C . LEU A 1 81 ? 10.802 -1.971 7.316 1.00 0.00 81 LEU A C 14
ATOM 23085 O O . LEU A 1 81 ? 10.779 -1.125 8.211 1.00 0.00 81 LEU A O 14
ATOM 23101 N N . TYR A 1 82 ? 10.065 -1.880 6.215 1.00 0.00 82 TYR A N 14
ATOM 23102 C CA . TYR A 1 82 ? 9.166 -0.754 5.988 1.00 0.00 82 TYR A CA 14
ATOM 23103 C C . TYR A 1 82 ? 7.736 -1.235 5.762 1.00 0.00 82 TYR A C 14
ATOM 23104 O O . TYR A 1 82 ? 7.476 -2.053 4.879 1.00 0.00 82 TYR A O 14
ATOM 23122 N N . VAL A 1 83 ? 6.812 -0.720 6.567 1.00 0.00 83 VAL A N 14
ATOM 23123 C CA . VAL A 1 83 ? 5.407 -1.095 6.455 1.00 0.00 83 VAL A CA 14
ATOM 23124 C C . VAL A 1 83 ? 4.579 0.045 5.871 1.00 0.00 83 VAL A C 14
ATOM 23125 O O . VAL A 1 83 ? 4.588 1.162 6.388 1.00 0.00 83 VAL A O 14
ATOM 23138 N N . PHE A 1 84 ? 3.864 -0.245 4.789 1.00 0.00 84 PHE A N 14
ATOM 23139 C CA . PHE A 1 84 ? 3.030 0.755 4.133 1.00 0.00 84 PHE A CA 14
ATOM 23140 C C . PHE A 1 84 ? 1.550 0.442 4.328 1.00 0.00 84 PHE A C 14
ATOM 23141 O O . PHE A 1 84 ? 1.075 -0.631 3.955 1.00 0.00 84 PHE A O 14
ATOM 23158 N N . LYS A 1 85 ? 0.824 1.387 4.917 1.00 0.00 85 LYS A N 14
ATOM 23159 C CA . LYS A 1 85 ? -0.603 1.215 5.163 1.00 0.00 85 LYS A CA 14
ATOM 23160 C C . LYS A 1 85 ? -1.429 1.971 4.128 1.00 0.00 85 LYS A C 14
ATOM 23161 O O . LYS A 1 85 ? -1.348 3.196 4.030 1.00 0.00 85 LYS A O 14
ATOM 23180 N N . VAL A 1 86 ? -2.223 1.235 3.357 1.00 0.00 86 VAL A N 14
ATOM 23181 C CA . VAL A 1 86 ? -3.065 1.837 2.331 1.00 0.00 86 VAL A CA 14
ATOM 23182 C C . VAL A 1 86 ? -4.488 2.042 2.839 1.00 0.00 86 VAL A C 14
ATOM 23183 O O . VAL A 1 86 ? -5.325 1.142 2.757 1.00 0.00 86 VAL A O 14
ATOM 23196 N N . THR A 1 87 ? -4.757 3.233 3.363 1.00 0.00 87 THR A N 14
ATOM 23197 C CA . THR A 1 87 ? -6.079 3.558 3.885 1.00 0.00 87 THR A CA 14
ATOM 23198 C C . THR A 1 87 ? -7.036 3.937 2.761 1.00 0.00 87 THR A C 14
ATOM 23199 O O . THR A 1 87 ? -6.893 4.989 2.138 1.00 0.00 87 THR A O 14
ATOM 23210 N N . VAL A 1 88 ? -8.015 3.073 2.506 1.00 0.00 88 VAL A N 14
ATOM 23211 C CA . VAL A 1 88 ? -8.997 3.319 1.458 1.00 0.00 88 VAL A CA 14
ATOM 23212 C C . VAL A 1 88 ? -10.411 3.354 2.027 1.00 0.00 88 VAL A C 14
ATOM 23213 O O . VAL A 1 88 ? -10.950 2.329 2.442 1.00 0.00 88 VAL A O 14
ATOM 23226 N N . SER A 1 89 ? -11.007 4.542 2.043 1.00 0.00 89 SER A N 14
ATOM 23227 C CA . SER A 1 89 ? -12.358 4.713 2.565 1.00 0.00 89 SER A CA 14
ATOM 23228 C C . SER A 1 89 ? -13.214 5.529 1.601 1.00 0.00 89 SER A C 14
ATOM 23229 O O . SER A 1 89 ? -12.694 6.210 0.716 1.00 0.00 89 SER A O 14
ATOM 23237 N N . SER A 1 90 ? -14.529 5.454 1.779 1.00 0.00 90 SER A N 14
ATOM 23238 C CA . SER A 1 90 ? -15.458 6.182 0.923 1.00 0.00 90 SER A CA 14
ATOM 23239 C C . SER A 1 90 ? -16.503 6.918 1.757 1.00 0.00 90 SER A C 14
ATOM 23240 O O . SER A 1 90 ? -16.525 6.805 2.982 1.00 0.00 90 SER A O 14
ATOM 23248 N N . GLU A 1 91 ? -17.366 7.672 1.083 1.00 0.00 91 GLU A N 14
ATOM 23249 C CA . GLU A 1 91 ? -18.412 8.427 1.762 1.00 0.00 91 GLU A CA 14
ATOM 23250 C C . GLU A 1 91 ? -19.284 7.506 2.611 1.00 0.00 91 GLU A C 14
ATOM 23251 O O . GLU A 1 91 ? -19.833 7.920 3.631 1.00 0.00 91 GLU A O 14
ATOM 23263 N N . ASN A 1 92 ? -19.407 6.254 2.180 1.00 0.00 92 ASN A N 14
ATOM 23264 C CA . ASN A 1 92 ? -20.212 5.274 2.899 1.00 0.00 92 ASN A CA 14
ATOM 23265 C C . ASN A 1 92 ? -19.467 3.950 3.033 1.00 0.00 92 ASN A C 14
ATOM 23266 O O . ASN A 1 92 ? -20.075 2.880 3.020 1.00 0.00 92 ASN A O 14
ATOM 23277 N N . ALA A 1 93 ? -18.147 4.031 3.162 1.00 0.00 93 ALA A N 14
ATOM 23278 C CA . ALA A 1 93 ? -17.318 2.840 3.301 1.00 0.00 93 ALA A CA 14
ATOM 23279 C C . ALA A 1 93 ? -16.035 3.149 4.063 1.00 0.00 93 ALA A C 14
ATOM 23280 O O . ALA A 1 93 ? -15.741 4.308 4.360 1.00 0.00 93 ALA A O 14
ATOM 23287 N N . PHE A 1 94 ? -15.273 2.107 4.379 1.00 0.00 94 PHE A N 14
ATOM 23288 C CA . PHE A 1 94 ? -14.021 2.268 5.108 1.00 0.00 94 PHE A CA 14
ATOM 23289 C C . PHE A 1 94 ? -13.192 0.988 5.055 1.00 0.00 94 PHE A C 14
ATOM 23290 O O . PHE A 1 94 ? -13.661 -0.084 5.435 1.00 0.00 94 PHE A O 14
ATOM 23307 N N . GLY A 1 95 ? -11.956 1.110 4.580 1.00 0.00 95 GLY A N 14
ATOM 23308 C CA . GLY A 1 95 ? -11.081 -0.044 4.485 1.00 0.00 95 GLY A CA 14
ATOM 23309 C C . GLY A 1 95 ? -9.614 0.336 4.520 1.00 0.00 95 GLY A C 14
ATOM 23310 O O . GLY A 1 95 ? -9.261 1.493 4.296 1.00 0.00 95 GLY A O 14
ATOM 23314 N N . GLU A 1 96 ? -8.758 -0.641 4.804 1.00 0.00 96 GLU A N 14
ATOM 23315 C CA . GLU A 1 96 ? -7.321 -0.400 4.869 1.00 0.00 96 GLU A CA 14
ATOM 23316 C C . GLU A 1 96 ? -6.549 -1.717 4.880 1.00 0.00 96 GLU A C 14
ATOM 23317 O O . GLU A 1 96 ? -7.104 -2.772 5.185 1.00 0.00 96 GLU A O 14
ATOM 23329 N N . GLY A 1 97 ? -5.264 -1.646 4.545 1.00 0.00 97 GLY A N 14
ATOM 23330 C CA . GLY A 1 97 ? -4.437 -2.838 4.522 1.00 0.00 97 GLY A CA 14
ATOM 23331 C C . GLY A 1 97 ? -3.053 -2.595 5.091 1.00 0.00 97 GLY A C 14
ATOM 23332 O O . GLY A 1 97 ? -2.706 -1.465 5.435 1.00 0.00 97 GLY A O 14
ATOM 23336 N N . PHE A 1 98 ? -2.261 -3.657 5.192 1.00 0.00 98 PHE A N 14
ATOM 23337 C CA . PHE A 1 98 ? -0.908 -3.554 5.725 1.00 0.00 98 PHE A CA 14
ATOM 23338 C C . PHE A 1 98 ? 0.058 -4.427 4.930 1.00 0.00 98 PHE A C 14
ATOM 23339 O O . PHE A 1 98 ? -0.189 -5.615 4.721 1.00 0.00 98 PHE A O 14
ATOM 23356 N N . VAL A 1 99 ? 1.160 -3.828 4.488 1.00 0.00 99 VAL A N 14
ATOM 23357 C CA . VAL A 1 99 ? 2.165 -4.550 3.716 1.00 0.00 99 VAL A CA 14
ATOM 23358 C C . VAL A 1 99 ? 3.573 -4.112 4.102 1.00 0.00 99 VAL A C 14
ATOM 23359 O O . VAL A 1 99 ? 3.887 -2.923 4.099 1.00 0.00 99 VAL A O 14
ATOM 23372 N N . ASN A 1 100 ? 4.419 -5.083 4.433 1.00 0.00 100 ASN A N 14
ATOM 23373 C CA . ASN A 1 100 ? 5.795 -4.798 4.821 1.00 0.00 100 ASN A CA 14
ATOM 23374 C C . ASN A 1 100 ? 6.762 -5.144 3.693 1.00 0.00 100 ASN A C 14
ATOM 23375 O O . ASN A 1 100 ? 6.490 -6.024 2.876 1.00 0.00 100 ASN A O 14
ATOM 23386 N N . VAL A 1 101 ? 7.892 -4.445 3.654 1.00 0.00 101 VAL A N 14
ATOM 23387 C CA . VAL A 1 101 ? 8.900 -4.679 2.627 1.00 0.00 101 VAL A CA 14
ATOM 23388 C C . VAL A 1 101 ? 10.305 -4.641 3.218 1.00 0.00 101 VAL A C 14
ATOM 23389 O O . VAL A 1 101 ? 10.700 -3.660 3.848 1.00 0.00 101 VAL A O 14
ATOM 23402 N N . THR A 1 102 ? 11.058 -5.717 3.009 1.00 0.00 102 THR A N 14
ATOM 23403 C CA . THR A 1 102 ? 12.419 -5.808 3.522 1.00 0.00 102 THR A CA 14
ATOM 23404 C C . THR A 1 102 ? 13.439 -5.507 2.429 1.00 0.00 102 THR A C 14
ATOM 23405 O O . THR A 1 102 ? 13.277 -5.924 1.282 1.00 0.00 102 THR A O 14
ATOM 23416 N N . VAL A 1 103 ? 14.491 -4.780 2.792 1.00 0.00 103 VAL A N 14
ATOM 23417 C CA . VAL A 1 103 ? 15.539 -4.424 1.843 1.00 0.00 103 VAL A CA 14
ATOM 23418 C C . VAL A 1 103 ? 16.882 -5.014 2.260 1.00 0.00 103 VAL A C 14
ATOM 23419 O O . VAL A 1 103 ? 17.625 -4.409 3.034 1.00 0.00 103 VAL A O 14
ATOM 23432 N N . LYS A 1 104 ? 17.188 -6.198 1.742 1.00 0.00 104 LYS A N 14
ATOM 23433 C CA . LYS A 1 104 ? 18.442 -6.871 2.058 1.00 0.00 104 LYS A CA 14
ATOM 23434 C C . LYS A 1 104 ? 19.631 -6.100 1.493 1.00 0.00 104 LYS A C 14
ATOM 23435 O O . LYS A 1 104 ? 19.529 -5.414 0.475 1.00 0.00 104 LYS A O 14
ATOM 23454 N N . PRO A 1 105 ? 20.785 -6.213 2.166 1.00 0.00 105 PRO A N 14
ATOM 23455 C CA . PRO A 1 105 ? 22.016 -5.535 1.747 1.00 0.00 105 PRO A CA 14
ATOM 23456 C C . PRO A 1 105 ? 22.593 -6.122 0.464 1.00 0.00 105 PRO A C 14
ATOM 23457 O O . PRO A 1 105 ? 22.355 -7.285 0.140 1.00 0.00 105 PRO A O 14
ATOM 23468 N N . ALA A 1 106 ? 23.352 -5.309 -0.264 1.00 0.00 106 ALA A N 14
ATOM 23469 C CA . ALA A 1 106 ? 23.965 -5.749 -1.511 1.00 0.00 106 ALA A CA 14
ATOM 23470 C C . ALA A 1 106 ? 25.128 -6.700 -1.246 1.00 0.00 106 ALA A C 14
ATOM 23471 O O . ALA A 1 106 ? 26.141 -6.310 -0.666 1.00 0.00 106 ALA A O 14
ATOM 23478 N N . ARG A 1 107 ? 24.974 -7.949 -1.674 1.00 0.00 107 ARG A N 14
ATOM 23479 C CA . ARG A 1 107 ? 26.010 -8.956 -1.480 1.00 0.00 107 ARG A CA 14
ATOM 23480 C C . ARG A 1 107 ? 26.598 -9.395 -2.818 1.00 0.00 107 ARG A C 14
ATOM 23481 O O . ARG A 1 107 ? 27.806 -9.602 -2.939 1.00 0.00 107 ARG A O 14
ATOM 23502 N N . SER A 1 108 ? 25.736 -9.535 -3.820 1.00 0.00 108 SER A N 14
ATOM 23503 C CA . SER A 1 108 ? 26.169 -9.954 -5.148 1.00 0.00 108 SER A CA 14
ATOM 23504 C C . SER A 1 108 ? 27.039 -8.883 -5.798 1.00 0.00 108 SER A C 14
ATOM 23505 O O . SER A 1 108 ? 26.556 -7.815 -6.170 1.00 0.00 108 SER A O 14
ATOM 23513 N N . GLY A 1 109 ? 28.329 -9.178 -5.932 1.00 0.00 109 GLY A N 14
ATOM 23514 C CA . GLY A 1 109 ? 29.248 -8.232 -6.537 1.00 0.00 109 GLY A CA 14
ATOM 23515 C C . GLY A 1 109 ? 30.007 -8.827 -7.706 1.00 0.00 109 GLY A C 14
ATOM 23516 O O . GLY A 1 109 ? 29.578 -9.806 -8.318 1.00 0.00 109 GLY A O 14
ATOM 23520 N N . PRO A 1 110 ? 31.161 -8.228 -8.034 1.00 0.00 110 PRO A N 14
ATOM 23521 C CA . PRO A 1 110 ? 32.004 -8.687 -9.142 1.00 0.00 110 PRO A CA 14
ATOM 23522 C C . PRO A 1 110 ? 32.670 -10.027 -8.847 1.00 0.00 110 PRO A C 14
ATOM 23523 O O . PRO A 1 110 ? 33.485 -10.137 -7.931 1.00 0.00 110 PRO A O 14
ATOM 23534 N N . SER A 1 111 ? 32.318 -11.042 -9.628 1.00 0.00 111 SER A N 14
ATOM 23535 C CA . SER A 1 111 ? 32.879 -12.376 -9.448 1.00 0.00 111 SER A CA 14
ATOM 23536 C C . SER A 1 111 ? 32.797 -13.180 -10.742 1.00 0.00 111 SER A C 14
ATOM 23537 O O . SER A 1 111 ? 31.744 -13.252 -11.375 1.00 0.00 111 SER A O 14
ATOM 23545 N N . SER A 1 112 ? 33.917 -13.782 -11.130 1.00 0.00 112 SER A N 14
ATOM 23546 C CA . SER A 1 112 ? 33.974 -14.578 -12.350 1.00 0.00 112 SER A CA 14
ATOM 23547 C C . SER A 1 112 ? 33.893 -16.067 -12.032 1.00 0.00 112 SER A C 14
ATOM 23548 O O . SER A 1 112 ? 34.632 -16.575 -11.190 1.00 0.00 112 SER A O 14
ATOM 23556 N N . GLY A 1 113 ? 32.987 -16.763 -12.713 1.00 0.00 113 GLY A N 14
ATOM 23557 C CA . GLY A 1 113 ? 32.824 -18.188 -12.489 1.00 0.00 113 GLY A CA 14
ATOM 23558 C C . GLY A 1 113 ? 33.623 -19.024 -13.470 1.00 0.00 113 GLY A C 14
ATOM 23559 O O . GLY A 1 113 ? 33.196 -20.110 -13.862 1.00 0.00 113 GLY A O 14
ATOM 23563 N N . GLY A 1 1 ? -36.629 13.162 14.324 1.00 0.00 1 GLY A N 15
ATOM 23564 C CA . GLY A 1 1 ? -35.794 13.245 15.508 1.00 0.00 1 GLY A CA 15
ATOM 23565 C C . GLY A 1 1 ? -34.629 12.277 15.465 1.00 0.00 1 GLY A C 15
ATOM 23566 O O . GLY A 1 1 ? -34.749 11.131 15.899 1.00 0.00 1 GLY A O 15
ATOM 23570 N N . SER A 1 2 ? -33.498 12.737 14.938 1.00 0.00 2 SER A N 15
ATOM 23571 C CA . SER A 1 2 ? -32.308 11.901 14.835 1.00 0.00 2 SER A CA 15
ATOM 23572 C C . SER A 1 2 ? -31.647 11.726 16.199 1.00 0.00 2 SER A C 15
ATOM 23573 O O . SER A 1 2 ? -31.427 12.696 16.924 1.00 0.00 2 SER A O 15
ATOM 23581 N N . SER A 1 3 ? -31.332 10.480 16.541 1.00 0.00 3 SER A N 15
ATOM 23582 C CA . SER A 1 3 ? -30.700 10.176 17.819 1.00 0.00 3 SER A CA 15
ATOM 23583 C C . SER A 1 3 ? -30.022 8.810 17.778 1.00 0.00 3 SER A C 15
ATOM 23584 O O . SER A 1 3 ? -30.644 7.806 17.433 1.00 0.00 3 SER A O 15
ATOM 23592 N N . GLY A 1 4 ? -28.741 8.780 18.133 1.00 0.00 4 GLY A N 15
ATOM 23593 C CA . GLY A 1 4 ? -27.998 7.534 18.129 1.00 0.00 4 GLY A CA 15
ATOM 23594 C C . GLY A 1 4 ? -26.502 7.750 18.026 1.00 0.00 4 GLY A C 15
ATOM 23595 O O . GLY A 1 4 ? -26.001 8.191 16.992 1.00 0.00 4 GLY A O 15
ATOM 23599 N N . SER A 1 5 ? -25.785 7.442 19.102 1.00 0.00 5 SER A N 15
ATOM 23600 C CA . SER A 1 5 ? -24.337 7.610 19.131 1.00 0.00 5 SER A CA 15
ATOM 23601 C C . SER A 1 5 ? -23.643 6.477 18.381 1.00 0.00 5 SER A C 15
ATOM 23602 O O . SER A 1 5 ? -23.716 5.316 18.782 1.00 0.00 5 SER A O 15
ATOM 23610 N N . SER A 1 6 ? -22.970 6.824 17.288 1.00 0.00 6 SER A N 15
ATOM 23611 C CA . SER A 1 6 ? -22.266 5.837 16.478 1.00 0.00 6 SER A CA 15
ATOM 23612 C C . SER A 1 6 ? -23.017 4.509 16.467 1.00 0.00 6 SER A C 15
ATOM 23613 O O . SER A 1 6 ? -22.413 3.441 16.560 1.00 0.00 6 SER A O 15
ATOM 23621 N N . GLY A 1 7 ? -24.339 4.584 16.350 1.00 0.00 7 GLY A N 15
ATOM 23622 C CA . GLY A 1 7 ? -25.152 3.382 16.329 1.00 0.00 7 GLY A CA 15
ATOM 23623 C C . GLY A 1 7 ? -25.526 2.961 14.921 1.00 0.00 7 GLY A C 15
ATOM 23624 O O . GLY A 1 7 ? -24.838 2.160 14.287 1.00 0.00 7 GLY A O 15
ATOM 23628 N N . PRO A 1 8 ? -26.641 3.505 14.413 1.00 0.00 8 PRO A N 15
ATOM 23629 C CA . PRO A 1 8 ? -27.132 3.194 13.067 1.00 0.00 8 PRO A CA 15
ATOM 23630 C C . PRO A 1 8 ? -26.236 3.771 11.976 1.00 0.00 8 PRO A C 15
ATOM 23631 O O . PRO A 1 8 ? -26.526 3.640 10.787 1.00 0.00 8 PRO A O 15
ATOM 23642 N N . ARG A 1 9 ? -25.146 4.410 12.389 1.00 0.00 9 ARG A N 15
ATOM 23643 C CA . ARG A 1 9 ? -24.208 5.008 11.446 1.00 0.00 9 ARG A CA 15
ATOM 23644 C C . ARG A 1 9 ? -23.045 4.061 11.162 1.00 0.00 9 ARG A C 15
ATOM 23645 O O . ARG A 1 9 ? -22.051 4.045 11.888 1.00 0.00 9 ARG A O 15
ATOM 23666 N N . THR A 1 10 ? -23.177 3.272 10.100 1.00 0.00 10 THR A N 15
ATOM 23667 C CA . THR A 1 10 ? -22.140 2.321 9.721 1.00 0.00 10 THR A CA 15
ATOM 23668 C C . THR A 1 10 ? -21.840 2.401 8.228 1.00 0.00 10 THR A C 15
ATOM 23669 O O . THR A 1 10 ? -22.709 2.751 7.428 1.00 0.00 10 THR A O 15
ATOM 23680 N N . VAL A 1 11 ? -20.606 2.074 7.858 1.00 0.00 11 VAL A N 15
ATOM 23681 C CA . VAL A 1 11 ? -20.193 2.107 6.461 1.00 0.00 11 VAL A CA 15
ATOM 23682 C C . VAL A 1 11 ? -19.923 0.702 5.934 1.00 0.00 11 VAL A C 15
ATOM 23683 O O . VAL A 1 11 ? -19.882 -0.262 6.698 1.00 0.00 11 VAL A O 15
ATOM 23696 N N . LYS A 1 12 ? -19.739 0.593 4.623 1.00 0.00 12 LYS A N 15
ATOM 23697 C CA . LYS A 1 12 ? -19.472 -0.694 3.991 1.00 0.00 12 LYS A CA 15
ATOM 23698 C C . LYS A 1 12 ? -18.128 -1.254 4.447 1.00 0.00 12 LYS A C 15
ATOM 23699 O O . LYS A 1 12 ? -17.178 -0.505 4.673 1.00 0.00 12 LYS A O 15
ATOM 23718 N N . GLU A 1 13 ? -18.056 -2.575 4.578 1.00 0.00 13 GLU A N 15
ATOM 23719 C CA . GLU A 1 13 ? -16.828 -3.234 5.006 1.00 0.00 13 GLU A CA 15
ATOM 23720 C C . GLU A 1 13 ? -16.024 -3.720 3.804 1.00 0.00 13 GLU A C 15
ATOM 23721 O O . GLU A 1 13 ? -16.241 -4.824 3.302 1.00 0.00 13 GLU A O 15
ATOM 23733 N N . LEU A 1 14 ? -15.095 -2.888 3.345 1.00 0.00 14 LEU A N 15
ATOM 23734 C CA . LEU A 1 14 ? -14.258 -3.231 2.201 1.00 0.00 14 LEU A CA 15
ATOM 23735 C C . LEU A 1 14 ? -13.060 -4.069 2.635 1.00 0.00 14 LEU A C 15
ATOM 23736 O O . LEU A 1 14 ? -12.530 -3.894 3.733 1.00 0.00 14 LEU A O 15
ATOM 23752 N N . THR A 1 15 ? -12.634 -4.980 1.765 1.00 0.00 15 THR A N 15
ATOM 23753 C CA . THR A 1 15 ? -11.498 -5.845 2.057 1.00 0.00 15 THR A CA 15
ATOM 23754 C C . THR A 1 15 ? -10.241 -5.360 1.344 1.00 0.00 15 THR A C 15
ATOM 23755 O O . THR A 1 15 ? -9.981 -5.733 0.200 1.00 0.00 15 THR A O 15
ATOM 23766 N N . VAL A 1 16 ? -9.463 -4.526 2.027 1.00 0.00 16 VAL A N 15
ATOM 23767 C CA . VAL A 1 16 ? -8.231 -3.992 1.460 1.00 0.00 16 VAL A CA 15
ATOM 23768 C C . VAL A 1 16 ? -7.076 -4.973 1.629 1.00 0.00 16 VAL A C 15
ATOM 23769 O O . VAL A 1 16 ? -6.740 -5.365 2.746 1.00 0.00 16 VAL A O 15
ATOM 23782 N N . SER A 1 17 ? -6.472 -5.366 0.512 1.00 0.00 17 SER A N 15
ATOM 23783 C CA . SER A 1 17 ? -5.356 -6.304 0.537 1.00 0.00 17 SER A CA 15
ATOM 23784 C C . SER A 1 17 ? -4.304 -5.924 -0.500 1.00 0.00 17 SER A C 15
ATOM 23785 O O . SER A 1 17 ? -4.606 -5.784 -1.685 1.00 0.00 17 SER A O 15
ATOM 23793 N N . ALA A 1 18 ? -3.066 -5.758 -0.045 1.00 0.00 18 ALA A N 15
ATOM 23794 C CA . ALA A 1 18 ? -1.968 -5.396 -0.932 1.00 0.00 18 ALA A CA 15
ATOM 23795 C C . ALA A 1 18 ? -1.436 -6.617 -1.674 1.00 0.00 18 ALA A C 15
ATOM 23796 O O . ALA A 1 18 ? -1.070 -6.533 -2.846 1.00 0.00 18 ALA A O 15
ATOM 23803 N N . GLY A 1 19 ? -1.396 -7.753 -0.984 1.00 0.00 19 GLY A N 15
ATOM 23804 C CA . GLY A 1 19 ? -0.907 -8.975 -1.594 1.00 0.00 19 GLY A CA 15
ATOM 23805 C C . GLY A 1 19 ? -0.126 -9.837 -0.621 1.00 0.00 19 GLY A C 15
ATOM 23806 O O . GLY A 1 19 ? -0.647 -10.823 -0.099 1.00 0.00 19 GLY A O 15
ATOM 23810 N N . ASP A 1 20 ? 1.126 -9.466 -0.378 1.00 0.00 20 ASP A N 15
ATOM 23811 C CA . ASP A 1 20 ? 1.980 -10.213 0.538 1.00 0.00 20 ASP A CA 15
ATOM 23812 C C . ASP A 1 20 ? 3.317 -9.505 0.733 1.00 0.00 20 ASP A C 15
ATOM 23813 O O . ASP A 1 20 ? 3.711 -8.667 -0.077 1.00 0.00 20 ASP A O 15
ATOM 23822 N N . ASN A 1 21 ? 4.010 -9.847 1.814 1.00 0.00 21 ASN A N 15
ATOM 23823 C CA . ASN A 1 21 ? 5.303 -9.243 2.117 1.00 0.00 21 ASN A CA 15
ATOM 23824 C C . ASN A 1 21 ? 6.235 -9.323 0.912 1.00 0.00 21 ASN A C 15
ATOM 23825 O O . ASN A 1 21 ? 6.300 -10.346 0.229 1.00 0.00 21 ASN A O 15
ATOM 23836 N N . LEU A 1 22 ? 6.957 -8.237 0.658 1.00 0.00 22 LEU A N 15
ATOM 23837 C CA . LEU A 1 22 ? 7.888 -8.183 -0.464 1.00 0.00 22 LEU A CA 15
ATOM 23838 C C . LEU A 1 22 ? 9.316 -7.960 0.023 1.00 0.00 22 LEU A C 15
ATOM 23839 O O . LEU A 1 22 ? 9.562 -7.121 0.890 1.00 0.00 22 LEU A O 15
ATOM 23855 N N . ILE A 1 23 ? 10.253 -8.714 -0.541 1.00 0.00 23 ILE A N 15
ATOM 23856 C CA . ILE A 1 23 ? 11.657 -8.596 -0.166 1.00 0.00 23 ILE A CA 15
ATOM 23857 C C . ILE A 1 23 ? 12.521 -8.247 -1.373 1.00 0.00 23 ILE A C 15
ATOM 23858 O O . ILE A 1 23 ? 12.412 -8.873 -2.428 1.00 0.00 23 ILE A O 15
ATOM 23874 N N . ILE A 1 24 ? 13.379 -7.247 -1.210 1.00 0.00 24 ILE A N 15
ATOM 23875 C CA . ILE A 1 24 ? 14.264 -6.817 -2.286 1.00 0.00 24 ILE A CA 15
ATOM 23876 C C . ILE A 1 24 ? 15.727 -6.904 -1.862 1.00 0.00 24 ILE A C 15
ATOM 23877 O O . ILE A 1 24 ? 16.037 -6.990 -0.673 1.00 0.00 24 ILE A O 15
ATOM 23893 N N . THR A 1 25 ? 16.624 -6.879 -2.843 1.00 0.00 25 THR A N 15
ATOM 23894 C CA . THR A 1 25 ? 18.054 -6.955 -2.573 1.00 0.00 25 THR A CA 15
ATOM 23895 C C . THR A 1 25 ? 18.814 -5.870 -3.327 1.00 0.00 25 THR A C 15
ATOM 23896 O O . THR A 1 25 ? 18.684 -5.738 -4.545 1.00 0.00 25 THR A O 15
ATOM 23907 N N . LEU A 1 26 ? 19.607 -5.094 -2.597 1.00 0.00 26 LEU A N 15
ATOM 23908 C CA . LEU A 1 26 ? 20.390 -4.019 -3.198 1.00 0.00 26 LEU A CA 15
ATOM 23909 C C . LEU A 1 26 ? 21.169 -4.523 -4.408 1.00 0.00 26 LEU A C 15
ATOM 23910 O O . LEU A 1 26 ? 21.448 -5.715 -4.545 1.00 0.00 26 LEU A O 15
ATOM 23926 N N . PRO A 1 27 ? 21.530 -3.597 -5.308 1.00 0.00 27 PRO A N 15
ATOM 23927 C CA . PRO A 1 27 ? 21.202 -2.176 -5.156 1.00 0.00 27 PRO A CA 15
ATOM 23928 C C . PRO A 1 27 ? 19.712 -1.903 -5.328 1.00 0.00 27 PRO A C 15
ATOM 23929 O O . PRO A 1 27 ? 19.211 -0.857 -4.913 1.00 0.00 27 PRO A O 15
ATOM 23940 N N . ASP A 1 28 ? 19.009 -2.849 -5.940 1.00 0.00 28 ASP A N 15
ATOM 23941 C CA . ASP A 1 28 ? 17.575 -2.711 -6.166 1.00 0.00 28 ASP A CA 15
ATOM 23942 C C . ASP A 1 28 ? 16.865 -2.266 -4.891 1.00 0.00 28 ASP A C 15
ATOM 23943 O O . ASP A 1 28 ? 16.593 -3.076 -4.005 1.00 0.00 28 ASP A O 15
ATOM 23952 N N . ASN A 1 29 ? 16.569 -0.973 -4.804 1.00 0.00 29 ASN A N 15
ATOM 23953 C CA . ASN A 1 29 ? 15.892 -0.420 -3.637 1.00 0.00 29 ASN A CA 15
ATOM 23954 C C . ASN A 1 29 ? 14.557 0.207 -4.028 1.00 0.00 29 ASN A C 15
ATOM 23955 O O . ASN A 1 29 ? 14.056 1.099 -3.345 1.00 0.00 29 ASN A O 15
ATOM 23966 N N . GLU A 1 30 ? 13.987 -0.269 -5.131 1.00 0.00 30 GLU A N 15
ATOM 23967 C CA . GLU A 1 30 ? 12.710 0.246 -5.612 1.00 0.00 30 GLU A CA 15
ATOM 23968 C C . GLU A 1 30 ? 11.673 -0.870 -5.703 1.00 0.00 30 GLU A C 15
ATOM 23969 O O . GLU A 1 30 ? 11.968 -1.970 -6.170 1.00 0.00 30 GLU A O 15
ATOM 23981 N N . VAL A 1 31 ? 10.458 -0.578 -5.251 1.00 0.00 31 VAL A N 15
ATOM 23982 C CA . VAL A 1 31 ? 9.376 -1.556 -5.280 1.00 0.00 31 VAL A CA 15
ATOM 23983 C C . VAL A 1 31 ? 8.041 -0.889 -5.591 1.00 0.00 31 VAL A C 15
ATOM 23984 O O . VAL A 1 31 ? 7.808 0.260 -5.215 1.00 0.00 31 VAL A O 15
ATOM 23997 N N . GLU A 1 32 ? 7.168 -1.617 -6.279 1.00 0.00 32 GLU A N 15
ATOM 23998 C CA . GLU A 1 32 ? 5.855 -1.095 -6.641 1.00 0.00 32 GLU A CA 15
ATOM 23999 C C . GLU A 1 32 ? 4.745 -1.934 -6.016 1.00 0.00 32 GLU A C 15
ATOM 24000 O O . GLU A 1 32 ? 4.467 -3.048 -6.462 1.00 0.00 32 GLU A O 15
ATOM 24012 N N . LEU A 1 33 ? 4.112 -1.392 -4.981 1.00 0.00 33 LEU A N 15
ATOM 24013 C CA . LEU A 1 33 ? 3.032 -2.091 -4.294 1.00 0.00 33 LEU A CA 15
ATOM 24014 C C . LEU A 1 33 ? 1.675 -1.687 -4.861 1.00 0.00 33 LEU A C 15
ATOM 24015 O O . LEU A 1 33 ? 1.529 -0.614 -5.446 1.00 0.00 33 LEU A O 15
ATOM 24031 N N . LYS A 1 34 ? 0.683 -2.553 -4.682 1.00 0.00 34 LYS A N 15
ATOM 24032 C CA . LYS A 1 34 ? -0.664 -2.286 -5.172 1.00 0.00 34 LYS A CA 15
ATOM 24033 C C . LYS A 1 34 ? -1.711 -2.737 -4.158 1.00 0.00 34 LYS A C 15
ATOM 24034 O O . LYS A 1 34 ? -1.521 -3.729 -3.455 1.00 0.00 34 LYS A O 15
ATOM 24053 N N . ALA A 1 35 ? -2.817 -2.003 -4.090 1.00 0.00 35 ALA A N 15
ATOM 24054 C CA . ALA A 1 35 ? -3.895 -2.329 -3.165 1.00 0.00 35 ALA A CA 15
ATOM 24055 C C . ALA A 1 35 ? -5.079 -2.948 -3.900 1.00 0.00 35 ALA A C 15
ATOM 24056 O O . ALA A 1 35 ? -5.414 -2.542 -5.013 1.00 0.00 35 ALA A O 15
ATOM 24063 N N . PHE A 1 36 ? -5.710 -3.934 -3.270 1.00 0.00 36 PHE A N 15
ATOM 24064 C CA . PHE A 1 36 ? -6.857 -4.610 -3.865 1.00 0.00 36 PHE A CA 15
ATOM 24065 C C . PHE A 1 36 ? -8.109 -4.406 -3.017 1.00 0.00 36 PHE A C 15
ATOM 24066 O O . PHE A 1 36 ? -8.182 -4.865 -1.877 1.00 0.00 36 PHE A O 15
ATOM 24083 N N . VAL A 1 37 ? -9.093 -3.713 -3.582 1.00 0.00 37 VAL A N 15
ATOM 24084 C CA . VAL A 1 37 ? -10.342 -3.448 -2.879 1.00 0.00 37 VAL A CA 15
ATOM 24085 C C . VAL A 1 37 ? -11.479 -4.294 -3.441 1.00 0.00 37 VAL A C 15
ATOM 24086 O O . VAL A 1 37 ? -11.853 -4.156 -4.605 1.00 0.00 37 VAL A O 15
ATOM 24099 N N . ALA A 1 38 ? -12.026 -5.171 -2.605 1.00 0.00 38 ALA A N 15
ATOM 24100 C CA . ALA A 1 38 ? -13.123 -6.038 -3.017 1.00 0.00 38 ALA A CA 15
ATOM 24101 C C . ALA A 1 38 ? -14.354 -5.819 -2.145 1.00 0.00 38 ALA A C 15
ATOM 24102 O O . ALA A 1 38 ? -14.285 -5.838 -0.915 1.00 0.00 38 ALA A O 15
ATOM 24109 N N . PRO A 1 39 ? -15.509 -5.604 -2.792 1.00 0.00 39 PRO A N 15
ATOM 24110 C CA . PRO A 1 39 ? -15.603 -5.578 -4.255 1.00 0.00 39 PRO A CA 15
ATOM 24111 C C . PRO A 1 39 ? -14.923 -4.353 -4.858 1.00 0.00 39 PRO A C 15
ATOM 24112 O O . PRO A 1 39 ? -14.777 -3.324 -4.198 1.00 0.00 39 PRO A O 15
ATOM 24123 N N . ALA A 1 40 ? -14.510 -4.470 -6.115 1.00 0.00 40 ALA A N 15
ATOM 24124 C CA . ALA A 1 40 ? -13.848 -3.371 -6.808 1.00 0.00 40 ALA A CA 15
ATOM 24125 C C . ALA A 1 40 ? -14.848 -2.291 -7.205 1.00 0.00 40 ALA A C 15
ATOM 24126 O O . ALA A 1 40 ? -16.002 -2.569 -7.530 1.00 0.00 40 ALA A O 15
ATOM 24133 N N . PRO A 1 41 ? -14.397 -1.028 -7.177 1.00 0.00 41 PRO A N 15
ATOM 24134 C CA . PRO A 1 41 ? -15.238 0.120 -7.531 1.00 0.00 41 PRO A CA 15
ATOM 24135 C C . PRO A 1 41 ? -15.561 0.164 -9.021 1.00 0.00 41 PRO A C 15
ATOM 24136 O O . PRO A 1 41 ? -14.761 -0.236 -9.866 1.00 0.00 41 PRO A O 15
ATOM 24147 N N . PRO A 1 42 ? -16.761 0.663 -9.352 1.00 0.00 42 PRO A N 15
ATOM 24148 C CA . PRO A 1 42 ? -17.217 0.772 -10.741 1.00 0.00 42 PRO A CA 15
ATOM 24149 C C . PRO A 1 42 ? -16.451 1.836 -11.520 1.00 0.00 42 PRO A C 15
ATOM 24150 O O . PRO A 1 42 ? -15.456 2.377 -11.038 1.00 0.00 42 PRO A O 15
ATOM 24161 N N . VAL A 1 43 ? -16.922 2.131 -12.728 1.00 0.00 43 VAL A N 15
ATOM 24162 C CA . VAL A 1 43 ? -16.282 3.132 -13.574 1.00 0.00 43 VAL A CA 15
ATOM 24163 C C . VAL A 1 43 ? -16.510 4.538 -13.030 1.00 0.00 43 VAL A C 15
ATOM 24164 O O . VAL A 1 43 ? -15.583 5.344 -12.959 1.00 0.00 43 VAL A O 15
ATOM 24177 N N . GLU A 1 44 ? -17.750 4.825 -12.647 1.00 0.00 44 GLU A N 15
ATOM 24178 C CA . GLU A 1 44 ? -18.099 6.135 -12.110 1.00 0.00 44 GLU A CA 15
ATOM 24179 C C . GLU A 1 44 ? -17.467 6.346 -10.737 1.00 0.00 44 GLU A C 15
ATOM 24180 O O . GLU A 1 44 ? -16.602 7.204 -10.564 1.00 0.00 44 GLU A O 15
ATOM 24192 N N . THR A 1 45 ? -17.907 5.556 -9.762 1.00 0.00 45 THR A N 15
ATOM 24193 C CA . THR A 1 45 ? -17.387 5.656 -8.404 1.00 0.00 45 THR A CA 15
ATOM 24194 C C . THR A 1 45 ? -15.972 5.096 -8.314 1.00 0.00 45 THR A C 15
ATOM 24195 O O . THR A 1 45 ? -15.642 4.105 -8.968 1.00 0.00 45 THR A O 15
ATOM 24206 N N . THR A 1 46 ? -15.138 5.735 -7.500 1.00 0.00 46 THR A N 15
ATOM 24207 C CA . THR A 1 46 ? -13.758 5.300 -7.325 1.00 0.00 46 THR A CA 15
ATOM 24208 C C . THR A 1 46 ? -13.304 5.478 -5.881 1.00 0.00 46 THR A C 15
ATOM 24209 O O . THR A 1 46 ? -13.737 6.403 -5.193 1.00 0.00 46 THR A O 15
ATOM 24220 N N . TYR A 1 47 ? -12.430 4.587 -5.426 1.00 0.00 47 TYR A N 15
ATOM 24221 C CA . TYR A 1 47 ? -11.919 4.644 -4.062 1.00 0.00 47 TYR A CA 15
ATOM 24222 C C . TYR A 1 47 ? -10.617 5.436 -4.001 1.00 0.00 47 TYR A C 15
ATOM 24223 O O . TYR A 1 47 ? -9.898 5.547 -4.993 1.00 0.00 47 TYR A O 15
ATOM 24241 N N . ASN A 1 48 ? -10.320 5.984 -2.827 1.00 0.00 48 ASN A N 15
ATOM 24242 C CA . ASN A 1 48 ? -9.104 6.767 -2.635 1.00 0.00 48 ASN A CA 15
ATOM 24243 C C . ASN A 1 48 ? -8.035 5.944 -1.921 1.00 0.00 48 ASN A C 15
ATOM 24244 O O . ASN A 1 48 ? -8.278 5.388 -0.849 1.00 0.00 48 ASN A O 15
ATOM 24255 N N . TYR A 1 49 ? -6.853 5.873 -2.521 1.00 0.00 49 TYR A N 15
ATOM 24256 C CA . TYR A 1 49 ? -5.747 5.117 -1.944 1.00 0.00 49 TYR A CA 15
ATOM 24257 C C . TYR A 1 49 ? -4.754 6.047 -1.254 1.00 0.00 49 TYR A C 15
ATOM 24258 O O . TYR A 1 49 ? -4.068 6.834 -1.906 1.00 0.00 49 TYR A O 15
ATOM 24276 N N . GLU A 1 50 ? -4.682 5.949 0.070 1.00 0.00 50 GLU A N 15
ATOM 24277 C CA . GLU A 1 50 ? -3.773 6.781 0.849 1.00 0.00 50 GLU A CA 15
ATOM 24278 C C . GLU A 1 50 ? -2.767 5.922 1.611 1.00 0.00 50 GLU A C 15
ATOM 24279 O O . GLU A 1 50 ? -3.105 5.296 2.616 1.00 0.00 50 GLU A O 15
ATOM 24291 N N . TRP A 1 51 ? -1.532 5.897 1.124 1.00 0.00 51 TRP A N 15
ATOM 24292 C CA . TRP A 1 51 ? -0.477 5.115 1.758 1.00 0.00 51 TRP A CA 15
ATOM 24293 C C . TRP A 1 51 ? 0.238 5.932 2.829 1.00 0.00 51 TRP A C 15
ATOM 24294 O O . TRP A 1 51 ? 0.326 7.155 2.734 1.00 0.00 51 TRP A O 15
ATOM 24315 N N . ASN A 1 52 ? 0.746 5.247 3.849 1.00 0.00 52 ASN A N 15
ATOM 24316 C CA . ASN A 1 52 ? 1.453 5.910 4.938 1.00 0.00 52 ASN A CA 15
ATOM 24317 C C . ASN A 1 52 ? 2.405 4.944 5.637 1.00 0.00 52 ASN A C 15
ATOM 24318 O O . ASN A 1 52 ? 2.158 3.739 5.686 1.00 0.00 52 ASN A O 15
ATOM 24329 N N . LEU A 1 53 ? 3.493 5.482 6.176 1.00 0.00 53 LEU A N 15
ATOM 24330 C CA . LEU A 1 53 ? 4.484 4.668 6.873 1.00 0.00 53 LEU A CA 15
ATOM 24331 C C . LEU A 1 53 ? 4.321 4.789 8.385 1.00 0.00 53 LEU A C 15
ATOM 24332 O O . LEU A 1 53 ? 4.614 5.832 8.969 1.00 0.00 53 LEU A O 15
ATOM 24348 N N . ILE A 1 54 ? 3.854 3.714 9.012 1.00 0.00 54 ILE A N 15
ATOM 24349 C CA . ILE A 1 54 ? 3.655 3.699 10.456 1.00 0.00 54 ILE A CA 15
ATOM 24350 C C . ILE A 1 54 ? 4.784 2.951 11.158 1.00 0.00 54 ILE A C 15
ATOM 24351 O O . ILE A 1 54 ? 5.132 3.259 12.298 1.00 0.00 54 ILE A O 15
ATOM 24367 N N . SER A 1 55 ? 5.354 1.968 10.468 1.00 0.00 55 SER A N 15
ATOM 24368 C CA . SER A 1 55 ? 6.442 1.174 11.026 1.00 0.00 55 SER A CA 15
ATOM 24369 C C . SER A 1 55 ? 7.693 1.283 10.159 1.00 0.00 55 SER A C 15
ATOM 24370 O O . SER A 1 55 ? 7.674 0.946 8.975 1.00 0.00 55 SER A O 15
ATOM 24378 N N . HIS A 1 56 ? 8.781 1.757 10.758 1.00 0.00 56 HIS A N 15
ATOM 24379 C CA . HIS A 1 56 ? 10.043 1.911 10.042 1.00 0.00 56 HIS A CA 15
ATOM 24380 C C . HIS A 1 56 ? 11.164 2.309 10.997 1.00 0.00 56 HIS A C 15
ATOM 24381 O O . HIS A 1 56 ? 10.939 2.946 12.026 1.00 0.00 56 HIS A O 15
ATOM 24396 N N . PRO A 1 57 ? 12.402 1.924 10.651 1.00 0.00 57 PRO A N 15
ATOM 24397 C CA . PRO A 1 57 ? 13.582 2.230 11.464 1.00 0.00 57 PRO A CA 15
ATOM 24398 C C . PRO A 1 57 ? 13.932 3.714 11.443 1.00 0.00 57 PRO A C 15
ATOM 24399 O O . PRO A 1 57 ? 13.373 4.484 10.662 1.00 0.00 57 PRO A O 15
ATOM 24410 N N . THR A 1 58 ? 14.862 4.110 12.307 1.00 0.00 58 THR A N 15
ATOM 24411 C CA . THR A 1 58 ? 15.286 5.502 12.388 1.00 0.00 58 THR A CA 15
ATOM 24412 C C . THR A 1 58 ? 16.264 5.845 11.270 1.00 0.00 58 THR A C 15
ATOM 24413 O O . THR A 1 58 ? 16.337 6.991 10.826 1.00 0.00 58 THR A O 15
ATOM 24424 N N . ASP A 1 59 ? 17.014 4.845 10.819 1.00 0.00 59 ASP A N 15
ATOM 24425 C CA . ASP A 1 59 ? 17.987 5.041 9.750 1.00 0.00 59 ASP A CA 15
ATOM 24426 C C . ASP A 1 59 ? 17.292 5.413 8.444 1.00 0.00 59 ASP A C 15
ATOM 24427 O O . ASP A 1 59 ? 17.899 6.008 7.554 1.00 0.00 59 ASP A O 15
ATOM 24436 N N . TYR A 1 60 ? 16.017 5.057 8.336 1.00 0.00 60 TYR A N 15
ATOM 24437 C CA . TYR A 1 60 ? 15.241 5.349 7.137 1.00 0.00 60 TYR A CA 15
ATOM 24438 C C . TYR A 1 60 ? 15.311 6.833 6.791 1.00 0.00 60 TYR A C 15
ATOM 24439 O O . TYR A 1 60 ? 15.264 7.690 7.673 1.00 0.00 60 TYR A O 15
ATOM 24457 N N . GLN A 1 61 ? 15.425 7.129 5.500 1.00 0.00 61 GLN A N 15
ATOM 24458 C CA . GLN A 1 61 ? 15.502 8.509 5.037 1.00 0.00 61 GLN A CA 15
ATOM 24459 C C . GLN A 1 61 ? 14.552 8.744 3.867 1.00 0.00 61 GLN A C 15
ATOM 24460 O O . GLN A 1 61 ? 14.002 9.834 3.711 1.00 0.00 61 GLN A O 15
ATOM 24474 N N . GLY A 1 62 ? 14.364 7.715 3.047 1.00 0.00 62 GLY A N 15
ATOM 24475 C CA . GLY A 1 62 ? 13.481 7.831 1.901 1.00 0.00 62 GLY A CA 15
ATOM 24476 C C . GLY A 1 62 ? 12.191 8.554 2.235 1.00 0.00 62 GLY A C 15
ATOM 24477 O O . GLY A 1 62 ? 11.809 8.648 3.401 1.00 0.00 62 GLY A O 15
ATOM 24481 N N . GLU A 1 63 ? 11.519 9.067 1.209 1.00 0.00 63 GLU A N 15
ATOM 24482 C CA . GLU A 1 63 ? 10.266 9.787 1.401 1.00 0.00 63 GLU A CA 15
ATOM 24483 C C . GLU A 1 63 ? 9.152 9.177 0.555 1.00 0.00 63 GLU A C 15
ATOM 24484 O O . GLU A 1 63 ? 9.324 8.946 -0.643 1.00 0.00 63 GLU A O 15
ATOM 24496 N N . ILE A 1 64 ? 8.012 8.918 1.185 1.00 0.00 64 ILE A N 15
ATOM 24497 C CA . ILE A 1 64 ? 6.870 8.335 0.491 1.00 0.00 64 ILE A CA 15
ATOM 24498 C C . ILE A 1 64 ? 5.818 9.394 0.179 1.00 0.00 64 ILE A C 15
ATOM 24499 O O . ILE A 1 64 ? 5.562 10.288 0.986 1.00 0.00 64 ILE A O 15
ATOM 24515 N N . LYS A 1 65 ? 5.208 9.286 -0.996 1.00 0.00 65 LYS A N 15
ATOM 24516 C CA . LYS A 1 65 ? 4.180 10.231 -1.415 1.00 0.00 65 LYS A CA 15
ATOM 24517 C C . LYS A 1 65 ? 2.788 9.709 -1.072 1.00 0.00 65 LYS A C 15
ATOM 24518 O O . LYS A 1 65 ? 1.794 10.132 -1.661 1.00 0.00 65 LYS A O 15
ATOM 24537 N N . GLN A 1 66 ? 2.726 8.788 -0.115 1.00 0.00 66 GLN A N 15
ATOM 24538 C CA . GLN A 1 66 ? 1.456 8.210 0.307 1.00 0.00 66 GLN A CA 15
ATOM 24539 C C . GLN A 1 66 ? 0.708 7.614 -0.882 1.00 0.00 66 GLN A C 15
ATOM 24540 O O . GLN A 1 66 ? -0.517 7.502 -0.864 1.00 0.00 66 GLN A O 15
ATOM 24554 N N . GLY A 1 67 ? 1.455 7.233 -1.914 1.00 0.00 67 GLY A N 15
ATOM 24555 C CA . GLY A 1 67 ? 0.846 6.653 -3.096 1.00 0.00 67 GLY A CA 15
ATOM 24556 C C . GLY A 1 67 ? -0.533 7.219 -3.374 1.00 0.00 67 GLY A C 15
ATOM 24557 O O . GLY A 1 67 ? -1.544 6.609 -3.024 1.00 0.00 67 GLY A O 15
ATOM 24561 N N . HIS A 1 68 ? -0.575 8.388 -4.005 1.00 0.00 68 HIS A N 15
ATOM 24562 C CA . HIS A 1 68 ? -1.841 9.037 -4.329 1.00 0.00 68 HIS A CA 15
ATOM 24563 C C . HIS A 1 68 ? -2.697 8.142 -5.221 1.00 0.00 68 HIS A C 15
ATOM 24564 O O . HIS A 1 68 ? -3.879 8.411 -5.436 1.00 0.00 68 HIS A O 15
ATOM 24579 N N . LYS A 1 69 ? -2.092 7.078 -5.738 1.00 0.00 69 LYS A N 15
ATOM 24580 C CA . LYS A 1 69 ? -2.798 6.143 -6.606 1.00 0.00 69 LYS A CA 15
ATOM 24581 C C . LYS A 1 69 ? -2.940 4.780 -5.936 1.00 0.00 69 LYS A C 15
ATOM 24582 O O . LYS A 1 69 ? -2.545 4.601 -4.785 1.00 0.00 69 LYS A O 15
ATOM 24601 N N . GLN A 1 70 ? -3.506 3.824 -6.666 1.00 0.00 70 GLN A N 15
ATOM 24602 C CA . GLN A 1 70 ? -3.699 2.477 -6.141 1.00 0.00 70 GLN A CA 15
ATOM 24603 C C . GLN A 1 70 ? -2.365 1.751 -6.001 1.00 0.00 70 GLN A C 15
ATOM 24604 O O . GLN A 1 70 ? -2.299 0.649 -5.454 1.00 0.00 70 GLN A O 15
ATOM 24618 N N . THR A 1 71 ? -1.302 2.375 -6.499 1.00 0.00 71 THR A N 15
ATOM 24619 C CA . THR A 1 71 ? 0.031 1.788 -6.431 1.00 0.00 71 THR A CA 15
ATOM 24620 C C . THR A 1 71 ? 1.021 2.746 -5.778 1.00 0.00 71 THR A C 15
ATOM 24621 O O . THR A 1 71 ? 0.993 3.951 -6.031 1.00 0.00 71 THR A O 15
ATOM 24632 N N . LEU A 1 72 ? 1.895 2.203 -4.938 1.00 0.00 72 LEU A N 15
ATOM 24633 C CA . LEU A 1 72 ? 2.895 3.010 -4.248 1.00 0.00 72 LEU A CA 15
ATOM 24634 C C . LEU A 1 72 ? 4.305 2.606 -4.669 1.00 0.00 72 LEU A C 15
ATOM 24635 O O . LEU A 1 72 ? 4.728 1.473 -4.446 1.00 0.00 72 LEU A O 15
ATOM 24651 N N . ASN A 1 73 ? 5.027 3.543 -5.276 1.00 0.00 73 ASN A N 15
ATOM 24652 C CA . ASN A 1 73 ? 6.390 3.285 -5.726 1.00 0.00 73 ASN A CA 15
ATOM 24653 C C . ASN A 1 73 ? 7.404 3.939 -4.793 1.00 0.00 73 ASN A C 15
ATOM 24654 O O . ASN A 1 73 ? 7.323 5.135 -4.510 1.00 0.00 73 ASN A O 15
ATOM 24665 N N . LEU A 1 74 ? 8.359 3.147 -4.318 1.00 0.00 74 LEU A N 15
ATOM 24666 C CA . LEU A 1 74 ? 9.391 3.649 -3.417 1.00 0.00 74 LEU A CA 15
ATOM 24667 C C . LEU A 1 74 ? 10.750 3.681 -4.108 1.00 0.00 74 LEU A C 15
ATOM 24668 O O . LEU A 1 74 ? 10.989 2.941 -5.062 1.00 0.00 74 LEU A O 15
ATOM 24684 N N . SER A 1 75 ? 11.637 4.542 -3.620 1.00 0.00 75 SER A N 15
ATOM 24685 C CA . SER A 1 75 ? 12.972 4.671 -4.192 1.00 0.00 75 SER A CA 15
ATOM 24686 C C . SER A 1 75 ? 13.991 5.032 -3.116 1.00 0.00 75 SER A C 15
ATOM 24687 O O . SER A 1 75 ? 13.627 5.423 -2.008 1.00 0.00 75 SER A O 15
ATOM 24695 N N . GLN A 1 76 ? 15.270 4.898 -3.453 1.00 0.00 76 GLN A N 15
ATOM 24696 C CA . GLN A 1 76 ? 16.343 5.209 -2.515 1.00 0.00 76 GLN A CA 15
ATOM 24697 C C . GLN A 1 76 ? 16.097 4.544 -1.165 1.00 0.00 76 GLN A C 15
ATOM 24698 O O . GLN A 1 76 ? 16.412 5.108 -0.117 1.00 0.00 76 GLN A O 15
ATOM 24712 N N . LEU A 1 77 ? 15.531 3.342 -1.198 1.00 0.00 77 LEU A N 15
ATOM 24713 C CA . LEU A 1 77 ? 15.242 2.600 0.024 1.00 0.00 77 LEU A CA 15
ATOM 24714 C C . LEU A 1 77 ? 16.515 1.999 0.611 1.00 0.00 77 LEU A C 15
ATOM 24715 O O . LEU A 1 77 ? 17.414 1.587 -0.122 1.00 0.00 77 LEU A O 15
ATOM 24731 N N . SER A 1 78 ? 16.584 1.951 1.937 1.00 0.00 78 SER A N 15
ATOM 24732 C CA . SER A 1 78 ? 17.748 1.402 2.623 1.00 0.00 78 SER A CA 15
ATOM 24733 C C . SER A 1 78 ? 17.421 0.051 3.251 1.00 0.00 78 SER A C 15
ATOM 24734 O O . SER A 1 78 ? 16.304 -0.450 3.127 1.00 0.00 78 SER A O 15
ATOM 24742 N N . VAL A 1 79 ? 18.406 -0.534 3.926 1.00 0.00 79 VAL A N 15
ATOM 24743 C CA . VAL A 1 79 ? 18.224 -1.827 4.575 1.00 0.00 79 VAL A CA 15
ATOM 24744 C C . VAL A 1 79 ? 17.396 -1.692 5.848 1.00 0.00 79 VAL A C 15
ATOM 24745 O O . VAL A 1 79 ? 17.805 -1.027 6.799 1.00 0.00 79 VAL A O 15
ATOM 24758 N N . GLY A 1 80 ? 16.229 -2.328 5.858 1.00 0.00 80 GLY A N 15
ATOM 24759 C CA . GLY A 1 80 ? 15.361 -2.267 7.020 1.00 0.00 80 GLY A CA 15
ATOM 24760 C C . GLY A 1 80 ? 13.932 -2.654 6.697 1.00 0.00 80 GLY A C 15
ATOM 24761 O O . GLY A 1 80 ? 13.593 -2.898 5.538 1.00 0.00 80 GLY A O 15
ATOM 24765 N N . LEU A 1 81 ? 13.090 -2.715 7.723 1.00 0.00 81 LEU A N 15
ATOM 24766 C CA . LEU A 1 81 ? 11.689 -3.078 7.544 1.00 0.00 81 LEU A CA 15
ATOM 24767 C C . LEU A 1 81 ? 10.823 -1.835 7.364 1.00 0.00 81 LEU A C 15
ATOM 24768 O O . LEU A 1 81 ? 11.077 -0.795 7.973 1.00 0.00 81 LEU A O 15
ATOM 24784 N N . TYR A 1 82 ? 9.799 -1.950 6.526 1.00 0.00 82 TYR A N 15
ATOM 24785 C CA . TYR A 1 82 ? 8.895 -0.836 6.267 1.00 0.00 82 TYR A CA 15
ATOM 24786 C C . TYR A 1 82 ? 7.459 -1.325 6.104 1.00 0.00 82 TYR A C 15
ATOM 24787 O O . TYR A 1 82 ? 7.172 -2.175 5.260 1.00 0.00 82 TYR A O 15
ATOM 24805 N N . VAL A 1 83 ? 6.560 -0.782 6.918 1.00 0.00 83 VAL A N 15
ATOM 24806 C CA . VAL A 1 83 ? 5.153 -1.161 6.865 1.00 0.00 83 VAL A CA 15
ATOM 24807 C C . VAL A 1 83 ? 4.301 -0.031 6.297 1.00 0.00 83 VAL A C 15
ATOM 24808 O O . VAL A 1 83 ? 4.166 1.028 6.911 1.00 0.00 83 VAL A O 15
ATOM 24821 N N . PHE A 1 84 ? 3.726 -0.264 5.122 1.00 0.00 84 PHE A N 15
ATOM 24822 C CA . PHE A 1 84 ? 2.887 0.734 4.470 1.00 0.00 84 PHE A CA 15
ATOM 24823 C C . PHE A 1 84 ? 1.408 0.397 4.641 1.00 0.00 84 PHE A C 15
ATOM 24824 O O . PHE A 1 84 ? 0.959 -0.685 4.261 1.00 0.00 84 PHE A O 15
ATOM 24841 N N . LYS A 1 85 ? 0.657 1.330 5.214 1.00 0.00 85 LYS A N 15
ATOM 24842 C CA . LYS A 1 85 ? -0.771 1.135 5.436 1.00 0.00 85 LYS A CA 15
ATOM 24843 C C . LYS A 1 85 ? -1.592 1.921 4.419 1.00 0.00 85 LYS A C 15
ATOM 24844 O O . LYS A 1 85 ? -1.640 3.151 4.463 1.00 0.00 85 LYS A O 15
ATOM 24863 N N . VAL A 1 86 ? -2.238 1.204 3.505 1.00 0.00 86 VAL A N 15
ATOM 24864 C CA . VAL A 1 86 ? -3.059 1.835 2.479 1.00 0.00 86 VAL A CA 15
ATOM 24865 C C . VAL A 1 86 ? -4.499 2.002 2.953 1.00 0.00 86 VAL A C 15
ATOM 24866 O O . VAL A 1 86 ? -5.321 1.097 2.809 1.00 0.00 86 VAL A O 15
ATOM 24879 N N . THR A 1 87 ? -4.798 3.167 3.519 1.00 0.00 87 THR A N 15
ATOM 24880 C CA . THR A 1 87 ? -6.138 3.454 4.015 1.00 0.00 87 THR A CA 15
ATOM 24881 C C . THR A 1 87 ? -7.066 3.875 2.882 1.00 0.00 87 THR A C 15
ATOM 24882 O O . THR A 1 87 ? -6.931 4.966 2.328 1.00 0.00 87 THR A O 15
ATOM 24893 N N . VAL A 1 88 ? -8.009 3.002 2.540 1.00 0.00 88 VAL A N 15
ATOM 24894 C CA . VAL A 1 88 ? -8.961 3.285 1.473 1.00 0.00 88 VAL A CA 15
ATOM 24895 C C . VAL A 1 88 ? -10.387 3.342 2.009 1.00 0.00 88 VAL A C 15
ATOM 24896 O O . VAL A 1 88 ? -10.969 2.317 2.365 1.00 0.00 88 VAL A O 15
ATOM 24909 N N . SER A 1 89 ? -10.945 4.547 2.064 1.00 0.00 89 SER A N 15
ATOM 24910 C CA . SER A 1 89 ? -12.303 4.738 2.561 1.00 0.00 89 SER A CA 15
ATOM 24911 C C . SER A 1 89 ? -13.137 5.540 1.566 1.00 0.00 89 SER A C 15
ATOM 24912 O O . SER A 1 89 ? -12.599 6.272 0.735 1.00 0.00 89 SER A O 15
ATOM 24920 N N . SER A 1 90 ? -14.455 5.395 1.657 1.00 0.00 90 SER A N 15
ATOM 24921 C CA . SER A 1 90 ? -15.365 6.102 0.763 1.00 0.00 90 SER A CA 15
ATOM 24922 C C . SER A 1 90 ? -16.478 6.787 1.550 1.00 0.00 90 SER A C 15
ATOM 24923 O O . SER A 1 90 ? -16.481 6.772 2.781 1.00 0.00 90 SER A O 15
ATOM 24931 N N . GLU A 1 91 ? -17.421 7.386 0.831 1.00 0.00 91 GLU A N 15
ATOM 24932 C CA . GLU A 1 91 ? -18.539 8.077 1.462 1.00 0.00 91 GLU A CA 15
ATOM 24933 C C . GLU A 1 91 ? -19.333 7.127 2.354 1.00 0.00 91 GLU A C 15
ATOM 24934 O O . GLU A 1 91 ? -19.665 7.459 3.491 1.00 0.00 91 GLU A O 15
ATOM 24946 N N . ASN A 1 92 ? -19.633 5.944 1.829 1.00 0.00 92 ASN A N 15
ATOM 24947 C CA . ASN A 1 92 ? -20.389 4.945 2.576 1.00 0.00 92 ASN A CA 15
ATOM 24948 C C . ASN A 1 92 ? -19.608 3.638 2.681 1.00 0.00 92 ASN A C 15
ATOM 24949 O O . ASN A 1 92 ? -20.187 2.553 2.658 1.00 0.00 92 ASN A O 15
ATOM 24960 N N . ALA A 1 93 ? -18.289 3.752 2.798 1.00 0.00 93 ALA A N 15
ATOM 24961 C CA . ALA A 1 93 ? -17.428 2.580 2.909 1.00 0.00 93 ALA A CA 15
ATOM 24962 C C . ALA A 1 93 ? -16.138 2.915 3.651 1.00 0.00 93 ALA A C 15
ATOM 24963 O O . ALA A 1 93 ? -15.824 4.085 3.874 1.00 0.00 93 ALA A O 15
ATOM 24970 N N . PHE A 1 94 ? -15.395 1.882 4.031 1.00 0.00 94 PHE A N 15
ATOM 24971 C CA . PHE A 1 94 ? -14.139 2.066 4.749 1.00 0.00 94 PHE A CA 15
ATOM 24972 C C . PHE A 1 94 ? -13.308 0.787 4.730 1.00 0.00 94 PHE A C 15
ATOM 24973 O O . PHE A 1 94 ? -13.802 -0.292 5.056 1.00 0.00 94 PHE A O 15
ATOM 24990 N N . GLY A 1 95 ? -12.042 0.916 4.346 1.00 0.00 95 GLY A N 15
ATOM 24991 C CA . GLY A 1 95 ? -11.162 -0.237 4.290 1.00 0.00 95 GLY A CA 15
ATOM 24992 C C . GLY A 1 95 ? -9.708 0.132 4.507 1.00 0.00 95 GLY A C 15
ATOM 24993 O O . GLY A 1 95 ? -9.264 1.200 4.087 1.00 0.00 95 GLY A O 15
ATOM 24997 N N . GLU A 1 96 ? -8.966 -0.753 5.166 1.00 0.00 96 GLU A N 15
ATOM 24998 C CA . GLU A 1 96 ? -7.554 -0.512 5.440 1.00 0.00 96 GLU A CA 15
ATOM 24999 C C . GLU A 1 96 ? -6.740 -1.789 5.260 1.00 0.00 96 GLU A C 15
ATOM 25000 O O . GLU A 1 96 ? -7.223 -2.889 5.524 1.00 0.00 96 GLU A O 15
ATOM 25012 N N . GLY A 1 97 ? -5.499 -1.635 4.808 1.00 0.00 97 GLY A N 15
ATOM 25013 C CA . GLY A 1 97 ? -4.636 -2.783 4.599 1.00 0.00 97 GLY A CA 15
ATOM 25014 C C . GLY A 1 97 ? -3.255 -2.585 5.190 1.00 0.00 97 GLY A C 15
ATOM 25015 O O . GLY A 1 97 ? -2.903 -1.483 5.612 1.00 0.00 97 GLY A O 15
ATOM 25019 N N . PHE A 1 98 ? -2.468 -3.656 5.223 1.00 0.00 98 PHE A N 15
ATOM 25020 C CA . PHE A 1 98 ? -1.118 -3.596 5.770 1.00 0.00 98 PHE A CA 15
ATOM 25021 C C . PHE A 1 98 ? -0.160 -4.453 4.947 1.00 0.00 98 PHE A C 15
ATOM 25022 O O . PHE A 1 98 ? -0.427 -5.625 4.683 1.00 0.00 98 PHE A O 15
ATOM 25039 N N . VAL A 1 99 ? 0.959 -3.858 4.544 1.00 0.00 99 VAL A N 15
ATOM 25040 C CA . VAL A 1 99 ? 1.958 -4.565 3.752 1.00 0.00 99 VAL A CA 15
ATOM 25041 C C . VAL A 1 99 ? 3.369 -4.134 4.135 1.00 0.00 99 VAL A C 15
ATOM 25042 O O . VAL A 1 99 ? 3.696 -2.948 4.107 1.00 0.00 99 VAL A O 15
ATOM 25055 N N . ASN A 1 100 ? 4.202 -5.106 4.492 1.00 0.00 100 ASN A N 15
ATOM 25056 C CA . ASN A 1 100 ? 5.580 -4.826 4.881 1.00 0.00 100 ASN A CA 15
ATOM 25057 C C . ASN A 1 100 ? 6.547 -5.194 3.760 1.00 0.00 100 ASN A C 15
ATOM 25058 O O . ASN A 1 100 ? 6.242 -6.034 2.913 1.00 0.00 100 ASN A O 15
ATOM 25069 N N . VAL A 1 101 ? 7.715 -4.560 3.762 1.00 0.00 101 VAL A N 15
ATOM 25070 C CA . VAL A 1 101 ? 8.728 -4.821 2.746 1.00 0.00 101 VAL A CA 15
ATOM 25071 C C . VAL A 1 101 ? 10.130 -4.787 3.347 1.00 0.00 101 VAL A C 15
ATOM 25072 O O . VAL A 1 101 ? 10.516 -3.814 3.996 1.00 0.00 101 VAL A O 15
ATOM 25085 N N . THR A 1 102 ? 10.888 -5.856 3.125 1.00 0.00 102 THR A N 15
ATOM 25086 C CA . THR A 1 102 ? 12.247 -5.950 3.645 1.00 0.00 102 THR A CA 15
ATOM 25087 C C . THR A 1 102 ? 13.272 -5.631 2.562 1.00 0.00 102 THR A C 15
ATOM 25088 O O . THR A 1 102 ? 13.073 -5.950 1.390 1.00 0.00 102 THR A O 15
ATOM 25099 N N . VAL A 1 103 ? 14.371 -5.000 2.963 1.00 0.00 103 VAL A N 15
ATOM 25100 C CA . VAL A 1 103 ? 15.430 -4.639 2.027 1.00 0.00 103 VAL A CA 15
ATOM 25101 C C . VAL A 1 103 ? 16.755 -5.281 2.422 1.00 0.00 103 VAL A C 15
ATOM 25102 O O . VAL A 1 103 ? 17.447 -4.802 3.320 1.00 0.00 103 VAL A O 15
ATOM 25115 N N . LYS A 1 104 ? 17.103 -6.370 1.744 1.00 0.00 104 LYS A N 15
ATOM 25116 C CA . LYS A 1 104 ? 18.347 -7.079 2.022 1.00 0.00 104 LYS A CA 15
ATOM 25117 C C . LYS A 1 104 ? 19.545 -6.311 1.473 1.00 0.00 104 LYS A C 15
ATOM 25118 O O . LYS A 1 104 ? 19.443 -5.569 0.496 1.00 0.00 104 LYS A O 15
ATOM 25137 N N . PRO A 1 105 ? 20.710 -6.493 2.113 1.00 0.00 105 PRO A N 15
ATOM 25138 C CA . PRO A 1 105 ? 21.950 -5.827 1.705 1.00 0.00 105 PRO A CA 15
ATOM 25139 C C . PRO A 1 105 ? 22.484 -6.359 0.379 1.00 0.00 105 PRO A C 15
ATOM 25140 O O . PRO A 1 105 ? 22.167 -7.477 -0.024 1.00 0.00 105 PRO A O 15
ATOM 25151 N N . ALA A 1 106 ? 23.296 -5.550 -0.294 1.00 0.00 106 ALA A N 15
ATOM 25152 C CA . ALA A 1 106 ? 23.876 -5.940 -1.573 1.00 0.00 106 ALA A CA 15
ATOM 25153 C C . ALA A 1 106 ? 24.708 -7.211 -1.433 1.00 0.00 106 ALA A C 15
ATOM 25154 O O . ALA A 1 106 ? 25.813 -7.184 -0.891 1.00 0.00 106 ALA A O 15
ATOM 25161 N N . ARG A 1 107 ? 24.170 -8.322 -1.925 1.00 0.00 107 ARG A N 15
ATOM 25162 C CA . ARG A 1 107 ? 24.863 -9.603 -1.853 1.00 0.00 107 ARG A CA 15
ATOM 25163 C C . ARG A 1 107 ? 26.015 -9.655 -2.853 1.00 0.00 107 ARG A C 15
ATOM 25164 O O . ARG A 1 107 ? 25.847 -9.320 -4.026 1.00 0.00 107 ARG A O 15
ATOM 25185 N N . SER A 1 108 ? 27.183 -10.075 -2.380 1.00 0.00 108 SER A N 15
ATOM 25186 C CA . SER A 1 108 ? 28.364 -10.167 -3.231 1.00 0.00 108 SER A CA 15
ATOM 25187 C C . SER A 1 108 ? 28.728 -11.624 -3.499 1.00 0.00 108 SER A C 15
ATOM 25188 O O . SER A 1 108 ? 28.998 -12.389 -2.574 1.00 0.00 108 SER A O 15
ATOM 25196 N N . GLY A 1 109 ? 28.734 -12.001 -4.775 1.00 0.00 109 GLY A N 15
ATOM 25197 C CA . GLY A 1 109 ? 29.066 -13.364 -5.144 1.00 0.00 109 GLY A CA 15
ATOM 25198 C C . GLY A 1 109 ? 28.973 -13.599 -6.638 1.00 0.00 109 GLY A C 15
ATOM 25199 O O . GLY A 1 109 ? 28.508 -12.747 -7.395 1.00 0.00 109 GLY A O 15
ATOM 25203 N N . PRO A 1 110 ? 29.426 -14.780 -7.085 1.00 0.00 110 PRO A N 15
ATOM 25204 C CA . PRO A 1 110 ? 29.403 -15.152 -8.503 1.00 0.00 110 PRO A CA 15
ATOM 25205 C C . PRO A 1 110 ? 27.988 -15.389 -9.017 1.00 0.00 110 PRO A C 15
ATOM 25206 O O . PRO A 1 110 ? 27.792 -15.764 -10.174 1.00 0.00 110 PRO A O 15
ATOM 25217 N N . SER A 1 111 ? 27.003 -15.167 -8.152 1.00 0.00 111 SER A N 15
ATOM 25218 C CA . SER A 1 111 ? 25.605 -15.360 -8.519 1.00 0.00 111 SER A CA 15
ATOM 25219 C C . SER A 1 111 ? 25.374 -15.003 -9.984 1.00 0.00 111 SER A C 15
ATOM 25220 O O . SER A 1 111 ? 24.675 -15.714 -10.705 1.00 0.00 111 SER A O 15
ATOM 25228 N N . SER A 1 112 ? 25.966 -13.894 -10.417 1.00 0.00 112 SER A N 15
ATOM 25229 C CA . SER A 1 112 ? 25.822 -13.439 -11.794 1.00 0.00 112 SER A CA 15
ATOM 25230 C C . SER A 1 112 ? 27.180 -13.093 -12.397 1.00 0.00 112 SER A C 15
ATOM 25231 O O . SER A 1 112 ? 27.664 -13.777 -13.298 1.00 0.00 112 SER A O 15
ATOM 25239 N N . GLY A 1 113 ? 27.790 -12.025 -11.892 1.00 0.00 113 GLY A N 15
ATOM 25240 C CA . GLY A 1 113 ? 29.086 -11.606 -12.392 1.00 0.00 113 GLY A CA 15
ATOM 25241 C C . GLY A 1 113 ? 29.675 -10.462 -11.590 1.00 0.00 113 GLY A C 15
ATOM 25242 O O . GLY A 1 113 ? 29.245 -9.317 -11.722 1.00 0.00 113 GLY A O 15
ATOM 25246 N N . GLY A 1 1 ? -15.029 5.815 17.348 1.00 0.00 1 GLY A N 16
ATOM 25247 C CA . GLY A 1 1 ? -16.133 5.722 18.286 1.00 0.00 1 GLY A CA 16
ATOM 25248 C C . GLY A 1 1 ? -17.213 6.750 18.014 1.00 0.00 1 GLY A C 16
ATOM 25249 O O . GLY A 1 1 ? -18.005 6.597 17.083 1.00 0.00 1 GLY A O 16
ATOM 25253 N N . SER A 1 2 ? -17.247 7.799 18.828 1.00 0.00 2 SER A N 16
ATOM 25254 C CA . SER A 1 2 ? -18.243 8.854 18.675 1.00 0.00 2 SER A CA 16
ATOM 25255 C C . SER A 1 2 ? -17.582 10.230 18.685 1.00 0.00 2 SER A C 16
ATOM 25256 O O . SER A 1 2 ? -16.498 10.405 19.240 1.00 0.00 2 SER A O 16
ATOM 25264 N N . SER A 1 3 ? -18.245 11.202 18.068 1.00 0.00 3 SER A N 16
ATOM 25265 C CA . SER A 1 3 ? -17.722 12.562 18.002 1.00 0.00 3 SER A CA 16
ATOM 25266 C C . SER A 1 3 ? -18.520 13.495 18.908 1.00 0.00 3 SER A C 16
ATOM 25267 O O . SER A 1 3 ? -17.957 14.188 19.754 1.00 0.00 3 SER A O 16
ATOM 25275 N N . GLY A 1 4 ? -19.837 13.507 18.723 1.00 0.00 4 GLY A N 16
ATOM 25276 C CA . GLY A 1 4 ? -20.692 14.358 19.529 1.00 0.00 4 GLY A CA 16
ATOM 25277 C C . GLY A 1 4 ? -22.160 14.191 19.192 1.00 0.00 4 GLY A C 16
ATOM 25278 O O . GLY A 1 4 ? -22.638 14.725 18.190 1.00 0.00 4 GLY A O 16
ATOM 25282 N N . SER A 1 5 ? -22.877 13.448 20.028 1.00 0.00 5 SER A N 16
ATOM 25283 C CA . SER A 1 5 ? -24.299 13.207 19.810 1.00 0.00 5 SER A CA 16
ATOM 25284 C C . SER A 1 5 ? -24.528 12.448 18.507 1.00 0.00 5 SER A C 16
ATOM 25285 O O . SER A 1 5 ? -25.488 12.711 17.783 1.00 0.00 5 SER A O 16
ATOM 25293 N N . SER A 1 6 ? -23.638 11.504 18.215 1.00 0.00 6 SER A N 16
ATOM 25294 C CA . SER A 1 6 ? -23.740 10.707 16.998 1.00 0.00 6 SER A CA 16
ATOM 25295 C C . SER A 1 6 ? -24.380 9.353 17.287 1.00 0.00 6 SER A C 16
ATOM 25296 O O . SER A 1 6 ? -23.853 8.557 18.063 1.00 0.00 6 SER A O 16
ATOM 25304 N N . GLY A 1 7 ? -25.522 9.098 16.655 1.00 0.00 7 GLY A N 16
ATOM 25305 C CA . GLY A 1 7 ? -26.217 7.840 16.857 1.00 0.00 7 GLY A CA 16
ATOM 25306 C C . GLY A 1 7 ? -25.576 6.696 16.096 1.00 0.00 7 GLY A C 16
ATOM 25307 O O . GLY A 1 7 ? -24.369 6.682 15.853 1.00 0.00 7 GLY A O 16
ATOM 25311 N N . PRO A 1 8 ? -26.394 5.707 15.708 1.00 0.00 8 PRO A N 16
ATOM 25312 C CA . PRO A 1 8 ? -25.922 4.534 14.966 1.00 0.00 8 PRO A CA 16
ATOM 25313 C C . PRO A 1 8 ? -25.504 4.880 13.541 1.00 0.00 8 PRO A C 16
ATOM 25314 O O . PRO A 1 8 ? -26.196 5.622 12.844 1.00 0.00 8 PRO A O 16
ATOM 25325 N N . ARG A 1 9 ? -24.368 4.337 13.114 1.00 0.00 9 ARG A N 16
ATOM 25326 C CA . ARG A 1 9 ? -23.858 4.589 11.772 1.00 0.00 9 ARG A CA 16
ATOM 25327 C C . ARG A 1 9 ? -22.901 3.482 11.337 1.00 0.00 9 ARG A C 16
ATOM 25328 O O . ARG A 1 9 ? -21.883 3.236 11.985 1.00 0.00 9 ARG A O 16
ATOM 25349 N N . THR A 1 10 ? -23.235 2.817 10.236 1.00 0.00 10 THR A N 16
ATOM 25350 C CA . THR A 1 10 ? -22.408 1.736 9.716 1.00 0.00 10 THR A CA 16
ATOM 25351 C C . THR A 1 10 ? -22.121 1.928 8.231 1.00 0.00 10 THR A C 16
ATOM 25352 O O . THR A 1 10 ? -22.983 2.378 7.475 1.00 0.00 10 THR A O 16
ATOM 25363 N N . VAL A 1 11 ? -20.905 1.585 7.818 1.00 0.00 11 VAL A N 16
ATOM 25364 C CA . VAL A 1 11 ? -20.506 1.718 6.422 1.00 0.00 11 VAL A CA 16
ATOM 25365 C C . VAL A 1 11 ? -20.212 0.357 5.802 1.00 0.00 11 VAL A C 16
ATOM 25366 O O . VAL A 1 11 ? -20.182 -0.660 6.495 1.00 0.00 11 VAL A O 16
ATOM 25379 N N . LYS A 1 12 ? -19.996 0.345 4.491 1.00 0.00 12 LYS A N 16
ATOM 25380 C CA . LYS A 1 12 ? -19.702 -0.891 3.775 1.00 0.00 12 LYS A CA 16
ATOM 25381 C C . LYS A 1 12 ? -18.280 -1.361 4.061 1.00 0.00 12 LYS A C 16
ATOM 25382 O O . LYS A 1 12 ? -17.312 -0.698 3.690 1.00 0.00 12 LYS A O 16
ATOM 25401 N N . GLU A 1 13 ? -18.162 -2.509 4.721 1.00 0.00 13 GLU A N 16
ATOM 25402 C CA . GLU A 1 13 ? -16.856 -3.067 5.055 1.00 0.00 13 GLU A CA 16
ATOM 25403 C C . GLU A 1 13 ? -16.148 -3.581 3.805 1.00 0.00 13 GLU A C 16
ATOM 25404 O O . GLU A 1 13 ? -16.602 -4.531 3.167 1.00 0.00 13 GLU A O 16
ATOM 25416 N N . LEU A 1 14 ? -15.034 -2.945 3.461 1.00 0.00 14 LEU A N 16
ATOM 25417 C CA . LEU A 1 14 ? -14.261 -3.337 2.287 1.00 0.00 14 LEU A CA 16
ATOM 25418 C C . LEU A 1 14 ? -13.055 -4.180 2.685 1.00 0.00 14 LEU A C 16
ATOM 25419 O O . LEU A 1 14 ? -12.646 -4.191 3.847 1.00 0.00 14 LEU A O 16
ATOM 25435 N N . THR A 1 15 ? -12.485 -4.886 1.713 1.00 0.00 15 THR A N 16
ATOM 25436 C CA . THR A 1 15 ? -11.325 -5.732 1.961 1.00 0.00 15 THR A CA 16
ATOM 25437 C C . THR A 1 15 ? -10.095 -5.206 1.231 1.00 0.00 15 THR A C 16
ATOM 25438 O O . THR A 1 15 ? -9.855 -5.547 0.072 1.00 0.00 15 THR A O 16
ATOM 25449 N N . VAL A 1 16 ? -9.317 -4.373 1.915 1.00 0.00 16 VAL A N 16
ATOM 25450 C CA . VAL A 1 16 ? -8.109 -3.800 1.331 1.00 0.00 16 VAL A CA 16
ATOM 25451 C C . VAL A 1 16 ? -6.899 -4.690 1.590 1.00 0.00 16 VAL A C 16
ATOM 25452 O O . VAL A 1 16 ? -6.472 -4.859 2.732 1.00 0.00 16 VAL A O 16
ATOM 25465 N N . SER A 1 17 ? -6.349 -5.257 0.521 1.00 0.00 17 SER A N 16
ATOM 25466 C CA . SER A 1 17 ? -5.188 -6.133 0.632 1.00 0.00 17 SER A CA 16
ATOM 25467 C C . SER A 1 17 ? -4.132 -5.770 -0.407 1.00 0.00 17 SER A C 16
ATOM 25468 O O . SER A 1 17 ? -4.415 -5.714 -1.603 1.00 0.00 17 SER A O 16
ATOM 25476 N N . ALA A 1 18 ? -2.912 -5.523 0.061 1.00 0.00 18 ALA A N 16
ATOM 25477 C CA . ALA A 1 18 ? -1.812 -5.166 -0.826 1.00 0.00 18 ALA A CA 16
ATOM 25478 C C . ALA A 1 18 ? -1.390 -6.355 -1.683 1.00 0.00 18 ALA A C 16
ATOM 25479 O O . ALA A 1 18 ? -1.115 -6.208 -2.873 1.00 0.00 18 ALA A O 16
ATOM 25486 N N . GLY A 1 19 ? -1.342 -7.534 -1.069 1.00 0.00 19 GLY A N 16
ATOM 25487 C CA . GLY A 1 19 ? -0.952 -8.730 -1.792 1.00 0.00 19 GLY A CA 16
ATOM 25488 C C . GLY A 1 19 ? -0.172 -9.701 -0.927 1.00 0.00 19 GLY A C 16
ATOM 25489 O O . GLY A 1 19 ? -0.688 -10.748 -0.536 1.00 0.00 19 GLY A O 16
ATOM 25493 N N . ASP A 1 20 ? 1.075 -9.354 -0.628 1.00 0.00 20 ASP A N 16
ATOM 25494 C CA . ASP A 1 20 ? 1.929 -10.203 0.195 1.00 0.00 20 ASP A CA 16
ATOM 25495 C C . ASP A 1 20 ? 3.257 -9.513 0.492 1.00 0.00 20 ASP A C 16
ATOM 25496 O O . ASP A 1 20 ? 3.675 -8.612 -0.233 1.00 0.00 20 ASP A O 16
ATOM 25505 N N . ASN A 1 21 ? 3.915 -9.944 1.563 1.00 0.00 21 ASN A N 16
ATOM 25506 C CA . ASN A 1 21 ? 5.195 -9.367 1.957 1.00 0.00 21 ASN A CA 16
ATOM 25507 C C . ASN A 1 21 ? 6.182 -9.388 0.794 1.00 0.00 21 ASN A C 16
ATOM 25508 O O . ASN A 1 21 ? 6.278 -10.376 0.065 1.00 0.00 21 ASN A O 16
ATOM 25519 N N . LEU A 1 22 ? 6.914 -8.292 0.627 1.00 0.00 22 LEU A N 16
ATOM 25520 C CA . LEU A 1 22 ? 7.896 -8.184 -0.447 1.00 0.00 22 LEU A CA 16
ATOM 25521 C C . LEU A 1 22 ? 9.309 -8.067 0.116 1.00 0.00 22 LEU A C 16
ATOM 25522 O O . LEU A 1 22 ? 9.532 -7.394 1.122 1.00 0.00 22 LEU A O 16
ATOM 25538 N N . ILE A 1 23 ? 10.258 -8.724 -0.541 1.00 0.00 23 ILE A N 16
ATOM 25539 C CA . ILE A 1 23 ? 11.650 -8.690 -0.108 1.00 0.00 23 ILE A CA 16
ATOM 25540 C C . ILE A 1 23 ? 12.582 -8.396 -1.278 1.00 0.00 23 ILE A C 16
ATOM 25541 O O . ILE A 1 23 ? 12.609 -9.133 -2.264 1.00 0.00 23 ILE A O 16
ATOM 25557 N N . ILE A 1 24 ? 13.347 -7.316 -1.160 1.00 0.00 24 ILE A N 16
ATOM 25558 C CA . ILE A 1 24 ? 14.284 -6.927 -2.207 1.00 0.00 24 ILE A CA 16
ATOM 25559 C C . ILE A 1 24 ? 15.724 -6.998 -1.710 1.00 0.00 24 ILE A C 16
ATOM 25560 O O . ILE A 1 24 ? 15.974 -7.110 -0.510 1.00 0.00 24 ILE A O 16
ATOM 25576 N N . THR A 1 25 ? 16.670 -6.931 -2.642 1.00 0.00 25 THR A N 16
ATOM 25577 C CA . THR A 1 25 ? 18.085 -6.987 -2.300 1.00 0.00 25 THR A CA 16
ATOM 25578 C C . THR A 1 25 ? 18.877 -5.930 -3.060 1.00 0.00 25 THR A C 16
ATOM 25579 O O . THR A 1 25 ? 18.712 -5.766 -4.270 1.00 0.00 25 THR A O 16
ATOM 25590 N N . LEU A 1 26 ? 19.738 -5.214 -2.345 1.00 0.00 26 LEU A N 16
ATOM 25591 C CA . LEU A 1 26 ? 20.558 -4.172 -2.954 1.00 0.00 26 LEU A CA 16
ATOM 25592 C C . LEU A 1 26 ? 21.341 -4.719 -4.143 1.00 0.00 26 LEU A C 16
ATOM 25593 O O . LEU A 1 26 ? 21.614 -5.916 -4.240 1.00 0.00 26 LEU A O 16
ATOM 25609 N N . PRO A 1 27 ? 21.713 -3.823 -5.069 1.00 0.00 27 PRO A N 16
ATOM 25610 C CA . PRO A 1 27 ? 21.393 -2.397 -4.964 1.00 0.00 27 PRO A CA 16
ATOM 25611 C C . PRO A 1 27 ? 19.905 -2.121 -5.154 1.00 0.00 27 PRO A C 16
ATOM 25612 O O . PRO A 1 27 ? 19.385 -1.115 -4.671 1.00 0.00 27 PRO A O 16
ATOM 25623 N N . ASP A 1 28 ? 19.227 -3.019 -5.860 1.00 0.00 28 ASP A N 16
ATOM 25624 C CA . ASP A 1 28 ? 17.798 -2.873 -6.112 1.00 0.00 28 ASP A CA 16
ATOM 25625 C C . ASP A 1 28 ? 17.076 -2.367 -4.867 1.00 0.00 28 ASP A C 16
ATOM 25626 O O . ASP A 1 28 ? 16.898 -3.105 -3.898 1.00 0.00 28 ASP A O 16
ATOM 25635 N N . ASN A 1 29 ? 16.662 -1.105 -4.900 1.00 0.00 29 ASN A N 16
ATOM 25636 C CA . ASN A 1 29 ? 15.960 -0.500 -3.774 1.00 0.00 29 ASN A CA 16
ATOM 25637 C C . ASN A 1 29 ? 14.609 0.058 -4.211 1.00 0.00 29 ASN A C 16
ATOM 25638 O O . ASN A 1 29 ? 14.082 0.984 -3.596 1.00 0.00 29 ASN A O 16
ATOM 25649 N N . GLU A 1 30 ? 14.056 -0.513 -5.276 1.00 0.00 30 GLU A N 16
ATOM 25650 C CA . GLU A 1 30 ? 12.766 -0.072 -5.795 1.00 0.00 30 GLU A CA 16
ATOM 25651 C C . GLU A 1 30 ? 11.740 -1.200 -5.733 1.00 0.00 30 GLU A C 16
ATOM 25652 O O . GLU A 1 30 ? 12.032 -2.341 -6.093 1.00 0.00 30 GLU A O 16
ATOM 25664 N N . VAL A 1 31 ? 10.537 -0.873 -5.272 1.00 0.00 31 VAL A N 16
ATOM 25665 C CA . VAL A 1 31 ? 9.467 -1.857 -5.162 1.00 0.00 31 VAL A CA 16
ATOM 25666 C C . VAL A 1 31 ? 8.106 -1.220 -5.419 1.00 0.00 31 VAL A C 16
ATOM 25667 O O . VAL A 1 31 ? 7.840 -0.102 -4.979 1.00 0.00 31 VAL A O 16
ATOM 25680 N N . GLU A 1 32 ? 7.247 -1.940 -6.135 1.00 0.00 32 GLU A N 16
ATOM 25681 C CA . GLU A 1 32 ? 5.913 -1.443 -6.451 1.00 0.00 32 GLU A CA 16
ATOM 25682 C C . GLU A 1 32 ? 4.849 -2.206 -5.667 1.00 0.00 32 GLU A C 16
ATOM 25683 O O . GLU A 1 32 ? 4.841 -3.438 -5.645 1.00 0.00 32 GLU A O 16
ATOM 25695 N N . LEU A 1 33 ? 3.953 -1.466 -5.024 1.00 0.00 33 LEU A N 16
ATOM 25696 C CA . LEU A 1 33 ? 2.884 -2.071 -4.237 1.00 0.00 33 LEU A CA 16
ATOM 25697 C C . LEU A 1 33 ? 1.515 -1.657 -4.768 1.00 0.00 33 LEU A C 16
ATOM 25698 O O . LEU A 1 33 ? 1.299 -0.497 -5.121 1.00 0.00 33 LEU A O 16
ATOM 25714 N N . LYS A 1 34 ? 0.593 -2.612 -4.822 1.00 0.00 34 LYS A N 16
ATOM 25715 C CA . LYS A 1 34 ? -0.756 -2.347 -5.306 1.00 0.00 34 LYS A CA 16
ATOM 25716 C C . LYS A 1 34 ? -1.791 -2.649 -4.227 1.00 0.00 34 LYS A C 16
ATOM 25717 O O . LYS A 1 34 ? -1.661 -3.621 -3.484 1.00 0.00 34 LYS A O 16
ATOM 25736 N N . ALA A 1 35 ? -2.819 -1.810 -4.148 1.00 0.00 35 ALA A N 16
ATOM 25737 C CA . ALA A 1 35 ? -3.877 -1.989 -3.162 1.00 0.00 35 ALA A CA 16
ATOM 25738 C C . ALA A 1 35 ? -5.129 -2.580 -3.802 1.00 0.00 35 ALA A C 16
ATOM 25739 O O . ALA A 1 35 ? -5.804 -1.921 -4.593 1.00 0.00 35 ALA A O 16
ATOM 25746 N N . PHE A 1 36 ? -5.434 -3.826 -3.454 1.00 0.00 36 PHE A N 16
ATOM 25747 C CA . PHE A 1 36 ? -6.604 -4.506 -3.996 1.00 0.00 36 PHE A CA 16
ATOM 25748 C C . PHE A 1 36 ? -7.805 -4.343 -3.070 1.00 0.00 36 PHE A C 16
ATOM 25749 O O . PHE A 1 36 ? -7.733 -4.653 -1.881 1.00 0.00 36 PHE A O 16
ATOM 25766 N N . VAL A 1 37 ? -8.910 -3.854 -3.624 1.00 0.00 37 VAL A N 16
ATOM 25767 C CA . VAL A 1 37 ? -10.128 -3.650 -2.849 1.00 0.00 37 VAL A CA 16
ATOM 25768 C C . VAL A 1 37 ? -11.270 -4.508 -3.383 1.00 0.00 37 VAL A C 16
ATOM 25769 O O . VAL A 1 37 ? -11.625 -4.425 -4.558 1.00 0.00 37 VAL A O 16
ATOM 25782 N N . ALA A 1 38 ? -11.841 -5.332 -2.511 1.00 0.00 38 ALA A N 16
ATOM 25783 C CA . ALA A 1 38 ? -12.944 -6.204 -2.893 1.00 0.00 38 ALA A CA 16
ATOM 25784 C C . ALA A 1 38 ? -14.170 -5.953 -2.022 1.00 0.00 38 ALA A C 16
ATOM 25785 O O . ALA A 1 38 ? -14.085 -5.883 -0.795 1.00 0.00 38 ALA A O 16
ATOM 25792 N N . PRO A 1 39 ? -15.337 -5.815 -2.667 1.00 0.00 39 PRO A N 16
ATOM 25793 C CA . PRO A 1 39 ? -15.450 -5.897 -4.126 1.00 0.00 39 PRO A CA 16
ATOM 25794 C C . PRO A 1 39 ? -14.810 -4.702 -4.825 1.00 0.00 39 PRO A C 16
ATOM 25795 O O . PRO A 1 39 ? -14.401 -3.738 -4.178 1.00 0.00 39 PRO A O 16
ATOM 25806 N N . ALA A 1 40 ? -14.727 -4.772 -6.149 1.00 0.00 40 ALA A N 16
ATOM 25807 C CA . ALA A 1 40 ? -14.139 -3.694 -6.936 1.00 0.00 40 ALA A CA 16
ATOM 25808 C C . ALA A 1 40 ? -15.169 -2.612 -7.241 1.00 0.00 40 ALA A C 16
ATOM 25809 O O . ALA A 1 40 ? -16.345 -2.890 -7.474 1.00 0.00 40 ALA A O 16
ATOM 25816 N N . PRO A 1 41 ? -14.719 -1.349 -7.240 1.00 0.00 41 PRO A N 16
ATOM 25817 C CA . PRO A 1 41 ? -15.586 -0.199 -7.515 1.00 0.00 41 PRO A CA 16
ATOM 25818 C C . PRO A 1 41 ? -16.030 -0.144 -8.973 1.00 0.00 41 PRO A C 16
ATOM 25819 O O . PRO A 1 41 ? -15.347 -0.633 -9.874 1.00 0.00 41 PRO A O 16
ATOM 25830 N N . PRO A 1 42 ? -17.200 0.466 -9.214 1.00 0.00 42 PRO A N 16
ATOM 25831 C CA . PRO A 1 42 ? -17.760 0.601 -10.562 1.00 0.00 42 PRO A CA 16
ATOM 25832 C C . PRO A 1 42 ? -16.964 1.573 -11.426 1.00 0.00 42 PRO A C 16
ATOM 25833 O O . PRO A 1 42 ? -15.889 2.029 -11.036 1.00 0.00 42 PRO A O 16
ATOM 25844 N N . VAL A 1 43 ? -17.498 1.887 -12.602 1.00 0.00 43 VAL A N 16
ATOM 25845 C CA . VAL A 1 43 ? -16.838 2.807 -13.520 1.00 0.00 43 VAL A CA 16
ATOM 25846 C C . VAL A 1 43 ? -17.002 4.252 -13.063 1.00 0.00 43 VAL A C 16
ATOM 25847 O O . VAL A 1 43 ? -16.126 5.086 -13.287 1.00 0.00 43 VAL A O 16
ATOM 25860 N N . GLU A 1 44 ? -18.130 4.540 -12.422 1.00 0.00 44 GLU A N 16
ATOM 25861 C CA . GLU A 1 44 ? -18.408 5.886 -11.933 1.00 0.00 44 GLU A CA 16
ATOM 25862 C C . GLU A 1 44 ? -17.708 6.136 -10.601 1.00 0.00 44 GLU A C 16
ATOM 25863 O O . GLU A 1 44 ? -16.769 6.930 -10.518 1.00 0.00 44 GLU A O 16
ATOM 25875 N N . THR A 1 45 ? -18.172 5.455 -9.558 1.00 0.00 45 THR A N 16
ATOM 25876 C CA . THR A 1 45 ? -17.593 5.604 -8.229 1.00 0.00 45 THR A CA 16
ATOM 25877 C C . THR A 1 45 ? -16.118 5.217 -8.225 1.00 0.00 45 THR A C 16
ATOM 25878 O O . THR A 1 45 ? -15.710 4.276 -8.906 1.00 0.00 45 THR A O 16
ATOM 25889 N N . THR A 1 46 ? -15.321 5.949 -7.453 1.00 0.00 46 THR A N 16
ATOM 25890 C CA . THR A 1 46 ? -13.891 5.683 -7.360 1.00 0.00 46 THR A CA 16
ATOM 25891 C C . THR A 1 46 ? -13.404 5.790 -5.920 1.00 0.00 46 THR A C 16
ATOM 25892 O O . THR A 1 46 ? -13.781 6.709 -5.193 1.00 0.00 46 THR A O 16
ATOM 25903 N N . TYR A 1 47 ? -12.563 4.845 -5.514 1.00 0.00 47 TYR A N 16
ATOM 25904 C CA . TYR A 1 47 ? -12.024 4.833 -4.158 1.00 0.00 47 TYR A CA 16
ATOM 25905 C C . TYR A 1 47 ? -10.720 5.621 -4.083 1.00 0.00 47 TYR A C 16
ATOM 25906 O O . TYR A 1 47 ? -10.060 5.847 -5.095 1.00 0.00 47 TYR A O 16
ATOM 25924 N N . ASN A 1 48 ? -10.357 6.036 -2.873 1.00 0.00 48 ASN A N 16
ATOM 25925 C CA . ASN A 1 48 ? -9.132 6.799 -2.664 1.00 0.00 48 ASN A CA 16
ATOM 25926 C C . ASN A 1 48 ? -8.060 5.936 -2.004 1.00 0.00 48 ASN A C 16
ATOM 25927 O O . ASN A 1 48 ? -8.348 5.155 -1.098 1.00 0.00 48 ASN A O 16
ATOM 25938 N N . TYR A 1 49 ? -6.823 6.084 -2.466 1.00 0.00 49 TYR A N 16
ATOM 25939 C CA . TYR A 1 49 ? -5.708 5.318 -1.923 1.00 0.00 49 TYR A CA 16
ATOM 25940 C C . TYR A 1 49 ? -4.716 6.231 -1.208 1.00 0.00 49 TYR A C 16
ATOM 25941 O O . TYR A 1 49 ? -3.994 6.998 -1.844 1.00 0.00 49 TYR A O 16
ATOM 25959 N N . GLU A 1 50 ? -4.688 6.141 0.118 1.00 0.00 50 GLU A N 16
ATOM 25960 C CA . GLU A 1 50 ? -3.785 6.959 0.919 1.00 0.00 50 GLU A CA 16
ATOM 25961 C C . GLU A 1 50 ? -2.781 6.087 1.667 1.00 0.00 50 GLU A C 16
ATOM 25962 O O . GLU A 1 50 ? -3.127 5.423 2.644 1.00 0.00 50 GLU A O 16
ATOM 25974 N N . TRP A 1 51 ? -1.537 6.095 1.201 1.00 0.00 51 TRP A N 16
ATOM 25975 C CA . TRP A 1 51 ? -0.482 5.304 1.826 1.00 0.00 51 TRP A CA 16
ATOM 25976 C C . TRP A 1 51 ? 0.204 6.093 2.936 1.00 0.00 51 TRP A C 16
ATOM 25977 O O . TRP A 1 51 ? 0.257 7.321 2.896 1.00 0.00 51 TRP A O 16
ATOM 25998 N N . ASN A 1 52 ? 0.729 5.378 3.926 1.00 0.00 52 ASN A N 16
ATOM 25999 C CA . ASN A 1 52 ? 1.412 6.012 5.048 1.00 0.00 52 ASN A CA 16
ATOM 26000 C C . ASN A 1 52 ? 2.353 5.030 5.737 1.00 0.00 52 ASN A C 16
ATOM 26001 O O . ASN A 1 52 ? 1.998 3.874 5.974 1.00 0.00 52 ASN A O 16
ATOM 26012 N N . LEU A 1 53 ? 3.555 5.496 6.058 1.00 0.00 53 LEU A N 16
ATOM 26013 C CA . LEU A 1 53 ? 4.549 4.659 6.721 1.00 0.00 53 LEU A CA 16
ATOM 26014 C C . LEU A 1 53 ? 4.356 4.680 8.234 1.00 0.00 53 LEU A C 16
ATOM 26015 O O . LEU A 1 53 ? 4.226 5.745 8.838 1.00 0.00 53 LEU A O 16
ATOM 26031 N N . ILE A 1 54 ? 4.340 3.497 8.839 1.00 0.00 54 ILE A N 16
ATOM 26032 C CA . ILE A 1 54 ? 4.166 3.380 10.282 1.00 0.00 54 ILE A CA 16
ATOM 26033 C C . ILE A 1 54 ? 5.315 2.600 10.912 1.00 0.00 54 ILE A C 16
ATOM 26034 O O . ILE A 1 54 ? 5.897 3.030 11.908 1.00 0.00 54 ILE A O 16
ATOM 26050 N N . SER A 1 55 ? 5.636 1.452 10.325 1.00 0.00 55 SER A N 16
ATOM 26051 C CA . SER A 1 55 ? 6.714 0.611 10.831 1.00 0.00 55 SER A CA 16
ATOM 26052 C C . SER A 1 55 ? 7.980 0.792 9.999 1.00 0.00 55 SER A C 16
ATOM 26053 O O . SER A 1 55 ? 8.149 0.156 8.958 1.00 0.00 55 SER A O 16
ATOM 26061 N N . HIS A 1 56 ? 8.868 1.665 10.465 1.00 0.00 56 HIS A N 16
ATOM 26062 C CA . HIS A 1 56 ? 10.119 1.931 9.766 1.00 0.00 56 HIS A CA 16
ATOM 26063 C C . HIS A 1 56 ? 11.212 2.345 10.746 1.00 0.00 56 HIS A C 16
ATOM 26064 O O . HIS A 1 56 ? 10.960 3.013 11.749 1.00 0.00 56 HIS A O 16
ATOM 26079 N N . PRO A 1 57 ? 12.457 1.939 10.453 1.00 0.00 57 PRO A N 16
ATOM 26080 C CA . PRO A 1 57 ? 13.613 2.257 11.296 1.00 0.00 57 PRO A CA 16
ATOM 26081 C C . PRO A 1 57 ? 13.978 3.736 11.246 1.00 0.00 57 PRO A C 16
ATOM 26082 O O . PRO A 1 57 ? 13.932 4.363 10.186 1.00 0.00 57 PRO A O 16
ATOM 26093 N N . THR A 1 58 ? 14.343 4.291 12.398 1.00 0.00 58 THR A N 16
ATOM 26094 C CA . THR A 1 58 ? 14.716 5.697 12.485 1.00 0.00 58 THR A CA 16
ATOM 26095 C C . THR A 1 58 ? 15.857 6.023 11.528 1.00 0.00 58 THR A C 16
ATOM 26096 O O . THR A 1 58 ? 15.996 7.160 11.078 1.00 0.00 58 THR A O 16
ATOM 26107 N N . ASP A 1 59 ? 16.671 5.019 11.222 1.00 0.00 59 ASP A N 16
ATOM 26108 C CA . ASP A 1 59 ? 17.800 5.200 10.317 1.00 0.00 59 ASP A CA 16
ATOM 26109 C C . ASP A 1 59 ? 17.323 5.614 8.929 1.00 0.00 59 ASP A C 16
ATOM 26110 O O . ASP A 1 59 ? 18.039 6.294 8.192 1.00 0.00 59 ASP A O 16
ATOM 26119 N N . TYR A 1 60 ? 16.111 5.201 8.578 1.00 0.00 60 TYR A N 16
ATOM 26120 C CA . TYR A 1 60 ? 15.539 5.526 7.276 1.00 0.00 60 TYR A CA 16
ATOM 26121 C C . TYR A 1 60 ? 15.468 7.037 7.075 1.00 0.00 60 TYR A C 16
ATOM 26122 O O . TYR A 1 60 ? 15.341 7.796 8.035 1.00 0.00 60 TYR A O 16
ATOM 26140 N N . GLN A 1 61 ? 15.552 7.464 5.819 1.00 0.00 61 GLN A N 16
ATOM 26141 C CA . GLN A 1 61 ? 15.497 8.884 5.491 1.00 0.00 61 GLN A CA 16
ATOM 26142 C C . GLN A 1 61 ? 14.543 9.137 4.328 1.00 0.00 61 GLN A C 16
ATOM 26143 O O . GLN A 1 61 ? 13.871 10.167 4.277 1.00 0.00 61 GLN A O 16
ATOM 26157 N N . GLY A 1 62 ? 14.489 8.191 3.396 1.00 0.00 62 GLY A N 16
ATOM 26158 C CA . GLY A 1 62 ? 13.614 8.331 2.246 1.00 0.00 62 GLY A CA 16
ATOM 26159 C C . GLY A 1 62 ? 12.279 8.952 2.606 1.00 0.00 62 GLY A C 16
ATOM 26160 O O . GLY A 1 62 ? 11.869 8.929 3.766 1.00 0.00 62 GLY A O 16
ATOM 26164 N N . GLU A 1 63 ? 11.599 9.511 1.609 1.00 0.00 63 GLU A N 16
ATOM 26165 C CA . GLU A 1 63 ? 10.304 10.143 1.828 1.00 0.00 63 GLU A CA 16
ATOM 26166 C C . GLU A 1 63 ? 9.272 9.631 0.827 1.00 0.00 63 GLU A C 16
ATOM 26167 O O . GLU A 1 63 ? 9.515 9.625 -0.381 1.00 0.00 63 GLU A O 16
ATOM 26179 N N . ILE A 1 64 ? 8.123 9.203 1.337 1.00 0.00 64 ILE A N 16
ATOM 26180 C CA . ILE A 1 64 ? 7.055 8.691 0.488 1.00 0.00 64 ILE A CA 16
ATOM 26181 C C . ILE A 1 64 ? 6.046 9.784 0.153 1.00 0.00 64 ILE A C 16
ATOM 26182 O O . ILE A 1 64 ? 6.039 10.849 0.771 1.00 0.00 64 ILE A O 16
ATOM 26198 N N . LYS A 1 65 ? 5.192 9.513 -0.829 1.00 0.00 65 LYS A N 16
ATOM 26199 C CA . LYS A 1 65 ? 4.175 10.472 -1.245 1.00 0.00 65 LYS A CA 16
ATOM 26200 C C . LYS A 1 65 ? 2.776 9.952 -0.929 1.00 0.00 65 LYS A C 16
ATOM 26201 O O . LYS A 1 65 ? 1.804 10.325 -1.585 1.00 0.00 65 LYS A O 16
ATOM 26220 N N . GLN A 1 66 ? 2.683 9.092 0.080 1.00 0.00 66 GLN A N 16
ATOM 26221 C CA . GLN A 1 66 ? 1.402 8.524 0.483 1.00 0.00 66 GLN A CA 16
ATOM 26222 C C . GLN A 1 66 ? 0.679 7.911 -0.712 1.00 0.00 66 GLN A C 16
ATOM 26223 O O . GLN A 1 66 ? -0.546 7.797 -0.717 1.00 0.00 66 GLN A O 16
ATOM 26237 N N . GLY A 1 67 ? 1.447 7.518 -1.724 1.00 0.00 67 GLY A N 16
ATOM 26238 C CA . GLY A 1 67 ? 0.862 6.922 -2.911 1.00 0.00 67 GLY A CA 16
ATOM 26239 C C . GLY A 1 67 ? -0.504 7.494 -3.234 1.00 0.00 67 GLY A C 16
ATOM 26240 O O . GLY A 1 67 ? -1.528 6.867 -2.961 1.00 0.00 67 GLY A O 16
ATOM 26244 N N . HIS A 1 68 ? -0.521 8.689 -3.816 1.00 0.00 68 HIS A N 16
ATOM 26245 C CA . HIS A 1 68 ? -1.772 9.347 -4.175 1.00 0.00 68 HIS A CA 16
ATOM 26246 C C . HIS A 1 68 ? -2.596 8.471 -5.114 1.00 0.00 68 HIS A C 16
ATOM 26247 O O . HIS A 1 68 ? -3.774 8.736 -5.354 1.00 0.00 68 HIS A O 16
ATOM 26262 N N . LYS A 1 69 ? -1.968 7.427 -5.645 1.00 0.00 69 LYS A N 16
ATOM 26263 C CA . LYS A 1 69 ? -2.642 6.512 -6.558 1.00 0.00 69 LYS A CA 16
ATOM 26264 C C . LYS A 1 69 ? -2.847 5.148 -5.907 1.00 0.00 69 LYS A C 16
ATOM 26265 O O . LYS A 1 69 ? -2.546 4.961 -4.728 1.00 0.00 69 LYS A O 16
ATOM 26284 N N . GLN A 1 70 ? -3.360 4.198 -6.683 1.00 0.00 70 GLN A N 16
ATOM 26285 C CA . GLN A 1 70 ? -3.604 2.851 -6.181 1.00 0.00 70 GLN A CA 16
ATOM 26286 C C . GLN A 1 70 ? -2.293 2.094 -5.994 1.00 0.00 70 GLN A C 16
ATOM 26287 O O . GLN A 1 70 ? -2.205 1.175 -5.179 1.00 0.00 70 GLN A O 16
ATOM 26301 N N . THR A 1 71 ? -1.276 2.485 -6.755 1.00 0.00 71 THR A N 16
ATOM 26302 C CA . THR A 1 71 ? 0.030 1.843 -6.675 1.00 0.00 71 THR A CA 16
ATOM 26303 C C . THR A 1 71 ? 1.076 2.792 -6.101 1.00 0.00 71 THR A C 16
ATOM 26304 O O . THR A 1 71 ? 1.080 3.986 -6.407 1.00 0.00 71 THR A O 16
ATOM 26315 N N . LEU A 1 72 ? 1.961 2.256 -5.268 1.00 0.00 72 LEU A N 16
ATOM 26316 C CA . LEU A 1 72 ? 3.013 3.057 -4.651 1.00 0.00 72 LEU A CA 16
ATOM 26317 C C . LEU A 1 72 ? 4.388 2.460 -4.936 1.00 0.00 72 LEU A C 16
ATOM 26318 O O . LEU A 1 72 ? 4.643 1.294 -4.640 1.00 0.00 72 LEU A O 16
ATOM 26334 N N . ASN A 1 73 ? 5.272 3.271 -5.510 1.00 0.00 73 ASN A N 16
ATOM 26335 C CA . ASN A 1 73 ? 6.622 2.824 -5.833 1.00 0.00 73 ASN A CA 16
ATOM 26336 C C . ASN A 1 73 ? 7.646 3.476 -4.909 1.00 0.00 73 ASN A C 16
ATOM 26337 O O . ASN A 1 73 ? 7.576 4.675 -4.633 1.00 0.00 73 ASN A O 16
ATOM 26348 N N . LEU A 1 74 ? 8.598 2.680 -4.435 1.00 0.00 74 LEU A N 16
ATOM 26349 C CA . LEU A 1 74 ? 9.639 3.180 -3.543 1.00 0.00 74 LEU A CA 16
ATOM 26350 C C . LEU A 1 74 ? 10.963 3.333 -4.283 1.00 0.00 74 LEU A C 16
ATOM 26351 O O . LEU A 1 74 ? 11.245 2.600 -5.231 1.00 0.00 74 LEU A O 16
ATOM 26367 N N . SER A 1 75 ? 11.774 4.290 -3.843 1.00 0.00 75 SER A N 16
ATOM 26368 C CA . SER A 1 75 ? 13.069 4.541 -4.465 1.00 0.00 75 SER A CA 16
ATOM 26369 C C . SER A 1 75 ? 14.094 4.984 -3.425 1.00 0.00 75 SER A C 16
ATOM 26370 O O . SER A 1 75 ? 13.746 5.603 -2.420 1.00 0.00 75 SER A O 16
ATOM 26378 N N . GLN A 1 76 ? 15.359 4.663 -3.676 1.00 0.00 76 GLN A N 16
ATOM 26379 C CA . GLN A 1 76 ? 16.435 5.027 -2.762 1.00 0.00 76 GLN A CA 16
ATOM 26380 C C . GLN A 1 76 ? 16.200 4.429 -1.379 1.00 0.00 76 GLN A C 16
ATOM 26381 O O . GLN A 1 76 ? 16.604 5.003 -0.366 1.00 0.00 76 GLN A O 16
ATOM 26395 N N . LEU A 1 77 ? 15.544 3.275 -1.343 1.00 0.00 77 LEU A N 16
ATOM 26396 C CA . LEU A 1 77 ? 15.254 2.599 -0.083 1.00 0.00 77 LEU A CA 16
ATOM 26397 C C . LEU A 1 77 ? 16.538 2.110 0.581 1.00 0.00 77 LEU A C 16
ATOM 26398 O O . LEU A 1 77 ? 17.599 2.084 -0.042 1.00 0.00 77 LEU A O 16
ATOM 26414 N N . SER A 1 78 ? 16.433 1.723 1.848 1.00 0.00 78 SER A N 16
ATOM 26415 C CA . SER A 1 78 ? 17.585 1.237 2.597 1.00 0.00 78 SER A CA 16
ATOM 26416 C C . SER A 1 78 ? 17.264 -0.082 3.293 1.00 0.00 78 SER A C 16
ATOM 26417 O O . SER A 1 78 ? 16.101 -0.399 3.540 1.00 0.00 78 SER A O 16
ATOM 26425 N N . VAL A 1 79 ? 18.305 -0.847 3.606 1.00 0.00 79 VAL A N 16
ATOM 26426 C CA . VAL A 1 79 ? 18.136 -2.132 4.274 1.00 0.00 79 VAL A CA 16
ATOM 26427 C C . VAL A 1 79 ? 17.410 -1.968 5.605 1.00 0.00 79 VAL A C 16
ATOM 26428 O O . VAL A 1 79 ? 17.971 -1.452 6.571 1.00 0.00 79 VAL A O 16
ATOM 26441 N N . GLY A 1 80 ? 16.157 -2.411 5.648 1.00 0.00 80 GLY A N 16
ATOM 26442 C CA . GLY A 1 80 ? 15.374 -2.305 6.865 1.00 0.00 80 GLY A CA 16
ATOM 26443 C C . GLY A 1 80 ? 13.932 -2.727 6.666 1.00 0.00 80 GLY A C 16
ATOM 26444 O O . GLY A 1 80 ? 13.549 -3.162 5.579 1.00 0.00 80 GLY A O 16
ATOM 26448 N N . LEU A 1 81 ? 13.129 -2.601 7.717 1.00 0.00 81 LEU A N 16
ATOM 26449 C CA . LEU A 1 81 ? 11.720 -2.974 7.653 1.00 0.00 81 LEU A CA 16
ATOM 26450 C C . LEU A 1 81 ? 10.847 -1.758 7.362 1.00 0.00 81 LEU A C 16
ATOM 26451 O O . LEU A 1 81 ? 11.064 -0.679 7.914 1.00 0.00 81 LEU A O 16
ATOM 26467 N N . TYR A 1 82 ? 9.859 -1.940 6.493 1.00 0.00 82 TYR A N 16
ATOM 26468 C CA . TYR A 1 82 ? 8.953 -0.857 6.128 1.00 0.00 82 TYR A CA 16
ATOM 26469 C C . TYR A 1 82 ? 7.531 -1.377 5.941 1.00 0.00 82 TYR A C 16
ATOM 26470 O O . TYR A 1 82 ? 7.269 -2.204 5.068 1.00 0.00 82 TYR A O 16
ATOM 26488 N N . VAL A 1 83 ? 6.614 -0.884 6.769 1.00 0.00 83 VAL A N 16
ATOM 26489 C CA . VAL A 1 83 ? 5.218 -1.296 6.695 1.00 0.00 83 VAL A CA 16
ATOM 26490 C C . VAL A 1 83 ? 4.333 -0.154 6.209 1.00 0.00 83 VAL A C 16
ATOM 26491 O O . VAL A 1 83 ? 4.079 0.803 6.941 1.00 0.00 83 VAL A O 16
ATOM 26504 N N . PHE A 1 84 ? 3.865 -0.261 4.970 1.00 0.00 84 PHE A N 16
ATOM 26505 C CA . PHE A 1 84 ? 3.008 0.763 4.385 1.00 0.00 84 PHE A CA 16
ATOM 26506 C C . PHE A 1 84 ? 1.535 0.402 4.554 1.00 0.00 84 PHE A C 16
ATOM 26507 O O . PHE A 1 84 ? 1.100 -0.680 4.159 1.00 0.00 84 PHE A O 16
ATOM 26524 N N . LYS A 1 85 ? 0.772 1.315 5.144 1.00 0.00 85 LYS A N 16
ATOM 26525 C CA . LYS A 1 85 ? -0.652 1.095 5.366 1.00 0.00 85 LYS A CA 16
ATOM 26526 C C . LYS A 1 85 ? -1.489 1.973 4.440 1.00 0.00 85 LYS A C 16
ATOM 26527 O O . LYS A 1 85 ? -1.500 3.197 4.571 1.00 0.00 85 LYS A O 16
ATOM 26546 N N . VAL A 1 86 ? -2.190 1.339 3.505 1.00 0.00 86 VAL A N 16
ATOM 26547 C CA . VAL A 1 86 ? -3.032 2.062 2.560 1.00 0.00 86 VAL A CA 16
ATOM 26548 C C . VAL A 1 86 ? -4.467 2.160 3.065 1.00 0.00 86 VAL A C 16
ATOM 26549 O O . VAL A 1 86 ? -5.209 1.177 3.057 1.00 0.00 86 VAL A O 16
ATOM 26562 N N . THR A 1 87 ? -4.853 3.354 3.504 1.00 0.00 87 THR A N 16
ATOM 26563 C CA . THR A 1 87 ? -6.200 3.582 4.013 1.00 0.00 87 THR A CA 16
ATOM 26564 C C . THR A 1 87 ? -7.139 4.034 2.902 1.00 0.00 87 THR A C 16
ATOM 26565 O O . THR A 1 87 ? -6.951 5.098 2.310 1.00 0.00 87 THR A O 16
ATOM 26576 N N . VAL A 1 88 ? -8.153 3.220 2.622 1.00 0.00 88 VAL A N 16
ATOM 26577 C CA . VAL A 1 88 ? -9.123 3.538 1.581 1.00 0.00 88 VAL A CA 16
ATOM 26578 C C . VAL A 1 88 ? -10.548 3.477 2.122 1.00 0.00 88 VAL A C 16
ATOM 26579 O O . VAL A 1 88 ? -10.995 2.436 2.604 1.00 0.00 88 VAL A O 16
ATOM 26592 N N . SER A 1 89 ? -11.256 4.599 2.037 1.00 0.00 89 SER A N 16
ATOM 26593 C CA . SER A 1 89 ? -12.629 4.674 2.520 1.00 0.00 89 SER A CA 16
ATOM 26594 C C . SER A 1 89 ? -13.497 5.491 1.568 1.00 0.00 89 SER A C 16
ATOM 26595 O O . SER A 1 89 ? -13.001 6.358 0.849 1.00 0.00 89 SER A O 16
ATOM 26603 N N . SER A 1 90 ? -14.795 5.208 1.569 1.00 0.00 90 SER A N 16
ATOM 26604 C CA . SER A 1 90 ? -15.733 5.913 0.703 1.00 0.00 90 SER A CA 16
ATOM 26605 C C . SER A 1 90 ? -16.849 6.557 1.520 1.00 0.00 90 SER A C 16
ATOM 26606 O O . SER A 1 90 ? -16.975 6.310 2.719 1.00 0.00 90 SER A O 16
ATOM 26614 N N . GLU A 1 91 ? -17.655 7.383 0.861 1.00 0.00 91 GLU A N 16
ATOM 26615 C CA . GLU A 1 91 ? -18.760 8.063 1.526 1.00 0.00 91 GLU A CA 16
ATOM 26616 C C . GLU A 1 91 ? -19.555 7.091 2.393 1.00 0.00 91 GLU A C 16
ATOM 26617 O O . GLU A 1 91 ? -19.957 7.422 3.507 1.00 0.00 91 GLU A O 16
ATOM 26629 N N . ASN A 1 92 ? -19.777 5.889 1.872 1.00 0.00 92 ASN A N 16
ATOM 26630 C CA . ASN A 1 92 ? -20.524 4.868 2.596 1.00 0.00 92 ASN A CA 16
ATOM 26631 C C . ASN A 1 92 ? -19.719 3.576 2.702 1.00 0.00 92 ASN A C 16
ATOM 26632 O O . ASN A 1 92 ? -20.278 2.480 2.672 1.00 0.00 92 ASN A O 16
ATOM 26643 N N . ALA A 1 93 ? -18.403 3.714 2.827 1.00 0.00 93 ALA A N 16
ATOM 26644 C CA . ALA A 1 93 ? -17.521 2.559 2.939 1.00 0.00 93 ALA A CA 16
ATOM 26645 C C . ALA A 1 93 ? -16.244 2.915 3.692 1.00 0.00 93 ALA A C 16
ATOM 26646 O O . ALA A 1 93 ? -15.956 4.089 3.925 1.00 0.00 93 ALA A O 16
ATOM 26653 N N . PHE A 1 94 ? -15.482 1.895 4.071 1.00 0.00 94 PHE A N 16
ATOM 26654 C CA . PHE A 1 94 ? -14.235 2.101 4.799 1.00 0.00 94 PHE A CA 16
ATOM 26655 C C . PHE A 1 94 ? -13.377 0.839 4.776 1.00 0.00 94 PHE A C 16
ATOM 26656 O O . PHE A 1 94 ? -13.853 -0.255 5.075 1.00 0.00 94 PHE A O 16
ATOM 26673 N N . GLY A 1 95 ? -12.107 1.001 4.416 1.00 0.00 95 GLY A N 16
ATOM 26674 C CA . GLY A 1 95 ? -11.202 -0.132 4.359 1.00 0.00 95 GLY A CA 16
ATOM 26675 C C . GLY A 1 95 ? -9.756 0.270 4.569 1.00 0.00 95 GLY A C 16
ATOM 26676 O O . GLY A 1 95 ? -9.399 1.436 4.404 1.00 0.00 95 GLY A O 16
ATOM 26680 N N . GLU A 1 96 ? -8.921 -0.698 4.936 1.00 0.00 96 GLU A N 16
ATOM 26681 C CA . GLU A 1 96 ? -7.506 -0.437 5.171 1.00 0.00 96 GLU A CA 16
ATOM 26682 C C . GLU A 1 96 ? -6.674 -1.694 4.934 1.00 0.00 96 GLU A C 16
ATOM 26683 O O . GLU A 1 96 ? -7.140 -2.811 5.156 1.00 0.00 96 GLU A O 16
ATOM 26695 N N . GLY A 1 97 ? -5.439 -1.503 4.479 1.00 0.00 97 GLY A N 16
ATOM 26696 C CA . GLY A 1 97 ? -4.562 -2.629 4.218 1.00 0.00 97 GLY A CA 16
ATOM 26697 C C . GLY A 1 97 ? -3.189 -2.449 4.834 1.00 0.00 97 GLY A C 16
ATOM 26698 O O . GLY A 1 97 ? -2.825 -1.347 5.246 1.00 0.00 97 GLY A O 16
ATOM 26702 N N . PHE A 1 98 ? -2.424 -3.534 4.898 1.00 0.00 98 PHE A N 16
ATOM 26703 C CA . PHE A 1 98 ? -1.083 -3.491 5.471 1.00 0.00 98 PHE A CA 16
ATOM 26704 C C . PHE A 1 98 ? -0.133 -4.404 4.700 1.00 0.00 98 PHE A C 16
ATOM 26705 O O . PHE A 1 98 ? -0.452 -5.561 4.426 1.00 0.00 98 PHE A O 16
ATOM 26722 N N . VAL A 1 99 ? 1.035 -3.873 4.352 1.00 0.00 99 VAL A N 16
ATOM 26723 C CA . VAL A 1 99 ? 2.032 -4.639 3.614 1.00 0.00 99 VAL A CA 16
ATOM 26724 C C . VAL A 1 99 ? 3.436 -4.366 4.142 1.00 0.00 99 VAL A C 16
ATOM 26725 O O . VAL A 1 99 ? 3.802 -3.220 4.398 1.00 0.00 99 VAL A O 16
ATOM 26738 N N . ASN A 1 100 ? 4.219 -5.428 4.301 1.00 0.00 100 ASN A N 16
ATOM 26739 C CA . ASN A 1 100 ? 5.584 -5.304 4.799 1.00 0.00 100 ASN A CA 16
ATOM 26740 C C . ASN A 1 100 ? 6.592 -5.420 3.659 1.00 0.00 100 ASN A C 16
ATOM 26741 O O . ASN A 1 100 ? 6.350 -6.112 2.671 1.00 0.00 100 ASN A O 16
ATOM 26752 N N . VAL A 1 101 ? 7.723 -4.737 3.805 1.00 0.00 101 VAL A N 16
ATOM 26753 C CA . VAL A 1 101 ? 8.769 -4.764 2.789 1.00 0.00 101 VAL A CA 16
ATOM 26754 C C . VAL A 1 101 ? 10.153 -4.791 3.427 1.00 0.00 101 VAL A C 16
ATOM 26755 O O . VAL A 1 101 ? 10.568 -3.833 4.080 1.00 0.00 101 VAL A O 16
ATOM 26768 N N . THR A 1 102 ? 10.867 -5.896 3.232 1.00 0.00 102 THR A N 16
ATOM 26769 C CA . THR A 1 102 ? 12.205 -6.049 3.788 1.00 0.00 102 THR A CA 16
ATOM 26770 C C . THR A 1 102 ? 13.272 -5.815 2.724 1.00 0.00 102 THR A C 16
ATOM 26771 O O . THR A 1 102 ? 13.176 -6.330 1.610 1.00 0.00 102 THR A O 16
ATOM 26782 N N . VAL A 1 103 ? 14.290 -5.036 3.076 1.00 0.00 103 VAL A N 16
ATOM 26783 C CA . VAL A 1 103 ? 15.377 -4.735 2.151 1.00 0.00 103 VAL A CA 16
ATOM 26784 C C . VAL A 1 103 ? 16.690 -5.343 2.631 1.00 0.00 103 VAL A C 16
ATOM 26785 O O . VAL A 1 103 ? 17.246 -4.927 3.648 1.00 0.00 103 VAL A O 16
ATOM 26798 N N . LYS A 1 104 ? 17.184 -6.331 1.892 1.00 0.00 104 LYS A N 16
ATOM 26799 C CA . LYS A 1 104 ? 18.433 -6.997 2.239 1.00 0.00 104 LYS A CA 16
ATOM 26800 C C . LYS A 1 104 ? 19.634 -6.171 1.788 1.00 0.00 104 LYS A C 16
ATOM 26801 O O . LYS A 1 104 ? 19.579 -5.443 0.797 1.00 0.00 104 LYS A O 16
ATOM 26820 N N . PRO A 1 105 ? 20.745 -6.286 2.530 1.00 0.00 105 PRO A N 16
ATOM 26821 C CA . PRO A 1 105 ? 21.980 -5.559 2.224 1.00 0.00 105 PRO A CA 16
ATOM 26822 C C . PRO A 1 105 ? 22.656 -6.071 0.957 1.00 0.00 105 PRO A C 16
ATOM 26823 O O . PRO A 1 105 ? 22.542 -7.248 0.614 1.00 0.00 105 PRO A O 16
ATOM 26834 N N . ALA A 1 106 ? 23.360 -5.181 0.266 1.00 0.00 106 ALA A N 16
ATOM 26835 C CA . ALA A 1 106 ? 24.056 -5.545 -0.962 1.00 0.00 106 ALA A CA 16
ATOM 26836 C C . ALA A 1 106 ? 25.009 -6.712 -0.728 1.00 0.00 106 ALA A C 16
ATOM 26837 O O . ALA A 1 106 ? 26.132 -6.524 -0.259 1.00 0.00 106 ALA A O 16
ATOM 26844 N N . ARG A 1 107 ? 24.554 -7.916 -1.056 1.00 0.00 107 ARG A N 16
ATOM 26845 C CA . ARG A 1 107 ? 25.366 -9.114 -0.879 1.00 0.00 107 ARG A CA 16
ATOM 26846 C C . ARG A 1 107 ? 26.607 -9.065 -1.765 1.00 0.00 107 ARG A C 16
ATOM 26847 O O . ARG A 1 107 ? 26.508 -8.902 -2.981 1.00 0.00 107 ARG A O 16
ATOM 26868 N N . SER A 1 108 ? 27.775 -9.208 -1.147 1.00 0.00 108 SER A N 16
ATOM 26869 C CA . SER A 1 108 ? 29.036 -9.175 -1.879 1.00 0.00 108 SER A CA 16
ATOM 26870 C C . SER A 1 108 ? 29.910 -10.370 -1.509 1.00 0.00 108 SER A C 16
ATOM 26871 O O . SER A 1 108 ? 30.052 -10.709 -0.335 1.00 0.00 108 SER A O 16
ATOM 26879 N N . GLY A 1 109 ? 30.493 -11.005 -2.521 1.00 0.00 109 GLY A N 16
ATOM 26880 C CA . GLY A 1 109 ? 31.346 -12.155 -2.283 1.00 0.00 109 GLY A CA 16
ATOM 26881 C C . GLY A 1 109 ? 31.948 -12.705 -3.561 1.00 0.00 109 GLY A C 16
ATOM 26882 O O . GLY A 1 109 ? 31.385 -12.566 -4.647 1.00 0.00 109 GLY A O 16
ATOM 26886 N N . PRO A 1 110 ? 33.120 -13.345 -3.439 1.00 0.00 110 PRO A N 16
ATOM 26887 C CA . PRO A 1 110 ? 33.825 -13.929 -4.584 1.00 0.00 110 PRO A CA 16
ATOM 26888 C C . PRO A 1 110 ? 33.106 -15.150 -5.146 1.00 0.00 110 PRO A C 16
ATOM 26889 O O . PRO A 1 110 ? 33.096 -16.216 -4.529 1.00 0.00 110 PRO A O 16
ATOM 26900 N N . SER A 1 111 ? 32.505 -14.989 -6.321 1.00 0.00 111 SER A N 16
ATOM 26901 C CA . SER A 1 111 ? 31.779 -16.078 -6.964 1.00 0.00 111 SER A CA 16
ATOM 26902 C C . SER A 1 111 ? 32.746 -17.098 -7.558 1.00 0.00 111 SER A C 16
ATOM 26903 O O . SER A 1 111 ? 33.600 -16.757 -8.376 1.00 0.00 111 SER A O 16
ATOM 26911 N N . SER A 1 112 ? 32.604 -18.352 -7.140 1.00 0.00 112 SER A N 16
ATOM 26912 C CA . SER A 1 112 ? 33.466 -19.422 -7.627 1.00 0.00 112 SER A CA 16
ATOM 26913 C C . SER A 1 112 ? 33.003 -19.913 -8.995 1.00 0.00 112 SER A C 16
ATOM 26914 O O . SER A 1 112 ? 31.813 -20.127 -9.220 1.00 0.00 112 SER A O 16
ATOM 26922 N N . GLY A 1 113 ? 33.955 -20.089 -9.907 1.00 0.00 113 GLY A N 16
ATOM 26923 C CA . GLY A 1 113 ? 33.626 -20.552 -11.242 1.00 0.00 113 GLY A CA 16
ATOM 26924 C C . GLY A 1 113 ? 34.682 -20.177 -12.263 1.00 0.00 113 GLY A C 16
ATOM 26925 O O . GLY A 1 113 ? 35.136 -21.020 -13.036 1.00 0.00 113 GLY A O 16
ATOM 26929 N N . GLY A 1 1 ? -26.932 14.392 25.906 1.00 0.00 1 GLY A N 17
ATOM 26930 C CA . GLY A 1 1 ? -28.182 13.850 25.407 1.00 0.00 1 GLY A CA 17
ATOM 26931 C C . GLY A 1 1 ? -28.129 13.541 23.924 1.00 0.00 1 GLY A C 17
ATOM 26932 O O . GLY A 1 1 ? -27.061 13.576 23.314 1.00 0.00 1 GLY A O 17
ATOM 26936 N N . SER A 1 2 ? -29.285 13.235 23.343 1.00 0.00 2 SER A N 17
ATOM 26937 C CA . SER A 1 2 ? -29.365 12.913 21.924 1.00 0.00 2 SER A CA 17
ATOM 26938 C C . 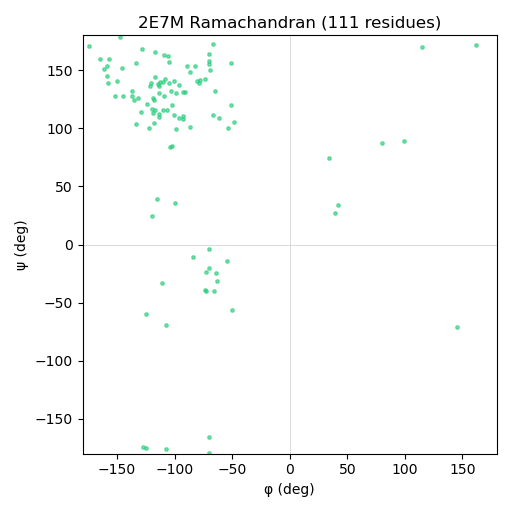SER A 1 2 ? -29.748 14.144 21.108 1.00 0.00 2 SER A C 17
ATOM 26939 O O . SER A 1 2 ? -29.154 14.420 20.065 1.00 0.00 2 SER A O 17
ATOM 26947 N N . SER A 1 3 ? -30.744 14.880 21.590 1.00 0.00 3 SER A N 17
ATOM 26948 C CA . SER A 1 3 ? -31.209 16.080 20.905 1.00 0.00 3 SER A CA 17
ATOM 26949 C C . SER A 1 3 ? -31.164 15.893 19.391 1.00 0.00 3 SER A C 17
ATOM 26950 O O . SER A 1 3 ? -30.759 16.792 18.655 1.00 0.00 3 SER A O 17
ATOM 26958 N N . GLY A 1 4 ? -31.583 14.717 18.934 1.00 0.00 4 GLY A N 17
ATOM 26959 C CA . GLY A 1 4 ? -31.582 14.431 17.511 1.00 0.00 4 GLY A CA 17
ATOM 26960 C C . GLY A 1 4 ? -30.883 13.127 17.181 1.00 0.00 4 GLY A C 17
ATOM 26961 O O . GLY A 1 4 ? -31.156 12.096 17.795 1.00 0.00 4 GLY A O 17
ATOM 26965 N N . SER A 1 5 ? -29.980 13.172 16.207 1.00 0.00 5 SER A N 17
ATOM 26966 C CA . SER A 1 5 ? -29.243 11.984 15.793 1.00 0.00 5 SER A CA 17
ATOM 26967 C C . SER A 1 5 ? -30.191 10.812 15.557 1.00 0.00 5 SER A C 17
ATOM 26968 O O . SER A 1 5 ? -30.000 9.725 16.102 1.00 0.00 5 SER A O 17
ATOM 26976 N N . SER A 1 6 ?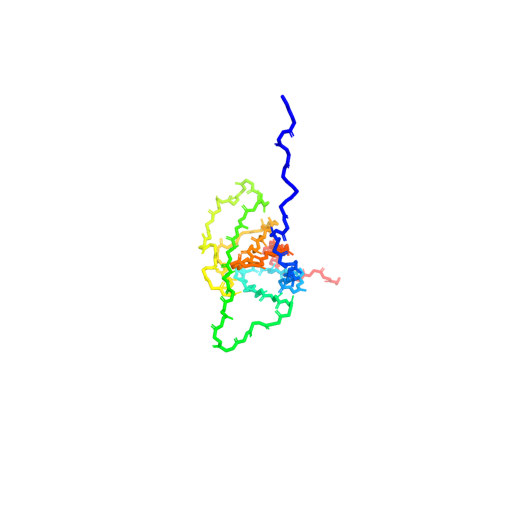 -31.214 11.042 14.740 1.00 0.00 6 SER A N 17
ATOM 26977 C CA . SER A 1 6 ? -32.196 10.007 14.434 1.00 0.00 6 SER A CA 17
ATOM 26978 C C . SER A 1 6 ? -31.866 9.319 13.113 1.00 0.00 6 SER A C 17
ATOM 26979 O O . SER A 1 6 ? -31.603 9.977 12.107 1.00 0.00 6 SER A O 17
ATOM 26987 N N . GLY A 1 7 ? -31.881 7.990 13.125 1.00 0.00 7 GLY A N 17
ATOM 26988 C CA . GLY A 1 7 ? -31.582 7.234 11.923 1.00 0.00 7 GLY A CA 17
ATOM 26989 C C . GLY A 1 7 ? -30.133 6.793 11.861 1.00 0.00 7 GLY A C 17
ATOM 26990 O O . GLY A 1 7 ? -29.305 7.400 11.182 1.00 0.00 7 GLY A O 17
ATOM 26994 N N . PRO A 1 8 ? -29.809 5.711 12.585 1.00 0.00 8 PRO A N 17
ATOM 26995 C CA . PRO A 1 8 ? -28.448 5.166 12.627 1.00 0.00 8 PRO A CA 17
ATOM 26996 C C . PRO A 1 8 ? -28.040 4.525 11.305 1.00 0.00 8 PRO A C 17
ATOM 26997 O O . PRO A 1 8 ? -28.715 3.624 10.806 1.00 0.00 8 PRO A O 17
ATOM 27008 N N . ARG A 1 9 ? -26.931 4.994 10.743 1.00 0.00 9 ARG A N 17
ATOM 27009 C CA . ARG A 1 9 ? -26.433 4.466 9.479 1.00 0.00 9 ARG A CA 17
ATOM 27010 C C . ARG A 1 9 ? -24.990 3.989 9.619 1.00 0.00 9 ARG A C 17
ATOM 27011 O O . ARG A 1 9 ? -24.206 4.562 10.376 1.00 0.00 9 ARG A O 17
ATOM 27032 N N . THR A 1 10 ? -24.646 2.936 8.883 1.00 0.00 10 THR A N 17
ATOM 27033 C CA . THR A 1 10 ? -23.299 2.381 8.926 1.00 0.00 10 THR A CA 17
ATOM 27034 C C . THR A 1 10 ? -22.674 2.348 7.537 1.00 0.00 10 THR A C 17
ATOM 27035 O O . THR A 1 10 ? -23.358 2.544 6.532 1.00 0.00 10 THR A O 17
ATOM 27046 N N . VAL A 1 11 ? -21.369 2.097 7.486 1.00 0.00 11 VAL A N 17
ATOM 27047 C CA . VAL A 1 11 ? -20.651 2.036 6.218 1.00 0.00 11 VAL A CA 17
ATOM 27048 C C . VAL A 1 11 ? -20.407 0.592 5.794 1.00 0.00 11 VAL A C 17
ATOM 27049 O O . VAL A 1 11 ? -20.666 -0.342 6.553 1.00 0.00 11 VAL A O 17
ATOM 27062 N N . LYS A 1 12 ? -19.905 0.416 4.577 1.00 0.00 12 LYS A N 17
ATOM 27063 C CA . LYS A 1 12 ? -19.623 -0.914 4.050 1.00 0.00 12 LYS A CA 17
ATOM 27064 C C . LYS A 1 12 ? -18.175 -1.311 4.321 1.00 0.00 12 LYS A C 17
ATOM 27065 O O . LYS A 1 12 ? -17.245 -0.620 3.906 1.00 0.00 12 LYS A O 17
ATOM 27084 N N . GLU A 1 13 ? -17.993 -2.427 5.019 1.00 0.00 13 GLU A N 17
ATOM 27085 C CA . GLU A 1 13 ? -16.657 -2.915 5.344 1.00 0.00 13 GLU A CA 17
ATOM 27086 C C . GLU A 1 13 ? -15.994 -3.540 4.120 1.00 0.00 13 GLU A C 17
ATOM 27087 O O . GLU A 1 13 ? -16.254 -4.695 3.780 1.00 0.00 13 GLU A O 17
ATOM 27099 N N . LEU A 1 14 ? -15.135 -2.769 3.462 1.00 0.00 14 LEU A N 17
ATOM 27100 C CA . LEU A 1 14 ? -14.433 -3.245 2.275 1.00 0.00 14 LEU A CA 17
ATOM 27101 C C . LEU A 1 14 ? -13.253 -4.131 2.659 1.00 0.00 14 LEU A C 17
ATOM 27102 O O . LEU A 1 14 ? -12.738 -4.050 3.775 1.00 0.00 14 LEU A O 17
ATOM 27118 N N . THR A 1 15 ? -12.826 -4.977 1.727 1.00 0.00 15 THR A N 17
ATOM 27119 C CA . THR A 1 15 ? -11.705 -5.877 1.967 1.00 0.00 15 THR A CA 17
ATOM 27120 C C . THR A 1 15 ? -10.460 -5.418 1.216 1.00 0.00 15 THR A C 17
ATOM 27121 O O . THR A 1 15 ? -10.218 -5.832 0.082 1.00 0.00 15 THR A O 17
ATOM 27132 N N . VAL A 1 16 ? -9.672 -4.560 1.856 1.00 0.00 16 VAL A N 17
ATOM 27133 C CA . VAL A 1 16 ? -8.450 -4.046 1.249 1.00 0.00 16 VAL A CA 17
ATOM 27134 C C . VAL A 1 16 ? -7.268 -4.966 1.529 1.00 0.00 16 VAL A C 17
ATOM 27135 O O . VAL A 1 16 ? -7.052 -5.390 2.664 1.00 0.00 16 VAL A O 17
ATOM 27148 N N . SER A 1 17 ? -6.504 -5.273 0.485 1.00 0.00 17 SER A N 17
ATOM 27149 C CA . SER A 1 17 ? -5.344 -6.147 0.617 1.00 0.00 17 SER A CA 17
ATOM 27150 C C . SER A 1 17 ? -4.290 -5.814 -0.434 1.00 0.00 17 SER A C 17
ATOM 27151 O O . SER A 1 17 ? -4.593 -5.712 -1.622 1.00 0.00 17 SER A O 17
ATOM 27159 N N . ALA A 1 18 ? -3.050 -5.646 0.013 1.00 0.00 18 ALA A N 17
ATOM 27160 C CA . ALA A 1 18 ? -1.949 -5.326 -0.888 1.00 0.00 18 ALA A CA 17
ATOM 27161 C C . ALA A 1 18 ? -1.502 -6.559 -1.667 1.00 0.00 18 ALA A C 17
ATOM 27162 O O . ALA A 1 18 ? -1.229 -6.484 -2.864 1.00 0.00 18 ALA A O 17
ATOM 27169 N N . GLY A 1 19 ? -1.427 -7.694 -0.978 1.00 0.00 19 GLY A N 17
ATOM 27170 C CA . GLY A 1 19 ? -1.011 -8.926 -1.621 1.00 0.00 19 GLY A CA 17
ATOM 27171 C C . GLY A 1 19 ? -0.234 -9.833 -0.688 1.00 0.00 19 GLY A C 17
ATOM 27172 O O . GLY A 1 19 ? -0.754 -10.846 -0.219 1.00 0.00 19 GLY A O 17
ATOM 27176 N N . ASP A 1 20 ? 1.016 -9.472 -0.419 1.00 0.00 20 ASP A N 17
ATOM 27177 C CA . ASP A 1 20 ? 1.867 -10.261 0.463 1.00 0.00 20 ASP A CA 17
ATOM 27178 C C . ASP A 1 20 ? 3.176 -9.531 0.752 1.00 0.00 20 ASP A C 17
ATOM 27179 O O . ASP A 1 20 ? 3.557 -8.612 0.028 1.00 0.00 20 ASP A O 17
ATOM 27188 N N . ASN A 1 21 ? 3.858 -9.948 1.813 1.00 0.00 21 ASN A N 17
ATOM 27189 C CA . ASN A 1 21 ? 5.123 -9.332 2.198 1.00 0.00 21 ASN A CA 17
ATOM 27190 C C . ASN A 1 21 ? 6.140 -9.424 1.064 1.00 0.00 21 ASN A C 17
ATOM 27191 O O . ASN A 1 21 ? 6.355 -10.494 0.494 1.00 0.00 21 ASN A O 17
ATOM 27202 N N . LEU A 1 22 ? 6.763 -8.296 0.744 1.00 0.00 22 LEU A N 17
ATOM 27203 C CA . LEU A 1 22 ? 7.759 -8.248 -0.322 1.00 0.00 22 LEU A CA 17
ATOM 27204 C C . LEU A 1 22 ? 9.158 -8.047 0.249 1.00 0.00 22 LEU A C 17
ATOM 27205 O O . LEU A 1 22 ? 9.342 -7.318 1.225 1.00 0.00 22 LEU A O 17
ATOM 27221 N N . ILE A 1 23 ? 10.142 -8.695 -0.366 1.00 0.00 23 ILE A N 17
ATOM 27222 C CA . ILE A 1 23 ? 11.525 -8.584 0.080 1.00 0.00 23 ILE A CA 17
ATOM 27223 C C . ILE A 1 23 ? 12.459 -8.304 -1.092 1.00 0.00 23 ILE A C 17
ATOM 27224 O O . ILE A 1 23 ? 12.544 -9.093 -2.034 1.00 0.00 23 ILE A O 17
ATOM 27240 N N . ILE A 1 24 ? 13.160 -7.177 -1.027 1.00 0.00 24 ILE A N 17
ATOM 27241 C CA . ILE A 1 24 ? 14.091 -6.794 -2.082 1.00 0.00 24 ILE A CA 17
ATOM 27242 C C . ILE A 1 24 ? 15.536 -6.910 -1.608 1.00 0.00 24 ILE A C 17
ATOM 27243 O O . ILE A 1 24 ? 15.801 -7.046 -0.413 1.00 0.00 24 ILE A O 17
ATOM 27259 N N . THR A 1 25 ? 16.469 -6.853 -2.553 1.00 0.00 25 THR A N 17
ATOM 27260 C CA . THR A 1 25 ? 17.888 -6.950 -2.233 1.00 0.00 25 THR A CA 17
ATOM 27261 C C . THR A 1 25 ? 18.699 -5.921 -3.013 1.00 0.00 25 THR A C 17
ATOM 27262 O O . THR A 1 25 ? 18.632 -5.863 -4.241 1.00 0.00 25 THR A O 17
ATOM 27273 N N . LEU A 1 26 ? 19.465 -5.110 -2.292 1.00 0.00 26 LEU A N 17
ATOM 27274 C CA . LEU A 1 26 ? 20.291 -4.082 -2.916 1.00 0.00 26 LEU A CA 17
ATOM 27275 C C . LEU A 1 26 ? 21.073 -4.653 -4.095 1.00 0.00 26 LEU A C 17
ATOM 27276 O O . LEU A 1 26 ? 21.342 -5.852 -4.170 1.00 0.00 26 LEU A O 17
ATOM 27292 N N . PRO A 1 27 ? 21.449 -3.776 -5.037 1.00 0.00 27 PRO A N 17
ATOM 27293 C CA . PRO A 1 27 ? 21.133 -2.346 -4.958 1.00 0.00 27 PRO A CA 17
ATOM 27294 C C . PRO A 1 27 ? 19.647 -2.069 -5.154 1.00 0.00 27 PRO A C 17
ATOM 27295 O O . PRO A 1 27 ? 19.147 -1.011 -4.770 1.00 0.00 27 PRO A O 17
ATOM 27306 N N . ASP A 1 28 ? 18.945 -3.025 -5.752 1.00 0.00 28 ASP A N 17
ATOM 27307 C CA . ASP A 1 28 ? 17.514 -2.884 -5.998 1.00 0.00 28 ASP A CA 17
ATOM 27308 C C . ASP A 1 28 ? 16.817 -2.250 -4.798 1.00 0.00 28 ASP A C 17
ATOM 27309 O O . ASP A 1 28 ? 16.528 -2.922 -3.809 1.00 0.00 28 ASP A O 17
ATOM 27318 N N . ASN A 1 29 ? 16.551 -0.952 -4.893 1.00 0.00 29 ASN A N 17
ATOM 27319 C CA . ASN A 1 29 ? 15.890 -0.226 -3.815 1.00 0.00 29 ASN A CA 17
ATOM 27320 C C . ASN A 1 29 ? 14.579 0.389 -4.297 1.00 0.00 29 ASN A C 17
ATOM 27321 O O . ASN A 1 29 ? 14.141 1.418 -3.785 1.00 0.00 29 ASN A O 17
ATOM 27332 N N . GLU A 1 30 ? 13.959 -0.251 -5.284 1.00 0.00 30 GLU A N 17
ATOM 27333 C CA . GLU A 1 30 ? 12.699 0.234 -5.835 1.00 0.00 30 GLU A CA 17
ATOM 27334 C C . GLU A 1 30 ? 11.662 -0.884 -5.886 1.00 0.00 30 GLU A C 17
ATOM 27335 O O . GLU A 1 30 ? 11.942 -1.985 -6.359 1.00 0.00 30 GLU A O 17
ATOM 27347 N N . VAL A 1 31 ? 10.462 -0.593 -5.393 1.00 0.00 31 VAL A N 17
ATOM 27348 C CA . VAL A 1 31 ? 9.382 -1.573 -5.383 1.00 0.00 31 VAL A CA 17
ATOM 27349 C C . VAL A 1 31 ? 8.037 -0.910 -5.657 1.00 0.00 31 VAL A C 17
ATOM 27350 O O . VAL A 1 31 ? 7.787 0.213 -5.220 1.00 0.00 31 VAL A O 17
ATOM 27363 N N . GLU A 1 32 ? 7.173 -1.614 -6.383 1.00 0.00 32 GLU A N 17
ATOM 27364 C CA . GLU A 1 32 ? 5.853 -1.093 -6.715 1.00 0.00 32 GLU A CA 17
ATOM 27365 C C . GLU A 1 32 ? 4.756 -1.956 -6.098 1.00 0.00 32 GLU A C 17
ATOM 27366 O O . GLU A 1 32 ? 4.499 -3.072 -6.551 1.00 0.00 32 GLU A O 17
ATOM 27378 N N . LEU A 1 33 ? 4.113 -1.432 -5.060 1.00 0.00 33 LEU A N 17
ATOM 27379 C CA . LEU A 1 33 ? 3.044 -2.153 -4.379 1.00 0.00 33 LEU A CA 17
ATOM 27380 C C . LEU A 1 33 ? 1.685 -1.809 -4.980 1.00 0.00 33 LEU A C 17
ATOM 27381 O O . LEU A 1 33 ? 1.481 -0.707 -5.490 1.00 0.00 33 LEU A O 17
ATOM 27397 N N . LYS A 1 34 ? 0.758 -2.758 -4.916 1.00 0.00 34 LYS A N 17
ATOM 27398 C CA . LYS A 1 34 ? -0.584 -2.555 -5.451 1.00 0.00 34 LYS A CA 17
ATOM 27399 C C . LYS A 1 34 ? -1.642 -3.017 -4.454 1.00 0.00 34 LYS A C 17
ATOM 27400 O O . LYS A 1 34 ? -1.549 -4.111 -3.898 1.00 0.00 34 LYS A O 17
ATOM 27419 N N . ALA A 1 35 ? -2.648 -2.177 -4.235 1.00 0.00 35 ALA A N 17
ATOM 27420 C CA . ALA A 1 35 ? -3.726 -2.500 -3.308 1.00 0.00 35 ALA A CA 17
ATOM 27421 C C . ALA A 1 35 ? -4.866 -3.219 -4.022 1.00 0.00 35 ALA A C 17
ATOM 27422 O O . ALA A 1 35 ? -5.054 -3.061 -5.228 1.00 0.00 35 ALA A O 17
ATOM 27429 N N . PHE A 1 36 ? -5.624 -4.009 -3.269 1.00 0.00 36 PHE A N 17
ATOM 27430 C CA . PHE A 1 36 ? -6.745 -4.754 -3.830 1.00 0.00 36 PHE A CA 17
ATOM 27431 C C . PHE A 1 36 ? -7.954 -4.701 -2.900 1.00 0.00 36 PHE A C 17
ATOM 27432 O O . PHE A 1 36 ? -7.954 -5.307 -1.829 1.00 0.00 36 PHE A O 17
ATOM 27449 N N . VAL A 1 37 ? -8.983 -3.970 -3.317 1.00 0.00 37 VAL A N 17
ATOM 27450 C CA . VAL A 1 37 ? -10.198 -3.837 -2.523 1.00 0.00 37 VAL A CA 17
ATOM 27451 C C . VAL A 1 37 ? -11.403 -4.406 -3.263 1.00 0.00 37 VAL A C 17
ATOM 27452 O O . VAL A 1 37 ? -11.605 -4.132 -4.445 1.00 0.00 37 VAL A O 17
ATOM 27465 N N . ALA A 1 38 ? -12.202 -5.201 -2.558 1.00 0.00 38 ALA A N 17
ATOM 27466 C CA . ALA A 1 38 ? -13.389 -5.808 -3.147 1.00 0.00 38 ALA A CA 17
ATOM 27467 C C . ALA A 1 38 ? -14.610 -5.602 -2.257 1.00 0.00 38 ALA A C 17
ATOM 27468 O O . ALA A 1 38 ? -14.519 -5.598 -1.029 1.00 0.00 38 ALA A O 17
ATOM 27475 N N . PRO A 1 39 ? -15.781 -5.426 -2.888 1.00 0.00 39 PRO A N 17
ATOM 27476 C CA . PRO A 1 39 ? -15.901 -5.428 -4.349 1.00 0.00 39 PRO A CA 17
ATOM 27477 C C . PRO A 1 39 ? -15.261 -4.198 -4.984 1.00 0.00 39 PRO A C 17
ATOM 27478 O O . PRO A 1 39 ? -15.189 -3.136 -4.368 1.00 0.00 39 PRO A O 17
ATOM 27489 N N . ALA A 1 40 ? -14.799 -4.350 -6.221 1.00 0.00 40 ALA A N 17
ATOM 27490 C CA . ALA A 1 40 ? -14.168 -3.250 -6.941 1.00 0.00 40 ALA A CA 17
ATOM 27491 C C . ALA A 1 40 ? -15.196 -2.203 -7.355 1.00 0.00 40 ALA A C 17
ATOM 27492 O O . ALA A 1 40 ? -16.312 -2.523 -7.767 1.00 0.00 40 ALA A O 17
ATOM 27499 N N . PRO A 1 41 ? -14.815 -0.922 -7.244 1.00 0.00 41 PRO A N 17
ATOM 27500 C CA . PRO A 1 41 ? -15.691 0.198 -7.603 1.00 0.00 41 PRO A CA 17
ATOM 27501 C C . PRO A 1 41 ? -15.922 0.295 -9.107 1.00 0.00 41 PRO A C 17
ATOM 27502 O O . PRO A 1 41 ? -15.135 -0.201 -9.913 1.00 0.00 41 PRO A O 17
ATOM 27513 N N . PRO A 1 42 ? -17.027 0.949 -9.495 1.00 0.00 42 PRO A N 17
ATOM 27514 C CA . PRO A 1 42 ? -17.386 1.127 -10.905 1.00 0.00 42 PRO A CA 17
ATOM 27515 C C . PRO A 1 42 ? -16.446 2.087 -11.627 1.00 0.00 42 PRO A C 17
ATOM 27516 O O . PRO A 1 42 ? -15.389 2.444 -11.107 1.00 0.00 42 PRO A O 17
ATOM 27527 N N . VAL A 1 43 ? -16.838 2.501 -12.827 1.00 0.00 43 VAL A N 17
ATOM 27528 C CA . VAL A 1 43 ? -16.031 3.421 -13.620 1.00 0.00 43 VAL A CA 17
ATOM 27529 C C . VAL A 1 43 ? -16.170 4.852 -13.111 1.00 0.00 43 VAL A C 17
ATOM 27530 O O . VAL A 1 43 ? -15.202 5.611 -13.094 1.00 0.00 43 VAL A O 17
ATOM 27543 N N . GLU A 1 44 ? -17.381 5.212 -12.697 1.00 0.00 44 GLU A N 17
ATOM 27544 C CA . GLU A 1 44 ? -17.646 6.552 -12.189 1.00 0.00 44 GLU A CA 17
ATOM 27545 C C . GLU A 1 44 ? -17.123 6.707 -10.763 1.00 0.00 44 GLU A C 17
ATOM 27546 O O . GLU A 1 44 ? -16.194 7.475 -10.510 1.00 0.00 44 GLU A O 17
ATOM 27558 N N . THR A 1 45 ? -17.726 5.971 -9.835 1.00 0.00 45 THR A N 17
ATOM 27559 C CA . THR A 1 45 ? -17.323 6.027 -8.435 1.00 0.00 45 THR A CA 17
ATOM 27560 C C . THR A 1 45 ? -16.052 5.220 -8.196 1.00 0.00 45 THR A C 17
ATOM 27561 O O . THR A 1 45 ? -15.931 4.082 -8.650 1.00 0.00 45 THR A O 17
ATOM 27572 N N . THR A 1 46 ? -15.104 5.817 -7.480 1.00 0.00 46 THR A N 17
ATOM 27573 C CA . THR A 1 46 ? -13.841 5.154 -7.181 1.00 0.00 46 THR A CA 17
ATOM 27574 C C . THR A 1 46 ? -13.361 5.494 -5.774 1.00 0.00 46 THR A C 17
ATOM 27575 O O . THR A 1 46 ? -13.626 6.582 -5.264 1.00 0.00 46 THR A O 17
ATOM 27586 N N . TYR A 1 47 ? -12.655 4.556 -5.153 1.00 0.00 47 TYR A N 17
ATOM 27587 C CA . TYR A 1 47 ? -12.139 4.756 -3.804 1.00 0.00 47 TYR A CA 17
ATOM 27588 C C . TYR A 1 47 ? -10.808 5.501 -3.834 1.00 0.00 47 TYR A C 17
ATOM 27589 O O . TYR A 1 47 ? -10.185 5.639 -4.885 1.00 0.00 47 TYR A O 17
ATOM 27607 N N . ASN A 1 48 ? -10.379 5.979 -2.670 1.00 0.00 48 ASN A N 17
ATOM 27608 C CA . ASN A 1 48 ? -9.122 6.711 -2.561 1.00 0.00 48 ASN A CA 17
ATOM 27609 C C . ASN A 1 48 ? -8.049 5.853 -1.897 1.00 0.00 48 ASN A C 17
ATOM 27610 O O . ASN A 1 48 ? -8.306 5.187 -0.894 1.00 0.00 48 ASN A O 17
ATOM 27621 N N . TYR A 1 49 ? -6.848 5.875 -2.463 1.00 0.00 49 TYR A N 17
ATOM 27622 C CA . TYR A 1 49 ? -5.736 5.098 -1.927 1.00 0.00 49 TYR A CA 17
ATOM 27623 C C . TYR A 1 49 ? -4.743 5.999 -1.200 1.00 0.00 49 TYR A C 17
ATOM 27624 O O . TYR A 1 49 ? -4.022 6.776 -1.825 1.00 0.00 49 TYR A O 17
ATOM 27642 N N . GLU A 1 50 ? -4.712 5.887 0.124 1.00 0.00 50 GLU A N 17
ATOM 27643 C CA . GLU A 1 50 ? -3.807 6.692 0.937 1.00 0.00 50 GLU A CA 17
ATOM 27644 C C . GLU A 1 50 ? -2.805 5.807 1.674 1.00 0.00 50 GLU A C 17
ATOM 27645 O O . GLU A 1 50 ? -3.158 5.114 2.628 1.00 0.00 50 GLU A O 17
ATOM 27657 N N . TRP A 1 51 ? -1.556 5.836 1.223 1.00 0.00 51 TRP A N 17
ATOM 27658 C CA . TRP A 1 51 ? -0.503 5.037 1.839 1.00 0.00 51 TRP A CA 17
ATOM 27659 C C . TRP A 1 51 ? 0.209 5.825 2.933 1.00 0.00 51 TRP A C 17
ATOM 27660 O O . TRP A 1 51 ? 0.365 7.041 2.833 1.00 0.00 51 TRP A O 17
ATOM 27681 N N . ASN A 1 52 ? 0.640 5.123 3.977 1.00 0.00 52 ASN A N 17
ATOM 27682 C CA . ASN A 1 52 ? 1.336 5.758 5.090 1.00 0.00 52 ASN A CA 17
ATOM 27683 C C . ASN A 1 52 ? 2.349 4.804 5.714 1.00 0.00 52 ASN A C 17
ATOM 27684 O O . ASN A 1 52 ? 2.146 3.589 5.731 1.00 0.00 52 ASN A O 17
ATOM 27695 N N . LEU A 1 53 ? 3.441 5.361 6.226 1.00 0.00 53 LEU A N 17
ATOM 27696 C CA . LEU A 1 53 ? 4.487 4.560 6.852 1.00 0.00 53 LEU A CA 17
ATOM 27697 C C . LEU A 1 53 ? 4.368 4.601 8.372 1.00 0.00 53 LEU A C 17
ATOM 27698 O O . LEU A 1 53 ? 4.714 5.600 9.004 1.00 0.00 53 LEU A O 17
ATOM 27714 N N . ILE A 1 54 ? 3.880 3.510 8.952 1.00 0.00 54 ILE A N 17
ATOM 27715 C CA . ILE A 1 54 ? 3.719 3.421 10.398 1.00 0.00 54 ILE A CA 17
ATOM 27716 C C . ILE A 1 54 ? 4.879 2.663 11.034 1.00 0.00 54 ILE A C 17
ATOM 27717 O O . ILE A 1 54 ? 5.132 2.786 12.232 1.00 0.00 54 ILE A O 17
ATOM 27733 N N . SER A 1 55 ? 5.582 1.878 10.223 1.00 0.00 55 SER A N 17
ATOM 27734 C CA . SER A 1 55 ? 6.714 1.098 10.707 1.00 0.00 55 SER A CA 17
ATOM 27735 C C . SER A 1 55 ? 7.940 1.315 9.826 1.00 0.00 55 SER A C 17
ATOM 27736 O O . SER A 1 55 ? 7.924 1.008 8.633 1.00 0.00 55 SER A O 17
ATOM 27744 N N . HIS A 1 56 ? 9.002 1.848 10.421 1.00 0.00 56 HIS A N 17
ATOM 27745 C CA . HIS A 1 56 ? 10.238 2.107 9.692 1.00 0.00 56 HIS A CA 17
ATOM 27746 C C . HIS A 1 56 ? 11.352 2.536 10.643 1.00 0.00 56 HIS A C 17
ATOM 27747 O O . HIS A 1 56 ? 11.118 3.209 11.647 1.00 0.00 56 HIS A O 17
ATOM 27762 N N . PRO A 1 57 ? 12.591 2.136 10.323 1.00 0.00 57 PRO A N 17
ATOM 27763 C CA . PRO A 1 57 ? 13.765 2.467 11.137 1.00 0.00 57 PRO A CA 17
ATOM 27764 C C . PRO A 1 57 ? 14.119 3.948 11.067 1.00 0.00 57 PRO A C 17
ATOM 27765 O O . PRO A 1 57 ? 14.044 4.567 10.005 1.00 0.00 57 PRO A O 17
ATOM 27776 N N . THR A 1 58 ? 14.506 4.513 12.207 1.00 0.00 58 THR A N 17
ATOM 27777 C CA . THR A 1 58 ? 14.872 5.922 12.276 1.00 0.00 58 THR A CA 17
ATOM 27778 C C . THR A 1 58 ? 15.971 6.255 11.274 1.00 0.00 58 THR A C 17
ATOM 27779 O O . THR A 1 58 ? 16.084 7.392 10.815 1.00 0.00 58 THR A O 17
ATOM 27790 N N . ASP A 1 59 ? 16.780 5.256 10.938 1.00 0.00 59 ASP A N 17
ATOM 27791 C CA . ASP A 1 59 ? 17.871 5.442 9.988 1.00 0.00 59 ASP A CA 17
ATOM 27792 C C . ASP A 1 59 ? 17.334 5.822 8.611 1.00 0.00 59 ASP A C 17
ATOM 27793 O O . ASP A 1 59 ? 17.949 6.608 7.890 1.00 0.00 59 ASP A O 17
ATOM 27802 N N . TYR A 1 60 ? 16.185 5.259 8.254 1.00 0.00 60 TYR A N 17
ATOM 27803 C CA . TYR A 1 60 ? 15.568 5.536 6.963 1.00 0.00 60 TYR A CA 17
ATOM 27804 C C . TYR A 1 60 ? 15.504 7.038 6.700 1.00 0.00 60 TYR A C 17
ATOM 27805 O O . TYR A 1 60 ? 15.353 7.834 7.626 1.00 0.00 60 TYR A O 17
ATOM 27823 N N . GLN A 1 61 ? 15.620 7.416 5.431 1.00 0.00 61 GLN A N 17
ATOM 27824 C CA . GLN A 1 61 ? 15.576 8.821 5.046 1.00 0.00 61 GLN A CA 17
ATOM 27825 C C . GLN A 1 61 ? 14.563 9.047 3.928 1.00 0.00 61 GLN A C 17
ATOM 27826 O O . GLN A 1 61 ? 13.901 10.083 3.877 1.00 0.00 61 GLN A O 17
ATOM 27840 N N . GLY A 1 62 ? 14.450 8.071 3.032 1.00 0.00 62 GLY A N 17
ATOM 27841 C CA . GLY A 1 62 ? 13.517 8.184 1.926 1.00 0.00 62 GLY A CA 17
ATOM 27842 C C . GLY A 1 62 ? 12.185 8.770 2.349 1.00 0.00 62 GLY A C 17
ATOM 27843 O O . GLY A 1 62 ? 11.833 8.741 3.528 1.00 0.00 62 GLY A O 17
ATOM 27847 N N . GLU A 1 63 ? 11.442 9.306 1.385 1.00 0.00 63 GLU A N 17
ATOM 27848 C CA . GLU A 1 63 ? 10.143 9.904 1.665 1.00 0.00 63 GLU A CA 17
ATOM 27849 C C . GLU A 1 63 ? 9.064 9.308 0.765 1.00 0.00 63 GLU A C 17
ATOM 27850 O O . GLU A 1 63 ? 9.215 9.263 -0.456 1.00 0.00 63 GLU A O 17
ATOM 27862 N N . ILE A 1 64 ? 7.977 8.852 1.377 1.00 0.00 64 ILE A N 17
ATOM 27863 C CA . ILE A 1 64 ? 6.873 8.260 0.632 1.00 0.00 64 ILE A CA 17
ATOM 27864 C C . ILE A 1 64 ? 5.820 9.307 0.284 1.00 0.00 64 ILE A C 17
ATOM 27865 O O . ILE A 1 64 ? 5.537 10.207 1.075 1.00 0.00 64 ILE A O 17
ATOM 27881 N N . LYS A 1 65 ? 5.241 9.183 -0.906 1.00 0.00 65 LYS A N 17
ATOM 27882 C CA . LYS A 1 65 ? 4.217 10.116 -1.360 1.00 0.00 65 LYS A CA 17
ATOM 27883 C C . LYS A 1 65 ? 2.822 9.595 -1.030 1.00 0.00 65 LYS A C 17
ATOM 27884 O O . LYS A 1 65 ? 1.841 9.977 -1.668 1.00 0.00 65 LYS A O 17
ATOM 27903 N N . GLN A 1 66 ? 2.742 8.723 -0.030 1.00 0.00 66 GLN A N 17
ATOM 27904 C CA . GLN A 1 66 ? 1.466 8.151 0.384 1.00 0.00 66 GLN A CA 17
ATOM 27905 C C . GLN A 1 66 ? 0.732 7.540 -0.805 1.00 0.00 66 GLN A C 17
ATOM 27906 O O . GLN A 1 66 ? -0.493 7.424 -0.799 1.00 0.00 66 GLN A O 17
ATOM 27920 N N . GLY A 1 67 ? 1.490 7.151 -1.826 1.00 0.00 67 GLY A N 17
ATOM 27921 C CA . GLY A 1 67 ? 0.894 6.557 -3.009 1.00 0.00 67 GLY A CA 17
ATOM 27922 C C . GLY A 1 67 ? -0.475 7.130 -3.318 1.00 0.00 67 GLY A C 17
ATOM 27923 O O . GLY A 1 67 ? -1.493 6.465 -3.122 1.00 0.00 67 GLY A O 17
ATOM 27927 N N . HIS A 1 68 ? -0.501 8.368 -3.802 1.00 0.00 68 HIS A N 17
ATOM 27928 C CA . HIS A 1 68 ? -1.756 9.031 -4.138 1.00 0.00 68 HIS A CA 17
ATOM 27929 C C . HIS A 1 68 ? -2.603 8.157 -5.059 1.00 0.00 68 HIS A C 17
ATOM 27930 O O . HIS A 1 68 ? -3.800 8.389 -5.225 1.00 0.00 68 HIS A O 17
ATOM 27945 N N . LYS A 1 69 ? -1.972 7.152 -5.657 1.00 0.00 69 LYS A N 17
ATOM 27946 C CA . LYS A 1 69 ? -2.665 6.243 -6.561 1.00 0.00 69 LYS A CA 17
ATOM 27947 C C . LYS A 1 69 ? -2.872 4.879 -5.910 1.00 0.00 69 LYS A C 17
ATOM 27948 O O . LYS A 1 69 ? -2.558 4.690 -4.735 1.00 0.00 69 LYS A O 17
ATOM 27967 N N . GLN A 1 70 ? -3.400 3.934 -6.680 1.00 0.00 70 GLN A N 17
ATOM 27968 C CA . GLN A 1 70 ? -3.647 2.588 -6.176 1.00 0.00 70 GLN A CA 17
ATOM 27969 C C . GLN A 1 70 ? -2.337 1.834 -5.974 1.00 0.00 70 GLN A C 17
ATOM 27970 O O . GLN A 1 70 ? -2.303 0.790 -5.321 1.00 0.00 70 GLN A O 17
ATOM 27984 N N . THR A 1 71 ? -1.258 2.368 -6.539 1.00 0.00 71 THR A N 17
ATOM 27985 C CA . THR A 1 71 ? 0.054 1.745 -6.422 1.00 0.00 71 THR A CA 17
ATOM 27986 C C . THR A 1 71 ? 1.044 2.674 -5.729 1.00 0.00 71 THR A C 17
ATOM 27987 O O . THR A 1 71 ? 1.054 3.881 -5.974 1.00 0.00 71 THR A O 17
ATOM 27998 N N . LEU A 1 72 ? 1.876 2.105 -4.864 1.00 0.00 72 LEU A N 17
ATOM 27999 C CA . LEU A 1 72 ? 2.871 2.883 -4.135 1.00 0.00 72 LEU A CA 17
ATOM 28000 C C . LEU A 1 72 ? 4.284 2.458 -4.522 1.00 0.00 72 LEU A C 17
ATOM 28001 O O . LEU A 1 72 ? 4.670 1.305 -4.333 1.00 0.00 72 LEU A O 17
ATOM 28017 N N . ASN A 1 73 ? 5.052 3.398 -5.064 1.00 0.00 73 ASN A N 17
ATOM 28018 C CA . ASN A 1 73 ? 6.423 3.122 -5.476 1.00 0.00 73 ASN A CA 17
ATOM 28019 C C . ASN A 1 73 ? 7.420 3.771 -4.521 1.00 0.00 73 ASN A C 17
ATOM 28020 O O . ASN A 1 73 ? 7.371 4.978 -4.281 1.00 0.00 73 ASN A O 17
ATOM 28031 N N . LEU A 1 74 ? 8.324 2.963 -3.979 1.00 0.00 74 LEU A N 17
ATOM 28032 C CA . LEU A 1 74 ? 9.334 3.459 -3.050 1.00 0.00 74 LEU A CA 17
ATOM 28033 C C . LEU A 1 74 ? 10.700 3.542 -3.724 1.00 0.00 74 LEU A C 17
ATOM 28034 O O . LEU A 1 74 ? 10.989 2.794 -4.657 1.00 0.00 74 LEU A O 17
ATOM 28050 N N . SER A 1 75 ? 11.536 4.457 -3.244 1.00 0.00 75 SER A N 17
ATOM 28051 C CA . SER A 1 75 ? 12.871 4.640 -3.801 1.00 0.00 75 SER A CA 17
ATOM 28052 C C . SER A 1 75 ? 13.858 5.065 -2.719 1.00 0.00 75 SER A C 17
ATOM 28053 O O . SER A 1 75 ? 13.461 5.498 -1.638 1.00 0.00 75 SER A O 17
ATOM 28061 N N . GLN A 1 76 ? 15.147 4.936 -3.018 1.00 0.00 76 GLN A N 17
ATOM 28062 C CA . GLN A 1 76 ? 16.191 5.306 -2.070 1.00 0.00 76 GLN A CA 17
ATOM 28063 C C . GLN A 1 76 ? 16.184 4.375 -0.862 1.00 0.00 76 GLN A C 17
ATOM 28064 O O . GLN A 1 76 ? 16.632 4.746 0.224 1.00 0.00 76 GLN A O 17
ATOM 28078 N N . LEU A 1 77 ? 15.673 3.164 -1.057 1.00 0.00 77 LEU A N 17
ATOM 28079 C CA . LEU A 1 77 ? 15.607 2.179 0.017 1.00 0.00 77 LEU A CA 17
ATOM 28080 C C . LEU A 1 77 ? 16.925 1.422 0.142 1.00 0.00 77 LEU A C 17
ATOM 28081 O O . LEU A 1 77 ? 17.263 0.600 -0.709 1.00 0.00 77 LEU A O 17
ATOM 28097 N N . SER A 1 78 ? 17.663 1.702 1.211 1.00 0.00 78 SER A N 17
ATOM 28098 C CA . SER A 1 78 ? 18.945 1.049 1.448 1.00 0.00 78 SER A CA 17
ATOM 28099 C C . SER A 1 78 ? 18.748 -0.300 2.134 1.00 0.00 78 SER A C 17
ATOM 28100 O O . SER A 1 78 ? 18.834 -1.351 1.499 1.00 0.00 78 SER A O 17
ATOM 28108 N N . VAL A 1 79 ? 18.484 -0.261 3.436 1.00 0.00 79 VAL A N 17
ATOM 28109 C CA . VAL A 1 79 ? 18.273 -1.479 4.210 1.00 0.00 79 VAL A CA 17
ATOM 28110 C C . VAL A 1 79 ? 17.419 -1.206 5.443 1.00 0.00 79 VAL A C 17
ATOM 28111 O O . VAL A 1 79 ? 17.774 -0.385 6.288 1.00 0.00 79 VAL A O 17
ATOM 28124 N N . GLY A 1 80 ? 16.289 -1.900 5.539 1.00 0.00 80 GLY A N 17
ATOM 28125 C CA . GLY A 1 80 ? 15.401 -1.719 6.672 1.00 0.00 80 GLY A CA 17
ATOM 28126 C C . GLY A 1 80 ? 13.980 -2.151 6.370 1.00 0.00 80 GLY A C 17
ATOM 28127 O O . GLY A 1 80 ? 13.599 -2.290 5.207 1.00 0.00 80 GLY A O 17
ATOM 28131 N N . LEU A 1 81 ? 13.193 -2.365 7.419 1.00 0.00 81 LEU A N 17
ATOM 28132 C CA . LEU A 1 81 ? 11.805 -2.785 7.260 1.00 0.00 81 LEU A CA 17
ATOM 28133 C C . LEU A 1 81 ? 10.882 -1.578 7.130 1.00 0.00 81 LEU A C 17
ATOM 28134 O O . LEU A 1 81 ? 11.096 -0.548 7.769 1.00 0.00 81 LEU A O 17
ATOM 28150 N N . TYR A 1 82 ? 9.853 -1.713 6.301 1.00 0.00 82 TYR A N 17
ATOM 28151 C CA . TYR A 1 82 ? 8.896 -0.634 6.087 1.00 0.00 82 TYR A CA 17
ATOM 28152 C C . TYR A 1 82 ? 7.480 -1.182 5.940 1.00 0.00 82 TYR A C 17
ATOM 28153 O O . TYR A 1 82 ? 7.173 -1.893 4.983 1.00 0.00 82 TYR A O 17
ATOM 28171 N N . VAL A 1 83 ? 6.620 -0.844 6.895 1.00 0.00 83 VAL A N 17
ATOM 28172 C CA . VAL A 1 83 ? 5.235 -1.299 6.873 1.00 0.00 83 VAL A CA 17
ATOM 28173 C C . VAL A 1 83 ? 4.305 -0.207 6.355 1.00 0.00 83 VAL A C 17
ATOM 28174 O O . VAL A 1 83 ? 4.006 0.755 7.062 1.00 0.00 83 VAL A O 17
ATOM 28187 N N . PHE A 1 84 ? 3.851 -0.364 5.116 1.00 0.00 84 PHE A N 17
ATOM 28188 C CA . PHE A 1 84 ? 2.955 0.610 4.502 1.00 0.00 84 PHE A CA 17
ATOM 28189 C C . PHE A 1 84 ? 1.498 0.190 4.672 1.00 0.00 84 PHE A C 17
ATOM 28190 O O . PHE A 1 84 ? 1.114 -0.923 4.312 1.00 0.00 84 PHE A O 17
ATOM 28207 N N . LYS A 1 85 ? 0.690 1.090 5.224 1.00 0.00 85 LYS A N 17
ATOM 28208 C CA . LYS A 1 85 ? -0.725 0.816 5.442 1.00 0.00 85 LYS A CA 17
ATOM 28209 C C . LYS A 1 85 ? -1.594 1.705 4.558 1.00 0.00 85 LYS A C 17
ATOM 28210 O O . LYS A 1 85 ? -1.710 2.908 4.793 1.00 0.00 85 LYS A O 17
ATOM 28229 N N . VAL A 1 86 ? -2.204 1.105 3.541 1.00 0.00 86 VAL A N 17
ATOM 28230 C CA . VAL A 1 86 ? -3.064 1.842 2.623 1.00 0.00 86 VAL A CA 17
ATOM 28231 C C . VAL A 1 86 ? -4.493 1.915 3.149 1.00 0.00 86 VAL A C 17
ATOM 28232 O O . VAL A 1 86 ? -5.200 0.907 3.202 1.00 0.00 86 VAL A O 17
ATOM 28245 N N . THR A 1 87 ? -4.915 3.114 3.537 1.00 0.00 87 THR A N 17
ATOM 28246 C CA . THR A 1 87 ? -6.260 3.319 4.059 1.00 0.00 87 THR A CA 17
ATOM 28247 C C . THR A 1 87 ? -7.212 3.782 2.962 1.00 0.00 87 THR A C 17
ATOM 28248 O O . THR A 1 87 ? -7.145 4.925 2.510 1.00 0.00 87 THR A O 17
ATOM 28259 N N . VAL A 1 88 ? -8.098 2.887 2.537 1.00 0.00 88 VAL A N 17
ATOM 28260 C CA . VAL A 1 88 ? -9.065 3.205 1.493 1.00 0.00 88 VAL A CA 17
ATOM 28261 C C . VAL A 1 88 ? -10.488 3.193 2.040 1.00 0.00 88 VAL A C 17
ATOM 28262 O O . VAL A 1 88 ? -10.941 2.193 2.598 1.00 0.00 88 VAL A O 17
ATOM 28275 N N . SER A 1 89 ? -11.189 4.310 1.876 1.00 0.00 89 SER A N 17
ATOM 28276 C CA . SER A 1 89 ? -12.561 4.429 2.356 1.00 0.00 89 SER A CA 17
ATOM 28277 C C . SER A 1 89 ? -13.381 5.330 1.438 1.00 0.00 89 SER A C 17
ATOM 28278 O O . SER A 1 89 ? -12.852 6.256 0.824 1.00 0.00 89 SER A O 17
ATOM 28286 N N . SER A 1 90 ? -14.678 5.050 1.350 1.00 0.00 90 SER A N 17
ATOM 28287 C CA . SER A 1 90 ? -15.572 5.832 0.504 1.00 0.00 90 SER A CA 17
ATOM 28288 C C . SER A 1 90 ? -16.612 6.566 1.345 1.00 0.00 90 SER A C 17
ATOM 28289 O O . SER A 1 90 ? -16.599 6.488 2.573 1.00 0.00 90 SER A O 17
ATOM 28297 N N . GLU A 1 91 ? -17.511 7.280 0.674 1.00 0.00 91 GLU A N 17
ATOM 28298 C CA . GLU A 1 91 ? -18.557 8.029 1.359 1.00 0.00 91 GLU A CA 17
ATOM 28299 C C . GLU A 1 91 ? -19.344 7.125 2.303 1.00 0.00 91 GLU A C 17
ATOM 28300 O O . GLU A 1 91 ? -19.685 7.519 3.417 1.00 0.00 91 GLU A O 17
ATOM 28312 N N . ASN A 1 92 ? -19.631 5.909 1.847 1.00 0.00 92 ASN A N 17
ATOM 28313 C CA . ASN A 1 92 ? -20.379 4.949 2.649 1.00 0.00 92 ASN A CA 17
ATOM 28314 C C . ASN A 1 92 ? -19.620 3.631 2.768 1.00 0.00 92 ASN A C 17
ATOM 28315 O O . ASN A 1 92 ? -20.216 2.555 2.750 1.00 0.00 92 ASN A O 17
ATOM 28326 N N . ALA A 1 93 ? -18.299 3.724 2.891 1.00 0.00 93 ALA A N 17
ATOM 28327 C CA . ALA A 1 93 ? -17.458 2.540 3.016 1.00 0.00 93 ALA A CA 17
ATOM 28328 C C . ALA A 1 93 ? -16.096 2.894 3.603 1.00 0.00 93 ALA A C 17
ATOM 28329 O O . ALA A 1 93 ? -15.666 4.047 3.549 1.00 0.00 93 ALA A O 17
ATOM 28336 N N . PHE A 1 94 ? -15.421 1.896 4.164 1.00 0.00 94 PHE A N 17
ATOM 28337 C CA . PHE A 1 94 ? -14.108 2.103 4.763 1.00 0.00 94 PHE A CA 17
ATOM 28338 C C . PHE A 1 94 ? -13.299 0.809 4.759 1.00 0.00 94 PHE A C 17
ATOM 28339 O O . PHE A 1 94 ? -13.835 -0.272 4.997 1.00 0.00 94 PHE A O 17
ATOM 28356 N N . GLY A 1 95 ? -12.003 0.930 4.487 1.00 0.00 95 GLY A N 17
ATOM 28357 C CA . GLY A 1 95 ? -11.140 -0.237 4.456 1.00 0.00 95 GLY A CA 17
ATOM 28358 C C . GLY A 1 95 ? -9.670 0.130 4.425 1.00 0.00 95 GLY A C 17
ATOM 28359 O O . GLY A 1 95 ? -9.314 1.267 4.116 1.00 0.00 95 GLY A O 17
ATOM 28363 N N . GLU A 1 96 ? -8.814 -0.834 4.749 1.00 0.00 96 GLU A N 17
ATOM 28364 C CA . GLU A 1 96 ? -7.374 -0.604 4.759 1.00 0.00 96 GLU A CA 17
ATOM 28365 C C . GLU A 1 96 ? -6.612 -1.926 4.797 1.00 0.00 96 GLU A C 17
ATOM 28366 O O . GLU A 1 96 ? -7.152 -2.955 5.203 1.00 0.00 96 GLU A O 17
ATOM 28378 N N . GLY A 1 97 ? -5.354 -1.890 4.369 1.00 0.00 97 GLY A N 17
ATOM 28379 C CA . GLY A 1 97 ? -4.538 -3.090 4.361 1.00 0.00 97 GLY A CA 17
ATOM 28380 C C . GLY A 1 97 ? -3.196 -2.884 5.035 1.00 0.00 97 GLY A C 17
ATOM 28381 O O . GLY A 1 97 ? -2.934 -1.822 5.601 1.00 0.00 97 GLY A O 17
ATOM 28385 N N . PHE A 1 98 ? -2.344 -3.902 4.977 1.00 0.00 98 PHE A N 17
ATOM 28386 C CA . PHE A 1 98 ? -1.022 -3.829 5.590 1.00 0.00 98 PHE A CA 17
ATOM 28387 C C . PHE A 1 98 ? -0.014 -4.667 4.809 1.00 0.00 98 PHE A C 17
ATOM 28388 O O . PHE A 1 98 ? -0.227 -5.857 4.577 1.00 0.00 98 PHE A O 17
ATOM 28405 N N . VAL A 1 99 ? 1.085 -4.037 4.407 1.00 0.00 99 VAL A N 17
ATOM 28406 C CA . VAL A 1 99 ? 2.127 -4.724 3.653 1.00 0.00 99 VAL A CA 17
ATOM 28407 C C . VAL A 1 99 ? 3.514 -4.303 4.124 1.00 0.00 99 VAL A C 17
ATOM 28408 O O . VAL A 1 99 ? 3.893 -3.138 4.007 1.00 0.00 99 VAL A O 17
ATOM 28421 N N . ASN A 1 100 ? 4.268 -5.259 4.657 1.00 0.00 100 ASN A N 17
ATOM 28422 C CA . ASN A 1 100 ? 5.615 -4.987 5.147 1.00 0.00 100 ASN A CA 17
ATOM 28423 C C . ASN A 1 100 ? 6.660 -5.363 4.101 1.00 0.00 100 ASN A C 17
ATOM 28424 O O . ASN A 1 100 ? 6.586 -6.428 3.488 1.00 0.00 100 ASN A O 17
ATOM 28435 N N . VAL A 1 101 ? 7.634 -4.481 3.902 1.00 0.00 101 VAL A N 17
ATOM 28436 C CA . VAL A 1 101 ? 8.696 -4.720 2.932 1.00 0.00 101 VAL A CA 17
ATOM 28437 C C . VAL A 1 101 ? 10.065 -4.715 3.603 1.00 0.00 101 VAL A C 17
ATOM 28438 O O . VAL A 1 101 ? 10.386 -3.813 4.377 1.00 0.00 101 VAL A O 17
ATOM 28451 N N . THR A 1 102 ? 10.870 -5.729 3.300 1.00 0.00 102 THR A N 17
ATOM 28452 C CA . THR A 1 102 ? 12.205 -5.842 3.874 1.00 0.00 102 THR A CA 17
ATOM 28453 C C . THR A 1 102 ? 13.278 -5.718 2.799 1.00 0.00 102 THR A C 17
ATOM 28454 O O . THR A 1 102 ? 13.196 -6.356 1.749 1.00 0.00 102 THR A O 17
ATOM 28465 N N . VAL A 1 103 ? 14.286 -4.894 3.067 1.00 0.00 103 VAL A N 17
ATOM 28466 C CA . VAL A 1 103 ? 15.378 -4.688 2.122 1.00 0.00 103 VAL A CA 17
ATOM 28467 C C . VAL A 1 103 ? 16.670 -5.316 2.631 1.00 0.00 103 VAL A C 17
ATOM 28468 O O . VAL A 1 103 ? 17.158 -4.973 3.708 1.00 0.00 103 VAL A O 17
ATOM 28481 N N . LYS A 1 104 ? 17.222 -6.237 1.849 1.00 0.00 104 LYS A N 17
ATOM 28482 C CA . LYS A 1 104 ? 18.460 -6.913 2.218 1.00 0.00 104 LYS A CA 17
ATOM 28483 C C . LYS A 1 104 ? 19.669 -6.194 1.628 1.00 0.00 104 LYS A C 17
ATOM 28484 O O . LYS A 1 104 ? 19.599 -5.583 0.561 1.00 0.00 104 LYS A O 17
ATOM 28503 N N . PRO A 1 105 ? 20.806 -6.267 2.335 1.00 0.00 105 PRO A N 17
ATOM 28504 C CA . PRO A 1 105 ? 22.053 -5.631 1.899 1.00 0.00 105 PRO A CA 17
ATOM 28505 C C . PRO A 1 105 ? 22.655 -6.313 0.676 1.00 0.00 105 PRO A C 17
ATOM 28506 O O . PRO A 1 105 ? 22.415 -7.495 0.432 1.00 0.00 105 PRO A O 17
ATOM 28517 N N . ALA A 1 106 ? 23.438 -5.560 -0.090 1.00 0.00 106 ALA A N 17
ATOM 28518 C CA . ALA A 1 106 ? 24.077 -6.094 -1.287 1.00 0.00 106 ALA A CA 17
ATOM 28519 C C . ALA A 1 106 ? 25.064 -7.202 -0.934 1.00 0.00 106 ALA A C 17
ATOM 28520 O O . ALA A 1 106 ? 26.164 -6.935 -0.450 1.00 0.00 106 ALA A O 17
ATOM 28527 N N . ARG A 1 107 ? 24.664 -8.445 -1.180 1.00 0.00 107 ARG A N 17
ATOM 28528 C CA . ARG A 1 107 ? 25.513 -9.593 -0.887 1.00 0.00 107 ARG A CA 17
ATOM 28529 C C . ARG A 1 107 ? 26.360 -9.967 -2.100 1.00 0.00 107 ARG A C 17
ATOM 28530 O O . ARG A 1 107 ? 26.568 -11.146 -2.385 1.00 0.00 107 ARG A O 17
ATOM 28551 N N . SER A 1 108 ? 26.845 -8.954 -2.812 1.00 0.00 108 SER A N 17
ATOM 28552 C CA . SER A 1 108 ? 27.665 -9.176 -3.997 1.00 0.00 108 SER A CA 17
ATOM 28553 C C . SER A 1 108 ? 29.095 -9.536 -3.608 1.00 0.00 108 SER A C 17
ATOM 28554 O O . SER A 1 108 ? 29.581 -10.623 -3.920 1.00 0.00 108 SER A O 17
ATOM 28562 N N . GLY A 1 109 ? 29.766 -8.615 -2.923 1.00 0.00 109 GLY A N 17
ATOM 28563 C CA . GLY A 1 109 ? 31.134 -8.852 -2.502 1.00 0.00 109 GLY A CA 17
ATOM 28564 C C . GLY A 1 109 ? 31.829 -7.585 -2.046 1.00 0.00 109 GLY A C 17
ATOM 28565 O O . GLY A 1 109 ? 32.724 -7.067 -2.715 1.00 0.00 109 GLY A O 17
ATOM 28569 N N . PRO A 1 110 ? 31.415 -7.064 -0.882 1.00 0.00 110 PRO A N 17
ATOM 28570 C CA . PRO A 1 110 ? 31.989 -5.842 -0.312 1.00 0.00 110 PRO A CA 17
ATOM 28571 C C . PRO A 1 110 ? 33.419 -6.047 0.177 1.00 0.00 110 PRO A C 17
ATOM 28572 O O . PRO A 1 110 ? 33.824 -7.167 0.490 1.00 0.00 110 PRO A O 17
ATOM 28583 N N . SER A 1 111 ? 34.180 -4.959 0.240 1.00 0.00 111 SER A N 17
ATOM 28584 C CA . SER A 1 111 ? 35.566 -5.020 0.687 1.00 0.00 111 SER A CA 17
ATOM 28585 C C . SER A 1 111 ? 35.667 -4.747 2.185 1.00 0.00 111 SER A C 17
ATOM 28586 O O . SER A 1 111 ? 35.033 -3.828 2.703 1.00 0.00 111 SER A O 17
ATOM 28594 N N . SER A 1 112 ? 36.468 -5.552 2.875 1.00 0.00 112 SER A N 17
ATOM 28595 C CA . SER A 1 112 ? 36.649 -5.400 4.313 1.00 0.00 112 SER A CA 17
ATOM 28596 C C . SER A 1 112 ? 37.987 -5.986 4.757 1.00 0.00 112 SER A C 17
ATOM 28597 O O . SER A 1 112 ? 38.598 -6.779 4.042 1.00 0.00 112 SER A O 17
ATOM 28605 N N . GLY A 1 113 ? 38.436 -5.587 5.944 1.00 0.00 113 GLY A N 17
ATOM 28606 C CA . GLY A 1 113 ? 39.697 -6.082 6.464 1.00 0.00 113 GLY A CA 17
ATOM 28607 C C . GLY A 1 113 ? 39.909 -5.712 7.918 1.00 0.00 113 GLY A C 17
ATOM 28608 O O . GLY A 1 113 ? 39.268 -4.796 8.433 1.00 0.00 113 GLY A O 17
ATOM 28612 N N . GLY A 1 1 ? -32.668 12.141 21.669 1.00 0.00 1 GLY A N 18
ATOM 28613 C CA . GLY A 1 1 ? -33.481 13.203 21.106 1.00 0.00 1 GLY A CA 18
ATOM 28614 C C . GLY A 1 1 ? -34.729 12.678 20.423 1.00 0.00 1 GLY A C 18
ATOM 28615 O O . GLY A 1 1 ? -35.824 13.200 20.630 1.00 0.00 1 GLY A O 18
ATOM 28619 N N . SER A 1 2 ? -34.563 11.642 19.606 1.00 0.00 2 SER A N 18
ATOM 28620 C CA . SER A 1 2 ? -35.684 11.050 18.886 1.00 0.00 2 SER A CA 18
ATOM 28621 C C . SER A 1 2 ? -35.446 9.563 18.639 1.00 0.00 2 SER A C 18
ATOM 28622 O O . SER A 1 2 ? -34.309 9.093 18.662 1.00 0.00 2 SER A O 18
ATOM 28630 N N . SER A 1 3 ? -36.529 8.828 18.404 1.00 0.00 3 SER A N 18
ATOM 28631 C CA . SER A 1 3 ? -36.440 7.394 18.157 1.00 0.00 3 SER A CA 18
ATOM 28632 C C . SER A 1 3 ? -35.288 7.076 17.208 1.00 0.00 3 SER A C 18
ATOM 28633 O O . SER A 1 3 ? -35.252 7.556 16.076 1.00 0.00 3 SER A O 18
ATOM 28641 N N . GLY A 1 4 ? -34.347 6.263 17.680 1.00 0.00 4 GLY A N 18
ATOM 28642 C CA . GLY A 1 4 ? -33.207 5.895 16.862 1.00 0.00 4 GLY A CA 18
ATOM 28643 C C . GLY A 1 4 ? -32.682 4.511 17.188 1.00 0.00 4 GLY A C 18
ATOM 28644 O O . GLY A 1 4 ? -32.797 4.047 18.323 1.00 0.00 4 GLY A O 18
ATOM 28648 N N . SER A 1 5 ? -32.105 3.848 16.191 1.00 0.00 5 SER A N 18
ATOM 28649 C CA . SER A 1 5 ? -31.566 2.506 16.376 1.00 0.00 5 SER A CA 18
ATOM 28650 C C . SER A 1 5 ? -30.071 2.475 16.073 1.00 0.00 5 SER A C 18
ATOM 28651 O O . SER A 1 5 ? -29.468 3.501 15.758 1.00 0.00 5 SER A O 18
ATOM 28659 N N . SER A 1 6 ? -29.478 1.289 16.172 1.00 0.00 6 SER A N 18
ATOM 28660 C CA . SER A 1 6 ? -28.052 1.123 15.913 1.00 0.00 6 SER A CA 18
ATOM 28661 C C . SER A 1 6 ? -27.778 -0.205 15.214 1.00 0.00 6 SER A C 18
ATOM 28662 O O . SER A 1 6 ? -28.395 -1.222 15.526 1.00 0.00 6 SER A O 18
ATOM 28670 N N . GLY A 1 7 ? -26.847 -0.186 14.265 1.00 0.00 7 GLY A N 18
ATOM 28671 C CA . GLY A 1 7 ? -26.506 -1.393 13.536 1.00 0.00 7 GLY A CA 18
ATOM 28672 C C . GLY A 1 7 ? -26.175 -1.119 12.083 1.00 0.00 7 GLY A C 18
ATOM 28673 O O . GLY A 1 7 ? -25.023 -0.877 11.721 1.00 0.00 7 GLY A O 18
ATOM 28677 N N . PRO A 1 8 ? -27.202 -1.155 11.220 1.00 0.00 8 PRO A N 18
ATOM 28678 C CA . PRO A 1 8 ? -27.038 -0.912 9.784 1.00 0.00 8 PRO A CA 18
ATOM 28679 C C . PRO A 1 8 ? -26.705 0.544 9.477 1.00 0.00 8 PRO A C 18
ATOM 28680 O O . PRO A 1 8 ? -26.435 0.900 8.330 1.00 0.00 8 PRO A O 18
ATOM 28691 N N . ARG A 1 9 ? -26.725 1.381 10.509 1.00 0.00 9 ARG A N 18
ATOM 28692 C CA . ARG A 1 9 ? -26.425 2.799 10.349 1.00 0.00 9 ARG A CA 18
ATOM 28693 C C . ARG A 1 9 ? -24.919 3.044 10.386 1.00 0.00 9 ARG A C 18
ATOM 28694 O O . ARG A 1 9 ? -24.432 3.867 11.161 1.00 0.00 9 ARG A O 18
ATOM 28715 N N . THR A 1 10 ? -24.187 2.323 9.543 1.00 0.00 10 THR A N 18
ATOM 28716 C CA . THR A 1 10 ? -22.737 2.461 9.480 1.00 0.00 10 THR A CA 18
ATOM 28717 C C . THR A 1 10 ? -22.242 2.412 8.039 1.00 0.00 10 THR A C 18
ATOM 28718 O O . THR A 1 10 ? -23.037 2.364 7.100 1.00 0.00 10 THR A O 18
ATOM 28729 N N . VAL A 1 11 ? -20.924 2.425 7.871 1.00 0.00 11 VAL A N 18
ATOM 28730 C CA . VAL A 1 11 ? -20.322 2.381 6.543 1.00 0.00 11 VAL A CA 18
ATOM 28731 C C . VAL A 1 11 ? -20.053 0.944 6.109 1.00 0.00 11 VAL A C 18
ATOM 28732 O O . VAL A 1 11 ? -20.100 0.019 6.921 1.00 0.00 11 VAL A O 18
ATOM 28745 N N . LYS A 1 12 ? -19.772 0.763 4.824 1.00 0.00 12 LYS A N 18
ATOM 28746 C CA . LYS A 1 12 ? -19.493 -0.561 4.280 1.00 0.00 12 LYS A CA 18
ATOM 28747 C C . LYS A 1 12 ? -18.154 -1.086 4.787 1.00 0.00 12 LYS A C 18
ATOM 28748 O O . LYS A 1 12 ? -17.301 -0.316 5.226 1.00 0.00 12 LYS A O 18
ATOM 28767 N N . GLU A 1 13 ? -17.976 -2.402 4.720 1.00 0.00 13 GLU A N 18
ATOM 28768 C CA . GLU A 1 13 ? -16.739 -3.029 5.172 1.00 0.00 13 GLU A CA 18
ATOM 28769 C C . GLU A 1 13 ? -15.938 -3.566 3.990 1.00 0.00 13 GLU A C 18
ATOM 28770 O O . GLU A 1 13 ? -16.152 -4.693 3.541 1.00 0.00 13 GLU A O 18
ATOM 28782 N N . LEU A 1 14 ? -15.015 -2.753 3.489 1.00 0.00 14 LEU A N 18
ATOM 28783 C CA . LEU A 1 14 ? -14.181 -3.145 2.358 1.00 0.00 14 LEU A CA 18
ATOM 28784 C C . LEU A 1 14 ? -12.934 -3.884 2.832 1.00 0.00 14 LEU A C 18
ATOM 28785 O O . LEU A 1 14 ? -12.366 -3.562 3.877 1.00 0.00 14 LEU A O 18
ATOM 28801 N N . THR A 1 15 ? -12.510 -4.877 2.056 1.00 0.00 15 THR A N 18
ATOM 28802 C CA . THR A 1 15 ? -11.329 -5.661 2.395 1.00 0.00 15 THR A CA 18
ATOM 28803 C C . THR A 1 15 ? -10.123 -5.224 1.571 1.00 0.00 15 THR A C 18
ATOM 28804 O O . THR A 1 15 ? -9.924 -5.689 0.449 1.00 0.00 15 THR A O 18
ATOM 28815 N N . VAL A 1 16 ? -9.320 -4.328 2.136 1.00 0.00 16 VAL A N 18
ATOM 28816 C CA . VAL A 1 16 ? -8.132 -3.830 1.454 1.00 0.00 16 VAL A CA 18
ATOM 28817 C C . VAL A 1 16 ? -6.946 -4.766 1.660 1.00 0.00 16 VAL A C 18
ATOM 28818 O O . VAL A 1 16 ? -6.584 -5.086 2.793 1.00 0.00 16 VAL A O 18
ATOM 28831 N N . SER A 1 17 ? -6.345 -5.202 0.558 1.00 0.00 17 SER A N 18
ATOM 28832 C CA . SER A 1 17 ? -5.201 -6.105 0.617 1.00 0.00 17 SER A CA 18
ATOM 28833 C C . SER A 1 17 ? -4.158 -5.729 -0.430 1.00 0.00 17 SER A C 18
ATOM 28834 O O . SER A 1 17 ? -4.480 -5.540 -1.603 1.00 0.00 17 SER A O 18
ATOM 28842 N N . ALA A 1 18 ? -2.906 -5.624 0.002 1.00 0.00 18 ALA A N 18
ATOM 28843 C CA . ALA A 1 18 ? -1.814 -5.273 -0.897 1.00 0.00 18 ALA A CA 18
ATOM 28844 C C . ALA A 1 18 ? -1.323 -6.494 -1.668 1.00 0.00 18 ALA A C 18
ATOM 28845 O O . ALA A 1 18 ? -0.959 -6.397 -2.839 1.00 0.00 18 ALA A O 18
ATOM 28852 N N . GLY A 1 19 ? -1.316 -7.645 -1.002 1.00 0.00 19 GLY A N 18
ATOM 28853 C CA . GLY A 1 19 ? -0.868 -8.869 -1.640 1.00 0.00 19 GLY A CA 18
ATOM 28854 C C . GLY A 1 19 ? -0.117 -9.778 -0.688 1.00 0.00 19 GLY A C 18
ATOM 28855 O O . GLY A 1 19 ? -0.657 -10.780 -0.220 1.00 0.00 19 GLY A O 18
ATOM 28859 N N . ASP A 1 20 ? 1.132 -9.429 -0.401 1.00 0.00 20 ASP A N 18
ATOM 28860 C CA . ASP A 1 20 ? 1.959 -10.222 0.502 1.00 0.00 20 ASP A CA 18
ATOM 28861 C C . ASP A 1 20 ? 3.299 -9.537 0.753 1.00 0.00 20 ASP A C 18
ATOM 28862 O O . ASP A 1 20 ? 3.698 -8.641 0.011 1.00 0.00 20 ASP A O 18
ATOM 28871 N N . ASN A 1 21 ? 3.988 -9.965 1.806 1.00 0.00 21 ASN A N 18
ATOM 28872 C CA . ASN A 1 21 ? 5.282 -9.392 2.157 1.00 0.00 21 ASN A CA 18
ATOM 28873 C C . ASN A 1 21 ? 6.232 -9.422 0.963 1.00 0.00 21 ASN A C 18
ATOM 28874 O O . ASN A 1 21 ? 6.346 -10.435 0.272 1.00 0.00 21 ASN A O 18
ATOM 28885 N N . LEU A 1 22 ? 6.912 -8.305 0.727 1.00 0.00 22 LEU A N 18
ATOM 28886 C CA . LEU A 1 22 ? 7.853 -8.203 -0.383 1.00 0.00 22 LEU A CA 18
ATOM 28887 C C . LEU A 1 22 ? 9.283 -8.055 0.128 1.00 0.00 22 LEU A C 18
ATOM 28888 O O . LEU A 1 22 ? 9.530 -7.369 1.120 1.00 0.00 22 LEU A O 18
ATOM 28904 N N . ILE A 1 23 ? 10.220 -8.701 -0.558 1.00 0.00 23 ILE A N 18
ATOM 28905 C CA . ILE A 1 23 ? 11.626 -8.638 -0.175 1.00 0.00 23 ILE A CA 18
ATOM 28906 C C . ILE A 1 23 ? 12.508 -8.316 -1.376 1.00 0.00 23 ILE A C 18
ATOM 28907 O O . ILE A 1 23 ? 12.622 -9.113 -2.307 1.00 0.00 23 ILE A O 18
ATOM 28923 N N . ILE A 1 24 ? 13.132 -7.143 -1.347 1.00 0.00 24 ILE A N 18
ATOM 28924 C CA . ILE A 1 24 ? 14.007 -6.717 -2.432 1.00 0.00 24 ILE A CA 18
ATOM 28925 C C . ILE A 1 24 ? 15.475 -6.849 -2.039 1.00 0.00 24 ILE A C 18
ATOM 28926 O O . ILE A 1 24 ? 15.819 -6.804 -0.857 1.00 0.00 24 ILE A O 18
ATOM 28942 N N . THR A 1 25 ? 16.337 -7.010 -3.037 1.00 0.00 25 THR A N 18
ATOM 28943 C CA . THR A 1 25 ? 17.768 -7.147 -2.797 1.00 0.00 25 THR A CA 18
ATOM 28944 C C . THR A 1 25 ? 18.563 -6.139 -3.618 1.00 0.00 25 THR A C 18
ATOM 28945 O O . THR A 1 25 ? 18.420 -6.067 -4.840 1.00 0.00 25 THR A O 18
ATOM 28956 N N . LEU A 1 26 ? 19.401 -5.362 -2.942 1.00 0.00 26 LEU A N 18
ATOM 28957 C CA . LEU A 1 26 ? 20.221 -4.357 -3.610 1.00 0.00 26 LEU A CA 18
ATOM 28958 C C . LEU A 1 26 ? 20.950 -4.957 -4.808 1.00 0.00 26 LEU A C 18
ATOM 28959 O O . LEU A 1 26 ? 21.182 -6.164 -4.883 1.00 0.00 26 LEU A O 18
ATOM 28975 N N . PRO A 1 27 ? 21.323 -4.096 -5.766 1.00 0.00 27 PRO A N 18
ATOM 28976 C CA . PRO A 1 27 ? 21.052 -2.658 -5.687 1.00 0.00 27 PRO A CA 18
ATOM 28977 C C . PRO A 1 27 ? 19.569 -2.338 -5.841 1.00 0.00 27 PRO A C 18
ATOM 28978 O O . PRO A 1 27 ? 19.123 -1.240 -5.506 1.00 0.00 27 PRO A O 18
ATOM 28989 N N . ASP A 1 28 ? 18.810 -3.303 -6.348 1.00 0.00 28 ASP A N 18
ATOM 28990 C CA . ASP A 1 28 ? 17.376 -3.125 -6.544 1.00 0.00 28 ASP A CA 18
ATOM 28991 C C . ASP A 1 28 ? 16.707 -2.645 -5.259 1.00 0.00 28 ASP A C 18
ATOM 28992 O O . ASP A 1 28 ? 16.397 -3.442 -4.375 1.00 0.00 28 ASP A O 18
ATOM 29001 N N . ASN A 1 29 ? 16.489 -1.338 -5.164 1.00 0.00 29 ASN A N 18
ATOM 29002 C CA . ASN A 1 29 ? 15.859 -0.751 -3.987 1.00 0.00 29 ASN A CA 18
ATOM 29003 C C . ASN A 1 29 ? 14.515 -0.123 -4.345 1.00 0.00 29 ASN A C 18
ATOM 29004 O O . ASN A 1 29 ? 14.041 0.782 -3.661 1.00 0.00 29 ASN A O 18
ATOM 29015 N N . GLU A 1 30 ? 13.908 -0.612 -5.422 1.00 0.00 30 GLU A N 18
ATOM 29016 C CA . GLU A 1 30 ? 12.620 -0.098 -5.871 1.00 0.00 30 GLU A CA 18
ATOM 29017 C C . GLU A 1 30 ? 11.534 -1.162 -5.739 1.00 0.00 30 GLU A C 18
ATOM 29018 O O . GLU A 1 30 ? 11.720 -2.309 -6.147 1.00 0.00 30 GLU A O 18
ATOM 29030 N N . VAL A 1 31 ? 10.399 -0.773 -5.166 1.00 0.00 31 VAL A N 18
ATOM 29031 C CA . VAL A 1 31 ? 9.283 -1.692 -4.980 1.00 0.00 31 VAL A CA 18
ATOM 29032 C C . VAL A 1 31 ? 7.962 -1.038 -5.369 1.00 0.00 31 VAL A C 18
ATOM 29033 O O . VAL A 1 31 ? 7.749 0.148 -5.120 1.00 0.00 31 VAL A O 18
ATOM 29046 N N . GLU A 1 32 ? 7.078 -1.820 -5.981 1.00 0.00 32 GLU A N 18
ATOM 29047 C CA . GLU A 1 32 ? 5.777 -1.316 -6.405 1.00 0.00 32 GLU A CA 18
ATOM 29048 C C . GLU A 1 32 ? 4.648 -2.082 -5.723 1.00 0.00 32 GLU A C 18
ATOM 29049 O O . GLU A 1 32 ? 4.420 -3.259 -6.008 1.00 0.00 32 GLU A O 18
ATOM 29061 N N . LEU A 1 33 ? 3.944 -1.408 -4.820 1.00 0.00 33 LEU A N 18
ATOM 29062 C CA . LEU A 1 33 ? 2.838 -2.024 -4.096 1.00 0.00 33 LEU A CA 18
ATOM 29063 C C . LEU A 1 33 ? 1.499 -1.634 -4.713 1.00 0.00 33 LEU A C 18
ATOM 29064 O O . LEU A 1 33 ? 1.317 -0.503 -5.165 1.00 0.00 33 LEU A O 18
ATOM 29080 N N . LYS A 1 34 ? 0.562 -2.577 -4.725 1.00 0.00 34 LYS A N 18
ATOM 29081 C CA . LYS A 1 34 ? -0.763 -2.332 -5.283 1.00 0.00 34 LYS A CA 18
ATOM 29082 C C . LYS A 1 34 ? -1.850 -2.670 -4.268 1.00 0.00 34 LYS A C 18
ATOM 29083 O O . LYS A 1 34 ? -1.814 -3.723 -3.632 1.00 0.00 34 LYS A O 18
ATOM 29102 N N . ALA A 1 35 ? -2.818 -1.771 -4.124 1.00 0.00 35 ALA A N 18
ATOM 29103 C CA . ALA A 1 35 ? -3.918 -1.976 -3.190 1.00 0.00 35 ALA A CA 18
ATOM 29104 C C . ALA A 1 35 ? -5.121 -2.601 -3.887 1.00 0.00 35 ALA A C 18
ATOM 29105 O O . ALA A 1 35 ? -5.587 -2.102 -4.911 1.00 0.00 35 ALA A O 18
ATOM 29112 N N . PHE A 1 36 ? -5.620 -3.698 -3.326 1.00 0.00 36 PHE A N 18
ATOM 29113 C CA . PHE A 1 36 ? -6.769 -4.393 -3.895 1.00 0.00 36 PHE A CA 18
ATOM 29114 C C . PHE A 1 36 ? -7.994 -4.246 -2.997 1.00 0.00 36 PHE A C 18
ATOM 29115 O O . PHE A 1 36 ? -7.950 -4.571 -1.810 1.00 0.00 36 PHE A O 18
ATOM 29132 N N . VAL A 1 37 ? -9.086 -3.754 -3.572 1.00 0.00 37 VAL A N 18
ATOM 29133 C CA . VAL A 1 37 ? -10.324 -3.564 -2.824 1.00 0.00 37 VAL A CA 18
ATOM 29134 C C . VAL A 1 37 ? -11.393 -4.555 -3.271 1.00 0.00 37 VAL A C 18
ATOM 29135 O O . VAL A 1 37 ? -11.716 -4.644 -4.455 1.00 0.00 37 VAL A O 18
ATOM 29148 N N . ALA A 1 38 ? -11.939 -5.299 -2.314 1.00 0.00 38 ALA A N 18
ATOM 29149 C CA . ALA A 1 38 ? -12.974 -6.282 -2.608 1.00 0.00 38 ALA A CA 18
ATOM 29150 C C . ALA A 1 38 ? -14.222 -6.033 -1.769 1.00 0.00 38 ALA A C 18
ATOM 29151 O O . ALA A 1 38 ? -14.174 -5.983 -0.540 1.00 0.00 38 ALA A O 18
ATOM 29158 N N . PRO A 1 39 ? -15.369 -5.870 -2.446 1.00 0.00 39 PRO A N 18
ATOM 29159 C CA . PRO A 1 39 ? -15.438 -5.926 -3.910 1.00 0.00 39 PRO A CA 18
ATOM 29160 C C . PRO A 1 39 ? -14.765 -4.727 -4.568 1.00 0.00 39 PRO A C 18
ATOM 29161 O O . PRO A 1 39 ? -14.631 -3.666 -3.959 1.00 0.00 39 PRO A O 18
ATOM 29172 N N . ALA A 1 40 ? -14.343 -4.902 -5.816 1.00 0.00 40 ALA A N 18
ATOM 29173 C CA . ALA A 1 40 ? -13.686 -3.833 -6.558 1.00 0.00 40 ALA A CA 18
ATOM 29174 C C . ALA A 1 40 ? -14.699 -2.813 -7.064 1.00 0.00 40 ALA A C 18
ATOM 29175 O O . ALA A 1 40 ? -15.826 -3.149 -7.430 1.00 0.00 40 ALA A O 18
ATOM 29182 N N . PRO A 1 41 ? -14.293 -1.535 -7.085 1.00 0.00 41 PRO A N 18
ATOM 29183 C CA . PRO A 1 41 ? -15.152 -0.438 -7.544 1.00 0.00 41 PRO A CA 18
ATOM 29184 C C . PRO A 1 41 ? -15.400 -0.487 -9.048 1.00 0.00 41 PRO A C 18
ATOM 29185 O O . PRO A 1 41 ? -14.620 -1.056 -9.812 1.00 0.00 41 PRO A O 18
ATOM 29196 N N . PRO A 1 42 ? -16.510 0.124 -9.485 1.00 0.00 42 PRO A N 18
ATOM 29197 C CA . PRO A 1 42 ? -16.886 0.165 -10.902 1.00 0.00 42 PRO A CA 18
ATOM 29198 C C . PRO A 1 42 ? -15.956 1.053 -11.722 1.00 0.00 42 PRO A C 18
ATOM 29199 O O . PRO A 1 42 ? -14.870 1.417 -11.271 1.00 0.00 42 PRO A O 18
ATOM 29210 N N . VAL A 1 43 ? -16.390 1.399 -12.930 1.00 0.00 43 VAL A N 18
ATOM 29211 C CA . VAL A 1 43 ? -15.597 2.246 -13.813 1.00 0.00 43 VAL A CA 18
ATOM 29212 C C . VAL A 1 43 ? -15.788 3.721 -13.478 1.00 0.00 43 VAL A C 18
ATOM 29213 O O . VAL A 1 43 ? -14.881 4.531 -13.661 1.00 0.00 43 VAL A O 18
ATOM 29226 N N . GLU A 1 44 ? -16.976 4.061 -12.986 1.00 0.00 44 GLU A N 18
ATOM 29227 C CA . GLU A 1 44 ? -17.286 5.439 -12.626 1.00 0.00 44 GLU A CA 18
ATOM 29228 C C . GLU A 1 44 ? -16.814 5.751 -11.209 1.00 0.00 44 GLU A C 18
ATOM 29229 O O . GLU A 1 44 ? -15.891 6.540 -11.008 1.00 0.00 44 GLU A O 18
ATOM 29241 N N . THR A 1 45 ? -17.455 5.124 -10.227 1.00 0.00 45 THR A N 18
ATOM 29242 C CA . THR A 1 45 ? -17.104 5.335 -8.828 1.00 0.00 45 THR A CA 18
ATOM 29243 C C . THR A 1 45 ? -15.718 4.780 -8.520 1.00 0.00 45 THR A C 18
ATOM 29244 O O . THR A 1 45 ? -15.392 3.651 -8.890 1.00 0.00 45 THR A O 18
ATOM 29255 N N . THR A 1 46 ? -14.903 5.580 -7.839 1.00 0.00 46 THR A N 18
ATOM 29256 C CA . THR A 1 46 ? -13.551 5.169 -7.482 1.00 0.00 46 THR A CA 18
ATOM 29257 C C . THR A 1 46 ? -13.220 5.556 -6.045 1.00 0.00 46 THR A C 18
ATOM 29258 O O . THR A 1 46 ? -13.655 6.600 -5.558 1.00 0.00 46 THR A O 18
ATOM 29269 N N . TYR A 1 47 ? -12.448 4.711 -5.372 1.00 0.00 47 TYR A N 18
ATOM 29270 C CA . TYR A 1 47 ? -12.060 4.965 -3.990 1.00 0.00 47 TYR A CA 18
ATOM 29271 C C . TYR A 1 47 ? -10.766 5.770 -3.926 1.00 0.00 47 TYR A C 18
ATOM 29272 O O . TYR A 1 47 ? -10.095 5.969 -4.938 1.00 0.00 47 TYR A O 18
ATOM 29290 N N . ASN A 1 48 ? -10.422 6.231 -2.728 1.00 0.00 48 ASN A N 18
ATOM 29291 C CA . ASN A 1 48 ? -9.208 7.015 -2.530 1.00 0.00 48 ASN A CA 18
ATOM 29292 C C . ASN A 1 48 ? -8.123 6.178 -1.861 1.00 0.00 48 ASN A C 18
ATOM 29293 O O . ASN A 1 48 ? -8.347 5.579 -0.808 1.00 0.00 48 ASN A O 18
ATOM 29304 N N . TYR A 1 49 ? -6.947 6.142 -2.477 1.00 0.00 49 TYR A N 18
ATOM 29305 C CA . TYR A 1 49 ? -5.827 5.377 -1.942 1.00 0.00 49 TYR A CA 18
ATOM 29306 C C . TYR A 1 49 ? -4.830 6.291 -1.237 1.00 0.00 49 TYR A C 18
ATOM 29307 O O . TYR A 1 49 ? -4.137 7.081 -1.877 1.00 0.00 49 TYR A O 18
ATOM 29325 N N . GLU A 1 50 ? -4.764 6.176 0.085 1.00 0.00 50 GLU A N 18
ATOM 29326 C CA . GLU A 1 50 ? -3.852 6.993 0.878 1.00 0.00 50 GLU A CA 18
ATOM 29327 C C . GLU A 1 50 ? -2.845 6.119 1.620 1.00 0.00 50 GLU A C 18
ATOM 29328 O O . GLU A 1 50 ? -3.179 5.475 2.615 1.00 0.00 50 GLU A O 18
ATOM 29340 N N . TRP A 1 51 ? -1.611 6.101 1.129 1.00 0.00 51 TRP A N 18
ATOM 29341 C CA . TRP A 1 51 ? -0.554 5.306 1.745 1.00 0.00 51 TRP A CA 18
ATOM 29342 C C . TRP A 1 51 ? 0.164 6.102 2.829 1.00 0.00 51 TRP A C 18
ATOM 29343 O O . TRP A 1 51 ? 0.135 7.332 2.831 1.00 0.00 51 TRP A O 18
ATOM 29364 N N . ASN A 1 52 ? 0.808 5.392 3.750 1.00 0.00 52 ASN A N 18
ATOM 29365 C CA . ASN A 1 52 ? 1.533 6.033 4.840 1.00 0.00 52 ASN A CA 18
ATOM 29366 C C . ASN A 1 52 ? 2.540 5.071 5.464 1.00 0.00 52 ASN A C 18
ATOM 29367 O O . ASN A 1 52 ? 2.249 3.889 5.656 1.00 0.00 52 ASN A O 18
ATOM 29378 N N . LEU A 1 53 ? 3.724 5.584 5.778 1.00 0.00 53 LEU A N 18
ATOM 29379 C CA . LEU A 1 53 ? 4.775 4.771 6.381 1.00 0.00 53 LEU A CA 18
ATOM 29380 C C . LEU A 1 53 ? 4.683 4.804 7.903 1.00 0.00 53 LEU A C 18
ATOM 29381 O O . LEU A 1 53 ? 5.255 5.680 8.551 1.00 0.00 53 LEU A O 18
ATOM 29397 N N . ILE A 1 54 ? 3.960 3.842 8.468 1.00 0.00 54 ILE A N 18
ATOM 29398 C CA . ILE A 1 54 ? 3.796 3.759 9.914 1.00 0.00 54 ILE A CA 18
ATOM 29399 C C . ILE A 1 54 ? 4.976 3.040 10.560 1.00 0.00 54 ILE A C 18
ATOM 29400 O O . ILE A 1 54 ? 5.265 3.237 11.740 1.00 0.00 54 ILE A O 18
ATOM 29416 N N . SER A 1 55 ? 5.655 2.207 9.778 1.00 0.00 55 SER A N 18
ATOM 29417 C CA . SER A 1 55 ? 6.803 1.457 10.275 1.00 0.00 55 SER A CA 18
ATOM 29418 C C . SER A 1 55 ? 8.054 1.779 9.463 1.00 0.00 55 SER A C 18
ATOM 29419 O O . SER A 1 55 ? 8.012 1.843 8.234 1.00 0.00 55 SER A O 18
ATOM 29427 N N . HIS A 1 56 ? 9.168 1.980 10.160 1.00 0.00 56 HIS A N 18
ATOM 29428 C CA . HIS A 1 56 ? 10.433 2.294 9.506 1.00 0.00 56 HIS A CA 18
ATOM 29429 C C . HIS A 1 56 ? 11.571 2.350 10.521 1.00 0.00 56 HIS A C 18
ATOM 29430 O O . HIS A 1 56 ? 11.398 2.784 11.660 1.00 0.00 56 HIS A O 18
ATOM 29445 N N . PRO A 1 57 ? 12.762 1.900 10.100 1.00 0.00 57 PRO A N 18
ATOM 29446 C CA . PRO A 1 57 ? 13.951 1.889 10.957 1.00 0.00 57 PRO A CA 18
ATOM 29447 C C . PRO A 1 57 ? 14.473 3.293 11.244 1.00 0.00 57 PRO A C 18
ATOM 29448 O O . PRO A 1 57 ? 13.997 4.273 10.670 1.00 0.00 57 PRO A O 18
ATOM 29459 N N . THR A 1 58 ? 15.454 3.384 12.137 1.00 0.00 58 THR A N 18
ATOM 29460 C CA . THR A 1 58 ? 16.040 4.668 12.501 1.00 0.00 58 THR A CA 18
ATOM 29461 C C . THR A 1 58 ? 16.916 5.210 11.378 1.00 0.00 58 THR A C 18
ATOM 29462 O O . THR A 1 58 ? 17.022 6.423 11.191 1.00 0.00 58 THR A O 18
ATOM 29473 N N . ASP A 1 59 ? 17.542 4.306 10.632 1.00 0.00 59 ASP A N 18
ATOM 29474 C CA . ASP A 1 59 ? 18.408 4.694 9.525 1.00 0.00 59 ASP A CA 18
ATOM 29475 C C . ASP A 1 59 ? 17.624 5.459 8.464 1.00 0.00 59 ASP A C 18
ATOM 29476 O O . ASP A 1 59 ? 18.159 6.349 7.802 1.00 0.00 59 ASP A O 18
ATOM 29485 N N . TYR A 1 60 ? 16.353 5.106 8.306 1.00 0.00 60 TYR A N 18
ATOM 29486 C CA . TYR A 1 60 ? 15.496 5.756 7.322 1.00 0.00 60 TYR A CA 18
ATOM 29487 C C . TYR A 1 60 ? 14.626 6.825 7.978 1.00 0.00 60 TYR A C 18
ATOM 29488 O O . TYR A 1 60 ? 14.046 6.601 9.041 1.00 0.00 60 TYR A O 18
ATOM 29506 N N . GLN A 1 61 ? 14.541 7.985 7.337 1.00 0.00 61 GLN A N 18
ATOM 29507 C CA . GLN A 1 61 ? 13.743 9.089 7.858 1.00 0.00 61 GLN A CA 18
ATOM 29508 C C . GLN A 1 61 ? 12.260 8.871 7.571 1.00 0.00 61 GLN A C 18
ATOM 29509 O O . GLN A 1 61 ? 11.427 8.937 8.474 1.00 0.00 61 GLN A O 18
ATOM 29523 N N . GLY A 1 62 ? 11.939 8.611 6.308 1.00 0.00 62 GLY A N 18
ATOM 29524 C CA . GLY A 1 62 ? 10.557 8.388 5.925 1.00 0.00 62 GLY A CA 18
ATOM 29525 C C . GLY A 1 62 ? 10.041 9.447 4.971 1.00 0.00 62 GLY A C 18
ATOM 29526 O O . GLY A 1 62 ? 9.422 10.423 5.394 1.00 0.00 62 GLY A O 18
ATOM 29530 N N . GLU A 1 63 ? 10.299 9.256 3.681 1.00 0.00 63 GLU A N 18
ATOM 29531 C CA . GLU A 1 63 ? 9.858 10.206 2.666 1.00 0.00 63 GLU A CA 18
ATOM 29532 C C . GLU A 1 63 ? 9.042 9.505 1.583 1.00 0.00 63 GLU A C 18
ATOM 29533 O O . GLU A 1 63 ? 9.592 8.798 0.738 1.00 0.00 63 GLU A O 18
ATOM 29545 N N . ILE A 1 64 ? 7.729 9.705 1.616 1.00 0.00 64 ILE A N 18
ATOM 29546 C CA . ILE A 1 64 ? 6.839 9.094 0.638 1.00 0.00 64 ILE A CA 18
ATOM 29547 C C . ILE A 1 64 ? 5.711 10.044 0.251 1.00 0.00 64 ILE A C 18
ATOM 29548 O O . ILE A 1 64 ? 5.435 11.017 0.954 1.00 0.00 64 ILE A O 18
ATOM 29564 N N . LYS A 1 65 ? 5.060 9.756 -0.870 1.00 0.00 65 LYS A N 18
ATOM 29565 C CA . LYS A 1 65 ? 3.959 10.582 -1.351 1.00 0.00 65 LYS A CA 18
ATOM 29566 C C . LYS A 1 65 ? 2.615 9.925 -1.052 1.00 0.00 65 LYS A C 18
ATOM 29567 O O . LYS A 1 65 ? 1.653 10.091 -1.802 1.00 0.00 65 LYS A O 18
ATOM 29586 N N . GLN A 1 66 ? 2.556 9.182 0.048 1.00 0.00 66 GLN A N 18
ATOM 29587 C CA . GLN A 1 66 ? 1.329 8.501 0.445 1.00 0.00 66 GLN A CA 18
ATOM 29588 C C . GLN A 1 66 ? 0.612 7.920 -0.769 1.00 0.00 66 GLN A C 18
ATOM 29589 O O . GLN A 1 66 ? -0.612 7.798 -0.780 1.00 0.00 66 GLN A O 18
ATOM 29603 N N . GLY A 1 67 ? 1.383 7.562 -1.791 1.00 0.00 67 GLY A N 18
ATOM 29604 C CA . GLY A 1 67 ? 0.804 6.998 -2.996 1.00 0.00 67 GLY A CA 18
ATOM 29605 C C . GLY A 1 67 ? -0.580 7.544 -3.284 1.00 0.00 67 GLY A C 18
ATOM 29606 O O . GLY A 1 67 ? -1.585 6.949 -2.892 1.00 0.00 67 GLY A O 18
ATOM 29610 N N . HIS A 1 68 ? -0.635 8.681 -3.971 1.00 0.00 68 HIS A N 18
ATOM 29611 C CA . HIS A 1 68 ? -1.908 9.308 -4.311 1.00 0.00 68 HIS A CA 18
ATOM 29612 C C . HIS A 1 68 ? -2.709 8.429 -5.266 1.00 0.00 68 HIS A C 18
ATOM 29613 O O . HIS A 1 68 ? -3.866 8.719 -5.571 1.00 0.00 68 HIS A O 18
ATOM 29628 N N . LYS A 1 69 ? -2.085 7.355 -5.737 1.00 0.00 69 LYS A N 18
ATOM 29629 C CA . LYS A 1 69 ? -2.739 6.432 -6.658 1.00 0.00 69 LYS A CA 18
ATOM 29630 C C . LYS A 1 69 ? -2.965 5.075 -6.000 1.00 0.00 69 LYS A C 18
ATOM 29631 O O . LYS A 1 69 ? -2.660 4.888 -4.822 1.00 0.00 69 LYS A O 18
ATOM 29650 N N . GLN A 1 70 ? -3.500 4.131 -6.768 1.00 0.00 70 GLN A N 18
ATOM 29651 C CA . GLN A 1 70 ? -3.765 2.791 -6.258 1.00 0.00 70 GLN A CA 18
ATOM 29652 C C . GLN A 1 70 ? -2.466 2.016 -6.064 1.00 0.00 70 GLN A C 18
ATOM 29653 O O . GLN A 1 70 ? -2.429 1.015 -5.347 1.00 0.00 70 GLN A O 18
ATOM 29667 N N . THR A 1 71 ? -1.401 2.484 -6.707 1.00 0.00 71 THR A N 18
ATOM 29668 C CA . THR A 1 71 ? -0.101 1.834 -6.606 1.00 0.00 71 THR A CA 18
ATOM 29669 C C . THR A 1 71 ? 0.956 2.798 -6.080 1.00 0.00 71 THR A C 18
ATOM 29670 O O . THR A 1 71 ? 0.986 3.970 -6.459 1.00 0.00 71 THR A O 18
ATOM 29681 N N . LEU A 1 72 ? 1.824 2.299 -5.207 1.00 0.00 72 LEU A N 18
ATOM 29682 C CA . LEU A 1 72 ? 2.884 3.117 -4.629 1.00 0.00 72 LEU A CA 18
ATOM 29683 C C . LEU A 1 72 ? 4.258 2.577 -5.013 1.00 0.00 72 LEU A C 18
ATOM 29684 O O . LEU A 1 72 ? 4.558 1.404 -4.798 1.00 0.00 72 LEU A O 18
ATOM 29700 N N . ASN A 1 73 ? 5.091 3.444 -5.581 1.00 0.00 73 ASN A N 18
ATOM 29701 C CA . ASN A 1 73 ? 6.434 3.055 -5.995 1.00 0.00 73 ASN A CA 18
ATOM 29702 C C . ASN A 1 73 ? 7.490 3.829 -5.211 1.00 0.00 73 ASN A C 18
ATOM 29703 O O . ASN A 1 73 ? 7.437 5.057 -5.123 1.00 0.00 73 ASN A O 18
ATOM 29714 N N . LEU A 1 74 ? 8.448 3.105 -4.645 1.00 0.00 74 LEU A N 18
ATOM 29715 C CA . LEU A 1 74 ? 9.518 3.723 -3.869 1.00 0.00 74 LEU A CA 18
ATOM 29716 C C . LEU A 1 74 ? 10.857 3.590 -4.586 1.00 0.00 74 LEU A C 18
ATOM 29717 O O . LEU A 1 74 ? 11.021 2.744 -5.464 1.00 0.00 74 LEU A O 18
ATOM 29733 N N . SER A 1 75 ? 11.814 4.430 -4.203 1.00 0.00 75 SER A N 18
ATOM 29734 C CA . SER A 1 75 ? 13.139 4.408 -4.810 1.00 0.00 75 SER A CA 18
ATOM 29735 C C . SER A 1 75 ? 14.208 4.802 -3.796 1.00 0.00 75 SER A C 18
ATOM 29736 O O . SER A 1 75 ? 13.902 5.351 -2.738 1.00 0.00 75 SER A O 18
ATOM 29744 N N . GLN A 1 76 ? 15.463 4.517 -4.128 1.00 0.00 76 GLN A N 18
ATOM 29745 C CA . GLN A 1 76 ? 16.578 4.842 -3.246 1.00 0.00 76 GLN A CA 18
ATOM 29746 C C . GLN A 1 76 ? 16.327 4.318 -1.835 1.00 0.00 76 GLN A C 18
ATOM 29747 O O . GLN A 1 76 ? 16.676 4.968 -0.849 1.00 0.00 76 GLN A O 18
ATOM 29761 N N . LEU A 1 77 ? 15.720 3.140 -1.747 1.00 0.00 77 LEU A N 18
ATOM 29762 C CA . LEU A 1 77 ? 15.421 2.528 -0.457 1.00 0.00 77 LEU A CA 18
ATOM 29763 C C . LEU A 1 77 ? 16.663 1.868 0.134 1.00 0.00 77 LEU A C 18
ATOM 29764 O O . LEU A 1 77 ? 17.558 1.442 -0.596 1.00 0.00 77 LEU A O 18
ATOM 29780 N N . SER A 1 78 ? 16.709 1.784 1.459 1.00 0.00 78 SER A N 18
ATOM 29781 C CA . SER A 1 78 ? 17.842 1.177 2.148 1.00 0.00 78 SER A CA 18
ATOM 29782 C C . SER A 1 78 ? 17.435 -0.138 2.808 1.00 0.00 78 SER A C 18
ATOM 29783 O O . SER A 1 78 ? 16.301 -0.594 2.662 1.00 0.00 78 SER A O 18
ATOM 29791 N N . VAL A 1 79 ? 18.370 -0.742 3.534 1.00 0.00 79 VAL A N 18
ATOM 29792 C CA . VAL A 1 79 ? 18.111 -2.004 4.217 1.00 0.00 79 VAL A CA 18
ATOM 29793 C C . VAL A 1 79 ? 17.371 -1.775 5.531 1.00 0.00 79 VAL A C 18
ATOM 29794 O O . VAL A 1 79 ? 17.811 -0.996 6.375 1.00 0.00 79 VAL A O 18
ATOM 29807 N N . GLY A 1 80 ? 16.245 -2.461 5.697 1.00 0.00 80 GLY A N 18
ATOM 29808 C CA . GLY A 1 80 ? 15.462 -2.319 6.911 1.00 0.00 80 GLY A CA 18
ATOM 29809 C C . GLY A 1 80 ? 14.032 -2.791 6.737 1.00 0.00 80 GLY A C 18
ATOM 29810 O O . GLY A 1 80 ? 13.629 -3.185 5.642 1.00 0.00 80 GLY A O 18
ATOM 29814 N N . LEU A 1 81 ? 13.262 -2.753 7.819 1.00 0.00 81 LEU A N 18
ATOM 29815 C CA . LEU A 1 81 ? 11.868 -3.182 7.782 1.00 0.00 81 LEU A CA 18
ATOM 29816 C C . LEU A 1 81 ? 10.934 -1.984 7.650 1.00 0.00 81 LEU A C 18
ATOM 29817 O O . LEU A 1 81 ? 10.953 -1.074 8.478 1.00 0.00 81 LEU A O 18
ATOM 29833 N N . TYR A 1 82 ? 10.115 -1.993 6.604 1.00 0.00 82 TYR A N 18
ATOM 29834 C CA . TYR A 1 82 ? 9.172 -0.907 6.363 1.00 0.00 82 TYR A CA 18
ATOM 29835 C C . TYR A 1 82 ? 7.762 -1.448 6.145 1.00 0.00 82 TYR A C 18
ATOM 29836 O O . TYR A 1 82 ? 7.570 -2.462 5.474 1.00 0.00 82 TYR A O 18
ATOM 29854 N N . VAL A 1 83 ? 6.777 -0.762 6.718 1.00 0.00 83 VAL A N 18
ATOM 29855 C CA . VAL A 1 83 ? 5.384 -1.171 6.586 1.00 0.00 83 VAL A CA 18
ATOM 29856 C C . VAL A 1 83 ? 4.534 -0.047 6.005 1.00 0.00 83 VAL A C 18
ATOM 29857 O O . VAL A 1 83 ? 4.439 1.036 6.583 1.00 0.00 83 VAL A O 18
ATOM 29870 N N . PHE A 1 84 ? 3.916 -0.312 4.859 1.00 0.00 84 PHE A N 18
ATOM 29871 C CA . PHE A 1 84 ? 3.073 0.678 4.199 1.00 0.00 84 PHE A CA 18
ATOM 29872 C C . PHE A 1 84 ? 1.595 0.344 4.383 1.00 0.00 84 PHE A C 18
ATOM 29873 O O . PHE A 1 84 ? 1.116 -0.686 3.909 1.00 0.00 84 PHE A O 18
ATOM 29890 N N . LYS A 1 85 ? 0.878 1.223 5.075 1.00 0.00 85 LYS A N 18
ATOM 29891 C CA . LYS A 1 85 ? -0.545 1.024 5.323 1.00 0.00 85 LYS A CA 18
ATOM 29892 C C . LYS A 1 85 ? -1.385 1.896 4.396 1.00 0.00 85 LYS A C 18
ATOM 29893 O O . LYS A 1 85 ? -1.344 3.124 4.476 1.00 0.00 85 LYS A O 18
ATOM 29912 N N . VAL A 1 86 ? -2.150 1.254 3.518 1.00 0.00 86 VAL A N 18
ATOM 29913 C CA . VAL A 1 86 ? -3.002 1.972 2.578 1.00 0.00 86 VAL A CA 18
ATOM 29914 C C . VAL A 1 86 ? -4.430 2.080 3.103 1.00 0.00 86 VAL A C 18
ATOM 29915 O O . VAL A 1 86 ? -5.148 1.084 3.192 1.00 0.00 86 VAL A O 18
ATOM 29928 N N . THR A 1 87 ? -4.836 3.297 3.450 1.00 0.00 87 THR A N 18
ATOM 29929 C CA . THR A 1 87 ? -6.177 3.537 3.967 1.00 0.00 87 THR A CA 18
ATOM 29930 C C . THR A 1 87 ? -7.114 4.019 2.865 1.00 0.00 87 THR A C 18
ATOM 29931 O O . THR A 1 87 ? -6.983 5.139 2.371 1.00 0.00 87 THR A O 18
ATOM 29942 N N . VAL A 1 88 ? -8.059 3.166 2.483 1.00 0.00 88 VAL A N 18
ATOM 29943 C CA . VAL A 1 88 ? -9.019 3.507 1.440 1.00 0.00 88 VAL A CA 18
ATOM 29944 C C . VAL A 1 88 ? -10.448 3.446 1.967 1.00 0.00 88 VAL A C 18
ATOM 29945 O O . VAL A 1 88 ? -10.902 2.405 2.443 1.00 0.00 88 VAL A O 18
ATOM 29958 N N . SER A 1 89 ? -11.154 4.569 1.879 1.00 0.00 89 SER A N 18
ATOM 29959 C CA . SER A 1 89 ? -12.532 4.645 2.350 1.00 0.00 89 SER A CA 18
ATOM 29960 C C . SER A 1 89 ? -13.380 5.501 1.414 1.00 0.00 89 SER A C 18
ATOM 29961 O O . SER A 1 89 ? -12.852 6.253 0.595 1.00 0.00 89 SER A O 18
ATOM 29969 N N . SER A 1 90 ? -14.697 5.380 1.543 1.00 0.00 90 SER A N 18
ATOM 29970 C CA . SER A 1 90 ? -15.620 6.139 0.706 1.00 0.00 90 SER A CA 18
ATOM 29971 C C . SER A 1 90 ? -16.672 6.843 1.558 1.00 0.00 90 SER A C 18
ATOM 29972 O O . SER A 1 90 ? -16.645 6.764 2.786 1.00 0.00 90 SER A O 18
ATOM 29980 N N . GLU A 1 91 ? -17.596 7.531 0.896 1.00 0.00 91 GLU A N 18
ATOM 29981 C CA . GLU A 1 91 ? -18.657 8.250 1.592 1.00 0.00 91 GLU A CA 18
ATOM 29982 C C . GLU A 1 91 ? -19.458 7.307 2.486 1.00 0.00 91 GLU A C 18
ATOM 29983 O O . GLU A 1 91 ? -19.876 7.679 3.581 1.00 0.00 91 GLU A O 18
ATOM 29995 N N . ASN A 1 92 ? -19.666 6.084 2.009 1.00 0.00 92 ASN A N 18
ATOM 29996 C CA . ASN A 1 92 ? -20.418 5.087 2.763 1.00 0.00 92 ASN A CA 18
ATOM 29997 C C . ASN A 1 92 ? -19.637 3.780 2.864 1.00 0.00 92 ASN A C 18
ATOM 29998 O O . ASN A 1 92 ? -20.220 2.696 2.862 1.00 0.00 92 ASN A O 18
ATOM 30009 N N . ALA A 1 93 ? -18.316 3.892 2.954 1.00 0.00 93 ALA A N 18
ATOM 30010 C CA . ALA A 1 93 ? -17.456 2.720 3.059 1.00 0.00 93 ALA A CA 18
ATOM 30011 C C . ALA A 1 93 ? -16.118 3.076 3.697 1.00 0.00 93 ALA A C 18
ATOM 30012 O O . ALA A 1 93 ? -15.781 4.252 3.841 1.00 0.00 93 ALA A O 18
ATOM 30019 N N . PHE A 1 94 ? -15.358 2.055 4.077 1.00 0.00 94 PHE A N 18
ATOM 30020 C CA . PHE A 1 94 ? -14.056 2.261 4.702 1.00 0.00 94 PHE A CA 18
ATOM 30021 C C . PHE A 1 94 ? -13.201 1.001 4.605 1.00 0.00 94 PHE A C 18
ATOM 30022 O O . PHE A 1 94 ? -13.702 -0.115 4.745 1.00 0.00 94 PHE A O 18
ATOM 30039 N N . GLY A 1 95 ? -11.907 1.188 4.364 1.00 0.00 95 GLY A N 18
ATOM 30040 C CA . GLY A 1 95 ? -11.003 0.058 4.252 1.00 0.00 95 GLY A CA 18
ATOM 30041 C C . GLY A 1 95 ? -9.561 0.441 4.521 1.00 0.00 95 GLY A C 18
ATOM 30042 O O . GLY A 1 95 ? -9.162 1.582 4.291 1.00 0.00 95 GLY A O 18
ATOM 30046 N N . GLU A 1 96 ? -8.778 -0.515 5.012 1.00 0.00 96 GLU A N 18
ATOM 30047 C CA . GLU A 1 96 ? -7.373 -0.270 5.315 1.00 0.00 96 GLU A CA 18
ATOM 30048 C C . GLU A 1 96 ? -6.523 -1.493 4.983 1.00 0.00 96 GLU A C 18
ATOM 30049 O O . GLU A 1 96 ? -6.968 -2.630 5.134 1.00 0.00 96 GLU A O 18
ATOM 30061 N N . GLY A 1 97 ? -5.297 -1.250 4.530 1.00 0.00 97 GLY A N 18
ATOM 30062 C CA . GLY A 1 97 ? -4.405 -2.341 4.183 1.00 0.00 97 GLY A CA 18
ATOM 30063 C C . GLY A 1 97 ? -3.059 -2.230 4.872 1.00 0.00 97 GLY A C 18
ATOM 30064 O O . GLY A 1 97 ? -2.688 -1.161 5.358 1.00 0.00 97 GLY A O 18
ATOM 30068 N N . PHE A 1 98 ? -2.325 -3.337 4.915 1.00 0.00 98 PHE A N 18
ATOM 30069 C CA . PHE A 1 98 ? -1.013 -3.360 5.552 1.00 0.00 98 PHE A CA 18
ATOM 30070 C C . PHE A 1 98 ? -0.073 -4.317 4.825 1.00 0.00 98 PHE A C 18
ATOM 30071 O O . PHE A 1 98 ? -0.366 -5.505 4.683 1.00 0.00 98 PHE A O 18
ATOM 30088 N N . VAL A 1 99 ? 1.058 -3.792 4.367 1.00 0.00 99 VAL A N 18
ATOM 30089 C CA . VAL A 1 99 ? 2.043 -4.598 3.655 1.00 0.00 99 VAL A CA 18
ATOM 30090 C C . VAL A 1 99 ? 3.445 -4.365 4.205 1.00 0.00 99 VAL A C 18
ATOM 30091 O O . VAL A 1 99 ? 3.874 -3.224 4.375 1.00 0.00 99 VAL A O 18
ATOM 30104 N N . ASN A 1 100 ? 4.156 -5.454 4.481 1.00 0.00 100 ASN A N 18
ATOM 30105 C CA . ASN A 1 100 ? 5.511 -5.368 5.012 1.00 0.00 100 ASN A CA 18
ATOM 30106 C C . ASN A 1 100 ? 6.542 -5.608 3.913 1.00 0.00 100 ASN A C 18
ATOM 30107 O O . ASN A 1 100 ? 6.394 -6.517 3.097 1.00 0.00 100 ASN A O 18
ATOM 30118 N N . VAL A 1 101 ? 7.588 -4.788 3.901 1.00 0.00 101 VAL A N 18
ATOM 30119 C CA . VAL A 1 101 ? 8.645 -4.912 2.904 1.00 0.00 101 VAL A CA 18
ATOM 30120 C C . VAL A 1 101 ? 10.022 -4.879 3.557 1.00 0.00 101 VAL A C 18
ATOM 30121 O O . VAL A 1 101 ? 10.358 -3.940 4.280 1.00 0.00 101 VAL A O 18
ATOM 30134 N N . THR A 1 102 ? 10.819 -5.912 3.298 1.00 0.00 102 THR A N 18
ATOM 30135 C CA . THR A 1 102 ? 12.160 -6.002 3.860 1.00 0.00 102 THR A CA 18
ATOM 30136 C C . THR A 1 102 ? 13.222 -5.836 2.780 1.00 0.00 102 THR A C 18
ATOM 30137 O O . THR A 1 102 ? 13.254 -6.587 1.805 1.00 0.00 102 THR A O 18
ATOM 30148 N N . VAL A 1 103 ? 14.092 -4.846 2.958 1.00 0.00 103 VAL A N 18
ATOM 30149 C CA . VAL A 1 103 ? 15.157 -4.582 1.999 1.00 0.00 103 VAL A CA 18
ATOM 30150 C C . VAL A 1 103 ? 16.444 -5.296 2.396 1.00 0.00 103 VAL A C 18
ATOM 30151 O O . VAL A 1 103 ? 17.102 -4.920 3.366 1.00 0.00 103 VAL A O 18
ATOM 30164 N N . LYS A 1 104 ? 16.798 -6.330 1.639 1.00 0.00 104 LYS A N 18
ATOM 30165 C CA . LYS A 1 104 ? 18.008 -7.098 1.910 1.00 0.00 104 LYS A CA 18
ATOM 30166 C C . LYS A 1 104 ? 19.217 -6.466 1.227 1.00 0.00 104 LYS A C 18
ATOM 30167 O O . LYS A 1 104 ? 19.100 -5.792 0.204 1.00 0.00 104 LYS A O 18
ATOM 30186 N N . PRO A 1 105 ? 20.407 -6.690 1.804 1.00 0.00 105 PRO A N 18
ATOM 30187 C CA . PRO A 1 105 ? 21.661 -6.153 1.267 1.00 0.00 105 PRO A CA 18
ATOM 30188 C C . PRO A 1 105 ? 22.061 -6.820 -0.045 1.00 0.00 105 PRO A C 18
ATOM 30189 O O . PRO A 1 105 ? 21.595 -7.912 -0.365 1.00 0.00 105 PRO A O 18
ATOM 30200 N N . ALA A 1 106 ? 22.929 -6.154 -0.801 1.00 0.00 106 ALA A N 18
ATOM 30201 C CA . ALA A 1 106 ? 23.394 -6.683 -2.077 1.00 0.00 106 ALA A CA 18
ATOM 30202 C C . ALA A 1 106 ? 24.183 -7.973 -1.881 1.00 0.00 106 ALA A C 18
ATOM 30203 O O . ALA A 1 106 ? 25.322 -7.950 -1.414 1.00 0.00 106 ALA A O 18
ATOM 30210 N N . ARG A 1 107 ? 23.571 -9.097 -2.240 1.00 0.00 107 ARG A N 18
ATOM 30211 C CA . ARG A 1 107 ? 24.217 -10.396 -2.102 1.00 0.00 107 ARG A CA 18
ATOM 30212 C C . ARG A 1 107 ? 25.286 -10.589 -3.173 1.00 0.00 107 ARG A C 18
ATOM 30213 O O . ARG A 1 107 ? 26.369 -11.106 -2.897 1.00 0.00 107 ARG A O 18
ATOM 30234 N N . SER A 1 108 ? 24.975 -10.170 -4.395 1.00 0.00 108 SER A N 18
ATOM 30235 C CA . SER A 1 108 ? 25.908 -10.300 -5.509 1.00 0.00 108 SER A CA 18
ATOM 30236 C C . SER A 1 108 ? 25.974 -9.006 -6.315 1.00 0.00 108 SER A C 18
ATOM 30237 O O . SER A 1 108 ? 25.297 -8.859 -7.331 1.00 0.00 108 SER A O 18
ATOM 30245 N N . GLY A 1 109 ? 26.798 -8.070 -5.853 1.00 0.00 109 GLY A N 18
ATOM 30246 C CA . GLY A 1 109 ? 26.939 -6.800 -6.543 1.00 0.00 109 GLY A CA 18
ATOM 30247 C C . GLY A 1 109 ? 28.073 -6.810 -7.548 1.00 0.00 109 GLY A C 18
ATOM 30248 O O . GLY A 1 109 ? 27.897 -7.173 -8.711 1.00 0.00 109 GLY A O 18
ATOM 30252 N N . PRO A 1 110 ? 29.269 -6.400 -7.101 1.00 0.00 110 PRO A N 18
ATOM 30253 C CA . PRO A 1 110 ? 30.460 -6.352 -7.955 1.00 0.00 110 PRO A CA 18
ATOM 30254 C C . PRO A 1 110 ? 30.965 -7.743 -8.324 1.00 0.00 110 PRO A C 18
ATOM 30255 O O . PRO A 1 110 ? 31.260 -8.559 -7.450 1.00 0.00 110 PRO A O 18
ATOM 30266 N N . SER A 1 111 ? 31.062 -8.007 -9.623 1.00 0.00 111 SER A N 18
ATOM 30267 C CA . SER A 1 111 ? 31.528 -9.301 -10.107 1.00 0.00 111 SER A CA 18
ATOM 30268 C C . SER A 1 111 ? 32.027 -9.195 -11.545 1.00 0.00 111 SER A C 18
ATOM 30269 O O . SER A 1 111 ? 31.250 -8.941 -12.466 1.00 0.00 111 SER A O 18
ATOM 30277 N N . SER A 1 112 ? 33.328 -9.391 -11.730 1.00 0.00 112 SER A N 18
ATOM 30278 C CA . SER A 1 112 ? 33.933 -9.314 -13.055 1.00 0.00 112 SER A CA 18
ATOM 30279 C C . SER A 1 112 ? 33.359 -10.386 -13.977 1.00 0.00 112 SER A C 18
ATOM 30280 O O . SER A 1 112 ? 33.451 -11.579 -13.693 1.00 0.00 112 SER A O 18
ATOM 30288 N N . GLY A 1 113 ? 32.765 -9.949 -15.083 1.00 0.00 113 GLY A N 18
ATOM 30289 C CA . GLY A 1 113 ? 32.183 -10.882 -16.031 1.00 0.00 113 GLY A CA 18
ATOM 30290 C C . GLY A 1 113 ? 30.668 -10.836 -16.035 1.00 0.00 113 GLY A C 18
ATOM 30291 O O . GLY A 1 113 ? 30.063 -10.038 -15.320 1.00 0.00 113 GLY A O 18
ATOM 30295 N N . GLY A 1 1 ? -13.079 24.147 19.805 1.00 0.00 1 GLY A N 19
ATOM 30296 C CA . GLY A 1 1 ? -14.369 23.482 19.822 1.00 0.00 1 GLY A CA 19
ATOM 30297 C C . GLY A 1 1 ? -14.719 22.863 18.483 1.00 0.00 1 GLY A C 19
ATOM 30298 O O . GLY A 1 1 ? -14.633 23.521 17.446 1.00 0.00 1 GLY A O 19
ATOM 30302 N N . SER A 1 2 ? -15.114 21.594 18.504 1.00 0.00 2 SER A N 19
ATOM 30303 C CA . SER A 1 2 ? -15.473 20.885 17.281 1.00 0.00 2 SER A CA 19
ATOM 30304 C C . SER A 1 2 ? -16.762 20.092 17.472 1.00 0.00 2 SER A C 19
ATOM 30305 O O . SER A 1 2 ? -17.007 19.532 18.541 1.00 0.00 2 SER A O 19
ATOM 30313 N N . SER A 1 3 ? -17.583 20.049 16.428 1.00 0.00 3 SER A N 19
ATOM 30314 C CA . SER A 1 3 ? -18.849 19.327 16.481 1.00 0.00 3 SER A CA 19
ATOM 30315 C C . SER A 1 3 ? -18.832 18.129 15.537 1.00 0.00 3 SER A C 19
ATOM 30316 O O . SER A 1 3 ? -19.142 18.252 14.353 1.00 0.00 3 SER A O 19
ATOM 30324 N N . GLY A 1 4 ? -18.466 16.968 16.072 1.00 0.00 4 GLY A N 19
ATOM 30325 C CA . GLY A 1 4 ? -18.414 15.763 15.264 1.00 0.00 4 GLY A CA 19
ATOM 30326 C C . GLY A 1 4 ? -19.169 14.610 15.895 1.00 0.00 4 GLY A C 19
ATOM 30327 O O . GLY A 1 4 ? -18.565 13.700 16.462 1.00 0.00 4 GLY A O 19
ATOM 30331 N N . SER A 1 5 ? -20.494 14.648 15.797 1.00 0.00 5 SER A N 19
ATOM 30332 C CA . SER A 1 5 ? -21.333 13.600 16.367 1.00 0.00 5 SER A CA 19
ATOM 30333 C C . SER A 1 5 ? -21.276 12.335 15.516 1.00 0.00 5 SER A C 19
ATOM 30334 O O . SER A 1 5 ? -21.012 12.393 14.315 1.00 0.00 5 SER A O 19
ATOM 30342 N N . SER A 1 6 ? -21.525 11.193 16.148 1.00 0.00 6 SER A N 19
ATOM 30343 C CA . SER A 1 6 ? -21.499 9.912 15.451 1.00 0.00 6 SER A CA 19
ATOM 30344 C C . SER A 1 6 ? -22.349 8.878 16.183 1.00 0.00 6 SER A C 19
ATOM 30345 O O . SER A 1 6 ? -22.665 9.038 17.361 1.00 0.00 6 SER A O 19
ATOM 30353 N N . GLY A 1 7 ? -22.717 7.815 15.474 1.00 0.00 7 GLY A N 19
ATOM 30354 C CA . GLY A 1 7 ? -23.528 6.769 16.071 1.00 0.00 7 GLY A CA 19
ATOM 30355 C C . GLY A 1 7 ? -24.552 6.207 15.105 1.00 0.00 7 GLY A C 19
ATOM 30356 O O . GLY A 1 7 ? -24.461 5.060 14.668 1.00 0.00 7 GLY A O 19
ATOM 30360 N N . PRO A 1 8 ? -25.556 7.026 14.758 1.00 0.00 8 PRO A N 19
ATOM 30361 C CA . PRO A 1 8 ? -26.622 6.625 13.835 1.00 0.00 8 PRO A CA 19
ATOM 30362 C C . PRO A 1 8 ? -26.122 6.473 12.403 1.00 0.00 8 PRO A C 19
ATOM 30363 O O . PRO A 1 8 ? -26.898 6.186 11.492 1.00 0.00 8 PRO A O 19
ATOM 30374 N N . ARG A 1 9 ? -24.821 6.666 12.212 1.00 0.00 9 ARG A N 19
ATOM 30375 C CA . ARG A 1 9 ? -24.218 6.550 10.890 1.00 0.00 9 ARG A CA 19
ATOM 30376 C C . ARG A 1 9 ? -23.249 5.373 10.835 1.00 0.00 9 ARG A C 19
ATOM 30377 O O . ARG A 1 9 ? -22.468 5.153 11.762 1.00 0.00 9 ARG A O 19
ATOM 30398 N N . THR A 1 10 ? -23.305 4.617 9.743 1.00 0.00 10 THR A N 19
ATOM 30399 C CA . THR A 1 10 ? -22.435 3.461 9.567 1.00 0.00 10 THR A CA 19
ATOM 30400 C C . THR A 1 10 ? -21.892 3.392 8.145 1.00 0.00 10 THR A C 19
ATOM 30401 O O . THR A 1 10 ? -22.526 3.871 7.204 1.00 0.00 10 THR A O 19
ATOM 30412 N N . VAL A 1 11 ? -20.716 2.792 7.993 1.00 0.00 11 VAL A N 19
ATOM 30413 C CA . VAL A 1 11 ? -20.088 2.659 6.684 1.00 0.00 11 VAL A CA 19
ATOM 30414 C C . VAL A 1 11 ? -19.965 1.194 6.280 1.00 0.00 11 VAL A C 19
ATOM 30415 O O . VAL A 1 11 ? -20.123 0.295 7.107 1.00 0.00 11 VAL A O 19
ATOM 30428 N N . LYS A 1 12 ? -19.681 0.959 5.004 1.00 0.00 12 LYS A N 19
ATOM 30429 C CA . LYS A 1 12 ? -19.534 -0.397 4.488 1.00 0.00 12 LYS A CA 19
ATOM 30430 C C . LYS A 1 12 ? -18.114 -0.909 4.702 1.00 0.00 12 LYS A C 19
ATOM 30431 O O . LYS A 1 12 ? -17.143 -0.228 4.373 1.00 0.00 12 LYS A O 19
ATOM 30450 N N . GLU A 1 13 ? -18.001 -2.113 5.255 1.00 0.00 13 GLU A N 19
ATOM 30451 C CA . GLU A 1 13 ? -16.698 -2.716 5.511 1.00 0.00 13 GLU A CA 19
ATOM 30452 C C . GLU A 1 13 ? -16.104 -3.293 4.230 1.00 0.00 13 GLU A C 19
ATOM 30453 O O . GLU A 1 13 ? -16.625 -4.259 3.670 1.00 0.00 13 GLU A O 19
ATOM 30465 N N . LEU A 1 14 ? -15.010 -2.696 3.770 1.00 0.00 14 LEU A N 19
ATOM 30466 C CA . LEU A 1 14 ? -14.344 -3.149 2.554 1.00 0.00 14 LEU A CA 19
ATOM 30467 C C . LEU A 1 14 ? -13.102 -3.970 2.887 1.00 0.00 14 LEU A C 19
ATOM 30468 O O . LEU A 1 14 ? -12.408 -3.697 3.867 1.00 0.00 14 LEU A O 19
ATOM 30484 N N . THR A 1 15 ? -12.827 -4.978 2.065 1.00 0.00 15 THR A N 19
ATOM 30485 C CA . THR A 1 15 ? -11.669 -5.839 2.271 1.00 0.00 15 THR A CA 19
ATOM 30486 C C . THR A 1 15 ? -10.493 -5.394 1.410 1.00 0.00 15 THR A C 19
ATOM 30487 O O . THR A 1 15 ? -10.435 -5.695 0.217 1.00 0.00 15 THR A O 19
ATOM 30498 N N . VAL A 1 16 ? -9.556 -4.675 2.020 1.00 0.00 16 VAL A N 19
ATOM 30499 C CA . VAL A 1 16 ? -8.380 -4.190 1.309 1.00 0.00 16 VAL A CA 19
ATOM 30500 C C . VAL A 1 16 ? -7.213 -5.161 1.451 1.00 0.00 16 VAL A C 19
ATOM 30501 O O . VAL A 1 16 ? -6.983 -5.719 2.523 1.00 0.00 16 VAL A O 19
ATOM 30514 N N . SER A 1 17 ? -6.478 -5.357 0.361 1.00 0.00 17 SER A N 19
ATOM 30515 C CA . SER A 1 17 ? -5.335 -6.264 0.362 1.00 0.00 17 SER A CA 19
ATOM 30516 C C . SER A 1 17 ? -4.245 -5.764 -0.580 1.00 0.00 17 SER A C 19
ATOM 30517 O O . SER A 1 17 ? -4.500 -5.486 -1.752 1.00 0.00 17 SER A O 19
ATOM 30525 N N . ALA A 1 18 ? -3.027 -5.653 -0.060 1.00 0.00 18 ALA A N 19
ATOM 30526 C CA . ALA A 1 18 ? -1.896 -5.189 -0.854 1.00 0.00 18 ALA A CA 19
ATOM 30527 C C . ALA A 1 18 ? -1.308 -6.323 -1.687 1.00 0.00 18 ALA A C 19
ATOM 30528 O O . ALA A 1 18 ? -0.917 -6.124 -2.836 1.00 0.00 18 ALA A O 19
ATOM 30535 N N . GLY A 1 19 ? -1.249 -7.514 -1.099 1.00 0.00 19 GLY A N 19
ATOM 30536 C CA . GLY A 1 19 ? -0.706 -8.662 -1.801 1.00 0.00 19 GLY A CA 19
ATOM 30537 C C . GLY A 1 19 ? 0.019 -9.619 -0.876 1.00 0.00 19 GLY A C 19
ATOM 30538 O O . GLY A 1 19 ? -0.535 -10.640 -0.468 1.00 0.00 19 GLY A O 19
ATOM 30542 N N . ASP A 1 20 ? 1.263 -9.290 -0.545 1.00 0.00 20 ASP A N 19
ATOM 30543 C CA . ASP A 1 20 ? 2.066 -10.128 0.338 1.00 0.00 20 ASP A CA 19
ATOM 30544 C C . ASP A 1 20 ? 3.405 -9.465 0.647 1.00 0.00 20 ASP A C 19
ATOM 30545 O O . ASP A 1 20 ? 3.766 -8.460 0.037 1.00 0.00 20 ASP A O 19
ATOM 30554 N N . ASN A 1 21 ? 4.137 -10.036 1.598 1.00 0.00 21 ASN A N 19
ATOM 30555 C CA . ASN A 1 21 ? 5.435 -9.500 1.989 1.00 0.00 21 ASN A CA 19
ATOM 30556 C C . ASN A 1 21 ? 6.396 -9.482 0.804 1.00 0.00 21 ASN A C 19
ATOM 30557 O O . ASN A 1 21 ? 6.563 -10.486 0.111 1.00 0.00 21 ASN A O 19
ATOM 30568 N N . LEU A 1 22 ? 7.025 -8.334 0.577 1.00 0.00 22 LEU A N 19
ATOM 30569 C CA . LEU A 1 22 ? 7.970 -8.184 -0.525 1.00 0.00 22 LEU A CA 19
ATOM 30570 C C . LEU A 1 22 ? 9.392 -8.011 -0.002 1.00 0.00 22 LEU A C 19
ATOM 30571 O O . LEU A 1 22 ? 9.625 -7.278 0.960 1.00 0.00 22 LEU A O 19
ATOM 30587 N N . ILE A 1 23 ? 10.339 -8.688 -0.643 1.00 0.00 23 ILE A N 19
ATOM 30588 C CA . ILE A 1 23 ? 11.738 -8.606 -0.244 1.00 0.00 23 ILE A CA 19
ATOM 30589 C C . ILE A 1 23 ? 12.633 -8.291 -1.439 1.00 0.00 23 ILE A C 19
ATOM 30590 O O . ILE A 1 23 ? 12.558 -8.953 -2.474 1.00 0.00 23 ILE A O 19
ATOM 30606 N N . ILE A 1 24 ? 13.478 -7.277 -1.287 1.00 0.00 24 ILE A N 19
ATOM 30607 C CA . ILE A 1 24 ? 14.389 -6.876 -2.352 1.00 0.00 24 ILE A CA 19
ATOM 30608 C C . ILE A 1 24 ? 15.841 -6.958 -1.893 1.00 0.00 24 ILE A C 19
ATOM 30609 O O . ILE A 1 24 ? 16.124 -6.999 -0.696 1.00 0.00 24 ILE A O 19
ATOM 30625 N N . THR A 1 25 ? 16.759 -6.979 -2.855 1.00 0.00 25 THR A N 19
ATOM 30626 C CA . THR A 1 25 ? 18.182 -7.055 -2.550 1.00 0.00 25 THR A CA 19
ATOM 30627 C C . THR A 1 25 ? 18.965 -5.991 -3.312 1.00 0.00 25 THR A C 19
ATOM 30628 O O . THR A 1 25 ? 18.852 -5.879 -4.533 1.00 0.00 25 THR A O 19
ATOM 30639 N N . LEU A 1 26 ? 19.758 -5.213 -2.584 1.00 0.00 26 LEU A N 19
ATOM 30640 C CA . LEU A 1 26 ? 20.561 -4.158 -3.192 1.00 0.00 26 LEU A CA 19
ATOM 30641 C C . LEU A 1 26 ? 21.339 -4.688 -4.392 1.00 0.00 26 LEU A C 19
ATOM 30642 O O . LEU A 1 26 ? 21.628 -5.880 -4.498 1.00 0.00 26 LEU A O 19
ATOM 30658 N N . PRO A 1 27 ? 21.690 -3.782 -5.317 1.00 0.00 27 PRO A N 19
ATOM 30659 C CA . PRO A 1 27 ? 21.352 -2.360 -5.201 1.00 0.00 27 PRO A CA 19
ATOM 30660 C C . PRO A 1 27 ? 19.858 -2.104 -5.374 1.00 0.00 27 PRO A C 19
ATOM 30661 O O . PRO A 1 27 ? 19.332 -1.098 -4.897 1.00 0.00 27 PRO A O 19
ATOM 30672 N N . ASP A 1 28 ? 19.181 -3.019 -6.059 1.00 0.00 28 ASP A N 19
ATOM 30673 C CA . ASP A 1 28 ? 17.748 -2.892 -6.294 1.00 0.00 28 ASP A CA 19
ATOM 30674 C C . ASP A 1 28 ? 17.030 -2.421 -5.033 1.00 0.00 28 ASP A C 19
ATOM 30675 O O . ASP A 1 28 ? 16.849 -3.187 -4.088 1.00 0.00 28 ASP A O 19
ATOM 30684 N N . ASN A 1 29 ? 16.625 -1.155 -5.027 1.00 0.00 29 ASN A N 19
ATOM 30685 C CA . ASN A 1 29 ? 15.928 -0.582 -3.881 1.00 0.00 29 ASN A CA 19
ATOM 30686 C C . ASN A 1 29 ? 14.589 0.016 -4.302 1.00 0.00 29 ASN A C 19
ATOM 30687 O O . ASN A 1 29 ? 14.138 1.012 -3.737 1.00 0.00 29 ASN A O 19
ATOM 30698 N N . GLU A 1 30 ? 13.959 -0.600 -5.297 1.00 0.00 30 GLU A N 19
ATOM 30699 C CA . GLU A 1 30 ? 12.671 -0.129 -5.793 1.00 0.00 30 GLU A CA 19
ATOM 30700 C C . GLU A 1 30 ? 11.639 -1.253 -5.783 1.00 0.00 30 GLU A C 19
ATOM 30701 O O . GLU A 1 30 ? 11.936 -2.387 -6.160 1.00 0.00 30 GLU A O 19
ATOM 30713 N N . VAL A 1 31 ? 10.425 -0.930 -5.348 1.00 0.00 31 VAL A N 19
ATOM 30714 C CA . VAL A 1 31 ? 9.349 -1.911 -5.288 1.00 0.00 31 VAL A CA 19
ATOM 30715 C C . VAL A 1 31 ? 8.003 -1.270 -5.609 1.00 0.00 31 VAL A C 19
ATOM 30716 O O . VAL A 1 31 ? 7.703 -0.169 -5.148 1.00 0.00 31 VAL A O 19
ATOM 30729 N N . GLU A 1 32 ? 7.196 -1.967 -6.402 1.00 0.00 32 GLU A N 19
ATOM 30730 C CA . GLU A 1 32 ? 5.881 -1.465 -6.785 1.00 0.00 32 GLU A CA 19
ATOM 30731 C C . GLU A 1 32 ? 4.774 -2.261 -6.100 1.00 0.00 32 GLU A C 19
ATOM 30732 O O . GLU A 1 32 ? 4.554 -3.433 -6.409 1.00 0.00 32 GLU A O 19
ATOM 30744 N N . LEU A 1 33 ? 4.081 -1.617 -5.167 1.00 0.00 33 LEU A N 19
ATOM 30745 C CA . LEU A 1 33 ? 2.996 -2.264 -4.437 1.00 0.00 33 LEU A CA 19
ATOM 30746 C C . LEU A 1 33 ? 1.651 -1.986 -5.100 1.00 0.00 33 LEU A C 19
ATOM 30747 O O . LEU A 1 33 ? 1.463 -0.948 -5.735 1.00 0.00 33 LEU A O 19
ATOM 30763 N N . LYS A 1 34 ? 0.717 -2.918 -4.946 1.00 0.00 34 LYS A N 19
ATOM 30764 C CA . LYS A 1 34 ? -0.612 -2.773 -5.526 1.00 0.00 34 LYS A CA 19
ATOM 30765 C C . LYS A 1 34 ? -1.693 -3.048 -4.486 1.00 0.00 34 LYS A C 19
ATOM 30766 O O . LYS A 1 34 ? -1.592 -3.997 -3.708 1.00 0.00 34 LYS A O 19
ATOM 30785 N N . ALA A 1 35 ? -2.727 -2.214 -4.478 1.00 0.00 35 ALA A N 19
ATOM 30786 C CA . ALA A 1 35 ? -3.828 -2.370 -3.535 1.00 0.00 35 ALA A CA 19
ATOM 30787 C C . ALA A 1 35 ? -5.012 -3.077 -4.186 1.00 0.00 35 ALA A C 19
ATOM 30788 O O . ALA A 1 35 ? -5.284 -2.890 -5.372 1.00 0.00 35 ALA A O 19
ATOM 30795 N N . PHE A 1 36 ? -5.713 -3.890 -3.403 1.00 0.00 36 PHE A N 19
ATOM 30796 C CA . PHE A 1 36 ? -6.867 -4.627 -3.904 1.00 0.00 36 PHE A CA 19
ATOM 30797 C C . PHE A 1 36 ? -8.014 -4.589 -2.899 1.00 0.00 36 PHE A C 19
ATOM 30798 O O . PHE A 1 36 ? -7.904 -5.119 -1.793 1.00 0.00 36 PHE A O 19
ATOM 30815 N N . VAL A 1 37 ? -9.116 -3.958 -3.291 1.00 0.00 37 VAL A N 19
ATOM 30816 C CA . VAL A 1 37 ? -10.285 -3.850 -2.426 1.00 0.00 37 VAL A CA 19
ATOM 30817 C C . VAL A 1 37 ? -11.517 -4.457 -3.089 1.00 0.00 37 VAL A C 19
ATOM 30818 O O . VAL A 1 37 ? -11.701 -4.344 -4.300 1.00 0.00 37 VAL A O 19
ATOM 30831 N N . ALA A 1 38 ? -12.358 -5.100 -2.285 1.00 0.00 38 ALA A N 19
ATOM 30832 C CA . ALA A 1 38 ? -13.574 -5.722 -2.793 1.00 0.00 38 ALA A CA 19
ATOM 30833 C C . ALA A 1 38 ? -14.778 -5.357 -1.932 1.00 0.00 38 ALA A C 19
ATOM 30834 O O . ALA A 1 38 ? -14.696 -5.281 -0.706 1.00 0.00 38 ALA A O 19
ATOM 30841 N N . PRO A 1 39 ? -15.926 -5.123 -2.587 1.00 0.00 39 PRO A N 19
ATOM 30842 C CA . PRO A 1 39 ? -16.036 -5.209 -4.046 1.00 0.00 39 PRO A CA 19
ATOM 30843 C C . PRO A 1 39 ? -15.290 -4.082 -4.751 1.00 0.00 39 PRO A C 19
ATOM 30844 O O . PRO A 1 39 ? -15.129 -2.992 -4.202 1.00 0.00 39 PRO A O 19
ATOM 30855 N N . ALA A 1 40 ? -14.836 -4.351 -5.971 1.00 0.00 40 ALA A N 19
ATOM 30856 C CA . ALA A 1 40 ? -14.109 -3.358 -6.752 1.00 0.00 40 ALA A CA 19
ATOM 30857 C C . ALA A 1 40 ? -15.036 -2.242 -7.220 1.00 0.00 40 ALA A C 19
ATOM 30858 O O . ALA A 1 40 ? -16.181 -2.475 -7.610 1.00 0.00 40 ALA A O 19
ATOM 30865 N N . PRO A 1 41 ? -14.533 -0.999 -7.182 1.00 0.00 41 PRO A N 19
ATOM 30866 C CA . PRO A 1 41 ? -15.301 0.179 -7.599 1.00 0.00 41 PRO A CA 19
ATOM 30867 C C . PRO A 1 41 ? -15.535 0.215 -9.105 1.00 0.00 41 PRO A C 19
ATOM 30868 O O . PRO A 1 41 ? -14.706 -0.234 -9.898 1.00 0.00 41 PRO A O 19
ATOM 30879 N N . PRO A 1 42 ? -16.690 0.761 -9.512 1.00 0.00 42 PRO A N 19
ATOM 30880 C CA . PRO A 1 42 ? -17.060 0.869 -10.927 1.00 0.00 42 PRO A CA 19
ATOM 30881 C C . PRO A 1 42 ? -16.203 1.886 -11.674 1.00 0.00 42 PRO A C 19
ATOM 30882 O O . PRO A 1 42 ? -15.230 2.410 -11.131 1.00 0.00 42 PRO A O 19
ATOM 30893 N N . VAL A 1 43 ? -16.570 2.159 -12.921 1.00 0.00 43 VAL A N 19
ATOM 30894 C CA . VAL A 1 43 ? -15.836 3.114 -13.742 1.00 0.00 43 VAL A CA 19
ATOM 30895 C C . VAL A 1 43 ? -16.020 4.538 -13.227 1.00 0.00 43 VAL A C 19
ATOM 30896 O O . VAL A 1 43 ? -15.106 5.358 -13.304 1.00 0.00 43 VAL A O 19
ATOM 30909 N N . GLU A 1 44 ? -17.207 4.822 -12.702 1.00 0.00 44 GLU A N 19
ATOM 30910 C CA . GLU A 1 44 ? -17.510 6.147 -12.175 1.00 0.00 44 GLU A CA 19
ATOM 30911 C C . GLU A 1 44 ? -16.961 6.309 -10.760 1.00 0.00 44 GLU A C 19
ATOM 30912 O O . GLU A 1 44 ? -15.977 7.017 -10.540 1.00 0.00 44 GLU A O 19
ATOM 30924 N N . THR A 1 45 ? -17.603 5.647 -9.803 1.00 0.00 45 THR A N 19
ATOM 30925 C CA . THR A 1 45 ? -17.181 5.718 -8.409 1.00 0.00 45 THR A CA 19
ATOM 30926 C C . THR A 1 45 ? -15.818 5.065 -8.214 1.00 0.00 45 THR A C 19
ATOM 30927 O O . THR A 1 45 ? -15.601 3.921 -8.617 1.00 0.00 45 THR A O 19
ATOM 30938 N N . THR A 1 46 ? -14.899 5.799 -7.593 1.00 0.00 46 THR A N 19
ATOM 30939 C CA . THR A 1 46 ? -13.555 5.291 -7.345 1.00 0.00 46 THR A CA 19
ATOM 30940 C C . THR A 1 46 ? -13.092 5.631 -5.933 1.00 0.00 46 THR A C 19
ATOM 30941 O O . THR A 1 46 ? -13.206 6.774 -5.490 1.00 0.00 46 THR A O 19
ATOM 30952 N N . TYR A 1 47 ? -12.568 4.632 -5.232 1.00 0.00 47 TYR A N 19
ATOM 30953 C CA . TYR A 1 47 ? -12.088 4.825 -3.869 1.00 0.00 47 TYR A CA 19
ATOM 30954 C C . TYR A 1 47 ? -10.814 5.664 -3.853 1.00 0.00 47 TYR A C 19
ATOM 30955 O O . TYR A 1 47 ? -10.297 6.047 -4.902 1.00 0.00 47 TYR A O 19
ATOM 30973 N N . ASN A 1 48 ? -10.313 5.946 -2.654 1.00 0.00 48 ASN A N 19
ATOM 30974 C CA . ASN A 1 48 ? -9.099 6.740 -2.500 1.00 0.00 48 ASN A CA 19
ATOM 30975 C C . ASN A 1 48 ? -8.010 5.936 -1.797 1.00 0.00 48 ASN A C 19
ATOM 30976 O O . ASN A 1 48 ? -8.176 5.514 -0.653 1.00 0.00 48 ASN A O 19
ATOM 30987 N N . TYR A 1 49 ? -6.895 5.730 -2.489 1.00 0.00 49 TYR A N 19
ATOM 30988 C CA . TYR A 1 49 ? -5.778 4.976 -1.933 1.00 0.00 49 TYR A CA 19
ATOM 30989 C C . TYR A 1 49 ? -4.798 5.902 -1.217 1.00 0.00 49 TYR A C 19
ATOM 30990 O O . TYR A 1 49 ? -4.077 6.670 -1.853 1.00 0.00 49 TYR A O 19
ATOM 31008 N N . GLU A 1 50 ? -4.780 5.822 0.110 1.00 0.00 50 GLU A N 19
ATOM 31009 C CA . GLU A 1 50 ? -3.890 6.652 0.912 1.00 0.00 50 GLU A CA 19
ATOM 31010 C C . GLU A 1 50 ? -2.846 5.798 1.627 1.00 0.00 50 GLU A C 19
ATOM 31011 O O . GLU A 1 50 ? -3.150 5.124 2.611 1.00 0.00 50 GLU A O 19
ATOM 31023 N N . TRP A 1 51 ? -1.618 5.833 1.124 1.00 0.00 51 TRP A N 19
ATOM 31024 C CA . TRP A 1 51 ? -0.529 5.062 1.714 1.00 0.00 51 TRP A CA 19
ATOM 31025 C C . TRP A 1 51 ? 0.173 5.859 2.807 1.00 0.00 51 TRP A C 19
ATOM 31026 O O . TRP A 1 51 ? 0.130 7.089 2.816 1.00 0.00 51 TRP A O 19
ATOM 31047 N N . ASN A 1 52 ? 0.819 5.151 3.728 1.00 0.00 52 ASN A N 19
ATOM 31048 C CA . ASN A 1 52 ? 1.530 5.794 4.827 1.00 0.00 52 ASN A CA 19
ATOM 31049 C C . ASN A 1 52 ? 2.468 4.810 5.519 1.00 0.00 52 ASN A C 19
ATOM 31050 O O . ASN A 1 52 ? 2.160 3.623 5.641 1.00 0.00 52 ASN A O 19
ATOM 31061 N N . LEU A 1 53 ? 3.614 5.309 5.969 1.00 0.00 53 LEU A N 19
ATOM 31062 C CA . LEU A 1 53 ? 4.597 4.474 6.650 1.00 0.00 53 LEU A CA 19
ATOM 31063 C C . LEU A 1 53 ? 4.425 4.553 8.163 1.00 0.00 53 LEU A C 19
ATOM 31064 O O . LEU A 1 53 ? 4.803 5.544 8.789 1.00 0.00 53 LEU A O 19
ATOM 31080 N N . ILE A 1 54 ? 3.855 3.503 8.745 1.00 0.00 54 ILE A N 19
ATOM 31081 C CA . ILE A 1 54 ? 3.637 3.453 10.185 1.00 0.00 54 ILE A CA 19
ATOM 31082 C C . ILE A 1 54 ? 4.751 2.682 10.884 1.00 0.00 54 ILE A C 19
ATOM 31083 O O . ILE A 1 54 ? 5.069 2.944 12.043 1.00 0.00 54 ILE A O 19
ATOM 31099 N N . SER A 1 55 ? 5.342 1.730 10.169 1.00 0.00 55 SER A N 19
ATOM 31100 C CA . SER A 1 55 ? 6.421 0.918 10.721 1.00 0.00 55 SER A CA 19
ATOM 31101 C C . SER A 1 55 ? 7.694 1.072 9.894 1.00 0.00 55 SER A C 19
ATOM 31102 O O . SER A 1 55 ? 7.734 0.703 8.720 1.00 0.00 55 SER A O 19
ATOM 31110 N N . HIS A 1 56 ? 8.734 1.619 10.516 1.00 0.00 56 HIS A N 19
ATOM 31111 C CA . HIS A 1 56 ? 10.010 1.821 9.838 1.00 0.00 56 HIS A CA 19
ATOM 31112 C C . HIS A 1 56 ? 11.068 2.327 10.814 1.00 0.00 56 HIS A C 19
ATOM 31113 O O . HIS A 1 56 ? 10.768 3.001 11.800 1.00 0.00 56 HIS A O 19
ATOM 31128 N N . PRO A 1 57 ? 12.337 1.995 10.535 1.00 0.00 57 PRO A N 19
ATOM 31129 C CA . PRO A 1 57 ? 13.466 2.405 11.376 1.00 0.00 57 PRO A CA 19
ATOM 31130 C C . PRO A 1 57 ? 13.737 3.903 11.293 1.00 0.00 57 PRO A C 19
ATOM 31131 O O . PRO A 1 57 ? 13.796 4.475 10.204 1.00 0.00 57 PRO A O 19
ATOM 31142 N N . THR A 1 58 ? 13.900 4.535 12.451 1.00 0.00 58 THR A N 19
ATOM 31143 C CA . THR A 1 58 ? 14.164 5.968 12.510 1.00 0.00 58 THR A CA 19
ATOM 31144 C C . THR A 1 58 ? 15.310 6.354 11.582 1.00 0.00 58 THR A C 19
ATOM 31145 O O . THR A 1 58 ? 15.416 7.504 11.156 1.00 0.00 58 THR A O 19
ATOM 31156 N N . ASP A 1 59 ? 16.165 5.386 11.271 1.00 0.00 59 ASP A N 19
ATOM 31157 C CA . ASP A 1 59 ? 17.304 5.625 10.391 1.00 0.00 59 ASP A CA 19
ATOM 31158 C C . ASP A 1 59 ? 16.837 6.065 9.007 1.00 0.00 59 ASP A C 19
ATOM 31159 O O . ASP A 1 59 ? 17.495 6.868 8.345 1.00 0.00 59 ASP A O 19
ATOM 31168 N N . TYR A 1 60 ? 15.699 5.533 8.575 1.00 0.00 60 TYR A N 19
ATOM 31169 C CA . TYR A 1 60 ? 15.146 5.868 7.268 1.00 0.00 60 TYR A CA 19
ATOM 31170 C C . TYR A 1 60 ? 14.752 7.341 7.205 1.00 0.00 60 TYR A C 19
ATOM 31171 O O . TYR A 1 60 ? 14.187 7.884 8.153 1.00 0.00 60 TYR A O 19
ATOM 31189 N N . GLN A 1 61 ? 15.054 7.979 6.079 1.00 0.00 61 GLN A N 19
ATOM 31190 C CA . GLN A 1 61 ? 14.731 9.389 5.890 1.00 0.00 61 GLN A CA 19
ATOM 31191 C C . GLN A 1 61 ? 13.785 9.577 4.709 1.00 0.00 61 GLN A C 19
ATOM 31192 O O . GLN A 1 61 ? 12.995 10.520 4.678 1.00 0.00 61 GLN A O 19
ATOM 31206 N N . GLY A 1 62 ? 13.871 8.674 3.738 1.00 0.00 62 GLY A N 19
ATOM 31207 C CA . GLY A 1 62 ? 13.017 8.759 2.567 1.00 0.00 62 GLY A CA 19
ATOM 31208 C C . GLY A 1 62 ? 11.605 9.190 2.910 1.00 0.00 62 GLY A C 19
ATOM 31209 O O . GLY A 1 62 ? 11.104 8.889 3.993 1.00 0.00 62 GLY A O 19
ATOM 31213 N N . GLU A 1 63 ? 10.963 9.897 1.985 1.00 0.00 63 GLU A N 19
ATOM 31214 C CA . GLU A 1 63 ? 9.600 10.371 2.197 1.00 0.00 63 GLU A CA 19
ATOM 31215 C C . GLU A 1 63 ? 8.664 9.837 1.117 1.00 0.00 63 GLU A C 19
ATOM 31216 O O . GLU A 1 63 ? 8.939 9.965 -0.076 1.00 0.00 63 GLU A O 19
ATOM 31228 N N . ILE A 1 64 ? 7.558 9.237 1.545 1.00 0.00 64 ILE A N 19
ATOM 31229 C CA . ILE A 1 64 ? 6.581 8.683 0.616 1.00 0.00 64 ILE A CA 19
ATOM 31230 C C . ILE A 1 64 ? 5.438 9.663 0.373 1.00 0.00 64 ILE A C 19
ATOM 31231 O O . ILE A 1 64 ? 5.021 10.386 1.278 1.00 0.00 64 ILE A O 19
ATOM 31247 N N . LYS A 1 65 ? 4.932 9.680 -0.856 1.00 0.00 65 LYS A N 19
ATOM 31248 C CA . LYS A 1 65 ? 3.833 10.567 -1.219 1.00 0.00 65 LYS A CA 19
ATOM 31249 C C . LYS A 1 65 ? 2.486 9.909 -0.938 1.00 0.00 65 LYS A C 19
ATOM 31250 O O . LYS A 1 65 ? 1.508 10.150 -1.645 1.00 0.00 65 LYS A O 19
ATOM 31269 N N . GLN A 1 66 ? 2.444 9.079 0.099 1.00 0.00 66 GLN A N 19
ATOM 31270 C CA . GLN A 1 66 ? 1.216 8.387 0.474 1.00 0.00 66 GLN A CA 19
ATOM 31271 C C . GLN A 1 66 ? 0.533 7.789 -0.752 1.00 0.00 66 GLN A C 19
ATOM 31272 O O . GLN A 1 66 ? -0.681 7.588 -0.762 1.00 0.00 66 GLN A O 19
ATOM 31286 N N . GLY A 1 67 ? 1.322 7.506 -1.784 1.00 0.00 67 GLY A N 19
ATOM 31287 C CA . GLY A 1 67 ? 0.776 6.933 -3.000 1.00 0.00 67 GLY A CA 19
ATOM 31288 C C . GLY A 1 67 ? -0.642 7.396 -3.273 1.00 0.00 67 GLY A C 19
ATOM 31289 O O . GLY A 1 67 ? -1.604 6.732 -2.887 1.00 0.00 67 GLY A O 19
ATOM 31293 N N . HIS A 1 68 ? -0.772 8.539 -3.939 1.00 0.00 68 HIS A N 19
ATOM 31294 C CA . HIS A 1 68 ? -2.083 9.091 -4.262 1.00 0.00 68 HIS A CA 19
ATOM 31295 C C . HIS A 1 68 ? -2.846 8.163 -5.202 1.00 0.00 68 HIS A C 19
ATOM 31296 O O . HIS A 1 68 ? -4.022 8.386 -5.493 1.00 0.00 68 HIS A O 19
ATOM 31311 N N . LYS A 1 69 ? -2.170 7.122 -5.676 1.00 0.00 69 LYS A N 19
ATOM 31312 C CA . LYS A 1 69 ? -2.783 6.159 -6.583 1.00 0.00 69 LYS A CA 19
ATOM 31313 C C . LYS A 1 69 ? -2.925 4.795 -5.914 1.00 0.00 69 LYS A C 19
ATOM 31314 O O . LYS A 1 69 ? -2.562 4.624 -4.751 1.00 0.00 69 LYS A O 19
ATOM 31333 N N . GLN A 1 70 ? -3.453 3.828 -6.658 1.00 0.00 70 GLN A N 19
ATOM 31334 C CA . GLN A 1 70 ? -3.641 2.480 -6.136 1.00 0.00 70 GLN A CA 19
ATOM 31335 C C . GLN A 1 70 ? -2.303 1.765 -5.981 1.00 0.00 70 GLN A C 19
ATOM 31336 O O . GLN A 1 70 ? -2.151 0.886 -5.131 1.00 0.00 70 GLN A O 19
ATOM 31350 N N . THR A 1 71 ? -1.335 2.146 -6.808 1.00 0.00 71 THR A N 19
ATOM 31351 C CA . THR A 1 71 ? -0.010 1.540 -6.764 1.00 0.00 71 THR A CA 19
ATOM 31352 C C . THR A 1 71 ? 1.023 2.517 -6.214 1.00 0.00 71 THR A C 19
ATOM 31353 O O . THR A 1 71 ? 1.024 3.698 -6.563 1.00 0.00 71 THR A O 19
ATOM 31364 N N . LEU A 1 72 ? 1.903 2.017 -5.352 1.00 0.00 72 LEU A N 19
ATOM 31365 C CA . LEU A 1 72 ? 2.943 2.847 -4.754 1.00 0.00 72 LEU A CA 19
ATOM 31366 C C . LEU A 1 72 ? 4.330 2.315 -5.101 1.00 0.00 72 LEU A C 19
ATOM 31367 O O . LEU A 1 72 ? 4.598 1.122 -4.972 1.00 0.00 72 LEU A O 19
ATOM 31383 N N . ASN A 1 73 ? 5.208 3.211 -5.541 1.00 0.00 73 ASN A N 19
ATOM 31384 C CA . ASN A 1 73 ? 6.569 2.832 -5.905 1.00 0.00 73 ASN A CA 19
ATOM 31385 C C . ASN A 1 73 ? 7.583 3.473 -4.962 1.00 0.00 73 ASN A C 19
ATOM 31386 O O . ASN A 1 73 ? 7.474 4.653 -4.625 1.00 0.00 73 ASN A O 19
ATOM 31397 N N . LEU A 1 74 ? 8.569 2.689 -4.542 1.00 0.00 74 LEU A N 19
ATOM 31398 C CA . LEU A 1 74 ? 9.604 3.180 -3.638 1.00 0.00 74 LEU A CA 19
ATOM 31399 C C . LEU A 1 74 ? 10.942 3.306 -4.360 1.00 0.00 74 LEU A C 19
ATOM 31400 O O . LEU A 1 74 ? 11.214 2.579 -5.316 1.00 0.00 74 LEU A O 19
ATOM 31416 N N . SER A 1 75 ? 11.774 4.232 -3.895 1.00 0.00 75 SER A N 19
ATOM 31417 C CA . SER A 1 75 ? 13.084 4.454 -4.497 1.00 0.00 75 SER A CA 19
ATOM 31418 C C . SER A 1 75 ? 14.107 4.854 -3.439 1.00 0.00 75 SER A C 19
ATOM 31419 O O . SER A 1 75 ? 13.751 5.365 -2.378 1.00 0.00 75 SER A O 19
ATOM 31427 N N . GLN A 1 76 ? 15.381 4.618 -3.738 1.00 0.00 76 GLN A N 19
ATOM 31428 C CA . GLN A 1 76 ? 16.457 4.953 -2.812 1.00 0.00 76 GLN A CA 19
ATOM 31429 C C . GLN A 1 76 ? 16.180 4.381 -1.426 1.00 0.00 76 GLN A C 19
ATOM 31430 O O . GLN A 1 76 ? 16.499 5.003 -0.411 1.00 0.00 76 GLN A O 19
ATOM 31444 N N . LEU A 1 77 ? 15.585 3.194 -1.389 1.00 0.00 77 LEU A N 19
ATOM 31445 C CA . LEU A 1 77 ? 15.264 2.538 -0.126 1.00 0.00 77 LEU A CA 19
ATOM 31446 C C . LEU A 1 77 ? 16.527 2.017 0.553 1.00 0.00 77 LEU A C 19
ATOM 31447 O O . LEU A 1 77 ? 17.534 1.756 -0.105 1.00 0.00 77 LEU A O 19
ATOM 31463 N N . SER A 1 78 ? 16.464 1.866 1.872 1.00 0.00 78 SER A N 19
ATOM 31464 C CA . SER A 1 78 ? 17.603 1.377 2.640 1.00 0.00 78 SER A CA 19
ATOM 31465 C C . SER A 1 78 ? 17.267 0.059 3.331 1.00 0.00 78 SER A C 19
ATOM 31466 O O . SER A 1 78 ? 16.107 -0.352 3.379 1.00 0.00 78 SER A O 19
ATOM 31474 N N . VAL A 1 79 ? 18.290 -0.600 3.865 1.00 0.00 79 VAL A N 19
ATOM 31475 C CA . VAL A 1 79 ? 18.105 -1.871 4.554 1.00 0.00 79 VAL A CA 19
ATOM 31476 C C . VAL A 1 79 ? 17.328 -1.685 5.852 1.00 0.00 79 VAL A C 19
ATOM 31477 O O . VAL A 1 79 ? 17.765 -0.967 6.751 1.00 0.00 79 VAL A O 19
ATOM 31490 N N . GLY A 1 80 ? 16.173 -2.336 5.944 1.00 0.00 80 GLY A N 19
ATOM 31491 C CA . GLY A 1 80 ? 15.353 -2.229 7.137 1.00 0.00 80 GLY A CA 19
ATOM 31492 C C . GLY A 1 80 ? 13.914 -2.635 6.889 1.00 0.00 80 GLY A C 19
ATOM 31493 O O . GLY A 1 80 ? 13.523 -2.903 5.752 1.00 0.00 80 GLY A O 19
ATOM 31497 N N . LEU A 1 81 ? 13.123 -2.683 7.955 1.00 0.00 81 LEU A N 19
ATOM 31498 C CA . LEU A 1 81 ? 11.718 -3.062 7.849 1.00 0.00 81 LEU A CA 19
ATOM 31499 C C . LEU A 1 81 ? 10.848 -1.845 7.551 1.00 0.00 81 LEU A C 19
ATOM 31500 O O . LEU A 1 81 ? 11.009 -0.789 8.163 1.00 0.00 81 LEU A O 19
ATOM 31516 N N . TYR A 1 82 ? 9.923 -2.002 6.610 1.00 0.00 82 TYR A N 19
ATOM 31517 C CA . TYR A 1 82 ? 9.027 -0.916 6.231 1.00 0.00 82 TYR A CA 19
ATOM 31518 C C . TYR A 1 82 ? 7.618 -1.440 5.967 1.00 0.00 82 TYR A C 19
ATOM 31519 O O . TYR A 1 82 ? 7.411 -2.288 5.099 1.00 0.00 82 TYR A O 19
ATOM 31537 N N . VAL A 1 83 ? 6.652 -0.928 6.723 1.00 0.00 83 VAL A N 19
ATOM 31538 C CA . VAL A 1 83 ? 5.262 -1.341 6.571 1.00 0.00 83 VAL A CA 19
ATOM 31539 C C . VAL A 1 83 ? 4.420 -0.223 5.966 1.00 0.00 83 VAL A C 19
ATOM 31540 O O . VAL A 1 83 ? 4.316 0.866 6.531 1.00 0.00 83 VAL A O 19
ATOM 31553 N N . PHE A 1 84 ? 3.819 -0.501 4.814 1.00 0.00 84 PHE A N 19
ATOM 31554 C CA . PHE A 1 84 ? 2.985 0.482 4.131 1.00 0.00 84 PHE A CA 19
ATOM 31555 C C . PHE A 1 84 ? 1.505 0.159 4.314 1.00 0.00 84 PHE A C 19
ATOM 31556 O O . PHE A 1 84 ? 1.027 -0.889 3.881 1.00 0.00 84 PHE A O 19
ATOM 31573 N N . LYS A 1 85 ? 0.783 1.069 4.960 1.00 0.00 85 LYS A N 19
ATOM 31574 C CA . LYS A 1 85 ? -0.643 0.885 5.201 1.00 0.00 85 LYS A CA 19
ATOM 31575 C C . LYS A 1 85 ? -1.472 1.680 4.198 1.00 0.00 85 LYS A C 19
ATOM 31576 O O . LYS A 1 85 ? -1.398 2.908 4.151 1.00 0.00 85 LYS A O 19
ATOM 31595 N N . VAL A 1 86 ? -2.263 0.973 3.397 1.00 0.00 86 VAL A N 19
ATOM 31596 C CA . VAL A 1 86 ? -3.108 1.613 2.396 1.00 0.00 86 VAL A CA 19
ATOM 31597 C C . VAL A 1 86 ? -4.537 1.769 2.903 1.00 0.00 86 VAL A C 19
ATOM 31598 O O . VAL A 1 86 ? -5.358 0.860 2.771 1.00 0.00 86 VAL A O 19
ATOM 31611 N N . THR A 1 87 ? -4.831 2.929 3.483 1.00 0.00 87 THR A N 19
ATOM 31612 C CA . THR A 1 87 ? -6.161 3.205 4.010 1.00 0.00 87 THR A CA 19
ATOM 31613 C C . THR A 1 87 ? -7.093 3.710 2.914 1.00 0.00 87 THR A C 19
ATOM 31614 O O . THR A 1 87 ? -7.019 4.871 2.509 1.00 0.00 87 THR A O 19
ATOM 31625 N N . VAL A 1 88 ? -7.970 2.833 2.438 1.00 0.00 88 VAL A N 19
ATOM 31626 C CA . VAL A 1 88 ? -8.918 3.191 1.390 1.00 0.00 88 VAL A CA 19
ATOM 31627 C C . VAL A 1 88 ? -10.343 3.239 1.930 1.00 0.00 88 VAL A C 19
ATOM 31628 O O . VAL A 1 88 ? -10.949 2.203 2.205 1.00 0.00 88 VAL A O 19
ATOM 31641 N N . SER A 1 89 ? -10.873 4.449 2.081 1.00 0.00 89 SER A N 19
ATOM 31642 C CA . SER A 1 89 ? -12.226 4.632 2.592 1.00 0.00 89 SER A CA 19
ATOM 31643 C C . SER A 1 89 ? -13.020 5.582 1.699 1.00 0.00 89 SER A C 19
ATOM 31644 O O . SER A 1 89 ? -12.448 6.425 1.008 1.00 0.00 89 SER A O 19
ATOM 31652 N N . SER A 1 90 ? -14.341 5.437 1.720 1.00 0.00 90 SER A N 19
ATOM 31653 C CA . SER A 1 90 ? -15.215 6.279 0.910 1.00 0.00 90 SER A CA 19
ATOM 31654 C C . SER A 1 90 ? -16.302 6.917 1.768 1.00 0.00 90 SER A C 19
ATOM 31655 O O . SER A 1 90 ? -16.308 6.773 2.990 1.00 0.00 90 SER A O 19
ATOM 31663 N N . GLU A 1 91 ? -17.222 7.624 1.118 1.00 0.00 91 GLU A N 19
ATOM 31664 C CA . GLU A 1 91 ? -18.315 8.285 1.822 1.00 0.00 91 GLU A CA 19
ATOM 31665 C C . GLU A 1 91 ? -19.015 7.318 2.772 1.00 0.00 91 GLU A C 19
ATOM 31666 O O . GLU A 1 91 ? -19.116 7.573 3.971 1.00 0.00 91 GLU A O 19
ATOM 31678 N N . ASN A 1 92 ? -19.496 6.206 2.226 1.00 0.00 92 ASN A N 19
ATOM 31679 C CA . ASN A 1 92 ? -20.188 5.200 3.024 1.00 0.00 92 ASN A CA 19
ATOM 31680 C C . ASN A 1 92 ? -19.413 3.886 3.033 1.00 0.00 92 ASN A C 19
ATOM 31681 O O . ASN A 1 92 ? -20.001 2.806 2.973 1.00 0.00 92 ASN A O 19
ATOM 31692 N N . ALA A 1 93 ? -18.090 3.985 3.110 1.00 0.00 93 ALA A N 19
ATOM 31693 C CA . ALA A 1 93 ? -17.235 2.805 3.130 1.00 0.00 93 ALA A CA 19
ATOM 31694 C C . ALA A 1 93 ? -15.904 3.104 3.811 1.00 0.00 93 ALA A C 19
ATOM 31695 O O . ALA A 1 93 ? -15.524 4.263 3.973 1.00 0.00 93 ALA A O 19
ATOM 31702 N N . PHE A 1 94 ? -15.199 2.050 4.210 1.00 0.00 94 PHE A N 19
ATOM 31703 C CA . PHE A 1 94 ? -13.911 2.199 4.876 1.00 0.00 94 PHE A CA 19
ATOM 31704 C C . PHE A 1 94 ? -13.109 0.902 4.807 1.00 0.00 94 PHE A C 19
ATOM 31705 O O . PHE A 1 94 ? -13.650 -0.185 5.001 1.00 0.00 94 PHE A O 19
ATOM 31722 N N . GLY A 1 95 ? -11.815 1.028 4.527 1.00 0.00 95 GLY A N 19
ATOM 31723 C CA . GLY A 1 95 ? -10.959 -0.141 4.436 1.00 0.00 95 GLY A CA 19
ATOM 31724 C C . GLY A 1 95 ? -9.486 0.215 4.468 1.00 0.00 95 GLY A C 19
ATOM 31725 O O . GLY A 1 95 ? -9.107 1.339 4.143 1.00 0.00 95 GLY A O 19
ATOM 31729 N N . GLU A 1 96 ? -8.655 -0.745 4.862 1.00 0.00 96 GLU A N 19
ATOM 31730 C CA . GLU A 1 96 ? -7.216 -0.525 4.936 1.00 0.00 96 GLU A CA 19
ATOM 31731 C C . GLU A 1 96 ? -6.458 -1.846 4.843 1.00 0.00 96 GLU A C 19
ATOM 31732 O O . GLU A 1 96 ? -7.010 -2.912 5.111 1.00 0.00 96 GLU A O 19
ATOM 31744 N N . GLY A 1 97 ? -5.187 -1.766 4.459 1.00 0.00 97 GLY A N 19
ATOM 31745 C CA . GLY A 1 97 ? -4.373 -2.962 4.336 1.00 0.00 97 GLY A CA 19
ATOM 31746 C C . GLY A 1 97 ? -3.001 -2.796 4.958 1.00 0.00 97 GLY A C 19
ATOM 31747 O O . GLY A 1 97 ? -2.644 -1.708 5.411 1.00 0.00 97 GLY A O 19
ATOM 31751 N N . PHE A 1 98 ? -2.229 -3.877 4.981 1.00 0.00 98 PHE A N 19
ATOM 31752 C CA . PHE A 1 98 ? -0.889 -3.847 5.555 1.00 0.00 98 PHE A CA 19
ATOM 31753 C C . PHE A 1 98 ? 0.069 -4.716 4.745 1.00 0.00 98 PHE A C 19
ATOM 31754 O O . PHE A 1 98 ? -0.204 -5.888 4.489 1.00 0.00 98 PHE A O 19
ATOM 31771 N N . VAL A 1 99 ? 1.193 -4.130 4.343 1.00 0.00 99 VAL A N 19
ATOM 31772 C CA . VAL A 1 99 ? 2.193 -4.849 3.562 1.00 0.00 99 VAL A CA 19
ATOM 31773 C C . VAL A 1 99 ? 3.604 -4.494 4.015 1.00 0.00 99 VAL A C 19
ATOM 31774 O O . VAL A 1 99 ? 4.003 -3.331 3.983 1.00 0.00 99 VAL A O 19
ATOM 31787 N N . ASN A 1 100 ? 4.357 -5.505 4.437 1.00 0.00 100 ASN A N 19
ATOM 31788 C CA . ASN A 1 100 ? 5.725 -5.300 4.897 1.00 0.00 100 ASN A CA 19
ATOM 31789 C C . ASN A 1 100 ? 6.719 -5.500 3.757 1.00 0.00 100 ASN A C 19
ATOM 31790 O O . ASN A 1 100 ? 6.525 -6.355 2.893 1.00 0.00 100 ASN A O 19
ATOM 31801 N N . VAL A 1 101 ? 7.784 -4.705 3.761 1.00 0.00 101 VAL A N 19
ATOM 31802 C CA . VAL A 1 101 ? 8.809 -4.795 2.729 1.00 0.00 101 VAL A CA 19
ATOM 31803 C C . VAL A 1 101 ? 10.207 -4.751 3.336 1.00 0.00 101 VAL A C 19
ATOM 31804 O O . VAL A 1 101 ? 10.587 -3.770 3.977 1.00 0.00 101 VAL A O 19
ATOM 31817 N N . THR A 1 102 ? 10.970 -5.820 3.131 1.00 0.00 102 THR A N 19
ATOM 31818 C CA . THR A 1 102 ? 12.326 -5.903 3.659 1.00 0.00 102 THR A CA 19
ATOM 31819 C C . THR A 1 102 ? 13.358 -5.654 2.566 1.00 0.00 102 THR A C 19
ATOM 31820 O O . THR A 1 102 ? 13.199 -6.109 1.433 1.00 0.00 102 THR A O 19
ATOM 31831 N N . VAL A 1 103 ? 14.417 -4.929 2.912 1.00 0.00 103 VAL A N 19
ATOM 31832 C CA . VAL A 1 103 ? 15.477 -4.620 1.960 1.00 0.00 103 VAL A CA 19
ATOM 31833 C C . VAL A 1 103 ? 16.799 -5.250 2.385 1.00 0.00 103 VAL A C 19
ATOM 31834 O O . VAL A 1 103 ? 17.472 -4.755 3.289 1.00 0.00 103 VAL A O 19
ATOM 31847 N N . LYS A 1 104 ? 17.165 -6.345 1.728 1.00 0.00 104 LYS A N 19
ATOM 31848 C CA . LYS A 1 104 ? 18.407 -7.043 2.036 1.00 0.00 104 LYS A CA 19
ATOM 31849 C C . LYS A 1 104 ? 19.605 -6.311 1.440 1.00 0.00 104 LYS A C 19
ATOM 31850 O O . LYS A 1 104 ? 19.525 -5.709 0.369 1.00 0.00 104 LYS A O 19
ATOM 31869 N N . PRO A 1 105 ? 20.744 -6.363 2.147 1.00 0.00 105 PRO A N 19
ATOM 31870 C CA . PRO A 1 105 ? 21.980 -5.711 1.705 1.00 0.00 105 PRO A CA 19
ATOM 31871 C C . PRO A 1 105 ? 22.591 -6.393 0.486 1.00 0.00 105 PRO A C 19
ATOM 31872 O O . PRO A 1 105 ? 22.401 -7.590 0.272 1.00 0.00 105 PRO A O 19
ATOM 31883 N N . ALA A 1 106 ? 23.326 -5.624 -0.311 1.00 0.00 106 ALA A N 19
ATOM 31884 C CA . ALA A 1 106 ? 23.967 -6.155 -1.507 1.00 0.00 106 ALA A CA 19
ATOM 31885 C C . ALA A 1 106 ? 24.908 -7.304 -1.162 1.00 0.00 106 ALA A C 19
ATOM 31886 O O . ALA A 1 106 ? 25.982 -7.092 -0.599 1.00 0.00 106 ALA A O 19
ATOM 31893 N N . ARG A 1 107 ? 24.498 -8.522 -1.502 1.00 0.00 107 ARG A N 19
ATOM 31894 C CA . ARG A 1 107 ? 25.304 -9.705 -1.226 1.00 0.00 107 ARG A CA 19
ATOM 31895 C C . ARG A 1 107 ? 26.565 -9.716 -2.084 1.00 0.00 107 ARG A C 19
ATOM 31896 O O . ARG A 1 107 ? 26.545 -10.166 -3.230 1.00 0.00 107 ARG A O 19
ATOM 31917 N N . SER A 1 108 ? 27.662 -9.216 -1.523 1.00 0.00 108 SER A N 19
ATOM 31918 C CA . SER A 1 108 ? 28.932 -9.165 -2.238 1.00 0.00 108 SER A CA 19
ATOM 31919 C C . SER A 1 108 ? 29.939 -10.133 -1.627 1.00 0.00 108 SER A C 19
ATOM 31920 O O . SER A 1 108 ? 30.677 -9.781 -0.708 1.00 0.00 108 SER A O 19
ATOM 31928 N N . GLY A 1 109 ? 29.964 -11.358 -2.146 1.00 0.00 109 GLY A N 19
ATOM 31929 C CA . GLY A 1 109 ? 30.884 -12.359 -1.639 1.00 0.00 109 GLY A CA 19
ATOM 31930 C C . GLY A 1 109 ? 30.937 -12.385 -0.125 1.00 0.00 109 GLY A C 19
ATOM 31931 O O . GLY A 1 109 ? 29.967 -12.054 0.557 1.00 0.00 109 GLY A O 19
ATOM 31935 N N . PRO A 1 110 ? 32.093 -12.788 0.424 1.00 0.00 110 PRO A N 19
ATOM 31936 C CA . PRO A 1 110 ? 32.296 -12.866 1.874 1.00 0.00 110 PRO A CA 19
ATOM 31937 C C . PRO A 1 110 ? 32.352 -11.490 2.527 1.00 0.00 110 PRO A C 19
ATOM 31938 O O . PRO A 1 110 ? 33.310 -10.740 2.336 1.00 0.00 110 PRO A O 19
ATOM 31949 N N . SER A 1 111 ? 31.320 -11.163 3.298 1.00 0.00 111 SER A N 19
ATOM 31950 C CA . SER A 1 111 ? 31.251 -9.874 3.977 1.00 0.00 111 SER A CA 19
ATOM 31951 C C . SER A 1 111 ? 32.508 -9.629 4.806 1.00 0.00 111 SER A C 19
ATOM 31952 O O . SER A 1 111 ? 33.234 -8.660 4.581 1.00 0.00 111 SER A O 19
ATOM 31960 N N . SER A 1 112 ? 32.758 -10.513 5.766 1.00 0.00 112 SER A N 19
ATOM 31961 C CA . SER A 1 112 ? 33.925 -10.392 6.632 1.00 0.00 112 SER A CA 19
ATOM 31962 C C . SER A 1 112 ? 35.188 -10.851 5.910 1.00 0.00 112 SER A C 19
ATOM 31963 O O . SER A 1 112 ? 35.599 -12.005 6.026 1.00 0.00 112 SER A O 19
ATOM 31971 N N . GLY A 1 113 ? 35.800 -9.937 5.163 1.00 0.00 113 GLY A N 19
ATOM 31972 C CA . GLY A 1 113 ? 37.010 -10.266 4.432 1.00 0.00 113 GLY A CA 19
ATOM 31973 C C . GLY A 1 113 ? 38.123 -10.748 5.340 1.00 0.00 113 GLY A C 19
ATOM 31974 O O . GLY A 1 113 ? 38.243 -10.297 6.479 1.00 0.00 113 GLY A O 19
ATOM 31978 N N . GLY A 1 1 ? -27.525 14.483 30.607 1.00 0.00 1 GLY A N 20
ATOM 31979 C CA . GLY A 1 1 ? -28.029 14.239 29.268 1.00 0.00 1 GLY A CA 20
ATOM 31980 C C . GLY A 1 1 ? -28.809 12.943 29.170 1.00 0.00 1 GLY A C 20
ATOM 31981 O O . GLY A 1 1 ? -28.254 11.861 29.363 1.00 0.00 1 GLY A O 20
ATOM 31985 N N . SER A 1 2 ? -30.099 13.051 28.871 1.00 0.00 2 SER A N 20
ATOM 31986 C CA . SER A 1 2 ? -30.958 11.878 28.754 1.00 0.00 2 SER A CA 20
ATOM 31987 C C . SER A 1 2 ? -30.423 10.918 27.696 1.00 0.00 2 SER A C 20
ATOM 31988 O O . SER A 1 2 ? -29.616 11.297 26.848 1.00 0.00 2 SER A O 20
ATOM 31996 N N . SER A 1 3 ? -30.880 9.671 27.753 1.00 0.00 3 SER A N 20
ATOM 31997 C CA . SER A 1 3 ? -30.446 8.653 26.803 1.00 0.00 3 SER A CA 20
ATOM 31998 C C . SER A 1 3 ? -31.568 8.303 25.832 1.00 0.00 3 SER A C 20
ATOM 31999 O O . SER A 1 3 ? -32.596 7.752 26.225 1.00 0.00 3 SER A O 20
ATOM 32007 N N . GLY A 1 4 ? -31.364 8.627 24.559 1.00 0.00 4 GLY A N 20
ATOM 32008 C CA . GLY A 1 4 ? -32.366 8.340 23.549 1.00 0.00 4 GLY A CA 20
ATOM 32009 C C . GLY A 1 4 ? -31.918 8.738 22.157 1.00 0.00 4 GLY A C 20
ATOM 32010 O O . GLY A 1 4 ? -32.650 9.409 21.430 1.00 0.00 4 GLY A O 20
ATOM 32014 N N . SER A 1 5 ? -30.711 8.325 21.785 1.00 0.00 5 SER A N 20
ATOM 32015 C CA . SER A 1 5 ? -30.163 8.647 20.473 1.00 0.00 5 SER A CA 20
ATOM 32016 C C . SER A 1 5 ? -30.121 7.408 19.583 1.00 0.00 5 SER A C 20
ATOM 32017 O O . SER A 1 5 ? -29.705 6.333 20.015 1.00 0.00 5 SER A O 20
ATOM 32025 N N . SER A 1 6 ? -30.557 7.567 18.337 1.00 0.00 6 SER A N 20
ATOM 32026 C CA . SER A 1 6 ? -30.574 6.462 17.386 1.00 0.00 6 SER A CA 20
ATOM 32027 C C . SER A 1 6 ? -29.802 6.823 16.120 1.00 0.00 6 SER A C 20
ATOM 32028 O O . SER A 1 6 ? -29.610 7.998 15.811 1.00 0.00 6 SER A O 20
ATOM 32036 N N . GLY A 1 7 ? -29.362 5.801 15.392 1.00 0.00 7 GLY A N 20
ATOM 32037 C CA . GLY A 1 7 ? -28.616 6.030 14.168 1.00 0.00 7 GLY A CA 20
ATOM 32038 C C . GLY A 1 7 ? -27.793 4.826 13.757 1.00 0.00 7 GLY A C 20
ATOM 32039 O O . GLY A 1 7 ? -26.579 4.779 13.956 1.00 0.00 7 GLY A O 20
ATOM 32043 N N . PRO A 1 8 ? -28.460 3.821 13.170 1.00 0.00 8 PRO A N 20
ATOM 32044 C CA . PRO A 1 8 ? -27.802 2.591 12.718 1.00 0.00 8 PRO A CA 20
ATOM 32045 C C . PRO A 1 8 ? -26.898 2.826 11.513 1.00 0.00 8 PRO A C 20
ATOM 32046 O O . PRO A 1 8 ? -26.050 1.994 11.190 1.00 0.00 8 PRO A O 20
ATOM 32057 N N . ARG A 1 9 ? -27.086 3.963 10.851 1.00 0.00 9 ARG A N 20
ATOM 32058 C CA . ARG A 1 9 ? -26.287 4.307 9.681 1.00 0.00 9 ARG A CA 20
ATOM 32059 C C . ARG A 1 9 ? -24.842 3.851 9.856 1.00 0.00 9 ARG A C 20
ATOM 32060 O O . ARG A 1 9 ? -24.164 4.248 10.805 1.00 0.00 9 ARG A O 20
ATOM 32081 N N . THR A 1 10 ? -24.374 3.014 8.935 1.00 0.00 10 THR A N 20
ATOM 32082 C CA . THR A 1 10 ? -23.011 2.503 8.988 1.00 0.00 10 THR A CA 20
ATOM 32083 C C . THR A 1 10 ? -22.399 2.423 7.594 1.00 0.00 10 THR A C 20
ATOM 32084 O O . THR A 1 10 ? -23.092 2.587 6.590 1.00 0.00 10 THR A O 20
ATOM 32095 N N . VAL A 1 11 ? -21.095 2.170 7.539 1.00 0.00 11 VAL A N 20
ATOM 32096 C CA . VAL A 1 11 ? -20.389 2.067 6.267 1.00 0.00 11 VAL A CA 20
ATOM 32097 C C . VAL A 1 11 ? -20.104 0.611 5.913 1.00 0.00 11 VAL A C 20
ATOM 32098 O O . VAL A 1 11 ? -20.177 -0.273 6.767 1.00 0.00 11 VAL A O 20
ATOM 32111 N N . LYS A 1 12 ? -19.779 0.369 4.648 1.00 0.00 12 LYS A N 20
ATOM 32112 C CA . LYS A 1 12 ? -19.480 -0.979 4.179 1.00 0.00 12 LYS A CA 20
ATOM 32113 C C . LYS A 1 12 ? -18.014 -1.326 4.418 1.00 0.00 12 LYS A C 20
ATOM 32114 O O . LYS A 1 12 ? -17.120 -0.562 4.055 1.00 0.00 12 LYS A O 20
ATOM 32133 N N . GLU A 1 13 ? -17.776 -2.482 5.029 1.00 0.00 13 GLU A N 20
ATOM 32134 C CA . GLU A 1 13 ? -16.417 -2.929 5.314 1.00 0.00 13 GLU A CA 20
ATOM 32135 C C . GLU A 1 13 ? -15.772 -3.536 4.072 1.00 0.00 13 GLU A C 20
ATOM 32136 O O . GLU A 1 13 ? -16.097 -4.655 3.673 1.00 0.00 13 GLU A O 20
ATOM 32148 N N . LEU A 1 14 ? -14.856 -2.790 3.464 1.00 0.00 14 LEU A N 20
ATOM 32149 C CA . LEU A 1 14 ? -14.164 -3.253 2.266 1.00 0.00 14 LEU A CA 20
ATOM 32150 C C . LEU A 1 14 ? -12.925 -4.064 2.632 1.00 0.00 14 LEU A C 20
ATOM 32151 O O . LEU A 1 14 ? -12.307 -3.839 3.674 1.00 0.00 14 LEU A O 20
ATOM 32167 N N . THR A 1 15 ? -12.564 -5.007 1.768 1.00 0.00 15 THR A N 20
ATOM 32168 C CA . THR A 1 15 ? -11.398 -5.850 1.999 1.00 0.00 15 THR A CA 20
ATOM 32169 C C . THR A 1 15 ? -10.181 -5.324 1.247 1.00 0.00 15 THR A C 20
ATOM 32170 O O . THR A 1 15 ? -10.032 -5.557 0.047 1.00 0.00 15 THR A O 20
ATOM 32181 N N . VAL A 1 16 ? -9.312 -4.614 1.960 1.00 0.00 16 VAL A N 20
ATOM 32182 C CA . VAL A 1 16 ? -8.106 -4.057 1.359 1.00 0.00 16 VAL A CA 20
ATOM 32183 C C . VAL A 1 16 ? -6.910 -4.978 1.572 1.00 0.00 16 VAL A C 20
ATOM 32184 O O . VAL A 1 16 ? -6.544 -5.285 2.706 1.00 0.00 16 VAL A O 20
ATOM 32197 N N . SER A 1 17 ? -6.304 -5.415 0.473 1.00 0.00 17 SER A N 20
ATOM 32198 C CA . SER A 1 17 ? -5.150 -6.305 0.538 1.00 0.00 17 SER A CA 20
ATOM 32199 C C . SER A 1 17 ? -4.074 -5.871 -0.452 1.00 0.00 17 SER A C 20
ATOM 32200 O O . SER A 1 17 ? -4.319 -5.787 -1.655 1.00 0.00 17 SER A O 20
ATOM 32208 N N . ALA A 1 18 ? -2.880 -5.598 0.064 1.00 0.00 18 ALA A N 20
ATOM 32209 C CA . ALA A 1 18 ? -1.765 -5.175 -0.774 1.00 0.00 18 ALA A CA 20
ATOM 32210 C C . ALA A 1 18 ? -1.287 -6.314 -1.668 1.00 0.00 18 ALA A C 20
ATOM 32211 O O . ALA A 1 18 ? -1.001 -6.112 -2.847 1.00 0.00 18 ALA A O 20
ATOM 32218 N N . GLY A 1 19 ? -1.204 -7.513 -1.099 1.00 0.00 19 GLY A N 20
ATOM 32219 C CA . GLY A 1 19 ? -0.760 -8.666 -1.859 1.00 0.00 19 GLY A CA 20
ATOM 32220 C C . GLY A 1 19 ? -0.015 -9.672 -1.005 1.00 0.00 19 GLY A C 20
ATOM 32221 O O . GLY A 1 19 ? -0.542 -10.738 -0.687 1.00 0.00 19 GLY A O 20
ATOM 32225 N N . ASP A 1 20 ? 1.216 -9.335 -0.634 1.00 0.00 20 ASP A N 20
ATOM 32226 C CA . ASP A 1 20 ? 2.035 -10.217 0.189 1.00 0.00 20 ASP A CA 20
ATOM 32227 C C . ASP A 1 20 ? 3.335 -9.529 0.594 1.00 0.00 20 ASP A C 20
ATOM 32228 O O . ASP A 1 20 ? 3.600 -8.396 0.195 1.00 0.00 20 ASP A O 20
ATOM 32237 N N . ASN A 1 21 ? 4.142 -10.223 1.391 1.00 0.00 21 ASN A N 20
ATOM 32238 C CA . ASN A 1 21 ? 5.414 -9.678 1.853 1.00 0.00 21 ASN A CA 20
ATOM 32239 C C . ASN A 1 21 ? 6.441 -9.667 0.725 1.00 0.00 21 ASN A C 20
ATOM 32240 O O . ASN A 1 21 ? 6.678 -10.687 0.076 1.00 0.00 21 ASN A O 20
ATOM 32251 N N . LEU A 1 22 ? 7.050 -8.508 0.498 1.00 0.00 22 LEU A N 20
ATOM 32252 C CA . LEU A 1 22 ? 8.053 -8.363 -0.551 1.00 0.00 22 LEU A CA 20
ATOM 32253 C C . LEU A 1 22 ? 9.431 -8.099 0.047 1.00 0.00 22 LEU A C 20
ATOM 32254 O O . LEU A 1 22 ? 9.565 -7.351 1.016 1.00 0.00 22 LEU A O 20
ATOM 32270 N N . ILE A 1 23 ? 10.453 -8.716 -0.538 1.00 0.00 23 ILE A N 20
ATOM 32271 C CA . ILE A 1 23 ? 11.821 -8.544 -0.064 1.00 0.00 23 ILE A CA 20
ATOM 32272 C C . ILE A 1 23 ? 12.764 -8.215 -1.217 1.00 0.00 23 ILE A C 20
ATOM 32273 O O . ILE A 1 23 ? 12.891 -8.986 -2.167 1.00 0.00 23 ILE A O 20
ATOM 32289 N N . ILE A 1 24 ? 13.423 -7.065 -1.124 1.00 0.00 24 ILE A N 20
ATOM 32290 C CA . ILE A 1 24 ? 14.357 -6.635 -2.157 1.00 0.00 24 ILE A CA 20
ATOM 32291 C C . ILE A 1 24 ? 15.796 -6.694 -1.656 1.00 0.00 24 ILE A C 20
ATOM 32292 O O . ILE A 1 24 ? 16.050 -6.640 -0.453 1.00 0.00 24 ILE A O 20
ATOM 32308 N N . THR A 1 25 ? 16.737 -6.806 -2.589 1.00 0.00 25 THR A N 20
ATOM 32309 C CA . THR A 1 25 ? 18.151 -6.872 -2.244 1.00 0.00 25 THR A CA 20
ATOM 32310 C C . THR A 1 25 ? 18.947 -5.800 -2.979 1.00 0.00 25 THR A C 20
ATOM 32311 O O . THR A 1 25 ? 18.880 -5.692 -4.204 1.00 0.00 25 THR A O 20
ATOM 32322 N N . LEU A 1 26 ? 19.702 -5.009 -2.224 1.00 0.00 26 LEU A N 20
ATOM 32323 C CA . LEU A 1 26 ? 20.513 -3.944 -2.804 1.00 0.00 26 LEU A CA 20
ATOM 32324 C C . LEU A 1 26 ? 21.343 -4.467 -3.973 1.00 0.00 26 LEU A C 20
ATOM 32325 O O . LEU A 1 26 ? 21.649 -5.656 -4.066 1.00 0.00 26 LEU A O 20
ATOM 32341 N N . PRO A 1 27 ? 21.719 -3.559 -4.885 1.00 0.00 27 PRO A N 20
ATOM 32342 C CA . PRO A 1 27 ? 21.361 -2.141 -4.785 1.00 0.00 27 PRO A CA 20
ATOM 32343 C C . PRO A 1 27 ? 19.873 -1.901 -5.016 1.00 0.00 27 PRO A C 20
ATOM 32344 O O . PRO A 1 27 ? 19.330 -0.873 -4.612 1.00 0.00 27 PRO A O 20
ATOM 32355 N N . ASP A 1 28 ? 19.219 -2.856 -5.668 1.00 0.00 28 ASP A N 20
ATOM 32356 C CA . ASP A 1 28 ? 17.793 -2.749 -5.951 1.00 0.00 28 ASP A CA 20
ATOM 32357 C C . ASP A 1 28 ? 17.023 -2.315 -4.708 1.00 0.00 28 ASP A C 20
ATOM 32358 O O . ASP A 1 28 ? 16.708 -3.132 -3.844 1.00 0.00 28 ASP A O 20
ATOM 32367 N N . ASN A 1 29 ? 16.723 -1.023 -4.625 1.00 0.00 29 ASN A N 20
ATOM 32368 C CA . ASN A 1 29 ? 15.991 -0.480 -3.487 1.00 0.00 29 ASN A CA 20
ATOM 32369 C C . ASN A 1 29 ? 14.640 0.079 -3.924 1.00 0.00 29 ASN A C 20
ATOM 32370 O O . ASN A 1 29 ? 14.071 0.944 -3.260 1.00 0.00 29 ASN A O 20
ATOM 32381 N N . GLU A 1 30 ? 14.134 -0.423 -5.047 1.00 0.00 30 GLU A N 20
ATOM 32382 C CA . GLU A 1 30 ? 12.851 0.027 -5.573 1.00 0.00 30 GLU A CA 20
ATOM 32383 C C . GLU A 1 30 ? 11.837 -1.114 -5.583 1.00 0.00 30 GLU A C 20
ATOM 32384 O O . GLU A 1 30 ? 12.132 -2.217 -6.044 1.00 0.00 30 GLU A O 20
ATOM 32396 N N . VAL A 1 31 ? 10.642 -0.840 -5.070 1.00 0.00 31 VAL A N 20
ATOM 32397 C CA . VAL A 1 31 ? 9.584 -1.841 -5.020 1.00 0.00 31 VAL A CA 20
ATOM 32398 C C . VAL A 1 31 ? 8.223 -1.219 -5.314 1.00 0.00 31 VAL A C 20
ATOM 32399 O O . VAL A 1 31 ? 7.893 -0.154 -4.794 1.00 0.00 31 VAL A O 20
ATOM 32412 N N . GLU A 1 32 ? 7.439 -1.892 -6.149 1.00 0.00 32 GLU A N 20
ATOM 32413 C CA . GLU A 1 32 ? 6.113 -1.404 -6.512 1.00 0.00 32 GLU A CA 20
ATOM 32414 C C . GLU A 1 32 ? 5.025 -2.214 -5.813 1.00 0.00 32 GLU A C 20
ATOM 32415 O O . GLU A 1 32 ? 4.935 -3.430 -5.982 1.00 0.00 32 GLU A O 20
ATOM 32427 N N . LEU A 1 33 ? 4.201 -1.530 -5.027 1.00 0.00 33 LEU A N 20
ATOM 32428 C CA . LEU A 1 33 ? 3.118 -2.184 -4.300 1.00 0.00 33 LEU A CA 20
ATOM 32429 C C . LEU A 1 33 ? 1.762 -1.805 -4.886 1.00 0.00 33 LEU A C 20
ATOM 32430 O O . LEU A 1 33 ? 1.596 -0.719 -5.443 1.00 0.00 33 LEU A O 20
ATOM 32446 N N . LYS A 1 34 ? 0.793 -2.705 -4.755 1.00 0.00 34 LYS A N 20
ATOM 32447 C CA . LYS A 1 34 ? -0.550 -2.464 -5.268 1.00 0.00 34 LYS A CA 20
ATOM 32448 C C . LYS A 1 34 ? -1.599 -2.738 -4.194 1.00 0.00 34 LYS A C 20
ATOM 32449 O O . LYS A 1 34 ? -1.421 -3.613 -3.348 1.00 0.00 34 LYS A O 20
ATOM 32468 N N . ALA A 1 35 ? -2.693 -1.984 -4.236 1.00 0.00 35 ALA A N 20
ATOM 32469 C CA . ALA A 1 35 ? -3.772 -2.148 -3.270 1.00 0.00 35 ALA A CA 20
ATOM 32470 C C . ALA A 1 35 ? -5.019 -2.723 -3.932 1.00 0.00 35 ALA A C 20
ATOM 32471 O O . ALA A 1 35 ? -5.637 -2.078 -4.779 1.00 0.00 35 ALA A O 20
ATOM 32478 N N . PHE A 1 36 ? -5.384 -3.939 -3.541 1.00 0.00 36 PHE A N 20
ATOM 32479 C CA . PHE A 1 36 ? -6.558 -4.602 -4.098 1.00 0.00 36 PHE A CA 20
ATOM 32480 C C . PHE A 1 36 ? -7.770 -4.414 -3.191 1.00 0.00 36 PHE A C 20
ATOM 32481 O O . PHE A 1 36 ? -7.800 -4.909 -2.065 1.00 0.00 36 PHE A O 20
ATOM 32498 N N . VAL A 1 37 ? -8.770 -3.693 -3.691 1.00 0.00 37 VAL A N 20
ATOM 32499 C CA . VAL A 1 37 ? -9.985 -3.439 -2.927 1.00 0.00 37 VAL A CA 20
ATOM 32500 C C . VAL A 1 37 ? -11.160 -4.235 -3.484 1.00 0.00 37 VAL A C 20
ATOM 32501 O O . VAL A 1 37 ? -11.405 -4.238 -4.690 1.00 0.00 37 VAL A O 20
ATOM 32514 N N . ALA A 1 38 ? -11.885 -4.909 -2.597 1.00 0.00 38 ALA A N 20
ATOM 32515 C CA . ALA A 1 38 ? -13.036 -5.708 -2.999 1.00 0.00 38 ALA A CA 20
ATOM 32516 C C . ALA A 1 38 ? -14.213 -5.487 -2.055 1.00 0.00 38 ALA A C 20
ATOM 32517 O O . ALA A 1 38 ? -14.058 -5.422 -0.835 1.00 0.00 38 ALA A O 20
ATOM 32524 N N . PRO A 1 39 ? -15.419 -5.370 -2.629 1.00 0.00 39 PRO A N 20
ATOM 32525 C CA . PRO A 1 39 ? -15.616 -5.445 -4.080 1.00 0.00 39 PRO A CA 20
ATOM 32526 C C . PRO A 1 39 ? -15.043 -4.234 -4.807 1.00 0.00 39 PRO A C 20
ATOM 32527 O O . PRO A 1 39 ? -14.691 -3.233 -4.183 1.00 0.00 39 PRO A O 20
ATOM 32538 N N . ALA A 1 40 ? -14.952 -4.331 -6.129 1.00 0.00 40 ALA A N 20
ATOM 32539 C CA . ALA A 1 40 ? -14.424 -3.241 -6.941 1.00 0.00 40 ALA A CA 20
ATOM 32540 C C . ALA A 1 40 ? -15.506 -2.213 -7.251 1.00 0.00 40 ALA A C 20
ATOM 32541 O O . ALA A 1 40 ? -16.652 -2.552 -7.549 1.00 0.00 40 ALA A O 20
ATOM 32548 N N . PRO A 1 41 ? -15.138 -0.925 -7.178 1.00 0.00 41 PRO A N 20
ATOM 32549 C CA . PRO A 1 41 ? -16.064 0.179 -7.447 1.00 0.00 41 PRO A CA 20
ATOM 32550 C C . PRO A 1 41 ? -16.445 0.270 -8.921 1.00 0.00 41 PRO A C 20
ATOM 32551 O O . PRO A 1 41 ? -15.732 -0.210 -9.802 1.00 0.00 41 PRO A O 20
ATOM 32562 N N . PRO A 1 42 ? -17.597 0.899 -9.197 1.00 0.00 42 PRO A N 20
ATOM 32563 C CA . PRO A 1 42 ? -18.099 1.067 -10.564 1.00 0.00 42 PRO A CA 20
ATOM 32564 C C . PRO A 1 42 ? -17.256 2.047 -11.374 1.00 0.00 42 PRO A C 20
ATOM 32565 O O . PRO A 1 42 ? -16.129 2.369 -10.999 1.00 0.00 42 PRO A O 20
ATOM 32576 N N . VAL A 1 43 ? -17.810 2.518 -12.487 1.00 0.00 43 VAL A N 20
ATOM 32577 C CA . VAL A 1 43 ? -17.110 3.462 -13.349 1.00 0.00 43 VAL A CA 20
ATOM 32578 C C . VAL A 1 43 ? -17.323 4.897 -12.881 1.00 0.00 43 VAL A C 20
ATOM 32579 O O . VAL A 1 43 ? -16.447 5.747 -13.036 1.00 0.00 43 VAL A O 20
ATOM 32592 N N . GLU A 1 44 ? -18.493 5.158 -12.306 1.00 0.00 44 GLU A N 20
ATOM 32593 C CA . GLU A 1 44 ? -18.821 6.491 -11.814 1.00 0.00 44 GLU A CA 20
ATOM 32594 C C . GLU A 1 44 ? -18.334 6.677 -10.380 1.00 0.00 44 GLU A C 20
ATOM 32595 O O . GLU A 1 44 ? -18.734 7.618 -9.693 1.00 0.00 44 GLU A O 20
ATOM 32607 N N . THR A 1 45 ? -17.468 5.773 -9.933 1.00 0.00 45 THR A N 20
ATOM 32608 C CA . THR A 1 45 ? -16.928 5.836 -8.581 1.00 0.00 45 THR A CA 20
ATOM 32609 C C . THR A 1 45 ? -15.571 5.145 -8.499 1.00 0.00 45 THR A C 20
ATOM 32610 O O . THR A 1 45 ? -15.404 4.022 -8.976 1.00 0.00 45 THR A O 20
ATOM 32621 N N . THR A 1 46 ? -14.603 5.822 -7.889 1.00 0.00 46 THR A N 20
ATOM 32622 C CA . THR A 1 46 ? -13.261 5.273 -7.744 1.00 0.00 46 THR A CA 20
ATOM 32623 C C . THR A 1 46 ? -12.704 5.543 -6.351 1.00 0.00 46 THR A C 20
ATOM 32624 O O . THR A 1 46 ? -12.412 6.686 -5.999 1.00 0.00 46 THR A O 20
ATOM 32635 N N . TYR A 1 47 ? -12.559 4.484 -5.562 1.00 0.00 47 TYR A N 20
ATOM 32636 C CA . TYR A 1 47 ? -12.038 4.608 -4.206 1.00 0.00 47 TYR A CA 20
ATOM 32637 C C . TYR A 1 47 ? -10.700 5.340 -4.200 1.00 0.00 47 TYR A C 20
ATOM 32638 O O . TYR A 1 47 ? -9.963 5.316 -5.185 1.00 0.00 47 TYR A O 20
ATOM 32656 N N . ASN A 1 48 ? -10.393 5.990 -3.083 1.00 0.00 48 ASN A N 20
ATOM 32657 C CA . ASN A 1 48 ? -9.143 6.730 -2.947 1.00 0.00 48 ASN A CA 20
ATOM 32658 C C . ASN A 1 48 ? -8.093 5.897 -2.219 1.00 0.00 48 ASN A C 20
ATOM 32659 O O . ASN A 1 48 ? -8.367 5.314 -1.169 1.00 0.00 48 ASN A O 20
ATOM 32670 N N . TYR A 1 49 ? -6.892 5.845 -2.783 1.00 0.00 49 TYR A N 20
ATOM 32671 C CA . TYR A 1 49 ? -5.801 5.081 -2.188 1.00 0.00 49 TYR A CA 20
ATOM 32672 C C . TYR A 1 49 ? -4.825 6.001 -1.461 1.00 0.00 49 TYR A C 20
ATOM 32673 O O . TYR A 1 49 ? -4.066 6.738 -2.088 1.00 0.00 49 TYR A O 20
ATOM 32691 N N . GLU A 1 50 ? -4.853 5.950 -0.133 1.00 0.00 50 GLU A N 20
ATOM 32692 C CA . GLU A 1 50 ? -3.971 6.779 0.681 1.00 0.00 50 GLU A CA 20
ATOM 32693 C C . GLU A 1 50 ? -2.971 5.919 1.449 1.00 0.00 50 GLU A C 20
ATOM 32694 O O . GLU A 1 50 ? -3.327 5.253 2.421 1.00 0.00 50 GLU A O 20
ATOM 32706 N N . TRP A 1 51 ? -1.720 5.938 1.004 1.00 0.00 51 TRP A N 20
ATOM 32707 C CA . TRP A 1 51 ? -0.668 5.160 1.648 1.00 0.00 51 TRP A CA 20
ATOM 32708 C C . TRP A 1 51 ? -0.010 5.957 2.768 1.00 0.00 51 TRP A C 20
ATOM 32709 O O . TRP A 1 51 ? -0.014 7.187 2.752 1.00 0.00 51 TRP A O 20
ATOM 32730 N N . ASN A 1 52 ? 0.556 5.247 3.740 1.00 0.00 52 ASN A N 20
ATOM 32731 C CA . ASN A 1 52 ? 1.218 5.890 4.869 1.00 0.00 52 ASN A CA 20
ATOM 32732 C C . ASN A 1 52 ? 2.188 4.929 5.550 1.00 0.00 52 ASN A C 20
ATOM 32733 O O . ASN A 1 52 ? 1.882 3.751 5.738 1.00 0.00 52 ASN A O 20
ATOM 32744 N N . LEU A 1 53 ? 3.358 5.439 5.917 1.00 0.00 53 LEU A N 20
ATOM 32745 C CA . LEU A 1 53 ? 4.374 4.627 6.578 1.00 0.00 53 LEU A CA 20
ATOM 32746 C C . LEU A 1 53 ? 4.303 4.793 8.092 1.00 0.00 53 LEU A C 20
ATOM 32747 O O . LEU A 1 53 ? 4.624 5.855 8.626 1.00 0.00 53 LEU A O 20
ATOM 32763 N N . ILE A 1 54 ? 3.883 3.736 8.779 1.00 0.00 54 ILE A N 20
ATOM 32764 C CA . ILE A 1 54 ? 3.774 3.764 10.232 1.00 0.00 54 ILE A CA 20
ATOM 32765 C C . ILE A 1 54 ? 4.946 3.040 10.886 1.00 0.00 54 ILE A C 20
ATOM 32766 O O . ILE A 1 54 ? 5.349 3.369 12.001 1.00 0.00 54 ILE A O 20
ATOM 32782 N N . SER A 1 55 ? 5.491 2.053 10.182 1.00 0.00 55 SER A N 20
ATOM 32783 C CA . SER A 1 55 ? 6.617 1.280 10.694 1.00 0.00 55 SER A CA 20
ATOM 32784 C C . SER A 1 55 ? 7.841 1.445 9.799 1.00 0.00 55 SER A C 20
ATOM 32785 O O . SER A 1 55 ? 7.786 1.181 8.597 1.00 0.00 55 SER A O 20
ATOM 32793 N N . HIS A 1 56 ? 8.947 1.883 10.393 1.00 0.00 56 HIS A N 20
ATOM 32794 C CA . HIS A 1 56 ? 10.186 2.083 9.650 1.00 0.00 56 HIS A CA 20
ATOM 32795 C C . HIS A 1 56 ? 11.339 2.411 10.594 1.00 0.00 56 HIS A C 20
ATOM 32796 O O . HIS A 1 56 ? 11.160 3.047 11.633 1.00 0.00 56 HIS A O 20
ATOM 32811 N N . PRO A 1 57 ? 12.550 1.968 10.226 1.00 0.00 57 PRO A N 20
ATOM 32812 C CA . PRO A 1 57 ? 13.755 2.203 11.027 1.00 0.00 57 PRO A CA 20
ATOM 32813 C C . PRO A 1 57 ? 14.180 3.667 11.019 1.00 0.00 57 PRO A C 20
ATOM 32814 O O . PRO A 1 57 ? 14.199 4.314 9.971 1.00 0.00 57 PRO A O 20
ATOM 32825 N N . THR A 1 58 ? 14.522 4.186 12.194 1.00 0.00 58 THR A N 20
ATOM 32826 C CA . THR A 1 58 ? 14.946 5.575 12.323 1.00 0.00 58 THR A CA 20
ATOM 32827 C C . THR A 1 58 ? 15.986 5.932 11.266 1.00 0.00 58 THR A C 20
ATOM 32828 O O . THR A 1 58 ? 16.074 7.081 10.832 1.00 0.00 58 THR A O 20
ATOM 32839 N N . ASP A 1 59 ? 16.769 4.941 10.855 1.00 0.00 59 ASP A N 20
ATOM 32840 C CA . ASP A 1 59 ? 17.802 5.151 9.847 1.00 0.00 59 ASP A CA 20
ATOM 32841 C C . ASP A 1 59 ? 17.187 5.590 8.522 1.00 0.00 59 ASP A C 20
ATOM 32842 O O . ASP A 1 59 ? 17.769 6.393 7.792 1.00 0.00 59 ASP A O 20
ATOM 32851 N N . TYR A 1 60 ? 16.008 5.059 8.218 1.00 0.00 60 TYR A N 20
ATOM 32852 C CA . TYR A 1 60 ? 15.315 5.393 6.980 1.00 0.00 60 TYR A CA 20
ATOM 32853 C C . TYR A 1 60 ? 15.365 6.895 6.716 1.00 0.00 60 TYR A C 20
ATOM 32854 O O . TYR A 1 60 ? 15.342 7.700 7.647 1.00 0.00 60 TYR A O 20
ATOM 32872 N N . GLN A 1 61 ? 15.433 7.264 5.441 1.00 0.00 61 GLN A N 20
ATOM 32873 C CA . GLN A 1 61 ? 15.486 8.669 5.054 1.00 0.00 61 GLN A CA 20
ATOM 32874 C C . GLN A 1 61 ? 14.508 8.958 3.920 1.00 0.00 61 GLN A C 20
ATOM 32875 O O . GLN A 1 61 ? 13.942 10.048 3.838 1.00 0.00 61 GLN A O 20
ATOM 32889 N N . GLY A 1 62 ? 14.313 7.975 3.047 1.00 0.00 62 GLY A N 20
ATOM 32890 C CA . GLY A 1 62 ? 13.404 8.144 1.929 1.00 0.00 62 GLY A CA 20
ATOM 32891 C C . GLY A 1 62 ? 12.106 8.814 2.334 1.00 0.00 62 GLY A C 20
ATOM 32892 O O . GLY A 1 62 ? 11.749 8.828 3.512 1.00 0.00 62 GLY A O 20
ATOM 32896 N N . GLU A 1 63 ? 11.399 9.373 1.356 1.00 0.00 63 GLU A N 20
ATOM 32897 C CA . GLU A 1 63 ? 10.135 10.050 1.619 1.00 0.00 63 GLU A CA 20
ATOM 32898 C C . GLU A 1 63 ? 9.036 9.527 0.698 1.00 0.00 63 GLU A C 20
ATOM 32899 O O . GLU A 1 63 ? 9.224 9.427 -0.515 1.00 0.00 63 GLU A O 20
ATOM 32911 N N . ILE A 1 64 ? 7.890 9.196 1.283 1.00 0.00 64 ILE A N 20
ATOM 32912 C CA . ILE A 1 64 ? 6.761 8.684 0.516 1.00 0.00 64 ILE A CA 20
ATOM 32913 C C . ILE A 1 64 ? 5.697 9.759 0.320 1.00 0.00 64 ILE A C 20
ATOM 32914 O O . ILE A 1 64 ? 5.547 10.658 1.148 1.00 0.00 64 ILE A O 20
ATOM 32930 N N . LYS A 1 65 ? 4.959 9.659 -0.780 1.00 0.00 65 LYS A N 20
ATOM 32931 C CA . LYS A 1 65 ? 3.905 10.620 -1.084 1.00 0.00 65 LYS A CA 20
ATOM 32932 C C . LYS A 1 65 ? 2.528 10.012 -0.840 1.00 0.00 65 LYS A C 20
ATOM 32933 O O . LYS A 1 65 ? 1.553 10.378 -1.497 1.00 0.00 65 LYS A O 20
ATOM 32952 N N . GLN A 1 66 ? 2.455 9.084 0.108 1.00 0.00 66 GLN A N 20
ATOM 32953 C CA . GLN A 1 66 ? 1.195 8.427 0.438 1.00 0.00 66 GLN A CA 20
ATOM 32954 C C . GLN A 1 66 ? 0.554 7.823 -0.806 1.00 0.00 66 GLN A C 20
ATOM 32955 O O . GLN A 1 66 ? -0.661 7.640 -0.864 1.00 0.00 66 GLN A O 20
ATOM 32969 N N . GLY A 1 67 ? 1.380 7.515 -1.802 1.00 0.00 67 GLY A N 20
ATOM 32970 C CA . GLY A 1 67 ? 0.875 6.935 -3.032 1.00 0.00 67 GLY A CA 20
ATOM 32971 C C . GLY A 1 67 ? -0.516 7.428 -3.378 1.00 0.00 67 GLY A C 20
ATOM 32972 O O . GLY A 1 67 ? -1.511 6.777 -3.056 1.00 0.00 67 GLY A O 20
ATOM 32976 N N . HIS A 1 68 ? -0.587 8.582 -4.033 1.00 0.00 68 HIS A N 20
ATOM 32977 C CA . HIS A 1 68 ? -1.868 9.163 -4.421 1.00 0.00 68 HIS A CA 20
ATOM 32978 C C . HIS A 1 68 ? -2.612 8.243 -5.384 1.00 0.00 68 HIS A C 20
ATOM 32979 O O . HIS A 1 68 ? -3.784 8.463 -5.689 1.00 0.00 68 HIS A O 20
ATOM 32994 N N . LYS A 1 69 ? -1.923 7.211 -5.860 1.00 0.00 69 LYS A N 20
ATOM 32995 C CA . LYS A 1 69 ? -2.518 6.257 -6.788 1.00 0.00 69 LYS A CA 20
ATOM 32996 C C . LYS A 1 69 ? -2.715 4.899 -6.120 1.00 0.00 69 LYS A C 20
ATOM 32997 O O . LYS A 1 69 ? -2.361 4.714 -4.956 1.00 0.00 69 LYS A O 20
ATOM 33016 N N . GLN A 1 70 ? -3.280 3.955 -6.865 1.00 0.00 70 GLN A N 20
ATOM 33017 C CA . GLN A 1 70 ? -3.522 2.614 -6.344 1.00 0.00 70 GLN A CA 20
ATOM 33018 C C . GLN A 1 70 ? -2.209 1.870 -6.126 1.00 0.00 70 GLN A C 20
ATOM 33019 O O . GLN A 1 70 ? -2.139 0.932 -5.331 1.00 0.00 70 GLN A O 20
ATOM 33033 N N . THR A 1 71 ? -1.168 2.294 -6.837 1.00 0.00 71 THR A N 20
ATOM 33034 C CA . THR A 1 71 ? 0.142 1.667 -6.722 1.00 0.00 71 THR A CA 20
ATOM 33035 C C . THR A 1 71 ? 1.159 2.626 -6.114 1.00 0.00 71 THR A C 20
ATOM 33036 O O . THR A 1 71 ? 1.225 3.797 -6.488 1.00 0.00 71 THR A O 20
ATOM 33047 N N . LEU A 1 72 ? 1.952 2.122 -5.175 1.00 0.00 72 LEU A N 20
ATOM 33048 C CA . LEU A 1 72 ? 2.968 2.935 -4.515 1.00 0.00 72 LEU A CA 20
ATOM 33049 C C . LEU A 1 72 ? 4.369 2.434 -4.852 1.00 0.00 72 LEU A C 20
ATOM 33050 O O . LEU A 1 72 ? 4.693 1.268 -4.630 1.00 0.00 72 LEU A O 20
ATOM 33066 N N . ASN A 1 73 ? 5.198 3.326 -5.387 1.00 0.00 73 ASN A N 20
ATOM 33067 C CA . ASN A 1 73 ? 6.565 2.975 -5.753 1.00 0.00 73 ASN A CA 20
ATOM 33068 C C . ASN A 1 73 ? 7.565 3.601 -4.785 1.00 0.00 73 ASN A C 20
ATOM 33069 O O . ASN A 1 73 ? 7.473 4.785 -4.460 1.00 0.00 73 ASN A O 20
ATOM 33080 N N . LEU A 1 74 ? 8.519 2.798 -4.328 1.00 0.00 74 LEU A N 20
ATOM 33081 C CA . LEU A 1 74 ? 9.538 3.272 -3.398 1.00 0.00 74 LEU A CA 20
ATOM 33082 C C . LEU A 1 74 ? 10.894 3.386 -4.087 1.00 0.00 74 LEU A C 20
ATOM 33083 O O . LEU A 1 74 ? 11.175 2.671 -5.049 1.00 0.00 74 LEU A O 20
ATOM 33099 N N . SER A 1 75 ? 11.733 4.287 -3.586 1.00 0.00 75 SER A N 20
ATOM 33100 C CA . SER A 1 75 ? 13.060 4.495 -4.154 1.00 0.00 75 SER A CA 20
ATOM 33101 C C . SER A 1 75 ? 14.065 4.858 -3.066 1.00 0.00 75 SER A C 20
ATOM 33102 O O . SER A 1 75 ? 13.687 5.266 -1.968 1.00 0.00 75 SER A O 20
ATOM 33110 N N . GLN A 1 76 ? 15.348 4.706 -3.379 1.00 0.00 76 GLN A N 20
ATOM 33111 C CA . GLN A 1 76 ? 16.409 5.016 -2.428 1.00 0.00 76 GLN A CA 20
ATOM 33112 C C . GLN A 1 76 ? 16.127 4.380 -1.071 1.00 0.00 76 GLN A C 20
ATOM 33113 O O . GLN A 1 76 ? 16.445 4.952 -0.028 1.00 0.00 76 GLN A O 20
ATOM 33127 N N . LEU A 1 77 ? 15.528 3.194 -1.093 1.00 0.00 77 LEU A N 20
ATOM 33128 C CA . LEU A 1 77 ? 15.203 2.479 0.137 1.00 0.00 77 LEU A CA 20
ATOM 33129 C C . LEU A 1 77 ? 16.461 1.913 0.787 1.00 0.00 77 LEU A C 20
ATOM 33130 O O . LEU A 1 77 ? 17.265 1.248 0.133 1.00 0.00 77 LEU A O 20
ATOM 33146 N N . SER A 1 78 ? 16.625 2.179 2.079 1.00 0.00 78 SER A N 20
ATOM 33147 C CA . SER A 1 78 ? 17.786 1.698 2.817 1.00 0.00 78 SER A CA 20
ATOM 33148 C C . SER A 1 78 ? 17.477 0.376 3.514 1.00 0.00 78 SER A C 20
ATOM 33149 O O . SER A 1 78 ? 16.329 0.095 3.856 1.00 0.00 78 SER A O 20
ATOM 33157 N N . VAL A 1 79 ? 18.512 -0.433 3.719 1.00 0.00 79 VAL A N 20
ATOM 33158 C CA . VAL A 1 79 ? 18.353 -1.726 4.376 1.00 0.00 79 VAL A CA 20
ATOM 33159 C C . VAL A 1 79 ? 17.468 -1.609 5.611 1.00 0.00 79 VAL A C 20
ATOM 33160 O O . VAL A 1 79 ? 17.751 -0.830 6.520 1.00 0.00 79 VAL A O 20
ATOM 33173 N N . GLY A 1 80 ? 16.393 -2.391 5.638 1.00 0.00 80 GLY A N 20
ATOM 33174 C CA . GLY A 1 80 ? 15.482 -2.361 6.767 1.00 0.00 80 GLY A CA 20
ATOM 33175 C C . GLY A 1 80 ? 14.073 -2.772 6.387 1.00 0.00 80 GLY A C 20
ATOM 33176 O O . GLY A 1 80 ? 13.774 -2.975 5.210 1.00 0.00 80 GLY A O 20
ATOM 33180 N N . LEU A 1 81 ? 13.205 -2.898 7.385 1.00 0.00 81 LEU A N 20
ATOM 33181 C CA . LEU A 1 81 ? 11.820 -3.290 7.150 1.00 0.00 81 LEU A CA 20
ATOM 33182 C C . LEU A 1 81 ? 10.909 -2.067 7.105 1.00 0.00 81 LEU A C 20
ATOM 33183 O O . LEU A 1 81 ? 11.180 -1.054 7.749 1.00 0.00 81 LEU A O 20
ATOM 33199 N N . TYR A 1 82 ? 9.827 -2.170 6.341 1.00 0.00 82 TYR A N 20
ATOM 33200 C CA . TYR A 1 82 ? 8.875 -1.073 6.212 1.00 0.00 82 TYR A CA 20
ATOM 33201 C C . TYR A 1 82 ? 7.446 -1.600 6.119 1.00 0.00 82 TYR A C 20
ATOM 33202 O O . TYR A 1 82 ? 7.174 -2.570 5.412 1.00 0.00 82 TYR A O 20
ATOM 33220 N N . VAL A 1 83 ? 6.536 -0.952 6.839 1.00 0.00 83 VAL A N 20
ATOM 33221 C CA . VAL A 1 83 ? 5.134 -1.352 6.838 1.00 0.00 83 VAL A CA 20
ATOM 33222 C C . VAL A 1 83 ? 4.249 -0.254 6.257 1.00 0.00 83 VAL A C 20
ATOM 33223 O O . VAL A 1 83 ? 3.992 0.760 6.907 1.00 0.00 83 VAL A O 20
ATOM 33236 N N . PHE A 1 84 ? 3.786 -0.463 5.030 1.00 0.00 84 PHE A N 20
ATOM 33237 C CA . PHE A 1 84 ? 2.930 0.509 4.359 1.00 0.00 84 PHE A CA 20
ATOM 33238 C C . PHE A 1 84 ? 1.457 0.163 4.556 1.00 0.00 84 PHE A C 20
ATOM 33239 O O . PHE A 1 84 ? 0.997 -0.904 4.147 1.00 0.00 84 PHE A O 20
ATOM 33256 N N . LYS A 1 85 ? 0.721 1.073 5.186 1.00 0.00 85 LYS A N 20
ATOM 33257 C CA . LYS A 1 85 ? -0.700 0.867 5.438 1.00 0.00 85 LYS A CA 20
ATOM 33258 C C . LYS A 1 85 ? -1.548 1.747 4.524 1.00 0.00 85 LYS A C 20
ATOM 33259 O O . LYS A 1 85 ? -1.594 2.966 4.688 1.00 0.00 85 LYS A O 20
ATOM 33278 N N . VAL A 1 86 ? -2.218 1.120 3.562 1.00 0.00 86 VAL A N 20
ATOM 33279 C CA . VAL A 1 86 ? -3.066 1.846 2.624 1.00 0.00 86 VAL A CA 20
ATOM 33280 C C . VAL A 1 86 ? -4.488 1.979 3.159 1.00 0.00 86 VAL A C 20
ATOM 33281 O O . VAL A 1 86 ? -5.192 0.985 3.339 1.00 0.00 86 VAL A O 20
ATOM 33294 N N . THR A 1 87 ? -4.906 3.216 3.410 1.00 0.00 87 THR A N 20
ATOM 33295 C CA . THR A 1 87 ? -6.244 3.480 3.925 1.00 0.00 87 THR A CA 20
ATOM 33296 C C . THR A 1 87 ? -7.195 3.883 2.803 1.00 0.00 87 THR A C 20
ATOM 33297 O O . THR A 1 87 ? -7.075 4.968 2.234 1.00 0.00 87 THR A O 20
ATOM 33308 N N . VAL A 1 88 ? -8.140 3.003 2.490 1.00 0.00 88 VAL A N 20
ATOM 33309 C CA . VAL A 1 88 ? -9.113 3.268 1.437 1.00 0.00 88 VAL A CA 20
ATOM 33310 C C . VAL A 1 88 ? -10.536 3.245 1.985 1.00 0.00 88 VAL A C 20
ATOM 33311 O O . VAL A 1 88 ? -11.015 2.213 2.452 1.00 0.00 88 VAL A O 20
ATOM 33324 N N . SER A 1 89 ? -11.205 4.392 1.923 1.00 0.00 89 SER A N 20
ATOM 33325 C CA . SER A 1 89 ? -12.573 4.505 2.417 1.00 0.00 89 SER A CA 20
ATOM 33326 C C . SER A 1 89 ? -13.417 5.368 1.484 1.00 0.00 89 SER A C 20
ATOM 33327 O O . SER A 1 89 ? -12.888 6.173 0.717 1.00 0.00 89 SER A O 20
ATOM 33335 N N . SER A 1 90 ? -14.733 5.194 1.556 1.00 0.00 90 SER A N 20
ATOM 33336 C CA . SER A 1 90 ? -15.652 5.954 0.716 1.00 0.00 90 SER A CA 20
ATOM 33337 C C . SER A 1 90 ? -16.757 6.588 1.555 1.00 0.00 90 SER A C 20
ATOM 33338 O O . SER A 1 90 ? -16.779 6.450 2.778 1.00 0.00 90 SER A O 20
ATOM 33346 N N . GLU A 1 91 ? -17.672 7.284 0.888 1.00 0.00 91 GLU A N 20
ATOM 33347 C CA . GLU A 1 91 ? -18.780 7.940 1.572 1.00 0.00 91 GLU A CA 20
ATOM 33348 C C . GLU A 1 91 ? -19.472 6.979 2.534 1.00 0.00 91 GLU A C 20
ATOM 33349 O O . GLU A 1 91 ? -19.630 7.275 3.717 1.00 0.00 91 GLU A O 20
ATOM 33361 N N . ASN A 1 92 ? -19.883 5.826 2.015 1.00 0.00 92 ASN A N 20
ATOM 33362 C CA . ASN A 1 92 ? -20.559 4.821 2.827 1.00 0.00 92 ASN A CA 20
ATOM 33363 C C . ASN A 1 92 ? -19.737 3.538 2.900 1.00 0.00 92 ASN A C 20
ATOM 33364 O O . ASN A 1 92 ? -20.284 2.436 2.884 1.00 0.00 92 ASN A O 20
ATOM 33375 N N . ALA A 1 93 ? -18.419 3.690 2.982 1.00 0.00 93 ALA A N 20
ATOM 33376 C CA . ALA A 1 93 ? -17.521 2.544 3.061 1.00 0.00 93 ALA A CA 20
ATOM 33377 C C . ALA A 1 93 ? -16.194 2.930 3.705 1.00 0.00 93 ALA A C 20
ATOM 33378 O O . ALA A 1 93 ? -15.845 4.109 3.772 1.00 0.00 93 ALA A O 20
ATOM 33385 N N . PHE A 1 94 ? -15.458 1.930 4.178 1.00 0.00 94 PHE A N 20
ATOM 33386 C CA . PHE A 1 94 ? -14.170 2.166 4.819 1.00 0.00 94 PHE A CA 20
ATOM 33387 C C . PHE A 1 94 ? -13.330 0.892 4.836 1.00 0.00 94 PHE A C 20
ATOM 33388 O O . PHE A 1 94 ? -13.832 -0.192 5.132 1.00 0.00 94 PHE A O 20
ATOM 33405 N N . GLY A 1 95 ? -12.047 1.031 4.516 1.00 0.00 95 GLY A N 20
ATOM 33406 C CA . GLY A 1 95 ? -11.158 -0.116 4.500 1.00 0.00 95 GLY A CA 20
ATOM 33407 C C . GLY A 1 95 ? -9.721 0.260 4.806 1.00 0.00 95 GLY A C 20
ATOM 33408 O O . GLY A 1 95 ? -9.337 1.421 4.677 1.00 0.00 95 GLY A O 20
ATOM 33412 N N . GLU A 1 96 ? -8.928 -0.725 5.215 1.00 0.00 96 GLU A N 20
ATOM 33413 C CA . GLU A 1 96 ? -7.527 -0.491 5.543 1.00 0.00 96 GLU A CA 20
ATOM 33414 C C . GLU A 1 96 ? -6.686 -1.731 5.257 1.00 0.00 96 GLU A C 20
ATOM 33415 O O . GLU A 1 96 ? -7.152 -2.860 5.411 1.00 0.00 96 GLU A O 20
ATOM 33427 N N . GLY A 1 97 ? -5.442 -1.513 4.840 1.00 0.00 97 GLY A N 20
ATOM 33428 C CA . GLY A 1 97 ? -4.556 -2.622 4.538 1.00 0.00 97 GLY A CA 20
ATOM 33429 C C . GLY A 1 97 ? -3.177 -2.442 5.141 1.00 0.00 97 GLY A C 20
ATOM 33430 O O . GLY A 1 97 ? -2.790 -1.331 5.504 1.00 0.00 97 GLY A O 20
ATOM 33434 N N . PHE A 1 98 ? -2.433 -3.538 5.250 1.00 0.00 98 PHE A N 20
ATOM 33435 C CA . PHE A 1 98 ? -1.089 -3.497 5.816 1.00 0.00 98 PHE A CA 20
ATOM 33436 C C . PHE A 1 98 ? -0.164 -4.470 5.091 1.00 0.00 98 PHE A C 20
ATOM 33437 O O . PHE A 1 98 ? -0.469 -5.655 4.962 1.00 0.00 98 PHE A O 20
ATOM 33454 N N . VAL A 1 99 ? 0.969 -3.960 4.620 1.00 0.00 99 VAL A N 20
ATOM 33455 C CA . VAL A 1 99 ? 1.941 -4.782 3.909 1.00 0.00 99 VAL A CA 20
ATOM 33456 C C . VAL A 1 99 ? 3.344 -4.587 4.472 1.00 0.00 99 VAL A C 20
ATOM 33457 O O . VAL A 1 99 ? 3.743 -3.470 4.798 1.00 0.00 99 VAL A O 20
ATOM 33470 N N . ASN A 1 100 ? 4.088 -5.682 4.584 1.00 0.00 100 ASN A N 20
ATOM 33471 C CA . ASN A 1 100 ? 5.448 -5.632 5.109 1.00 0.00 100 ASN A CA 20
ATOM 33472 C C . ASN A 1 100 ? 6.468 -5.861 3.998 1.00 0.00 100 ASN A C 20
ATOM 33473 O O . ASN A 1 100 ? 6.248 -6.668 3.095 1.00 0.00 100 ASN A O 20
ATOM 33484 N N . VAL A 1 101 ? 7.586 -5.146 4.072 1.00 0.00 101 VAL A N 20
ATOM 33485 C CA . VAL A 1 101 ? 8.642 -5.272 3.074 1.00 0.00 101 VAL A CA 20
ATOM 33486 C C . VAL A 1 101 ? 10.018 -5.090 3.704 1.00 0.00 101 VAL A C 20
ATOM 33487 O O . VAL A 1 101 ? 10.242 -4.157 4.476 1.00 0.00 101 VAL A O 20
ATOM 33500 N N . THR A 1 102 ? 10.940 -5.988 3.370 1.00 0.00 102 THR A N 20
ATOM 33501 C CA . THR A 1 102 ? 12.295 -5.928 3.903 1.00 0.00 102 THR A CA 20
ATOM 33502 C C . THR A 1 102 ? 13.307 -5.639 2.800 1.00 0.00 102 THR A C 20
ATOM 33503 O O . THR A 1 102 ? 13.092 -5.987 1.639 1.00 0.00 102 THR A O 20
ATOM 33514 N N . VAL A 1 103 ? 14.413 -5.002 3.171 1.00 0.00 103 VAL A N 20
ATOM 33515 C CA . VAL A 1 103 ? 15.460 -4.668 2.213 1.00 0.00 103 VAL A CA 20
ATOM 33516 C C . VAL A 1 103 ? 16.797 -5.274 2.627 1.00 0.00 103 VAL A C 20
ATOM 33517 O O . VAL A 1 103 ? 17.501 -4.731 3.478 1.00 0.00 103 VAL A O 20
ATOM 33530 N N . LYS A 1 104 ? 17.141 -6.403 2.018 1.00 0.00 104 LYS A N 20
ATOM 33531 C CA . LYS A 1 104 ? 18.395 -7.084 2.320 1.00 0.00 104 LYS A CA 20
ATOM 33532 C C . LYS A 1 104 ? 19.567 -6.402 1.621 1.00 0.00 104 LYS A C 20
ATOM 33533 O O . LYS A 1 104 ? 19.461 -5.947 0.482 1.00 0.00 104 LYS A O 20
ATOM 33552 N N . PRO A 1 105 ? 20.711 -6.331 2.317 1.00 0.00 105 PRO A N 20
ATOM 33553 C CA . PRO A 1 105 ? 21.926 -5.708 1.781 1.00 0.00 105 PRO A CA 20
ATOM 33554 C C . PRO A 1 105 ? 22.547 -6.526 0.654 1.00 0.00 105 PRO A C 20
ATOM 33555 O O . PRO A 1 105 ? 22.392 -7.745 0.600 1.00 0.00 105 PRO A O 20
ATOM 33566 N N . ALA A 1 106 ? 23.251 -5.846 -0.245 1.00 0.00 106 ALA A N 20
ATOM 33567 C CA . ALA A 1 106 ? 23.898 -6.510 -1.370 1.00 0.00 106 ALA A CA 20
ATOM 33568 C C . ALA A 1 106 ? 24.609 -7.782 -0.922 1.00 0.00 106 ALA A C 20
ATOM 33569 O O . ALA A 1 106 ? 25.725 -7.731 -0.405 1.00 0.00 106 ALA A O 20
ATOM 33576 N N . ARG A 1 107 ? 23.955 -8.921 -1.122 1.00 0.00 107 ARG A N 20
ATOM 33577 C CA . ARG A 1 107 ? 24.524 -10.207 -0.736 1.00 0.00 107 ARG A CA 20
ATOM 33578 C C . ARG A 1 107 ? 25.742 -10.542 -1.594 1.00 0.00 107 ARG A C 20
ATOM 33579 O O . ARG A 1 107 ? 26.782 -10.953 -1.079 1.00 0.00 107 ARG A O 20
ATOM 33600 N N . SER A 1 108 ? 25.604 -10.364 -2.903 1.00 0.00 108 SER A N 20
ATOM 33601 C CA . SER A 1 108 ? 26.690 -10.651 -3.833 1.00 0.00 108 SER A CA 20
ATOM 33602 C C . SER A 1 108 ? 27.300 -9.360 -4.371 1.00 0.00 108 SER A C 20
ATOM 33603 O O . SER A 1 108 ? 26.604 -8.364 -4.562 1.00 0.00 108 SER A O 20
ATOM 33611 N N . GLY A 1 109 ? 28.607 -9.387 -4.615 1.00 0.00 109 GLY A N 20
ATOM 33612 C CA . GLY A 1 109 ? 29.290 -8.214 -5.129 1.00 0.00 109 GLY A CA 20
ATOM 33613 C C . GLY A 1 109 ? 30.795 -8.386 -5.157 1.00 0.00 109 GLY A C 20
ATOM 33614 O O . GLY A 1 109 ? 31.330 -9.426 -4.772 1.00 0.00 109 GLY A O 20
ATOM 33618 N N . PRO A 1 110 ? 31.505 -7.348 -5.625 1.00 0.00 110 PRO A N 20
ATOM 33619 C CA . PRO A 1 110 ? 32.968 -7.365 -5.715 1.00 0.00 110 PRO A CA 20
ATOM 33620 C C . PRO A 1 110 ? 33.633 -7.328 -4.344 1.00 0.00 110 PRO A C 20
ATOM 33621 O O . PRO A 1 110 ? 34.806 -7.675 -4.202 1.00 0.00 110 PRO A O 20
ATOM 33632 N N . SER A 1 111 ? 32.877 -6.905 -3.335 1.00 0.00 111 SER A N 20
ATOM 33633 C CA . SER A 1 111 ? 33.395 -6.820 -1.975 1.00 0.00 111 SER A CA 20
ATOM 33634 C C . SER A 1 111 ? 32.635 -7.760 -1.044 1.00 0.00 111 SER A C 20
ATOM 33635 O O . SER A 1 111 ? 31.428 -7.952 -1.188 1.00 0.00 111 SER A O 20
ATOM 33643 N N . SER A 1 112 ? 33.352 -8.343 -0.089 1.00 0.00 112 SER A N 20
ATOM 33644 C CA . SER A 1 112 ? 32.747 -9.266 0.864 1.00 0.00 112 SER A CA 20
ATOM 33645 C C . SER A 1 112 ? 33.635 -9.436 2.094 1.00 0.00 112 SER A C 20
ATOM 33646 O O . SER A 1 112 ? 34.726 -8.873 2.168 1.00 0.00 112 SER A O 20
ATOM 33654 N N . GLY A 1 113 ? 33.157 -10.218 3.057 1.00 0.00 113 GLY A N 20
ATOM 33655 C CA . GLY A 1 113 ? 33.918 -10.449 4.271 1.00 0.00 113 GLY A CA 20
ATOM 33656 C C . GLY A 1 113 ? 33.071 -10.316 5.521 1.00 0.00 113 GLY A C 20
ATOM 33657 O O . GLY A 1 113 ? 33.578 -10.428 6.637 1.00 0.00 113 GLY A O 20
#

Nearest PDB structures (foldseek):
  2e7m-assembly1_A  TM=9.068E-01  e=4.784E-21  Homo sapiens
  6jcs-assembly1_R  TM=9.211E-01  e=7.551E-11  Homo sapiens
  7kpn-assembly1_Z  TM=9.110E-01  e=2.029E-08  Homo sapiens
  2cr3-assembly1_A  TM=5.107E-01  e=1.111E-03  Homo sapiens
  2wwk-assembly1_O  TM=5.334E-01  e=1.419E-02  Homo sapiens

Foldseek 3Di:
DDDDDDDPQAAAEKEKEFDAEAEAEPPPQKDKIFIDIPPADDPVDHWFKFKDWPDDDPPFDFDFPRCRDRMGMGPPGDFAKTKIKIWTADPRHTYIYIYMYGYHYHPDDPDDD

CATH classification: 2.60.40.10

Solvent-accessible surface area: 7880 Å² total; per-residue (Å²): 133,121,126,77,109,122,30,121,206,103,76,128,171,14,94,14,56,12,58,96,94,51,104,26,59,53,113,94,37,114,15,92,4,69,0,105,16,57,86,85,42,80,145,150,74,104,31,94,37,75,0,48,39,90,53,84,39,133,118,23,160,36,123,40,129,74,5,121,141,54,56,6,91,6,49,156,3,41,74,15,88,0,16,0,47,0,22,0,44,38,174,88,8,101,5,68,4,110,4,67,0,45,1,73,68,68,127,129,44,135,86,112,126